Protein AF-0000000083438720 (afdb_homodimer)

InterPro domains:
  IPR000719 Protein kinase domain [PF00069] (380-546)
  IPR000719 Protein kinase domain [PS50011] (191-554)
  IPR000719 Protein kinase domain [SM00220] (200-554)
  IPR008271 Serine/threonine-protein kinase, active site [PS00108] (380-392)
  IPR011009 Protein kinase-like domain superfamily [SSF56112] (234-548)
  IPR050660 NEK Serine/Threonine Protein Kinase [PTHR43671] (234-547)

Nearest PDB structures (foldseek):
  7qq6-assembly2_C  TM=7.579E-01  e=1.452E-07  Homo sapiens
  5z33-assembly1_A  TM=6.499E-01  e=3.711E-08  Pyricularia oryzae P131
  4igg-assembly1_A  TM=1.454E-01  e=4.168E+00  Homo sapiens
  4bjr-assembly1_A  TM=1.140E-01  e=2.261E+00  Corynebacterium glutamicum
  7qq6-assembly2_C  TM=7.537E-01  e=9.873E-08  Homo sapiens

Sequence (1584 aa):
MANNPDPRVVNIGGIETYESIDDDDANLYDGLLDNQTKNAFLAMMRHLIRKRGREFPRGSRGRKVVNQWRVKQNYWRKKVYTGQPAATAVRRLSIPPSIAPPMALQAPVASVDHAEVAQQQSQESGATGDATEGDGVDTPTAISEASTGERSPPFYIRNNPKRKRFLAPTVGQRREFYNHQNGNWKFAMTLYQTRLDGSGADKRRFEKGTMPRKSVFLYVRTSDAGVIEDQITVKCLEALDAKEFNDAKHEIRMNQRISELNCSHMIPQRGSTRRSCTRKIHDRSDEEPAPTVFNICSSFAELGTLARVYNGHKHTTPKKPVPEHFIWYLLSQVSKALMALQQGVCSTPNLEGQDQNHKSPIASGEDLDLDATSVAWRPIIHSDIKDANIFLRSDNTQYPAYPRVVLSDFDIAFEQDDEREMDKRKVQGTPGLMPPERDGAGLYEHDGWTPDDWPVSEKSDIWSLAMTAWALMMAHKEESFYENIQKRSEDPEHVQDLRDGTVGSRDSIFPHTLEELPKEYSVRLCQVISRCLRYKPERRMSLEKLRRATDDNLSRLDRMYGDEIRKDKDAIADEFKLEYTTEDSDEWARYAIGQDFVPPRKRRKTDSAGKFEEGLSRLVTNWAPEAVHPRPSTEVQDDVLNLVDDLISSSKEEAIETFRQREAYLTAWRYLCSSIRKYTSSQRDVYVADDITIEVLRRSLERNTKREVLMLLHETVLELALEAASEDRKNGLQTLQHAVMWGLVLWDINAEPVTPRLSDKTEMHRGVASFILDQPSGVPMHEDADSDVSIIMANNPDPRVVNIGGIETYESIDDDDANLYDGLLDNQTKNAFLAMMRHLIRKRGREFPRGSRGRKVVNQWRVKQNYWRKKVYTGQPAATAVRRLSIPPSIAPPMALQAPVASVDHAEVAQQQSQESGATGDATEGDGVDTPTAISEASTGERSPPFYIRNNPKRKRFLAPTVGQRREFYNHQNGNWKFAMTLYQTRLDGSGADKRRFEKGTMPRKSVFLYVRTSDAGVIEDQITVKCLEALDAKEFNDAKHEIRMNQRISELNCSHMIPQRGSTRRSCTRKIHDRSDEEPAPTVFNICSSFAELGTLARVYNGHKHTTPKKPVPEHFIWYLLSQVSKALMALQQGVCSTPNLEGQDQNHKSPIASGEDLDLDATSVAWRPIIHSDIKDANIFLRSDNTQYPAYPRVVLSDFDIAFEQDDEREMDKRKVQGTPGLMPPERDGAGLYEHDGWTPDDWPVSEKSDIWSLAMTAWALMMAHKEESFYENIQKRSEDPEHVQDLRDGTVGSRDSIFPHTLEELPKEYSVRLCQVISRCLRYKPERRMSLEKLRRATDDNLSRLDRMYGDEIRKDKDAIADEFKLEYTTEDSDEWARYAIGQDFVPPRKRRKTDSAGKFEEGLSRLVTNWAPEAVHPRPSTEVQDDVLNLVDDLISSSKEEAIETFRQREAYLTAWRYLCSSIRKYTSSQRDVYVADDITIEVLRRSLERNTKREVLMLLHETVLELALEAASEDRKNGLQTLQHAVMWGLVLWDINAEPVTPRLSDKTEMHRGVASFILDQPSGVPMHEDADSDVSII

Secondary structure (DSSP, 8-state):
----PPPEEEEETTEEEEE-SSHHHHHHHHH--SHHHHHHHHHHHHHHHHT-STTS-TT--HHHHHHHHHHHHHHHHHHHHSSS--------------------------------------------------------------SS-PPSSP-----BGGGTB-PPPPHHHHHHHHT-TT-EEEEEEEEEE----SSGGGHHHHHTTPPPSEEEEEEEEE-TTSBEEEEEEEEEEEE-SHHHHHHHHHHHHHHHHHHTT-BTTBPPEEEEEEEE-----TT--TTSPPPEEEEEEEE--TT-BHHHHHHHHHH-SS--PPPHHHHHHHHHHHHHHHHHHHHS--SSB-SGGGSGGG---B--SS-------------EE----SGGGEEEES--SSSTTSPEEEE---TT-EETT-HHHHHHHTT-S-TTTS-GGGSS------TT--GGGSPPSHHHHHHHHHHHHHHHHHTTSSS-HHHHHHHHHH-HHHHHHHHHT--SSSSBSS--BGGGS-TTSBHHHHHHHHHHTBSSGGGSPPHHHHHHHHHHHHHHHHHHHGGGGGS-TTTS-GGGPPP--STTHHHHGGG-TTSBP-------EEEE-GGGHHHHHHHHHHHS-TTTSPPPPHHHHHHHHHHHHHHHHH---HHHHHHHH-HHHHHHHHHHHHHHHHHH-SSSPPP---S--HHHHHHHTSHHHHHHHHHHIIIIIHHHHHHH--HHHHHHHHHHHHHHHHHHHHHHHTSEEEES---S--HHHHHHHHHHH---TT--------------/----PPPEEEEETTEEEEE-SSHHHHHHHHH--SHHHHHHHHHHHHHHHHH--TTS-TT--HHHHHHHHHHHHHHHHHHHHTSS--------------------------------------------------------------SS-PPSSP--PPPBGGGTB-PPPPHHHHHHHHT-TT-EEEEEEEEEE----SSGGGHHHHHTTPPPSEEEEEEEEE-TTSBEEEEEEEEEEEE-SHHHHHHHHHHHHHHHHHHTT-BTTBPPEEEEEEEE-----TT--TTSPPPEEEEEEEE--TT-BHHHHHHHHHH-SS--PPPHHHHHHHHHHHHHHHHHHHHS--SSB-SGGGSGGG---B--SS-------------EE----SGGGEEEES--SSSTTSPEEEE---TT-EETT-HHHHHHHTT-S-TTTS-GGGSS-----GGG--GGGSPPSHHHHHHHHHHHHHHHHHTTSSS-HHHHHHHHHH-HHHHHHHHHT--SSSSBSS--BGGGS-TTSBHHHHHHHHHHTBSSGGGSPPHHHHHHHHHHHHHHHHHHHGGGGGS-TTTS-GGGPPP--S-THHHHGGG-TTSBP-------EEEE-GGGHHHHHHHHHHHS-TTTS----HHHHHHHHHHHHHHHHH---HHHHHHHH-HHHHHHHHHHHHHHHHHH-SSS------S--HHHHHHHTSHHHHHHHHHHIIIIIHHHHHHH--HHHHHHHHHHHHHHHHHHHHHHHTSEEEES---S--HHHHHHHHHHH---TT--------------

Structure (mmCIF, N/CA/C/O backbone):
data_AF-0000000083438720-model_v1
#
loop_
_entity.id
_entity.type
_entity.pdbx_description
1 polymer 'non-specific serine/threonine protein kinase'
#
loop_
_atom_site.group_PDB
_atom_site.id
_atom_site.type_symbol
_atom_site.label_atom_id
_atom_site.label_alt_id
_atom_site.label_comp_id
_atom_site.label_asym_id
_atom_site.label_entity_id
_atom_site.label_seq_id
_atom_site.pdbx_PDB_ins_code
_atom_site.Cartn_x
_atom_site.Cartn_y
_atom_site.Cartn_z
_atom_site.occupancy
_atom_site.B_iso_or_equiv
_atom_site.auth_seq_id
_atom_site.auth_comp_id
_atom_site.auth_asym_id
_atom_site.auth_atom_id
_atom_site.pdbx_PDB_model_num
ATOM 1 N N . MET A 1 1 ? 23.188 85 4.531 1 26.23 1 MET A N 1
ATOM 2 C CA . MET A 1 1 ? 22.062 84.125 4.934 1 26.23 1 MET A CA 1
ATOM 3 C C . MET A 1 1 ? 21.125 83.875 3.756 1 26.23 1 MET A C 1
ATOM 5 O O . MET A 1 1 ? 20.5 84.812 3.248 1 26.23 1 MET A O 1
ATOM 9 N N . ALA A 1 2 ? 21.5 83.125 2.826 1 35.62 2 ALA A N 1
ATOM 10 C CA . ALA A 1 2 ? 20.812 82.812 1.563 1 35.62 2 ALA A CA 1
ATOM 11 C C . ALA A 1 2 ? 19.328 82.562 1.795 1 35.62 2 ALA A C 1
ATOM 13 O O . ALA A 1 2 ? 18.984 81.75 2.646 1 35.62 2 ALA A O 1
ATOM 14 N N . ASN A 1 3 ? 18.422 83.5 1.734 1 40.28 3 ASN A N 1
ATOM 15 C CA . ASN A 1 3 ? 16.969 83.438 1.933 1 40.28 3 ASN A CA 1
ATOM 16 C C . ASN A 1 3 ? 16.359 82.188 1.231 1 40.28 3 ASN A C 1
ATOM 18 O O . ASN A 1 3 ? 16.516 82.062 0.02 1 40.28 3 ASN A O 1
ATOM 22 N N . ASN A 1 4 ? 16.234 81.062 1.859 1 50.78 4 ASN A N 1
ATOM 23 C CA . ASN A 1 4 ? 15.609 79.938 1.234 1 50.78 4 ASN A CA 1
ATOM 24 C C . ASN A 1 4 ? 14.266 80.25 0.605 1 50.78 4 ASN A C 1
ATOM 26 O O . ASN A 1 4 ? 13.445 80.938 1.222 1 50.78 4 ASN A O 1
ATOM 30 N N . PRO A 1 5 ? 14.117 80.188 -0.67 1 60.97 5 PRO A N 1
ATOM 31 C CA . PRO A 1 5 ? 12.883 80.562 -1.368 1 60.97 5 PRO A CA 1
ATOM 32 C C . PRO A 1 5 ? 11.641 79.938 -0.776 1 60.97 5 PRO A C 1
ATOM 34 O O . PRO A 1 5 ? 11.742 78.875 -0.19 1 60.97 5 PRO A O 1
ATOM 37 N N . ASP A 1 6 ? 10.57 80.625 -0.563 1 70.88 6 ASP A N 1
ATOM 38 C CA . ASP A 1 6 ? 9.289 80.125 -0.134 1 70.88 6 ASP A CA 1
ATOM 39 C C . ASP A 1 6 ? 8.805 79 -1.091 1 70.88 6 ASP A C 1
ATOM 41 O O . ASP A 1 6 ? 8.977 79.125 -2.307 1 70.88 6 ASP A O 1
ATOM 45 N N . PRO A 1 7 ? 8.297 77.812 -0.556 1 77.69 7 PRO A N 1
ATOM 46 C CA . PRO A 1 7 ? 7.805 76.812 -1.46 1 77.69 7 PRO A CA 1
ATOM 47 C C . PRO A 1 7 ? 6.602 77.25 -2.283 1 77.69 7 PRO A C 1
ATOM 49 O O . PRO A 1 7 ? 5.812 78.062 -1.828 1 77.69 7 PRO A O 1
ATOM 52 N N . ARG A 1 8 ? 6.609 76.938 -3.496 1 80.88 8 ARG A N 1
ATOM 53 C CA . ARG A 1 8 ? 5.523 77.312 -4.395 1 80.88 8 ARG A CA 1
ATOM 54 C C . ARG A 1 8 ? 5.008 76.125 -5.176 1 80.88 8 ARG A C 1
ATOM 56 O O . ARG A 1 8 ? 5.758 75.188 -5.457 1 80.88 8 ARG A O 1
ATOM 63 N N . VAL A 1 9 ? 3.699 76 -5.348 1 80.56 9 VAL A N 1
ATOM 64 C CA . VAL A 1 9 ? 3.104 75.125 -6.344 1 80.56 9 VAL A CA 1
ATOM 65 C C . VAL A 1 9 ? 2.799 75.938 -7.617 1 80.56 9 VAL A C 1
ATOM 67 O O . VAL A 1 9 ? 2.035 76.875 -7.586 1 80.56 9 VAL A O 1
ATOM 70 N N . VAL A 1 10 ? 3.525 75.625 -8.656 1 78.94 10 VAL A N 1
ATOM 71 C CA . VAL A 1 10 ? 3.436 76.438 -9.867 1 78.94 10 VAL A CA 1
ATOM 72 C C . VAL A 1 10 ? 2.916 75.562 -11.016 1 78.94 10 VAL A C 1
ATOM 74 O O . VAL A 1 10 ? 3.145 74.375 -11.055 1 78.94 10 VAL A O 1
ATOM 77 N N . ASN A 1 11 ? 2.064 76.062 -11.797 1 71.06 11 ASN A N 1
ATOM 78 C CA . ASN A 1 11 ? 1.609 75.375 -13.023 1 71.06 11 ASN A CA 1
ATOM 79 C C . ASN A 1 11 ? 2.549 75.688 -14.188 1 71.06 11 ASN A C 1
ATOM 81 O O . ASN A 1 11 ? 2.674 76.812 -14.625 1 71.06 11 ASN A O 1
ATOM 85 N N . ILE A 1 12 ? 3.328 74.75 -14.547 1 65.69 12 ILE A N 1
ATOM 86 C CA . ILE A 1 12 ? 4.227 74.875 -15.688 1 65.69 12 ILE A CA 1
ATOM 87 C C . ILE A 1 12 ? 3.729 74.062 -16.844 1 65.69 12 ILE A C 1
ATOM 89 O O . ILE A 1 12 ? 3.75 72.812 -16.766 1 65.69 12 ILE A O 1
ATOM 93 N N . GLY A 1 13 ? 3.236 74.5 -17.953 1 63.25 13 GLY A N 1
ATOM 94 C CA . GLY A 1 13 ? 2.77 73.75 -19.125 1 63.25 13 GLY A CA 1
ATOM 95 C C . GLY A 1 13 ? 1.549 72.938 -18.859 1 63.25 13 GLY A C 1
ATOM 96 O O . GLY A 1 13 ? 1.416 71.812 -19.406 1 63.25 13 GLY A O 1
ATOM 97 N N . GLY A 1 14 ? 0.666 73.25 -17.75 1 67.38 14 GLY A N 1
ATOM 98 C CA . GLY A 1 14 ? -0.541 72.5 -17.422 1 67.38 14 GLY A CA 1
ATOM 99 C C . GLY A 1 14 ? -0.329 71.5 -16.328 1 67.38 14 GLY A C 1
ATOM 100 O O . GLY A 1 14 ? -1.267 70.812 -15.93 1 67.38 14 GLY A O 1
ATOM 101 N N . ILE A 1 15 ? 0.918 71.438 -15.938 1 69.31 15 ILE A N 1
ATOM 102 C CA . ILE A 1 15 ? 1.241 70.5 -14.906 1 69.31 15 ILE A CA 1
ATOM 103 C C . ILE A 1 15 ? 1.642 71.188 -13.625 1 69.31 15 ILE A C 1
ATOM 105 O O . ILE A 1 15 ? 2.551 72.062 -13.625 1 69.31 15 ILE A O 1
ATOM 109 N N . GLU A 1 16 ? 0.932 70.938 -12.586 1 76.12 16 GLU A N 1
ATOM 110 C CA . GLU A 1 16 ? 1.284 71.5 -11.297 1 76.12 16 GLU A CA 1
ATOM 111 C C . GLU A 1 16 ? 2.553 70.875 -10.734 1 76.12 16 GLU A C 1
ATOM 113 O O . GLU A 1 16 ? 2.701 69.688 -10.742 1 76.12 16 GLU A O 1
ATOM 118 N N . THR A 1 17 ? 3.482 71.75 -10.508 1 78.31 17 THR A N 1
ATOM 119 C CA . THR A 1 17 ? 4.785 71.312 -10.016 1 78.31 17 THR A CA 1
ATOM 120 C C . THR A 1 17 ? 5.137 72.062 -8.711 1 78.31 17 THR A C 1
ATOM 122 O O . THR A 1 17 ? 4.734 73.188 -8.484 1 78.31 17 THR A O 1
ATOM 125 N N . TYR A 1 18 ? 5.797 71.375 -7.812 1 81.69 18 TYR A N 1
ATOM 126 C CA . TYR A 1 18 ? 6.234 71.875 -6.516 1 81.69 18 TYR A CA 1
ATOM 127 C C . TYR A 1 18 ? 7.652 72.438 -6.598 1 81.69 18 TYR A C 1
ATOM 129 O O . TYR A 1 18 ? 8.57 71.75 -7.059 1 81.69 18 TYR A O 1
ATOM 137 N N . GLU A 1 19 ? 7.75 73.688 -6.27 1 78.88 19 GLU A N 1
ATOM 138 C CA . GLU A 1 19 ? 9.062 74.312 -6.109 1 78.88 19 GLU A CA 1
ATOM 139 C C . GLU A 1 19 ? 9.531 74.25 -4.66 1 78.88 19 GLU A C 1
ATOM 141 O O . GLU A 1 19 ? 8.977 74.938 -3.793 1 78.88 19 GLU A O 1
ATOM 146 N N . SER A 1 20 ? 10.477 73.438 -4.473 1 78.62 20 SER A N 1
ATOM 147 C CA . SER A 1 20 ? 10.906 73 -3.141 1 78.62 20 SER A CA 1
ATOM 148 C C . SER A 1 20 ? 11.703 74.125 -2.457 1 78.62 20 SER A C 1
ATOM 150 O O . SER A 1 20 ? 12.234 75 -3.121 1 78.62 20 SER A O 1
ATOM 152 N N . ILE A 1 21 ? 11.703 74.062 -1.12 1 78.44 21 ILE A N 1
ATOM 153 C CA . ILE A 1 21 ? 12.445 75 -0.278 1 78.44 21 ILE A CA 1
ATOM 154 C C . ILE A 1 21 ? 13.938 74.688 -0.357 1 78.44 21 ILE A C 1
ATOM 156 O O . ILE A 1 21 ? 14.766 75.562 -0.562 1 78.44 21 ILE A O 1
ATOM 160 N N . ASP A 1 22 ? 14.289 73.438 -0.134 1 78.19 22 ASP A N 1
ATOM 161 C CA . ASP A 1 22 ? 15.656 72.938 -0.168 1 78.19 22 ASP A CA 1
ATOM 162 C C . ASP A 1 22 ? 15.688 71.438 -0.628 1 78.19 22 ASP A C 1
ATOM 164 O O . ASP A 1 22 ? 14.688 70.938 -1.129 1 78.19 22 ASP A O 1
ATOM 168 N N . ASP A 1 23 ? 16.688 70.75 -0.44 1 76.81 23 ASP A N 1
ATOM 169 C CA . ASP A 1 23 ? 16.875 69.375 -0.953 1 76.81 23 ASP A CA 1
ATOM 170 C C . ASP A 1 23 ? 15.969 68.375 -0.233 1 76.81 23 ASP A C 1
ATOM 172 O O . ASP A 1 23 ? 15.586 67.375 -0.803 1 76.81 23 ASP A O 1
ATOM 176 N N . ASP A 1 24 ? 15.562 68.75 0.892 1 78.94 24 ASP A N 1
ATOM 177 C CA . ASP A 1 24 ? 14.773 67.812 1.687 1 78.94 24 ASP A CA 1
ATOM 178 C C . ASP A 1 24 ? 13.383 67.625 1.096 1 78.94 24 ASP A C 1
ATOM 180 O O . ASP A 1 24 ? 12.93 66.5 0.886 1 78.94 24 ASP A O 1
ATOM 184 N N . ASP A 1 25 ? 12.742 68.688 0.867 1 80.62 25 ASP A N 1
ATOM 185 C CA . ASP A 1 25 ? 11.398 68.625 0.311 1 80.62 25 ASP A CA 1
ATOM 186 C C . ASP A 1 25 ? 11.445 68.375 -1.197 1 80.62 25 ASP A C 1
ATOM 188 O O . ASP A 1 25 ? 10.516 67.812 -1.771 1 80.62 25 ASP A O 1
ATOM 192 N N . ALA A 1 26 ? 12.602 68.688 -1.737 1 80.81 26 ALA A N 1
ATOM 193 C CA . ALA A 1 26 ? 12.781 68.312 -3.145 1 80.81 26 ALA A CA 1
ATOM 194 C C . ALA A 1 26 ? 12.898 66.812 -3.33 1 80.81 26 ALA A C 1
ATOM 196 O O . ALA A 1 26 ? 12.266 66.25 -4.227 1 80.81 26 ALA A O 1
ATOM 197 N N . ASN A 1 27 ? 13.633 66.25 -2.496 1 78.81 27 ASN A N 1
ATOM 198 C CA . ASN A 1 27 ? 13.812 64.812 -2.555 1 78.81 27 ASN A CA 1
ATOM 199 C C . ASN A 1 27 ? 12.508 64.062 -2.266 1 78.81 27 ASN A C 1
ATOM 201 O O . ASN A 1 27 ? 12.219 63.062 -2.881 1 78.81 27 ASN A O 1
ATOM 205 N N . LEU A 1 28 ? 11.727 64.625 -1.329 1 79.69 28 LEU A N 1
ATOM 206 C CA . LEU A 1 28 ? 10.406 64.062 -1.041 1 79.69 28 LEU A CA 1
ATOM 207 C C . LEU A 1 28 ? 9.5 64.125 -2.266 1 79.69 28 LEU A C 1
ATOM 209 O O . LEU A 1 28 ? 8.93 63.125 -2.689 1 79.69 28 LEU A O 1
ATOM 213 N N . TYR A 1 29 ? 9.445 65.25 -2.84 1 80.38 29 TYR A N 1
ATOM 214 C CA . TYR A 1 29 ? 8.539 65.438 -3.967 1 80.38 29 TYR A CA 1
ATOM 215 C C . TYR A 1 29 ? 9 64.688 -5.188 1 80.38 29 TYR A C 1
ATOM 217 O O . TYR A 1 29 ? 8.188 64 -5.867 1 80.38 29 TYR A O 1
ATOM 225 N N . ASP A 1 30 ? 10.258 64.625 -5.363 1 78 30 ASP A N 1
ATOM 226 C CA . ASP A 1 30 ? 10.805 63.906 -6.516 1 78 30 ASP A CA 1
ATOM 227 C C . ASP A 1 30 ? 10.688 62.406 -6.332 1 78 30 ASP A C 1
ATOM 229 O O . ASP A 1 30 ? 10.648 61.656 -7.312 1 78 30 ASP A O 1
ATOM 233 N N . GLY A 1 31 ? 10.547 62.031 -5.082 1 74.12 31 GLY A N 1
ATOM 234 C CA . GLY A 1 31 ? 10.43 60.625 -4.754 1 74.12 31 GLY A CA 1
ATOM 235 C C . GLY A 1 31 ? 9.008 60.125 -4.824 1 74.12 31 GLY A C 1
ATOM 236 O O . GLY A 1 31 ? 8.773 58.906 -4.754 1 74.12 31 GLY A O 1
ATOM 237 N N . LEU A 1 32 ? 8.047 61 -4.973 1 75.06 32 LEU A N 1
ATOM 238 C CA . LEU A 1 32 ? 6.652 60.625 -5.121 1 75.06 32 LEU A CA 1
ATOM 239 C C . LEU A 1 32 ? 6.375 60.125 -6.535 1 75.06 32 LEU A C 1
ATOM 241 O O . LEU A 1 32 ? 6.441 60.906 -7.492 1 75.06 32 LEU A O 1
ATOM 245 N N . LEU A 1 33 ? 6.145 58.844 -6.691 1 69 33 LEU A N 1
ATOM 246 C CA . LEU A 1 33 ? 6.168 58.219 -8.008 1 69 33 LEU A CA 1
ATOM 247 C C . LEU A 1 33 ? 4.773 58.188 -8.625 1 69 33 LEU A C 1
ATOM 249 O O . LEU A 1 33 ? 4.637 58.188 -9.852 1 69 33 LEU A O 1
ATOM 253 N N . ASP A 1 34 ? 3.73 58.219 -7.816 1 69.25 34 ASP A N 1
ATOM 254 C CA . ASP A 1 34 ? 2.396 58.156 -8.414 1 69.25 34 ASP A CA 1
ATOM 255 C C . ASP A 1 34 ? 1.727 59.531 -8.359 1 69.25 34 ASP A C 1
ATOM 257 O O . ASP A 1 34 ? 1.927 60.281 -7.402 1 69.25 34 ASP A O 1
ATOM 261 N N . ASN A 1 35 ? 0.99 59.781 -9.445 1 68.06 35 ASN A N 1
ATOM 262 C CA . ASN A 1 35 ? 0.354 61.094 -9.641 1 68.06 35 ASN A CA 1
ATOM 263 C C . ASN A 1 35 ? -0.624 61.406 -8.516 1 68.06 35 ASN A C 1
ATOM 265 O O . ASN A 1 35 ? -0.765 62.562 -8.125 1 68.06 35 ASN A O 1
ATOM 269 N N . GLN A 1 36 ? -1.118 60.438 -8.039 1 69.69 36 GLN A N 1
ATOM 270 C CA . GLN A 1 36 ? -2.104 60.656 -6.984 1 69.69 36 GLN A CA 1
ATOM 271 C C . GLN A 1 36 ? -1.443 61.188 -5.711 1 69.69 36 GLN A C 1
ATOM 273 O O . GLN A 1 36 ? -1.939 62.125 -5.094 1 69.69 36 GLN A O 1
ATOM 278 N N . THR A 1 37 ? -0.382 60.625 -5.441 1 76.19 37 THR A N 1
ATOM 279 C CA . THR A 1 37 ? 0.372 61.062 -4.27 1 76.19 37 THR A CA 1
ATOM 280 C C . THR A 1 37 ? 0.992 62.438 -4.496 1 76.19 37 THR A C 1
ATOM 282 O O . THR A 1 37 ? 1.012 63.281 -3.588 1 76.19 37 THR A O 1
ATOM 285 N N . LYS A 1 38 ? 1.392 62.594 -5.645 1 78.19 38 LYS A N 1
ATOM 286 C CA . LYS A 1 38 ? 1.948 63.906 -5.98 1 78.19 38 LYS A CA 1
ATOM 287 C C . LYS A 1 38 ? 0.886 65 -5.879 1 78.19 38 LYS A C 1
ATOM 289 O O . LYS A 1 38 ? 1.145 66.062 -5.34 1 78.19 38 LYS A O 1
ATOM 294 N N . ASN A 1 39 ? -0.27 64.562 -6.32 1 77.81 39 ASN A N 1
ATOM 295 C CA . ASN A 1 39 ? -1.387 65.5 -6.238 1 77.81 39 ASN A CA 1
ATOM 296 C C . ASN A 1 39 ? -1.783 65.812 -4.789 1 77.81 39 ASN A C 1
ATOM 298 O O . ASN A 1 39 ? -2.098 66.938 -4.434 1 77.81 39 ASN A O 1
ATOM 302 N N . ALA A 1 40 ? -1.743 64.75 -4.023 1 79.19 40 ALA A N 1
ATOM 303 C CA . ALA A 1 40 ? -2.037 64.938 -2.6 1 79.19 40 ALA A CA 1
ATOM 304 C C . ALA A 1 40 ? -1.004 65.812 -1.915 1 79.19 40 ALA A C 1
ATOM 306 O O . ALA A 1 40 ? -1.355 66.688 -1.098 1 79.19 40 ALA A O 1
ATOM 307 N N . PHE A 1 41 ? 0.129 65.625 -2.273 1 83.44 41 PHE A N 1
ATOM 308 C CA . PHE A 1 41 ? 1.208 66.438 -1.746 1 83.44 41 PHE A CA 1
ATOM 309 C C . PHE A 1 41 ? 1.03 67.938 -2.17 1 83.44 41 PHE A C 1
ATOM 311 O O . PHE A 1 41 ? 1.143 68.812 -1.345 1 83.44 41 PHE A O 1
ATOM 318 N N . LEU A 1 42 ? 0.761 68.062 -3.465 1 83.44 42 LEU A N 1
ATOM 319 C CA . LEU A 1 42 ? 0.563 69.438 -3.99 1 83.44 42 LEU A CA 1
ATOM 320 C C . LEU A 1 42 ? -0.618 70.062 -3.307 1 83.44 42 LEU A C 1
ATOM 322 O O . LEU A 1 42 ? -0.557 71.312 -2.996 1 83.44 42 LEU A O 1
ATOM 326 N N . ALA A 1 43 ? -1.634 69.312 -3.014 1 80.38 43 ALA A N 1
ATOM 327 C CA . ALA A 1 43 ? -2.791 69.812 -2.291 1 80.38 43 ALA A CA 1
ATOM 328 C C . ALA A 1 43 ? -2.406 70.25 -0.877 1 80.38 43 ALA A C 1
ATOM 330 O O . ALA A 1 43 ? -2.826 71.312 -0.406 1 80.38 43 ALA A O 1
ATOM 331 N N . MET A 1 44 ? -1.62 69.562 -0.334 1 82.19 44 MET A N 1
ATOM 332 C CA . MET A 1 44 ? -1.114 69.875 0.99 1 82.19 44 MET A CA 1
ATOM 333 C C . MET A 1 44 ? -0.304 71.188 0.939 1 82.19 44 MET A C 1
ATOM 335 O O . MET A 1 44 ? -0.518 72.062 1.749 1 82.19 44 MET A O 1
ATOM 339 N N . MET A 1 45 ? 0.496 71.188 0.031 1 80.75 45 MET A N 1
ATOM 340 C CA . MET A 1 45 ? 1.402 72.375 -0.037 1 80.75 45 MET A CA 1
ATOM 341 C C . MET A 1 45 ? 0.646 73.625 -0.4 1 80.75 45 MET A C 1
ATOM 343 O O . MET A 1 45 ? 0.926 74.688 0.145 1 80.75 45 MET A O 1
ATOM 347 N N . ARG A 1 46 ? -0.345 73.5 -1.238 1 78.69 46 ARG A N 1
ATOM 348 C CA . ARG A 1 46 ? -1.223 74.625 -1.51 1 78.69 46 ARG A CA 1
ATOM 349 C C . ARG A 1 46 ? -1.871 75.188 -0.227 1 78.69 46 ARG A C 1
ATOM 351 O O . ARG A 1 46 ? -1.943 76.375 0 1 78.69 46 ARG A O 1
ATOM 358 N N . HIS A 1 47 ? -2.332 74.188 0.463 1 77.81 47 HIS A N 1
ATOM 359 C CA . HIS A 1 47 ? -2.979 74.5 1.733 1 77.81 47 HIS A CA 1
ATOM 360 C C . HIS A 1 47 ? -2 75.188 2.701 1 77.81 47 HIS A C 1
ATOM 362 O O . HIS A 1 47 ? -2.312 76.188 3.299 1 77.81 47 HIS A O 1
ATOM 368 N N . LEU A 1 48 ? -0.846 74.625 2.801 1 76.12 48 LEU A N 1
ATOM 369 C CA . LEU A 1 48 ? 0.17 75.125 3.717 1 76.12 48 LEU A CA 1
ATOM 370 C C . LEU A 1 48 ? 0.645 76.5 3.295 1 76.12 48 LEU A C 1
ATOM 372 O O . LEU A 1 48 ? 0.855 77.375 4.141 1 76.12 48 LEU A O 1
ATOM 376 N N . ILE A 1 49 ? 0.817 76.625 2.049 1 74.81 49 ILE A N 1
ATOM 377 C CA . ILE A 1 49 ? 1.302 77.938 1.505 1 74.81 49 ILE A CA 1
ATOM 378 C C . ILE A 1 49 ? 0.246 79 1.702 1 74.81 49 ILE A C 1
ATOM 380 O O . ILE A 1 49 ? 0.573 80.125 2.045 1 74.81 49 ILE A O 1
ATOM 384 N N . ARG A 1 50 ? -1.008 78.562 1.473 1 71.56 50 ARG A N 1
ATOM 385 C CA . ARG A 1 50 ? -2.104 79.5 1.651 1 71.56 50 ARG A CA 1
ATOM 386 C C . ARG A 1 50 ? -2.268 79.875 3.119 1 71.56 50 ARG A C 1
ATOM 388 O O . ARG A 1 50 ? -2.58 81 3.439 1 71.56 50 ARG A O 1
ATOM 395 N N . LYS A 1 51 ? -2.223 78.812 3.947 1 63.41 51 LYS A N 1
ATOM 396 C CA . LYS A 1 51 ? -2.479 79.062 5.367 1 63.41 51 LYS A CA 1
ATOM 397 C C . LYS A 1 51 ? -1.207 79.438 6.094 1 63.41 51 LYS A C 1
ATOM 399 O O . LYS A 1 51 ? -1.191 79.562 7.324 1 63.41 51 LYS A O 1
ATOM 404 N N . ARG A 1 52 ? -0.303 80.125 5.703 1 57.03 52 ARG A N 1
ATOM 405 C CA . ARG A 1 52 ? 0.998 80.625 6.133 1 57.03 52 ARG A CA 1
ATOM 406 C C . ARG A 1 52 ? 1.069 80.75 7.656 1 57.03 52 ARG A C 1
ATOM 408 O O . ARG A 1 52 ? 1.963 81.375 8.203 1 57.03 52 ARG A O 1
ATOM 415 N N . GLY A 1 53 ? 0.171 80.062 8.359 1 52.12 53 GLY A N 1
ATOM 416 C CA . GLY A 1 53 ? 0.069 80.312 9.781 1 52.12 53 GLY A CA 1
ATOM 417 C C . GLY A 1 53 ? 1.162 79.688 10.602 1 52.12 53 GLY A C 1
ATOM 418 O O . GLY A 1 53 ? 2.189 79.25 10.062 1 52.12 53 GLY A O 1
ATOM 419 N N . ARG A 1 54 ? 1.005 79.375 11.875 1 56.41 54 ARG A N 1
ATOM 420 C CA . ARG A 1 54 ? 1.852 78.875 12.969 1 56.41 54 ARG A CA 1
ATOM 421 C C . ARG A 1 54 ? 2.479 77.562 12.641 1 56.41 54 ARG A C 1
ATOM 423 O O . ARG A 1 54 ? 3.629 77.25 12.992 1 56.41 54 ARG A O 1
ATOM 430 N N . GLU A 1 55 ? 1.918 76.688 11.836 1 60.09 55 GLU A N 1
ATOM 431 C CA . GLU A 1 55 ? 2.389 75.375 11.609 1 60.09 55 GLU A CA 1
ATOM 432 C C . GLU A 1 55 ? 3.443 75.312 10.508 1 60.09 55 GLU A C 1
ATOM 434 O O . GLU A 1 55 ? 4.27 74.375 10.469 1 60.09 55 GLU A O 1
ATOM 439 N N . PHE A 1 56 ? 3.438 76.188 9.555 1 64 56 PHE A N 1
ATOM 440 C CA . PHE A 1 56 ? 4.438 76.312 8.492 1 64 56 PHE A CA 1
ATOM 441 C C . PHE A 1 56 ? 4.855 77.75 8.25 1 64 56 PHE A C 1
ATOM 443 O O . PHE A 1 56 ? 4.383 78.375 7.305 1 64 56 PHE A O 1
ATOM 450 N N . PRO A 1 57 ? 5.496 78.188 9.211 1 64.69 57 PRO A N 1
ATOM 451 C CA . PRO A 1 57 ? 5.891 79.625 9.125 1 64.69 57 PRO A CA 1
ATOM 452 C C . PRO A 1 57 ? 6.773 79.938 7.914 1 64.69 57 PRO A C 1
ATOM 454 O O . PRO A 1 57 ? 7.418 79 7.383 1 64.69 57 PRO A O 1
ATOM 457 N N . ARG A 1 58 ? 6.816 81.125 7.59 1 65.81 58 ARG A N 1
ATOM 458 C CA . ARG A 1 58 ? 7.711 81.625 6.535 1 65.81 58 ARG A CA 1
ATOM 459 C C . ARG A 1 58 ? 9.172 81.375 6.902 1 65.81 58 ARG A C 1
ATOM 461 O O . ARG A 1 58 ? 9.562 81.562 8.062 1 65.81 58 ARG A O 1
ATOM 468 N N . GLY A 1 59 ? 9.961 80.75 5.992 1 67.31 59 GLY A N 1
ATOM 469 C CA . GLY A 1 59 ? 11.359 80.438 6.234 1 67.31 59 GLY A CA 1
ATOM 470 C C . GLY A 1 59 ? 11.547 79 6.676 1 67.31 59 GLY A C 1
ATOM 471 O O . GLY A 1 59 ? 12.648 78.562 7.07 1 67.31 59 GLY A O 1
ATOM 472 N N . SER A 1 60 ? 10.531 78.25 6.711 1 69.19 60 SER A N 1
ATOM 473 C CA . SER A 1 60 ? 10.625 76.875 7.07 1 69.19 60 SER A CA 1
ATOM 474 C C . SER A 1 60 ? 11.539 76.125 6.105 1 69.19 60 SER A C 1
ATOM 476 O O . SER A 1 60 ? 11.68 76.5 4.945 1 69.19 60 SER A O 1
ATOM 478 N N . ARG A 1 61 ? 12.242 75.125 6.633 1 76.94 61 ARG A N 1
ATOM 479 C CA . ARG A 1 61 ? 13.125 74.312 5.812 1 76.94 61 ARG A CA 1
ATOM 480 C C . ARG A 1 61 ? 12.375 73.062 5.25 1 76.94 61 ARG A C 1
ATOM 482 O O . ARG A 1 61 ? 11.297 72.75 5.734 1 76.94 61 ARG A O 1
ATOM 489 N N . GLY A 1 62 ? 12.898 72.5 4.18 1 77.56 62 GLY A N 1
ATOM 490 C CA . GLY A 1 62 ? 12.305 71.375 3.525 1 77.56 62 GLY A CA 1
ATOM 491 C C . GLY A 1 62 ? 12.031 70.188 4.477 1 77.56 62 GLY A C 1
ATOM 492 O O . GLY A 1 62 ? 11.07 69.438 4.293 1 77.56 62 GLY A O 1
ATOM 493 N N . ARG A 1 63 ? 12.664 70.188 5.477 1 78.94 63 ARG A N 1
ATOM 494 C CA . ARG A 1 63 ? 12.492 69.125 6.469 1 78.94 63 ARG A CA 1
ATOM 495 C C . ARG A 1 63 ? 11.133 69.25 7.152 1 78.94 63 ARG A C 1
ATOM 497 O O . ARG A 1 63 ? 10.531 68.188 7.508 1 78.94 63 ARG A O 1
ATOM 504 N N . LYS A 1 64 ? 10.703 70.375 7.375 1 76.38 64 LYS A N 1
ATOM 505 C CA . LYS A 1 64 ? 9.383 70.562 7.965 1 76.38 64 LYS A CA 1
ATOM 506 C C . LYS A 1 64 ? 8.281 70.062 7.023 1 76.38 64 LYS A C 1
ATOM 508 O O . LYS A 1 64 ? 7.277 69.5 7.473 1 76.38 64 LYS A O 1
ATOM 513 N N . VAL A 1 65 ? 8.469 70.375 5.766 1 78.12 65 VAL A N 1
ATOM 514 C CA . VAL A 1 65 ? 7.543 69.812 4.762 1 78.12 65 VAL A CA 1
ATOM 515 C C . VAL A 1 65 ? 7.531 68.312 4.801 1 78.12 65 VAL A C 1
ATOM 517 O O . VAL A 1 65 ? 6.465 67.688 4.793 1 78.12 65 VAL A O 1
ATOM 520 N N . VAL A 1 66 ? 8.68 67.812 4.895 1 78.94 66 VAL A N 1
ATOM 521 C CA . VAL A 1 66 ? 8.828 66.375 4.949 1 78.94 66 VAL A CA 1
ATOM 522 C C . VAL A 1 66 ? 8.117 65.812 6.184 1 78.94 66 VAL A C 1
ATOM 524 O O . VAL A 1 66 ? 7.375 64.812 6.094 1 78.94 66 VAL A O 1
ATOM 527 N N . ASN A 1 67 ? 8.273 66.5 7.246 1 75.12 67 ASN A N 1
ATOM 528 C CA . ASN A 1 67 ? 7.637 66.125 8.5 1 75.12 67 ASN A CA 1
ATOM 529 C C . ASN A 1 67 ? 6.117 66.25 8.43 1 75.12 67 ASN A C 1
ATOM 531 O O . ASN A 1 67 ? 5.387 65.375 8.883 1 75.12 67 ASN A O 1
ATOM 535 N N . GLN A 1 68 ? 5.707 67.312 7.855 1 76.44 68 GLN A N 1
ATOM 536 C CA . GLN A 1 68 ? 4.273 67.5 7.703 1 76.44 68 GLN A CA 1
ATOM 537 C C . GLN A 1 68 ? 3.65 66.5 6.77 1 76.44 68 GLN A C 1
ATOM 539 O O . GLN A 1 68 ? 2.553 66 7.027 1 76.44 68 GLN A O 1
ATOM 544 N N . TRP A 1 69 ? 4.348 66.125 5.746 1 78.06 69 TRP A N 1
ATOM 545 C CA . TRP A 1 69 ? 3.881 65.125 4.824 1 78.06 69 TRP A CA 1
ATOM 546 C C . TRP A 1 69 ? 3.846 63.75 5.504 1 78.06 69 TRP A C 1
ATOM 548 O O . TRP A 1 69 ? 2.881 63 5.344 1 78.06 69 TRP A O 1
ATOM 558 N N . ARG A 1 70 ? 4.742 63.531 6.309 1 74.75 70 ARG A N 1
ATOM 559 C CA . ARG A 1 70 ? 4.832 62.25 7.02 1 74.75 70 ARG A CA 1
ATOM 560 C C . ARG A 1 70 ? 3.617 62.031 7.914 1 74.75 70 ARG A C 1
ATOM 562 O O . ARG A 1 70 ? 3.086 60.938 7.996 1 74.75 70 ARG A O 1
ATOM 569 N N . VAL A 1 71 ? 3.17 63.219 8.406 1 68.69 71 VAL A N 1
ATOM 570 C CA . VAL A 1 71 ? 2.084 63.156 9.375 1 68.69 71 VAL A CA 1
ATOM 571 C C . VAL A 1 71 ? 0.741 63.25 8.656 1 68.69 71 VAL A C 1
ATOM 573 O O . VAL A 1 71 ? -0.226 62.594 9.047 1 68.69 71 VAL A O 1
ATOM 576 N N . LYS A 1 72 ? 0.673 63.969 7.512 1 70.12 72 LYS A N 1
ATOM 577 C CA . LYS A 1 72 ? -0.626 64.375 6.969 1 70.12 72 LYS A CA 1
ATOM 578 C C . LYS A 1 72 ? -0.865 63.719 5.602 1 70.12 72 LYS A C 1
ATOM 580 O O . LYS A 1 72 ? -1.881 63.969 4.957 1 70.12 72 LYS A O 1
ATOM 585 N N . GLN A 1 73 ? -0.034 62.906 5.23 1 76.06 73 GLN A N 1
ATOM 586 C CA . GLN A 1 73 ? -0.131 62.438 3.852 1 76.06 73 GLN A CA 1
ATOM 587 C C . GLN A 1 73 ? -1.405 61.625 3.633 1 76.06 73 GLN A C 1
ATOM 589 O O . GLN A 1 73 ? -2.078 61.781 2.609 1 76.06 73 GLN A O 1
ATOM 594 N N . ASN A 1 74 ? -1.832 60.938 4.609 1 68.44 74 ASN A N 1
ATOM 595 C CA . ASN A 1 74 ? -3.037 60.125 4.461 1 68.44 74 ASN A CA 1
ATOM 596 C C . ASN A 1 74 ? -4.285 61 4.363 1 68.44 74 ASN A C 1
ATOM 598 O O . ASN A 1 74 ? -5.18 60.719 3.561 1 68.44 74 ASN A O 1
ATOM 602 N N . TYR A 1 75 ? -4.312 61.969 5.141 1 68.31 75 TYR A N 1
ATOM 603 C CA . TYR A 1 75 ? -5.395 62.969 5.082 1 68.31 75 TYR A CA 1
ATOM 604 C C . TYR A 1 75 ? -5.492 63.562 3.695 1 68.31 75 TYR A C 1
ATOM 606 O O . TYR A 1 75 ? -6.57 63.625 3.102 1 68.31 75 TYR A O 1
ATOM 614 N N . TRP A 1 76 ? -4.457 63.906 3.078 1 75.31 76 TRP A N 1
ATOM 615 C CA . TRP A 1 76 ? -4.469 64.625 1.815 1 75.31 76 TRP A CA 1
ATOM 616 C C . TRP A 1 76 ? -4.668 63.688 0.638 1 75.31 76 TRP A C 1
ATOM 618 O O . TRP A 1 76 ? -5.309 64.062 -0.354 1 75.31 76 TRP A O 1
ATOM 628 N N . ARG A 1 77 ? -4.246 62.5 0.894 1 70.94 77 ARG A N 1
ATOM 629 C CA . ARG A 1 77 ? -4.508 61.5 -0.133 1 70.94 77 ARG A CA 1
ATOM 630 C C . ARG A 1 77 ? -5.996 61.188 -0.216 1 70.94 77 ARG A C 1
ATOM 632 O O . ARG A 1 77 ? -6.559 61.094 -1.309 1 70.94 77 ARG A O 1
ATOM 639 N N . LYS A 1 78 ? -6.645 61 0.878 1 65.81 78 LYS A N 1
ATOM 640 C CA . LYS A 1 78 ? -8.086 60.781 0.916 1 65.81 78 LYS A CA 1
ATOM 641 C C . LYS A 1 78 ? -8.844 62 0.371 1 65.81 78 LYS A C 1
ATOM 643 O O . LYS A 1 78 ? -9.82 61.844 -0.365 1 65.81 78 LYS A O 1
ATOM 648 N N . LYS A 1 79 ? -8.414 63.125 0.767 1 65.5 79 LYS A N 1
ATOM 649 C CA . LYS A 1 79 ? -9.07 64.375 0.387 1 65.5 79 LYS A CA 1
ATOM 650 C C . LYS A 1 79 ? -9.016 64.562 -1.123 1 65.5 79 LYS A C 1
ATOM 652 O O . LYS A 1 79 ? -9.992 65.062 -1.728 1 65.5 79 LYS A O 1
ATOM 657 N N . VAL A 1 80 ? -7.883 64.188 -1.705 1 64.5 80 VAL A N 1
ATOM 658 C CA . VAL A 1 80 ? -7.703 64.375 -3.141 1 64.5 80 VAL A CA 1
ATOM 659 C C . VAL A 1 80 ? -8.375 63.25 -3.9 1 64.5 80 VAL A C 1
ATOM 661 O O . VAL A 1 80 ? -8.898 63.438 -5 1 64.5 80 VAL A O 1
ATOM 664 N N . TYR A 1 81 ? -8.359 62.125 -3.354 1 54.53 81 TYR A N 1
ATOM 665 C CA . TYR A 1 81 ? -8.984 61 -4.031 1 54.53 81 TYR A CA 1
ATOM 666 C C . TYR A 1 81 ? -10.484 61.188 -4.16 1 54.53 81 TYR A C 1
ATOM 668 O O . TYR A 1 81 ? -11.094 60.781 -5.152 1 54.53 81 TYR A O 1
ATOM 676 N N . THR A 1 82 ? -11.102 61.625 -3.129 1 49.09 82 THR A N 1
ATOM 677 C CA . THR A 1 82 ? -12.555 61.75 -3.188 1 49.09 82 THR A CA 1
ATOM 678 C C . THR A 1 82 ? -12.961 62.906 -4.109 1 49.09 82 THR A C 1
ATOM 680 O O . THR A 1 82 ? -14.125 63.031 -4.477 1 49.09 82 THR A O 1
ATOM 683 N N . GLY A 1 83 ? -12.031 63.938 -4.332 1 39.28 83 GLY A N 1
ATOM 684 C CA . GLY A 1 83 ? -12.508 65.062 -5.086 1 39.28 83 GLY A CA 1
ATOM 685 C C . GLY A 1 83 ? -12.211 65 -6.57 1 39.28 83 GLY A C 1
ATOM 686 O O . GLY A 1 83 ? -12.984 64.375 -7.328 1 39.28 83 GLY A O 1
ATOM 687 N N . GLN A 1 84 ? -11.172 66 -7.012 1 34.44 84 GLN A N 1
ATOM 688 C CA . GLN A 1 84 ? -11.109 66.5 -8.391 1 34.44 84 GLN A CA 1
ATOM 689 C C . GLN A 1 84 ? -10.367 65.5 -9.281 1 34.44 84 GLN A C 1
ATOM 691 O O . GLN A 1 84 ? -9.477 64.812 -8.82 1 34.44 84 GLN A O 1
ATOM 696 N N . PRO A 1 85 ? -10.906 65.312 -10.547 1 33.41 85 PRO A N 1
ATOM 697 C CA . PRO A 1 85 ? -10.297 64.5 -11.562 1 33.41 85 PRO A CA 1
ATOM 698 C C . PRO A 1 85 ? -8.781 64.625 -11.656 1 33.41 85 PRO A C 1
ATOM 700 O O . PRO A 1 85 ? -8.258 65.75 -11.328 1 33.41 85 PRO A O 1
ATOM 703 N N . ALA A 1 86 ? -8.023 63.562 -11.555 1 32.84 86 ALA A N 1
ATOM 704 C CA . ALA A 1 86 ? -6.574 63.5 -11.719 1 32.84 86 ALA A CA 1
ATOM 705 C C . ALA A 1 86 ? -6.09 64.5 -12.75 1 32.84 86 ALA A C 1
ATOM 707 O O . ALA A 1 86 ? -6.586 64.562 -13.883 1 32.84 86 ALA A O 1
ATOM 708 N N . ALA A 1 87 ? -5.641 65.688 -12.375 1 29.39 87 ALA A N 1
ATOM 709 C CA . ALA A 1 87 ? -4.965 66.562 -13.328 1 29.39 87 ALA A CA 1
ATOM 710 C C . ALA A 1 87 ? -3.881 65.75 -14.094 1 29.39 87 ALA A C 1
ATOM 712 O O . ALA A 1 87 ? -3.266 64.875 -13.555 1 29.39 87 ALA A O 1
ATOM 713 N N . THR A 1 88 ? -3.965 65.812 -15.453 1 27.12 88 THR A N 1
ATOM 714 C CA . THR A 1 88 ? -3.125 65.188 -16.484 1 27.12 88 THR A CA 1
ATOM 715 C C . THR A 1 88 ? -1.663 65.562 -16.281 1 27.12 88 THR A C 1
ATOM 717 O O . THR A 1 88 ? -1.33 66.75 -16.25 1 27.12 88 THR A O 1
ATOM 720 N N . ALA A 1 89 ? -0.982 64.812 -15.492 1 25.97 89 ALA A N 1
ATOM 721 C CA . ALA A 1 89 ? 0.452 65 -15.336 1 25.97 89 ALA A CA 1
ATOM 722 C C . ALA A 1 89 ? 1.128 65.188 -16.703 1 25.97 89 ALA A C 1
ATOM 724 O O . ALA A 1 89 ? 0.906 64.375 -17.609 1 25.97 89 ALA A O 1
ATOM 725 N N . VAL A 1 90 ? 1.438 66.375 -17.031 1 23.97 90 VAL A N 1
ATOM 726 C CA . VAL A 1 90 ? 2.127 66.812 -18.234 1 23.97 90 VAL A CA 1
ATOM 727 C C . VAL A 1 90 ? 3.49 66.125 -18.328 1 23.97 90 VAL A C 1
ATOM 729 O O . VAL A 1 90 ? 4.133 65.875 -17.312 1 23.97 90 VAL A O 1
ATOM 732 N N . ARG A 1 91 ? 3.789 65.625 -19.531 1 23.3 91 ARG A N 1
ATOM 733 C CA . ARG A 1 91 ? 4.922 64.875 -20.078 1 23.3 91 ARG A CA 1
ATOM 734 C C . ARG A 1 91 ? 6.238 65.562 -19.766 1 23.3 91 ARG A C 1
ATOM 736 O O . ARG A 1 91 ? 6.348 66.812 -19.891 1 23.3 91 ARG A O 1
ATOM 743 N N . ARG A 1 92 ? 6.938 64.938 -18.875 1 23.86 92 ARG A N 1
ATOM 744 C CA . ARG A 1 92 ? 8.328 65.375 -18.672 1 23.86 92 ARG A CA 1
ATOM 745 C C . ARG A 1 92 ? 9.016 65.625 -20 1 23.86 92 ARG A C 1
ATOM 747 O O . ARG A 1 92 ? 8.891 64.812 -20.938 1 23.86 92 ARG A O 1
ATOM 754 N N . LEU A 1 93 ? 9.359 66.75 -20.312 1 22.16 93 LEU A N 1
ATOM 755 C CA . LEU A 1 93 ? 10.172 67.062 -21.469 1 22.16 93 LEU A CA 1
ATOM 756 C C . LEU A 1 93 ? 11.445 66.25 -21.531 1 22.16 93 LEU A C 1
ATOM 758 O O . LEU A 1 93 ? 11.969 65.875 -20.484 1 22.16 93 LEU A O 1
ATOM 762 N N . SER A 1 94 ? 11.859 65.625 -22.719 1 20.86 94 SER A N 1
ATOM 763 C CA . SER A 1 94 ? 12.859 64.75 -23.312 1 20.86 94 SER A CA 1
ATOM 764 C C . SER A 1 94 ? 14.273 65.188 -22.938 1 20.86 94 SER A C 1
ATOM 766 O O . SER A 1 94 ? 14.695 66.312 -23.297 1 20.86 94 SER A O 1
ATOM 768 N N . ILE A 1 95 ? 14.656 65 -21.594 1 23.16 95 ILE A N 1
ATOM 769 C CA . ILE A 1 95 ? 16.062 65.438 -21.5 1 23.16 95 ILE A CA 1
ATOM 770 C C . ILE A 1 95 ? 16.875 64.688 -22.562 1 23.16 95 ILE A C 1
ATOM 772 O O . ILE A 1 95 ? 16.672 63.469 -22.797 1 23.16 95 ILE A O 1
ATOM 776 N N . PRO A 1 96 ? 17.75 65.312 -23.328 1 20.81 96 PRO A N 1
ATOM 777 C CA . PRO A 1 96 ? 18.484 64.938 -24.547 1 20.81 96 PRO A CA 1
ATOM 778 C C . PRO A 1 96 ? 19.391 63.719 -24.375 1 20.81 96 PRO A C 1
ATOM 780 O O . PRO A 1 96 ? 19.75 63.375 -23.234 1 20.81 96 PRO A O 1
ATOM 783 N N . PRO A 1 97 ? 19.688 62.969 -25.5 1 20.09 97 PRO A N 1
ATOM 784 C CA . PRO A 1 97 ? 20.203 61.656 -25.922 1 20.09 97 PRO A CA 1
ATOM 785 C C . PRO A 1 97 ? 21.578 61.312 -25.344 1 20.09 97 PRO A C 1
ATOM 787 O O . PRO A 1 97 ? 22.547 62.031 -25.609 1 20.09 97 PRO A O 1
ATOM 790 N N . SER A 1 98 ? 21.703 61.031 -23.969 1 19.78 98 SER A N 1
ATOM 791 C CA . SER A 1 98 ? 23.094 60.75 -23.625 1 19.78 98 SER A CA 1
ATOM 792 C C . SER A 1 98 ? 23.672 59.688 -24.531 1 19.78 98 SER A C 1
ATOM 794 O O . SER A 1 98 ? 22.969 58.75 -24.938 1 19.78 98 SER A O 1
ATOM 796 N N . ILE A 1 99 ? 24.781 59.812 -25.062 1 18.89 99 ILE A N 1
ATOM 797 C CA . ILE A 1 99 ? 25.656 59.281 -26.109 1 18.89 99 ILE A CA 1
ATOM 798 C C . ILE A 1 99 ? 26 57.812 -25.812 1 18.89 99 ILE A C 1
ATOM 800 O O . ILE A 1 99 ? 26.25 57.469 -24.656 1 18.89 99 ILE A O 1
ATOM 804 N N . ALA A 1 100 ? 25.938 57 -26.844 1 20.12 100 ALA A N 1
ATOM 805 C CA . ALA A 1 100 ? 25.844 55.594 -27.297 1 20.12 100 ALA A CA 1
ATOM 806 C C . ALA A 1 100 ? 27.031 54.781 -26.828 1 20.12 100 ALA A C 1
ATOM 808 O O . ALA A 1 100 ? 28.172 55.031 -27.266 1 20.12 100 ALA A O 1
ATOM 809 N N . PRO A 1 101 ? 27.312 54.594 -25.469 1 18.95 101 PRO A N 1
ATOM 810 C CA . PRO A 1 101 ? 28.625 53.938 -25.547 1 18.95 101 PRO A CA 1
ATOM 811 C C . PRO A 1 101 ? 28.594 52.625 -26.328 1 18.95 101 PRO A C 1
ATOM 813 O O . PRO A 1 101 ? 27.516 52.062 -26.5 1 18.95 101 PRO A O 1
ATOM 816 N N . PRO A 1 102 ? 29.641 52 -26.609 1 17.28 102 PRO A N 1
ATOM 817 C CA . PRO A 1 102 ? 30.172 51.219 -27.734 1 17.28 102 PRO A CA 1
ATOM 818 C C . PRO A 1 102 ? 29.625 49.781 -27.766 1 17.28 102 PRO A C 1
ATOM 820 O O . PRO A 1 102 ? 28.984 49.344 -26.797 1 17.28 102 PRO A O 1
ATOM 823 N N . MET A 1 103 ? 30.375 48.812 -28.062 1 17.84 103 MET A N 1
ATOM 824 C CA . MET A 1 103 ? 30.5 47.875 -29.156 1 17.84 103 MET A CA 1
ATOM 825 C C . MET A 1 103 ? 30.047 46.469 -28.703 1 17.84 103 MET A C 1
ATOM 827 O O . MET A 1 103 ? 30.734 45.812 -27.938 1 17.84 103 MET A O 1
ATOM 831 N N . ALA A 1 104 ? 28.797 46.281 -28.516 1 16.92 104 ALA A N 1
ATOM 832 C CA . ALA A 1 104 ? 28.141 45.125 -27.891 1 16.92 104 ALA A CA 1
ATOM 833 C C . ALA A 1 104 ? 28.391 43.844 -28.688 1 16.92 104 ALA A C 1
ATOM 835 O O . ALA A 1 104 ? 28.469 43.906 -29.922 1 16.92 104 ALA A O 1
ATOM 836 N N . LEU A 1 105 ? 28.578 42.812 -27.953 1 17.17 105 LEU A N 1
ATOM 837 C CA . LEU A 1 105 ? 29.109 41.469 -28.25 1 17.17 105 LEU A CA 1
ATOM 838 C C . LEU A 1 105 ? 28.062 40.625 -28.953 1 17.17 105 LEU A C 1
ATOM 840 O O . LEU A 1 105 ? 27.016 40.312 -28.391 1 17.17 105 LEU A O 1
ATOM 844 N N . GLN A 1 106 ? 27.766 40.719 -30.219 1 15.96 106 GLN A N 1
ATOM 845 C CA . GLN A 1 106 ? 26.688 40.25 -31.078 1 15.96 106 GLN A CA 1
ATOM 846 C C . GLN A 1 106 ? 26.734 38.719 -31.234 1 15.96 106 GLN A C 1
ATOM 848 O O . GLN A 1 106 ? 27.547 38.219 -31.984 1 15.96 106 GLN A O 1
ATOM 853 N N . ALA A 1 107 ? 26.703 37.969 -30.094 1 17.27 107 ALA A N 1
ATOM 854 C CA . ALA A 1 107 ? 27.047 36.594 -30.5 1 17.27 107 ALA A CA 1
ATOM 855 C C . ALA A 1 107 ? 25.953 36 -31.375 1 17.27 107 ALA A C 1
ATOM 857 O O . ALA A 1 107 ? 24.781 36.375 -31.266 1 17.27 107 ALA A O 1
ATOM 858 N N . PRO A 1 108 ? 26.156 34.969 -32.219 1 16.53 108 PRO A N 1
ATOM 859 C CA . PRO A 1 108 ? 25.609 34.5 -33.469 1 16.53 108 PRO A CA 1
ATOM 860 C C . PRO A 1 108 ? 24.375 33.625 -33.281 1 16.53 108 PRO A C 1
ATOM 862 O O . PRO A 1 108 ? 24.219 33 -32.219 1 16.53 108 PRO A O 1
ATOM 865 N N . VAL A 1 109 ? 23.344 33.625 -34.125 1 16.08 109 VAL A N 1
ATOM 866 C CA . VAL A 1 109 ? 21.922 33.469 -34.406 1 16.08 109 VAL A CA 1
ATOM 867 C C . VAL A 1 109 ? 21.609 32.031 -34.781 1 16.08 109 VAL A C 1
ATOM 869 O O . VAL A 1 109 ? 20.453 31.672 -35 1 16.08 109 VAL A O 1
ATOM 872 N N . ALA A 1 110 ? 22.406 30.984 -34.688 1 15.77 110 ALA A N 1
ATOM 873 C CA . ALA A 1 110 ? 22.062 30.219 -35.875 1 15.77 110 ALA A CA 1
ATOM 874 C C . ALA A 1 110 ? 20.672 29.594 -35.75 1 15.77 110 ALA A C 1
ATOM 876 O O . ALA A 1 110 ? 20.109 29.562 -34.656 1 15.77 110 ALA A O 1
ATOM 877 N N . SER A 1 111 ? 20.312 28.359 -36.344 1 15.82 111 SER A N 1
ATOM 878 C CA . SER A 1 111 ? 19.484 27.859 -37.438 1 15.82 111 SER A CA 1
ATOM 879 C C . SER A 1 111 ? 18.375 26.953 -36.938 1 15.82 111 SER A C 1
ATOM 881 O O . SER A 1 111 ? 17.641 26.375 -37.719 1 15.82 111 SER A O 1
ATOM 883 N N . VAL A 1 112 ? 17.859 27.156 -35.656 1 14.65 112 VAL A N 1
ATOM 884 C CA . VAL A 1 112 ? 17.328 25.859 -35.281 1 14.65 112 VAL A CA 1
ATOM 885 C C . VAL A 1 112 ? 15.984 25.609 -35.969 1 14.65 112 VAL A C 1
ATOM 887 O O . VAL A 1 112 ? 15.141 26.5 -36.031 1 14.65 112 VAL A O 1
ATOM 890 N N . ASP A 1 113 ? 15.641 24.438 -36.562 1 15.21 113 ASP A N 1
ATOM 891 C CA . ASP A 1 113 ? 14.758 23.844 -37.562 1 15.21 113 ASP A CA 1
ATOM 892 C C . ASP A 1 113 ? 13.406 23.469 -36.969 1 15.21 113 ASP A C 1
ATOM 894 O O . ASP A 1 113 ? 12.367 23.641 -37.594 1 15.21 113 ASP A O 1
ATOM 898 N N . HIS A 1 114 ? 13.242 22.984 -35.688 1 14.34 114 HIS A N 1
ATOM 899 C CA . HIS A 1 114 ? 12.484 21.734 -35.719 1 14.34 114 HIS A CA 1
ATOM 900 C C . HIS A 1 114 ? 10.984 22 -35.812 1 14.34 114 HIS A C 1
ATOM 902 O O . HIS A 1 114 ? 10.523 23.109 -35.562 1 14.34 114 HIS A O 1
ATOM 908 N N . ALA A 1 115 ? 10.062 20.984 -35.344 1 15.08 115 ALA A N 1
ATOM 909 C CA . ALA A 1 115 ? 9.039 20.094 -35.875 1 15.08 115 ALA A CA 1
ATOM 910 C C . ALA A 1 115 ? 7.641 20.547 -35.469 1 15.08 115 ALA A C 1
ATOM 912 O O . ALA A 1 115 ? 7.48 21.219 -34.438 1 15.08 115 ALA A O 1
ATOM 913 N N . GLU A 1 116 ? 6.574 20.188 -36.094 1 15.12 116 GLU A N 1
ATOM 914 C CA . GLU A 1 116 ? 5.254 20.531 -36.625 1 15.12 116 GLU A CA 1
ATOM 915 C C . GLU A 1 116 ? 4.152 20.109 -35.625 1 15.12 116 GLU A C 1
ATOM 917 O O . GLU A 1 116 ? 2.975 20.391 -35.875 1 15.12 116 GLU A O 1
ATOM 922 N N . VAL A 1 117 ? 4.43 19.766 -34.312 1 14.34 117 VAL A N 1
ATOM 923 C CA . VAL A 1 117 ? 3.449 18.719 -34.062 1 14.34 117 VAL A CA 1
ATOM 924 C C . VAL A 1 117 ? 2.061 19.328 -33.906 1 14.34 117 VAL A C 1
ATOM 926 O O . VAL A 1 117 ? 1.113 18.922 -34.594 1 14.34 117 VAL A O 1
ATOM 929 N N . ALA A 1 118 ? 1.38 19.344 -32.562 1 14.26 118 ALA A N 1
ATOM 930 C CA . ALA A 1 118 ? 0.229 18.531 -32.156 1 14.26 118 ALA A CA 1
ATOM 931 C C . ALA A 1 118 ? -1.052 19.359 -32.188 1 14.26 118 ALA A C 1
ATOM 933 O O . ALA A 1 118 ? -1.091 20.469 -31.625 1 14.26 118 ALA A O 1
ATOM 934 N N . GLN A 1 119 ? -2.119 18.969 -32.781 1 14.2 119 GLN A N 1
ATOM 935 C CA . GLN A 1 119 ? -3.367 19.531 -33.281 1 14.2 119 GLN A CA 1
ATOM 936 C C . GLN A 1 119 ? -4.453 19.531 -32.219 1 14.2 119 GLN A C 1
ATOM 938 O O . GLN A 1 119 ? -5.484 20.188 -32.375 1 14.2 119 GLN A O 1
ATOM 943 N N . GLN A 1 120 ? -4.422 18.891 -31.047 1 14.31 120 GLN A N 1
ATOM 944 C CA . GLN A 1 120 ? -5.695 18.203 -30.844 1 14.31 120 GLN A CA 1
ATOM 945 C C . GLN A 1 120 ? -6.773 19.172 -30.375 1 14.31 120 GLN A C 1
ATOM 947 O O . GLN A 1 120 ? -6.469 20.188 -29.734 1 14.31 120 GLN A O 1
ATOM 952 N N . GLN A 1 121 ? -8.141 18.688 -30.219 1 14.24 121 GLN A N 1
ATOM 953 C CA . GLN A 1 121 ? -9.516 19.031 -30.562 1 14.24 121 GLN A CA 1
ATOM 954 C C . GLN A 1 121 ? -10.273 19.594 -29.359 1 14.24 121 GLN A C 1
ATOM 956 O O . GLN A 1 121 ? -9.906 19.328 -28.219 1 14.24 121 GLN A O 1
ATOM 961 N N . SER A 1 122 ? -11.664 20.109 -29.469 1 14.78 122 SER A N 1
ATOM 962 C CA . SER A 1 122 ? -12.516 21.266 -29.156 1 14.78 122 SER A CA 1
ATOM 963 C C . SER A 1 122 ? -13.539 20.922 -28.078 1 14.78 122 SER A C 1
ATOM 965 O O . SER A 1 122 ? -14.07 21.812 -27.406 1 14.78 122 SER A O 1
ATOM 967 N N . GLN A 1 123 ? -13.906 19.703 -27.484 1 14.41 123 GLN A N 1
ATOM 968 C CA . GLN A 1 123 ? -15.367 19.641 -27.516 1 14.41 123 GLN A CA 1
ATOM 969 C C . GLN A 1 123 ? -15.977 20.375 -26.328 1 14.41 123 GLN A C 1
ATOM 971 O O . GLN A 1 123 ? -15.312 20.578 -25.312 1 14.41 123 GLN A O 1
ATOM 976 N N . GLU A 1 124 ? -17.5 20.188 -25.969 1 14.74 124 GLU A N 1
ATOM 977 C CA . GLU A 1 124 ? -18.688 21.016 -25.844 1 14.74 124 GLU A CA 1
ATOM 978 C C . GLU A 1 124 ? -19.094 21.156 -24.375 1 14.74 124 GLU A C 1
ATOM 980 O O . GLU A 1 124 ? -19.219 22.281 -23.875 1 14.74 124 GLU A O 1
ATOM 985 N N . SER A 1 125 ? -20.188 20.438 -23.656 1 15.05 125 SER A N 1
ATOM 986 C CA . SER A 1 125 ? -21.5 21.031 -23.438 1 15.05 125 SER A CA 1
ATOM 987 C C . SER A 1 125 ? -21.719 21.344 -21.953 1 15.05 125 SER A C 1
ATOM 989 O O . SER A 1 125 ? -22 22.484 -21.594 1 15.05 125 SER A O 1
ATOM 991 N N . GLY A 1 126 ? -22.734 20.609 -21.047 1 14.84 126 GLY A N 1
ATOM 992 C CA . GLY A 1 126 ? -24.047 21.016 -20.609 1 14.84 126 GLY A CA 1
ATOM 993 C C . GLY A 1 126 ? -24.094 21.422 -19.141 1 14.84 126 GLY A C 1
ATOM 994 O O . GLY A 1 126 ? -23.078 21.312 -18.438 1 14.84 126 GLY A O 1
ATOM 995 N N . ALA A 1 127 ? -25.25 20.906 -18.141 1 15.59 127 ALA A N 1
ATOM 996 C CA . ALA A 1 127 ? -26.453 21.453 -17.531 1 15.59 127 ALA A CA 1
ATOM 997 C C . ALA A 1 127 ? -26.25 21.719 -16.047 1 15.59 127 ALA A C 1
ATOM 999 O O . ALA A 1 127 ? -25.281 21.25 -15.445 1 15.59 127 ALA A O 1
ATOM 1000 N N . THR A 1 128 ? -27.375 21.547 -15.156 1 16.67 128 THR A N 1
ATOM 1001 C CA . THR A 1 128 ? -28.25 22.391 -14.367 1 16.67 128 THR A CA 1
ATOM 1002 C C . THR A 1 128 ? -28.125 22.094 -12.883 1 16.67 128 THR A C 1
ATOM 1004 O O . THR A 1 128 ? -28.781 22.703 -12.055 1 16.67 128 THR A O 1
ATOM 1007 N N . GLY A 1 129 ? -27.188 21.375 -12.344 1 15.25 129 GLY A N 1
ATOM 1008 C CA . GLY A 1 129 ? -27.625 20.703 -11.133 1 15.25 129 GLY A CA 1
ATOM 1009 C C . GLY A 1 129 ? -27.922 21.641 -9.984 1 15.25 129 GLY A C 1
ATOM 1010 O O . GLY A 1 129 ? -27.234 22.656 -9.828 1 15.25 129 GLY A O 1
ATOM 1011 N N . ASP A 1 130 ? -29.156 21.516 -9.375 1 16.17 130 ASP A N 1
ATOM 1012 C CA . ASP A 1 130 ? -30 22.219 -8.406 1 16.17 130 ASP A CA 1
ATOM 1013 C C . ASP A 1 130 ? -29.438 22.078 -6.992 1 16.17 130 ASP A C 1
ATOM 1015 O O . ASP A 1 130 ? -29.094 20.969 -6.562 1 16.17 130 ASP A O 1
ATOM 1019 N N . ALA A 1 131 ? -29.047 23.172 -6.363 1 15.54 131 ALA A N 1
ATOM 1020 C CA . ALA A 1 131 ? -28.281 23.453 -5.152 1 15.54 131 ALA A CA 1
ATOM 1021 C C . ALA A 1 131 ? -29.125 23.203 -3.904 1 15.54 131 ALA A C 1
ATOM 1023 O O . ALA A 1 131 ? -30.172 23.812 -3.717 1 15.54 131 ALA A O 1
ATOM 1024 N N . THR A 1 132 ? -29.156 21.875 -3.492 1 16.48 132 THR A N 1
ATOM 1025 C CA . THR A 1 132 ? -29.953 21.5 -2.32 1 16.48 132 THR A CA 1
ATOM 1026 C C . THR A 1 132 ? -29.578 22.375 -1.123 1 16.48 132 THR A C 1
ATOM 1028 O O . THR A 1 132 ? -28.469 22.891 -1.043 1 16.48 132 THR A O 1
ATOM 1031 N N . GLU A 1 133 ? -30.562 22.75 -0.225 1 17.89 133 GLU A N 1
ATOM 1032 C CA . GLU A 1 133 ? -30.875 23.703 0.836 1 17.89 133 GLU A CA 1
ATOM 1033 C C . GLU A 1 133 ? -30.141 23.344 2.131 1 17.89 133 GLU A C 1
ATOM 1035 O O . GLU A 1 133 ? -30.359 22.266 2.691 1 17.89 133 GLU A O 1
ATOM 1040 N N . GLY A 1 134 ? -28.844 23.516 2.238 1 17.22 134 GLY A N 1
ATOM 1041 C CA . GLY A 1 134 ? -28.016 23.156 3.369 1 17.22 134 GLY A CA 1
ATOM 1042 C C . GLY A 1 134 ? -28.406 23.859 4.652 1 17.22 134 GLY A C 1
ATOM 1043 O O . GLY A 1 134 ? -28.75 25.047 4.637 1 17.22 134 GLY A O 1
ATOM 1044 N N . ASP A 1 135 ? -29.047 23.109 5.57 1 19.44 135 ASP A N 1
ATOM 1045 C CA . ASP A 1 135 ? -29.516 23.438 6.914 1 19.44 135 ASP A CA 1
ATOM 1046 C C . ASP A 1 135 ? -28.406 24.047 7.754 1 19.44 135 ASP A C 1
ATOM 1048 O O . ASP A 1 135 ? -27.312 23.484 7.859 1 19.44 135 ASP A O 1
ATOM 1052 N N . GLY A 1 136 ? -28.297 25.328 7.852 1 20.12 136 GLY A N 1
ATOM 1053 C CA . GLY A 1 136 ? -27.344 26.328 8.312 1 20.12 136 GLY A CA 1
ATOM 1054 C C . GLY A 1 136 ? -27.094 26.266 9.805 1 20.12 136 GLY A C 1
ATOM 1055 O O . GLY A 1 136 ? -27.969 26.609 10.609 1 20.12 136 GLY A O 1
ATOM 1056 N N . VAL A 1 137 ? -26.453 25.188 10.32 1 20.55 137 VAL A N 1
ATOM 1057 C CA . VAL A 1 137 ? -26.109 25.172 11.742 1 20.55 137 VAL A CA 1
ATOM 1058 C C . VAL A 1 137 ? -25.297 26.406 12.102 1 20.55 137 VAL A C 1
ATOM 1060 O O . VAL A 1 137 ? -24.344 26.75 11.406 1 20.55 137 VAL A O 1
ATOM 1063 N N . ASP A 1 138 ? -25.906 27.109 13.023 1 21.72 138 ASP A N 1
ATOM 1064 C CA . ASP A 1 138 ? -25.578 28.469 13.484 1 21.72 138 ASP A CA 1
ATOM 1065 C C . ASP A 1 138 ? -24.281 28.469 14.289 1 21.72 138 ASP A C 1
ATOM 1067 O O . ASP A 1 138 ? -24.25 28.016 15.445 1 21.72 138 ASP A O 1
ATOM 1071 N N . THR A 1 139 ? -23.266 27.859 13.883 1 25.45 139 THR A N 1
ATOM 1072 C CA . THR A 1 139 ? -22.078 27.969 14.727 1 25.45 139 THR A CA 1
ATOM 1073 C C . THR A 1 139 ? -21.719 29.422 14.969 1 25.45 139 THR A C 1
ATOM 1075 O O . THR A 1 139 ? -21.656 30.219 14.031 1 25.45 139 THR A O 1
ATOM 1078 N N . PRO A 1 140 ? -21.641 29.891 16.281 1 24.55 140 PRO A N 1
ATOM 1079 C CA . PRO A 1 140 ? -21.391 31.297 16.578 1 24.55 140 PRO A CA 1
ATOM 1080 C C . PRO A 1 140 ? -20.078 31.797 15.992 1 24.55 140 PRO A C 1
ATOM 1082 O O . PRO A 1 140 ? -19.047 31.125 16.109 1 24.55 140 PRO A O 1
ATOM 1085 N N . THR A 1 141 ? -20.094 32.438 14.938 1 28.53 141 THR A N 1
ATOM 1086 C CA . THR A 1 141 ? -19.031 33.094 14.156 1 28.53 141 THR A CA 1
ATOM 1087 C C . THR A 1 141 ? -18.25 34.062 15.016 1 28.53 141 THR A C 1
ATOM 1089 O O . THR A 1 141 ? -18.844 34.875 15.75 1 28.53 141 THR A O 1
ATOM 1092 N N . ALA A 1 142 ? -17.047 33.844 15.312 1 32.38 142 ALA A N 1
ATOM 1093 C CA . ALA A 1 142 ? -16.125 34.844 15.883 1 32.38 142 ALA A CA 1
ATOM 1094 C C . ALA A 1 142 ? -16.344 36.219 15.289 1 32.38 142 ALA A C 1
ATOM 1096 O O . ALA A 1 142 ? -16.281 36.406 14.078 1 32.38 142 ALA A O 1
ATOM 1097 N N . ILE A 1 143 ? -17.359 36.938 15.797 1 31.27 143 ILE A N 1
ATOM 1098 C CA . ILE A 1 143 ? -17.734 38.25 15.305 1 31.27 143 ILE A CA 1
ATOM 1099 C C . ILE A 1 143 ? -16.578 39.219 15.508 1 31.27 143 ILE A C 1
ATOM 1101 O O . ILE A 1 143 ? -16.172 39.5 16.641 1 31.27 143 ILE A O 1
ATOM 1105 N N . SER A 1 144 ? -15.688 39.281 14.648 1 33.34 144 SER A N 1
ATOM 1106 C CA . SER A 1 144 ? -14.727 40.375 14.617 1 33.34 144 SER A CA 1
ATOM 1107 C C . SER A 1 144 ? -15.422 41.719 14.711 1 33.34 144 SER A C 1
ATOM 1109 O O . SER A 1 144 ? -16.484 41.906 14.125 1 33.34 144 SER A O 1
ATOM 1111 N N . GLU A 1 145 ? -15.211 42.469 15.719 1 38.03 145 GLU A N 1
ATOM 1112 C CA . GLU A 1 145 ? -15.758 43.781 16.031 1 38.03 145 GLU A CA 1
ATOM 1113 C C . GLU A 1 145 ? -15.672 44.719 14.812 1 38.03 145 GLU A C 1
ATOM 1115 O O . GLU A 1 145 ? -14.695 44.688 14.07 1 38.03 145 GLU A O 1
ATOM 1120 N N . ALA A 1 146 ? -16.703 45.156 14.312 1 36.81 146 ALA A N 1
ATOM 1121 C CA . ALA A 1 146 ? -16.875 46.219 13.336 1 36.81 146 ALA A CA 1
ATOM 1122 C C . ALA A 1 146 ? -16.078 47.469 13.719 1 36.81 146 ALA A C 1
ATOM 1124 O O . ALA A 1 146 ? -16.281 48.562 13.156 1 36.81 146 ALA A O 1
ATOM 1125 N N . SER A 1 147 ? -15.453 47.656 14.844 1 47.31 147 SER A N 1
ATOM 1126 C CA . SER A 1 147 ? -15.031 49 15.242 1 47.31 147 SER A CA 1
ATOM 1127 C C . SER A 1 147 ? -13.703 49.375 14.594 1 47.31 147 SER A C 1
ATOM 1129 O O . SER A 1 147 ? -12.93 48.5 14.211 1 47.31 147 SER A O 1
ATOM 1131 N N . THR A 1 148 ? -13.477 50.656 14.125 1 52.47 148 THR A N 1
ATOM 1132 C CA . THR A 1 148 ? -12.281 51.344 13.641 1 52.47 148 THR A CA 1
ATOM 1133 C C . THR A 1 148 ? -11.102 51.062 14.57 1 52.47 148 THR A C 1
ATOM 1135 O O . THR A 1 148 ? -9.992 51.562 14.344 1 52.47 148 THR A O 1
ATOM 1138 N N . GLY A 1 149 ? -11.25 50.219 15.391 1 63.19 149 GLY A N 1
ATOM 1139 C CA . GLY A 1 149 ? -10.203 49.844 16.344 1 63.19 149 GLY A CA 1
ATOM 1140 C C . GLY A 1 149 ? -10.164 50.781 17.547 1 63.19 149 GLY A C 1
ATOM 1141 O O . GLY A 1 149 ? -10.539 51.938 17.469 1 63.19 149 GLY A O 1
ATOM 1142 N N . GLU A 1 150 ? -9.805 50.281 18.656 1 72.56 150 GLU A N 1
ATOM 1143 C CA . GLU A 1 150 ? -9.68 51.062 19.875 1 72.56 150 GLU A CA 1
ATOM 1144 C C . GLU A 1 150 ? -8.328 51.781 19.953 1 72.56 150 GLU A C 1
ATOM 1146 O O . GLU A 1 150 ? -7.324 51.25 19.469 1 72.56 150 GLU A O 1
ATOM 1151 N N . ARG A 1 151 ? -8.438 52.969 20.406 1 73.56 151 ARG A N 1
ATOM 1152 C CA . ARG A 1 151 ? -7.172 53.625 20.703 1 73.56 151 ARG A CA 1
ATOM 1153 C C . ARG A 1 151 ? -6.391 52.875 21.766 1 73.56 151 ARG A C 1
ATOM 1155 O O . ARG A 1 151 ? -6.98 52.312 22.688 1 73.56 151 ARG A O 1
ATOM 1162 N N . SER A 1 152 ? -5.137 52.844 21.578 1 71.62 152 SER A N 1
ATOM 1163 C CA . SER A 1 152 ? -4.277 52.125 22.516 1 71.62 152 SER A CA 1
ATOM 1164 C C . SER A 1 152 ? -4.18 52.875 23.844 1 71.62 152 SER A C 1
ATOM 1166 O O . SER A 1 152 ? -4.113 54.125 23.859 1 71.62 152 SER A O 1
ATOM 1168 N N . PRO A 1 153 ? -4.273 52.125 24.938 1 71.38 153 PRO A N 1
ATOM 1169 C CA . PRO A 1 153 ? -4.453 50.688 25.109 1 71.38 153 PRO A CA 1
ATOM 1170 C C . PRO A 1 153 ? -5.918 50.25 25.031 1 71.38 153 PRO A C 1
ATOM 1172 O O . PRO A 1 153 ? -6.805 51 25.438 1 71.38 153 PRO A O 1
ATOM 1175 N N . PRO A 1 154 ? -6.102 49.125 24.469 1 72.12 154 PRO A N 1
ATOM 1176 C CA . PRO A 1 154 ? -7.496 48.688 24.406 1 72.12 154 PRO A CA 1
ATOM 1177 C C . PRO A 1 154 ? -8.07 48.344 25.797 1 72.12 154 PRO A C 1
ATOM 1179 O O . PRO A 1 154 ? -7.332 47.938 26.688 1 72.12 154 PRO A O 1
ATOM 1182 N N . PHE A 1 155 ? -9.359 48.812 25.859 1 66.31 155 PHE A N 1
ATOM 1183 C CA . PHE A 1 155 ? -10.078 48.469 27.078 1 66.31 155 PHE A CA 1
ATOM 1184 C C . PHE A 1 155 ? -10.648 47.062 26.953 1 66.31 155 PHE A C 1
ATOM 1186 O O . PHE A 1 155 ? -11.656 46.844 26.281 1 66.31 155 PHE A O 1
ATOM 1193 N N . TYR A 1 156 ? -9.836 46.125 26.969 1 62.94 156 TYR A N 1
ATOM 1194 C CA . TYR A 1 156 ? -10.281 44.75 26.719 1 62.94 156 TYR A CA 1
ATOM 1195 C C . TYR A 1 156 ? -9.945 43.844 27.891 1 62.94 156 TYR A C 1
ATOM 1197 O O . TYR A 1 156 ? -9.281 44.281 28.844 1 62.94 156 TYR A O 1
ATOM 1205 N N . ILE A 1 157 ? -10.766 42.625 27.766 1 63.5 157 ILE A N 1
ATOM 1206 C CA . ILE A 1 157 ? -10.562 41.531 28.703 1 63.5 157 ILE A CA 1
ATOM 1207 C C . ILE A 1 157 ? -9.461 40.594 28.203 1 63.5 157 ILE A C 1
ATOM 1209 O O . ILE A 1 157 ? -8.984 40.75 27.078 1 63.5 157 ILE A O 1
ATOM 1213 N N . ARG A 1 158 ? -9.258 39.688 29.094 1 67.69 158 ARG A N 1
ATOM 1214 C CA . ARG A 1 158 ? -8.398 38.531 28.828 1 67.69 158 ARG A CA 1
ATOM 1215 C C . ARG A 1 158 ? -8.898 37.719 27.625 1 67.69 158 ARG A C 1
ATOM 1217 O O . ARG A 1 158 ? -10.086 37.438 27.516 1 67.69 158 ARG A O 1
ATOM 1224 N N . ASN A 1 159 ? -7.988 37.781 26.562 1 77.75 159 ASN A N 1
ATOM 1225 C CA . ASN A 1 159 ? -8.375 36.906 25.438 1 77.75 159 ASN A CA 1
ATOM 1226 C C . ASN A 1 159 ? -8.367 35.438 25.828 1 77.75 159 ASN A C 1
ATOM 1228 O O . ASN A 1 159 ? -7.844 35.062 26.891 1 77.75 159 ASN A O 1
ATOM 1232 N N . ASN A 1 160 ? -9.109 34.625 25.141 1 78.81 160 ASN A N 1
ATOM 1233 C CA . ASN A 1 160 ? -9.148 33.188 25.328 1 78.81 160 ASN A CA 1
ATOM 1234 C C . ASN A 1 160 ? -8.984 32.438 24 1 78.81 160 ASN A C 1
ATOM 1236 O O . ASN A 1 160 ? -9.969 32.125 23.328 1 78.81 160 ASN A O 1
ATOM 1240 N N . PRO A 1 161 ? -7.762 32.156 23.766 1 81.81 161 PRO A N 1
ATOM 1241 C CA . PRO A 1 161 ? -7.508 31.484 22.484 1 81.81 161 PRO A CA 1
ATOM 1242 C C . PRO A 1 161 ? -8.227 30.141 22.359 1 81.81 161 PRO A C 1
ATOM 1244 O O . PRO A 1 161 ? -8.617 29.75 21.25 1 81.81 161 PRO A O 1
ATOM 1247 N N . LYS A 1 162 ? -8.484 29.469 23.406 1 77.12 162 LYS A N 1
ATOM 1248 C CA . LYS A 1 162 ? -9.172 28.188 23.359 1 77.12 162 LYS A CA 1
ATOM 1249 C C . LYS A 1 162 ? -10.617 28.344 22.891 1 77.12 162 LYS A C 1
ATOM 1251 O O . LYS A 1 162 ? -11.148 27.484 22.203 1 77.12 162 LYS A O 1
ATOM 1256 N N . ARG A 1 163 ? -11.109 29.453 23.234 1 76.06 163 ARG A N 1
ATOM 1257 C CA . ARG A 1 163 ? -12.492 29.734 22.844 1 76.06 163 ARG A CA 1
ATOM 1258 C C . ARG A 1 163 ? -12.555 30.672 21.656 1 76.06 163 ARG A C 1
ATOM 1260 O O . ARG A 1 163 ? -13.617 31.219 21.344 1 76.06 163 ARG A O 1
ATOM 1267 N N . LYS A 1 164 ? -11.453 31.016 21.125 1 79.19 164 LYS A N 1
ATOM 1268 C CA . LYS A 1 164 ? -11.328 31.859 19.938 1 79.19 164 LYS A CA 1
ATOM 1269 C C . LYS A 1 164 ? -11.852 33.281 20.219 1 79.19 164 LYS A C 1
ATOM 1271 O O . LYS A 1 164 ? -12.531 33.875 19.391 1 79.19 164 LYS A O 1
ATOM 1276 N N . ARG A 1 165 ? -11.719 33.656 21.391 1 81.12 165 ARG A N 1
ATOM 1277 C CA . ARG A 1 165 ? -11.945 35.031 21.766 1 81.12 165 ARG A CA 1
ATOM 1278 C C . ARG A 1 165 ? -10.664 35.844 21.641 1 81.12 165 ARG A C 1
ATOM 1280 O O . ARG A 1 165 ? -9.836 35.844 22.562 1 81.12 165 ARG A O 1
ATOM 1287 N N . PHE A 1 166 ? -10.641 36.625 20.531 1 86.75 166 PHE A N 1
ATOM 1288 C CA . PHE A 1 166 ? -9.406 37.344 20.219 1 86.75 166 PHE A CA 1
ATOM 1289 C C . PHE A 1 166 ? -9.625 38.844 20.234 1 86.75 166 PHE A C 1
ATOM 1291 O O . PHE A 1 166 ? -10.758 39.312 20.109 1 86.75 166 PHE A O 1
ATOM 1298 N N . LEU A 1 167 ? -8.586 39.531 20.422 1 83.62 167 LEU A N 1
ATOM 1299 C CA . LEU A 1 167 ? -8.586 41 20.375 1 83.62 167 LEU A CA 1
ATOM 1300 C C . LEU A 1 167 ? -8.266 41.5 18.969 1 83.62 167 LEU A C 1
ATOM 1302 O O . LEU A 1 167 ? -7.488 40.844 18.234 1 83.62 167 LEU A O 1
ATOM 1306 N N . ALA A 1 168 ? -8.898 42.594 18.672 1 85.88 168 ALA A N 1
ATOM 1307 C CA . ALA A 1 168 ? -8.586 43.25 17.406 1 85.88 168 ALA A CA 1
ATOM 1308 C C . ALA A 1 168 ? -7.402 44.188 17.562 1 85.88 168 ALA A C 1
ATOM 1310 O O . ALA A 1 168 ? -7.07 44.594 18.672 1 85.88 168 ALA A O 1
ATOM 1311 N N . PRO A 1 169 ? -6.785 44.469 16.453 1 87.56 169 PRO A N 1
ATOM 1312 C CA . PRO A 1 169 ? -5.711 45.438 16.547 1 87.56 169 PRO A CA 1
ATOM 1313 C C . PRO A 1 169 ? -6.223 46.844 16.922 1 87.56 169 PRO A C 1
ATOM 1315 O O . PRO A 1 169 ? -7.379 47.188 16.641 1 87.56 169 PRO A O 1
ATOM 1318 N N . THR A 1 170 ? -5.359 47.625 17.469 1 81.31 170 THR A N 1
ATOM 1319 C CA . THR A 1 170 ? -5.695 48.969 17.828 1 81.31 170 THR A CA 1
ATOM 1320 C C . THR A 1 170 ? -5.797 49.875 16.594 1 81.31 170 THR A C 1
ATOM 1322 O O . THR A 1 170 ? -5.398 49.469 15.492 1 81.31 170 THR A O 1
ATOM 1325 N N . VAL A 1 171 ? -6.301 51.062 16.828 1 77.88 171 VAL A N 1
ATOM 1326 C CA . VAL A 1 171 ? -6.438 52.031 15.734 1 77.88 171 VAL A CA 1
ATOM 1327 C C . VAL A 1 171 ? -5.066 52.344 15.141 1 77.88 171 VAL A C 1
ATOM 1329 O O . VAL A 1 171 ? -4.914 52.438 13.922 1 77.88 171 VAL A O 1
ATOM 1332 N N . GLY A 1 172 ? -4.098 52.5 16.047 1 77.38 172 GLY A N 1
ATOM 1333 C CA . GLY A 1 172 ? -2.748 52.781 15.57 1 77.38 172 GLY A CA 1
ATOM 1334 C C . GLY A 1 172 ? -2.17 51.625 14.742 1 77.38 172 GLY A C 1
ATOM 1335 O O . GLY A 1 172 ? -1.5 51.875 13.734 1 77.38 172 GLY A O 1
ATOM 1336 N N . GLN A 1 173 ? -2.418 50.469 15.117 1 81.94 173 GLN A N 1
ATOM 1337 C CA . GLN A 1 173 ? -1.93 49.281 14.391 1 81.94 173 GLN A CA 1
ATOM 1338 C C . GLN A 1 173 ? -2.6 49.188 13.023 1 81.94 173 GLN A C 1
ATOM 1340 O O . GLN A 1 173 ? -1.947 48.844 12.031 1 81.94 173 GLN A O 1
ATOM 1345 N N . ARG A 1 174 ? -3.846 49.438 13.016 1 83.12 174 ARG A N 1
ATOM 1346 C CA . ARG A 1 174 ? -4.582 49.375 11.758 1 83.12 174 ARG A CA 1
ATOM 1347 C C . ARG A 1 174 ? -4.094 50.438 10.773 1 83.12 174 ARG A C 1
ATOM 1349 O O . ARG A 1 174 ? -3.986 50.188 9.578 1 83.12 174 ARG A O 1
ATOM 1356 N N . ARG A 1 175 ? -3.889 51.562 11.312 1 76.75 175 ARG A N 1
ATOM 1357 C CA . ARG A 1 175 ? -3.482 52.688 10.484 1 76.75 175 ARG A CA 1
ATOM 1358 C C . ARG A 1 175 ? -2.164 52.406 9.773 1 76.75 175 ARG A C 1
ATOM 1360 O O . ARG A 1 175 ? -1.936 52.875 8.664 1 76.75 175 ARG A O 1
ATOM 1367 N N . GLU A 1 176 ? -1.4 51.656 10.398 1 77.06 176 GLU A N 1
ATOM 1368 C CA . GLU A 1 176 ? -0.122 51.312 9.797 1 77.06 176 GLU A CA 1
ATOM 1369 C C . GLU A 1 176 ? -0.323 50.562 8.477 1 77.06 176 GLU A C 1
ATOM 1371 O O . GLU A 1 176 ? 0.485 50.688 7.555 1 77.06 176 GLU A O 1
ATOM 1376 N N . PHE A 1 177 ? -1.319 49.812 8.352 1 79.62 177 PHE A N 1
ATOM 1377 C CA . PHE A 1 177 ? -1.552 49 7.152 1 79.62 177 PHE A CA 1
ATOM 1378 C C . PHE A 1 177 ? -2.471 49.75 6.184 1 79.62 177 PHE A C 1
ATOM 1380 O O . PHE A 1 177 ? -2.402 49.531 4.973 1 79.62 177 PHE A O 1
ATOM 1387 N N . TYR A 1 178 ? -3.344 50.5 6.77 1 65.81 178 TYR A N 1
ATOM 1388 C CA . TYR A 1 178 ? -4.266 51.25 5.918 1 65.81 178 TYR A CA 1
ATOM 1389 C C . TYR A 1 178 ? -3.506 52.188 4.988 1 65.81 178 TYR A C 1
ATOM 1391 O O . TYR A 1 178 ? -3.953 52.469 3.869 1 65.81 178 TYR A O 1
ATOM 1399 N N . ASN A 1 179 ? -2.416 52.5 5.504 1 57.19 179 ASN A N 1
ATOM 1400 C CA . ASN A 1 179 ? -1.674 53.531 4.824 1 57.19 179 ASN A CA 1
ATOM 1401 C C . ASN A 1 179 ? -0.563 52.969 3.947 1 57.19 179 ASN A C 1
ATOM 1403 O O . ASN A 1 179 ? 0.337 53.719 3.527 1 57.19 179 ASN A O 1
ATOM 1407 N N . HIS A 1 180 ? -0.79 51.75 3.631 1 61.38 180 HIS A N 1
ATOM 1408 C CA . HIS A 1 180 ? 0.312 51.156 2.883 1 61.38 180 HIS A CA 1
ATOM 1409 C C . HIS A 1 180 ? 0.2 51.469 1.396 1 61.38 180 HIS A C 1
ATOM 1411 O O . HIS A 1 180 ? -0.905 51.531 0.853 1 61.38 180 HIS A O 1
ATOM 1417 N N . GLN A 1 181 ? 1.369 51.781 0.837 1 51.12 181 GLN A N 1
ATOM 1418 C CA . GLN A 1 181 ? 1.476 52.25 -0.54 1 51.12 181 GLN A CA 1
ATOM 1419 C C . GLN A 1 181 ? 0.899 51.219 -1.516 1 51.12 181 GLN A C 1
ATOM 1421 O O . GLN A 1 181 ? 0.412 51.594 -2.588 1 51.12 181 GLN A O 1
ATOM 1426 N N . ASN A 1 182 ? 0.835 50.094 -1.158 1 64.19 182 ASN A N 1
ATOM 1427 C CA . ASN A 1 182 ? 0.47 49.062 -2.111 1 64.19 182 ASN A CA 1
ATOM 1428 C C . ASN A 1 182 ? -1.021 48.75 -2.055 1 64.19 182 ASN A C 1
ATOM 1430 O O . ASN A 1 182 ? -1.443 47.656 -2.422 1 64.19 182 ASN A O 1
ATOM 1434 N N . GLY A 1 183 ? -1.819 49.75 -1.513 1 71.88 183 GLY A N 1
ATOM 1435 C CA . GLY A 1 183 ? -3.25 49.5 -1.654 1 71.88 183 GLY A CA 1
ATOM 1436 C C . GLY A 1 183 ? -4.02 49.75 -0.366 1 71.88 183 GLY A C 1
ATOM 1437 O O . GLY A 1 183 ? -3.439 50.125 0.65 1 71.88 183 GLY A O 1
ATOM 1438 N N . ASN A 1 184 ? -5.297 49.562 -0.522 1 79.31 184 ASN A N 1
ATOM 1439 C CA . ASN A 1 184 ? -6.246 49.781 0.567 1 79.31 184 ASN A CA 1
ATOM 1440 C C . ASN A 1 184 ? -6.406 48.531 1.426 1 79.31 184 ASN A C 1
ATOM 1442 O O . ASN A 1 184 ? -7.355 47.781 1.242 1 79.31 184 ASN A O 1
ATOM 1446 N N . TRP A 1 185 ? -5.484 48.438 2.41 1 89.5 185 TRP A N 1
ATOM 1447 C CA . TRP A 1 185 ? -5.535 47.281 3.281 1 89.5 185 TRP A CA 1
ATOM 1448 C C . TRP A 1 185 ? -6.48 47.5 4.453 1 89.5 185 TRP A C 1
ATOM 1450 O O . TRP A 1 185 ? -6.5 48.594 5.035 1 89.5 185 TRP A O 1
ATOM 1460 N N . LYS A 1 186 ? -7.293 46.562 4.695 1 88.12 186 LYS A N 1
ATOM 1461 C CA . LYS A 1 186 ? -8.266 46.594 5.777 1 88.12 186 LYS A CA 1
ATOM 1462 C C . LYS A 1 186 ? -8.133 45.406 6.691 1 88.12 186 LYS A C 1
ATOM 1464 O O . LYS A 1 186 ? -7.895 44.281 6.227 1 88.12 186 LYS A O 1
ATOM 1469 N N . PHE A 1 187 ? -8.289 45.688 7.961 1 91.12 187 PHE A N 1
ATOM 1470 C CA . PHE A 1 187 ? -8.32 44.594 8.914 1 91.12 187 PHE A CA 1
ATOM 1471 C C . PHE A 1 187 ? -9.57 43.719 8.719 1 91.12 187 PHE A C 1
ATOM 1473 O O . PHE A 1 187 ? -10.688 44.25 8.68 1 91.12 187 PHE A O 1
ATOM 1480 N N . ALA A 1 188 ? -9.367 42.469 8.633 1 90.38 188 ALA A N 1
ATOM 1481 C CA . ALA A 1 188 ? -10.477 41.531 8.43 1 90.38 188 ALA A CA 1
ATOM 1482 C C . ALA A 1 188 ? -10.836 40.812 9.727 1 90.38 188 ALA A C 1
ATOM 1484 O O . ALA A 1 188 ? -11.953 40.938 10.234 1 90.38 188 ALA A O 1
ATOM 1485 N N . MET A 1 189 ? -9.836 40.156 10.305 1 89.44 189 MET A N 1
ATOM 1486 C CA . MET A 1 189 ? -10.078 39.406 11.547 1 89.44 189 MET A CA 1
ATOM 1487 C C . MET A 1 189 ? -8.773 39 12.195 1 89.44 189 MET A C 1
ATOM 1489 O O . MET A 1 189 ? -7.711 39.031 11.562 1 89.44 189 MET A O 1
ATOM 1493 N N . THR A 1 190 ? -8.883 38.594 13.438 1 91.12 190 THR A N 1
ATOM 1494 C CA . THR A 1 190 ? -7.758 38 14.141 1 91.12 190 THR A CA 1
ATOM 1495 C C . THR A 1 190 ? -7.777 36.469 13.992 1 91.12 190 THR A C 1
ATOM 1497 O O . THR A 1 190 ? -8.781 35.812 14.289 1 91.12 190 THR A O 1
ATOM 1500 N N . LEU A 1 191 ? -6.703 35.938 13.555 1 90.44 191 LEU A N 1
ATOM 1501 C CA . LEU A 1 191 ? -6.625 34.531 13.281 1 90.44 191 LEU A CA 1
ATOM 1502 C C . LEU A 1 191 ? -6.137 33.75 14.508 1 90.44 191 LEU A C 1
ATOM 1504 O O . LEU A 1 191 ? -6.516 32.594 14.711 1 90.44 191 LEU A O 1
ATOM 1508 N N . TYR A 1 192 ? -5.242 34.375 15.195 1 90.94 192 TYR A N 1
ATOM 1509 C CA . TYR A 1 192 ? -4.633 33.719 16.344 1 90.94 192 TYR A CA 1
ATOM 1510 C C . TYR A 1 192 ? -4.059 34.75 17.312 1 90.94 192 TYR A C 1
ATOM 1512 O O . TYR A 1 192 ? -3.627 35.812 16.906 1 90.94 192 TYR A O 1
ATOM 1520 N N . GLN A 1 193 ? -4.047 34.312 18.609 1 90.38 193 GLN A N 1
ATOM 1521 C CA . GLN A 1 193 ? -3.404 35.125 19.641 1 90.38 193 GLN A CA 1
ATOM 1522 C C . GLN A 1 193 ? -2.906 34.25 20.797 1 90.38 193 GLN A C 1
ATOM 1524 O O . GLN A 1 193 ? -3.529 33.25 21.125 1 90.38 193 GLN A O 1
ATOM 1529 N N . THR A 1 194 ? -1.771 34.688 21.312 1 89 194 THR A N 1
ATOM 1530 C CA . THR A 1 194 ? -1.354 34.062 22.578 1 89 194 THR A CA 1
ATOM 1531 C C . THR A 1 194 ? -2.227 34.531 23.719 1 89 194 THR A C 1
ATOM 1533 O O . THR A 1 194 ? -2.869 35.594 23.625 1 89 194 THR A O 1
ATOM 1536 N N . ARG A 1 195 ? -2.215 33.812 24.766 1 83 195 ARG A N 1
ATOM 1537 C CA . ARG A 1 195 ? -3.07 34.125 25.906 1 83 195 ARG A CA 1
ATOM 1538 C C . ARG A 1 195 ? -2.498 35.281 26.719 1 83 195 ARG A C 1
ATOM 1540 O O . ARG A 1 195 ? -1.286 35.375 26.922 1 83 195 ARG A O 1
ATOM 1547 N N . LEU A 1 196 ? -3.404 36.125 27 1 77.62 196 LEU A N 1
ATOM 1548 C CA . LEU A 1 196 ? -3.102 37.25 27.906 1 77.62 196 LEU A CA 1
ATOM 1549 C C . LEU A 1 196 ? -3.805 37.062 29.234 1 77.62 196 LEU A C 1
ATOM 1551 O O . LEU A 1 196 ? -4.98 37.406 29.375 1 77.62 196 LEU A O 1
ATOM 1555 N N . ASP A 1 197 ? -3.32 36.156 30.141 1 63.19 197 ASP A N 1
ATOM 1556 C CA . ASP A 1 197 ? -4.105 35.906 31.344 1 63.19 197 ASP A CA 1
ATOM 1557 C C . ASP A 1 197 ? -3.393 36.406 32.594 1 63.19 197 ASP A C 1
ATOM 1559 O O . ASP A 1 197 ? -3.844 36.188 33.719 1 63.19 197 ASP A O 1
ATOM 1563 N N . GLY A 1 198 ? -2.559 37.281 32.5 1 60.38 198 GLY A N 1
ATOM 1564 C CA . GLY A 1 198 ? -1.923 37.844 33.656 1 60.38 198 GLY A CA 1
ATOM 1565 C C . GLY A 1 198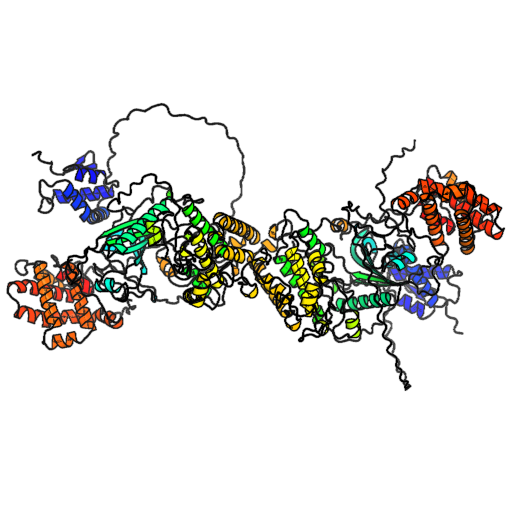 ? -1.053 36.844 34.406 1 60.38 198 GLY A C 1
ATOM 1566 O O . GLY A 1 198 ? -0.465 37.188 35.438 1 60.38 198 GLY A O 1
ATOM 1567 N N . SER A 1 199 ? -1.08 35.531 33.875 1 61.22 199 SER A N 1
ATOM 1568 C CA . SER A 1 199 ? -0.255 34.531 34.562 1 61.22 199 SER A CA 1
ATOM 1569 C C . SER A 1 199 ? 1.022 34.25 33.781 1 61.22 199 SER A C 1
ATOM 1571 O O . SER A 1 199 ? 1.104 34.531 32.594 1 61.22 199 SER A O 1
ATOM 1573 N N . GLY A 1 200 ? 1.981 33.812 34.5 1 60.31 200 GLY A N 1
ATOM 1574 C CA . GLY A 1 200 ? 3.246 33.375 33.938 1 60.31 200 GLY A CA 1
ATOM 1575 C C . GLY A 1 200 ? 3.994 34.5 33.219 1 60.31 200 GLY A C 1
ATOM 1576 O O . GLY A 1 200 ? 4.141 35.594 33.781 1 60.31 200 GLY A O 1
ATOM 1577 N N . ALA A 1 201 ? 4.457 34.219 32.062 1 60.34 201 ALA A N 1
ATOM 1578 C CA . ALA A 1 201 ? 5.305 35.125 31.281 1 60.34 201 ALA A CA 1
ATOM 1579 C C . ALA A 1 201 ? 4.512 36.344 30.781 1 60.34 201 ALA A C 1
ATOM 1581 O O . ALA A 1 201 ? 5.086 37.375 30.5 1 60.34 201 ALA A O 1
ATOM 1582 N N . ASP A 1 202 ? 3.154 36.188 30.953 1 68.75 202 ASP A N 1
ATOM 1583 C CA . ASP A 1 202 ? 2.34 37.25 30.359 1 68.75 202 ASP A CA 1
ATOM 1584 C C . ASP A 1 202 ? 1.864 38.25 31.422 1 68.75 202 ASP A C 1
ATOM 1586 O O . ASP A 1 202 ? 1.176 39.219 31.109 1 68.75 202 ASP A O 1
ATOM 1590 N N . LYS A 1 203 ? 2.244 37.938 32.688 1 68.56 203 LYS A N 1
ATOM 1591 C CA . LYS A 1 203 ? 1.823 38.844 33.75 1 68.56 203 LYS A CA 1
ATOM 1592 C C . LYS A 1 203 ? 2.279 40.281 33.5 1 68.56 203 LYS A C 1
ATOM 1594 O O . LYS A 1 203 ? 1.51 41.219 33.688 1 68.56 203 LYS A O 1
ATOM 1599 N N . ARG A 1 204 ? 3.502 40.281 33.062 1 69.75 204 ARG A N 1
ATOM 1600 C CA . ARG A 1 204 ? 4.055 41.594 32.812 1 69.75 204 ARG A CA 1
ATOM 1601 C C . ARG A 1 204 ? 3.281 42.312 31.719 1 69.75 204 ARG A C 1
ATOM 1603 O O . ARG A 1 204 ? 3.045 43.531 31.797 1 69.75 204 ARG A O 1
ATOM 1610 N N . ARG A 1 205 ? 2.865 41.594 30.734 1 76.44 205 ARG A N 1
ATOM 1611 C CA . ARG A 1 205 ? 2.125 42.156 29.625 1 76.44 205 ARG A CA 1
ATOM 1612 C C . ARG A 1 205 ? 0.742 42.625 30.062 1 76.44 205 ARG A C 1
ATOM 1614 O O . ARG A 1 205 ? 0.277 43.688 29.641 1 76.44 205 ARG A O 1
ATOM 1621 N N . PHE A 1 206 ? 0.267 41.812 30.859 1 67.38 206 PHE A N 1
ATOM 1622 C CA . PHE A 1 206 ? -1.065 42.125 31.359 1 67.38 206 PHE A CA 1
ATOM 1623 C C . PHE A 1 206 ? -1.035 43.375 32.219 1 67.38 206 PHE A C 1
ATOM 1625 O O . PHE A 1 206 ? -1.89 44.25 32.094 1 67.38 206 PHE A O 1
ATOM 1632 N N . GLU A 1 207 ? -0.064 43.375 33 1 64.38 207 GLU A N 1
ATOM 1633 C CA . GLU A 1 207 ? 0.062 44.5 33.938 1 64.38 207 GLU A CA 1
ATOM 1634 C C . GLU A 1 207 ? 0.337 45.812 33.188 1 64.38 207 GLU A C 1
ATOM 1636 O O . GLU A 1 207 ? -0.073 46.875 33.656 1 64.38 207 GLU A O 1
ATOM 1641 N N . LYS A 1 208 ? 0.889 45.594 32.031 1 64.5 208 LYS A N 1
ATOM 1642 C CA . LYS A 1 208 ? 1.258 46.781 31.281 1 64.5 208 LYS A CA 1
ATOM 1643 C C . LYS A 1 208 ? 0.184 47.156 30.266 1 64.5 208 LYS A C 1
ATOM 1645 O O . LYS A 1 208 ? 0.324 48.125 29.531 1 64.5 208 LYS A O 1
ATOM 1650 N N . GLY A 1 209 ? -0.925 46.406 30.312 1 65.44 209 GLY A N 1
ATOM 1651 C CA . GLY A 1 209 ? -2.025 46.688 29.406 1 65.44 209 GLY A CA 1
ATOM 1652 C C . GLY A 1 209 ? -1.647 46.562 27.938 1 65.44 209 GLY A C 1
ATOM 1653 O O . GLY A 1 209 ? -2.088 47.344 27.109 1 65.44 209 GLY A O 1
ATOM 1654 N N . THR A 1 210 ? -0.746 45.719 27.688 1 71.69 210 THR A N 1
ATOM 1655 C CA . THR A 1 210 ? -0.3 45.531 26.312 1 71.69 210 THR A CA 1
ATOM 1656 C C . THR A 1 210 ? -1.054 44.375 25.656 1 71.69 210 THR A C 1
ATOM 1658 O O . THR A 1 210 ? -1.778 43.625 26.328 1 71.69 210 THR A O 1
ATOM 1661 N N . MET A 1 211 ? -0.942 44.375 24.391 1 78.88 211 MET A N 1
ATOM 1662 C CA . MET A 1 211 ? -1.516 43.281 23.594 1 78.88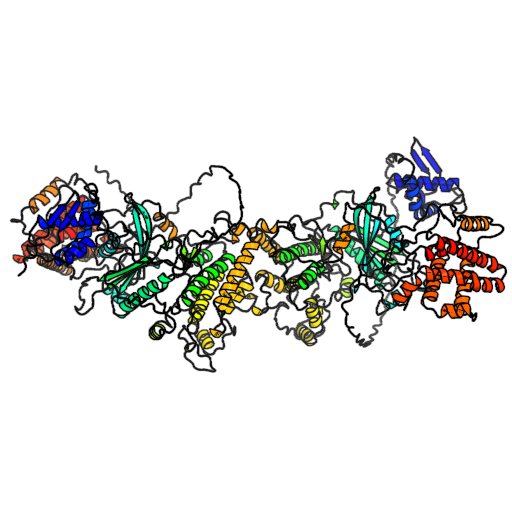 211 MET A CA 1
ATOM 1663 C C . MET A 1 211 ? -0.796 41.969 23.875 1 78.88 211 MET A C 1
ATOM 1665 O O . MET A 1 211 ? 0.292 41.969 24.453 1 78.88 211 MET A O 1
ATOM 1669 N N . PRO A 1 212 ? -1.492 40.906 23.5 1 83.94 212 PRO A N 1
ATOM 1670 C CA . PRO A 1 212 ? -0.783 39.625 23.609 1 83.94 212 PRO A CA 1
ATOM 1671 C C . PRO A 1 212 ? 0.556 39.625 22.875 1 83.94 212 PRO A C 1
ATOM 1673 O O . PRO A 1 212 ? 0.734 40.375 21.906 1 83.94 212 PRO A O 1
ATOM 1676 N N . ARG A 1 213 ? 1.459 38.844 23.375 1 87.25 213 ARG A N 1
ATOM 1677 C CA . ARG A 1 213 ? 2.807 38.812 22.812 1 87.25 213 ARG A CA 1
ATOM 1678 C C . ARG A 1 213 ? 2.764 38.594 21.297 1 87.25 213 ARG A C 1
ATOM 1680 O O . ARG A 1 213 ? 3.545 39.188 20.562 1 87.25 213 ARG A O 1
ATOM 1687 N N . LYS A 1 214 ? 1.96 37.656 20.938 1 91.94 214 LYS A N 1
ATOM 1688 C CA . LYS A 1 214 ? 1.816 37.344 19.531 1 91.94 214 LYS A CA 1
ATOM 1689 C C . LYS A 1 214 ? 0.358 37.438 19.094 1 91.94 214 LYS A C 1
ATOM 1691 O O . LYS A 1 214 ? -0.522 36.844 19.719 1 91.94 214 LYS A O 1
ATOM 1696 N N . SER A 1 215 ? 0.103 38.156 18.062 1 92.81 215 SER A N 1
ATOM 1697 C CA . SER A 1 215 ? -1.192 38.219 17.391 1 92.81 215 SER A CA 1
ATOM 1698 C C . SER A 1 215 ? -1.049 38.031 15.883 1 92.81 215 SER A C 1
ATOM 1700 O O . SER A 1 215 ? -0.123 38.562 15.273 1 92.81 215 SER A O 1
ATOM 1702 N N . VAL A 1 216 ? -1.908 37.25 15.375 1 95.19 216 VAL A N 1
ATOM 1703 C CA . VAL A 1 216 ? -1.92 37.062 13.93 1 95.19 216 VAL A CA 1
ATOM 1704 C C . VAL A 1 216 ? -3.229 37.594 13.344 1 95.19 216 VAL A C 1
ATOM 1706 O O . VAL A 1 216 ? -4.312 37.125 13.719 1 95.19 216 VAL A O 1
ATOM 1709 N N . PHE A 1 217 ? -3.086 38.5 12.375 1 94.12 217 PHE A N 1
ATOM 1710 C CA . PHE A 1 217 ? -4.246 39.156 11.797 1 94.12 217 PHE A CA 1
ATOM 1711 C C . PHE A 1 217 ? -4.359 38.875 10.305 1 94.12 217 PHE A C 1
ATOM 1713 O O . PHE A 1 217 ? -3.346 38.688 9.625 1 94.12 217 PHE A O 1
ATOM 1720 N N . LEU A 1 218 ? -5.586 38.844 9.867 1 94.25 218 LEU A N 1
ATOM 1721 C CA . LEU A 1 218 ? -5.859 38.812 8.43 1 94.25 218 LEU A CA 1
ATOM 1722 C C . LEU A 1 218 ? -6.211 40.219 7.934 1 94.25 218 LEU A C 1
ATOM 1724 O O . LEU A 1 218 ? -7.105 40.875 8.477 1 94.25 218 LEU A O 1
ATOM 1728 N N . TYR A 1 219 ? -5.418 40.656 7.02 1 93.5 219 TYR A N 1
ATOM 1729 C CA . TYR A 1 219 ? -5.73 41.875 6.312 1 93.5 219 TYR A CA 1
ATOM 1730 C C . TYR A 1 219 ? -6.086 41.625 4.855 1 93.5 219 TYR A C 1
ATOM 1732 O O . TYR A 1 219 ? -5.566 40.656 4.254 1 93.5 219 TYR A O 1
ATOM 1740 N N . VAL A 1 220 ? -6.992 42.438 4.305 1 93.44 220 VAL A N 1
ATOM 1741 C CA . VAL A 1 220 ? -7.395 42.281 2.91 1 93.44 220 VAL A CA 1
ATOM 1742 C C . VAL A 1 220 ? -7.238 43.625 2.189 1 93.44 220 VAL A C 1
ATOM 1744 O O . VAL A 1 220 ? -7.438 44.688 2.785 1 93.44 220 VAL A O 1
ATOM 1747 N N . ARG A 1 221 ? -6.793 43.5 0.975 1 92.38 221 ARG A N 1
ATOM 1748 C CA . ARG A 1 221 ? -6.758 44.688 0.105 1 92.38 221 ARG A CA 1
ATOM 1749 C C . ARG A 1 221 ? -8 44.75 -0.78 1 92.38 221 ARG A C 1
ATOM 1751 O O . ARG A 1 221 ? -8.367 43.75 -1.407 1 92.38 221 ARG A O 1
ATOM 1758 N N . THR A 1 222 ? -8.656 45.844 -0.744 1 88.62 222 THR A N 1
ATOM 1759 C CA . THR A 1 222 ? -9.898 45.969 -1.497 1 88.62 222 THR A CA 1
ATOM 1760 C C . THR A 1 222 ? -9.734 46.938 -2.664 1 88.62 222 THR A C 1
ATOM 1762 O O . THR A 1 222 ? -8.922 47.875 -2.594 1 88.62 222 THR A O 1
ATOM 1765 N N . SER A 1 223 ? -10.469 46.625 -3.734 1 85.56 223 SER A N 1
ATOM 1766 C CA . SER A 1 223 ? -10.602 47.625 -4.809 1 85.56 223 SER A CA 1
ATOM 1767 C C . SER A 1 223 ? -11.391 48.844 -4.352 1 85.56 223 SER A C 1
ATOM 1769 O O . SER A 1 223 ? -11.898 48.875 -3.229 1 85.56 223 SER A O 1
ATOM 1771 N N . ASP A 1 224 ? -11.438 49.75 -5.281 1 80.31 224 ASP A N 1
ATOM 1772 C CA . ASP A 1 224 ? -12.227 50.938 -4.98 1 80.31 224 ASP A CA 1
ATOM 1773 C C . ASP A 1 224 ? -13.695 50.594 -4.793 1 80.31 224 ASP A C 1
ATOM 1775 O O . ASP A 1 224 ? -14.414 51.25 -4.047 1 80.31 224 ASP A O 1
ATOM 1779 N N . ALA A 1 225 ? -14.031 49.5 -5.469 1 84.25 225 ALA A N 1
ATOM 1780 C CA . ALA A 1 225 ? -15.422 49.062 -5.395 1 84.25 225 ALA A CA 1
ATOM 1781 C C . ALA A 1 225 ? -15.648 48.188 -4.16 1 84.25 225 ALA A C 1
ATOM 1783 O O . ALA A 1 225 ? -16.781 47.75 -3.893 1 84.25 225 ALA A O 1
ATOM 1784 N N . GLY A 1 226 ? -14.578 47.938 -3.381 1 86.56 226 GLY A N 1
ATOM 1785 C CA . GLY A 1 226 ? -14.727 47.156 -2.154 1 86.56 226 GLY A CA 1
ATOM 1786 C C . GLY A 1 226 ? -14.539 45.656 -2.355 1 86.56 226 GLY A C 1
ATOM 1787 O O . GLY A 1 226 ? -14.82 44.875 -1.458 1 86.56 226 GLY A O 1
ATOM 1788 N N . VAL A 1 227 ? -14.125 45.344 -3.484 1 92.12 227 VAL A N 1
ATOM 1789 C CA . VAL A 1 227 ? -13.906 43.938 -3.783 1 92.12 227 VAL A CA 1
ATOM 1790 C C . VAL A 1 227 ? -12.516 43.5 -3.303 1 92.12 227 VAL A C 1
ATOM 1792 O O . VAL A 1 227 ? -11.531 44.188 -3.562 1 92.12 227 VAL A O 1
ATOM 1795 N N . ILE A 1 228 ? -12.438 42.438 -2.582 1 94.19 228 ILE A N 1
ATOM 1796 C CA . ILE A 1 228 ? -11.156 41.938 -2.057 1 94.19 228 ILE A CA 1
ATOM 1797 C C . ILE A 1 228 ? -10.273 41.469 -3.207 1 94.19 228 ILE A C 1
ATOM 1799 O O . ILE A 1 228 ? -10.672 40.594 -3.986 1 94.19 228 ILE A O 1
ATOM 1803 N N . GLU A 1 229 ? -9.07 41.938 -3.26 1 93.25 229 GLU A N 1
ATOM 1804 C CA . GLU A 1 229 ? -8.164 41.625 -4.359 1 93.25 229 GLU A CA 1
ATOM 1805 C C . GLU A 1 229 ? -6.934 40.875 -3.859 1 93.25 229 GLU A C 1
ATOM 1807 O O . GLU A 1 229 ? -6.227 40.25 -4.645 1 93.25 229 GLU A O 1
ATOM 1812 N N . ASP A 1 230 ? -6.691 41.031 -2.645 1 93 230 ASP A N 1
ATOM 1813 C CA . ASP A 1 230 ? -5.512 40.375 -2.066 1 93 230 ASP A CA 1
ATOM 1814 C C . ASP A 1 230 ? -5.699 40.156 -0.57 1 93 230 ASP A C 1
ATOM 1816 O O . ASP A 1 230 ? -6.617 40.688 0.044 1 93 230 ASP A O 1
ATOM 1820 N N . GLN A 1 231 ? -4.93 39.25 -0.041 1 94 231 GLN A N 1
ATOM 1821 C CA . GLN A 1 231 ? -4.969 38.875 1.371 1 94 231 GLN A CA 1
ATOM 1822 C C . GLN A 1 231 ? -3.557 38.719 1.937 1 94 231 GLN A C 1
ATOM 1824 O O . GLN A 1 231 ? -2.662 38.219 1.261 1 94 231 GLN A O 1
ATOM 1829 N N . ILE A 1 232 ? -3.334 39.188 3.168 1 93.44 232 ILE A N 1
ATOM 1830 C CA . ILE A 1 232 ? -2.07 38.938 3.852 1 93.44 232 ILE A CA 1
ATOM 1831 C C . ILE A 1 232 ? -2.336 38.594 5.312 1 93.44 232 ILE A C 1
ATOM 1833 O O . ILE A 1 232 ? -3.338 39 5.891 1 93.44 232 ILE A O 1
ATOM 1837 N N . THR A 1 233 ? -1.485 37.812 5.82 1 95.88 233 THR A N 1
ATOM 1838 C CA . THR A 1 233 ? -1.436 37.531 7.254 1 95.88 233 THR A CA 1
ATOM 1839 C C . THR A 1 233 ? -0.358 38.375 7.926 1 95.88 233 THR A C 1
ATOM 1841 O O . THR A 1 233 ? 0.779 38.438 7.453 1 95.88 233 THR A O 1
ATOM 1844 N N . VAL A 1 234 ? -0.714 38.969 9.008 1 95.31 234 VAL A N 1
ATOM 1845 C CA . VAL A 1 234 ? 0.215 39.812 9.742 1 95.31 234 VAL A CA 1
ATOM 1846 C C . VAL A 1 234 ? 0.468 39.219 11.133 1 95.31 234 VAL A C 1
ATOM 1848 O O . VAL A 1 234 ? -0.404 39.281 12 1 95.31 234 VAL A O 1
ATOM 1851 N N . LYS A 1 235 ? 1.618 38.719 11.289 1 96.19 235 LYS A N 1
ATOM 1852 C CA . LYS A 1 235 ? 2.068 38.312 12.617 1 96.19 235 LYS A CA 1
ATOM 1853 C C . LYS A 1 235 ? 2.629 39.5 13.391 1 96.19 235 LYS A C 1
ATOM 1855 O O . LYS A 1 235 ? 3.699 40.031 13.062 1 96.19 235 LYS A O 1
ATOM 1860 N N . CYS A 1 236 ? 1.919 39.875 14.383 1 94.06 236 CYS A N 1
ATOM 1861 C CA . CYS A 1 236 ? 2.303 41.031 15.211 1 94.06 236 CYS A CA 1
ATOM 1862 C C . CYS A 1 236 ? 2.988 40.562 16.484 1 94.06 236 CYS A C 1
ATOM 1864 O O . CYS A 1 236 ? 2.404 39.812 17.281 1 94.06 236 CYS A O 1
ATOM 1866 N N . LEU A 1 237 ? 4.215 41.031 16.656 1 93.44 237 LEU A N 1
ATOM 1867 C CA . LEU A 1 237 ? 4.988 40.719 17.859 1 93.44 237 LEU A CA 1
ATOM 1868 C C . LEU A 1 237 ? 5.242 41.969 18.672 1 93.44 237 LEU A C 1
ATOM 1870 O O . LEU A 1 237 ? 5.902 42.906 18.203 1 93.44 237 LEU A O 1
ATOM 1874 N N . GLU A 1 238 ? 4.785 41.969 19.812 1 87.31 238 GLU A N 1
ATOM 1875 C CA . GLU A 1 238 ? 5.039 43.094 20.719 1 87.31 238 GLU A CA 1
ATOM 1876 C C . GLU A 1 238 ? 6.23 42.812 21.625 1 87.31 238 GLU A C 1
ATOM 1878 O O . GLU A 1 238 ? 6.164 41.906 22.484 1 87.31 238 GLU A O 1
ATOM 1883 N N . ALA A 1 239 ? 7.234 43.562 21.469 1 87.94 239 ALA A N 1
ATOM 1884 C CA . ALA A 1 239 ? 8.445 43.406 22.266 1 87.94 239 ALA A CA 1
ATOM 1885 C C . ALA A 1 239 ? 8.469 44.375 23.453 1 87.94 239 ALA A C 1
ATOM 1887 O O . ALA A 1 239 ? 8.461 45.594 23.266 1 87.94 239 ALA A O 1
ATOM 1888 N N . LEU A 1 240 ? 8.594 43.812 24.641 1 81.12 240 LEU A N 1
ATOM 1889 C CA . LEU A 1 240 ? 8.594 44.656 25.844 1 81.12 240 LEU A CA 1
ATOM 1890 C C . LEU A 1 240 ? 10.016 44.812 26.391 1 81.12 240 LEU A C 1
ATOM 1892 O O . LEU A 1 240 ? 10.273 45.719 27.188 1 81.12 240 LEU A O 1
ATOM 1896 N N . ASP A 1 241 ? 10.883 43.844 26.031 1 83.38 241 ASP A N 1
ATOM 1897 C CA . ASP A 1 241 ? 12.258 43.875 26.531 1 83.38 241 ASP A CA 1
ATOM 1898 C C . ASP A 1 241 ? 13.258 43.625 25.406 1 83.38 241 ASP A C 1
ATOM 1900 O O . ASP A 1 241 ? 12.867 43.469 24.25 1 83.38 241 ASP A O 1
ATOM 1904 N N . ALA A 1 242 ? 14.453 43.656 25.812 1 86.62 242 ALA A N 1
ATOM 1905 C CA . ALA A 1 242 ? 15.531 43.531 24.844 1 86.62 242 ALA A CA 1
ATOM 1906 C C . ALA A 1 242 ? 15.555 42.125 24.219 1 86.62 242 ALA A C 1
ATOM 1908 O O . ALA A 1 242 ? 15.883 41.969 23.031 1 86.62 242 ALA A O 1
ATOM 1909 N N . LYS A 1 243 ? 15.25 41.188 25.031 1 88.19 243 LYS A N 1
ATOM 1910 C CA . LYS A 1 243 ? 15.242 39.812 24.516 1 88.19 243 LYS A CA 1
ATOM 1911 C C . LYS A 1 243 ? 14.172 39.656 23.438 1 88.19 243 LYS A C 1
ATOM 1913 O O . LYS A 1 243 ? 14.453 39.125 22.359 1 88.19 243 LYS A O 1
ATOM 1918 N N . GLU A 1 244 ? 12.969 40.062 23.766 1 90 244 GLU A N 1
ATOM 1919 C CA . GLU A 1 244 ? 11.867 39.969 22.812 1 90 244 GLU A CA 1
ATOM 1920 C C . GLU A 1 244 ? 12.148 40.812 21.562 1 90 244 GLU A C 1
ATOM 1922 O O . GLU A 1 244 ? 11.773 40.406 20.453 1 90 244 GLU A O 1
ATOM 1927 N N . PHE A 1 245 ? 12.758 41.875 21.797 1 91.25 245 PHE A N 1
ATOM 1928 C CA . PHE A 1 245 ? 13.141 42.75 20.703 1 91.25 245 PHE A CA 1
ATOM 1929 C C . PHE A 1 245 ? 14.109 42.031 19.766 1 91.25 245 PHE A C 1
ATOM 1931 O O . PHE A 1 245 ? 13.898 42.031 18.547 1 91.25 245 PHE A O 1
ATOM 1938 N N . ASN A 1 246 ? 15.109 41.5 20.297 1 91.75 246 ASN A N 1
ATOM 1939 C CA . ASN A 1 246 ? 16.125 40.812 19.5 1 91.75 246 ASN A CA 1
ATOM 1940 C C . ASN A 1 246 ? 15.562 39.594 18.812 1 91.75 246 ASN A C 1
ATOM 1942 O O . ASN A 1 246 ? 15.961 39.25 17.688 1 91.75 246 ASN A O 1
ATOM 1946 N N . ASP A 1 247 ? 14.727 38.906 19.484 1 92.94 247 ASP A N 1
ATOM 1947 C CA . ASP A 1 247 ? 14.094 37.719 18.891 1 92.94 247 ASP A CA 1
ATOM 1948 C C . ASP A 1 247 ? 13.258 38.125 17.672 1 92.94 247 ASP A C 1
ATOM 1950 O O . ASP A 1 247 ? 13.289 37.438 16.656 1 92.94 247 ASP A O 1
ATOM 1954 N N . ALA A 1 248 ? 12.469 39.156 17.812 1 94.19 248 ALA A N 1
ATOM 1955 C CA . ALA A 1 248 ? 11.656 39.625 16.688 1 94.19 248 ALA A CA 1
ATOM 1956 C C . ALA A 1 248 ? 12.531 40.031 15.516 1 94.19 248 ALA A C 1
ATOM 1958 O O . ALA A 1 248 ? 12.227 39.719 14.359 1 94.19 248 ALA A O 1
ATOM 1959 N N . LYS A 1 249 ? 13.586 40.719 15.828 1 93.62 249 LYS A N 1
ATOM 1960 C CA . LYS A 1 249 ? 14.516 41.125 14.789 1 93.62 249 LYS A CA 1
ATOM 1961 C C . LYS A 1 249 ? 15.133 39.938 14.078 1 93.62 249 LYS A C 1
ATOM 1963 O O . LYS A 1 249 ? 15.32 39.969 12.859 1 93.62 249 LYS A O 1
ATOM 1968 N N . HIS A 1 250 ? 15.492 39 14.883 1 94.19 250 HIS A N 1
ATOM 1969 C CA . HIS A 1 250 ? 16.062 37.812 14.312 1 94.19 250 HIS A CA 1
ATOM 1970 C C . HIS A 1 250 ? 15.078 37.094 13.383 1 94.19 250 HIS A C 1
ATOM 1972 O O . HIS A 1 250 ? 15.453 36.656 12.297 1 94.19 250 HIS A O 1
ATOM 1978 N N . GLU A 1 251 ? 13.867 37 13.82 1 94.69 251 GLU A N 1
ATOM 1979 C CA . GLU A 1 251 ? 12.844 36.375 13 1 94.69 251 GLU A CA 1
ATOM 1980 C C . GLU A 1 251 ? 12.672 37.094 11.672 1 94.69 251 GLU A C 1
ATOM 1982 O O . GLU A 1 251 ? 12.539 36.469 10.617 1 94.69 251 GLU A O 1
ATOM 1987 N N . ILE A 1 252 ? 12.656 38.375 11.719 1 94.62 252 ILE A N 1
ATOM 1988 C CA . ILE A 1 252 ? 12.516 39.188 10.516 1 94.62 252 ILE A CA 1
ATOM 1989 C C . ILE A 1 252 ? 13.703 38.938 9.586 1 94.62 252 ILE A C 1
ATOM 1991 O O . ILE A 1 252 ? 13.531 38.781 8.375 1 94.62 252 ILE A O 1
ATOM 1995 N N . ARG A 1 253 ? 14.867 38.906 10.148 1 92.69 253 ARG A N 1
ATOM 1996 C CA . ARG A 1 253 ? 16.078 38.656 9.359 1 92.69 253 ARG A CA 1
ATOM 1997 C C . ARG A 1 253 ? 16 37.312 8.672 1 92.69 253 ARG A C 1
ATOM 1999 O O . ARG A 1 253 ? 16.344 37.188 7.488 1 92.69 253 ARG A O 1
ATOM 2006 N N . MET A 1 254 ? 15.656 36.281 9.414 1 94.31 254 MET A N 1
ATOM 2007 C CA . MET A 1 254 ? 15.547 34.969 8.844 1 94.31 254 MET A CA 1
ATOM 2008 C C . MET A 1 254 ? 14.508 34.938 7.727 1 94.31 254 MET A C 1
ATOM 2010 O O . MET A 1 254 ? 14.734 34.312 6.684 1 94.31 254 MET A O 1
ATOM 2014 N N . ASN A 1 255 ? 13.359 35.562 7.965 1 94.75 255 ASN A N 1
ATOM 2015 C CA . ASN A 1 255 ? 12.32 35.625 6.938 1 94.75 255 ASN A CA 1
ATOM 2016 C C . ASN A 1 255 ? 12.828 36.312 5.672 1 94.75 255 ASN A C 1
ATOM 2018 O O . ASN A 1 255 ? 12.5 35.875 4.562 1 94.75 255 ASN A O 1
ATOM 2022 N N . GLN A 1 256 ? 13.57 37.312 5.848 1 91.44 256 GLN A N 1
ATOM 2023 C CA . GLN A 1 256 ? 14.125 38.031 4.707 1 91.44 256 GLN A CA 1
ATOM 2024 C C . GLN A 1 256 ? 15.117 37.156 3.936 1 91.44 256 GLN A C 1
ATOM 2026 O O . GLN A 1 256 ? 15.062 37.094 2.705 1 91.44 256 GLN A O 1
ATOM 2031 N N . ARG A 1 257 ? 15.953 36.531 4.656 1 91.94 257 ARG A N 1
ATOM 2032 C CA . ARG A 1 257 ? 16.922 35.625 4.035 1 91.94 257 ARG A CA 1
ATOM 2033 C C . ARG A 1 257 ? 16.234 34.531 3.266 1 91.94 257 ARG A C 1
ATOM 2035 O O . ARG A 1 257 ? 16.609 34.219 2.135 1 91.94 257 ARG A O 1
ATOM 2042 N N . ILE A 1 258 ? 15.281 33.938 3.832 1 94.56 258 ILE A N 1
ATOM 2043 C CA . ILE A 1 258 ? 14.57 32.812 3.254 1 94.56 258 ILE A CA 1
ATOM 2044 C C . ILE A 1 258 ? 13.758 33.281 2.047 1 94.56 258 ILE A C 1
ATOM 2046 O O . ILE A 1 258 ? 13.633 32.531 1.06 1 94.56 258 ILE A O 1
ATOM 2050 N N . SER A 1 259 ? 13.203 34.469 2.133 1 92 259 SER A N 1
ATOM 2051 C CA . SER A 1 259 ? 12.398 35 1.035 1 92 259 SER A CA 1
ATOM 2052 C C . SER A 1 259 ? 13.211 35.094 -0.252 1 92 259 SER A C 1
ATOM 2054 O O . SER A 1 259 ? 12.648 35.062 -1.35 1 92 259 SER A O 1
ATOM 2056 N N . GLU A 1 260 ? 14.516 35.125 -0.159 1 90.25 260 GLU A N 1
ATOM 2057 C CA . GLU A 1 260 ? 15.398 35.188 -1.321 1 90.25 260 GLU A CA 1
ATOM 2058 C C . GLU A 1 260 ? 15.32 33.906 -2.143 1 90.25 260 GLU A C 1
ATOM 2060 O O . GLU A 1 260 ? 15.609 33.906 -3.34 1 90.25 260 GLU A O 1
ATOM 2065 N N . LEU A 1 261 ? 14.961 32.906 -1.49 1 93.62 261 LEU A N 1
ATOM 2066 C CA . LEU A 1 261 ? 14.867 31.609 -2.168 1 93.62 261 LEU A CA 1
ATOM 2067 C C . LEU A 1 261 ? 13.672 31.578 -3.119 1 93.62 261 LEU A C 1
ATOM 2069 O O . LEU A 1 261 ? 13.656 30.797 -4.074 1 93.62 261 LEU A O 1
ATOM 2073 N N . ASN A 1 262 ? 12.648 32.406 -2.844 1 93.31 262 ASN A N 1
ATOM 2074 C CA . ASN A 1 262 ? 11.422 32.406 -3.631 1 93.31 262 ASN A CA 1
ATOM 2075 C C . ASN A 1 262 ? 10.898 31 -3.873 1 93.31 262 ASN A C 1
ATOM 2077 O O . ASN A 1 262 ? 10.609 30.625 -5.012 1 93.31 262 ASN A O 1
ATOM 2081 N N . CYS A 1 263 ? 10.891 30.25 -2.852 1 95.5 263 CYS A N 1
ATOM 2082 C CA . CYS A 1 263 ? 10.578 28.828 -2.965 1 95.5 263 CYS A CA 1
ATOM 2083 C C . CYS A 1 263 ? 9.07 28.609 -2.928 1 95.5 263 CYS A C 1
ATOM 2085 O O . CYS A 1 263 ? 8.391 29.078 -2.012 1 95.5 263 CYS A O 1
ATOM 2087 N N . SER A 1 264 ? 8.461 27.828 -3.865 1 95.31 264 SER A N 1
ATOM 2088 C CA . SER A 1 264 ? 7.023 27.562 -3.951 1 95.31 264 SER A CA 1
ATOM 2089 C C . SER A 1 264 ? 6.559 26.672 -2.811 1 95.31 264 SER A C 1
ATOM 2091 O O . SER A 1 264 ? 5.355 26.531 -2.566 1 95.31 264 SER A O 1
ATOM 2093 N N . HIS A 1 265 ? 7.492 26.109 -2.062 1 96.88 265 HIS A N 1
ATOM 2094 C CA . HIS A 1 265 ? 7.168 25.188 -0.976 1 96.88 265 HIS A CA 1
ATOM 2095 C C . HIS A 1 265 ? 7.227 25.891 0.375 1 96.88 265 HIS A C 1
ATOM 2097 O O . HIS A 1 265 ? 7.199 25.25 1.422 1 96.88 265 HIS A O 1
ATOM 2103 N N . MET A 1 266 ? 7.34 27.203 0.353 1 97.5 266 MET A N 1
ATOM 2104 C CA . MET A 1 266 ? 7.336 28.047 1.548 1 97.5 266 MET A CA 1
ATOM 2105 C C . MET A 1 266 ? 6.352 29.203 1.4 1 97.5 266 MET A C 1
ATOM 2107 O O . MET A 1 266 ? 6.074 29.641 0.287 1 97.5 266 MET A O 1
ATOM 2111 N N . ILE A 1 267 ? 5.84 29.594 2.547 1 96.25 267 ILE A N 1
ATOM 2112 C CA . ILE A 1 267 ? 4.891 30.703 2.498 1 96.25 267 ILE A CA 1
ATOM 2113 C C . ILE A 1 267 ? 5.602 31.969 2.033 1 96.25 267 ILE A C 1
ATOM 2115 O O . ILE A 1 267 ? 6.691 32.281 2.518 1 96.25 267 ILE A O 1
ATOM 2119 N N . PRO A 1 268 ? 5.156 32.625 1.09 1 93.31 268 PRO A N 1
ATOM 2120 C CA . PRO A 1 268 ? 5.812 33.844 0.629 1 93.31 268 PRO A CA 1
ATOM 2121 C C . PRO A 1 268 ? 5.789 34.969 1.675 1 93.31 268 PRO A C 1
ATOM 2123 O O . PRO A 1 268 ? 4.738 35.219 2.266 1 93.31 268 PRO A O 1
ATOM 2126 N N . GLN A 1 269 ? 6.926 35.531 1.881 1 92.25 269 GLN A N 1
ATOM 2127 C CA . GLN A 1 269 ? 7.023 36.688 2.744 1 92.25 269 GLN A CA 1
ATOM 2128 C C . GLN A 1 269 ? 6.664 37.969 1.986 1 92.25 269 GLN A C 1
ATOM 2130 O O . GLN A 1 269 ? 7.105 38.156 0.853 1 92.25 269 GLN A O 1
ATOM 2135 N N . ARG A 1 270 ? 5.855 38.719 2.613 1 89.88 270 ARG A N 1
ATOM 2136 C CA . ARG A 1 270 ? 5.324 39.875 1.917 1 89.88 270 ARG A CA 1
ATOM 2137 C C . ARG A 1 270 ? 5.891 41.156 2.502 1 89.88 270 ARG A C 1
ATOM 2139 O O . ARG A 1 270 ? 5.609 42.25 2.002 1 89.88 270 ARG A O 1
ATOM 2146 N N . GLY A 1 271 ? 6.648 41.031 3.629 1 88.12 271 GLY A N 1
ATOM 2147 C CA . GLY A 1 271 ? 7.258 42.219 4.203 1 88.12 271 GLY A CA 1
ATOM 2148 C C . GLY A 1 271 ? 7.211 42.25 5.719 1 88.12 271 GLY A C 1
ATOM 2149 O O . GLY A 1 271 ? 6.77 41.281 6.348 1 88.12 271 GLY A O 1
ATOM 2150 N N . SER A 1 272 ? 7.844 43.312 6.312 1 91.44 272 SER A N 1
ATOM 2151 C CA . SER A 1 272 ? 7.828 43.531 7.754 1 91.44 272 SER A CA 1
ATOM 2152 C C . SER A 1 272 ? 7.848 45.031 8.102 1 91.44 272 SER A C 1
ATOM 2154 O O . SER A 1 272 ? 8.289 45.844 7.297 1 91.44 272 SER A O 1
ATOM 2156 N N . THR A 1 273 ? 7.227 45.344 9.203 1 86.75 273 THR A N 1
ATOM 2157 C CA . THR A 1 273 ? 7.258 46.719 9.703 1 86.75 273 THR A CA 1
ATOM 2158 C C . THR A 1 273 ? 7.559 46.75 11.203 1 86.75 273 THR A C 1
ATOM 2160 O O . THR A 1 273 ? 7.473 45.719 11.875 1 86.75 273 THR A O 1
ATOM 2163 N N . ARG A 1 274 ? 8.023 47.875 11.625 1 87.69 274 ARG A N 1
ATOM 2164 C CA . ARG A 1 274 ? 8.289 48.125 13.031 1 87.69 274 ARG A CA 1
ATOM 2165 C C . ARG A 1 274 ? 7.676 49.469 13.469 1 87.69 274 ARG A C 1
ATOM 2167 O O . ARG A 1 274 ? 7.727 50.438 12.734 1 87.69 274 ARG A O 1
ATOM 2174 N N . ARG A 1 275 ? 7.027 49.375 14.641 1 80.69 275 ARG A N 1
ATOM 2175 C CA . ARG A 1 275 ? 6.398 50.594 15.18 1 80.69 275 ARG A CA 1
ATOM 2176 C C . ARG A 1 275 ? 6.645 50.688 16.672 1 80.69 275 ARG A C 1
ATOM 2178 O O . ARG A 1 275 ? 6.566 49.719 17.406 1 80.69 275 ARG A O 1
ATOM 2185 N N . SER A 1 276 ? 7.039 51.844 17.031 1 75.69 276 SER A N 1
ATOM 2186 C CA . SER A 1 276 ? 7.152 52.094 18.469 1 75.69 276 SER A CA 1
ATOM 2187 C C . SER A 1 276 ? 5.805 52.5 19.062 1 75.69 276 SER A C 1
ATOM 2189 O O . SER A 1 276 ? 5.039 53.25 18.438 1 75.69 276 SER A O 1
ATOM 2191 N N . CYS A 1 277 ? 5.465 51.844 20.156 1 67.5 277 CYS A N 1
ATOM 2192 C CA . CYS A 1 277 ? 4.211 52.188 20.828 1 67.5 277 CYS A CA 1
ATOM 2193 C C . CYS A 1 277 ? 4.457 53.094 22.031 1 67.5 277 CYS A C 1
ATOM 2195 O O . CYS A 1 277 ? 5.391 52.844 22.797 1 67.5 277 CYS A O 1
ATOM 2197 N N . THR A 1 278 ? 4.039 54.281 22 1 57.34 278 THR A N 1
ATOM 2198 C CA . THR A 1 278 ? 4.145 55.125 23.172 1 57.34 278 THR A CA 1
ATOM 2199 C C . THR A 1 278 ? 2.977 54.906 24.125 1 57.34 278 THR A C 1
ATOM 2201 O O . THR A 1 278 ? 1.813 54.969 23.719 1 57.34 278 THR A O 1
ATOM 2204 N N . ARG A 1 279 ? 3.18 53.719 24.922 1 53.88 279 ARG A N 1
ATOM 2205 C CA . ARG A 1 279 ? 2.092 53.469 25.859 1 53.88 279 ARG A CA 1
ATOM 2206 C C . ARG A 1 279 ? 2.451 54.031 27.25 1 53.88 279 ARG A C 1
ATOM 2208 O O . ARG A 1 279 ? 3.568 53.812 27.719 1 53.88 279 ARG A O 1
ATOM 2215 N N . LYS A 1 280 ? 1.968 55 27.688 1 47.12 280 LYS A N 1
ATOM 2216 C CA . LYS A 1 280 ? 2.229 55.281 29.094 1 47.12 280 LYS A CA 1
ATOM 2217 C C . LYS A 1 280 ? 1.215 54.594 30 1 47.12 280 LYS A C 1
ATOM 2219 O O . LYS A 1 280 ? 0.006 54.719 29.797 1 47.12 280 LYS A O 1
ATOM 2224 N N . ILE A 1 281 ? 1.423 53.344 30.438 1 45.88 281 ILE A N 1
ATOM 2225 C CA . ILE A 1 281 ? 0.603 52.719 31.469 1 45.88 281 ILE A CA 1
ATOM 2226 C C . ILE A 1 281 ? 0.909 53.344 32.844 1 45.88 281 ILE A C 1
ATOM 2228 O O . ILE A 1 281 ? 2.055 53.688 33.125 1 45.88 281 ILE A O 1
ATOM 2232 N N . HIS A 1 282 ? -0.093 53.531 33.562 1 42.78 282 HIS A N 1
ATOM 2233 C CA . HIS A 1 282 ? 0.046 54 34.938 1 42.78 282 HIS A CA 1
ATOM 2234 C C . HIS A 1 282 ? 1.013 53.156 35.719 1 42.78 282 HIS A C 1
ATOM 2236 O O . HIS A 1 282 ? 0.951 51.906 35.656 1 42.78 282 HIS A O 1
ATOM 2242 N N . ASP A 1 283 ? 2.084 53.812 36.406 1 42.28 283 ASP A N 1
ATOM 2243 C CA . ASP A 1 283 ? 3.061 53.344 37.375 1 42.28 283 ASP A CA 1
ATOM 2244 C C . ASP A 1 283 ? 4.309 52.781 36.688 1 42.28 283 ASP A C 1
ATOM 2246 O O . ASP A 1 283 ? 5 51.938 37.25 1 42.28 283 ASP A O 1
ATOM 2250 N N . ARG A 1 284 ? 4.336 53.094 35.375 1 45.06 284 ARG A N 1
ATOM 2251 C CA . ARG A 1 284 ? 5.57 52.625 34.75 1 45.06 284 ARG A CA 1
ATOM 2252 C C . ARG A 1 284 ? 6.738 53.531 35.094 1 45.06 284 ARG A C 1
ATOM 2254 O O . ARG A 1 284 ? 6.582 54.781 35.156 1 45.06 284 ARG A O 1
ATOM 2261 N N . SER A 1 285 ? 7.605 53 35.688 1 44.88 285 SER A N 1
ATOM 2262 C CA . SER A 1 285 ? 8.852 53.719 35.906 1 44.88 285 SER A CA 1
ATOM 2263 C C . SER A 1 285 ? 9.422 54.219 34.562 1 44.88 285 SER A C 1
ATOM 2265 O O . SER A 1 285 ? 9.297 53.531 33.562 1 44.88 285 SER A O 1
ATOM 2267 N N . ASP A 1 286 ? 9.609 55.469 34.312 1 47.09 286 ASP A N 1
ATOM 2268 C CA . ASP A 1 286 ? 10.148 56.219 33.188 1 47.09 286 ASP A CA 1
ATOM 2269 C C . ASP A 1 286 ? 11.297 55.438 32.531 1 47.09 286 ASP A C 1
ATOM 2271 O O . ASP A 1 286 ? 11.703 55.75 31.406 1 47.09 286 ASP A O 1
ATOM 2275 N N . GLU A 1 287 ? 11.883 54.562 33.188 1 51.06 287 GLU A N 1
ATOM 2276 C CA . GLU A 1 287 ? 13.156 54.062 32.688 1 51.06 287 GLU A CA 1
ATOM 2277 C C . GLU A 1 287 ? 12.945 52.906 31.703 1 51.06 287 GLU A C 1
ATOM 2279 O O . GLU A 1 287 ? 13.898 52.438 31.078 1 51.06 287 GLU A O 1
ATOM 2284 N N . GLU A 1 288 ? 11.672 52.594 31.5 1 56.41 288 GLU A N 1
ATOM 2285 C CA . GLU A 1 288 ? 11.594 51.406 30.656 1 56.41 288 GLU A CA 1
ATOM 2286 C C . GLU A 1 288 ? 11.352 51.75 29.203 1 56.41 288 GLU A C 1
ATOM 2288 O O . GLU A 1 288 ? 10.609 52.688 28.906 1 56.41 288 GLU A O 1
ATOM 2293 N N . PRO A 1 289 ? 12.18 51.25 28.312 1 60.19 289 PRO A N 1
ATOM 2294 C CA . PRO A 1 289 ? 12.023 51.562 26.875 1 60.19 289 PRO A CA 1
ATOM 2295 C C . PRO A 1 289 ? 10.602 51.281 26.375 1 60.19 289 PRO A C 1
ATOM 2297 O O . PRO A 1 289 ? 9.914 50.406 26.891 1 60.19 289 PRO A O 1
ATOM 2300 N N . ALA A 1 290 ? 10.062 52.156 25.547 1 65.62 290 ALA A N 1
ATOM 2301 C CA . ALA A 1 290 ? 8.75 52.031 24.922 1 65.62 290 ALA A CA 1
ATOM 2302 C C . ALA A 1 290 ? 8.617 50.688 24.203 1 65.62 290 ALA A C 1
ATOM 2304 O O . ALA A 1 290 ? 9.578 50.219 23.578 1 65.62 290 ALA A O 1
ATOM 2305 N N . PRO A 1 291 ? 7.5 50 24.391 1 77.19 291 PRO A N 1
ATOM 2306 C CA . PRO A 1 291 ? 7.293 48.75 23.672 1 77.19 291 PRO A CA 1
ATOM 2307 C C . PRO A 1 291 ? 7.312 48.938 22.156 1 77.19 291 PRO A C 1
ATOM 2309 O O . PRO A 1 291 ? 6.906 49.969 21.656 1 77.19 291 PRO A O 1
ATOM 2312 N N . THR A 1 292 ? 7.941 48 21.484 1 83.81 292 THR A N 1
ATOM 2313 C CA . THR A 1 292 ? 8.016 48 20.031 1 83.81 292 THR A CA 1
ATOM 2314 C C . THR A 1 292 ? 7.172 46.875 19.438 1 83.81 292 THR A C 1
ATOM 2316 O O . THR A 1 292 ? 7.199 45.75 19.938 1 83.81 292 THR A O 1
ATOM 2319 N N . VAL A 1 293 ? 6.391 47.281 18.469 1 88.69 293 VAL A N 1
ATOM 2320 C CA . VAL A 1 293 ? 5.574 46.281 17.781 1 88.69 293 VAL A CA 1
ATOM 2321 C C . VAL A 1 293 ? 6.195 45.938 16.422 1 88.69 293 VAL A C 1
ATOM 2323 O O . VAL A 1 293 ? 6.469 46.844 15.633 1 88.69 293 VAL A O 1
ATOM 2326 N N . PHE A 1 294 ? 6.465 44.688 16.219 1 92.81 294 PHE A N 1
ATOM 2327 C CA . PHE A 1 294 ? 6.953 44.188 14.93 1 92.81 294 PHE A CA 1
ATOM 2328 C C . PHE A 1 294 ? 5.848 43.469 14.164 1 92.81 294 PHE A C 1
ATOM 2330 O O . PHE A 1 294 ? 5.074 42.719 14.75 1 92.81 294 PHE A O 1
ATOM 2337 N N . ASN A 1 295 ? 5.707 43.812 12.898 1 93.19 295 ASN A N 1
ATOM 2338 C CA . ASN A 1 295 ? 4.773 43.094 12.023 1 93.19 295 ASN A CA 1
ATOM 2339 C C . ASN A 1 295 ? 5.504 42.312 10.945 1 93.19 295 ASN A C 1
ATOM 2341 O O . ASN A 1 295 ? 6.324 42.875 10.211 1 93.19 295 ASN A O 1
ATOM 2345 N N . ILE A 1 296 ? 5.254 41.062 10.922 1 94.94 296 ILE A N 1
ATOM 2346 C CA . ILE A 1 296 ? 5.77 40.188 9.875 1 94.94 296 ILE A CA 1
ATOM 2347 C C . ILE A 1 296 ? 4.625 39.75 8.961 1 94.94 296 ILE A C 1
ATOM 2349 O O . ILE A 1 296 ? 3.697 39.062 9.391 1 94.94 296 ILE A O 1
ATOM 2353 N N . CYS A 1 297 ? 4.711 40.125 7.656 1 94 297 CYS A N 1
ATOM 2354 C CA . CYS A 1 297 ? 3.615 39.875 6.719 1 94 297 CYS A CA 1
ATOM 2355 C C . CYS A 1 297 ? 3.934 38.719 5.781 1 94 297 CYS A C 1
ATOM 2357 O O . CYS A 1 297 ? 5.039 38.625 5.246 1 94 297 CYS A O 1
ATOM 2359 N N . SER A 1 298 ? 3.012 37.875 5.621 1 95.19 298 SER A N 1
ATOM 2360 C CA . SER A 1 298 ? 3.113 36.75 4.684 1 95.19 298 SER A CA 1
ATOM 2361 C C . SER A 1 298 ? 1.817 36.562 3.9 1 95.19 298 SER A C 1
ATOM 2363 O O . SER A 1 298 ? 0.798 37.188 4.223 1 95.19 298 SER A O 1
ATOM 2365 N N . SER A 1 299 ? 1.923 35.781 2.836 1 93.94 299 SER A N 1
ATOM 2366 C CA . SER A 1 299 ? 0.702 35.406 2.135 1 93.94 299 SER A CA 1
ATOM 2367 C C . SER A 1 299 ? -0.24 34.625 3.049 1 93.94 299 SER A C 1
ATOM 2369 O O . SER A 1 299 ? 0.196 34.031 4.039 1 93.94 299 SER A O 1
ATOM 2371 N N . PHE A 1 300 ? -1.487 34.688 2.658 1 94.56 300 PHE A N 1
ATOM 2372 C CA . PHE A 1 300 ? -2.523 34.062 3.473 1 94.56 300 PHE A CA 1
ATOM 2373 C C . PHE A 1 300 ? -2.709 32.594 3.084 1 94.56 300 PHE A C 1
ATOM 2375 O O . PHE A 1 300 ? -2.793 32.281 1.898 1 94.56 300 PHE A O 1
ATOM 2382 N N . ALA A 1 301 ? -2.666 31.734 4.125 1 94.06 301 ALA A N 1
ATOM 2383 C CA . ALA A 1 301 ? -2.998 30.328 3.938 1 94.06 301 ALA A CA 1
ATOM 2384 C C . ALA A 1 301 ? -4.48 30.078 4.188 1 94.06 301 ALA A C 1
ATOM 2386 O O . ALA A 1 301 ? -4.891 29.797 5.316 1 94.06 301 ALA A O 1
ATOM 2387 N N . GLU A 1 302 ? -5.254 29.953 3.193 1 90.75 302 GLU A N 1
ATOM 2388 C CA . GLU A 1 302 ? -6.711 29.984 3.246 1 90.75 302 GLU A CA 1
ATOM 2389 C C . GLU A 1 302 ? -7.266 28.719 3.896 1 90.75 302 GLU A C 1
ATOM 2391 O O . GLU A 1 302 ? -8.383 28.719 4.426 1 90.75 302 GLU A O 1
ATOM 2396 N N . LEU A 1 303 ? -6.496 27.719 3.877 1 91.81 303 LEU A N 1
ATOM 2397 C CA . LEU A 1 303 ? -7.02 26.453 4.383 1 91.81 303 LEU A CA 1
ATOM 2398 C C . LEU A 1 303 ? -6.461 26.141 5.766 1 91.81 303 LEU A C 1
ATOM 2400 O O . LEU A 1 303 ? -6.66 25.047 6.293 1 91.81 303 LEU A O 1
ATOM 2404 N N . GLY A 1 304 ? -5.719 27.078 6.332 1 92 304 GLY A N 1
ATOM 2405 C CA . GLY A 1 304 ? -5.184 26.906 7.672 1 92 304 GLY A CA 1
ATOM 2406 C C . GLY A 1 304 ? -3.867 26.156 7.695 1 92 304 GLY A C 1
ATOM 2407 O O . GLY A 1 304 ? -2.975 26.438 6.891 1 92 304 GLY A O 1
ATOM 2408 N N . THR A 1 305 ? -3.736 25.328 8.695 1 94.88 305 THR A N 1
ATOM 2409 C CA . THR A 1 305 ? -2.496 24.578 8.859 1 94.88 305 THR A CA 1
ATOM 2410 C C . THR A 1 305 ? -2.762 23.078 8.812 1 94.88 305 THR A C 1
ATOM 2412 O O . THR A 1 305 ? -3.916 22.641 8.773 1 94.88 305 THR A O 1
ATOM 2415 N N . LEU A 1 306 ? -1.705 22.344 8.828 1 97.31 306 LEU A N 1
ATOM 2416 C CA . LEU A 1 306 ? -1.78 20.891 8.805 1 97.31 306 LEU A CA 1
ATOM 2417 C C . LEU A 1 306 ? -2.438 20.359 10.078 1 97.31 306 LEU A C 1
ATOM 2419 O O . LEU A 1 306 ? -2.947 19.234 10.094 1 97.31 306 LEU A O 1
ATOM 2423 N N . ALA A 1 307 ? -2.455 21.156 11.117 1 95.25 307 ALA A N 1
ATOM 2424 C CA . ALA A 1 307 ? -3.129 20.766 12.352 1 95.25 307 ALA A CA 1
ATOM 2425 C C . ALA A 1 307 ? -4.617 20.516 12.117 1 95.25 307 ALA A C 1
ATOM 2427 O O . ALA A 1 307 ? -5.223 19.656 12.758 1 95.25 307 ALA A O 1
ATOM 2428 N N . ARG A 1 308 ? -5.152 21.219 11.18 1 93.88 308 ARG A N 1
ATOM 2429 C CA . ARG A 1 308 ? -6.559 21.016 10.844 1 93.88 308 ARG A CA 1
ATOM 2430 C C . ARG A 1 308 ? -6.805 19.625 10.281 1 93.88 308 ARG A C 1
ATOM 2432 O O . ARG A 1 308 ? -7.863 19.031 10.516 1 93.88 308 ARG A O 1
ATOM 2439 N N . VAL A 1 309 ? -5.883 19.172 9.57 1 96.5 309 VAL A N 1
ATOM 2440 C CA . VAL A 1 309 ? -6 17.844 8.977 1 96.5 309 VAL A CA 1
ATOM 2441 C C . VAL A 1 309 ? -5.848 16.781 10.07 1 96.5 309 VAL A C 1
ATOM 2443 O O . VAL A 1 309 ? -6.641 15.844 10.141 1 96.5 309 VAL A O 1
ATOM 2446 N N . TYR A 1 310 ? -4.793 16.906 10.898 1 97.44 310 TYR A N 1
ATOM 2447 C CA . TYR A 1 310 ? -4.609 15.961 12 1 97.44 310 TYR A CA 1
ATOM 2448 C C . TYR A 1 310 ? -5.871 15.875 12.852 1 97.44 310 TYR A C 1
ATOM 2450 O O . TYR A 1 310 ? -6.387 14.781 13.094 1 97.44 310 TYR A O 1
ATOM 2458 N N . ASN A 1 311 ? -6.363 17.031 13.242 1 94.75 311 ASN A N 1
ATOM 2459 C CA . ASN A 1 311 ? -7.531 17.062 14.117 1 94.75 311 ASN A CA 1
ATOM 2460 C C . ASN A 1 311 ? -8.797 16.625 13.398 1 94.75 311 ASN A C 1
ATOM 2462 O O . ASN A 1 311 ? -9.68 16.016 14 1 94.75 311 ASN A O 1
ATOM 2466 N N . GLY A 1 312 ? -8.875 17 12.164 1 95.06 312 GLY A N 1
ATOM 2467 C CA . GLY A 1 312 ? -10 16.531 11.383 1 95.06 312 GLY A CA 1
ATOM 2468 C C . GLY A 1 312 ? -10.125 15.016 11.359 1 95.06 312 GLY A C 1
ATOM 2469 O O . GLY A 1 312 ? -11.203 14.477 11.617 1 95.06 312 GLY A O 1
ATOM 2470 N N . HIS A 1 313 ? -9.055 14.344 11.086 1 97.06 313 HIS A N 1
ATOM 2471 C CA . HIS A 1 313 ? -9.055 12.883 11.047 1 97.06 313 HIS A CA 1
ATOM 2472 C C . HIS A 1 313 ? -9.188 12.297 12.445 1 97.06 313 HIS A C 1
ATOM 2474 O O . HIS A 1 313 ? -9.727 11.203 12.617 1 97.06 313 HIS A O 1
ATOM 2480 N N . LYS A 1 314 ? -8.719 13.008 13.422 1 95.94 314 LYS A N 1
ATOM 2481 C CA . LYS A 1 314 ? -8.82 12.57 14.812 1 95.94 314 LYS A CA 1
ATOM 2482 C C . LYS A 1 314 ? -10.273 12.555 15.281 1 95.94 314 LYS A C 1
ATOM 2484 O O . LYS A 1 314 ? -10.688 11.633 15.992 1 95.94 314 LYS A O 1
ATOM 2489 N N . HIS A 1 315 ? -11.102 13.469 14.797 1 93.31 315 HIS A N 1
ATOM 2490 C CA . HIS A 1 315 ? -12.422 13.664 15.398 1 93.31 315 HIS A CA 1
ATOM 2491 C C . HIS A 1 315 ? -13.523 13.148 14.484 1 93.31 315 HIS A C 1
ATOM 2493 O O . HIS A 1 315 ? -14.672 13.008 14.906 1 93.31 315 HIS A O 1
ATOM 2499 N N . THR A 1 316 ? -13.156 12.859 13.297 1 92.62 316 THR A N 1
ATOM 2500 C CA . THR A 1 316 ? -14.164 12.367 12.359 1 92.62 316 THR A CA 1
ATOM 2501 C C . THR A 1 316 ? -14.648 10.984 12.773 1 92.62 316 THR A C 1
ATOM 2503 O O . THR A 1 316 ? -13.859 10.148 13.219 1 92.62 316 THR A O 1
ATOM 2506 N N . THR A 1 317 ? -16.016 10.711 12.641 1 91.56 317 THR A N 1
ATOM 2507 C CA . THR A 1 317 ? -16.641 9.414 12.859 1 91.56 317 THR A CA 1
ATOM 2508 C C . THR A 1 317 ? -17.453 8.992 11.641 1 91.56 317 THR A C 1
ATOM 2510 O O . THR A 1 317 ? -18.312 9.742 11.172 1 91.56 317 THR A O 1
ATOM 2513 N N . PRO A 1 318 ? -17.297 7.754 11.07 1 92.75 318 PRO A N 1
ATOM 2514 C CA . PRO A 1 318 ? -16.328 6.762 11.523 1 92.75 318 PRO A CA 1
ATOM 2515 C C . PRO A 1 318 ? -14.883 7.172 11.219 1 92.75 318 PRO A C 1
ATOM 2517 O O . PRO A 1 318 ? -14.641 7.984 10.32 1 92.75 318 PRO A O 1
ATOM 2520 N N . LYS A 1 319 ? -13.906 6.598 11.977 1 94.06 319 LYS A N 1
ATOM 2521 C CA . LYS A 1 319 ? -12.492 6.938 11.852 1 94.06 319 LYS A CA 1
ATOM 2522 C C . LYS A 1 319 ? -11.977 6.641 10.445 1 94.06 319 LYS A C 1
ATOM 2524 O O . LYS A 1 319 ? -12.352 5.633 9.844 1 94.06 319 LYS A O 1
ATOM 2529 N N . LYS A 1 320 ? -11.188 7.578 10.023 1 95.69 320 LYS A N 1
ATOM 2530 C CA . LYS A 1 320 ? -10.602 7.477 8.695 1 95.69 320 LYS A CA 1
ATOM 2531 C C . LYS A 1 320 ? -9.109 7.801 8.727 1 95.69 320 LYS A C 1
ATOM 2533 O O . LYS A 1 320 ? -8.711 8.875 9.18 1 95.69 320 LYS A O 1
ATOM 2538 N N . PRO A 1 321 ? -8.305 6.891 8.25 1 97.31 321 PRO A N 1
ATOM 2539 C CA . PRO A 1 321 ? -6.867 7.188 8.203 1 97.31 321 PRO A CA 1
ATOM 2540 C C . PRO A 1 321 ? -6.52 8.266 7.176 1 97.31 321 PRO A C 1
ATOM 2542 O O . PRO A 1 321 ? -7.199 8.391 6.156 1 97.31 321 PRO A O 1
ATOM 2545 N N . VAL A 1 322 ? -5.473 9.062 7.469 1 98.62 322 VAL A N 1
ATOM 2546 C CA . VAL A 1 322 ? -4.941 9.977 6.465 1 98.62 322 VAL A CA 1
ATOM 2547 C C . VAL A 1 322 ? -4.402 9.18 5.277 1 98.62 322 VAL A C 1
ATOM 2549 O O . VAL A 1 322 ? -3.674 8.203 5.457 1 98.62 322 VAL A O 1
ATOM 2552 N N . PRO A 1 323 ? -4.797 9.578 4.066 1 98.38 323 PRO A N 1
ATOM 2553 C CA . PRO A 1 323 ? -4.328 8.82 2.904 1 98.38 323 PRO A CA 1
ATOM 2554 C C . PRO A 1 323 ? -2.807 8.773 2.807 1 98.38 323 PRO A C 1
ATOM 2556 O O . PRO A 1 323 ? -2.139 9.797 2.967 1 98.38 323 PRO A O 1
ATOM 2559 N N . GLU A 1 324 ? -2.275 7.59 2.539 1 98.44 324 GLU A N 1
ATOM 2560 C CA . GLU A 1 324 ? -0.83 7.441 2.393 1 98.44 324 GLU A CA 1
ATOM 2561 C C . GLU A 1 324 ? -0.29 8.352 1.294 1 98.44 324 GLU A C 1
ATOM 2563 O O . GLU A 1 324 ? 0.802 8.914 1.423 1 98.44 324 GLU A O 1
ATOM 2568 N N . HIS A 1 325 ? -1.053 8.461 0.193 1 98.69 325 HIS A N 1
ATOM 2569 C CA . HIS A 1 325 ? -0.628 9.297 -0.923 1 98.69 325 HIS A CA 1
ATOM 2570 C C . HIS A 1 325 ? -0.366 10.727 -0.469 1 98.69 325 HIS A C 1
ATOM 2572 O O . HIS A 1 325 ? 0.629 11.336 -0.866 1 98.69 325 HIS A O 1
ATOM 2578 N N . PHE A 1 326 ? -1.205 11.234 0.368 1 98.69 326 PHE A N 1
ATOM 2579 C CA . PHE A 1 326 ? -1.035 12.586 0.877 1 98.69 326 PHE A CA 1
ATOM 2580 C C . PHE A 1 326 ? 0.22 12.688 1.736 1 98.69 326 PHE A C 1
ATOM 2582 O O . PHE A 1 326 ? 0.914 13.703 1.713 1 98.69 326 PHE A O 1
ATOM 2589 N N . ILE A 1 327 ? 0.494 11.727 2.578 1 98.75 327 ILE A N 1
ATOM 2590 C CA . ILE A 1 327 ? 1.676 11.742 3.434 1 98.75 327 ILE A CA 1
ATOM 2591 C C . ILE A 1 327 ? 2.936 11.805 2.572 1 98.75 327 ILE A C 1
ATOM 2593 O O . ILE A 1 327 ? 3.857 12.57 2.865 1 98.75 327 ILE A O 1
ATOM 2597 N N . TRP A 1 328 ? 2.969 10.992 1.501 1 98.75 328 TRP A N 1
ATOM 2598 C CA . TRP A 1 328 ? 4.086 11.055 0.566 1 98.75 328 TRP A CA 1
ATOM 2599 C C . TRP A 1 328 ? 4.184 12.438 -0.07 1 98.75 328 TRP A C 1
ATOM 2601 O O . TRP A 1 328 ? 5.281 12.977 -0.24 1 98.75 328 TRP A O 1
ATOM 2611 N N . TYR A 1 329 ? 3.043 12.977 -0.45 1 98.56 329 TYR A N 1
ATOM 2612 C CA . TYR A 1 329 ? 2.986 14.305 -1.038 1 98.56 329 TYR A CA 1
ATOM 2613 C C . TYR A 1 329 ? 3.531 15.352 -0.072 1 98.56 329 TYR A C 1
ATOM 2615 O O . TYR A 1 329 ? 4.336 16.203 -0.458 1 98.56 329 TYR A O 1
ATOM 2623 N N . LEU A 1 330 ? 3.1 15.281 1.189 1 98.56 330 LEU A N 1
ATOM 2624 C CA . LEU A 1 330 ? 3.588 16.172 2.24 1 98.56 330 LEU A CA 1
ATOM 2625 C C . LEU A 1 330 ? 5.105 16.078 2.365 1 98.56 330 LEU A C 1
ATOM 2627 O O . LEU A 1 330 ? 5.793 17.094 2.377 1 98.56 330 LEU A O 1
ATOM 2631 N N . LEU A 1 331 ? 5.625 14.82 2.475 1 98.69 331 LEU A N 1
ATOM 2632 C CA . LEU A 1 331 ? 7.062 14.602 2.605 1 98.69 331 LEU A CA 1
ATOM 2633 C C . LEU A 1 331 ? 7.812 15.18 1.409 1 98.69 331 LEU A C 1
ATOM 2635 O O . LEU A 1 331 ? 8.898 15.734 1.564 1 98.69 331 LEU A O 1
ATOM 2639 N N . SER A 1 332 ? 7.191 15.039 0.278 1 98.12 332 SER A N 1
ATOM 2640 C CA . SER A 1 332 ? 7.809 15.562 -0.938 1 98.12 332 SER A CA 1
ATOM 2641 C C . SER A 1 332 ? 7.895 17.078 -0.902 1 98.12 332 SER A C 1
ATOM 2643 O O . SER A 1 332 ? 8.961 17.656 -1.139 1 98.12 332 SER A O 1
ATOM 2645 N N . GLN A 1 333 ? 6.809 17.719 -0.562 1 97.5 333 GLN A N 1
ATOM 2646 C CA . GLN A 1 333 ? 6.75 19.188 -0.566 1 97.5 333 GLN A CA 1
ATOM 2647 C C . GLN A 1 333 ? 7.691 19.781 0.478 1 97.5 333 GLN A C 1
ATOM 2649 O O . GLN A 1 333 ? 8.453 20.703 0.184 1 97.5 333 GLN A O 1
ATOM 2654 N N . VAL A 1 334 ? 7.73 19.234 1.645 1 98.38 334 VAL A N 1
ATOM 2655 C CA . VAL A 1 334 ? 8.508 19.812 2.732 1 98.38 334 VAL A CA 1
ATOM 2656 C C . VAL A 1 334 ? 9.992 19.484 2.539 1 98.38 334 VAL A C 1
ATOM 2658 O O . VAL A 1 334 ? 10.859 20.297 2.865 1 98.38 334 VAL A O 1
ATOM 2661 N N . SER A 1 335 ? 10.305 18.281 2.01 1 97.81 335 SER A N 1
ATOM 2662 C CA . SER A 1 335 ? 11.695 17.969 1.737 1 97.81 335 SER A CA 1
ATOM 2663 C C . SER A 1 335 ? 12.289 18.906 0.693 1 97.81 335 SER A C 1
ATOM 2665 O O . SER A 1 335 ? 13.469 19.25 0.755 1 97.81 335 SER A O 1
ATOM 2667 N N . LYS A 1 336 ? 11.492 19.344 -0.247 1 97.38 336 LYS A N 1
ATOM 2668 C CA . LYS A 1 336 ? 11.945 20.312 -1.234 1 97.38 336 LYS A CA 1
ATOM 2669 C C . LYS A 1 336 ? 12.219 21.672 -0.585 1 97.38 336 LYS A C 1
ATOM 2671 O O . LYS A 1 336 ? 13.172 22.359 -0.946 1 97.38 336 LYS A O 1
ATOM 2676 N N . ALA A 1 337 ? 11.383 22.016 0.346 1 98.06 337 ALA A N 1
ATOM 2677 C CA . ALA A 1 337 ? 11.617 23.25 1.111 1 98.06 337 ALA A CA 1
ATOM 2678 C C . ALA A 1 337 ? 12.922 23.156 1.901 1 98.06 337 ALA A C 1
ATOM 2680 O O . ALA A 1 337 ? 13.719 24.094 1.903 1 98.06 337 ALA A O 1
ATOM 2681 N N . LEU A 1 338 ? 13.125 22.016 2.531 1 98.25 338 LEU A N 1
ATOM 2682 C CA . LEU A 1 338 ? 14.32 21.828 3.346 1 98.25 338 LEU A CA 1
ATOM 2683 C C . LEU A 1 338 ? 15.578 21.812 2.477 1 98.25 338 LEU A C 1
ATOM 2685 O O . LEU A 1 338 ? 16.625 22.297 2.895 1 98.25 338 LEU A O 1
ATOM 2689 N N . MET A 1 339 ? 15.422 21.266 1.306 1 97.44 339 MET A N 1
ATOM 2690 C CA . MET A 1 339 ? 16.547 21.281 0.379 1 97.44 339 MET A CA 1
ATOM 2691 C C . MET A 1 339 ? 16.906 22.703 -0.027 1 97.44 339 MET A C 1
ATOM 2693 O O . MET A 1 339 ? 18.094 23.047 -0.167 1 97.44 339 MET A O 1
ATOM 2697 N N . ALA A 1 340 ? 15.938 23.484 -0.257 1 97.31 340 ALA A N 1
ATOM 2698 C CA . ALA A 1 340 ? 16.172 24.891 -0.574 1 97.31 340 ALA A CA 1
ATOM 2699 C C . ALA A 1 340 ? 16.891 25.594 0.573 1 97.31 340 ALA A C 1
ATOM 2701 O O . ALA A 1 340 ? 17.812 26.391 0.346 1 97.31 340 ALA A O 1
ATOM 2702 N N . LEU A 1 341 ? 16.516 25.328 1.798 1 97.62 341 LEU A N 1
ATOM 2703 C CA . LEU A 1 341 ? 17.141 25.922 2.971 1 97.62 341 LEU A CA 1
ATOM 2704 C C . LEU A 1 341 ? 18.594 25.453 3.1 1 97.62 341 LEU A C 1
ATOM 2706 O O . LEU A 1 341 ? 19.453 26.219 3.549 1 97.62 341 LEU A O 1
ATOM 2710 N N . GLN A 1 342 ? 18.812 24.25 2.734 1 96.19 342 GLN A N 1
ATOM 2711 C CA . GLN A 1 342 ? 20.156 23.688 2.848 1 96.19 342 GLN A CA 1
ATOM 2712 C C . GLN A 1 342 ? 21.078 24.219 1.76 1 96.19 342 GLN A C 1
ATOM 2714 O O . GLN A 1 342 ? 22.25 24.531 2.023 1 96.19 342 GLN A O 1
ATOM 2719 N N . GLN A 1 343 ? 20.516 24.406 0.534 1 95.25 343 GLN A N 1
ATOM 2720 C CA . GLN A 1 343 ? 21.375 24.641 -0.625 1 95.25 343 GLN A CA 1
ATOM 2721 C C . GLN A 1 343 ? 21.344 26.109 -1.047 1 95.25 343 GLN A C 1
ATOM 2723 O O . GLN A 1 343 ? 22.219 26.562 -1.791 1 95.25 343 GLN A O 1
ATOM 2728 N N . GLY A 1 344 ? 20.281 26.766 -0.751 1 94.81 344 GLY A N 1
ATOM 2729 C CA . GLY A 1 344 ? 20.188 28.172 -1.118 1 94.81 344 GLY A CA 1
ATOM 2730 C C . GLY A 1 344 ? 19.531 28.391 -2.471 1 94.81 344 GLY A C 1
ATOM 2731 O O . GLY A 1 344 ? 19.609 29.484 -3.035 1 94.81 344 GLY A O 1
ATOM 2732 N N . VAL A 1 345 ? 19 27.219 -2.986 1 93.69 345 VAL A N 1
ATOM 2733 C CA . VAL A 1 345 ? 18.312 27.297 -4.27 1 93.69 345 VAL A CA 1
ATOM 2734 C C . VAL A 1 345 ? 17.047 26.438 -4.242 1 93.69 345 VAL A C 1
ATOM 2736 O O . VAL A 1 345 ? 17.078 25.312 -3.721 1 93.69 345 VAL A O 1
ATOM 2739 N N . CYS A 1 346 ? 16 27 -4.754 1 94.69 346 CYS A N 1
ATOM 2740 C CA . CYS A 1 346 ? 14.758 26.25 -4.836 1 94.69 346 CYS A CA 1
ATOM 2741 C C . CYS A 1 346 ? 14.586 25.625 -6.215 1 94.69 346 CYS A C 1
ATOM 2743 O O . CYS A 1 346 ? 14.734 26.312 -7.23 1 94.69 346 CYS A O 1
ATOM 2745 N N . SER A 1 347 ? 14.211 24.406 -6.27 1 89.88 347 SER A N 1
ATOM 2746 C CA . SER A 1 347 ? 14.031 23.703 -7.535 1 89.88 347 SER A CA 1
ATOM 2747 C C . SER A 1 347 ? 12.781 24.172 -8.258 1 89.88 347 SER A C 1
ATOM 2749 O O . SER A 1 347 ? 12.688 24.078 -9.484 1 89.88 347 SER A O 1
ATOM 2751 N N . THR A 1 348 ? 11.82 24.688 -7.531 1 91.19 348 THR A N 1
ATOM 2752 C CA . THR A 1 348 ? 10.57 25.172 -8.109 1 91.19 348 THR A CA 1
ATOM 2753 C C . THR A 1 348 ? 10.25 26.578 -7.578 1 91.19 348 THR A C 1
ATOM 2755 O O . THR A 1 348 ? 9.359 26.734 -6.742 1 91.19 348 THR A O 1
ATOM 2758 N N . PRO A 1 349 ? 10.797 27.531 -8.062 1 89.31 349 PRO A N 1
ATOM 2759 C CA . PRO A 1 349 ? 10.562 28.891 -7.586 1 89.31 349 PRO A CA 1
ATOM 2760 C C . PRO A 1 349 ? 9.18 29.422 -7.965 1 89.31 349 PRO A C 1
ATOM 2762 O O . PRO A 1 349 ? 8.578 28.953 -8.93 1 89.31 349 PRO A O 1
ATOM 2765 N N . ASN A 1 350 ? 8.641 30.281 -7.109 1 84.38 350 ASN A N 1
ATOM 2766 C CA . ASN A 1 350 ? 7.367 30.922 -7.402 1 84.38 350 ASN A CA 1
ATOM 2767 C C . ASN A 1 350 ? 7.434 31.75 -8.68 1 84.38 350 ASN A C 1
ATOM 2769 O O . ASN A 1 350 ? 8.445 32.406 -8.953 1 84.38 350 ASN A O 1
ATOM 2773 N N . LEU A 1 351 ? 6.559 31.469 -9.695 1 61.59 351 LEU A N 1
ATOM 2774 C CA . LEU A 1 351 ? 6.527 32.25 -10.938 1 61.59 351 LEU A CA 1
ATOM 2775 C C . LEU A 1 351 ? 5.984 33.625 -10.688 1 61.59 351 LEU A C 1
ATOM 2777 O O . LEU A 1 351 ? 6.18 34.531 -11.516 1 61.59 351 LEU A O 1
ATOM 2781 N N . GLU A 1 352 ? 5.062 33.844 -9.875 1 51.62 352 GLU A N 1
ATOM 2782 C CA . GLU A 1 352 ? 4.383 35.125 -9.727 1 51.62 352 GLU A CA 1
ATOM 2783 C C . GLU A 1 352 ? 5.375 36.25 -9.414 1 51.62 352 GLU A C 1
ATOM 2785 O O . GLU A 1 352 ? 5.043 37.438 -9.531 1 51.62 352 GLU A O 1
ATOM 2790 N N . GLY A 1 353 ? 6.457 36 -8.781 1 43.34 353 GLY A N 1
ATOM 2791 C CA . GLY A 1 353 ? 7.238 37.156 -8.383 1 43.34 353 GLY A CA 1
ATOM 2792 C C . GLY A 1 353 ? 7.781 37.938 -9.562 1 43.34 353 GLY A C 1
ATOM 2793 O O . GLY A 1 353 ? 8.438 38.969 -9.375 1 43.34 353 GLY A O 1
ATOM 2794 N N . GLN A 1 354 ? 8.016 37.219 -10.688 1 37.28 354 GLN A N 1
ATOM 2795 C CA . GLN A 1 354 ? 8.695 38.062 -11.664 1 37.28 354 GLN A CA 1
ATOM 2796 C C . GLN A 1 354 ? 7.785 39.188 -12.164 1 37.28 354 GLN A C 1
ATOM 2798 O O . GLN A 1 354 ? 8.188 40 -12.992 1 37.28 354 GLN A O 1
ATOM 2803 N N . ASP A 1 355 ? 6.551 39 -12.078 1 33.47 355 ASP A N 1
ATOM 2804 C CA . ASP A 1 355 ? 5.836 40.219 -12.461 1 33.47 355 ASP A CA 1
ATOM 2805 C C . ASP A 1 355 ? 6.027 41.312 -11.43 1 33.47 355 ASP A C 1
ATOM 2807 O O . ASP A 1 355 ? 5.855 41.094 -10.227 1 33.47 355 ASP A O 1
ATOM 2811 N N . GLN A 1 356 ? 6.797 42.375 -11.648 1 33.94 356 GLN A N 1
ATOM 2812 C CA . GLN A 1 356 ? 7.191 43.625 -11.031 1 33.94 356 GLN A CA 1
ATOM 2813 C C . GLN A 1 356 ? 6.043 44.219 -10.227 1 33.94 356 GLN A C 1
ATOM 2815 O O . GLN A 1 356 ? 6.242 45.188 -9.477 1 33.94 356 GLN A O 1
ATOM 2820 N N . ASN A 1 357 ? 4.754 43.969 -10.555 1 33.22 357 ASN A N 1
ATOM 2821 C CA . ASN A 1 357 ? 3.699 44.812 -10.008 1 33.22 357 ASN A CA 1
ATOM 2822 C C . ASN A 1 357 ? 3.367 44.438 -8.562 1 33.22 357 ASN A C 1
ATOM 2824 O O . ASN A 1 357 ? 2.57 45.125 -7.91 1 33.22 357 ASN A O 1
ATOM 2828 N N . HIS A 1 358 ? 3.387 43.25 -8.18 1 34.62 358 HIS A N 1
ATOM 2829 C CA . HIS A 1 358 ? 2.973 43 -6.801 1 34.62 358 HIS A CA 1
ATOM 2830 C C . HIS A 1 358 ? 4.121 43.219 -5.824 1 34.62 358 HIS A C 1
ATOM 2832 O O . HIS A 1 358 ? 4.328 42.438 -4.898 1 34.62 358 HIS A O 1
ATOM 2838 N N . LYS A 1 359 ? 5.117 43.938 -6.227 1 38.19 359 LYS A N 1
ATOM 2839 C CA . LYS A 1 359 ? 6.203 44.344 -5.344 1 38.19 359 LYS A CA 1
ATOM 2840 C C . LYS A 1 359 ? 5.668 45.125 -4.145 1 38.19 359 LYS A C 1
ATOM 2842 O O . LYS A 1 359 ? 6.414 45.844 -3.486 1 38.19 359 LYS A O 1
ATOM 2847 N N . SER A 1 360 ? 4.344 45.062 -3.795 1 34.12 360 SER A N 1
ATOM 2848 C CA . SER A 1 360 ? 4.109 46.125 -2.82 1 34.12 360 SER A CA 1
ATOM 2849 C C . SER A 1 360 ? 4.832 45.844 -1.509 1 34.12 360 SER A C 1
ATOM 2851 O O . SER A 1 360 ? 4.359 45.031 -0.692 1 34.12 360 SER A O 1
ATOM 2853 N N . PRO A 1 361 ? 6.113 45.781 -1.429 1 36.28 361 PRO A N 1
ATOM 2854 C CA . PRO A 1 361 ? 6.605 45.656 -0.054 1 36.28 361 PRO A CA 1
ATOM 2855 C C . PRO A 1 361 ? 5.988 46.688 0.888 1 36.28 361 PRO A C 1
ATOM 2857 O O . PRO A 1 361 ? 5.754 47.844 0.488 1 36.28 361 PRO A O 1
ATOM 2860 N N . ILE A 1 362 ? 5.066 46.438 1.712 1 39.09 362 ILE A N 1
ATOM 2861 C CA . ILE A 1 362 ? 4.891 47.312 2.857 1 39.09 362 ILE A CA 1
ATOM 2862 C C . ILE A 1 362 ? 6.25 47.844 3.314 1 39.09 362 ILE A C 1
ATOM 2864 O O . ILE A 1 362 ? 7.145 47.062 3.639 1 39.09 362 ILE A O 1
ATOM 2868 N N . ALA A 1 363 ? 6.809 48.969 2.762 1 35.88 363 ALA A N 1
ATOM 2869 C CA . ALA A 1 363 ? 8.055 49.719 2.98 1 35.88 363 ALA A CA 1
ATOM 2870 C C . ALA A 1 363 ? 8.469 49.656 4.449 1 35.88 363 ALA A C 1
ATOM 2872 O O . ALA A 1 363 ? 7.633 49.844 5.34 1 35.88 363 ALA A O 1
ATOM 2873 N N . SER A 1 364 ? 9.57 48.938 4.766 1 37 364 SER A N 1
ATOM 2874 C CA . SER A 1 364 ? 10.32 48.906 6.02 1 37 364 SER A CA 1
ATOM 2875 C C . SER A 1 364 ? 10.555 50.344 6.539 1 37 364 SER A C 1
ATOM 2877 O O . SER A 1 364 ? 10.82 51.25 5.762 1 37 364 SER A O 1
ATOM 2879 N N . GLY A 1 365 ? 9.875 50.906 7.488 1 32.25 365 GLY A N 1
ATOM 2880 C CA . GLY A 1 365 ? 10.5 52.062 8.102 1 32.25 365 GLY A CA 1
ATOM 2881 C C . GLY A 1 365 ? 12.008 52.094 7.953 1 32.25 365 GLY A C 1
ATOM 2882 O O . GLY A 1 365 ? 12.555 51.469 7.043 1 32.25 365 GLY A O 1
ATOM 2883 N N . GLU A 1 366 ? 12.781 52.406 9.188 1 33.16 366 GLU A N 1
ATOM 2884 C CA . GLU A 1 366 ? 14.234 52.531 9.242 1 33.16 366 GLU A CA 1
ATOM 2885 C C . GLU A 1 366 ? 14.922 51.344 8.586 1 33.16 366 GLU A C 1
ATOM 2887 O O . GLU A 1 366 ? 14.508 50.188 8.773 1 33.16 366 GLU A O 1
ATOM 2892 N N . ASP A 1 367 ? 15.539 51.594 7.398 1 35.03 367 ASP A N 1
ATOM 2893 C CA . ASP A 1 367 ? 16.469 50.75 6.656 1 35.03 367 ASP A CA 1
ATOM 2894 C C . ASP A 1 367 ? 17.281 49.875 7.598 1 35.03 367 ASP A C 1
ATOM 2896 O O . ASP A 1 367 ? 18.109 50.375 8.359 1 35.03 367 ASP A O 1
ATOM 2900 N N . LEU A 1 368 ? 16.75 48.969 8.32 1 36.66 368 LEU A N 1
ATOM 2901 C CA . LEU A 1 368 ? 17.812 48.094 8.789 1 36.66 368 LEU A CA 1
ATOM 2902 C C . LEU A 1 368 ? 18.891 47.938 7.719 1 36.66 368 LEU A C 1
ATOM 2904 O O . LEU A 1 368 ? 18.578 47.531 6.59 1 36.66 368 LEU A O 1
ATOM 2908 N N . ASP A 1 369 ? 19.781 48.938 7.539 1 34.53 369 ASP A N 1
ATOM 2909 C CA . ASP A 1 369 ? 21.016 48.875 6.758 1 34.53 369 ASP A CA 1
ATOM 2910 C C . ASP A 1 369 ? 21.516 47.438 6.617 1 34.53 369 ASP A C 1
ATOM 2912 O O . ASP A 1 369 ? 22.359 47 7.395 1 34.53 369 ASP A O 1
ATOM 2916 N N . LEU A 1 370 ? 20.625 46.531 6.531 1 38.06 370 LEU A N 1
ATOM 2917 C CA . LEU A 1 370 ? 21.312 45.25 6.297 1 38.06 370 LEU A CA 1
ATOM 2918 C C . LEU A 1 370 ? 22.188 45.344 5.059 1 38.06 370 LEU A C 1
ATOM 2920 O O . LEU A 1 370 ? 21.734 45.75 3.99 1 38.06 370 LEU A O 1
ATOM 2924 N N . ASP A 1 371 ? 23.422 45.719 5.125 1 34.28 371 ASP A N 1
ATOM 2925 C CA . ASP A 1 371 ? 24.453 45.469 4.121 1 34.28 371 ASP A CA 1
ATOM 2926 C C . ASP A 1 371 ? 24.141 44.25 3.289 1 34.28 371 ASP A C 1
ATOM 2928 O O . ASP A 1 371 ? 24.156 43.125 3.801 1 34.28 371 ASP A O 1
ATOM 2932 N N . ALA A 1 372 ? 23.312 44.219 2.34 1 39.59 372 ALA A N 1
ATOM 2933 C CA . ALA A 1 372 ? 23.188 43.188 1.329 1 39.59 372 ALA A CA 1
ATOM 2934 C C . ALA A 1 372 ? 24.562 42.688 0.894 1 39.59 372 ALA A C 1
ATOM 2936 O O . ALA A 1 372 ? 25.047 43.031 -0.184 1 39.59 372 ALA A O 1
ATOM 2937 N N . THR A 1 373 ? 25.578 42.781 1.562 1 37.94 373 THR A N 1
ATOM 2938 C CA . THR A 1 373 ? 26.781 42.156 1.052 1 37.94 373 THR A CA 1
ATOM 2939 C C . THR A 1 373 ? 26.5 40.688 0.65 1 37.94 373 THR A C 1
ATOM 2941 O O . THR A 1 373 ? 25.688 40.031 1.289 1 37.94 373 THR A O 1
ATOM 2944 N N . SER A 1 374 ? 26.688 40.281 -0.641 1 47.56 374 SER A N 1
ATOM 2945 C CA . SER A 1 374 ? 26.734 39 -1.325 1 47.56 374 SER A CA 1
ATOM 2946 C C . SER A 1 374 ? 27.172 37.906 -0.386 1 47.56 374 SER A C 1
ATOM 2948 O O . SER A 1 374 ? 28.359 37.562 -0.329 1 47.56 374 SER A O 1
ATOM 2950 N N . VAL A 1 375 ? 26.641 37.844 0.868 1 62.56 375 VAL A N 1
ATOM 2951 C CA . VAL A 1 375 ? 27.156 36.844 1.78 1 62.56 375 VAL A CA 1
ATOM 2952 C C . VAL A 1 375 ? 26.766 35.438 1.266 1 62.56 375 VAL A C 1
ATOM 2954 O O . VAL A 1 375 ? 25.672 35.25 0.762 1 62.56 375 VAL A O 1
ATOM 2957 N N . ALA A 1 376 ? 27.719 34.719 1.095 1 82.88 376 ALA A N 1
ATOM 2958 C CA . ALA A 1 376 ? 27.609 33.312 0.705 1 82.88 376 ALA A CA 1
ATOM 2959 C C . ALA A 1 376 ? 26.516 32.594 1.507 1 82.88 376 ALA A C 1
ATOM 2961 O O . ALA A 1 376 ? 26.328 32.875 2.693 1 82.88 376 ALA A O 1
ATOM 2962 N N . TRP A 1 377 ? 25.484 31.938 0.919 1 91.44 377 TRP A N 1
ATOM 2963 C CA . TRP A 1 377 ? 24.391 31.219 1.565 1 91.44 377 TRP A CA 1
ATOM 2964 C C . TRP A 1 377 ? 24.922 30.234 2.607 1 91.44 377 TRP A C 1
ATOM 2966 O O . TRP A 1 377 ? 25.875 29.5 2.344 1 91.44 377 TRP A O 1
ATOM 2976 N N . ARG A 1 378 ? 24.375 30.344 3.725 1 93 378 ARG A N 1
ATOM 2977 C CA . ARG A 1 378 ? 24.578 29.328 4.758 1 93 378 ARG A CA 1
ATOM 2978 C C . ARG A 1 378 ? 23.297 28.531 4.984 1 93 378 ARG A C 1
ATOM 2980 O O . ARG A 1 378 ? 22.203 29.078 4.988 1 93 378 ARG A O 1
ATOM 2987 N N . PRO A 1 379 ? 23.516 27.25 5.137 1 95.44 379 PRO A N 1
ATOM 2988 C CA . PRO A 1 379 ? 22.328 26.438 5.387 1 95.44 379 PRO A CA 1
ATOM 2989 C C . PRO A 1 379 ? 21.5 26.922 6.578 1 95.44 379 PRO A C 1
ATOM 2991 O O . PRO A 1 379 ? 22.078 27.344 7.59 1 95.44 379 PRO A O 1
ATOM 2994 N N . ILE A 1 380 ? 20.219 26.844 6.441 1 96.94 380 ILE A N 1
ATOM 2995 C CA . ILE A 1 380 ? 19.312 27.297 7.492 1 96.94 380 ILE A CA 1
ATOM 2996 C C . ILE A 1 380 ? 18.562 26.109 8.086 1 96.94 380 ILE A C 1
ATOM 2998 O O . ILE A 1 380 ? 18.062 25.25 7.352 1 96.94 380 ILE A O 1
ATOM 3002 N N . ILE A 1 381 ? 18.547 26 9.398 1 96.69 381 ILE A N 1
ATOM 3003 C CA . ILE A 1 381 ? 17.75 25.016 10.133 1 96.69 381 ILE A CA 1
ATOM 3004 C C . ILE A 1 381 ? 16.438 25.641 10.586 1 96.69 381 ILE A C 1
ATOM 3006 O O . ILE A 1 381 ? 16.438 26.703 11.219 1 96.69 381 ILE A O 1
ATOM 3010 N N . HIS A 1 382 ? 15.297 25.047 10.266 1 97.19 382 HIS A N 1
ATOM 3011 C CA . HIS A 1 382 ? 13.992 25.562 10.641 1 97.19 382 HIS A CA 1
ATOM 3012 C C . HIS A 1 382 ? 13.781 25.484 12.148 1 97.19 382 HIS A C 1
ATOM 3014 O O . HIS A 1 382 ? 13.312 26.438 12.766 1 97.19 382 HIS A O 1
ATOM 3020 N N . SER A 1 383 ? 14.008 24.25 12.703 1 95.75 383 SER A N 1
ATOM 3021 C CA . SER A 1 383 ? 14.148 24.016 14.141 1 95.75 383 SER A CA 1
ATOM 3022 C C . SER A 1 383 ? 12.789 23.828 14.805 1 95.75 383 SER A C 1
ATOM 3024 O O . SER A 1 383 ? 12.711 23.609 16.016 1 95.75 383 SER A O 1
ATOM 3026 N N . ASP A 1 384 ? 11.68 23.859 14.086 1 96.5 384 ASP A N 1
ATOM 3027 C CA . ASP A 1 384 ? 10.398 23.641 14.742 1 96.5 384 ASP A CA 1
ATOM 3028 C C . ASP A 1 384 ? 9.336 23.172 13.75 1 96.5 384 ASP A C 1
ATOM 3030 O O . ASP A 1 384 ? 8.227 23.703 13.719 1 96.5 384 ASP A O 1
ATOM 3034 N N . ILE A 1 385 ? 9.617 22.266 12.961 1 97.69 385 ILE A N 1
ATOM 3035 C CA . ILE A 1 385 ? 8.656 21.688 12.023 1 97.69 385 ILE A CA 1
ATOM 3036 C C . ILE A 1 385 ? 7.617 20.875 12.789 1 97.69 385 ILE A C 1
ATOM 3038 O O . ILE A 1 385 ? 7.965 20 13.578 1 97.69 385 ILE A O 1
ATOM 3042 N N . LYS A 1 386 ? 6.391 21.188 12.602 1 97.19 386 LYS A N 1
ATOM 3043 C CA . LYS A 1 386 ? 5.215 20.516 13.156 1 97.19 386 LYS A CA 1
ATOM 3044 C C . LYS A 1 386 ? 3.963 20.844 12.352 1 97.19 386 LYS A C 1
ATOM 3046 O O . LYS A 1 386 ? 4.02 21.625 11.391 1 97.19 386 LYS A O 1
ATOM 3051 N N . ASP A 1 387 ? 2.857 20.219 12.648 1 97.19 387 ASP A N 1
ATOM 3052 C CA . ASP A 1 387 ? 1.623 20.375 11.883 1 97.19 387 ASP A CA 1
ATOM 3053 C C . ASP A 1 387 ? 1.135 21.812 11.93 1 97.19 387 ASP A C 1
ATOM 3055 O O . ASP A 1 387 ? 0.586 22.328 10.945 1 97.19 387 ASP A O 1
ATOM 3059 N N . ALA A 1 388 ? 1.448 22.625 13 1 95.12 388 ALA A N 1
ATOM 3060 C CA . ALA A 1 388 ? 1 24 13.156 1 95.12 388 ALA A CA 1
ATOM 3061 C C . ALA A 1 388 ? 1.854 24.953 12.328 1 95.12 388 ALA A C 1
ATOM 3063 O O . ALA A 1 388 ? 1.467 26.094 12.094 1 95.12 388 ALA A O 1
ATOM 3064 N N . ASN A 1 389 ? 3.045 24.484 11.844 1 97.75 389 ASN A N 1
ATOM 3065 C CA . ASN A 1 389 ? 3.953 25.344 11.094 1 97.75 389 ASN A CA 1
ATOM 3066 C C . ASN A 1 389 ? 4.02 24.953 9.625 1 97.75 389 ASN A C 1
ATOM 3068 O O . ASN A 1 389 ? 4.898 25.406 8.891 1 97.75 389 ASN A O 1
ATOM 3072 N N . ILE A 1 390 ? 3.166 24.047 9.273 1 98.38 390 ILE A N 1
ATOM 3073 C CA . ILE A 1 390 ? 2.943 23.719 7.871 1 98.38 390 ILE A CA 1
ATOM 3074 C C . ILE A 1 390 ? 1.569 24.219 7.434 1 98.38 390 ILE A C 1
ATOM 3076 O O . ILE A 1 390 ? 0.542 23.75 7.918 1 98.38 390 ILE A O 1
ATOM 3080 N N . PHE A 1 391 ? 1.599 25.188 6.523 1 97 391 PHE A N 1
ATOM 3081 C CA . PHE A 1 391 ? 0.376 25.859 6.121 1 97 391 PHE A CA 1
ATOM 3082 C C . PHE A 1 391 ? -0.209 25.234 4.863 1 97 391 PHE A C 1
ATOM 3084 O O . PHE A 1 391 ? 0.496 24.547 4.125 1 97 391 PHE A O 1
ATOM 3091 N N . LEU A 1 392 ? -1.495 25.422 4.723 1 96.19 392 LEU A N 1
ATOM 3092 C CA . LEU A 1 392 ? -2.24 24.828 3.617 1 96.19 392 LEU A CA 1
ATOM 3093 C C . LEU A 1 392 ? -2.877 25.906 2.752 1 96.19 392 LEU A C 1
ATOM 3095 O O . LEU A 1 392 ? -3.629 26.75 3.252 1 96.19 392 LEU A O 1
ATOM 3099 N N . ARG A 1 393 ? -2.539 25.859 1.521 1 94.06 393 ARG A N 1
ATOM 3100 C CA . ARG A 1 393 ? -3.104 26.812 0.57 1 94.06 393 ARG A CA 1
ATOM 3101 C C . ARG A 1 393 ? -4.008 26.109 -0.438 1 94.06 393 ARG A C 1
ATOM 3103 O O . ARG A 1 393 ? -3.951 24.891 -0.586 1 94.06 393 ARG A O 1
ATOM 3110 N N . SER A 1 394 ? -4.652 27 -1.052 1 89.44 394 SER A N 1
ATOM 3111 C CA . SER A 1 394 ? -5.531 26.469 -2.086 1 89.44 394 SER A CA 1
ATOM 3112 C C . SER A 1 394 ? -4.809 26.359 -3.424 1 89.44 394 SER A C 1
ATOM 3114 O O . SER A 1 394 ? -3.602 26.594 -3.504 1 89.44 394 SER A O 1
ATOM 3116 N N . ASP A 1 395 ? -5.285 25.672 -4.391 1 86.88 395 ASP A N 1
ATOM 3117 C CA . ASP A 1 395 ? -4.887 25.672 -5.797 1 86.88 395 ASP A CA 1
ATOM 3118 C C . ASP A 1 395 ? -3.816 24.625 -6.066 1 86.88 395 ASP A C 1
ATOM 3120 O O . ASP A 1 395 ? -2.818 24.891 -6.734 1 86.88 395 ASP A O 1
ATOM 3124 N N . ASN A 1 396 ? -3.861 23.594 -5.52 1 94.81 396 ASN A N 1
ATOM 3125 C CA . ASN A 1 396 ? -3.02 22.469 -5.914 1 94.81 396 ASN A CA 1
ATOM 3126 C C . ASN A 1 396 ? -3.428 21.922 -7.273 1 94.81 396 ASN A C 1
ATOM 3128 O O . ASN A 1 396 ? -4.457 21.25 -7.398 1 94.81 396 ASN A O 1
ATOM 3132 N N . THR A 1 397 ? -2.623 22.219 -8.281 1 91.56 397 THR A N 1
ATOM 3133 C CA . THR A 1 397 ? -2.971 21.812 -9.633 1 91.56 397 THR A CA 1
ATOM 3134 C C . THR A 1 397 ? -2.59 20.344 -9.883 1 91.56 397 THR A C 1
ATOM 3136 O O . THR A 1 397 ? -3.188 19.688 -10.727 1 91.56 397 THR A O 1
ATOM 3139 N N . GLN A 1 398 ? -1.63 19.891 -9.203 1 93.69 398 GLN A N 1
ATOM 3140 C CA . GLN A 1 398 ? -1.171 18.516 -9.398 1 93.69 398 GLN A CA 1
ATOM 3141 C C . GLN A 1 398 ? -2.152 17.516 -8.789 1 93.69 398 GLN A C 1
ATOM 3143 O O . GLN A 1 398 ? -2.447 16.484 -9.398 1 93.69 398 GLN A O 1
ATOM 3148 N N . TYR A 1 399 ? -2.605 17.781 -7.562 1 97.56 399 TYR A N 1
ATOM 3149 C CA . TYR A 1 399 ? -3.615 16.984 -6.867 1 97.56 399 TYR A CA 1
ATOM 3150 C C . TYR A 1 399 ? -4.758 17.875 -6.379 1 97.56 399 TYR A C 1
ATOM 3152 O O . TYR A 1 399 ? -4.766 18.297 -5.223 1 97.56 399 TYR A O 1
ATOM 3160 N N . PRO A 1 400 ? -5.781 18 -7.133 1 96.62 400 PRO A N 1
ATOM 3161 C CA . PRO A 1 400 ? -6.82 19 -6.859 1 96.62 400 PRO A CA 1
ATOM 3162 C C . PRO A 1 400 ? -7.562 18.734 -5.551 1 96.62 400 PRO A C 1
ATOM 3164 O O . PRO A 1 400 ? -8.125 19.656 -4.957 1 96.62 400 PRO A O 1
ATOM 3167 N N . ALA A 1 401 ? -7.547 17.547 -5.086 1 96.75 401 ALA A N 1
ATOM 3168 C CA . ALA A 1 401 ? -8.266 17.203 -3.859 1 96.75 401 ALA A CA 1
ATOM 3169 C C . ALA A 1 401 ? -7.418 17.516 -2.627 1 96.75 401 ALA A C 1
ATOM 3171 O O . ALA A 1 401 ? -7.93 17.531 -1.504 1 96.75 401 ALA A O 1
ATOM 3172 N N . TYR A 1 402 ? -6.102 17.75 -2.777 1 98 402 TYR A N 1
ATOM 3173 C CA . TYR A 1 402 ? -5.18 18.047 -1.692 1 98 402 TYR A CA 1
ATOM 3174 C C . TYR A 1 402 ? -4.867 19.547 -1.649 1 98 402 TYR A C 1
ATOM 3176 O O . TYR A 1 402 ? -4.828 20.203 -2.688 1 98 402 TYR A O 1
ATOM 3184 N N . PRO A 1 403 ? -4.633 20.078 -0.429 1 97 403 PRO A N 1
ATOM 3185 C CA . PRO A 1 403 ? -4.105 21.438 -0.374 1 97 403 PRO A CA 1
ATOM 3186 C C . PRO A 1 403 ? -2.65 21.531 -0.829 1 97 403 PRO A C 1
ATOM 3188 O O . PRO A 1 403 ? -1.934 20.531 -0.816 1 97 403 PRO A O 1
ATOM 3191 N N . ARG A 1 404 ? -2.324 22.688 -1.292 1 97 404 ARG A N 1
ATOM 3192 C CA . ARG A 1 404 ? -0.897 22.953 -1.465 1 97 404 ARG A CA 1
ATOM 3193 C C . ARG A 1 404 ? -0.205 23.125 -0.117 1 97 404 ARG A C 1
ATOM 3195 O O . ARG A 1 404 ? -0.646 23.906 0.717 1 97 404 ARG A O 1
ATOM 3202 N N . VAL A 1 405 ? 0.859 22.406 0.113 1 97.81 405 VAL A N 1
ATOM 3203 C CA . VAL A 1 405 ? 1.574 22.375 1.385 1 97.81 405 VAL A CA 1
ATOM 3204 C C . VAL A 1 405 ? 2.771 23.312 1.334 1 97.81 405 VAL A C 1
ATOM 3206 O O . VAL A 1 405 ? 3.611 23.219 0.436 1 97.81 405 VAL A O 1
ATOM 3209 N N . VAL A 1 406 ? 2.861 24.234 2.275 1 97.69 406 VAL A N 1
ATOM 3210 C CA . VAL A 1 406 ? 3.986 25.156 2.305 1 97.69 406 VAL A CA 1
ATOM 3211 C C . VAL A 1 406 ? 4.523 25.281 3.729 1 97.69 406 VAL A C 1
ATOM 3213 O O . VAL A 1 406 ? 3.754 25.281 4.691 1 97.69 406 VAL A O 1
ATOM 3216 N N . LEU A 1 407 ? 5.781 25.266 3.861 1 98.19 407 LEU A N 1
ATOM 3217 C CA . LEU A 1 407 ? 6.449 25.438 5.148 1 98.19 407 LEU A CA 1
ATOM 3218 C C . LEU A 1 407 ? 6.398 26.891 5.59 1 98.19 407 LEU A C 1
ATOM 3220 O O . LEU A 1 407 ? 6.539 27.797 4.766 1 98.19 407 LEU A O 1
ATOM 3224 N N . SER A 1 408 ? 6.129 27.094 6.875 1 96.19 408 SER A N 1
ATOM 3225 C CA . SER A 1 408 ? 6.012 28.453 7.398 1 96.19 408 SER A CA 1
ATOM 3226 C C . SER A 1 408 ? 6.555 28.547 8.82 1 96.19 408 SER A C 1
ATOM 3228 O O . SER A 1 408 ? 7.137 27.594 9.328 1 96.19 408 SER A O 1
ATOM 3230 N N . ASP A 1 409 ? 6.543 29.781 9.391 1 94.38 409 ASP A N 1
ATOM 3231 C CA . ASP A 1 409 ? 6.91 30.125 10.758 1 94.38 409 ASP A CA 1
ATOM 3232 C C . ASP A 1 409 ? 8.375 29.797 11.039 1 94.38 409 ASP A C 1
ATOM 3234 O O . ASP A 1 409 ? 8.68 28.766 11.625 1 94.38 409 ASP A O 1
ATOM 3238 N N . PHE A 1 410 ? 9.219 30.703 10.805 1 95.81 410 PHE A N 1
ATOM 3239 C CA . PHE A 1 410 ? 10.664 30.547 10.93 1 95.81 410 PHE A CA 1
ATOM 3240 C C . PHE A 1 410 ? 11.18 31.312 12.148 1 95.81 410 PHE A C 1
ATOM 3242 O O . PHE A 1 410 ? 12.266 31.891 12.109 1 95.81 410 PHE A O 1
ATOM 3249 N N . ASP A 1 411 ? 10.43 31.406 13.211 1 92.5 411 ASP A N 1
ATOM 3250 C CA . ASP A 1 411 ? 10.688 32.25 14.367 1 92.5 411 ASP A CA 1
ATOM 3251 C C . ASP A 1 411 ? 11.977 31.812 15.078 1 92.5 411 ASP A C 1
ATOM 3253 O O . ASP A 1 411 ? 12.672 32.656 15.664 1 92.5 411 ASP A O 1
ATOM 3257 N N . ILE A 1 412 ? 12.352 30.469 15.039 1 94.44 412 ILE A N 1
ATOM 3258 C CA . ILE A 1 412 ? 13.562 30.047 15.75 1 94.44 412 ILE A CA 1
ATOM 3259 C C . ILE A 1 412 ? 14.539 29.422 14.758 1 94.44 412 ILE A C 1
ATOM 3261 O O . ILE A 1 412 ? 15.375 28.594 15.148 1 94.44 412 ILE A O 1
ATOM 3265 N N . ALA A 1 413 ? 14.344 29.719 13.492 1 96.31 413 ALA A N 1
ATOM 3266 C CA . ALA A 1 413 ? 15.289 29.266 12.477 1 96.31 413 ALA A CA 1
ATOM 3267 C C . ALA A 1 413 ? 16.641 29.953 12.641 1 96.31 413 ALA A C 1
ATOM 3269 O O . ALA A 1 413 ? 16.719 31.078 13.141 1 96.31 413 ALA A O 1
ATOM 3270 N N . PHE A 1 414 ? 17.703 29.328 12.242 1 95.31 414 PHE A N 1
ATOM 3271 C CA . PHE A 1 414 ? 19.016 29.938 12.305 1 95.31 414 PHE A CA 1
ATOM 3272 C C . PHE A 1 414 ? 19.953 29.312 11.266 1 95.31 414 PHE A C 1
ATOM 3274 O O . PHE A 1 414 ? 19.688 28.219 10.766 1 95.31 414 PHE A O 1
ATOM 3281 N N . GLU A 1 415 ? 20.922 30.031 10.867 1 93.75 415 GLU A N 1
ATOM 3282 C CA . GLU A 1 415 ? 21.938 29.531 9.938 1 93.75 415 GLU A CA 1
ATOM 3283 C C . GLU A 1 415 ? 22.891 28.562 10.617 1 93.75 415 GLU A C 1
ATOM 3285 O O . GLU A 1 415 ? 23.297 28.781 11.758 1 93.75 415 GLU A O 1
ATOM 3290 N N . GLN A 1 416 ? 23.125 27.656 9.719 1 88.44 416 GLN A N 1
ATOM 3291 C CA . GLN A 1 416 ? 24.062 26.656 10.227 1 88.44 416 GLN A CA 1
ATOM 3292 C C . GLN A 1 416 ? 25.438 27.266 10.477 1 88.44 416 GLN A C 1
ATOM 3294 O O . GLN A 1 416 ? 25.875 28.156 9.742 1 88.44 416 GLN A O 1
ATOM 3299 N N . ASP A 1 417 ? 26.156 27.109 11.539 1 81.81 417 ASP A N 1
ATOM 3300 C CA . ASP A 1 417 ? 27.5 27.531 11.906 1 81.81 417 ASP A CA 1
ATOM 3301 C C . ASP A 1 417 ? 27.469 28.859 12.664 1 81.81 417 ASP A C 1
ATOM 3303 O O . ASP A 1 417 ? 28.516 29.406 13 1 81.81 417 ASP A O 1
ATOM 3307 N N . ASP A 1 418 ? 26.219 29.453 12.617 1 87.88 418 ASP A N 1
ATOM 3308 C CA . ASP A 1 418 ? 26.078 30.578 13.539 1 87.88 418 ASP A CA 1
ATOM 3309 C C . ASP A 1 418 ? 26.062 30.109 14.992 1 87.88 418 ASP A C 1
ATOM 3311 O O . ASP A 1 418 ? 24.984 29.875 15.555 1 87.88 418 ASP A O 1
ATOM 3315 N N . GLU A 1 419 ? 27.109 30.047 15.562 1 86.19 419 GLU A N 1
ATOM 3316 C CA . GLU A 1 419 ? 27.281 29.438 16.891 1 86.19 419 GLU A CA 1
ATOM 3317 C C . GLU A 1 419 ? 26.469 30.188 17.938 1 86.19 419 GLU A C 1
ATOM 3319 O O . GLU A 1 419 ? 25.922 29.578 18.859 1 86.19 419 GLU A O 1
ATOM 3324 N N . ARG A 1 420 ? 26.453 31.422 17.812 1 87.69 420 ARG A N 1
ATOM 3325 C CA . ARG A 1 420 ? 25.734 32.25 18.797 1 87.69 420 ARG A CA 1
ATOM 3326 C C . ARG A 1 420 ? 24.25 31.922 18.781 1 87.69 420 ARG A C 1
ATOM 3328 O O . ARG A 1 420 ? 23.641 31.688 19.828 1 87.69 420 ARG A O 1
ATOM 3335 N N . GLU A 1 421 ? 23.703 31.953 17.609 1 88.31 421 GLU A N 1
ATOM 3336 C CA . GLU A 1 421 ? 22.266 31.688 17.5 1 88.31 421 GLU A CA 1
ATOM 3337 C C . GLU A 1 421 ? 21.953 30.219 17.797 1 88.31 421 GLU A C 1
ATOM 3339 O O . GLU A 1 421 ? 20.906 29.906 18.359 1 88.31 421 GLU A O 1
ATOM 3344 N N . MET A 1 422 ? 22.844 29.391 17.406 1 86.88 422 MET A N 1
ATOM 3345 C CA . MET A 1 422 ? 22.656 27.969 17.703 1 86.88 422 MET A CA 1
ATOM 3346 C C . MET A 1 422 ? 22.594 27.734 19.219 1 86.88 422 MET A C 1
ATOM 3348 O O . MET A 1 422 ? 21.734 27.016 19.703 1 86.88 422 MET A O 1
ATOM 3352 N N . ASP A 1 423 ? 23.453 28.328 19.906 1 84.88 423 ASP A N 1
ATOM 3353 C CA . ASP A 1 423 ? 23.5 28.156 21.359 1 84.88 423 ASP A CA 1
ATOM 3354 C C . ASP A 1 423 ? 22.219 28.688 22.016 1 84.88 423 ASP A C 1
ATOM 3356 O O . ASP A 1 423 ? 21.75 28.125 23 1 84.88 423 ASP A O 1
ATOM 3360 N N . LYS A 1 424 ? 21.719 29.672 21.422 1 84.31 424 LYS A N 1
ATOM 3361 C CA . LYS A 1 424 ? 20.531 30.312 21.969 1 84.31 424 LYS A CA 1
ATOM 3362 C C . LYS A 1 424 ? 19.281 29.5 21.656 1 84.31 424 LYS A C 1
ATOM 3364 O O . LYS A 1 424 ? 18.344 29.469 22.453 1 84.31 424 LYS A O 1
ATOM 3369 N N . ARG A 1 425 ? 19.297 28.828 20.516 1 86 425 ARG A N 1
ATOM 3370 C CA . ARG A 1 425 ? 18.031 28.344 19.984 1 86 425 ARG A CA 1
ATOM 3371 C C . ARG A 1 425 ? 18.031 26.812 19.875 1 86 425 ARG A C 1
ATOM 3373 O O . ARG A 1 425 ? 17 26.203 19.625 1 86 425 ARG A O 1
ATOM 3380 N N . LYS A 1 426 ? 19.109 26.172 20.203 1 84.94 426 LYS A N 1
ATOM 3381 C CA . LYS A 1 426 ? 19.266 24.734 20.047 1 84.94 426 LYS A CA 1
ATOM 3382 C C . LYS A 1 426 ? 18.219 23.969 20.844 1 84.94 426 LYS A C 1
ATOM 3384 O O . LYS A 1 426 ? 17.703 22.953 20.375 1 84.94 426 LYS A O 1
ATOM 3389 N N . VAL A 1 427 ? 17.844 24.516 21.953 1 85.56 427 VAL A N 1
ATOM 3390 C CA . VAL A 1 427 ? 16.938 23.75 22.828 1 85.56 427 VAL A CA 1
ATOM 3391 C C . VAL A 1 427 ? 15.547 24.359 22.766 1 85.56 427 VAL A C 1
ATOM 3393 O O . VAL A 1 427 ? 14.688 24.031 23.578 1 85.56 427 VAL A O 1
ATOM 3396 N N . GLN A 1 428 ? 15.398 25.266 21.844 1 89.62 428 GLN A N 1
ATOM 3397 C CA . GLN A 1 428 ? 14.062 25.812 21.641 1 89.62 428 GLN A CA 1
ATOM 3398 C C . GLN A 1 428 ? 13.273 24.984 20.625 1 89.62 428 GLN A C 1
ATOM 3400 O O . GLN A 1 428 ? 13.844 24.469 19.672 1 89.62 428 GLN A O 1
ATOM 3405 N N . GLY A 1 429 ? 12.109 24.703 20.906 1 89.94 429 GLY A N 1
ATOM 3406 C CA . GLY A 1 429 ? 11.234 23.938 20.031 1 89.94 429 GLY A CA 1
ATOM 3407 C C . GLY A 1 429 ? 10.023 23.375 20.75 1 89.94 429 GLY A C 1
ATOM 3408 O O . GLY A 1 429 ? 9.641 23.859 21.812 1 89.94 429 GLY A O 1
ATOM 3409 N N . THR A 1 430 ? 9.398 22.5 20.078 1 90.25 430 THR A N 1
ATOM 3410 C CA . THR A 1 430 ? 8.227 21.875 20.672 1 90.25 430 THR A CA 1
ATOM 3411 C C . THR A 1 430 ? 8.602 20.578 21.375 1 90.25 430 THR A C 1
ATOM 3413 O O . THR A 1 430 ? 9.031 19.609 20.719 1 90.25 430 THR A O 1
ATOM 3416 N N . PRO A 1 431 ? 8.438 20.531 22.656 1 84.25 431 PRO A N 1
ATOM 3417 C CA . PRO A 1 431 ? 8.789 19.312 23.391 1 84.25 431 PRO A CA 1
ATOM 3418 C C . PRO A 1 431 ? 8.117 18.062 22.828 1 84.25 431 PRO A C 1
ATOM 3420 O O . PRO A 1 431 ? 6.93 18.109 22.484 1 84.25 431 PRO A O 1
ATOM 3423 N N . GLY A 1 432 ? 8.859 16.984 22.75 1 84.69 432 GLY A N 1
ATOM 3424 C CA . GLY A 1 432 ? 8.344 15.727 22.234 1 84.69 432 GLY A CA 1
ATOM 3425 C C . GLY A 1 432 ? 8.602 15.539 20.75 1 84.69 432 GLY A C 1
ATOM 3426 O O . GLY A 1 432 ? 8.656 14.406 20.266 1 84.69 432 GLY A O 1
ATOM 3427 N N . LEU A 1 433 ? 8.766 16.641 20.062 1 92.5 433 LEU A N 1
ATOM 3428 C CA . LEU A 1 433 ? 8.953 16.547 18.625 1 92.5 433 LEU A CA 1
ATOM 3429 C C . LEU A 1 433 ? 10.414 16.797 18.234 1 92.5 433 LEU A C 1
ATOM 3431 O O . LEU A 1 433 ? 10.812 16.562 17.094 1 92.5 433 LEU A O 1
ATOM 3435 N N . MET A 1 434 ? 11.195 17.188 19.234 1 91.62 434 MET A N 1
ATOM 3436 C CA . MET A 1 434 ? 12.594 17.531 19 1 91.62 434 MET A CA 1
ATOM 3437 C C . MET A 1 434 ? 13.453 16.266 18.969 1 91.62 434 MET A C 1
ATOM 3439 O O . MET A 1 434 ? 13.203 15.32 19.703 1 91.62 434 MET A O 1
ATOM 3443 N N . PRO A 1 435 ? 14.461 16.344 18.156 1 92.06 435 PRO A N 1
ATOM 3444 C CA . PRO A 1 435 ? 15.398 15.219 18.156 1 92.06 435 PRO A CA 1
ATOM 3445 C C . PRO A 1 435 ? 16.312 15.211 19.375 1 92.06 435 PRO A C 1
ATOM 3447 O O . PRO A 1 435 ? 16.422 16.219 20.078 1 92.06 435 PRO A O 1
ATOM 3450 N N . PRO A 1 436 ? 17.016 14.156 19.625 1 88.06 436 PRO A N 1
ATOM 3451 C CA . PRO A 1 436 ? 17.875 14.039 20.812 1 88.06 436 PRO A CA 1
ATOM 3452 C C . PRO A 1 436 ? 18.953 15.117 20.859 1 88.06 436 PRO A C 1
ATOM 3454 O O . PRO A 1 436 ? 19.312 15.586 21.938 1 88.06 436 PRO A O 1
ATOM 3457 N N . GLU A 1 437 ? 19.5 15.547 19.766 1 89.5 437 GLU A N 1
ATOM 3458 C CA . GLU A 1 437 ? 20.609 16.5 19.75 1 89.5 437 GLU A CA 1
ATOM 3459 C C . GLU A 1 437 ? 20.125 17.906 20.109 1 89.5 437 GLU A C 1
ATOM 3461 O O . GLU A 1 437 ? 20.922 18.797 20.406 1 89.5 437 GLU A O 1
ATOM 3466 N N . ARG A 1 438 ? 18.766 18.078 20.172 1 89.69 438 ARG A N 1
ATOM 3467 C CA . ARG A 1 438 ? 18.219 19.391 20.484 1 89.69 438 ARG A CA 1
ATOM 3468 C C . ARG A 1 438 ? 17.391 19.344 21.766 1 89.69 438 ARG A C 1
ATOM 3470 O O . ARG A 1 438 ? 16.828 20.359 22.172 1 89.69 438 ARG A O 1
ATOM 3477 N N . ASP A 1 439 ? 17.141 18.219 22.312 1 76.81 439 ASP A N 1
ATOM 3478 C CA . ASP A 1 439 ? 16.219 18.062 23.438 1 76.81 439 ASP A CA 1
ATOM 3479 C C . ASP A 1 439 ? 16.891 18.438 24.75 1 76.81 439 ASP A C 1
ATOM 3481 O O . ASP A 1 439 ? 16.203 18.672 25.75 1 76.81 439 ASP A O 1
ATOM 3485 N N . GLY A 1 440 ? 18.188 18.797 24.719 1 64 440 GLY A N 1
ATOM 3486 C CA . GLY A 1 440 ? 18.891 19.234 25.906 1 64 440 GLY A CA 1
ATOM 3487 C C . GLY A 1 440 ? 18.984 18.172 26.984 1 64 440 GLY A C 1
ATOM 3488 O O . GLY A 1 440 ? 19.359 18.469 28.125 1 64 440 GLY A O 1
ATOM 3489 N N . ALA A 1 441 ? 18.438 16.984 26.609 1 56.38 441 ALA A N 1
ATOM 3490 C CA . ALA A 1 441 ? 18.406 15.977 27.672 1 56.38 441 ALA A CA 1
ATOM 3491 C C . ALA A 1 441 ? 19.812 15.438 27.953 1 56.38 441 ALA A C 1
ATOM 3493 O O . ALA A 1 441 ? 20 14.672 28.906 1 56.38 441 ALA A O 1
ATOM 3494 N N . GLY A 1 442 ? 20.859 15.852 27.234 1 48.34 442 GLY A N 1
ATOM 3495 C CA . GLY A 1 442 ? 22.203 15.289 27.156 1 48.34 442 GLY A CA 1
ATOM 3496 C C . GLY A 1 442 ? 22.922 15.266 28.484 1 48.34 442 GLY A C 1
ATOM 3497 O O . GLY A 1 442 ? 24.156 15.188 28.531 1 48.34 442 GLY A O 1
ATOM 3498 N N . LEU A 1 443 ? 22.391 15.055 29.484 1 46.19 443 LEU A N 1
ATOM 3499 C CA . LEU A 1 443 ? 23.5 15.234 30.422 1 46.19 443 LEU A CA 1
ATOM 3500 C C . LEU A 1 443 ? 24.531 14.109 30.266 1 46.19 443 LEU A C 1
ATOM 3502 O O . LEU A 1 443 ? 25.734 14.367 30.266 1 46.19 443 LEU A O 1
ATOM 3506 N N . TYR A 1 444 ? 24.141 12.875 30.688 1 46.94 444 TYR A N 1
ATOM 3507 C CA . TYR A 1 444 ? 25.203 12.117 31.344 1 46.94 444 TYR A CA 1
ATOM 3508 C C . TYR A 1 444 ? 26.031 11.344 30.328 1 46.94 444 TYR A C 1
ATOM 3510 O O . TYR A 1 444 ? 25.516 10.938 29.281 1 46.94 444 TYR A O 1
ATOM 3518 N N . GLU A 1 445 ? 27.359 11.531 30.25 1 49.25 445 GLU A N 1
ATOM 3519 C CA . GLU A 1 445 ? 28.547 11.055 29.547 1 49.25 445 GLU A CA 1
ATOM 3520 C C . GLU A 1 445 ? 28.656 9.539 29.625 1 49.25 445 GLU A C 1
ATOM 3522 O O . GLU A 1 445 ? 29.719 9.008 29.953 1 49.25 445 GLU A O 1
ATOM 3527 N N . HIS A 1 446 ? 27.594 8.703 29.828 1 51.22 446 HIS A N 1
ATOM 3528 C CA . HIS A 1 446 ? 28.078 7.328 29.891 1 51.22 446 HIS A CA 1
ATOM 3529 C C . HIS A 1 446 ? 28.188 6.723 28.5 1 51.22 446 HIS A C 1
ATOM 3531 O O . HIS A 1 446 ? 27.328 6.945 27.656 1 51.22 446 HIS A O 1
ATOM 3537 N N . ASP A 1 447 ? 29.188 5.828 28.188 1 56.06 447 ASP A N 1
ATOM 3538 C CA . ASP A 1 447 ? 29.578 4.883 27.141 1 56.06 447 ASP A CA 1
ATOM 3539 C C . ASP A 1 447 ? 29.453 5.516 25.766 1 56.06 447 ASP A C 1
ATOM 3541 O O . ASP A 1 447 ? 29.016 4.863 24.812 1 56.06 447 ASP A O 1
ATOM 3545 N N . GLY A 1 448 ? 29.594 6.789 25.609 1 64.88 448 GLY A N 1
ATOM 3546 C CA . GLY A 1 448 ? 29.719 7.438 24.312 1 64.88 448 GLY A CA 1
ATOM 3547 C C . GLY A 1 448 ? 28.406 8.023 23.812 1 64.88 448 GLY A C 1
ATOM 3548 O O . GLY A 1 448 ? 28.359 8.609 22.734 1 64.88 448 GLY A O 1
ATOM 3549 N N . TRP A 1 449 ? 27.312 7.82 24.516 1 76.31 449 TRP A N 1
ATOM 3550 C CA . TRP A 1 449 ? 26.016 8.422 24.203 1 76.31 449 TRP A CA 1
ATOM 3551 C C . TRP A 1 449 ? 25.953 9.859 24.719 1 76.31 449 TRP A C 1
ATOM 3553 O O . TRP A 1 449 ? 25.656 10.102 25.891 1 76.31 449 TRP A O 1
ATOM 3563 N N . THR A 1 450 ? 26.25 10.844 23.703 1 81.19 450 THR A N 1
ATOM 3564 C CA . THR A 1 450 ? 26.297 12.258 24.047 1 81.19 450 THR A CA 1
ATOM 3565 C C . THR A 1 450 ? 25.469 13.078 23.062 1 81.19 450 THR A C 1
ATOM 3567 O O . THR A 1 450 ? 26.016 13.883 22.312 1 81.19 450 THR A O 1
ATOM 3570 N N . PRO A 1 451 ? 24.109 12.953 23.141 1 83.38 451 PRO A N 1
ATOM 3571 C CA . PRO A 1 451 ? 23.281 13.641 22.156 1 83.38 451 PRO A CA 1
ATOM 3572 C C . PRO A 1 451 ? 23.5 15.156 22.141 1 83.38 451 PRO A C 1
ATOM 3574 O O . PRO A 1 451 ? 23.422 15.781 21.094 1 83.38 451 PRO A O 1
ATOM 3577 N N . ASP A 1 452 ? 23.828 15.742 23.234 1 80.81 452 ASP A N 1
ATOM 3578 C CA . ASP A 1 452 ? 24.016 17.188 23.312 1 80.81 452 ASP A CA 1
ATOM 3579 C C . ASP A 1 452 ? 25.234 17.625 22.484 1 80.81 452 ASP A C 1
ATOM 3581 O O . ASP A 1 452 ? 25.328 18.781 22.094 1 80.81 452 ASP A O 1
ATOM 3585 N N . ASP A 1 453 ? 26.094 16.656 22.25 1 83.62 453 ASP A N 1
ATOM 3586 C CA . ASP A 1 453 ? 27.312 16.969 21.484 1 83.62 453 ASP A CA 1
ATOM 3587 C C . ASP A 1 453 ? 27.125 16.656 20 1 83.62 453 ASP A C 1
ATOM 3589 O O . ASP A 1 453 ? 28 16.969 19.188 1 83.62 453 ASP A O 1
ATOM 3593 N N . TRP A 1 454 ? 26.031 16.062 19.688 1 88.25 454 TRP A N 1
ATOM 3594 C CA . TRP A 1 454 ? 25.797 15.727 18.281 1 88.25 454 TRP A CA 1
ATOM 3595 C C . TRP A 1 454 ? 25.5 16.984 17.469 1 88.25 454 TRP A C 1
ATOM 3597 O O . TRP A 1 454 ? 24.922 17.938 17.984 1 88.25 454 TRP A O 1
ATOM 3607 N N . PRO A 1 455 ? 25.906 16.969 16.25 1 89.81 455 PRO A N 1
ATOM 3608 C CA . PRO A 1 455 ? 25.719 18.156 15.43 1 89.81 455 PRO A CA 1
ATOM 3609 C C . PRO A 1 455 ? 24.25 18.422 15.086 1 89.81 455 PRO A C 1
ATOM 3611 O O . PRO A 1 455 ? 23.5 17.484 14.812 1 89.81 455 PRO A O 1
ATOM 3614 N N . VAL A 1 456 ? 23.875 19.688 15.156 1 93.06 456 VAL A N 1
ATOM 3615 C CA . VAL A 1 456 ? 22.562 20.125 14.68 1 93.06 456 VAL A CA 1
ATOM 3616 C C . VAL A 1 456 ? 22.656 20.516 13.203 1 93.06 456 VAL A C 1
ATOM 3618 O O . VAL A 1 456 ? 23.484 21.328 12.82 1 93.06 456 VAL A O 1
ATOM 3621 N N . SER A 1 457 ? 21.906 19.844 12.406 1 94.31 457 SER A N 1
ATOM 3622 C CA . SER A 1 457 ? 21.891 20.047 10.961 1 94.31 457 SER A CA 1
ATOM 3623 C C . SER A 1 457 ? 20.484 19.828 10.383 1 94.31 457 SER A C 1
ATOM 3625 O O . SER A 1 457 ? 19.516 19.766 11.133 1 94.31 457 SER A O 1
ATOM 3627 N N . GLU A 1 458 ? 20.406 19.766 9.055 1 95.88 458 GLU A N 1
ATOM 3628 C CA . GLU A 1 458 ? 19.141 19.5 8.398 1 95.88 458 GLU A CA 1
ATOM 3629 C C . GLU A 1 458 ? 18.516 18.188 8.898 1 95.88 458 GLU A C 1
ATOM 3631 O O . GLU A 1 458 ? 17.312 18 8.805 1 95.88 458 GLU A O 1
ATOM 3636 N N . LYS A 1 459 ? 19.375 17.344 9.523 1 96.88 459 LYS A N 1
ATOM 3637 C CA . LYS A 1 459 ? 18.922 16.078 10.062 1 96.88 459 LYS A CA 1
ATOM 3638 C C . LYS A 1 459 ? 17.938 16.281 11.211 1 96.88 459 LYS A C 1
ATOM 3640 O O . LYS A 1 459 ? 17.062 15.453 11.445 1 96.88 459 LYS A O 1
ATOM 3645 N N . SER A 1 460 ? 18.125 17.391 11.891 1 96.38 460 SER A N 1
ATOM 3646 C CA . SER A 1 460 ? 17.188 17.734 12.961 1 96.38 460 SER A CA 1
ATOM 3647 C C . SER A 1 460 ? 15.805 18.047 12.406 1 96.38 460 SER A C 1
ATOM 3649 O O . SER A 1 460 ? 14.797 17.625 12.992 1 96.38 460 SER A O 1
ATOM 3651 N N . ASP A 1 461 ? 15.797 18.719 11.289 1 97.75 461 ASP A N 1
ATOM 3652 C CA . ASP A 1 461 ? 14.523 19.047 10.641 1 97.75 461 ASP A CA 1
ATOM 3653 C C . ASP A 1 461 ? 13.883 17.797 10.039 1 97.75 461 ASP A C 1
ATOM 3655 O O . ASP A 1 461 ? 12.656 17.672 10.016 1 97.75 461 ASP A O 1
ATOM 3659 N N . ILE A 1 462 ? 14.703 16.906 9.594 1 98.38 462 ILE A N 1
ATOM 3660 C CA . ILE A 1 462 ? 14.203 15.641 9.055 1 98.38 462 ILE A CA 1
ATOM 3661 C C . ILE A 1 462 ? 13.469 14.867 10.148 1 98.38 462 ILE A C 1
ATOM 3663 O O . ILE A 1 462 ? 12.398 14.312 9.906 1 98.38 462 ILE A O 1
ATOM 3667 N N . TRP A 1 463 ? 14.055 14.883 11.297 1 97.44 463 TRP A N 1
ATOM 3668 C CA . TRP A 1 463 ? 13.406 14.242 12.445 1 97.44 463 TRP A CA 1
ATOM 3669 C C . TRP A 1 463 ? 12.031 14.844 12.695 1 97.44 463 TRP A C 1
ATOM 3671 O O . TRP A 1 463 ? 11.039 14.109 12.805 1 97.44 463 TRP A O 1
ATOM 3681 N N . SER A 1 464 ? 11.93 16.109 12.734 1 97.31 464 SER A N 1
ATOM 3682 C CA . SER A 1 464 ? 10.68 16.781 13.055 1 97.31 464 SER A CA 1
ATOM 3683 C C . SER A 1 464 ? 9.641 16.562 11.961 1 97.31 464 SER A C 1
ATOM 3685 O O . SER A 1 464 ? 8.445 16.438 12.242 1 97.31 464 SER A O 1
ATOM 3687 N N . LEU A 1 465 ? 10.102 16.562 10.742 1 98.5 465 LEU A N 1
ATOM 3688 C CA . LEU A 1 465 ? 9.203 16.266 9.625 1 98.5 465 LEU A CA 1
ATOM 3689 C C . LEU A 1 465 ? 8.633 14.859 9.75 1 98.5 465 LEU A C 1
ATOM 3691 O O . LEU A 1 465 ? 7.43 14.656 9.547 1 98.5 465 LEU A O 1
ATOM 3695 N N . ALA A 1 466 ? 9.492 13.93 10.078 1 98.56 466 ALA A N 1
ATOM 3696 C CA . ALA A 1 466 ? 9.055 12.547 10.227 1 98.56 466 ALA A CA 1
ATOM 3697 C C . ALA A 1 466 ? 8.102 12.391 11.406 1 98.56 466 ALA A C 1
ATOM 3699 O O . ALA A 1 466 ? 7.152 11.602 11.344 1 98.56 466 ALA A O 1
ATOM 3700 N N . MET A 1 467 ? 8.398 13.094 12.477 1 97.62 467 MET A N 1
ATOM 3701 C CA . MET A 1 467 ? 7.477 13.094 13.609 1 97.62 467 MET A CA 1
ATOM 3702 C C . MET A 1 467 ? 6.098 13.594 13.195 1 97.62 467 MET A C 1
ATOM 3704 O O . MET A 1 467 ? 5.082 13.039 13.617 1 97.62 467 MET A O 1
ATOM 3708 N N . THR A 1 468 ? 6.086 14.609 12.383 1 98.38 468 THR A N 1
ATOM 3709 C CA . THR A 1 468 ? 4.836 15.18 11.898 1 98.38 468 THR A CA 1
ATOM 3710 C C . THR A 1 468 ? 4.094 14.18 11.008 1 98.38 468 THR A C 1
ATOM 3712 O O . THR A 1 468 ? 2.877 14.023 11.125 1 98.38 468 THR A O 1
ATOM 3715 N N . ALA A 1 469 ? 4.812 13.539 10.164 1 98.69 469 ALA A N 1
ATOM 3716 C CA . ALA A 1 469 ? 4.219 12.508 9.32 1 98.69 469 ALA A CA 1
ATOM 3717 C C . ALA A 1 469 ? 3.66 11.367 10.164 1 98.69 469 ALA A C 1
ATOM 3719 O O . ALA A 1 469 ? 2.568 10.859 9.891 1 98.69 469 ALA A O 1
ATOM 3720 N N . TRP A 1 470 ? 4.457 10.938 11.109 1 98.38 470 TRP A N 1
ATOM 3721 C CA . TRP A 1 470 ? 4.02 9.875 12.016 1 98.38 470 TRP A CA 1
ATOM 3722 C C . TRP A 1 470 ? 2.744 10.273 12.75 1 98.38 470 TRP A C 1
ATOM 3724 O O . TRP A 1 470 ? 1.835 9.461 12.922 1 98.38 470 TRP A O 1
ATOM 3734 N N . ALA A 1 471 ? 2.645 11.5 13.164 1 98.19 471 ALA A N 1
ATOM 3735 C CA . ALA A 1 471 ? 1.432 12.008 13.797 1 98.19 471 ALA A CA 1
ATOM 3736 C C . ALA A 1 471 ? 0.223 11.844 12.883 1 98.19 471 ALA A C 1
ATOM 3738 O O . ALA A 1 471 ? -0.841 11.398 13.32 1 98.19 471 ALA A O 1
ATOM 3739 N N . LEU A 1 472 ? 0.407 12.203 11.664 1 98.56 472 LEU A N 1
ATOM 3740 C CA . LEU A 1 472 ? -0.688 12.078 10.711 1 98.56 472 LEU A CA 1
ATOM 3741 C C . LEU A 1 472 ? -1.093 10.617 10.539 1 98.56 472 LEU A C 1
ATOM 3743 O O . LEU A 1 472 ? -2.281 10.305 10.422 1 98.56 472 LEU A O 1
ATOM 3747 N N . MET A 1 473 ? -0.127 9.719 10.508 1 98.38 473 MET A N 1
ATOM 3748 C CA . MET A 1 473 ? -0.398 8.297 10.367 1 98.38 473 MET A CA 1
ATOM 3749 C C . MET A 1 473 ? -1.251 7.785 11.523 1 98.38 473 MET A C 1
ATOM 3751 O O . MET A 1 473 ? -2.018 6.832 11.359 1 98.38 473 MET A O 1
ATOM 3755 N N . MET A 1 474 ? -1.165 8.438 12.617 1 97.62 474 MET A N 1
ATOM 3756 C CA . MET A 1 474 ? -1.826 7.961 13.828 1 97.62 474 MET A CA 1
ATOM 3757 C C . MET A 1 474 ? -3.059 8.805 14.148 1 97.62 474 MET A C 1
ATOM 3759 O O . MET A 1 474 ? -3.746 8.555 15.141 1 97.62 474 MET A O 1
ATOM 3763 N N . ALA A 1 475 ? -3.385 9.758 13.344 1 97.75 475 ALA A N 1
ATOM 3764 C CA . ALA A 1 475 ? -4.406 10.766 13.641 1 97.75 475 ALA A CA 1
ATOM 3765 C C . ALA A 1 475 ? -5.75 10.102 13.945 1 97.75 475 ALA A C 1
ATOM 3767 O O . ALA A 1 475 ? -6.465 10.531 14.859 1 97.75 475 ALA A O 1
ATOM 3768 N N . HIS A 1 476 ? -6.082 9.039 13.211 1 96.5 476 HIS A N 1
ATOM 3769 C CA . HIS A 1 476 ? -7.398 8.414 13.312 1 96.5 476 HIS A CA 1
ATOM 3770 C C . HIS A 1 476 ? -7.504 7.543 14.562 1 96.5 476 HIS A C 1
ATOM 3772 O O . HIS A 1 476 ? -8.602 7.105 14.922 1 96.5 476 HIS A O 1
ATOM 3778 N N . LYS A 1 477 ? -6.402 7.285 15.242 1 95.06 477 LYS A N 1
ATOM 3779 C CA . LYS A 1 477 ? -6.422 6.453 16.438 1 95.06 477 LYS A CA 1
ATOM 3780 C C . LYS A 1 477 ? -7.086 7.18 17.609 1 95.06 477 LYS A C 1
ATOM 3782 O O . LYS A 1 477 ? -7.117 8.414 17.641 1 95.06 477 LYS A O 1
ATOM 3787 N N . GLU A 1 478 ? -7.555 6.473 18.547 1 90.75 478 GLU A N 1
ATOM 3788 C CA . GLU A 1 478 ? -8.25 7.039 19.703 1 90.75 478 GLU A CA 1
ATOM 3789 C C . GLU A 1 478 ? -7.293 7.836 20.578 1 90.75 478 GLU A C 1
ATOM 3791 O O . GLU A 1 478 ? -7.617 8.945 21.016 1 90.75 478 GLU A O 1
ATOM 3796 N N . GLU A 1 479 ? -6.137 7.234 20.734 1 90.62 479 GLU A N 1
ATOM 3797 C CA . GLU A 1 479 ? -5.148 7.926 21.562 1 90.62 479 GLU A CA 1
ATOM 3798 C C . GLU A 1 479 ? -4.516 9.086 20.812 1 90.62 479 GLU A C 1
ATOM 3800 O O . GLU A 1 479 ? -4.277 9 19.609 1 90.62 479 GLU A O 1
ATOM 3805 N N . SER A 1 480 ? -4.234 10.172 21.5 1 90.94 480 SER A N 1
ATOM 3806 C CA . SER A 1 480 ? -3.582 11.328 20.891 1 90.94 480 SER A CA 1
ATOM 3807 C C . SER A 1 480 ? -2.086 11.086 20.719 1 90.94 480 SER A C 1
ATOM 3809 O O . SER A 1 480 ? -1.386 10.781 21.688 1 90.94 480 SER A O 1
ATOM 3811 N N . PHE A 1 481 ? -1.651 11.266 19.531 1 94.81 481 PHE A N 1
ATOM 3812 C CA . PHE A 1 481 ? -0.227 11.133 19.25 1 94.81 481 PHE A CA 1
ATOM 3813 C C . PHE A 1 481 ? 0.578 12.156 20.047 1 94.81 481 PHE A C 1
ATOM 3815 O O . PHE A 1 481 ? 1.58 11.812 20.672 1 94.81 481 PHE A O 1
ATOM 3822 N N . TYR A 1 482 ? 0.169 13.375 20.031 1 91.38 482 TYR A N 1
ATOM 3823 C CA . TYR A 1 482 ? 0.92 14.477 20.625 1 91.38 482 TYR A CA 1
ATOM 3824 C C . TYR A 1 482 ? 0.932 14.375 22.156 1 91.38 482 TYR A C 1
ATOM 3826 O O . TYR A 1 482 ? 1.942 14.672 22.797 1 91.38 482 TYR A O 1
ATOM 3834 N N . GLU A 1 483 ? -0.146 13.945 22.688 1 89.06 483 GLU A N 1
ATOM 3835 C CA . GLU A 1 483 ? -0.163 13.727 24.125 1 89.06 483 GLU A CA 1
ATOM 3836 C C . GLU A 1 483 ? 0.789 12.602 24.516 1 89.06 483 GLU A C 1
ATOM 3838 O O . GLU A 1 483 ? 1.499 12.703 25.516 1 89.06 483 GLU A O 1
ATOM 3843 N N . ASN A 1 484 ? 0.804 11.594 23.703 1 89.44 484 ASN A N 1
ATOM 3844 C CA . ASN A 1 484 ? 1.663 10.445 24 1 89.44 484 ASN A CA 1
ATOM 3845 C C . ASN A 1 484 ? 3.141 10.812 23.891 1 89.44 484 ASN A C 1
ATOM 3847 O O . ASN A 1 484 ? 3.951 10.383 24.719 1 89.44 484 ASN A O 1
ATOM 3851 N N . ILE A 1 485 ? 3.416 11.531 22.922 1 87 485 ILE A N 1
ATOM 3852 C CA . ILE A 1 485 ? 4.812 11.898 22.719 1 87 485 ILE A CA 1
ATOM 3853 C C . ILE A 1 485 ? 5.258 12.867 23.812 1 87 485 ILE A C 1
ATOM 3855 O O . ILE A 1 485 ? 6.398 12.805 24.281 1 87 485 ILE A O 1
ATOM 3859 N N . GLN A 1 486 ? 4.414 13.766 24.172 1 82.5 486 GLN A N 1
ATOM 3860 C CA . GLN A 1 486 ? 4.723 14.68 25.266 1 82.5 486 GLN A CA 1
ATOM 3861 C C . GLN A 1 486 ? 4.926 13.922 26.578 1 82.5 486 GLN A C 1
ATOM 3863 O O . GLN A 1 486 ? 5.875 14.195 27.328 1 82.5 486 GLN A O 1
ATOM 3868 N N . LYS A 1 487 ? 4.098 12.977 26.859 1 82.31 487 LYS A N 1
ATOM 3869 C CA . LYS A 1 487 ? 4.227 12.156 28.047 1 82.31 487 LYS A CA 1
ATOM 3870 C C . LYS A 1 487 ? 5.523 11.352 28.031 1 82.31 487 LYS A C 1
ATOM 3872 O O . LYS A 1 487 ? 6.184 11.211 29.062 1 82.31 487 LYS A O 1
ATOM 3877 N N . ARG A 1 488 ? 5.805 10.891 26.922 1 80.06 488 ARG A N 1
ATOM 3878 C CA . ARG A 1 488 ? 7.035 10.117 26.781 1 80.06 488 ARG A CA 1
ATOM 3879 C C . ARG A 1 488 ? 8.258 10.977 27.062 1 80.06 488 ARG A C 1
ATOM 3881 O O . ARG A 1 488 ? 9.219 10.516 27.688 1 80.06 488 ARG A O 1
ATOM 3888 N N . SER A 1 489 ? 8.211 12.172 26.641 1 76.69 489 SER A N 1
ATOM 3889 C CA . SER A 1 489 ? 9.336 13.086 26.812 1 76.69 489 SER A CA 1
ATOM 3890 C C . SER A 1 489 ? 9.508 13.484 28.281 1 76.69 489 SER A C 1
ATOM 3892 O O . SER A 1 489 ? 10.594 13.891 28.688 1 76.69 489 SER A O 1
ATOM 3894 N N . GLU A 1 490 ? 8.422 13.25 29 1 76.5 490 GLU A N 1
ATOM 3895 C CA . GLU A 1 490 ? 8.453 13.602 30.406 1 76.5 490 GLU A CA 1
ATOM 3896 C C . GLU A 1 490 ? 8.695 12.367 31.281 1 76.5 490 GLU A C 1
ATOM 3898 O O . GLU A 1 490 ? 8.945 12.484 32.469 1 76.5 490 GLU A O 1
ATOM 3903 N N . ASP A 1 491 ? 8.617 11.258 30.641 1 76.88 491 ASP A N 1
ATOM 3904 C CA . ASP A 1 491 ? 8.812 10 31.359 1 76.88 491 ASP A CA 1
ATOM 3905 C C . ASP A 1 491 ? 10.273 9.82 31.766 1 76.88 491 ASP A C 1
ATOM 3907 O O . ASP A 1 491 ? 11.148 9.68 30.906 1 76.88 491 ASP A O 1
ATOM 3911 N N . PRO A 1 492 ? 10.484 9.789 33.062 1 75.06 492 PRO A N 1
ATOM 3912 C CA . PRO A 1 492 ? 11.867 9.695 33.531 1 75.06 492 PRO A CA 1
ATOM 3913 C C . PRO A 1 492 ? 12.586 8.453 33.031 1 75.06 492 PRO A C 1
ATOM 3915 O O . PRO A 1 492 ? 13.789 8.492 32.75 1 75.06 492 PRO A O 1
ATOM 3918 N N . GLU A 1 493 ? 11.852 7.391 32.875 1 75.62 493 GLU A N 1
ATOM 3919 C CA . GLU A 1 493 ? 12.461 6.156 32.406 1 75.62 493 GLU A CA 1
ATOM 3920 C C . GLU A 1 493 ? 12.914 6.297 30.953 1 75.62 493 GLU A C 1
ATOM 3922 O O . GLU A 1 493 ? 14.016 5.859 30.594 1 75.62 493 GLU A O 1
ATOM 3927 N N . HIS A 1 494 ? 12.078 6.891 30.172 1 75.06 494 HIS A N 1
ATOM 3928 C CA . HIS A 1 494 ? 12.438 7.105 28.781 1 75.06 494 HIS A CA 1
ATOM 3929 C C . HIS A 1 494 ? 13.633 8.039 28.641 1 75.06 494 HIS A C 1
ATOM 3931 O O . HIS A 1 494 ? 14.539 7.797 27.844 1 75.06 494 HIS A O 1
ATOM 3937 N N . VAL A 1 495 ? 13.523 9.008 29.406 1 71.56 495 VAL A N 1
ATOM 3938 C CA . VAL A 1 495 ? 14.602 9.984 29.406 1 71.56 495 VAL A CA 1
ATOM 3939 C C . VAL A 1 495 ? 15.914 9.312 29.812 1 71.56 495 VAL A C 1
ATOM 3941 O O . VAL A 1 495 ? 16.953 9.539 29.188 1 71.56 495 VAL A O 1
ATOM 3944 N N . GLN A 1 496 ? 15.789 8.43 30.797 1 72.81 496 GLN A N 1
ATOM 3945 C CA . GLN A 1 496 ? 16.969 7.715 31.266 1 72.81 496 GLN A CA 1
ATOM 3946 C C . GLN A 1 496 ? 17.484 6.742 30.203 1 72.81 496 GLN A C 1
ATOM 3948 O O . GLN A 1 496 ? 18.688 6.637 29.984 1 72.81 496 GLN A O 1
ATOM 3953 N N . ASP A 1 497 ? 16.547 6.16 29.531 1 73.5 497 ASP A N 1
ATOM 3954 C CA . ASP A 1 497 ? 16.922 5.23 28.484 1 73.5 497 ASP A CA 1
ATOM 3955 C C . ASP A 1 497 ? 17.625 5.957 27.344 1 73.5 497 ASP A C 1
ATOM 3957 O O . ASP A 1 497 ? 18.578 5.43 26.75 1 73.5 497 ASP A O 1
ATOM 3961 N N . LEU A 1 498 ? 17.109 7.023 27.031 1 73.38 498 LEU A N 1
ATOM 3962 C CA . LEU A 1 498 ? 17.703 7.832 25.969 1 73.38 498 LEU A CA 1
ATOM 3963 C C . LEU A 1 498 ? 19.109 8.305 26.375 1 73.38 498 LEU A C 1
ATOM 3965 O O . LEU A 1 498 ? 20.031 8.305 25.562 1 73.38 498 LEU A O 1
ATOM 3969 N N . ARG A 1 499 ? 19.141 8.516 27.625 1 67.94 499 ARG A N 1
ATOM 3970 C CA . ARG A 1 499 ? 20.422 9.008 28.156 1 67.94 499 ARG A CA 1
ATOM 3971 C C . ARG A 1 499 ? 21.453 7.891 28.203 1 67.94 499 ARG A C 1
ATOM 3973 O O . ARG A 1 499 ? 22.641 8.133 27.953 1 67.94 499 ARG A O 1
ATOM 3980 N N . ASP A 1 500 ? 20.906 6.73 28.484 1 70.62 500 ASP A N 1
ATOM 3981 C CA . ASP A 1 500 ? 21.797 5.59 28.641 1 70.62 500 ASP A CA 1
ATOM 3982 C C . ASP A 1 500 ? 22.047 4.898 27.297 1 70.62 500 ASP A C 1
ATOM 3984 O O . ASP A 1 500 ? 22.922 4.035 27.188 1 70.62 500 ASP A O 1
ATOM 3988 N N . GLY A 1 501 ? 21.328 5.379 26.406 1 65.81 501 GLY A N 1
ATOM 3989 C CA . GLY A 1 501 ? 21.438 4.73 25.109 1 65.81 501 GLY A CA 1
ATOM 3990 C C . GLY A 1 501 ? 20.781 3.365 25.078 1 65.81 501 GLY A C 1
ATOM 3991 O O . GLY A 1 501 ? 21.141 2.523 24.25 1 65.81 501 GLY A O 1
ATOM 3992 N N . THR A 1 502 ? 20.031 3.01 26.062 1 65.62 502 THR A N 1
ATOM 3993 C CA . THR A 1 502 ? 19.391 1.708 26.141 1 65.62 502 THR A CA 1
ATOM 3994 C C . THR A 1 502 ? 17.953 1.786 25.609 1 65.62 502 THR A C 1
ATOM 3996 O O . THR A 1 502 ? 17.062 1.111 26.109 1 65.62 502 THR A O 1
ATOM 3999 N N . VAL A 1 503 ? 17.812 2.566 24.625 1 61.81 503 VAL A N 1
ATOM 4000 C CA . VAL A 1 503 ? 16.469 2.721 24.062 1 61.81 503 VAL A CA 1
ATOM 4001 C C . VAL A 1 503 ? 16.062 1.445 23.328 1 61.81 503 VAL A C 1
ATOM 4003 O O . VAL A 1 503 ? 16.922 0.716 22.828 1 61.81 503 VAL A O 1
ATOM 4006 N N . GLY A 1 504 ? 14.891 0.79 23.719 1 55.38 504 GLY A N 1
ATOM 4007 C CA . GLY A 1 504 ? 14.375 -0.466 23.188 1 55.38 504 GLY A CA 1
ATOM 4008 C C . GLY A 1 504 ? 14.633 -0.652 21.719 1 55.38 504 GLY A C 1
ATOM 4009 O O . GLY A 1 504 ? 15.188 -1.674 21.297 1 55.38 504 GLY A O 1
ATOM 4010 N N . SER A 1 505 ? 13.938 0.23 20.922 1 61.12 505 SER A N 1
ATOM 4011 C CA . SER A 1 505 ? 14.133 0.011 19.484 1 61.12 505 SER A CA 1
ATOM 4012 C C . SER A 1 505 ? 15.461 0.579 19.016 1 61.12 505 SER A C 1
ATOM 4014 O O . SER A 1 505 ? 15.625 1.797 18.906 1 61.12 505 SER A O 1
ATOM 4016 N N . ARG A 1 506 ? 16.5 -0.122 19.312 1 58.69 506 ARG A N 1
ATOM 4017 C CA . ARG A 1 506 ? 17.906 0.24 19.391 1 58.69 506 ARG A CA 1
ATOM 4018 C C . ARG A 1 506 ? 18.25 1.304 18.344 1 58.69 506 ARG A C 1
ATOM 4020 O O . ARG A 1 506 ? 19.172 2.104 18.562 1 58.69 506 ARG A O 1
ATOM 4027 N N . ASP A 1 507 ? 17.344 1.54 17.391 1 80.5 507 ASP A N 1
ATOM 4028 C CA . ASP A 1 507 ? 17.969 2.465 16.453 1 80.5 507 ASP A CA 1
ATOM 4029 C C . ASP A 1 507 ? 17.031 3.615 16.109 1 80.5 507 ASP A C 1
ATOM 4031 O O . ASP A 1 507 ? 17.484 4.719 15.789 1 80.5 507 ASP A O 1
ATOM 4035 N N . SER A 1 508 ? 15.711 3.371 16.406 1 87.56 508 SER A N 1
ATOM 4036 C CA . SER A 1 508 ? 14.711 4.359 16 1 87.56 508 SER A CA 1
ATOM 4037 C C . SER A 1 508 ? 13.562 4.426 17 1 87.56 508 SER A C 1
ATOM 4039 O O . SER A 1 508 ? 13.219 3.42 17.625 1 87.56 508 SER A O 1
ATOM 4041 N N . ILE A 1 509 ? 13.016 5.535 17.172 1 90.31 509 ILE A N 1
ATOM 4042 C CA . ILE A 1 509 ? 11.898 5.691 18.094 1 90.31 509 ILE A CA 1
ATOM 4043 C C . ILE A 1 509 ? 10.633 5.105 17.469 1 90.31 509 ILE A C 1
ATOM 4045 O O . ILE A 1 509 ? 9.641 4.867 18.172 1 90.31 509 ILE A O 1
ATOM 4049 N N . PHE A 1 510 ? 10.586 4.949 16.141 1 93.38 510 PHE A N 1
ATOM 4050 C CA . PHE A 1 510 ? 9.445 4.387 15.43 1 93.38 510 PHE A CA 1
ATOM 4051 C C . PHE A 1 510 ? 9.258 2.916 15.781 1 93.38 510 PHE A C 1
ATOM 4053 O O . PHE A 1 510 ? 10.234 2.191 15.984 1 93.38 510 PHE A O 1
ATOM 4060 N N . PRO A 1 511 ? 8.023 2.441 15.805 1 90.94 511 PRO A N 1
ATOM 4061 C CA . PRO A 1 511 ? 7.793 1.029 16.109 1 90.94 511 PRO A CA 1
ATOM 4062 C C . PRO A 1 511 ? 8.523 0.086 15.164 1 90.94 511 PRO A C 1
ATOM 4064 O O . PRO A 1 511 ? 8.594 0.354 13.961 1 90.94 511 PRO A O 1
ATOM 4067 N N . HIS A 1 512 ? 8.938 -1.056 15.703 1 89.06 512 HIS A N 1
ATOM 4068 C CA . HIS A 1 512 ? 9.734 -1.968 14.891 1 89.06 512 HIS A CA 1
ATOM 4069 C C . HIS A 1 512 ? 9.023 -3.303 14.703 1 89.06 512 HIS A C 1
ATOM 4071 O O . HIS A 1 512 ? 9.375 -4.082 13.812 1 89.06 512 HIS A O 1
ATOM 4077 N N . THR A 1 513 ? 8.039 -3.643 15.461 1 90.88 513 THR A N 1
ATOM 4078 C CA . THR A 1 513 ? 7.367 -4.934 15.375 1 90.88 513 THR A CA 1
ATOM 4079 C C . THR A 1 513 ? 6.121 -4.836 14.5 1 90.88 513 THR A C 1
ATOM 4081 O O . THR A 1 513 ? 5.395 -3.84 14.555 1 90.88 513 THR A O 1
ATOM 4084 N N . LEU A 1 514 ? 5.855 -5.84 13.766 1 92.19 514 LEU A N 1
ATOM 4085 C CA . LEU A 1 514 ? 4.781 -5.875 12.781 1 92.19 514 LEU A CA 1
ATOM 4086 C C . LEU A 1 514 ? 3.441 -5.543 13.43 1 92.19 514 LEU A C 1
ATOM 4088 O O . LEU A 1 514 ? 2.641 -4.801 12.859 1 92.19 514 LEU A O 1
ATOM 4092 N N . GLU A 1 515 ? 3.158 -5.98 14.617 1 89.88 515 GLU A N 1
ATOM 4093 C CA . GLU A 1 515 ? 1.866 -5.809 15.273 1 89.88 515 GLU A CA 1
ATOM 4094 C C . GLU A 1 515 ? 1.646 -4.359 15.695 1 89.88 515 GLU A C 1
ATOM 4096 O O . GLU A 1 515 ? 0.506 -3.914 15.836 1 89.88 515 GLU A O 1
ATOM 4101 N N . GLU A 1 516 ? 2.738 -3.592 15.805 1 91.81 516 GLU A N 1
ATOM 4102 C CA . GLU A 1 516 ? 2.652 -2.213 16.281 1 91.81 516 GLU A CA 1
ATOM 4103 C C . GLU A 1 516 ? 2.576 -1.234 15.109 1 91.81 516 GLU A C 1
ATOM 4105 O O . GLU A 1 516 ? 2.264 -0.057 15.297 1 91.81 516 GLU A O 1
ATOM 4110 N N . LEU A 1 517 ? 2.828 -1.746 13.961 1 94.38 517 LEU A N 1
ATOM 4111 C CA . LEU A 1 517 ? 2.83 -0.876 12.789 1 94.38 517 LEU A CA 1
ATOM 4112 C C . LEU A 1 517 ? 1.406 -0.501 12.391 1 94.38 517 LEU A C 1
ATOM 4114 O O . LEU A 1 517 ? 0.487 -1.313 12.516 1 94.38 517 LEU A O 1
ATOM 4118 N N . PRO A 1 518 ? 1.219 0.749 11.969 1 94.56 518 PRO A N 1
ATOM 4119 C CA . PRO A 1 518 ? -0.108 1.105 11.461 1 94.56 518 PRO A CA 1
ATOM 4120 C C . PRO A 1 518 ? -0.479 0.344 10.195 1 94.56 518 PRO A C 1
ATOM 4122 O O . PRO A 1 518 ? 0.1 0.587 9.133 1 94.56 518 PRO A O 1
ATOM 4125 N N . LYS A 1 519 ? -1.504 -0.391 10.234 1 93.94 519 LYS A N 1
ATOM 4126 C CA . LYS A 1 519 ? -1.85 -1.372 9.203 1 93.94 519 LYS A CA 1
ATOM 4127 C C . LYS A 1 519 ? -2.354 -0.688 7.938 1 93.94 519 LYS A C 1
ATOM 4129 O O . LYS A 1 519 ? -2.479 -1.326 6.891 1 93.94 519 LYS A O 1
ATOM 4134 N N . GLU A 1 520 ? -2.646 0.595 8.031 1 94.88 520 GLU A N 1
ATOM 4135 C CA . GLU A 1 520 ? -3.229 1.328 6.91 1 94.88 520 GLU A CA 1
ATOM 4136 C C . GLU A 1 520 ? -2.154 1.744 5.91 1 94.88 520 GLU A C 1
ATOM 4138 O O . GLU A 1 520 ? -2.469 2.148 4.789 1 94.88 520 GLU A O 1
ATOM 4143 N N . TYR A 1 521 ? -0.943 1.51 6.301 1 97.94 521 TYR A N 1
ATOM 4144 C CA . TYR A 1 521 ? 0.115 2.102 5.488 1 97.94 521 TYR A CA 1
ATOM 4145 C C . TYR A 1 521 ? 1.057 1.028 4.953 1 97.94 521 TYR A C 1
ATOM 4147 O O . TYR A 1 521 ? 0.979 -0.133 5.359 1 97.94 521 TYR A O 1
ATOM 4155 N N . SER A 1 522 ? 1.89 1.376 4.008 1 97.94 522 SER A N 1
ATOM 4156 C CA . SER A 1 522 ? 2.844 0.459 3.395 1 97.94 522 SER A CA 1
ATOM 4157 C C . SER A 1 522 ? 4.07 0.261 4.281 1 97.94 522 SER A C 1
ATOM 4159 O O . SER A 1 522 ? 4.41 1.133 5.082 1 97.94 522 SER A O 1
ATOM 4161 N N . VAL A 1 523 ? 4.684 -0.779 4.105 1 98 523 VAL A N 1
ATOM 4162 C CA . VAL A 1 523 ? 5.93 -1.07 4.805 1 98 523 VAL A CA 1
ATOM 4163 C C . VAL A 1 523 ? 7 -0.055 4.406 1 98 523 VAL A C 1
ATOM 4165 O O . VAL A 1 523 ? 7.789 0.387 5.242 1 98 523 VAL A O 1
ATOM 4168 N N . ARG A 1 524 ? 6.98 0.328 3.18 1 97.5 524 ARG A N 1
ATOM 4169 C CA . ARG A 1 524 ? 7.961 1.289 2.68 1 97.5 524 ARG A CA 1
ATOM 4170 C C . ARG A 1 524 ? 7.848 2.619 3.418 1 97.5 524 ARG A C 1
ATOM 4172 O O . ARG A 1 524 ? 8.859 3.209 3.801 1 97.5 524 ARG A O 1
ATOM 4179 N N . LEU A 1 525 ? 6.648 3.111 3.549 1 98.38 525 LEU A N 1
ATOM 4180 C CA . LEU A 1 525 ? 6.461 4.363 4.273 1 98.38 525 LEU A CA 1
ATOM 4181 C C . LEU A 1 525 ? 6.961 4.238 5.707 1 98.38 525 LEU A C 1
ATOM 4183 O O . LEU A 1 525 ? 7.652 5.129 6.207 1 98.38 525 LEU A O 1
ATOM 4187 N N . CYS A 1 526 ? 6.602 3.119 6.332 1 98.19 526 CYS A N 1
ATOM 4188 C CA . CYS A 1 526 ? 7.039 2.887 7.703 1 98.19 526 CYS A CA 1
ATOM 4189 C C . CYS A 1 526 ? 8.562 2.854 7.793 1 98.19 526 CYS A C 1
ATOM 4191 O O . CYS A 1 526 ? 9.148 3.404 8.727 1 98.19 526 CYS A O 1
ATOM 4193 N N . GLN A 1 527 ? 9.172 2.248 6.832 1 97.31 527 GLN A N 1
ATOM 4194 C CA . GLN A 1 527 ? 10.625 2.148 6.836 1 97.31 527 GLN A CA 1
ATOM 4195 C C . GLN A 1 527 ? 11.273 3.52 6.652 1 97.31 527 GLN A C 1
ATOM 4197 O O . GLN A 1 527 ? 12.273 3.832 7.301 1 97.31 527 GLN A O 1
ATOM 4202 N N . VAL A 1 528 ? 10.727 4.289 5.758 1 98.06 528 VAL A N 1
ATOM 4203 C CA . VAL A 1 528 ? 11.266 5.621 5.512 1 98.06 528 VAL A CA 1
ATOM 4204 C C . VAL A 1 528 ? 11.133 6.477 6.77 1 98.06 528 VAL A C 1
ATOM 4206 O O . VAL A 1 528 ? 12.086 7.137 7.184 1 98.06 528 VAL A O 1
ATOM 4209 N N . ILE A 1 529 ? 9.961 6.465 7.406 1 98.19 529 ILE A N 1
ATOM 4210 C CA . ILE A 1 529 ? 9.742 7.23 8.633 1 98.19 529 ILE A CA 1
ATOM 4211 C C . ILE A 1 529 ? 10.695 6.75 9.719 1 98.19 529 ILE A C 1
ATOM 4213 O O . ILE A 1 529 ? 11.297 7.559 10.43 1 98.19 529 ILE A O 1
ATOM 4217 N N . SER A 1 530 ? 10.852 5.449 9.836 1 96.88 530 SER A N 1
ATOM 4218 C CA . SER A 1 530 ? 11.75 4.867 10.836 1 96.88 530 SER A CA 1
ATOM 4219 C C . SER A 1 530 ? 13.188 5.336 10.625 1 96.88 530 SER A C 1
ATOM 4221 O O . SER A 1 530 ? 13.883 5.66 11.586 1 96.88 530 SER A O 1
ATOM 4223 N N . ARG A 1 531 ? 13.633 5.391 9.414 1 96.69 531 ARG A N 1
ATOM 4224 C CA . ARG A 1 531 ? 15 5.805 9.102 1 96.69 531 ARG A CA 1
ATOM 4225 C C . ARG A 1 531 ? 15.203 7.285 9.406 1 96.69 531 ARG A C 1
ATOM 4227 O O . ARG A 1 531 ? 16.297 7.695 9.805 1 96.69 531 ARG A O 1
ATOM 4234 N N . CYS A 1 532 ? 14.188 8.055 9.227 1 98.19 532 CYS A N 1
ATOM 4235 C CA . CYS A 1 532 ? 14.258 9.484 9.523 1 98.19 532 CYS A CA 1
ATOM 4236 C C . CYS A 1 532 ? 14.258 9.734 11.023 1 98.19 532 CYS A C 1
ATOM 4238 O O . CYS A 1 532 ? 14.68 10.797 11.484 1 98.19 532 CYS A O 1
ATOM 4240 N N . LEU A 1 533 ? 13.828 8.75 11.789 1 96.5 533 LEU A N 1
ATOM 4241 C CA . LEU A 1 533 ? 13.648 8.938 13.227 1 96.5 533 LEU A CA 1
ATOM 4242 C C . LEU A 1 533 ? 14.703 8.172 14.016 1 96.5 533 LEU A C 1
ATOM 4244 O O . LEU A 1 533 ? 14.492 7.836 15.18 1 96.5 533 LEU A O 1
ATOM 4248 N N . ARG A 1 534 ? 15.695 7.824 13.336 1 93.81 534 ARG A N 1
ATOM 4249 C CA . ARG A 1 534 ? 16.828 7.242 14.055 1 93.81 534 ARG A CA 1
ATOM 4250 C C . ARG A 1 534 ? 17.406 8.242 15.047 1 93.81 534 ARG A C 1
ATOM 4252 O O . ARG A 1 534 ? 17.484 9.438 14.766 1 93.81 534 ARG A O 1
ATOM 4259 N N . TYR A 1 535 ? 17.891 7.805 16.156 1 89.88 535 TYR A N 1
ATOM 4260 C CA . TYR A 1 535 ? 18.328 8.672 17.25 1 89.88 535 TYR A CA 1
ATOM 4261 C C . TYR A 1 535 ? 19.594 9.438 16.859 1 89.88 535 TYR A C 1
ATOM 4263 O O . TYR A 1 535 ? 19.672 10.648 17.047 1 89.88 535 TYR A O 1
ATOM 4271 N N . LYS A 1 536 ? 20.578 8.758 16.297 1 88.88 536 LYS A N 1
ATOM 4272 C CA . LYS A 1 536 ? 21.828 9.406 15.898 1 88.88 536 LYS A CA 1
ATOM 4273 C C . LYS A 1 536 ? 21.688 10.109 14.555 1 88.88 536 LYS A C 1
ATOM 4275 O O . LYS A 1 536 ? 21.359 9.477 13.547 1 88.88 536 LYS A O 1
ATOM 4280 N N . PRO A 1 537 ? 21.938 11.375 14.531 1 93.69 537 PRO A N 1
ATOM 4281 C CA . PRO A 1 537 ? 21.75 12.117 13.281 1 93.69 537 PRO A CA 1
ATOM 4282 C C . PRO A 1 537 ? 22.562 11.547 12.125 1 93.69 537 PRO A C 1
ATOM 4284 O O . PRO A 1 537 ? 22.125 11.594 10.969 1 93.69 537 PRO A O 1
ATOM 4287 N N . GLU A 1 538 ? 23.703 10.984 12.398 1 93.06 538 GLU A N 1
ATOM 4288 C CA . GLU A 1 538 ? 24.578 10.453 11.344 1 93.06 538 GLU A CA 1
ATOM 4289 C C . GLU A 1 538 ? 23.922 9.258 10.656 1 93.06 538 GLU A C 1
ATOM 4291 O O . GLU A 1 538 ? 24.219 8.969 9.492 1 93.06 538 GLU A O 1
ATOM 4296 N N . ARG A 1 539 ? 23.078 8.617 11.344 1 93.56 539 ARG A N 1
ATOM 4297 C CA . ARG A 1 539 ? 22.453 7.41 10.82 1 93.56 539 ARG A CA 1
ATOM 4298 C C . ARG A 1 539 ? 21.094 7.719 10.203 1 93.56 539 ARG A C 1
ATOM 4300 O O . ARG A 1 539 ? 20.469 6.852 9.586 1 93.56 539 ARG A O 1
ATOM 4307 N N . ARG A 1 540 ? 20.656 8.93 10.305 1 96.19 540 ARG A N 1
ATOM 4308 C CA . ARG A 1 540 ? 19.359 9.312 9.742 1 96.19 540 ARG A CA 1
ATOM 4309 C C . ARG A 1 540 ? 19.438 9.445 8.227 1 96.19 540 ARG A C 1
ATOM 4311 O O . ARG A 1 540 ? 20.5 9.734 7.676 1 96.19 540 ARG A O 1
ATOM 4318 N N . MET A 1 541 ? 18.359 9.164 7.703 1 95.56 541 MET A N 1
ATOM 4319 C CA . MET A 1 541 ? 18.234 9.328 6.258 1 95.56 541 MET A CA 1
ATOM 4320 C C . MET A 1 541 ? 18.609 10.75 5.836 1 95.56 541 MET A C 1
ATOM 4322 O O . MET A 1 541 ? 18.234 11.711 6.5 1 95.56 541 MET A O 1
ATOM 4326 N N . SER A 1 542 ? 19.297 10.867 4.699 1 96.88 542 SER A N 1
ATOM 4327 C CA . SER A 1 542 ? 19.656 12.188 4.188 1 96.88 542 SER A CA 1
ATOM 4328 C C . SER A 1 542 ? 18.5 12.836 3.443 1 96.88 542 SER A C 1
ATOM 4330 O O . SER A 1 542 ? 17.547 12.148 3.047 1 96.88 542 SER A O 1
ATOM 4332 N N . LEU A 1 543 ? 18.625 14.109 3.283 1 96.62 543 LEU A N 1
ATOM 4333 C CA . LEU A 1 543 ? 17.594 14.844 2.57 1 96.62 543 LEU A CA 1
ATOM 4334 C C . LEU A 1 543 ? 17.484 14.383 1.121 1 96.62 543 LEU A C 1
ATOM 4336 O O . LEU A 1 543 ? 16.391 14.281 0.567 1 96.62 543 LEU A O 1
ATOM 4340 N N . GLU A 1 544 ? 18.594 14.117 0.512 1 96.12 544 GLU A N 1
ATOM 4341 C CA . GLU A 1 544 ? 18.609 13.648 -0.869 1 96.12 544 GLU A CA 1
ATOM 4342 C C . GLU A 1 544 ? 17.906 12.297 -1.003 1 96.12 544 GLU A C 1
ATOM 4344 O O . GLU A 1 544 ? 17.125 12.094 -1.933 1 96.12 544 GLU A O 1
ATOM 4349 N N . LYS A 1 545 ? 18.25 11.461 -0.095 1 97.44 545 LYS A N 1
ATOM 4350 C CA . LYS A 1 545 ? 17.625 10.141 -0.123 1 97.44 545 LYS A CA 1
ATOM 4351 C C . LYS A 1 545 ? 16.125 10.234 0.157 1 97.44 545 LYS A C 1
ATOM 4353 O O . LYS A 1 545 ? 15.336 9.516 -0.453 1 97.44 545 LYS A O 1
ATOM 4358 N N . LEU A 1 546 ? 15.781 11.062 1.102 1 98.06 546 LEU A N 1
ATOM 4359 C CA . LEU A 1 546 ? 14.367 11.258 1.41 1 98.06 546 LEU A CA 1
ATOM 4360 C C . LEU A 1 546 ? 13.617 11.805 0.201 1 98.06 546 LEU A C 1
ATOM 4362 O O . LEU A 1 546 ? 12.539 11.312 -0.142 1 98.06 546 LEU A O 1
ATOM 4366 N N . ARG A 1 547 ? 14.188 12.773 -0.454 1 95.94 547 ARG A N 1
ATOM 4367 C CA . ARG A 1 547 ? 13.57 13.367 -1.633 1 95.94 547 ARG A CA 1
ATOM 4368 C C . ARG A 1 547 ? 13.391 12.336 -2.74 1 95.94 547 ARG A C 1
ATOM 4370 O O . ARG A 1 547 ? 12.328 12.25 -3.352 1 95.94 547 ARG A O 1
ATOM 4377 N N . ARG A 1 548 ? 14.375 11.586 -2.936 1 96.19 548 ARG A N 1
ATOM 4378 C CA . ARG A 1 548 ? 14.312 10.562 -3.977 1 96.19 548 ARG A CA 1
ATOM 4379 C C . ARG A 1 548 ? 13.242 9.523 -3.658 1 96.19 548 ARG A C 1
ATOM 4381 O O . ARG A 1 548 ? 12.461 9.141 -4.531 1 96.19 548 ARG A O 1
ATOM 4388 N N . ALA A 1 549 ? 13.281 9.039 -2.441 1 96.81 549 ALA A N 1
ATOM 4389 C CA . ALA A 1 549 ? 12.305 8.031 -2.023 1 96.81 549 ALA A CA 1
ATOM 4390 C C . ALA A 1 549 ? 10.875 8.555 -2.172 1 96.81 549 ALA A C 1
ATOM 4392 O O . ALA A 1 549 ? 9.992 7.824 -2.615 1 96.81 549 ALA A O 1
ATOM 4393 N N . THR A 1 550 ? 10.648 9.797 -1.813 1 97.25 550 THR A N 1
ATOM 4394 C CA . THR A 1 550 ? 9.312 10.375 -1.848 1 97.25 550 THR A CA 1
ATOM 4395 C C . THR A 1 550 ? 8.852 10.602 -3.287 1 97.25 550 THR A C 1
ATOM 4397 O O . THR A 1 550 ? 7.719 10.266 -3.643 1 97.25 550 THR A O 1
ATOM 4400 N N . ASP A 1 551 ? 9.734 11.102 -4.086 1 94.88 551 ASP A N 1
ATOM 4401 C CA . ASP A 1 551 ? 9.375 11.367 -5.473 1 94.88 551 ASP A CA 1
ATOM 4402 C C . ASP A 1 551 ? 9.141 10.062 -6.238 1 94.88 551 ASP A C 1
ATOM 4404 O O . ASP A 1 551 ? 8.203 9.969 -7.039 1 94.88 551 ASP A O 1
ATOM 4408 N N . ASP A 1 552 ? 9.977 9.094 -5.973 1 96.12 552 ASP A N 1
ATOM 4409 C CA . ASP A 1 552 ? 9.836 7.793 -6.625 1 96.12 552 ASP A CA 1
ATOM 4410 C C . ASP A 1 552 ? 8.508 7.129 -6.242 1 96.12 552 ASP A C 1
ATOM 4412 O O . ASP A 1 552 ? 7.809 6.594 -7.102 1 96.12 552 ASP A O 1
ATOM 4416 N N . ASN A 1 553 ? 8.203 7.137 -4.988 1 96.81 553 ASN A N 1
ATOM 4417 C CA . ASN A 1 553 ? 6.996 6.465 -4.531 1 96.81 553 ASN A CA 1
ATOM 4418 C C . ASN A 1 553 ? 5.738 7.215 -4.965 1 96.81 553 ASN A C 1
ATOM 4420 O O . ASN A 1 553 ? 4.707 6.598 -5.242 1 96.81 553 ASN A O 1
ATOM 4424 N N . LEU A 1 554 ? 5.844 8.578 -5 1 96.81 554 LEU A N 1
ATOM 4425 C CA . LEU A 1 554 ? 4.711 9.344 -5.508 1 96.81 554 LEU A CA 1
ATOM 4426 C C . LEU A 1 554 ? 4.465 9.047 -6.984 1 96.81 554 LEU A C 1
ATOM 4428 O O . LEU A 1 554 ? 3.32 8.875 -7.406 1 96.81 554 LEU A O 1
ATOM 4432 N N . SER A 1 555 ? 5.527 8.977 -7.703 1 96.88 555 SER A N 1
ATOM 4433 C CA . SER A 1 555 ? 5.41 8.672 -9.125 1 96.88 555 SER A CA 1
ATOM 4434 C C . SER A 1 555 ? 4.809 7.285 -9.344 1 96.88 555 SER A C 1
ATOM 4436 O O . SER A 1 555 ? 3.955 7.102 -10.211 1 96.88 555 SER A O 1
ATOM 4438 N N . ARG A 1 556 ? 5.23 6.352 -8.609 1 96.62 556 ARG A N 1
ATOM 4439 C CA . ARG A 1 556 ? 4.707 4.992 -8.688 1 96.62 556 ARG A CA 1
ATOM 4440 C C . ARG A 1 556 ? 3.217 4.957 -8.367 1 96.62 556 ARG A C 1
ATOM 4442 O O . ARG A 1 556 ? 2.43 4.363 -9.102 1 96.62 556 ARG A O 1
ATOM 4449 N N . LEU A 1 557 ? 2.824 5.547 -7.266 1 97.69 557 LEU A N 1
ATOM 4450 C CA . LEU A 1 557 ? 1.429 5.566 -6.844 1 97.69 557 LEU A CA 1
ATOM 4451 C C . LEU A 1 557 ? 0.561 6.289 -7.871 1 97.69 557 LEU A C 1
ATOM 4453 O O . LEU A 1 557 ? -0.577 5.883 -8.117 1 97.69 557 LEU A O 1
ATOM 4457 N N . ASP A 1 558 ? 1.163 7.375 -8.445 1 97.44 558 ASP A N 1
ATOM 4458 C CA . ASP A 1 558 ? 0.424 8.109 -9.469 1 97.44 558 ASP A CA 1
ATOM 4459 C C . ASP A 1 558 ? 0.095 7.211 -10.656 1 97.44 558 ASP A C 1
ATOM 4461 O O . ASP A 1 558 ? -1.006 7.277 -11.211 1 97.44 558 ASP A O 1
ATOM 4465 N N . ARG A 1 559 ? 1.025 6.383 -11.055 1 96.19 559 ARG A N 1
ATOM 4466 C CA . ARG A 1 559 ? 0.784 5.461 -12.164 1 96.19 559 ARG A CA 1
ATOM 4467 C C . ARG A 1 559 ? -0.265 4.422 -11.789 1 96.19 559 ARG A C 1
ATOM 4469 O O . ARG A 1 559 ? -1.12 4.074 -12.609 1 96.19 559 ARG A O 1
ATOM 4476 N N . MET A 1 560 ? -0.255 3.984 -10.602 1 97.19 560 MET A N 1
ATOM 4477 C CA . MET A 1 560 ? -1.166 2.936 -10.156 1 97.19 560 MET A CA 1
ATOM 4478 C C . MET A 1 560 ? -2.582 3.477 -9.992 1 97.19 560 MET A C 1
ATOM 4480 O O . MET A 1 560 ? -3.553 2.809 -10.344 1 97.19 560 MET A O 1
ATOM 4484 N N . TYR A 1 561 ? -2.689 4.668 -9.398 1 97.56 561 TYR A N 1
ATOM 4485 C CA . TYR A 1 561 ? -4.004 5.25 -9.141 1 97.56 561 TYR A CA 1
ATOM 4486 C C . TYR A 1 561 ? -4.602 5.832 -10.414 1 97.56 561 TYR A C 1
ATOM 4488 O O . TYR A 1 561 ? -5.816 6.016 -10.508 1 97.56 561 TYR A O 1
ATOM 4496 N N . GLY A 1 562 ? -3.764 6.176 -11.375 1 94.19 562 GLY A N 1
ATOM 4497 C CA . GLY A 1 562 ? -4.238 6.707 -12.648 1 94.19 562 GLY A CA 1
ATOM 4498 C C . GLY A 1 562 ? -4.98 8.016 -12.5 1 94.19 562 GLY A C 1
ATOM 4499 O O . GLY A 1 562 ? -4.512 8.938 -11.82 1 94.19 562 GLY A O 1
ATOM 4500 N N . ASP A 1 563 ? -6.152 8.102 -13.117 1 94.38 563 ASP A N 1
ATOM 4501 C CA . ASP A 1 563 ? -6.93 9.336 -13.148 1 94.38 563 ASP A CA 1
ATOM 4502 C C . ASP A 1 563 ? -7.633 9.578 -11.812 1 94.38 563 ASP A C 1
ATOM 4504 O O . ASP A 1 563 ? -8.055 10.703 -11.531 1 94.38 563 ASP A O 1
ATOM 4508 N N . GLU A 1 564 ? -7.695 8.602 -11.094 1 96.12 564 GLU A N 1
ATOM 4509 C CA . GLU A 1 564 ? -8.438 8.719 -9.844 1 96.12 564 GLU A CA 1
ATOM 4510 C C . GLU A 1 564 ? -7.812 9.773 -8.93 1 96.12 564 GLU A C 1
ATOM 4512 O O . GLU A 1 564 ? -8.523 10.586 -8.328 1 96.12 564 GLU A O 1
ATOM 4517 N N . ILE A 1 565 ? -6.445 9.891 -8.883 1 97 565 ILE A N 1
ATOM 4518 C CA . ILE A 1 565 ? -5.746 10.75 -7.934 1 97 565 ILE A CA 1
ATOM 4519 C C . ILE A 1 565 ? -5.742 12.188 -8.445 1 97 565 ILE A C 1
ATOM 4521 O O . ILE A 1 565 ? -5.379 13.109 -7.719 1 97 565 ILE A O 1
ATOM 4525 N N . ARG A 1 566 ? -6.242 12.391 -9.664 1 96.12 566 ARG A N 1
ATOM 4526 C CA . ARG A 1 566 ? -6.266 13.711 -10.273 1 96.12 566 ARG A CA 1
ATOM 4527 C C . ARG A 1 566 ? -7.664 14.312 -10.227 1 96.12 566 ARG A C 1
ATOM 4529 O O . ARG A 1 566 ? -7.902 15.391 -10.773 1 96.12 566 ARG A O 1
ATOM 4536 N N . LYS A 1 567 ? -8.586 13.609 -9.57 1 95.94 567 LYS A N 1
ATOM 4537 C CA . LYS A 1 567 ? -9.953 14.102 -9.438 1 95.94 567 LYS A CA 1
ATOM 4538 C C . LYS A 1 567 ? -10.062 15.141 -8.32 1 95.94 567 LYS A C 1
ATOM 4540 O O . LYS A 1 567 ? -9.172 15.234 -7.473 1 95.94 567 LYS A O 1
ATOM 4545 N N . ASP A 1 568 ? -11.156 15.891 -8.344 1 94.81 568 ASP A N 1
ATOM 4546 C CA . ASP A 1 568 ? -11.398 16.906 -7.324 1 94.81 568 ASP A CA 1
ATOM 4547 C C . ASP A 1 568 ? -11.984 16.281 -6.062 1 94.81 568 ASP A C 1
ATOM 4549 O O . ASP A 1 568 ? -12.305 15.094 -6.039 1 94.81 568 ASP A O 1
ATOM 4553 N N . LYS A 1 569 ? -12.117 17.062 -5.055 1 92.25 569 LYS A N 1
ATOM 4554 C CA . LYS A 1 569 ? -12.484 16.609 -3.719 1 92.25 569 LYS A CA 1
ATOM 4555 C C . LYS A 1 569 ? -13.859 15.938 -3.73 1 92.25 569 LYS A C 1
ATOM 4557 O O . LYS A 1 569 ? -14.109 15.023 -2.947 1 92.25 569 LYS A O 1
ATOM 4562 N N . ASP A 1 570 ? -14.703 16.266 -4.617 1 93.12 570 ASP A N 1
ATOM 4563 C CA . ASP A 1 570 ? -16.062 15.734 -4.629 1 93.12 570 ASP A CA 1
ATOM 4564 C C . ASP A 1 570 ? -16.125 14.422 -5.41 1 93.12 570 ASP A C 1
ATOM 4566 O O . ASP A 1 570 ? -17 13.586 -5.145 1 93.12 570 ASP A O 1
ATOM 4570 N N . ALA A 1 571 ? -15.18 14.289 -6.273 1 95.12 571 ALA A N 1
ATOM 4571 C CA . ALA A 1 571 ? -15.266 13.156 -7.195 1 95.12 571 ALA A CA 1
ATOM 4572 C C . ALA A 1 571 ? -14.281 12.055 -6.801 1 95.12 571 ALA A C 1
ATOM 4574 O O . ALA A 1 571 ? -14.445 10.898 -7.199 1 95.12 571 ALA A O 1
ATOM 4575 N N . ILE A 1 572 ? -13.273 12.352 -6.109 1 96.69 572 ILE A N 1
ATOM 4576 C CA . ILE A 1 572 ? -12.195 11.422 -5.793 1 96.69 572 ILE A CA 1
ATOM 4577 C C . ILE A 1 572 ? -12.703 10.344 -4.84 1 96.69 572 ILE A C 1
ATOM 4579 O O . ILE A 1 572 ? -13.703 10.547 -4.141 1 96.69 572 ILE A O 1
ATOM 4583 N N . ALA A 1 573 ? -12.117 9.211 -4.824 1 96.75 573 ALA A N 1
ATOM 4584 C CA . ALA A 1 573 ? -12.477 8.125 -3.912 1 96.75 573 ALA A CA 1
ATOM 4585 C C . ALA A 1 573 ? -12.383 8.578 -2.459 1 96.75 573 ALA A C 1
ATOM 4587 O O . ALA A 1 573 ? -11.484 9.336 -2.092 1 96.75 573 ALA A O 1
ATOM 4588 N N . ASP A 1 574 ? -13.234 8.062 -1.622 1 96.06 574 ASP A N 1
ATOM 4589 C CA . ASP A 1 574 ? -13.32 8.453 -0.217 1 96.06 574 ASP A CA 1
ATOM 4590 C C . ASP A 1 574 ? -12 8.188 0.506 1 96.06 574 ASP A C 1
ATOM 4592 O O . ASP A 1 574 ? -11.641 8.906 1.441 1 96.06 574 ASP A O 1
ATOM 4596 N N . GLU A 1 575 ? -11.258 7.227 0.04 1 96.44 575 GLU A N 1
ATOM 4597 C CA . GLU A 1 575 ? -10.008 6.812 0.67 1 96.44 575 GLU A CA 1
ATOM 4598 C C . GLU A 1 575 ? -8.938 7.891 0.528 1 96.44 575 GLU A C 1
ATOM 4600 O O . GLU A 1 575 ? -7.953 7.898 1.275 1 96.44 575 GLU A O 1
ATOM 4605 N N . PHE A 1 576 ? -9.156 8.797 -0.437 1 98 576 PHE A N 1
ATOM 4606 C CA . PHE A 1 576 ? -8.156 9.828 -0.694 1 98 576 PHE A CA 1
ATOM 4607 C C . PHE A 1 576 ? -8.562 11.156 -0.063 1 98 576 PHE A C 1
ATOM 4609 O O . PHE A 1 576 ? -7.773 12.102 -0.024 1 98 576 PHE A O 1
ATOM 4616 N N . LYS A 1 577 ? -9.68 11.266 0.444 1 97 577 LYS A N 1
ATOM 4617 C CA . LYS A 1 577 ? -10.203 12.523 0.967 1 97 577 LYS A CA 1
ATOM 4618 C C . LYS A 1 577 ? -9.57 12.867 2.311 1 97 577 LYS A C 1
ATOM 4620 O O . LYS A 1 577 ? -9.344 11.984 3.141 1 97 577 LYS A O 1
ATOM 4625 N N . LEU A 1 578 ? -9.297 14.117 2.479 1 97.12 578 LEU A N 1
ATOM 4626 C CA . LEU A 1 578 ? -8.805 14.633 3.752 1 97.12 578 LEU A CA 1
ATOM 4627 C C . LEU A 1 578 ? -9.945 15.164 4.602 1 97.12 578 LEU A C 1
ATOM 4629 O O . LEU A 1 578 ? -10.883 15.781 4.078 1 97.12 578 LEU A O 1
ATOM 4633 N N . GLU A 1 579 ? -9.852 14.875 5.883 1 95.81 579 GLU A N 1
ATOM 4634 C CA . GLU A 1 579 ? -10.789 15.453 6.844 1 95.81 579 GLU A CA 1
ATOM 4635 C C . GLU A 1 579 ? -10.203 16.688 7.508 1 95.81 579 GLU A C 1
ATOM 4637 O O . GLU A 1 579 ? -9.031 16.703 7.895 1 95.81 579 GLU A O 1
ATOM 4642 N N . TYR A 1 580 ? -11.016 17.703 7.539 1 92.62 580 TYR A N 1
ATOM 4643 C CA . TYR A 1 580 ? -10.617 18.953 8.164 1 92.62 580 TYR A CA 1
ATOM 4644 C C . TYR A 1 580 ? -11.516 19.281 9.352 1 92.62 580 TYR A C 1
ATOM 4646 O O . TYR A 1 580 ? -12.688 18.875 9.383 1 92.62 580 TYR A O 1
ATOM 4654 N N . THR A 1 581 ? -11.055 19.922 10.305 1 89 581 THR A N 1
ATOM 4655 C CA . THR A 1 581 ? -11.945 20.469 11.328 1 89 581 THR A CA 1
ATOM 4656 C C . THR A 1 581 ? -12.836 21.547 10.742 1 89 581 THR A C 1
ATOM 4658 O O . THR A 1 581 ? -12.461 22.219 9.781 1 89 581 THR A O 1
ATOM 4661 N N . THR A 1 582 ? -14.227 21.531 11.031 1 72.88 582 THR A N 1
ATOM 4662 C CA . THR A 1 582 ? -15.219 22.469 10.5 1 72.88 582 THR A CA 1
ATOM 4663 C C . THR A 1 582 ? -14.836 23.906 10.828 1 72.88 582 THR A C 1
ATOM 4665 O O . THR A 1 582 ? -15.258 24.844 10.141 1 72.88 582 THR A O 1
ATOM 4668 N N . GLU A 1 583 ? -14.125 24.172 11.578 1 58.38 583 GLU A N 1
ATOM 4669 C CA . GLU A 1 583 ? -14.109 25.453 12.273 1 58.38 583 GLU A CA 1
ATOM 4670 C C . GLU A 1 583 ? -13.898 26.609 11.297 1 58.38 583 GLU A C 1
ATOM 4672 O O . GLU A 1 583 ? -14.656 26.766 10.336 1 58.38 583 GLU A O 1
ATOM 4677 N N . ASP A 1 584 ? -12.625 27.281 11.211 1 62 584 ASP A N 1
ATOM 4678 C CA . ASP A 1 584 ? -12.211 28.672 11.047 1 62 584 ASP A CA 1
ATOM 4679 C C . ASP A 1 584 ? -12.211 29.062 9.57 1 62 584 ASP A C 1
ATOM 4681 O O . ASP A 1 584 ? -12.523 30.219 9.234 1 62 584 ASP A O 1
ATOM 4685 N N . SER A 1 585 ? -12.133 27.984 8.672 1 58.62 585 SER A N 1
ATOM 4686 C CA . SER A 1 585 ? -11.938 28.312 7.262 1 58.62 585 SER A CA 1
ATOM 4687 C C . SER A 1 585 ? -13.242 28.781 6.625 1 58.62 585 SER A C 1
ATOM 4689 O O . SER A 1 585 ? -13.227 29.609 5.703 1 58.62 585 SER A O 1
ATOM 4691 N N . ASP A 1 586 ? -14.328 28.281 7.16 1 62.56 586 ASP A N 1
ATOM 4692 C CA . ASP A 1 586 ? -15.594 28.766 6.613 1 62.56 586 ASP A CA 1
ATOM 4693 C C . ASP A 1 586 ? -15.797 30.25 6.906 1 62.56 586 ASP A C 1
ATOM 4695 O O . ASP A 1 586 ? -16.312 30.984 6.07 1 62.56 586 ASP A O 1
ATOM 4699 N N . GLU A 1 587 ? -15.203 30.594 7.984 1 75.38 587 GLU A N 1
ATOM 4700 C CA . GLU A 1 587 ? -15.305 32 8.336 1 75.38 587 GLU A CA 1
ATOM 4701 C C . GLU A 1 587 ? -14.359 32.844 7.5 1 75.38 587 GLU A C 1
ATOM 4703 O O . GLU A 1 587 ? -14.672 34 7.152 1 75.38 587 GLU A O 1
ATOM 4708 N N . TRP A 1 588 ? -13.312 32.156 7.098 1 86.06 588 TRP A N 1
ATOM 4709 C CA . TRP A 1 588 ? -12.312 32.906 6.332 1 86.06 588 TRP A CA 1
ATOM 4710 C C . TRP A 1 588 ? -12.766 33.094 4.891 1 86.06 588 TRP A C 1
ATOM 4712 O O . TRP A 1 588 ? -12.305 34 4.203 1 86.06 588 TRP A O 1
ATOM 4722 N N . ALA A 1 589 ? -13.719 32.219 4.523 1 82.69 589 ALA A N 1
ATOM 4723 C CA . ALA A 1 589 ? -14.164 32.25 3.133 1 82.69 589 ALA A CA 1
ATOM 4724 C C . ALA A 1 589 ? -14.859 33.562 2.787 1 82.69 589 ALA A C 1
ATOM 4726 O O . ALA A 1 589 ? -14.883 33.969 1.624 1 82.69 589 ALA A O 1
ATOM 4727 N N . ARG A 1 590 ? -15.359 34.219 3.775 1 85.12 590 ARG A N 1
ATOM 4728 C CA . ARG A 1 590 ? -16.016 35.5 3.551 1 85.12 590 ARG A CA 1
ATOM 4729 C C . ARG A 1 590 ? -15.016 36.562 3.086 1 85.12 590 ARG A C 1
ATOM 4731 O O . ARG A 1 590 ? -15.406 37.562 2.492 1 85.12 590 ARG A O 1
ATOM 4738 N N . TYR A 1 591 ? -13.734 36.281 3.32 1 91.12 591 TYR A N 1
ATOM 4739 C CA . TYR A 1 591 ? -12.703 37.219 2.934 1 91.12 591 TYR A CA 1
ATOM 4740 C C . TYR A 1 591 ? -11.875 36.688 1.775 1 91.12 591 TYR A C 1
ATOM 4742 O O . TYR A 1 591 ? -10.695 37.031 1.636 1 91.12 591 TYR A O 1
ATOM 4750 N N . ALA A 1 592 ? -12.516 35.812 1.033 1 91.25 592 ALA A N 1
ATOM 4751 C CA . ALA A 1 592 ? -11.836 35.281 -0.144 1 91.25 592 ALA A CA 1
ATOM 4752 C C . ALA A 1 592 ? -11.695 36.344 -1.226 1 91.25 592 ALA A C 1
ATOM 4754 O O . ALA A 1 592 ? -12.477 37.281 -1.276 1 91.25 592 ALA A O 1
ATOM 4755 N N . ILE A 1 593 ? -10.664 36.188 -2.025 1 92.62 593 ILE A N 1
ATOM 4756 C CA . ILE A 1 593 ? -10.453 37.094 -3.158 1 92.62 593 ILE A CA 1
ATOM 4757 C C . ILE A 1 593 ? -11.695 37.062 -4.055 1 92.62 593 ILE A C 1
ATOM 4759 O O . ILE A 1 593 ? -12.234 36 -4.367 1 92.62 593 ILE A O 1
ATOM 4763 N N . GLY A 1 594 ? -12.164 38.219 -4.391 1 92.19 594 GLY A N 1
ATOM 4764 C CA . GLY A 1 594 ? -13.344 38.344 -5.227 1 92.19 594 GLY A CA 1
ATOM 4765 C C . GLY A 1 594 ? -14.602 38.688 -4.441 1 92.19 594 GLY A C 1
ATOM 4766 O O . GLY A 1 594 ? -15.578 39.188 -5.004 1 92.19 594 GLY A O 1
ATOM 4767 N N . GLN A 1 595 ? -14.609 38.5 -3.18 1 91.75 595 GLN A N 1
ATOM 4768 C CA . GLN A 1 595 ? -15.75 38.812 -2.328 1 91.75 595 GLN A CA 1
ATOM 4769 C C . GLN A 1 595 ? -15.797 40.281 -1.992 1 91.75 595 GLN A C 1
ATOM 4771 O O . GLN A 1 595 ? -14.773 40.969 -2.064 1 91.75 595 GLN A O 1
ATOM 4776 N N . ASP A 1 596 ? -16.922 40.688 -1.645 1 91.44 596 ASP A N 1
ATOM 4777 C CA . ASP A 1 596 ? -17.078 42.062 -1.174 1 91.44 596 ASP A CA 1
ATOM 4778 C C . ASP A 1 596 ? -16.688 42.188 0.296 1 91.44 596 ASP A C 1
ATOM 4780 O O . ASP A 1 596 ? -17.047 41.344 1.117 1 91.44 596 ASP A O 1
ATOM 4784 N N . PHE A 1 597 ? -15.891 43.188 0.505 1 89.81 597 PHE A N 1
ATOM 4785 C CA . PHE A 1 597 ? -15.523 43.469 1.891 1 89.81 597 PHE A CA 1
ATOM 4786 C C . PHE A 1 597 ? -16.578 44.344 2.57 1 89.81 597 PHE A C 1
ATOM 4788 O O . PHE A 1 597 ? -16.891 45.438 2.09 1 89.81 597 PHE A O 1
ATOM 4795 N N . VAL A 1 598 ? -17.125 43.844 3.584 1 77.19 598 VAL A N 1
ATOM 4796 C CA . VAL A 1 598 ? -18.094 44.594 4.367 1 77.19 598 VAL A CA 1
ATOM 4797 C C . VAL A 1 598 ? -17.453 45.062 5.676 1 77.19 598 VAL A C 1
ATOM 4799 O O . VAL A 1 598 ? -17.156 44.25 6.543 1 77.19 598 VAL A O 1
ATOM 4802 N N . PRO A 1 599 ? -17.109 46.344 5.699 1 68.69 599 PRO A N 1
ATOM 4803 C CA . PRO A 1 599 ? -16.484 46.844 6.93 1 68.69 599 PRO A CA 1
ATOM 4804 C C . PRO A 1 599 ? -17.375 46.656 8.156 1 68.69 599 PRO A C 1
ATOM 4806 O O . PRO A 1 599 ? -18.594 46.625 8.039 1 68.69 599 PRO A O 1
ATOM 4809 N N . PRO A 1 600 ? -16.703 46.344 9.234 1 59.91 600 PRO A N 1
ATOM 4810 C CA . PRO A 1 600 ? -17.547 46.281 10.438 1 59.91 600 PRO A CA 1
ATOM 4811 C C . PRO A 1 600 ? -18.344 47.562 10.656 1 59.91 600 PRO A C 1
ATOM 4813 O O . PRO A 1 600 ? -18 48.594 10.094 1 59.91 600 PRO A O 1
ATOM 4816 N N . ARG A 1 601 ? -19.422 47.5 11.492 1 52.5 601 ARG A N 1
ATOM 4817 C CA . ARG A 1 601 ? -20.359 48.594 11.711 1 52.5 601 ARG A CA 1
ATOM 4818 C C . ARG A 1 601 ? -19.625 49.875 12.086 1 52.5 601 ARG A C 1
ATOM 4820 O O . ARG A 1 601 ? -18.844 49.906 13.031 1 52.5 601 ARG A O 1
ATOM 4827 N N . LYS A 1 602 ? -19.359 50.719 11.094 1 51.75 602 LYS A N 1
ATOM 4828 C CA . LYS A 1 602 ? -18.875 52.062 11.328 1 51.75 602 LYS A CA 1
ATOM 4829 C C . LYS A 1 602 ? -19.703 52.781 12.406 1 51.75 602 LYS A C 1
ATOM 4831 O O . LYS A 1 602 ? -20.875 52.438 12.625 1 51.75 602 LYS A O 1
ATOM 4836 N N . ARG A 1 603 ? -18.953 53.562 13.289 1 54.75 603 ARG A N 1
ATOM 4837 C CA . ARG A 1 603 ? -19.672 54.5 14.125 1 54.75 603 ARG A CA 1
ATOM 4838 C C . ARG A 1 603 ? -20.859 55.094 13.375 1 54.75 603 ARG A C 1
ATOM 4840 O O . ARG A 1 603 ? -20.719 55.594 12.25 1 54.75 603 ARG A O 1
ATOM 4847 N N . ARG A 1 604 ? -22.016 54.656 13.766 1 54.66 604 ARG A N 1
ATOM 4848 C CA . ARG A 1 604 ? -23.25 55.062 13.109 1 54.66 604 ARG A CA 1
ATOM 4849 C C . ARG A 1 604 ? -23.375 56.562 13.094 1 54.66 604 ARG A C 1
ATOM 4851 O O . ARG A 1 604 ? -23.344 57.219 14.148 1 54.66 604 ARG A O 1
ATOM 4858 N N . LYS A 1 605 ? -22.922 57.188 12.055 1 61.03 605 LYS A N 1
ATOM 4859 C CA . LYS A 1 605 ? -23.344 58.594 11.867 1 61.03 605 LYS A CA 1
ATOM 4860 C C . LYS A 1 605 ? -24.734 58.656 11.25 1 61.03 605 LYS A C 1
ATOM 4862 O O . LYS A 1 605 ? -25.141 57.781 10.508 1 61.03 605 LYS A O 1
ATOM 4867 N N . THR A 1 606 ? -25.516 59.406 12 1 69.56 606 THR A N 1
ATOM 4868 C CA . THR A 1 606 ? -26.859 59.594 11.469 1 69.56 606 THR A CA 1
ATOM 4869 C C . THR A 1 606 ? -27.016 61 10.875 1 69.56 606 THR A C 1
ATOM 4871 O O . THR A 1 606 ? -26.328 61.938 11.281 1 69.56 606 THR A O 1
ATOM 4874 N N . ASP A 1 607 ? -27.719 61.031 9.844 1 69.56 607 ASP A N 1
ATOM 4875 C CA . ASP A 1 607 ? -27.922 62.281 9.141 1 69.56 607 ASP A CA 1
ATOM 4876 C C . ASP A 1 607 ? -28.641 63.312 10.031 1 69.56 607 ASP A C 1
ATOM 4878 O O . ASP A 1 607 ? -28.422 64.5 9.914 1 69.56 607 ASP A O 1
ATOM 4882 N N . SER A 1 608 ? -29.594 62.75 10.883 1 74.62 608 SER A N 1
ATOM 4883 C CA . SER A 1 608 ? -30.391 63.688 11.672 1 74.62 608 SER A CA 1
ATOM 4884 C C . SER A 1 608 ? -30.562 63.188 13.102 1 74.62 608 SER A C 1
ATOM 4886 O O . SER A 1 608 ? -30.5 61.969 13.359 1 74.62 608 SER A O 1
ATOM 4888 N N . ALA A 1 609 ? -30.688 64.188 14.047 1 78.31 609 ALA A N 1
ATOM 4889 C CA . ALA A 1 609 ? -30.922 63.875 15.461 1 78.31 609 ALA A CA 1
ATOM 4890 C C . ALA A 1 609 ? -32.375 63.531 15.711 1 78.31 609 ALA A C 1
ATOM 4892 O O . ALA A 1 609 ? -32.75 63.156 16.828 1 78.31 609 ALA A O 1
ATOM 4893 N N . GLY A 1 610 ? -33.188 63.625 14.688 1 77.56 610 GLY A N 1
ATOM 4894 C CA . GLY A 1 610 ? -34.594 63.281 14.797 1 77.56 610 GLY A CA 1
ATOM 4895 C C . GLY A 1 610 ? -35.312 64.125 15.852 1 77.56 610 GLY A C 1
ATOM 4896 O O . GLY A 1 610 ? -35.281 65.312 15.828 1 77.56 610 GLY A O 1
ATOM 4897 N N . LYS A 1 611 ? -35.938 63.406 16.828 1 81.06 611 LYS A N 1
ATOM 4898 C CA . LYS A 1 611 ? -36.75 64.062 17.844 1 81.06 611 LYS A CA 1
ATOM 4899 C C . LYS A 1 611 ? -35.875 64.75 18.891 1 81.06 611 LYS A C 1
ATOM 4901 O O . LYS A 1 611 ? -36.375 65.625 19.656 1 81.06 611 LYS A O 1
ATOM 4906 N N . PHE A 1 612 ? -34.625 64.562 18.781 1 85.62 612 PHE A N 1
ATOM 4907 C CA . PHE A 1 612 ? -33.719 65.125 19.797 1 85.62 612 PHE A CA 1
ATOM 4908 C C . PHE A 1 612 ? -33 66.375 19.25 1 85.62 612 PHE A C 1
ATOM 4910 O O . PHE A 1 612 ? -32.031 66.812 19.875 1 85.62 612 PHE A O 1
ATOM 4917 N N . GLU A 1 613 ? -33.406 66.812 18.141 1 87.06 613 GLU A N 1
ATOM 4918 C CA . GLU A 1 613 ? -32.75 67.938 17.453 1 87.06 613 GLU A CA 1
ATOM 4919 C C . GLU A 1 613 ? -32.719 69.188 18.312 1 87.06 613 GLU A C 1
ATOM 4921 O O . GLU A 1 613 ? -31.719 69.938 18.359 1 87.06 613 GLU A O 1
ATOM 4926 N N . GLU A 1 614 ? -33.844 69.438 18.938 1 84.69 614 GLU A N 1
ATOM 4927 C CA . GLU A 1 614 ? -33.938 70.688 19.766 1 84.69 614 GLU A CA 1
ATOM 4928 C C . GLU A 1 614 ? -32.938 70.625 20.938 1 84.69 614 GLU A C 1
ATOM 4930 O O . GLU A 1 614 ? -32.25 71.562 21.219 1 84.69 614 GLU A O 1
ATOM 4935 N N . GLY A 1 615 ? -32.969 69.5 21.625 1 84.94 615 GLY A N 1
ATOM 4936 C CA . GLY A 1 615 ? -32.062 69.312 22.75 1 84.94 615 GLY A CA 1
ATOM 4937 C C . GLY A 1 615 ? -30.609 69.375 22.359 1 84.94 615 GLY A C 1
ATOM 4938 O O . GLY A 1 615 ? -29.812 70 23.047 1 84.94 615 GLY A O 1
ATOM 4939 N N . LEU A 1 616 ? -30.328 68.875 21.25 1 90.31 616 LEU A N 1
ATOM 4940 C CA . LEU A 1 616 ? -28.953 68.875 20.766 1 90.31 616 LEU A CA 1
ATOM 4941 C C . LEU A 1 616 ? -28.547 70.25 20.328 1 90.31 616 LEU A C 1
ATOM 4943 O O . LEU A 1 616 ? -27.422 70.688 20.609 1 90.31 616 LEU A O 1
ATOM 4947 N N . SER A 1 617 ? -29.453 70.938 19.656 1 88.31 617 SER A N 1
ATOM 4948 C CA . SER A 1 617 ? -29.172 72.25 19.172 1 88.31 617 SER A CA 1
ATOM 4949 C C . SER A 1 617 ? -28.891 73.188 20.344 1 88.31 617 SER A C 1
ATOM 4951 O O . SER A 1 617 ? -28.031 74.062 20.234 1 88.31 617 SER A O 1
ATOM 4953 N N . ARG A 1 618 ? -29.625 73.062 21.391 1 89.81 618 ARG A N 1
ATOM 4954 C CA . ARG A 1 618 ? -29.406 73.875 22.578 1 89.81 618 ARG A CA 1
ATOM 4955 C C . ARG A 1 618 ? -28 73.688 23.141 1 89.81 618 ARG A C 1
ATOM 4957 O O . ARG A 1 618 ? -27.328 74.625 23.516 1 89.81 618 ARG A O 1
ATOM 4964 N N . LEU A 1 619 ? -27.641 72.438 23.141 1 90.5 619 LEU A N 1
ATOM 4965 C CA . LEU A 1 619 ? -26.312 72.125 23.688 1 90.5 619 LEU A CA 1
ATOM 4966 C C . LEU A 1 619 ? -25.219 72.625 22.766 1 90.5 619 LEU A C 1
ATOM 4968 O O . LEU A 1 619 ? -24.188 73.125 23.25 1 90.5 619 LEU A O 1
ATOM 4972 N N . VAL A 1 620 ? -25.422 72.562 21.516 1 90.56 620 VAL A N 1
ATOM 4973 C CA . VAL A 1 620 ? -24.438 73 20.531 1 90.56 620 VAL A CA 1
ATOM 4974 C C . VAL A 1 620 ? -24.312 74.5 20.594 1 90.56 620 VAL A C 1
ATOM 4976 O O . VAL A 1 620 ? -23.188 75.062 20.562 1 90.56 620 VAL A O 1
ATOM 4979 N N . THR A 1 621 ? -25.453 75.125 20.719 1 88 621 THR A N 1
ATOM 4980 C CA . THR A 1 621 ? -25.469 76.562 20.781 1 88 621 THR A CA 1
ATOM 4981 C C . THR A 1 621 ? -24.844 77.062 22.078 1 88 621 THR A C 1
ATOM 4983 O O . THR A 1 621 ? -24.141 78.062 22.078 1 88 621 THR A O 1
ATOM 4986 N N . ASN A 1 622 ? -25.219 76.438 23.125 1 88.19 622 ASN A N 1
ATOM 4987 C CA . ASN A 1 622 ? -24.688 76.812 24.422 1 88.19 622 ASN A CA 1
ATOM 4988 C C . ASN A 1 622 ? -23.172 76.688 24.484 1 88.19 622 ASN A C 1
ATOM 4990 O O . ASN A 1 622 ? -22.5 77.438 25.188 1 88.19 622 ASN A O 1
ATOM 4994 N N . TRP A 1 623 ? -22.609 75.75 23.734 1 90 623 TRP A N 1
ATOM 4995 C CA . TRP A 1 623 ? -21.188 75.438 23.781 1 90 623 TRP A CA 1
ATOM 4996 C C . TRP A 1 623 ? -20.406 76.375 22.844 1 90 623 TRP A C 1
ATOM 4998 O O . TRP A 1 623 ? -19.219 76.625 23.047 1 90 623 TRP A O 1
ATOM 5008 N N . ALA A 1 624 ? -21.016 77 21.969 1 83.31 624 ALA A N 1
ATOM 5009 C CA . ALA A 1 624 ? -20.391 77.688 20.859 1 83.31 624 ALA A CA 1
ATOM 5010 C C . ALA A 1 624 ? -19.594 78.938 21.359 1 83.31 624 ALA A C 1
ATOM 5012 O O . ALA A 1 624 ? -18.453 79.125 20.938 1 83.31 624 ALA A O 1
ATOM 5013 N N . PRO A 1 625 ? -20.172 79.562 22.328 1 80 625 PRO A N 1
ATOM 5014 C CA . PRO A 1 625 ? -19.438 80.75 22.719 1 80 625 PRO A CA 1
ATOM 5015 C C . PRO A 1 625 ? -18.234 80.438 23.609 1 80 625 PRO A C 1
ATOM 5017 O O . PRO A 1 625 ? -18.391 80.062 24.75 1 80 625 PRO A O 1
ATOM 5020 N N . GLU A 1 626 ? -17.047 80.812 23.188 1 84.56 626 GLU A N 1
ATOM 5021 C CA . GLU A 1 626 ? -15.805 80.5 23.891 1 84.56 626 GLU A CA 1
ATOM 5022 C C . GLU A 1 626 ? -15.633 81.375 25.125 1 84.56 626 GLU A C 1
ATOM 5024 O O . GLU A 1 626 ? -14.961 81 26.078 1 84.56 626 GLU A O 1
ATOM 5029 N N . ALA A 1 627 ? -16.281 82.5 24.984 1 79.75 627 ALA A N 1
ATOM 5030 C CA . ALA A 1 627 ? -16.172 83.438 26.109 1 79.75 627 ALA A CA 1
ATOM 5031 C C . ALA A 1 627 ? -16.906 82.875 27.328 1 79.75 627 ALA A C 1
ATOM 5033 O O . ALA A 1 627 ? -16.469 83.062 28.469 1 79.75 627 ALA A O 1
ATOM 5034 N N . VAL A 1 628 ? -17.938 82.125 27.141 1 79.75 628 VAL A N 1
ATOM 5035 C CA . VAL A 1 628 ? -18.766 81.625 28.219 1 79.75 628 VAL A CA 1
ATOM 5036 C C . VAL A 1 628 ? -18.203 80.25 28.656 1 79.75 628 VAL A C 1
ATOM 5038 O O . VAL A 1 628 ? -18.188 79.938 29.844 1 79.75 628 VAL A O 1
ATOM 5041 N N . HIS A 1 629 ? -17.734 79.562 27.656 1 86.12 629 HIS A N 1
ATOM 5042 C CA . HIS A 1 629 ? -17.172 78.25 27.938 1 86.12 629 HIS A CA 1
ATOM 5043 C C . HIS A 1 629 ? -15.75 78.125 27.391 1 86.12 629 HIS A C 1
ATOM 5045 O O . HIS A 1 629 ? -15.523 77.5 26.359 1 86.12 629 HIS A O 1
ATOM 5051 N N . PRO A 1 630 ? -14.82 78.688 28.094 1 87.69 630 PRO A N 1
ATOM 5052 C CA . PRO A 1 630 ? -13.438 78.562 27.625 1 87.69 630 PRO A CA 1
ATOM 5053 C C . PRO A 1 630 ? -13.008 77.062 27.547 1 87.69 630 PRO A C 1
ATOM 5055 O O . PRO A 1 630 ? -13.375 76.25 28.406 1 87.69 630 PRO A O 1
ATOM 5058 N N . ARG A 1 631 ? -12.344 76.812 26.516 1 88.88 631 ARG A N 1
ATOM 5059 C CA . ARG A 1 631 ? -11.891 75.438 26.328 1 88.88 631 ARG A CA 1
ATOM 5060 C C . ARG A 1 631 ? -10.688 75.188 27.203 1 88.88 631 ARG A C 1
ATOM 5062 O O . ARG A 1 631 ? -9.617 75.75 27.031 1 88.88 631 ARG A O 1
ATOM 5069 N N . PRO A 1 632 ? -10.922 74.25 28.109 1 90.25 632 PRO A N 1
ATOM 5070 C CA . PRO A 1 632 ? -9.797 73.938 29 1 90.25 632 PRO A CA 1
ATOM 5071 C C . PRO A 1 632 ? -8.672 73.188 28.297 1 90.25 632 PRO A C 1
ATOM 5073 O O . PRO A 1 632 ? -8.922 72.438 27.344 1 90.25 632 PRO A O 1
ATOM 5076 N N . SER A 1 633 ? -7.457 73.438 28.75 1 87.38 633 SER A N 1
ATOM 5077 C CA . SER A 1 633 ? -6.312 72.688 28.234 1 87.38 633 SER A CA 1
ATOM 5078 C C . SER A 1 633 ? -6.434 71.188 28.562 1 87.38 633 SER A C 1
ATOM 5080 O O . SER A 1 633 ? -7.219 70.812 29.422 1 87.38 633 SER A O 1
ATOM 5082 N N . THR A 1 634 ? -5.727 70.438 27.906 1 87.38 634 THR A N 1
ATOM 5083 C CA . THR A 1 634 ? -5.742 69 28.109 1 87.38 634 THR A CA 1
ATOM 5084 C C . THR A 1 634 ? -5.305 68.625 29.547 1 87.38 634 THR A C 1
ATOM 5086 O O . THR A 1 634 ? -5.797 67.688 30.141 1 87.38 634 THR A O 1
ATOM 5089 N N . GLU A 1 635 ? -4.418 69.438 30.031 1 84.94 635 GLU A N 1
ATOM 5090 C CA . GLU A 1 635 ? -3.93 69.25 31.391 1 84.94 635 GLU A CA 1
ATOM 5091 C C . GLU A 1 635 ? -5.035 69.438 32.438 1 84.94 635 GLU A C 1
ATOM 5093 O O . GLU A 1 635 ? -5.156 68.688 33.375 1 84.94 635 GLU A O 1
ATOM 5098 N N . VAL A 1 636 ? -5.781 70.5 32.188 1 89 636 VAL A N 1
ATOM 5099 C CA . VAL A 1 636 ? -6.887 70.812 33.062 1 89 636 VAL A CA 1
ATOM 5100 C C . VAL A 1 636 ? -7.953 69.688 32.969 1 89 636 VAL A C 1
ATOM 5102 O O . VAL A 1 636 ? -8.555 69.312 33.969 1 89 636 VAL A O 1
ATOM 5105 N N . GLN A 1 637 ? -8.164 69.25 31.797 1 90.75 637 GLN A N 1
ATOM 5106 C CA . GLN A 1 637 ? -9.133 68.125 31.594 1 90.75 637 GLN A CA 1
ATOM 5107 C C . GLN A 1 637 ? -8.727 66.875 32.344 1 90.75 637 GLN A C 1
ATOM 5109 O O . GLN A 1 637 ? -9.562 66.25 33 1 90.75 637 GLN A O 1
ATOM 5114 N N . ASP A 1 638 ? -7.508 66.688 32.281 1 88.75 638 ASP A N 1
ATOM 5115 C CA . ASP A 1 638 ? -6.98 65.5 33 1 88.75 638 ASP A CA 1
ATOM 5116 C C . ASP A 1 638 ? -7.098 65.625 34.5 1 88.75 638 ASP A C 1
ATOM 5118 O O . ASP A 1 638 ? -7.414 64.688 35.219 1 88.75 638 ASP A O 1
ATOM 5122 N N . ASP A 1 639 ? -6.773 66.812 34.844 1 88.81 639 ASP A N 1
ATOM 5123 C CA . ASP A 1 639 ? -6.832 67.125 36.281 1 88.81 639 ASP A CA 1
ATOM 5124 C C . ASP A 1 639 ? -8.258 67 36.812 1 88.81 639 ASP A C 1
ATOM 5126 O O . ASP A 1 639 ? -8.461 66.438 37.906 1 88.81 639 ASP A O 1
ATOM 5130 N N . VAL A 1 640 ? -9.164 67.5 36.094 1 92.19 640 VAL A N 1
ATOM 5131 C CA . VAL A 1 640 ? -10.562 67.438 36.531 1 92.19 640 VAL A CA 1
ATOM 5132 C C . VAL A 1 640 ? -11.039 65.938 36.5 1 92.19 640 VAL A C 1
ATOM 5134 O O . VAL A 1 640 ? -11.828 65.562 37.375 1 92.19 640 VAL A O 1
ATOM 5137 N N . LEU A 1 641 ? -10.586 65.25 35.531 1 91.56 641 LEU A N 1
ATOM 5138 C CA . LEU A 1 641 ? -10.953 63.844 35.469 1 91.56 641 LEU A CA 1
ATOM 5139 C C . LEU A 1 641 ? -10.414 63.094 36.688 1 91.56 641 LEU A C 1
ATOM 5141 O O . LEU A 1 641 ? -11.086 62.219 37.219 1 91.56 641 LEU A O 1
ATOM 5145 N N . ASN A 1 642 ? -9.219 63.406 37.125 1 89.62 642 ASN A N 1
ATOM 5146 C CA . ASN A 1 642 ? -8.648 62.812 38.312 1 89.62 642 ASN A CA 1
ATOM 5147 C C . ASN A 1 642 ? -9.492 63.125 39.562 1 89.62 642 ASN A C 1
ATOM 5149 O O . ASN A 1 642 ? -9.688 62.281 40.406 1 89.62 642 ASN A O 1
ATOM 5153 N N . LEU A 1 643 ? -9.883 64.312 39.562 1 91.56 643 LEU A N 1
ATOM 5154 C CA . LEU A 1 643 ? -10.711 64.75 40.688 1 91.56 643 LEU A CA 1
ATOM 5155 C C . LEU A 1 643 ? -12.008 63.969 40.75 1 91.56 643 LEU A C 1
ATOM 5157 O O . LEU A 1 643 ? -12.414 63.5 41.812 1 91.56 643 LEU A O 1
ATOM 5161 N N . VAL A 1 644 ? -12.609 63.844 39.656 1 93.62 644 VAL A N 1
ATOM 5162 C CA . VAL A 1 644 ? -13.883 63.125 39.562 1 93.62 644 VAL A CA 1
ATOM 5163 C C . VAL A 1 644 ? -13.664 61.656 39.906 1 93.62 644 VAL A C 1
ATOM 5165 O O . VAL A 1 644 ? -14.469 61.062 40.594 1 93.62 644 VAL A O 1
ATOM 5168 N N . ASP A 1 645 ? -12.648 61.094 39.344 1 91.69 645 ASP A N 1
ATOM 5169 C CA . ASP A 1 645 ? -12.312 59.688 39.625 1 91.69 645 ASP A CA 1
ATOM 5170 C C . ASP A 1 645 ? -12.07 59.438 41.125 1 91.69 645 ASP A C 1
ATOM 5172 O O . ASP A 1 645 ? -12.461 58.406 41.656 1 91.69 645 ASP A O 1
ATOM 5176 N N . ASP A 1 646 ? -11.398 60.375 41.719 1 90.56 646 ASP A N 1
ATOM 5177 C CA . ASP A 1 646 ? -11.141 60.312 43.156 1 90.56 646 ASP A CA 1
ATOM 5178 C C . ASP A 1 646 ? -12.445 60.375 43.938 1 90.56 646 ASP A C 1
ATOM 5180 O O . ASP A 1 646 ? -12.609 59.688 44.938 1 90.56 646 ASP A O 1
ATOM 5184 N N . LEU A 1 647 ? -13.305 61.219 43.531 1 91.88 647 LEU A N 1
ATOM 5185 C CA . LEU A 1 647 ? -14.594 61.375 44.188 1 91.88 647 LEU A CA 1
ATOM 5186 C C . LEU A 1 647 ? -15.391 60.062 44.094 1 91.88 647 LEU A C 1
ATOM 5188 O O . LEU A 1 647 ? -15.977 59.625 45.094 1 91.88 647 LEU A O 1
ATOM 5192 N N . ILE A 1 648 ? -15.367 59.5 42.938 1 92.81 648 ILE A N 1
ATOM 5193 C CA . ILE A 1 648 ? -16.125 58.281 42.75 1 92.81 648 ILE A CA 1
ATOM 5194 C C . ILE A 1 648 ? -15.492 57.125 43.531 1 92.81 648 ILE A C 1
ATOM 5196 O O . ILE A 1 648 ? -16.188 56.281 44.094 1 92.81 648 ILE A O 1
ATOM 5200 N N . SER A 1 649 ? -14.219 57.156 43.719 1 89 649 SER A N 1
ATOM 5201 C CA . SER A 1 649 ? -13.492 56.062 44.375 1 89 649 SER A CA 1
ATOM 5202 C C . SER A 1 649 ? -13.594 56.188 45.906 1 89 649 SER A C 1
ATOM 5204 O O . SER A 1 649 ? -13.484 55.188 46.625 1 89 649 SER A O 1
ATOM 5206 N N . SER A 1 650 ? -13.844 57.438 46.375 1 89.75 650 SER A N 1
ATOM 5207 C CA . SER A 1 650 ? -13.625 57.562 47.812 1 89.75 650 SER A CA 1
ATOM 5208 C C . SER A 1 650 ? -14.758 58.312 48.469 1 89.75 650 SER A C 1
ATOM 5210 O O . SER A 1 650 ? -14.883 58.312 49.719 1 89.75 650 SER A O 1
ATOM 5212 N N . SER A 1 651 ? -15.609 58.969 47.75 1 90.25 651 SER A N 1
ATOM 5213 C CA . SER A 1 651 ? -16.641 59.812 48.344 1 90.25 651 SER A CA 1
ATOM 5214 C C . SER A 1 651 ? -17.578 59 49.219 1 90.25 651 SER A C 1
ATOM 5216 O O . SER A 1 651 ? -17.906 57.844 48.906 1 90.25 651 SER A O 1
ATOM 5218 N N . LYS A 1 652 ? -18 59.594 50.312 1 89.44 652 LYS A N 1
ATOM 5219 C CA . LYS A 1 652 ? -18.906 58.906 51.25 1 89.44 652 LYS A CA 1
ATOM 5220 C C . LYS A 1 652 ? -20.359 59.312 50.938 1 89.44 652 LYS A C 1
ATOM 5222 O O . LYS A 1 652 ? -21.266 58.906 51.688 1 89.44 652 LYS A O 1
ATOM 5227 N N . GLU A 1 653 ? -20.547 60.094 49.906 1 88.81 653 GLU A N 1
ATOM 5228 C CA . GLU A 1 653 ? -21.906 60.406 49.469 1 88.81 653 GLU A CA 1
ATOM 5229 C C . GLU A 1 653 ? -22.688 59.125 49.156 1 88.81 653 GLU A C 1
ATOM 5231 O O . GLU A 1 653 ? -22.203 58.25 48.438 1 88.81 653 GLU A O 1
ATOM 5236 N N . GLU A 1 654 ? -23.859 58.969 49.656 1 88 654 GLU A N 1
ATOM 5237 C CA . GLU A 1 654 ? -24.641 57.719 49.625 1 88 654 GLU A CA 1
ATOM 5238 C C . GLU A 1 654 ? -24.844 57.25 48.188 1 88 654 GLU A C 1
ATOM 5240 O O . GLU A 1 654 ? -24.703 56.062 47.875 1 88 654 GLU A O 1
ATOM 5245 N N . ALA A 1 655 ? -25.188 58.188 47.312 1 88.06 655 ALA A N 1
ATOM 5246 C CA . ALA A 1 655 ? -25.438 57.844 45.938 1 88.06 655 ALA A CA 1
ATOM 5247 C C . ALA A 1 655 ? -24.172 57.281 45.25 1 88.06 655 ALA A C 1
ATOM 5249 O O . ALA A 1 655 ? -24.25 56.375 44.469 1 88.06 655 ALA A O 1
ATOM 5250 N N . ILE A 1 656 ? -23.016 57.812 45.594 1 92.69 656 ILE A N 1
ATOM 5251 C CA . ILE A 1 656 ? -21.75 57.406 45 1 92.69 656 ILE A CA 1
ATOM 5252 C C . ILE A 1 656 ? -21.312 56.062 45.625 1 92.69 656 ILE A C 1
ATOM 5254 O O . ILE A 1 656 ? -20.797 55.188 44.906 1 92.69 656 ILE A O 1
ATOM 5258 N N . GLU A 1 657 ? -21.578 55.906 46.844 1 91.44 657 GLU A N 1
ATOM 5259 C CA . GLU A 1 657 ? -21.25 54.656 47.531 1 91.44 657 GLU A CA 1
ATOM 5260 C C . GLU A 1 657 ? -22.078 53.5 46.969 1 91.44 657 GLU A C 1
ATOM 5262 O O . GLU A 1 657 ? -21.562 52.406 46.75 1 91.44 657 GLU A O 1
ATOM 5267 N N . THR A 1 658 ? -23.359 53.812 46.812 1 89.75 658 THR A N 1
ATOM 5268 C CA . THR A 1 658 ? -24.234 52.781 46.25 1 89.75 658 THR A CA 1
ATOM 5269 C C . THR A 1 658 ? -23.797 52.438 44.812 1 89.75 658 THR A C 1
ATOM 5271 O O . THR A 1 658 ? -23.812 51.25 44.438 1 89.75 658 THR A O 1
ATOM 5274 N N . PHE A 1 659 ? -23.359 53.375 44.125 1 89.94 659 PHE A N 1
ATOM 5275 C CA . PHE A 1 659 ? -22.875 53.219 42.75 1 89.94 659 PHE A CA 1
ATOM 5276 C C . PHE A 1 659 ? -21.609 52.344 42.719 1 89.94 659 PHE A C 1
ATOM 5278 O O . PHE A 1 659 ? -21.484 51.438 41.906 1 89.94 659 PHE A O 1
ATOM 5285 N N . ARG A 1 660 ? -20.766 52.531 43.562 1 89.19 660 ARG A N 1
ATOM 5286 C CA . ARG A 1 660 ? -19.469 51.875 43.625 1 89.19 660 ARG A CA 1
ATOM 5287 C C . ARG A 1 660 ? -19.641 50.406 44 1 89.19 660 ARG A C 1
ATOM 5289 O O . ARG A 1 660 ? -18.766 49.594 43.688 1 89.19 660 ARG A O 1
ATOM 5296 N N . GLN A 1 661 ? -20.719 50.125 44.656 1 89.25 661 GLN A N 1
ATOM 5297 C CA . GLN A 1 661 ? -20.953 48.75 45.094 1 89.25 661 GLN A CA 1
ATOM 5298 C C . GLN A 1 661 ? -21.453 47.875 43.938 1 89.25 661 GLN A C 1
ATOM 5300 O O . GLN A 1 661 ? -21.391 46.656 44 1 89.25 661 GLN A O 1
ATOM 5305 N N . ARG A 1 662 ? -21.859 48.5 42.938 1 90.94 662 ARG A N 1
ATOM 5306 C CA . ARG A 1 662 ? -22.281 47.781 41.75 1 90.94 662 ARG A CA 1
ATOM 5307 C C . ARG A 1 662 ? -21.125 47.625 40.781 1 90.94 662 ARG A C 1
ATOM 5309 O O . ARG A 1 662 ? -20.797 48.531 40.031 1 90.94 662 ARG A O 1
ATOM 5316 N N . GLU A 1 663 ? -20.734 46.469 40.625 1 89 663 GLU A N 1
ATOM 5317 C CA . GLU A 1 663 ? -19.5 46.188 39.906 1 89 663 GLU A CA 1
ATOM 5318 C C . GLU A 1 663 ? -19.609 46.594 38.438 1 89 663 GLU A C 1
ATOM 5320 O O . GLU A 1 663 ? -18.656 47.125 37.844 1 89 663 GLU A O 1
ATOM 5325 N N . ALA A 1 664 ? -20.75 46.344 37.875 1 90.31 664 ALA A N 1
ATOM 5326 C CA . ALA A 1 664 ? -20.953 46.688 36.469 1 90.31 664 ALA A CA 1
ATOM 5327 C C . ALA A 1 664 ? -20.875 48.188 36.25 1 90.31 664 ALA A C 1
ATOM 5329 O O . ALA A 1 664 ? -20.344 48.656 35.25 1 90.31 664 ALA A O 1
ATOM 5330 N N . TYR A 1 665 ? -21.391 48.969 37.188 1 91.88 665 TYR A N 1
ATOM 5331 C CA . TYR A 1 665 ? -21.391 50.438 37.094 1 91.88 665 TYR A CA 1
ATOM 5332 C C . TYR A 1 665 ? -19.984 51 37.25 1 91.88 665 TYR A C 1
ATOM 5334 O O . TYR A 1 665 ? -19.562 51.875 36.5 1 91.88 665 TYR A O 1
ATOM 5342 N N . LEU A 1 666 ? -19.359 50.375 38.219 1 91.12 666 LEU A N 1
ATOM 5343 C CA . LEU A 1 666 ? -17.984 50.812 38.438 1 91.12 666 LEU A CA 1
ATOM 5344 C C . LEU A 1 666 ? -17.125 50.531 37.219 1 91.12 666 LEU A C 1
ATOM 5346 O O . LEU A 1 666 ? -16.281 51.344 36.844 1 91.12 666 LEU A O 1
ATOM 5350 N N . THR A 1 667 ? -17.297 49.375 36.656 1 89.62 667 THR A N 1
ATOM 5351 C CA . THR A 1 667 ? -16.547 49 35.438 1 89.62 667 THR A CA 1
ATOM 5352 C C . THR A 1 667 ? -16.891 49.938 34.281 1 89.62 667 THR A C 1
ATOM 5354 O O . THR A 1 667 ? -16 50.312 33.531 1 89.62 667 THR A O 1
ATOM 5357 N N . ALA A 1 668 ? -18.062 50.25 34.188 1 91.62 668 ALA A N 1
ATOM 5358 C CA . ALA A 1 668 ? -18.484 51.188 33.156 1 91.62 668 ALA A CA 1
ATOM 5359 C C . ALA A 1 668 ? -17.859 52.531 33.344 1 91.62 668 ALA A C 1
ATOM 5361 O O . ALA A 1 668 ? -17.469 53.188 32.375 1 91.62 668 ALA A O 1
ATOM 5362 N N . TRP A 1 669 ? -17.797 52.938 34.531 1 93.69 669 TRP A N 1
ATOM 5363 C CA . TRP A 1 669 ? -17.125 54.219 34.812 1 93.69 669 TRP A CA 1
ATOM 5364 C C . TRP A 1 669 ? -15.648 54.156 34.406 1 93.69 669 TRP A C 1
ATOM 5366 O O . TRP A 1 669 ? -15.125 55.062 33.812 1 93.69 669 TRP A O 1
ATOM 5376 N N . ARG A 1 670 ? -15.062 53.094 34.812 1 88.94 670 ARG A N 1
ATOM 5377 C CA . ARG A 1 670 ? -13.648 52.938 34.469 1 88.94 670 ARG A CA 1
ATOM 5378 C C . ARG A 1 670 ? -13.438 52.938 32.969 1 88.94 670 ARG A C 1
ATOM 5380 O O . ARG A 1 670 ? -12.422 53.438 32.469 1 88.94 670 ARG A O 1
ATOM 5387 N N . TYR A 1 671 ? -14.328 52.344 32.312 1 89.06 671 TYR A N 1
ATOM 5388 C CA . TYR A 1 671 ? -14.266 52.375 30.844 1 89.06 671 TYR A CA 1
ATOM 5389 C C . TYR A 1 671 ? -14.398 53.812 30.328 1 89.06 671 TYR A C 1
ATOM 5391 O O . TYR A 1 671 ? -13.656 54.219 29.422 1 89.06 671 TYR A O 1
ATOM 5399 N N . LEU A 1 672 ? -15.336 54.5 30.844 1 92.19 672 LEU A N 1
ATOM 5400 C CA . LEU A 1 672 ? -15.508 55.906 30.438 1 92.19 672 LEU A CA 1
ATOM 5401 C C . LEU A 1 672 ? -14.258 56.719 30.75 1 92.19 672 LEU A C 1
ATOM 5403 O O . LEU A 1 672 ? -13.781 57.469 29.922 1 92.19 672 LEU A O 1
ATOM 5407 N N . CYS A 1 673 ? -13.82 56.562 31.969 1 89.62 673 CYS A N 1
ATOM 5408 C CA . CYS A 1 673 ? -12.617 57.25 32.375 1 89.62 673 CYS A CA 1
ATOM 5409 C C . CYS A 1 673 ? -11.461 56.969 31.438 1 89.62 673 CYS A C 1
ATOM 5411 O O . CYS A 1 673 ? -10.766 57.875 30.984 1 89.62 673 CYS A O 1
ATOM 5413 N N . SER A 1 674 ? -11.32 55.719 31.125 1 85.06 674 SER A N 1
ATOM 5414 C CA . SER A 1 674 ? -10.25 55.312 30.219 1 85.06 674 SER A CA 1
ATOM 5415 C C . SER A 1 674 ? -10.469 55.906 28.828 1 85.06 674 SER A C 1
ATOM 5417 O O . SER A 1 674 ? -9.508 56.281 28.141 1 85.06 674 SER A O 1
ATOM 5419 N N . SER A 1 675 ? -11.664 55.844 28.391 1 87.69 675 SER A N 1
ATOM 5420 C CA . SER A 1 675 ? -11.984 56.375 27.078 1 87.69 675 SER A CA 1
ATOM 5421 C C . SER A 1 675 ? -11.602 57.844 26.969 1 87.69 675 SER A C 1
ATOM 5423 O O . SER A 1 675 ? -11.117 58.312 25.922 1 87.69 675 SER A O 1
ATOM 5425 N N . ILE A 1 676 ? -11.828 58.594 28 1 89.62 676 ILE A N 1
ATOM 5426 C CA . ILE A 1 676 ? -11.484 60.031 28 1 89.62 676 ILE A CA 1
ATOM 5427 C C . ILE A 1 676 ? -9.969 60.188 28.094 1 89.62 676 ILE A C 1
ATOM 5429 O O . ILE A 1 676 ? -9.375 60.969 27.359 1 89.62 676 ILE A O 1
ATOM 5433 N N . ARG A 1 677 ? -9.414 59.438 28.922 1 85.06 677 ARG A N 1
ATOM 5434 C CA . ARG A 1 677 ? -7.977 59.562 29.172 1 85.06 677 ARG A CA 1
ATOM 5435 C C . ARG A 1 677 ? -7.18 59.25 27.906 1 85.06 677 ARG A C 1
ATOM 5437 O O . ARG A 1 677 ? -6.113 59.844 27.688 1 85.06 677 ARG A O 1
ATOM 5444 N N . LYS A 1 678 ? -7.648 58.469 27.109 1 80.94 678 LYS A N 1
ATOM 5445 C CA . LYS A 1 678 ? -6.953 58.094 25.891 1 80.94 678 LYS A CA 1
ATOM 5446 C C . LYS A 1 678 ? -6.805 59.312 24.969 1 80.94 678 LYS A C 1
ATOM 5448 O O . LYS A 1 678 ? -5.926 59.344 24.109 1 80.94 678 LYS A O 1
ATOM 5453 N N . TYR A 1 679 ? -7.688 60.25 25.203 1 81.5 679 TYR A N 1
ATOM 5454 C CA . TYR A 1 679 ? -7.621 61.469 24.391 1 81.5 679 TYR A CA 1
ATOM 5455 C C . TYR A 1 679 ? -6.828 62.562 25.094 1 81.5 679 TYR A C 1
ATOM 5457 O O . TYR A 1 679 ? -6.246 63.438 24.438 1 81.5 679 TYR A O 1
ATOM 5465 N N . THR A 1 680 ? -6.789 62.625 26.375 1 77.94 680 THR A N 1
ATOM 5466 C CA . THR A 1 680 ? -6.18 63.719 27.109 1 77.94 680 THR A CA 1
ATOM 5467 C C . THR A 1 680 ? -4.672 63.531 27.219 1 77.94 680 THR A C 1
ATOM 5469 O O . THR A 1 680 ? -3.918 64.5 27.234 1 77.94 680 THR A O 1
ATOM 5472 N N . SER A 1 681 ? -4.238 62.406 27.453 1 64.75 681 SER A N 1
ATOM 5473 C CA . SER A 1 681 ? -2.803 62.188 27.594 1 64.75 681 SER A CA 1
ATOM 5474 C C . SER A 1 681 ? -2.391 60.781 27.141 1 64.75 681 SER A C 1
ATOM 5476 O O . SER A 1 681 ? -3.068 59.812 27.438 1 64.75 681 SER A O 1
ATOM 5478 N N . SER A 1 682 ? -1.325 60.875 26.375 1 60.66 682 SER A N 1
ATOM 5479 C CA . SER A 1 682 ? -0.774 59.594 25.984 1 60.66 682 SER A CA 1
ATOM 5480 C C . SER A 1 682 ? 0.003 58.938 27.125 1 60.66 682 SER A C 1
ATOM 5482 O O . SER A 1 682 ? 0.316 57.75 27.062 1 60.66 682 SER A O 1
ATOM 5484 N N . GLN A 1 683 ? 0.213 59.781 28.234 1 58.56 683 GLN A N 1
ATOM 5485 C CA . GLN A 1 683 ? 1.1 59.312 29.297 1 58.56 683 GLN A CA 1
ATOM 5486 C C . GLN A 1 683 ? 0.305 58.844 30.516 1 58.56 683 GLN A C 1
ATOM 5488 O O . GLN A 1 683 ? 0.876 58.344 31.469 1 58.56 683 GLN A O 1
ATOM 5493 N N . ARG A 1 684 ? -0.955 59 30.422 1 61.34 684 ARG A N 1
ATOM 5494 C CA . ARG A 1 684 ? -1.706 58.719 31.641 1 61.34 684 ARG A CA 1
ATOM 5495 C C . ARG A 1 684 ? -2.152 57.25 31.672 1 61.34 684 ARG A C 1
ATOM 5497 O O . ARG A 1 684 ? -2.324 56.625 30.625 1 61.34 684 ARG A O 1
ATOM 5504 N N . ASP A 1 685 ? -2.332 56.781 32.906 1 66.81 685 ASP A N 1
ATOM 5505 C CA . ASP A 1 685 ? -2.771 55.406 33.188 1 66.81 685 ASP A CA 1
ATOM 5506 C C . ASP A 1 685 ? -4.254 55.219 32.875 1 66.81 685 ASP A C 1
ATOM 5508 O O . ASP A 1 685 ? -5.062 56.125 33.156 1 66.81 685 ASP A O 1
ATOM 5512 N N . VAL A 1 686 ? -4.512 54.312 32.094 1 74.5 686 VAL A N 1
ATOM 5513 C CA . VAL A 1 686 ? -5.898 53.938 31.812 1 74.5 686 VAL A CA 1
ATOM 5514 C C . VAL A 1 686 ? -6.285 52.688 32.594 1 74.5 686 VAL A C 1
ATOM 5516 O O . VAL A 1 686 ? -5.418 51.938 33.062 1 74.5 686 VAL A O 1
ATOM 5519 N N . TYR A 1 687 ? -7.582 52.531 32.875 1 74.69 687 TYR A N 1
ATOM 5520 C CA . TYR A 1 687 ? -8.094 51.312 33.469 1 74.69 687 TYR A CA 1
ATOM 5521 C C . TYR A 1 687 ? -8.141 50.188 32.438 1 74.69 687 TYR A C 1
ATOM 5523 O O . TYR A 1 687 ? -8.461 50.406 31.281 1 74.69 687 TYR A O 1
ATOM 5531 N N . VAL A 1 688 ? -7.695 49.031 32.844 1 68.25 688 VAL A N 1
ATOM 5532 C CA . VAL A 1 688 ? -7.875 47.812 32.062 1 68.25 688 VAL A CA 1
ATOM 5533 C C . VAL A 1 688 ? -8.781 46.844 32.812 1 68.25 688 VAL A C 1
ATOM 5535 O O . VAL A 1 688 ? -8.789 46.812 34.031 1 68.25 688 VAL A O 1
ATOM 5538 N N . ALA A 1 689 ? -9.773 46.281 32.094 1 69.06 689 ALA A N 1
ATOM 5539 C CA . ALA A 1 689 ? -10.711 45.375 32.719 1 69.06 689 ALA A CA 1
ATOM 5540 C C . ALA A 1 689 ? -10 44.125 33.25 1 69.06 689 ALA A C 1
ATOM 5542 O O . ALA A 1 689 ? -9.805 43.156 32.5 1 69.06 689 ALA A O 1
ATOM 5543 N N . ASP A 1 690 ? -9.336 44.25 34.375 1 62.38 690 ASP A N 1
ATOM 5544 C CA . ASP A 1 690 ? -8.648 43.125 35 1 62.38 690 ASP A CA 1
ATOM 5545 C C . ASP A 1 690 ? -9.539 42.438 36.031 1 62.38 690 ASP A C 1
ATOM 5547 O O . ASP A 1 690 ? -10.281 43.125 36.781 1 62.38 690 ASP A O 1
ATOM 5551 N N . ASP A 1 691 ? -9.633 41.156 36 1 61.97 691 ASP A N 1
ATOM 5552 C CA . ASP A 1 691 ? -10.266 40.375 37.031 1 61.97 691 ASP A CA 1
ATOM 5553 C C . ASP A 1 691 ? -11.789 40.531 37 1 61.97 691 ASP A C 1
ATOM 5555 O O . ASP A 1 691 ? -12.422 40.656 38.062 1 61.97 691 ASP A O 1
ATOM 5559 N N . ILE A 1 692 ? -12.227 40.875 35.812 1 71.94 692 ILE A N 1
ATOM 5560 C CA . ILE A 1 692 ? -13.68 41 35.719 1 71.94 692 ILE A CA 1
ATOM 5561 C C . ILE A 1 692 ? -14.234 39.844 34.906 1 71.94 692 ILE A C 1
ATOM 5563 O O . ILE A 1 692 ? -13.555 39.312 34.031 1 71.94 692 ILE A O 1
ATOM 5567 N N . THR A 1 693 ? -15.391 39.312 35.312 1 74.19 693 THR A N 1
ATOM 5568 C CA . THR A 1 693 ? -16.047 38.25 34.562 1 74.19 693 THR A CA 1
ATOM 5569 C C . THR A 1 693 ? -16.625 38.781 33.25 1 74.19 693 THR A C 1
ATOM 5571 O O . THR A 1 693 ? -16.859 40 33.125 1 74.19 693 THR A O 1
ATOM 5574 N N . ILE A 1 694 ? -16.781 37.906 32.406 1 74.75 694 ILE A N 1
ATOM 5575 C CA . ILE A 1 694 ? -17.344 38.281 31.094 1 74.75 694 ILE A CA 1
ATOM 5576 C C . ILE A 1 694 ? -18.75 38.844 31.281 1 74.75 694 ILE A C 1
ATOM 5578 O O . ILE A 1 694 ? -19.172 39.719 30.547 1 74.75 694 ILE A O 1
ATOM 5582 N N . GLU A 1 695 ? -19.438 38.344 32.312 1 79.25 695 GLU A N 1
ATOM 5583 C CA . GLU A 1 695 ? -20.797 38.812 32.562 1 79.25 695 GLU A CA 1
ATOM 5584 C C . GLU A 1 695 ? -20.797 40.25 33.031 1 79.25 695 GLU A C 1
ATOM 5586 O O . GLU A 1 695 ? -21.625 41.062 32.594 1 79.25 695 GLU A O 1
ATOM 5591 N N . VAL A 1 696 ? -19.906 40.5 33.906 1 82.69 696 VAL A N 1
ATOM 5592 C CA . VAL A 1 696 ? -19.812 41.875 34.406 1 82.69 696 VAL A CA 1
ATOM 5593 C C . VAL A 1 696 ? -19.406 42.844 33.281 1 82.69 696 VAL A C 1
ATOM 5595 O O . VAL A 1 696 ? -19.906 43.938 33.188 1 82.69 696 VAL A O 1
ATOM 5598 N N . LEU A 1 697 ? -18.531 42.375 32.5 1 81.62 697 LEU A N 1
ATOM 5599 C CA . LEU A 1 697 ? -18.078 43.219 31.391 1 81.62 697 LEU A CA 1
ATOM 5600 C C . LEU A 1 697 ? -19.234 43.469 30.422 1 81.62 697 LEU A C 1
ATOM 5602 O O . LEU A 1 697 ? -19.406 44.594 29.969 1 81.62 697 LEU A O 1
ATOM 5606 N N . ARG A 1 698 ? -19.938 42.469 30.188 1 83.19 698 ARG A N 1
ATOM 5607 C CA . ARG A 1 698 ? -21.078 42.594 29.297 1 83.19 698 ARG A CA 1
ATOM 5608 C C . ARG A 1 698 ? -22.094 43.594 29.875 1 83.19 698 ARG A C 1
ATOM 5610 O O . ARG A 1 698 ? -22.594 44.469 29.156 1 83.19 698 ARG A O 1
ATOM 5617 N N . ARG A 1 699 ? -22.359 43.469 31.062 1 86.88 699 ARG A N 1
ATOM 5618 C CA . ARG A 1 699 ? -23.312 44.344 31.719 1 86.88 699 ARG A CA 1
ATOM 5619 C C . ARG A 1 699 ? -22.812 45.781 31.734 1 86.88 699 ARG A C 1
ATOM 5621 O O . ARG A 1 699 ? -23.594 46.75 31.641 1 86.88 699 ARG A O 1
ATOM 5628 N N . SER A 1 700 ? -21.547 45.938 31.906 1 89 700 SER A N 1
ATOM 5629 C CA . SER A 1 700 ? -20.953 47.281 31.984 1 89 700 SER A CA 1
ATOM 5630 C C . SER A 1 700 ? -21.047 48 30.656 1 89 700 SER A C 1
ATOM 5632 O O . SER A 1 700 ? -21.031 49.219 30.625 1 89 700 SER A O 1
ATOM 5634 N N . LEU A 1 701 ? -21.172 47.25 29.609 1 87.5 701 LEU A N 1
ATOM 5635 C CA . LEU A 1 701 ? -21.156 47.844 28.281 1 87.5 701 LEU A CA 1
ATOM 5636 C C . LEU A 1 701 ? -22.578 48 27.75 1 87.5 701 LEU A C 1
ATOM 5638 O O . LEU A 1 701 ? -22.781 48.531 26.656 1 87.5 701 LEU A O 1
ATOM 5642 N N . GLU A 1 702 ? -23.5 47.594 28.562 1 89.19 702 GLU A N 1
ATOM 5643 C CA . GLU A 1 702 ? -24.891 47.781 28.172 1 89.19 702 GLU A CA 1
ATOM 5644 C C . GLU A 1 702 ? -25.266 49.25 28.125 1 89.19 702 GLU A C 1
ATOM 5646 O O . GLU A 1 702 ? -24.75 50.062 28.922 1 89.19 702 GLU A O 1
ATOM 5651 N N . ARG A 1 703 ? -26.203 49.594 27.297 1 90.25 703 ARG A N 1
ATOM 5652 C CA . ARG A 1 703 ? -26.641 50.969 27.094 1 90.25 703 ARG A CA 1
ATOM 5653 C C . ARG A 1 703 ? -27.203 51.562 28.391 1 90.25 703 ARG A C 1
ATOM 5655 O O . ARG A 1 703 ? -26.891 52.688 28.75 1 90.25 703 ARG A O 1
ATOM 5662 N N . ASN A 1 704 ? -27.969 50.781 29.016 1 91.75 704 ASN A N 1
ATOM 5663 C CA . ASN A 1 704 ? -28.578 51.281 30.25 1 91.75 704 ASN A CA 1
ATOM 5664 C C . ASN A 1 704 ? -27.531 51.531 31.328 1 91.75 704 ASN A C 1
ATOM 5666 O O . ASN A 1 704 ? -27.656 52.5 32.094 1 91.75 704 ASN A O 1
ATOM 5670 N N . THR A 1 705 ? -26.578 50.719 31.391 1 93.69 705 THR A N 1
ATOM 5671 C CA . THR A 1 705 ? -25.516 50.938 32.375 1 93.69 705 THR A CA 1
ATOM 5672 C C . THR A 1 705 ? -24.719 52.188 32.062 1 93.69 705 THR A C 1
ATOM 5674 O O . THR A 1 705 ? -24.375 52.938 32.969 1 93.69 705 THR A O 1
ATOM 5677 N N . LYS A 1 706 ? -24.453 52.406 30.828 1 94.31 706 LYS A N 1
ATOM 5678 C CA . LYS A 1 706 ? -23.719 53.594 30.406 1 94.31 706 LYS A CA 1
ATOM 5679 C C . LYS A 1 706 ? -24.5 54.844 30.75 1 94.31 706 LYS A C 1
ATOM 5681 O O . LYS A 1 706 ? -23.922 55.875 31.156 1 94.31 706 LYS A O 1
ATOM 5686 N N . ARG A 1 707 ? -25.812 54.781 30.531 1 94.44 707 ARG A N 1
ATOM 5687 C CA . ARG A 1 707 ? -26.656 55.906 30.859 1 94.44 707 ARG A CA 1
ATOM 5688 C C . ARG A 1 707 ? -26.609 56.219 32.344 1 94.44 707 ARG A C 1
ATOM 5690 O O . ARG A 1 707 ? -26.578 57.375 32.75 1 94.44 707 ARG A O 1
ATOM 5697 N N . GLU A 1 708 ? -26.672 55.219 33.156 1 93.56 708 GLU A N 1
ATOM 5698 C CA . GLU A 1 708 ? -26.656 55.406 34.594 1 93.56 708 GLU A CA 1
ATOM 5699 C C . GLU A 1 708 ? -25.359 56.062 35.062 1 93.56 708 GLU A C 1
ATOM 5701 O O . GLU A 1 708 ? -25.359 56.844 36 1 93.56 708 GLU A O 1
ATOM 5706 N N . VAL A 1 709 ? -24.297 55.719 34.438 1 95.69 709 VAL A N 1
ATOM 5707 C CA . VAL A 1 709 ? -23.016 56.344 34.781 1 95.69 709 VAL A CA 1
ATOM 5708 C C . VAL A 1 709 ? -23.062 57.844 34.469 1 95.69 709 VAL A C 1
ATOM 5710 O O . VAL A 1 709 ? -22.656 58.656 35.281 1 95.69 709 VAL A O 1
ATOM 5713 N N . LEU A 1 710 ? -23.578 58.156 33.312 1 95.75 710 LEU A N 1
ATOM 5714 C CA . LEU A 1 710 ? -23.656 59.531 32.906 1 95.75 710 LEU A CA 1
ATOM 5715 C C . LEU A 1 710 ? -24.609 60.312 33.781 1 95.75 710 LEU A C 1
ATOM 5717 O O . LEU A 1 710 ? -24.359 61.469 34.125 1 95.75 710 LEU A O 1
ATOM 5721 N N . MET A 1 711 ? -25.641 59.688 34.219 1 93.5 711 MET A N 1
ATOM 5722 C CA . MET A 1 711 ? -26.609 60.344 35.094 1 93.5 711 MET A CA 1
ATOM 5723 C C . MET A 1 711 ? -26.016 60.594 36.469 1 93.5 711 MET A C 1
ATOM 5725 O O . MET A 1 711 ? -26.234 61.656 37.062 1 93.5 711 MET A O 1
ATOM 5729 N N . LEU A 1 712 ? -25.375 59.656 36.938 1 92.56 712 LEU A N 1
ATOM 5730 C CA . LEU A 1 712 ? -24.719 59.844 38.219 1 92.56 712 LEU A CA 1
ATOM 5731 C C . LEU A 1 712 ? -23.734 61.031 38.156 1 92.56 712 LEU A C 1
ATOM 5733 O O . LEU A 1 712 ? -23.672 61.812 39.125 1 92.56 712 LEU A O 1
ATOM 5737 N N . LEU A 1 713 ? -22.969 61.031 37.125 1 94.44 713 LEU A N 1
ATOM 5738 C CA . LEU A 1 713 ? -22 62.125 36.938 1 94.44 713 LEU A CA 1
ATOM 5739 C C . LEU A 1 713 ? -22.703 63.469 36.906 1 94.44 713 LEU A C 1
ATOM 5741 O O . LEU A 1 713 ? -22.312 64.375 37.625 1 94.44 713 LEU A O 1
ATOM 5745 N N . HIS A 1 714 ? -23.719 63.562 36.156 1 92.5 714 HIS A N 1
ATOM 5746 C CA . HIS A 1 714 ? -24.422 64.812 35.938 1 92.5 714 HIS A CA 1
ATOM 5747 C C . HIS A 1 714 ? -25.156 65.25 37.188 1 92.5 714 HIS A C 1
ATOM 5749 O O . HIS A 1 714 ? -25.094 66.438 37.562 1 92.5 714 HIS A O 1
ATOM 5755 N N . GLU A 1 715 ? -25.766 64.312 37.875 1 90.06 715 GLU A N 1
ATOM 5756 C CA . GLU A 1 715 ? -26.703 64.688 38.938 1 90.06 715 GLU A CA 1
ATOM 5757 C C . GLU A 1 715 ? -26 64.812 40.281 1 90.06 715 GLU A C 1
ATOM 5759 O O . GLU A 1 715 ? -26.453 65.5 41.188 1 90.06 715 GLU A O 1
ATOM 5764 N N . THR A 1 716 ? -24.938 64.125 40.438 1 91.5 716 THR A N 1
ATOM 5765 C CA . THR A 1 716 ? -24.391 64 41.781 1 91.5 716 THR A CA 1
ATOM 5766 C C . THR A 1 716 ? -22.906 64.375 41.781 1 91.5 716 THR A C 1
ATOM 5768 O O . THR A 1 716 ? -22.516 65.375 42.438 1 91.5 716 THR A O 1
ATOM 5771 N N . VAL A 1 717 ? -22.156 63.719 41.031 1 93.56 717 VAL A N 1
ATOM 5772 C CA . VAL A 1 717 ? -20.703 63.781 41.156 1 93.56 717 VAL A CA 1
ATOM 5773 C C . VAL A 1 717 ? -20.203 65.188 40.75 1 93.56 717 VAL A C 1
ATOM 5775 O O . VAL A 1 717 ? -19.422 65.812 41.469 1 93.56 717 VAL A O 1
ATOM 5778 N N . LEU A 1 718 ? -20.625 65.625 39.594 1 93.5 718 LEU A N 1
ATOM 5779 C CA . LEU A 1 718 ? -20.125 66.875 39.094 1 93.5 718 LEU A CA 1
ATOM 5780 C C . LEU A 1 718 ? -20.656 68.062 39.875 1 93.5 718 LEU A C 1
ATOM 5782 O O . LEU A 1 718 ? -19.984 69.062 40.031 1 93.5 718 LEU A O 1
ATOM 5786 N N . GLU A 1 719 ? -21.844 67.938 40.438 1 89.81 719 GLU A N 1
ATOM 5787 C CA . GLU A 1 719 ? -22.359 68.938 41.344 1 89.81 719 GLU A CA 1
ATOM 5788 C C . GLU A 1 719 ? -21.5 69.062 42.594 1 89.81 719 GLU A C 1
ATOM 5790 O O . GLU A 1 719 ? -21.156 70.188 43 1 89.81 719 GLU A O 1
ATOM 5795 N N . LEU A 1 720 ? -21.219 67.938 43.125 1 90.38 720 LEU A N 1
ATOM 5796 C CA . LEU A 1 720 ? -20.375 67.938 44.312 1 90.38 720 LEU A CA 1
ATOM 5797 C C . LEU A 1 720 ? -18.984 68.438 44 1 90.38 720 LEU A C 1
ATOM 5799 O O . LEU A 1 720 ? -18.422 69.188 44.812 1 90.38 720 LEU A O 1
ATOM 5803 N N . ALA A 1 721 ? -18.453 68.125 42.844 1 92.69 721 ALA A N 1
ATOM 5804 C CA . ALA A 1 721 ? -17.109 68.562 42.469 1 92.69 721 ALA A CA 1
ATOM 5805 C C . ALA A 1 721 ? -17.062 70.062 42.219 1 92.69 721 ALA A C 1
ATOM 5807 O O . ALA A 1 721 ? -16.094 70.75 42.594 1 92.69 721 ALA A O 1
ATOM 5808 N N . LEU A 1 722 ? -18.047 70.625 41.594 1 90.88 722 LEU A N 1
ATOM 5809 C CA . LEU A 1 722 ? -18.109 72 41.281 1 90.88 722 LEU A CA 1
ATOM 5810 C C . LEU A 1 722 ? -18.203 72.875 42.562 1 90.88 722 LEU A C 1
ATOM 5812 O O . LEU A 1 722 ? -17.656 73.938 42.656 1 90.88 722 LEU A O 1
ATOM 5816 N N . GLU A 1 723 ? -18.859 72.375 43.531 1 85.94 723 GLU A N 1
ATOM 5817 C CA . GLU A 1 723 ? -19.016 73.062 44.812 1 85.94 723 GLU A CA 1
ATOM 5818 C C . GLU A 1 723 ? -17.688 73.125 45.562 1 85.94 723 GLU A C 1
ATOM 5820 O O . GLU A 1 723 ? -17.406 74.125 46.219 1 85.94 723 GLU A O 1
ATOM 5825 N N . ALA A 1 724 ? -16.922 72.125 45.375 1 82.5 724 ALA A N 1
ATOM 5826 C CA . ALA A 1 724 ? -15.688 72.062 46.156 1 82.5 724 ALA A CA 1
ATOM 5827 C C . ALA A 1 724 ? -14.5 72.562 45.344 1 82.5 724 ALA A C 1
ATOM 5829 O O . ALA A 1 724 ? -13.414 72.75 45.875 1 82.5 724 ALA A O 1
ATOM 5830 N N . ALA A 1 725 ? -14.695 72.875 44.062 1 84 725 ALA A N 1
ATOM 5831 C CA . ALA A 1 725 ? -13.57 73.062 43.156 1 84 725 ALA A CA 1
ATOM 5832 C C . ALA A 1 725 ? -13.047 74.5 43.219 1 84 725 ALA A C 1
ATOM 5834 O O . ALA A 1 725 ? -13.82 75.438 43.438 1 84 725 ALA A O 1
ATOM 5835 N N . SER A 1 726 ? -11.758 74.625 43.031 1 82.62 726 SER A N 1
ATOM 5836 C CA . SER A 1 726 ? -11.109 75.938 42.875 1 82.62 726 SER A CA 1
ATOM 5837 C C . SER A 1 726 ? -11.484 76.562 41.562 1 82.62 726 SER A C 1
ATOM 5839 O O . SER A 1 726 ? -11.992 75.938 40.656 1 82.62 726 SER A O 1
ATOM 5841 N N . GLU A 1 727 ? -11.281 77.812 41.469 1 76.5 727 GLU A N 1
ATOM 5842 C CA . GLU A 1 727 ? -11.664 78.625 40.312 1 76.5 727 GLU A CA 1
ATOM 5843 C C . GLU A 1 727 ? -11.008 78.062 39.031 1 76.5 727 GLU A C 1
ATOM 5845 O O . GLU A 1 727 ? -11.609 78.125 37.969 1 76.5 727 GLU A O 1
ATOM 5850 N N . ASP A 1 728 ? -9.828 77.5 39.219 1 78.62 728 ASP A N 1
ATOM 5851 C CA . ASP A 1 728 ? -9.102 77.062 38.062 1 78.62 728 ASP A CA 1
ATOM 5852 C C . ASP A 1 728 ? -9.719 75.75 37.5 1 78.62 728 ASP A C 1
ATOM 5854 O O . ASP A 1 728 ? -9.672 75.5 36.312 1 78.62 728 ASP A O 1
ATOM 5858 N N . ARG A 1 729 ? -10.367 75 38.344 1 89.81 729 ARG A N 1
ATOM 5859 C CA . ARG A 1 729 ? -10.906 73.75 37.969 1 89.81 729 ARG A CA 1
ATOM 5860 C C . ARG A 1 729 ? -12.359 73.875 37.5 1 89.81 729 ARG A C 1
ATOM 5862 O O . ARG A 1 729 ? -12.891 72.938 36.875 1 89.81 729 ARG A O 1
ATOM 5869 N N . LYS A 1 730 ? -12.945 74.938 37.812 1 90.56 730 LYS A N 1
ATOM 5870 C CA . LYS A 1 730 ? -14.375 75.062 37.531 1 90.56 730 LYS A CA 1
ATOM 5871 C C . LYS A 1 730 ? -14.664 75 36.031 1 90.56 730 LYS A C 1
ATOM 5873 O O . LYS A 1 730 ? -15.648 74.375 35.594 1 90.56 730 LYS A O 1
ATOM 5878 N N . ASN A 1 731 ? -13.734 75.625 35.281 1 90.56 731 ASN A N 1
ATOM 5879 C CA . ASN A 1 731 ? -13.914 75.562 33.844 1 90.56 731 ASN A CA 1
ATOM 5880 C C . ASN A 1 731 ? -13.844 74.125 33.312 1 90.56 731 ASN A C 1
ATOM 5882 O O . ASN A 1 731 ? -14.625 73.75 32.438 1 90.56 731 ASN A O 1
ATOM 5886 N N . GLY A 1 732 ? -12.898 73.438 33.812 1 93.56 732 GLY A N 1
ATOM 5887 C CA . GLY A 1 732 ? -12.773 72.062 33.406 1 93.56 732 GLY A CA 1
ATOM 5888 C C . GLY A 1 732 ? -13.969 71.188 33.812 1 93.56 732 GLY A C 1
ATOM 5889 O O . GLY A 1 732 ? -14.43 70.375 33.031 1 93.56 732 GLY A O 1
ATOM 5890 N N . LEU A 1 733 ? -14.469 71.375 34.969 1 94.69 733 LEU A N 1
ATOM 5891 C CA . LEU A 1 733 ? -15.617 70.625 35.469 1 94.69 733 LEU A CA 1
ATOM 5892 C C . LEU A 1 733 ? -16.875 71 34.688 1 94.69 733 LEU A C 1
ATOM 5894 O O . LEU A 1 733 ? -17.703 70.125 34.406 1 94.69 733 LEU A O 1
ATOM 5898 N N . GLN A 1 734 ? -16.984 72.25 34.344 1 92.69 734 GLN A N 1
ATOM 5899 C CA . GLN A 1 734 ? -18.125 72.625 33.531 1 92.69 734 GLN A CA 1
ATOM 5900 C C . GLN A 1 734 ? -18.062 72.062 32.125 1 92.69 734 GLN A C 1
ATOM 5902 O O . GLN A 1 734 ? -19.094 71.688 31.547 1 92.69 734 GLN A O 1
ATOM 5907 N N . THR A 1 735 ? -16.891 72 31.656 1 94.06 735 THR A N 1
ATOM 5908 C CA . THR A 1 735 ? -16.703 71.312 30.359 1 94.06 735 THR A CA 1
ATOM 5909 C C . THR A 1 735 ? -17.125 69.875 30.422 1 94.06 735 THR A C 1
ATOM 5911 O O . THR A 1 735 ? -17.797 69.375 29.516 1 94.06 735 THR A O 1
ATOM 5914 N N . LEU A 1 736 ? -16.672 69.188 31.453 1 95.56 736 LEU A N 1
ATOM 5915 C CA . LEU A 1 736 ? -17.062 67.75 31.609 1 95.56 736 LEU A CA 1
ATOM 5916 C C . LEU A 1 736 ? -18.578 67.625 31.75 1 95.56 736 LEU A C 1
ATOM 5918 O O . LEU A 1 736 ? -19.172 66.688 31.234 1 95.56 736 LEU A O 1
ATOM 5922 N N . GLN A 1 737 ? -19.125 68.5 32.469 1 94.06 737 GLN A N 1
ATOM 5923 C CA . GLN A 1 737 ? -20.578 68.562 32.594 1 94.06 737 GLN A CA 1
ATOM 5924 C C . GLN A 1 737 ? -21.266 68.688 31.234 1 94.06 737 GLN A C 1
ATOM 5926 O O . GLN A 1 737 ? -22.234 67.938 30.953 1 94.06 737 GLN A O 1
ATOM 5931 N N . HIS A 1 738 ? -20.75 69.562 30.484 1 94.12 738 HIS A N 1
ATOM 5932 C CA . HIS A 1 738 ? -21.312 69.75 29.156 1 94.12 738 HIS A CA 1
ATOM 5933 C C . HIS A 1 738 ? -21.141 68.5 28.328 1 94.12 738 HIS A C 1
ATOM 5935 O O . HIS A 1 738 ? -22.062 68.062 27.594 1 94.12 738 HIS A O 1
ATOM 5941 N N . ALA A 1 739 ? -19.953 67.938 28.359 1 95.81 739 ALA A N 1
ATOM 5942 C CA . ALA A 1 739 ? -19.672 66.688 27.609 1 95.81 739 ALA A CA 1
ATOM 5943 C C . ALA A 1 739 ? -20.625 65.562 28.016 1 95.81 739 ALA A C 1
ATOM 5945 O O . ALA A 1 739 ? -21.078 64.812 27.172 1 95.81 739 ALA A O 1
ATOM 5946 N N . VAL A 1 740 ? -20.906 65.438 29.312 1 96.25 740 VAL A N 1
ATOM 5947 C CA . VAL A 1 740 ? -21.797 64.438 29.844 1 96.25 740 VAL A CA 1
ATOM 5948 C C . VAL A 1 740 ? -23.219 64.688 29.344 1 96.25 740 VAL A C 1
ATOM 5950 O O . VAL A 1 740 ? -23.906 63.719 28.922 1 96.25 740 VAL A O 1
ATOM 5953 N N . MET A 1 741 ? -23.625 65.875 29.391 1 94.12 741 MET A N 1
ATOM 5954 C CA . MET A 1 741 ? -24.953 66.25 28.906 1 94.12 741 MET A CA 1
ATOM 5955 C C . MET A 1 741 ? -25.078 65.938 27.406 1 94.12 741 MET A C 1
ATOM 5957 O O . MET A 1 741 ? -26.094 65.438 26.953 1 94.12 741 MET A O 1
ATOM 5961 N N . TRP A 1 742 ? -24.062 66.375 26.734 1 94.31 742 TRP A N 1
ATOM 5962 C CA . TRP A 1 742 ? -24 66.062 25.312 1 94.31 742 TRP A CA 1
ATOM 5963 C C . TRP A 1 742 ? -24.031 64.562 25.078 1 94.31 742 TRP A C 1
ATOM 5965 O O . TRP A 1 742 ? -24.719 64.062 24.172 1 94.31 742 TRP A O 1
ATOM 5975 N N . GLY A 1 743 ? -23.312 63.812 25.859 1 94.06 743 GLY A N 1
ATOM 5976 C CA . GLY A 1 743 ? -23.281 62.375 25.781 1 94.06 743 GLY A CA 1
ATOM 5977 C C . GLY A 1 743 ? -24.641 61.75 26.016 1 94.06 743 GLY A C 1
ATOM 5978 O O . GLY A 1 743 ? -24.984 60.75 25.359 1 94.06 743 GLY A O 1
ATOM 5979 N N . LEU A 1 744 ? -25.391 62.281 26.938 1 93.31 744 LEU A N 1
ATOM 5980 C CA . LEU A 1 744 ? -26.719 61.75 27.203 1 93.31 744 LEU A CA 1
ATOM 5981 C C . LEU A 1 744 ? -27.625 61.906 26 1 93.31 744 LEU A C 1
ATOM 5983 O O . LEU A 1 744 ? -28.469 61.062 25.734 1 93.31 744 LEU A O 1
ATOM 5987 N N . VAL A 1 745 ? -27.375 62.906 25.297 1 90.88 745 VAL A N 1
ATOM 5988 C CA . VAL A 1 745 ? -28.156 63.094 24.078 1 90.88 745 VAL A CA 1
ATOM 5989 C C . VAL A 1 745 ? -27.703 62.125 23 1 90.88 745 VAL A C 1
ATOM 5991 O O . VAL A 1 745 ? -28.531 61.531 22.281 1 90.88 745 VAL A O 1
ATOM 5994 N N . LEU A 1 746 ? -26.422 62.031 22.875 1 90.06 746 LEU A N 1
ATOM 5995 C CA . LEU A 1 746 ? -25.906 61.031 21.953 1 90.06 746 LEU A CA 1
ATOM 5996 C C . LEU A 1 746 ? -26.438 59.625 22.281 1 90.06 746 LEU A C 1
ATOM 5998 O O . LEU A 1 746 ? -26.703 58.844 21.391 1 90.06 746 LEU A O 1
ATOM 6002 N N . TRP A 1 747 ? -26.5 59.375 23.547 1 90.06 747 TRP A N 1
ATOM 6003 C CA . TRP A 1 747 ? -27.031 58.094 24 1 90.06 747 TRP A CA 1
ATOM 6004 C C . TRP A 1 747 ? -28.484 57.938 23.531 1 90.06 747 TRP A C 1
ATOM 6006 O O . TRP A 1 747 ? -28.859 56.844 23.094 1 90.06 747 TRP A O 1
ATOM 6016 N N . ASP A 1 748 ? -29.203 58.906 23.594 1 88.06 748 ASP A N 1
ATOM 6017 C CA . ASP A 1 748 ? -30.594 58.875 23.156 1 88.06 748 ASP A CA 1
ATOM 6018 C C . ASP A 1 748 ? -30.688 58.625 21.656 1 88.06 748 ASP A C 1
ATOM 6020 O O . ASP A 1 748 ? -31.547 57.875 21.188 1 88.06 748 ASP A O 1
ATOM 6024 N N . ILE A 1 749 ? -29.812 59.219 20.922 1 85.19 749 ILE A N 1
ATOM 6025 C CA . ILE A 1 749 ? -29.812 59.125 19.469 1 85.19 749 ILE A CA 1
ATOM 6026 C C . ILE A 1 749 ? -29.188 57.781 19.047 1 85.19 749 ILE A C 1
ATOM 6028 O O . ILE A 1 749 ? -29.516 57.25 17.984 1 85.19 749 ILE A O 1
ATOM 6032 N N . ASN A 1 750 ? -28.266 57.312 19.781 1 82 750 ASN A N 1
ATOM 6033 C CA . ASN A 1 750 ? -27.469 56.125 19.531 1 82 750 ASN A CA 1
ATOM 6034 C C . ASN A 1 750 ? -26.578 56.312 18.297 1 82 750 ASN A C 1
ATOM 6036 O O . ASN A 1 750 ? -26.359 55.375 17.531 1 82 750 ASN A O 1
ATOM 6040 N N . ALA A 1 751 ? -26.281 57.5 18 1 83.12 751 ALA A N 1
ATOM 6041 C CA . ALA A 1 751 ? -25.375 57.906 16.922 1 83.12 751 ALA A CA 1
ATOM 6042 C C . ALA A 1 751 ? -24.922 59.344 17.078 1 83.12 751 ALA A C 1
ATOM 6044 O O . ALA A 1 751 ? -25.438 60.062 17.938 1 83.12 751 ALA A O 1
ATOM 6045 N N . GLU A 1 752 ? -23.891 59.625 16.359 1 80.81 752 GLU A N 1
ATOM 6046 C CA . GLU A 1 752 ? -23.5 61.031 16.312 1 80.81 752 GLU A CA 1
ATOM 6047 C C . GLU A 1 752 ? -24.062 61.719 15.078 1 80.81 752 GLU A C 1
ATOM 6049 O O . GLU A 1 752 ? -23.719 61.375 13.945 1 80.81 752 GLU A O 1
ATOM 6054 N N . PRO A 1 753 ? -24.906 62.594 15.305 1 78.5 753 PRO A N 1
ATOM 6055 C CA . PRO A 1 753 ? -25.516 63.25 14.141 1 78.5 753 PRO A CA 1
ATOM 6056 C C . PRO A 1 753 ? -24.531 64.188 13.422 1 78.5 753 PRO A C 1
ATOM 6058 O O . PRO A 1 753 ? -23.719 64.875 14.07 1 78.5 753 PRO A O 1
ATOM 6061 N N . VAL A 1 754 ? -24.734 64.375 12.141 1 78.38 754 VAL A N 1
ATOM 6062 C CA . VAL A 1 754 ? -23.922 65.25 11.305 1 78.38 754 VAL A CA 1
ATOM 6063 C C . VAL A 1 754 ? -24.391 66.688 11.477 1 78.38 754 VAL A C 1
ATOM 6065 O O . VAL A 1 754 ? -23.578 67.625 11.469 1 78.38 754 VAL A O 1
ATOM 6068 N N . THR A 1 755 ? -25.703 66.75 11.617 1 78.44 755 THR A N 1
ATOM 6069 C CA . THR A 1 755 ? -26.266 68.125 11.836 1 78.44 755 THR A CA 1
ATOM 6070 C C . THR A 1 755 ? -27.344 68.062 12.93 1 78.44 755 THR A C 1
ATOM 6072 O O . THR A 1 755 ? -28.266 67.25 12.867 1 78.44 755 THR A O 1
ATOM 6075 N N . PRO A 1 756 ? -27.188 69 13.906 1 81.44 756 PRO A N 1
ATOM 6076 C CA . PRO A 1 756 ? -26.062 69.875 14.203 1 81.44 756 PRO A CA 1
ATOM 6077 C C . PRO A 1 756 ? -24.844 69.188 14.742 1 81.44 756 PRO A C 1
ATOM 6079 O O . PRO A 1 756 ? -24.969 68.125 15.422 1 81.44 756 PRO A O 1
ATOM 6082 N N . ARG A 1 757 ? -23.812 69.688 14.445 1 84.38 757 ARG A N 1
ATOM 6083 C CA . ARG A 1 757 ? -22.547 69.062 14.875 1 84.38 757 ARG A CA 1
ATOM 6084 C C . ARG A 1 757 ? -21.891 69.938 15.953 1 84.38 757 ARG A C 1
ATOM 6086 O O . ARG A 1 757 ? -21.875 71.188 15.852 1 84.38 757 ARG A O 1
ATOM 6093 N N . LEU A 1 758 ? -21.594 69.312 16.984 1 87 758 LEU A N 1
ATOM 6094 C CA . LEU A 1 758 ? -20.812 70 18.016 1 87 758 LEU A CA 1
ATOM 6095 C C . LEU A 1 758 ? -19.422 70.312 17.5 1 87 758 LEU A C 1
ATOM 6097 O O . LEU A 1 758 ? -18.641 69.438 17.172 1 87 758 LEU A O 1
ATOM 6101 N N . SER A 1 759 ? -19.234 71.562 17.344 1 84.81 759 SER A N 1
ATOM 6102 C CA . SER A 1 759 ? -17.906 72 16.922 1 84.81 759 SER A CA 1
ATOM 6103 C C . SER A 1 759 ? -16.984 72.188 18.125 1 84.81 759 SER A C 1
ATOM 6105 O O . SER A 1 759 ? -17.453 72.312 19.266 1 84.81 759 SER A O 1
ATOM 6107 N N . ASP A 1 760 ? -15.695 72.125 17.969 1 85.94 760 ASP A N 1
ATOM 6108 C CA . ASP A 1 760 ? -14.664 72.438 18.969 1 85.94 760 ASP A CA 1
ATOM 6109 C C . ASP A 1 760 ? -14.789 71.5 20.156 1 85.94 760 ASP A C 1
ATOM 6111 O O . ASP A 1 760 ? -14.828 71.938 21.297 1 85.94 760 ASP A O 1
ATOM 6115 N N . LYS A 1 761 ? -14.906 70.25 19.875 1 91.06 761 LYS A N 1
ATOM 6116 C CA . LYS A 1 761 ? -14.953 69.188 20.906 1 91.06 761 LYS A CA 1
ATOM 6117 C C . LYS A 1 761 ? -13.633 69.125 21.672 1 91.06 761 LYS A C 1
ATOM 6119 O O . LYS A 1 761 ? -12.562 69.188 21.078 1 91.06 761 LYS A O 1
ATOM 6124 N N . THR A 1 762 ? -13.781 69.062 22.938 1 91.44 762 THR A N 1
ATOM 6125 C CA . THR A 1 762 ? -12.602 68.812 23.734 1 91.44 762 THR A CA 1
ATOM 6126 C C . THR A 1 762 ? -12.336 67.25 23.812 1 91.44 762 THR A C 1
ATOM 6128 O O . THR A 1 762 ? -13.094 66.5 23.25 1 91.44 762 THR A O 1
ATOM 6131 N N . GLU A 1 763 ? -11.289 66.875 24.484 1 90.38 763 GLU A N 1
ATOM 6132 C CA . GLU A 1 763 ? -10.953 65.5 24.656 1 90.38 763 GLU A CA 1
ATOM 6133 C C . GLU A 1 763 ? -12.023 64.75 25.484 1 90.38 763 GLU A C 1
ATOM 6135 O O . GLU A 1 763 ? -12.297 63.562 25.266 1 90.38 763 GLU A O 1
ATOM 6140 N N . MET A 1 764 ? -12.656 65.438 26.344 1 94.06 764 MET A N 1
ATOM 6141 C CA . MET A 1 764 ? -13.711 64.875 27.172 1 94.06 764 MET A CA 1
ATOM 6142 C C . MET A 1 764 ? -14.938 64.562 26.328 1 94.06 764 MET A C 1
ATOM 6144 O O . MET A 1 764 ? -15.562 63.5 26.5 1 94.06 764 MET A O 1
ATOM 6148 N N . HIS A 1 765 ? -15.203 65.438 25.375 1 93.94 765 HIS A N 1
ATOM 6149 C CA . HIS A 1 765 ? -16.312 65.188 24.469 1 93.94 765 HIS A CA 1
ATOM 6150 C C . HIS A 1 765 ? -16.047 63.969 23.609 1 93.94 765 HIS A C 1
ATOM 6152 O O . HIS A 1 765 ? -16.922 63.094 23.469 1 93.94 765 HIS A O 1
ATOM 6158 N N . ARG A 1 766 ? -14.852 63.875 23.188 1 90 766 ARG A N 1
ATOM 6159 C CA . ARG A 1 766 ? -14.469 62.75 22.344 1 90 766 ARG A CA 1
ATOM 6160 C C . ARG A 1 766 ? -14.5 61.438 23.125 1 90 766 ARG A C 1
ATOM 6162 O O . ARG A 1 766 ? -14.938 60.406 22.609 1 90 766 ARG A O 1
ATOM 6169 N N . GLY A 1 767 ? -13.969 61.438 24.25 1 90.38 767 GLY A N 1
ATOM 6170 C CA . GLY A 1 767 ? -13.984 60.281 25.094 1 90.38 767 GLY A CA 1
ATOM 6171 C C . GLY A 1 767 ? -15.383 59.781 25.438 1 90.38 767 GLY A C 1
ATOM 6172 O O . GLY A 1 767 ? -15.648 58.594 25.453 1 90.38 767 GLY A O 1
ATOM 6173 N N . VAL A 1 768 ? -16.25 60.719 25.688 1 93.19 768 VAL A N 1
ATOM 6174 C CA . VAL A 1 768 ? -17.625 60.375 26.016 1 93.19 768 VAL A CA 1
ATOM 6175 C C . VAL A 1 768 ? -18.312 59.781 24.781 1 93.19 768 VAL A C 1
ATOM 6177 O O . VAL A 1 768 ? -19.094 58.812 24.906 1 93.19 768 VAL A O 1
ATOM 6180 N N . ALA A 1 769 ? -17.984 60.344 23.688 1 89.5 769 ALA A N 1
ATOM 6181 C CA . ALA A 1 769 ? -18.547 59.781 22.453 1 89.5 769 ALA A CA 1
ATOM 6182 C C . ALA A 1 769 ? -18.062 58.344 22.25 1 89.5 769 ALA A C 1
ATOM 6184 O O . ALA A 1 769 ? -18.859 57.469 21.859 1 89.5 769 ALA A O 1
ATOM 6185 N N . SER A 1 770 ? -16.828 58.094 22.469 1 86.88 770 SER A N 1
ATOM 6186 C CA . SER A 1 770 ? -16.266 56.75 22.328 1 86.88 770 SER A CA 1
ATOM 6187 C C . SER A 1 770 ? -16.906 55.781 23.312 1 86.88 770 SER A C 1
ATOM 6189 O O . SER A 1 770 ? -17.141 54.625 22.984 1 86.88 770 SER A O 1
ATOM 6191 N N . PHE A 1 771 ? -17.094 56.25 24.5 1 89.44 771 PHE A N 1
ATOM 6192 C CA . PHE A 1 771 ? -17.734 55.469 25.531 1 89.44 771 PHE A CA 1
ATOM 6193 C C . PHE A 1 771 ? -19.125 55 25.094 1 89.44 771 PHE A C 1
ATOM 6195 O O . PHE A 1 771 ? -19.516 53.875 25.328 1 89.44 771 PHE A O 1
ATOM 6202 N N . ILE A 1 772 ? -19.734 55.844 24.406 1 88.69 772 ILE A N 1
ATOM 6203 C CA . ILE A 1 772 ? -21.125 55.594 24.062 1 88.69 772 ILE A CA 1
ATOM 6204 C C . ILE A 1 772 ? -21.203 54.781 22.766 1 88.69 772 ILE A C 1
ATOM 6206 O O . ILE A 1 772 ? -22.016 53.844 22.641 1 88.69 772 ILE A O 1
ATOM 6210 N N . LEU A 1 773 ? -20.359 55.062 21.875 1 81.75 773 LEU A N 1
ATOM 6211 C CA . LEU A 1 773 ? -20.578 54.562 20.516 1 81.75 773 LEU A CA 1
ATOM 6212 C C . LEU A 1 773 ? -19.625 53.438 20.188 1 81.75 773 LEU A C 1
ATOM 6214 O O . LEU A 1 773 ? -19.891 52.656 19.266 1 81.75 773 LEU A O 1
ATOM 6218 N N . ASP A 1 774 ? -18.594 53.312 20.859 1 78.81 774 ASP A N 1
ATOM 6219 C CA . ASP A 1 774 ? -17.609 52.281 20.531 1 78.81 774 ASP A CA 1
ATOM 6220 C C . ASP A 1 774 ? -17.781 51.031 21.406 1 78.81 774 ASP A C 1
ATOM 6222 O O . ASP A 1 774 ? -18.344 51.125 22.5 1 78.81 774 ASP A O 1
ATOM 6226 N N . GLN A 1 775 ? -17.359 49.875 20.797 1 75.69 775 GLN A N 1
ATOM 6227 C CA . GLN A 1 775 ? -17.281 48.625 21.547 1 75.69 775 GLN A CA 1
ATOM 6228 C C . GLN A 1 775 ? -15.844 48.156 21.672 1 75.69 775 GLN A C 1
ATOM 6230 O O . GLN A 1 775 ? -15.094 48.156 20.703 1 75.69 775 GLN A O 1
ATOM 6235 N N . PRO A 1 776 ? -15.586 47.812 22.875 1 75.88 776 PRO A N 1
ATOM 6236 C CA . PRO A 1 776 ? -14.219 47.312 23.047 1 75.88 776 PRO A CA 1
ATOM 6237 C C . PRO A 1 776 ? -13.977 46 22.312 1 75.88 776 PRO A C 1
ATOM 6239 O O . PRO A 1 776 ? -14.93 45.25 22.031 1 75.88 776 PRO A O 1
ATOM 6242 N N . SER A 1 777 ? -12.742 45.688 22.062 1 72.31 777 SER A N 1
ATOM 6243 C CA . SER A 1 777 ? -12.359 44.5 21.359 1 72.31 777 SER A CA 1
ATOM 6244 C C . SER A 1 777 ? -12.516 43.25 22.234 1 72.31 777 SER A C 1
ATOM 6246 O O . SER A 1 777 ? -12.281 43.312 23.438 1 72.31 777 SER A O 1
ATOM 6248 N N . GLY A 1 778 ? -12.922 42.125 21.641 1 69.69 778 GLY A N 1
ATOM 6249 C CA . GLY A 1 778 ? -12.914 40.844 22.312 1 69.69 778 GLY A CA 1
ATOM 6250 C C . GLY A 1 778 ? -14.219 40.531 23.016 1 69.69 778 GLY A C 1
ATOM 6251 O O . GLY A 1 778 ? -14.359 39.469 23.641 1 69.69 778 GLY A O 1
ATOM 6252 N N . VAL A 1 779 ? -15.133 41.438 23.031 1 69.5 779 VAL A N 1
ATOM 6253 C CA . VAL A 1 779 ? -16.375 41.188 23.75 1 69.5 779 VAL A CA 1
ATOM 6254 C C . VAL A 1 779 ? -17.422 40.594 22.797 1 69.5 779 VAL A C 1
ATOM 6256 O O . VAL A 1 779 ? -17.688 41.156 21.734 1 69.5 779 VAL A O 1
ATOM 6259 N N . PRO A 1 780 ? -17.781 39.281 23.062 1 60.38 780 PRO A N 1
ATOM 6260 C CA . PRO A 1 780 ? -18.812 38.688 22.203 1 60.38 780 PRO A CA 1
ATOM 6261 C C . PRO A 1 780 ? -20.125 39.469 22.25 1 60.38 780 PRO A C 1
ATOM 6263 O O . PRO A 1 780 ? -20.562 39.906 23.328 1 60.38 780 PRO A O 1
ATOM 6266 N N . MET A 1 781 ? -20.5 40.125 21.125 1 51.06 781 MET A N 1
ATOM 6267 C CA . MET A 1 781 ? -21.781 40.844 21.109 1 51.06 781 MET A CA 1
ATOM 6268 C C . MET A 1 781 ? -22.938 39.875 21.047 1 51.06 781 MET A C 1
ATOM 6270 O O . MET A 1 781 ? -22.891 38.875 20.328 1 51.06 781 MET A O 1
ATOM 6274 N N . HIS A 1 782 ? -23.562 39.594 22.047 1 45.19 782 HIS A N 1
ATOM 6275 C CA . HIS A 1 782 ? -24.828 38.875 21.891 1 45.19 782 HIS A CA 1
ATOM 6276 C C . HIS A 1 782 ? -25.672 39.5 20.797 1 45.19 782 HIS A C 1
ATOM 6278 O O . HIS A 1 782 ? -25.594 40.719 20.531 1 45.19 782 HIS A O 1
ATOM 6284 N N . GLU A 1 783 ? -26.172 38.75 19.812 1 39.41 783 GLU A N 1
ATOM 6285 C CA . GLU A 1 783 ? -27.266 39.188 18.938 1 39.41 783 GLU A CA 1
ATOM 6286 C C . GLU A 1 783 ? -28.297 40 19.719 1 39.41 783 GLU A C 1
ATOM 6288 O O . GLU A 1 783 ? -29 39.469 20.578 1 39.41 783 GLU A O 1
ATOM 6293 N N . ASP A 1 784 ? -28.078 41 20.234 1 34.72 784 ASP A N 1
ATOM 6294 C CA . ASP A 1 784 ? -29.266 41.75 20.656 1 34.72 784 ASP A CA 1
ATOM 6295 C C . ASP A 1 784 ? -30.344 41.719 19.578 1 34.72 784 ASP A C 1
ATOM 6297 O O . ASP A 1 784 ? -30.031 41.844 18.391 1 34.72 784 ASP A O 1
ATOM 6301 N N . ALA A 1 785 ? -31.562 41.219 19.953 1 34.03 785 ALA A N 1
ATOM 6302 C CA . ALA A 1 785 ? -32.906 41.375 19.391 1 34.03 785 ALA A CA 1
ATOM 6303 C C . ALA A 1 785 ? -33.156 42.812 18.969 1 34.03 785 ALA A C 1
ATOM 6305 O O . ALA A 1 785 ? -32.969 43.75 19.75 1 34.03 785 ALA A O 1
ATOM 6306 N N . ASP A 1 786 ? -32.938 43.125 17.766 1 30.77 786 ASP A N 1
ATOM 6307 C CA . ASP A 1 786 ? -33.688 44.25 17.203 1 30.77 786 ASP A CA 1
ATOM 6308 C C . ASP A 1 786 ? -35.031 44.438 17.906 1 30.77 786 ASP A C 1
ATOM 6310 O O . ASP A 1 786 ? -35.969 43.688 17.609 1 30.77 786 ASP A O 1
ATOM 6314 N N . SER A 1 787 ? -35.062 44.469 19.203 1 27.62 787 SER A N 1
ATOM 6315 C CA . SER A 1 787 ? -36.375 44.938 19.641 1 27.62 787 SER A CA 1
ATOM 6316 C C . SER A 1 787 ? -36.812 46.188 18.875 1 27.62 787 SER A C 1
ATOM 6318 O O . SER A 1 787 ? -36.031 47.125 18.75 1 27.62 787 SER A O 1
ATOM 6320 N N . ASP A 1 788 ? -37.75 46.031 17.922 1 26.84 788 ASP A N 1
ATOM 6321 C CA . ASP A 1 788 ? -38.625 47 17.281 1 26.84 788 ASP A CA 1
ATOM 6322 C C . ASP A 1 788 ? -39.062 48.062 18.266 1 26.84 788 ASP A C 1
ATOM 6324 O O . ASP A 1 788 ? -39.875 47.812 19.156 1 26.84 788 ASP A O 1
ATOM 6328 N N . VAL A 1 789 ? -38.281 48.75 18.953 1 24.94 789 VAL A N 1
ATOM 6329 C CA . VAL A 1 789 ? -38.906 49.906 19.562 1 24.94 789 VAL A CA 1
ATOM 6330 C C . VAL A 1 789 ? -39.688 50.688 18.5 1 24.94 789 VAL A C 1
ATOM 6332 O O . VAL A 1 789 ? -39.094 51.219 17.562 1 24.94 789 VAL A O 1
ATOM 6335 N N . SER A 1 790 ? -40.938 50.188 18.188 1 22.67 790 SER A N 1
ATOM 6336 C CA . SER A 1 790 ? -42.031 51 17.656 1 22.67 790 SER A CA 1
ATOM 6337 C C . SER A 1 790 ? -42.125 52.344 18.391 1 22.67 790 SER A C 1
ATOM 6339 O O . SER A 1 790 ? -42.25 52.375 19.625 1 22.67 790 SER A O 1
ATOM 6341 N N . ILE A 1 791 ? -41.344 53.25 17.984 1 21 791 ILE A N 1
ATOM 6342 C CA . ILE A 1 791 ? -41.75 54.625 18.297 1 21 791 ILE A CA 1
ATOM 6343 C C . ILE A 1 791 ? -43.281 54.75 18.219 1 21 791 ILE A C 1
ATOM 6345 O O . ILE A 1 791 ? -43.844 54.562 17.141 1 21 791 ILE A O 1
ATOM 6349 N N . ILE A 1 792 ? -44.094 54.188 19.25 1 19.2 792 ILE A N 1
ATOM 6350 C CA . ILE A 1 792 ? -45.281 54.969 19.484 1 19.2 792 ILE A CA 1
ATOM 6351 C C . ILE A 1 792 ? -44.906 56.312 20.047 1 19.2 792 ILE A C 1
ATOM 6353 O O . ILE A 1 792 ? -44.094 56.438 20.969 1 19.2 792 ILE A O 1
ATOM 6357 N N . MET B 1 1 ? -35.969 -76.062 -23.984 1 21.95 1 MET B N 1
ATOM 6358 C CA . MET B 1 1 ? -34.812 -75.25 -24.391 1 21.95 1 MET B CA 1
ATOM 6359 C C . MET B 1 1 ? -35.281 -74.125 -25.312 1 21.95 1 MET B C 1
ATOM 6361 O O . MET B 1 1 ? -35.688 -74.375 -26.438 1 21.95 1 MET B O 1
ATOM 6365 N N . ALA B 1 2 ? -35.844 -73.125 -24.766 1 34.84 2 ALA B N 1
ATOM 6366 C CA . ALA B 1 2 ? -36.5 -72 -25.516 1 34.84 2 ALA B CA 1
ATOM 6367 C C . ALA B 1 2 ? -35.562 -71.5 -26.594 1 34.84 2 ALA B C 1
ATOM 6369 O O . ALA B 1 2 ? -34.406 -71.188 -26.312 1 34.84 2 ALA B O 1
ATOM 6370 N N . ASN B 1 3 ? -35.594 -71.938 -27.766 1 35.72 3 ASN B N 1
ATOM 6371 C CA . ASN B 1 3 ? -34.781 -71.562 -28.906 1 35.72 3 ASN B CA 1
ATOM 6372 C C . ASN B 1 3 ? -34.625 -70.062 -29 1 35.72 3 ASN B C 1
ATOM 6374 O O . ASN B 1 3 ? -35.594 -69.312 -29.078 1 35.72 3 ASN B O 1
ATOM 6378 N N . ASN B 1 4 ? -33.625 -69.5 -28.469 1 50.34 4 ASN B N 1
ATOM 6379 C CA . ASN B 1 4 ? -33.438 -68 -28.531 1 50.34 4 ASN B CA 1
ATOM 6380 C C . ASN B 1 4 ? -33.469 -67.5 -29.969 1 50.34 4 ASN B C 1
ATOM 6382 O O . ASN B 1 4 ? -32.812 -68.062 -30.844 1 50.34 4 ASN B O 1
ATOM 6386 N N . PRO B 1 5 ? -34.469 -66.812 -30.359 1 60.56 5 PRO B N 1
ATOM 6387 C CA . PRO B 1 5 ? -34.625 -66.312 -31.734 1 60.56 5 PRO B CA 1
ATOM 6388 C C . PRO B 1 5 ? -33.375 -65.625 -32.281 1 60.56 5 PRO B C 1
ATOM 6390 O O . PRO B 1 5 ? -32.562 -65.125 -31.5 1 60.56 5 PRO B O 1
ATOM 6393 N N . ASP B 1 6 ? -32.906 -65.875 -33.5 1 70.62 6 ASP B N 1
ATOM 6394 C CA . ASP B 1 6 ? -31.828 -65.188 -34.219 1 70.62 6 ASP B CA 1
ATOM 6395 C C . ASP B 1 6 ? -32.062 -63.688 -34.25 1 70.62 6 ASP B C 1
ATOM 6397 O O . ASP B 1 6 ? -33.188 -63.219 -34.438 1 70.62 6 ASP B O 1
ATOM 6401 N N . PRO B 1 7 ? -30.984 -62.844 -33.969 1 78.12 7 PRO B N 1
ATOM 6402 C CA . PRO B 1 7 ? -31.172 -61.406 -34.031 1 78.12 7 PRO B CA 1
ATOM 6403 C C . PRO B 1 7 ? -31.5 -60.906 -35.438 1 78.12 7 PRO B C 1
ATOM 6405 O O . PRO B 1 7 ? -31.062 -61.5 -36.438 1 78.12 7 PRO B O 1
ATOM 6408 N N . ARG B 1 8 ? -32.406 -60 -35.562 1 81.62 8 ARG B N 1
ATOM 6409 C CA . ARG B 1 8 ? -32.812 -59.469 -36.844 1 81.62 8 ARG B CA 1
ATOM 6410 C C . ARG B 1 8 ? -32.812 -57.938 -36.812 1 81.62 8 ARG B C 1
ATOM 6412 O O . ARG B 1 8 ? -33.062 -57.344 -35.781 1 81.62 8 ARG B O 1
ATOM 6419 N N . VAL B 1 9 ? -32.375 -57.312 -37.906 1 80.88 9 VAL B N 1
ATOM 6420 C CA . VAL B 1 9 ? -32.656 -55.906 -38.156 1 80.88 9 VAL B CA 1
ATOM 6421 C C . VAL B 1 9 ? -33.844 -55.781 -39.094 1 80.88 9 VAL B C 1
ATOM 6423 O O . VAL B 1 9 ? -33.812 -56.25 -40.219 1 80.88 9 VAL B O 1
ATOM 6426 N N . VAL B 1 10 ? -34.938 -55.25 -38.562 1 79 10 VAL B N 1
ATOM 6427 C CA . VAL B 1 10 ? -36.188 -55.219 -39.344 1 79 10 VAL B CA 1
ATOM 6428 C C . VAL B 1 10 ? -36.625 -53.781 -39.562 1 79 10 VAL B C 1
ATOM 6430 O O . VAL B 1 10 ? -36.344 -52.906 -38.75 1 79 10 VAL B O 1
ATOM 6433 N N . ASN B 1 11 ? -37.094 -53.438 -40.688 1 71 11 ASN B N 1
ATOM 6434 C CA . ASN B 1 11 ? -37.688 -52.156 -41 1 71 11 ASN B CA 1
ATOM 6435 C C . ASN B 1 11 ? -39.156 -52.125 -40.594 1 71 11 ASN B C 1
ATOM 6437 O O . ASN B 1 11 ? -39.969 -52.844 -41.188 1 71 11 ASN B O 1
ATOM 6441 N N . ILE B 1 12 ? -39.469 -51.531 -39.562 1 66.25 12 ILE B N 1
ATOM 6442 C CA . ILE B 1 12 ? -40.875 -51.375 -39.156 1 66.25 12 ILE B CA 1
ATOM 6443 C C . ILE B 1 12 ? -41.312 -49.938 -39.344 1 66.25 12 ILE B C 1
ATOM 6445 O O . ILE B 1 12 ? -40.844 -49.031 -38.656 1 66.25 12 ILE B O 1
ATOM 6449 N N . GLY B 1 13 ? -42.219 -49.531 -40.219 1 63.25 13 GLY B N 1
ATOM 6450 C CA . GLY B 1 13 ? -42.75 -48.219 -40.5 1 63.25 13 GLY B CA 1
ATOM 6451 C C . GLY B 1 13 ? -41.688 -47.25 -41 1 63.25 13 GLY B C 1
ATOM 6452 O O . GLY B 1 13 ? -41.719 -46.062 -40.656 1 63.25 13 GLY B O 1
ATOM 6453 N N . GLY B 1 14 ? -40.5 -47.75 -41.719 1 67.38 14 GLY B N 1
ATOM 6454 C CA . GLY B 1 14 ? -39.438 -46.906 -42.25 1 67.38 14 GLY B CA 1
ATOM 6455 C C . GLY B 1 14 ? -38.25 -46.719 -41.312 1 67.38 14 GLY B C 1
ATOM 6456 O O . GLY B 1 14 ? -37.312 -46.031 -41.656 1 67.38 14 GLY B O 1
ATOM 6457 N N . ILE B 1 15 ? -38.469 -47.375 -40.156 1 69.12 15 ILE B N 1
ATOM 6458 C CA . ILE B 1 15 ? -37.406 -47.25 -39.156 1 69.12 15 ILE B CA 1
ATOM 6459 C C . ILE B 1 15 ? -36.75 -48.594 -38.938 1 69.12 15 ILE B C 1
ATOM 6461 O O . ILE B 1 15 ? -37.438 -49.594 -38.625 1 69.12 15 ILE B O 1
ATOM 6465 N N . GLU B 1 16 ? -35.469 -48.688 -39.156 1 76.38 16 GLU B N 1
ATOM 6466 C CA . GLU B 1 16 ? -34.75 -49.906 -38.875 1 76.38 16 GLU B CA 1
ATOM 6467 C C . GLU B 1 16 ? -34.594 -50.156 -37.375 1 76.38 16 GLU B C 1
ATOM 6469 O O . GLU B 1 16 ? -34.25 -49.25 -36.625 1 76.38 16 GLU B O 1
ATOM 6474 N N . THR B 1 17 ? -35.125 -51.281 -37 1 78.38 17 THR B N 1
ATOM 6475 C CA . THR B 1 17 ? -35.156 -51.656 -35.594 1 78.38 17 THR B CA 1
ATOM 6476 C C . THR B 1 17 ? -34.438 -53 -35.375 1 78.38 17 THR B C 1
ATOM 6478 O O . THR B 1 17 ? -34.5 -53.875 -36.25 1 78.38 17 THR B O 1
ATOM 6481 N N . TYR B 1 18 ? -33.719 -53.125 -34.25 1 82.12 18 TYR B N 1
ATOM 6482 C CA . TYR B 1 18 ? -33 -54.344 -33.875 1 82.12 18 TYR B CA 1
ATOM 6483 C C . TYR B 1 18 ? -33.875 -55.25 -33 1 82.12 18 TYR B C 1
ATOM 6485 O O . TYR B 1 18 ? -34.406 -54.781 -31.984 1 82.12 18 TYR B O 1
ATOM 6493 N N . GLU B 1 19 ? -34.094 -56.438 -33.5 1 78.88 19 GLU B N 1
ATOM 6494 C CA . GLU B 1 19 ? -34.75 -57.469 -32.688 1 78.88 19 GLU B CA 1
ATOM 6495 C C . GLU B 1 19 ? -33.719 -58.344 -31.969 1 78.88 19 GLU B C 1
ATOM 6497 O O . GLU B 1 19 ? -32.969 -59.094 -32.594 1 78.88 19 GLU B O 1
ATOM 6502 N N . SER B 1 20 ? -33.688 -58.125 -30.703 1 78.88 20 SER B N 1
ATOM 6503 C CA . SER B 1 20 ? -32.625 -58.656 -29.844 1 78.88 20 SER B CA 1
ATOM 6504 C C . SER B 1 20 ? -32.781 -60.156 -29.609 1 78.88 20 SER B C 1
ATOM 6506 O O . SER B 1 20 ? -33.875 -60.688 -29.766 1 78.88 20 SER B O 1
ATOM 6508 N N . ILE B 1 21 ? -31.625 -60.781 -29.281 1 78.81 21 ILE B N 1
ATOM 6509 C CA . ILE B 1 21 ? -31.578 -62.188 -28.953 1 78.81 21 ILE B CA 1
ATOM 6510 C C . ILE B 1 21 ? -32.188 -62.438 -27.578 1 78.81 21 ILE B C 1
ATOM 6512 O O . ILE B 1 21 ? -33 -63.344 -27.406 1 78.81 21 ILE B O 1
ATOM 6516 N N . ASP B 1 22 ? -31.688 -61.688 -26.578 1 77.94 22 ASP B N 1
ATOM 6517 C CA . ASP B 1 22 ? -32.125 -61.75 -25.188 1 77.94 22 ASP B CA 1
ATOM 6518 C C . ASP B 1 22 ? -32.031 -60.375 -24.5 1 77.94 22 ASP B C 1
ATOM 6520 O O . ASP B 1 22 ? -31.844 -59.375 -25.172 1 77.94 22 ASP B O 1
ATOM 6524 N N . ASP B 1 23 ? -32.062 -60.281 -23.25 1 76.62 23 ASP B N 1
ATOM 6525 C CA . ASP B 1 23 ? -32.125 -59.031 -22.5 1 76.62 23 ASP B CA 1
ATOM 6526 C C . ASP B 1 23 ? -30.781 -58.281 -22.594 1 76.62 23 ASP B C 1
ATOM 6528 O O . ASP B 1 23 ? -30.734 -57.062 -22.5 1 76.62 23 ASP B O 1
ATOM 6532 N N . ASP B 1 24 ? -29.781 -59 -22.859 1 79 24 ASP B N 1
ATOM 6533 C CA . ASP B 1 24 ? -28.453 -58.375 -22.859 1 79 24 ASP B CA 1
ATOM 6534 C C . ASP B 1 24 ? -28.281 -57.438 -24.062 1 79 24 ASP B C 1
ATOM 6536 O O . ASP B 1 24 ? -27.875 -56.281 -23.891 1 79 24 ASP B O 1
ATOM 6540 N N . ASP B 1 25 ? -28.562 -57.938 -25.203 1 81 25 ASP B N 1
ATOM 6541 C CA . ASP B 1 25 ? -28.422 -57.094 -26.391 1 81 25 ASP B CA 1
ATOM 6542 C C . ASP B 1 25 ? -29.609 -56.156 -26.547 1 81 25 ASP B C 1
ATOM 6544 O O . ASP B 1 25 ? -29.484 -55.094 -27.156 1 81 25 ASP B O 1
ATOM 6548 N N . ALA B 1 26 ? -30.688 -56.531 -25.859 1 80.69 26 ALA B N 1
ATOM 6549 C CA . ALA B 1 26 ? -31.828 -55.625 -25.844 1 80.69 26 ALA B CA 1
ATOM 6550 C C . ALA B 1 26 ? -31.5 -54.375 -25 1 80.69 26 ALA B C 1
ATOM 6552 O O . ALA B 1 26 ? -31.781 -53.25 -25.422 1 80.69 26 ALA B O 1
ATOM 6553 N N . ASN B 1 27 ? -30.922 -54.656 -23.938 1 78.81 27 ASN B N 1
ATOM 6554 C CA . ASN B 1 27 ? -30.547 -53.531 -23.047 1 78.81 27 ASN B CA 1
ATOM 6555 C C . ASN B 1 27 ? -29.5 -52.656 -23.688 1 78.81 27 ASN B C 1
ATOM 6557 O O . ASN B 1 27 ? -29.531 -51.438 -23.531 1 78.81 27 ASN B O 1
ATOM 6561 N N . LEU B 1 28 ? -28.547 -53.281 -24.438 1 79.81 28 LEU B N 1
ATOM 6562 C CA . LEU B 1 28 ? -27.547 -52.5 -25.172 1 79.81 28 LEU B CA 1
ATOM 6563 C C . LEU B 1 28 ? -28.203 -51.625 -26.234 1 79.81 28 LEU B C 1
ATOM 6565 O O . LEU B 1 28 ? -27.953 -50.406 -26.266 1 79.81 28 LEU B O 1
ATOM 6569 N N . TYR B 1 29 ? -29.031 -52.156 -26.969 1 80.56 29 TYR B N 1
ATOM 6570 C CA . TYR B 1 29 ? -29.656 -51.438 -28.062 1 80.56 29 TYR B CA 1
ATOM 6571 C C . TYR B 1 29 ? -30.594 -50.375 -27.547 1 80.56 29 TYR B C 1
ATOM 6573 O O . TYR B 1 29 ? -30.594 -49.25 -28.047 1 80.56 29 TYR B O 1
ATOM 6581 N N . ASP B 1 30 ? -31.281 -50.688 -26.5 1 77.75 30 ASP B N 1
ATOM 6582 C CA . ASP B 1 30 ? -32.219 -49.75 -25.938 1 77.75 30 ASP B CA 1
ATOM 6583 C C . ASP B 1 30 ? -31.484 -48.594 -25.219 1 77.75 30 ASP B C 1
ATOM 6585 O O . ASP B 1 30 ? -32.031 -47.5 -25.078 1 77.75 30 ASP B O 1
ATOM 6589 N N . GLY B 1 31 ? -30.266 -48.906 -24.875 1 74.19 31 GLY B N 1
ATOM 6590 C CA . GLY B 1 31 ? -29.453 -47.906 -24.172 1 74.19 31 GLY B CA 1
ATOM 6591 C C . GLY B 1 31 ? -28.719 -46.969 -25.109 1 74.19 31 GLY B C 1
ATOM 6592 O O . GLY B 1 31 ? -28.141 -45.969 -24.672 1 74.19 31 GLY B O 1
ATOM 6593 N N . LEU B 1 32 ? -28.719 -47.281 -26.406 1 74.94 32 LEU B N 1
ATOM 6594 C CA . LEU B 1 32 ? -28.109 -46.406 -27.391 1 74.94 32 LEU B CA 1
ATOM 6595 C C . LEU B 1 32 ? -29 -45.188 -27.672 1 74.94 32 LEU B C 1
ATOM 6597 O O . LEU B 1 32 ? -30.094 -45.344 -28.234 1 74.94 32 LEU B O 1
ATOM 6601 N N . LEU B 1 33 ? -28.594 -44 -27.234 1 69.31 33 LEU B N 1
ATOM 6602 C CA . LEU B 1 33 ? -29.484 -42.844 -27.188 1 69.31 33 LEU B CA 1
ATOM 6603 C C . LEU B 1 33 ? -29.391 -42.031 -28.469 1 69.31 33 LEU B C 1
ATOM 6605 O O . LEU B 1 33 ? -30.344 -41.375 -28.844 1 69.31 33 LEU B O 1
ATOM 6609 N N . ASP B 1 34 ? -28.266 -42.094 -29.172 1 69.31 34 ASP B N 1
ATOM 6610 C CA . ASP B 1 34 ? -28.156 -41.281 -30.375 1 69.31 34 ASP B CA 1
ATOM 6611 C C . ASP B 1 34 ? -28.297 -42.125 -31.625 1 69.31 34 ASP B C 1
ATOM 6613 O O . ASP B 1 34 ? -27.859 -43.281 -31.641 1 69.31 34 ASP B O 1
ATOM 6617 N N . ASN B 1 35 ? -28.953 -41.5 -32.625 1 67.88 35 ASN B N 1
ATOM 6618 C CA . ASN B 1 35 ? -29.297 -42.188 -33.844 1 67.88 35 ASN B CA 1
ATOM 6619 C C . ASN B 1 35 ? -28.047 -42.688 -34.594 1 67.88 35 ASN B C 1
ATOM 6621 O O . ASN B 1 35 ? -28.062 -43.719 -35.219 1 67.88 35 ASN B O 1
ATOM 6625 N N . GLN B 1 36 ? -27.094 -42 -34.406 1 69.31 36 GLN B N 1
ATOM 6626 C CA . GLN B 1 36 ? -25.859 -42.344 -35.094 1 69.31 36 GLN B CA 1
ATOM 6627 C C . GLN B 1 36 ? -25.281 -43.656 -34.562 1 69.31 36 GLN B C 1
ATOM 6629 O O . GLN B 1 36 ? -24.875 -44.531 -35.312 1 69.31 36 GLN B O 1
ATOM 6634 N N . THR B 1 37 ? -25.328 -43.719 -33.312 1 75.81 37 THR B N 1
ATOM 6635 C CA . THR B 1 37 ? -24.828 -44.938 -32.656 1 75.81 37 THR B CA 1
ATOM 6636 C C . THR B 1 37 ? -25.75 -46.094 -32.906 1 75.81 37 THR B C 1
ATOM 6638 O O . THR B 1 37 ? -25.297 -47.219 -33.125 1 75.81 37 THR B O 1
ATOM 6641 N N . LYS B 1 38 ? -26.938 -45.812 -32.906 1 78.12 38 LYS B N 1
ATOM 6642 C CA . LYS B 1 38 ? -27.906 -46.844 -33.188 1 78.12 38 LYS B CA 1
ATOM 6643 C C . LYS B 1 38 ? -27.734 -47.375 -34.625 1 78.12 38 LYS B C 1
ATOM 6645 O O . LYS B 1 38 ? -27.766 -48.594 -34.844 1 78.12 38 LYS B O 1
ATOM 6650 N N . ASN B 1 39 ? -27.453 -46.406 -35.469 1 77.81 39 ASN B N 1
ATOM 6651 C CA . ASN B 1 39 ? -27.234 -46.781 -36.875 1 77.81 39 ASN B CA 1
ATOM 6652 C C . ASN B 1 39 ? -25.953 -47.625 -37.031 1 77.81 39 ASN B C 1
ATOM 6654 O O . ASN B 1 39 ? -25.922 -48.562 -37.781 1 77.81 39 ASN B O 1
ATOM 6658 N N . ALA B 1 40 ? -24.984 -47.219 -36.312 1 79.12 40 ALA B N 1
ATOM 6659 C CA . ALA B 1 40 ? -23.719 -47.969 -36.312 1 79.12 40 ALA B CA 1
ATOM 6660 C C . ALA B 1 40 ? -23.906 -49.375 -35.781 1 79.12 40 ALA B C 1
ATOM 6662 O O . ALA B 1 40 ? -23.375 -50.344 -36.344 1 79.12 40 ALA B O 1
ATOM 6663 N N . PHE B 1 41 ? -24.641 -49.469 -34.812 1 83.81 41 PHE B N 1
ATOM 6664 C CA . PHE B 1 41 ? -24.969 -50.75 -34.219 1 83.81 41 PHE B CA 1
ATOM 6665 C C . PHE B 1 41 ? -25.75 -51.625 -35.219 1 83.81 41 PHE B C 1
ATOM 6667 O O . PHE B 1 41 ? -25.422 -52.781 -35.406 1 83.81 41 PHE B O 1
ATOM 6674 N N . LEU B 1 42 ? -26.766 -50.969 -35.812 1 83.62 42 LEU B N 1
ATOM 6675 C CA . LEU B 1 42 ? -27.578 -51.688 -36.812 1 83.62 42 LEU B CA 1
ATOM 6676 C C . LEU B 1 42 ? -26.734 -52.156 -37.969 1 83.62 42 LEU B C 1
ATOM 6678 O O . LEU B 1 42 ? -26.906 -53.281 -38.469 1 83.62 42 LEU B O 1
ATOM 6682 N N . ALA B 1 43 ? -25.766 -51.344 -38.344 1 80.44 43 ALA B N 1
ATOM 6683 C CA . ALA B 1 43 ? -24.844 -51.719 -39.438 1 80.44 43 ALA B CA 1
ATOM 6684 C C . ALA B 1 43 ? -23.984 -52.906 -39.031 1 80.44 43 ALA B C 1
ATOM 6686 O O . ALA B 1 43 ? -23.781 -53.812 -39.812 1 80.44 43 ALA B O 1
ATOM 6687 N N . MET B 1 44 ? -23.609 -52.875 -37.875 1 82.56 44 MET B N 1
ATOM 6688 C CA . MET B 1 44 ? -22.844 -54 -37.344 1 82.56 44 MET B CA 1
ATOM 6689 C C . MET B 1 44 ? -23.672 -55.281 -37.375 1 82.56 44 MET B C 1
ATOM 6691 O O . MET B 1 44 ? -23.219 -56.344 -37.844 1 82.56 44 MET B O 1
ATOM 6695 N N . MET B 1 45 ? -24.812 -55.156 -36.906 1 81.06 45 MET B N 1
ATOM 6696 C CA . MET B 1 45 ? -25.656 -56.344 -36.75 1 81.06 45 MET B CA 1
ATOM 6697 C C . MET B 1 45 ? -26.078 -56.875 -38.125 1 81.06 45 MET B C 1
ATOM 6699 O O . MET B 1 45 ? -26.109 -58.094 -38.344 1 81.06 45 MET B O 1
ATOM 6703 N N . ARG B 1 46 ? -26.312 -56 -39.062 1 79.06 46 ARG B N 1
ATOM 6704 C CA . ARG B 1 46 ? -26.547 -56.438 -40.438 1 79.06 46 ARG B CA 1
ATOM 6705 C C . ARG B 1 46 ? -25.391 -57.281 -40.969 1 79.06 46 ARG B C 1
ATOM 6707 O O . ARG B 1 46 ? -25.594 -58.312 -41.625 1 79.06 46 ARG B O 1
ATOM 6714 N N . HIS B 1 47 ? -24.266 -56.719 -40.75 1 78.19 47 HIS B N 1
ATOM 6715 C CA . HIS B 1 47 ? -23.047 -57.375 -41.188 1 78.19 47 HIS B CA 1
ATOM 6716 C C . HIS B 1 47 ? -22.891 -58.719 -40.5 1 78.19 47 HIS B C 1
ATOM 6718 O O . HIS B 1 47 ? -22.609 -59.719 -41.156 1 78.19 47 HIS B O 1
ATOM 6724 N N . LEU B 1 48 ? -23.109 -58.75 -39.219 1 77 48 LEU B N 1
ATOM 6725 C CA . LEU B 1 48 ? -22.953 -60 -38.438 1 77 48 LEU B CA 1
ATOM 6726 C C . LEU B 1 48 ? -24 -61.031 -38.844 1 77 48 LEU B C 1
ATOM 6728 O O . LEU B 1 48 ? -23.688 -62.219 -38.938 1 77 48 LEU B O 1
ATOM 6732 N N . ILE B 1 49 ? -25.156 -60.531 -39.031 1 75.69 49 ILE B N 1
ATOM 6733 C CA . ILE B 1 49 ? -26.266 -61.438 -39.406 1 75.69 49 ILE B CA 1
ATOM 6734 C C . ILE B 1 49 ? -26.031 -62 -40.812 1 75.69 49 ILE B C 1
ATOM 6736 O O . ILE B 1 49 ? -26.281 -63.156 -41.062 1 75.69 49 ILE B O 1
ATOM 6740 N N . ARG B 1 50 ? -25.562 -61.062 -41.719 1 72.62 50 ARG B N 1
ATOM 6741 C CA . ARG B 1 50 ? -25.297 -61.469 -43.062 1 72.62 50 ARG B CA 1
ATOM 6742 C C . ARG B 1 50 ? -24.141 -62.469 -43.125 1 72.62 50 ARG B C 1
ATOM 6744 O O . ARG B 1 50 ? -24.172 -63.438 -43.906 1 72.62 50 ARG B O 1
ATOM 6751 N N . LYS B 1 51 ? -23.094 -62.062 -42.438 1 64.88 51 LYS B N 1
ATOM 6752 C CA . LYS B 1 51 ? -21.875 -62.844 -42.562 1 64.88 51 LYS B CA 1
ATOM 6753 C C . LYS B 1 51 ? -21.844 -63.969 -41.531 1 64.88 51 LYS B C 1
ATOM 6755 O O . LYS B 1 51 ? -20.922 -64.75 -41.5 1 64.88 51 LYS B O 1
ATOM 6760 N N . ARG B 1 52 ? -22.75 -64.562 -41.062 1 57.72 52 ARG B N 1
ATOM 6761 C CA . ARG B 1 52 ? -22.984 -65.625 -40.094 1 57.72 52 ARG B CA 1
ATOM 6762 C C . ARG B 1 52 ? -21.703 -66.438 -39.812 1 57.72 52 ARG B C 1
ATOM 6764 O O . ARG B 1 52 ? -21.438 -67.438 -40.438 1 57.72 52 ARG B O 1
ATOM 6771 N N . GLY B 1 53 ? -20.578 -65.75 -39.625 1 53.44 53 GLY B N 1
ATOM 6772 C CA . GLY B 1 53 ? -19.266 -66.438 -39.594 1 53.44 53 GLY B CA 1
ATOM 6773 C C . GLY B 1 53 ? -18.922 -66.938 -38.219 1 53.44 53 GLY B C 1
ATOM 6774 O O . GLY B 1 53 ? -19.75 -66.938 -37.312 1 53.44 53 GLY B O 1
ATOM 6775 N N . ARG B 1 54 ? -17.734 -67.375 -37.969 1 57.84 54 ARG B N 1
ATOM 6776 C CA . ARG B 1 54 ? -17.156 -68 -36.75 1 57.84 54 ARG B CA 1
ATOM 6777 C C . ARG B 1 54 ? -17.281 -67.062 -35.562 1 57.84 54 ARG B C 1
ATOM 6779 O O . ARG B 1 54 ? -17.484 -67.5 -34.438 1 57.84 54 ARG B O 1
ATOM 6786 N N . GLU B 1 55 ? -17.406 -65.75 -35.781 1 63 55 GLU B N 1
ATOM 6787 C CA . GLU B 1 55 ? -17.406 -64.812 -34.688 1 63 55 GLU B CA 1
ATOM 6788 C C . GLU B 1 55 ? -18.812 -64.625 -34.125 1 63 55 GLU B C 1
ATOM 6790 O O . GLU B 1 55 ? -18.969 -64.188 -32.969 1 63 55 GLU B O 1
ATOM 6795 N N . PHE B 1 56 ? -19.844 -64.812 -34.906 1 65.81 56 PHE B N 1
ATOM 6796 C CA . PHE B 1 56 ? -21.203 -64.688 -34.406 1 65.81 56 PHE B CA 1
ATOM 6797 C C . PHE B 1 56 ? -22.078 -65.812 -34.938 1 65.81 56 PHE B C 1
ATOM 6799 O O . PHE B 1 56 ? -22.859 -65.625 -35.875 1 65.81 56 PHE B O 1
ATOM 6806 N N . PRO B 1 57 ? -21.719 -66.938 -34.5 1 67 57 PRO B N 1
ATOM 6807 C CA . PRO B 1 57 ? -22.453 -68.125 -34.969 1 67 57 PRO B CA 1
ATOM 6808 C C . PRO B 1 57 ? -23.938 -68.062 -34.656 1 67 57 PRO B C 1
ATOM 6810 O O . PRO B 1 57 ? -24.344 -67.312 -33.719 1 67 57 PRO B O 1
ATOM 6813 N N . ARG B 1 58 ? -24.656 -68.875 -35.344 1 67.12 58 ARG B N 1
ATOM 6814 C CA . ARG B 1 58 ? -26.078 -69 -35.062 1 67.12 58 ARG B CA 1
ATOM 6815 C C . ARG B 1 58 ? -26.312 -69.562 -33.656 1 67.12 58 ARG B C 1
ATOM 6817 O O . ARG B 1 58 ? -25.578 -70.438 -33.188 1 67.12 58 ARG B O 1
ATOM 6824 N N . GLY B 1 59 ? -27.188 -68.875 -32.844 1 68.81 59 GLY B N 1
ATOM 6825 C CA . GLY B 1 59 ? -27.469 -69.25 -31.484 1 68.81 59 GLY B CA 1
ATOM 6826 C C . GLY B 1 59 ? -26.703 -68.438 -30.453 1 68.81 59 GLY B C 1
ATOM 6827 O O . GLY B 1 59 ? -26.719 -68.75 -29.266 1 68.81 59 GLY B O 1
ATOM 6828 N N . SER B 1 60 ? -25.984 -67.562 -30.922 1 70.62 60 SER B N 1
ATOM 6829 C CA . SER B 1 60 ? -25.25 -66.688 -30 1 70.62 60 SER B CA 1
ATOM 6830 C C . SER B 1 60 ? -26.203 -65.938 -29.062 1 70.62 60 SER B C 1
ATOM 6832 O O . SER B 1 60 ? -27.359 -65.688 -29.391 1 70.62 60 SER B O 1
ATOM 6834 N N . ARG B 1 61 ? -25.734 -65.688 -27.812 1 77.69 61 ARG B N 1
ATOM 6835 C CA . ARG B 1 61 ? -26.516 -65 -26.812 1 77.69 61 ARG B CA 1
ATOM 6836 C C . ARG B 1 61 ? -26.266 -63.5 -26.906 1 77.69 61 ARG B C 1
ATOM 6838 O O . ARG B 1 61 ? -25.281 -63.062 -27.5 1 77.69 61 ARG B O 1
ATOM 6845 N N . GLY B 1 62 ? -27.172 -62.688 -26.359 1 77.75 62 GLY B N 1
ATOM 6846 C CA . GLY B 1 62 ? -27.078 -61.219 -26.375 1 77.75 62 GLY B CA 1
ATOM 6847 C C . GLY B 1 62 ? -25.766 -60.719 -25.797 1 77.75 62 GLY B C 1
ATOM 6848 O O . GLY B 1 62 ? -25.25 -59.688 -26.234 1 77.75 62 GLY B O 1
ATOM 6849 N N . ARG B 1 63 ? -25.188 -61.438 -25.031 1 79.19 63 ARG B N 1
ATOM 6850 C CA . ARG B 1 63 ? -23.922 -61.031 -24.406 1 79.19 63 ARG B CA 1
ATOM 6851 C C . ARG B 1 63 ? -22.812 -61 -25.438 1 79.19 63 ARG B C 1
ATOM 6853 O O . ARG B 1 63 ? -21.906 -60.156 -25.344 1 79.19 63 ARG B O 1
ATOM 6860 N N . LYS B 1 64 ? -22.812 -61.844 -26.375 1 76.25 64 LYS B N 1
ATOM 6861 C CA . LYS B 1 64 ? -21.828 -61.844 -27.453 1 76.25 64 LYS B CA 1
ATOM 6862 C C . LYS B 1 64 ? -21.969 -60.594 -28.312 1 76.25 64 LYS B C 1
ATOM 6864 O O . LYS B 1 64 ? -20.969 -60 -28.75 1 76.25 64 LYS B O 1
ATOM 6869 N N . VAL B 1 65 ? -23.188 -60.219 -28.562 1 78.38 65 VAL B N 1
ATOM 6870 C CA . VAL B 1 65 ? -23.453 -59 -29.281 1 78.38 65 VAL B CA 1
ATOM 6871 C C . VAL B 1 65 ? -22.891 -57.812 -28.484 1 78.38 65 VAL B C 1
ATOM 6873 O O . VAL B 1 65 ? -22.219 -56.938 -29.047 1 78.38 65 VAL B O 1
ATOM 6876 N N . VAL B 1 66 ? -23.156 -57.844 -27.25 1 78.81 66 VAL B N 1
ATOM 6877 C CA . VAL B 1 66 ? -22.672 -56.781 -26.359 1 78.81 66 VAL B CA 1
ATOM 6878 C C . VAL B 1 66 ? -21.141 -56.719 -26.406 1 78.81 66 VAL B C 1
ATOM 6880 O O . VAL B 1 66 ? -20.562 -55.656 -26.531 1 78.81 66 VAL B O 1
ATOM 6883 N N . ASN B 1 67 ? -20.547 -57.906 -26.438 1 75.38 67 ASN B N 1
ATOM 6884 C CA . ASN B 1 67 ? -19.094 -58 -26.5 1 75.38 67 ASN B CA 1
ATOM 6885 C C . ASN B 1 67 ? -18.547 -57.531 -27.844 1 75.38 67 ASN B C 1
ATOM 6887 O O . ASN B 1 67 ? -17.562 -56.812 -27.906 1 75.38 67 ASN B O 1
ATOM 6891 N N . GLN B 1 68 ? -19.203 -57.906 -28.844 1 76.69 68 GLN B N 1
ATOM 6892 C CA . GLN B 1 68 ? -18.797 -57.5 -30.188 1 76.69 68 GLN B CA 1
ATOM 6893 C C . GLN B 1 68 ? -18.953 -56 -30.375 1 76.69 68 GLN B C 1
ATOM 6895 O O . GLN B 1 68 ? -18.094 -55.344 -30.969 1 76.69 68 GLN B O 1
ATOM 6900 N N . TRP B 1 69 ? -19.984 -55.469 -29.828 1 78.31 69 TRP B N 1
ATOM 6901 C CA . TRP B 1 69 ? -20.188 -54.031 -29.875 1 78.31 69 TRP B CA 1
ATOM 6902 C C . TRP B 1 69 ? -19.141 -53.281 -29.062 1 78.31 69 TRP B C 1
ATOM 6904 O O . TRP B 1 69 ? -18.594 -52.281 -29.516 1 78.31 69 TRP B O 1
ATOM 6914 N N . ARG B 1 70 ? -18.781 -53.844 -28.016 1 74.81 70 ARG B N 1
ATOM 6915 C CA . ARG B 1 70 ? -17.797 -53.219 -27.141 1 74.81 70 ARG B CA 1
ATOM 6916 C C . ARG B 1 70 ? -16.453 -53.094 -27.844 1 74.81 70 ARG B C 1
ATOM 6918 O O . ARG B 1 70 ? -15.766 -52.062 -27.703 1 74.81 70 ARG B O 1
ATOM 6925 N N . VAL B 1 71 ? -16.234 -54.094 -28.75 1 68.31 71 VAL B N 1
ATOM 6926 C CA . VAL B 1 71 ? -14.938 -54.156 -29.422 1 68.31 71 VAL B CA 1
ATOM 6927 C C . VAL B 1 71 ? -15 -53.406 -30.734 1 68.31 71 VAL B C 1
ATOM 6929 O O . VAL B 1 71 ? -14.031 -52.719 -31.125 1 68.31 71 VAL B O 1
ATOM 6932 N N . LYS B 1 72 ? -16.172 -53.375 -31.422 1 70.81 72 LYS B N 1
ATOM 6933 C CA . LYS B 1 72 ? -16.203 -52.938 -32.812 1 70.81 72 LYS B CA 1
ATOM 6934 C C . LYS B 1 72 ? -17 -51.656 -32.969 1 70.81 72 LYS B C 1
ATOM 6936 O O . LYS B 1 72 ? -17.188 -51.156 -34.094 1 70.81 72 LYS B O 1
ATOM 6941 N N . GLN B 1 73 ? -17.375 -51.094 -31.922 1 76.31 73 GLN B N 1
ATOM 6942 C CA . GLN B 1 73 ? -18.312 -50 -32.062 1 76.31 73 GLN B CA 1
ATOM 6943 C C . GLN B 1 73 ? -17.656 -48.781 -32.75 1 76.31 73 GLN B C 1
ATOM 6945 O O . GLN B 1 73 ? -18.266 -48.156 -33.594 1 76.31 73 GLN B O 1
ATOM 6950 N N . ASN B 1 74 ? -16.422 -48.594 -32.531 1 68.25 74 ASN B N 1
ATOM 6951 C CA . ASN B 1 74 ? -15.734 -47.469 -33.156 1 68.25 74 ASN B CA 1
ATOM 6952 C C . ASN B 1 74 ? -15.586 -47.656 -34.656 1 68.25 74 ASN B C 1
ATOM 6954 O O . ASN B 1 74 ? -15.758 -46.688 -35.406 1 68.25 74 ASN B O 1
ATOM 6958 N N . TYR B 1 75 ? -15.25 -48.812 -35.031 1 69.19 75 TYR B N 1
ATOM 6959 C CA . TYR B 1 75 ? -15.172 -49.156 -36.438 1 69.19 75 TYR B CA 1
ATOM 6960 C C . TYR B 1 75 ? -16.5 -48.906 -37.156 1 69.19 75 TYR B C 1
ATOM 6962 O O . TYR B 1 75 ? -16.531 -48.25 -38.188 1 69.19 75 TYR B O 1
ATOM 6970 N N . TRP B 1 76 ? -17.578 -49.188 -36.625 1 75.38 76 TRP B N 1
ATOM 6971 C CA . TRP B 1 76 ? -18.875 -49.125 -37.281 1 75.38 76 TRP B CA 1
ATOM 6972 C C . TRP B 1 76 ? -19.438 -47.688 -37.188 1 75.38 76 TRP B C 1
ATOM 6974 O O . TRP B 1 76 ? -20.094 -47.25 -38.125 1 75.38 76 TRP B O 1
ATOM 6984 N N . ARG B 1 77 ? -19 -47.031 -36.156 1 70.88 77 ARG B N 1
ATOM 6985 C CA . ARG B 1 77 ? -19.391 -45.625 -36.094 1 70.88 77 ARG B CA 1
ATOM 6986 C C . ARG B 1 77 ? -18.703 -44.812 -37.156 1 70.88 77 ARG B C 1
ATOM 6988 O O . ARG B 1 77 ? -19.328 -44 -37.844 1 70.88 77 ARG B O 1
ATOM 6995 N N . LYS B 1 78 ? -17.438 -45 -37.375 1 66.06 78 LYS B N 1
ATOM 6996 C CA . LYS B 1 78 ? -16.703 -44.344 -38.438 1 66.06 78 LYS B CA 1
ATOM 6997 C C . LYS B 1 78 ? -17.25 -44.719 -39.812 1 66.06 78 LYS B C 1
ATOM 6999 O O . LYS B 1 78 ? -17.391 -43.875 -40.688 1 66.06 78 LYS B O 1
ATOM 7004 N N . LYS B 1 79 ? -17.5 -45.938 -39.969 1 65.94 79 LYS B N 1
ATOM 7005 C CA . LYS B 1 79 ? -17.969 -46.469 -41.25 1 65.94 79 LYS B CA 1
ATOM 7006 C C . LYS B 1 79 ? -19.328 -45.875 -41.625 1 65.94 79 LYS B C 1
ATOM 7008 O O . LYS B 1 79 ? -19.578 -45.562 -42.781 1 65.94 79 LYS B O 1
ATOM 7013 N N . VAL B 1 80 ? -20.172 -45.656 -40.594 1 64.75 80 VAL B N 1
ATOM 7014 C CA . VAL B 1 80 ? -21.516 -45.125 -40.844 1 64.75 80 VAL B CA 1
ATOM 7015 C C . VAL B 1 80 ? -21.469 -43.594 -40.938 1 64.75 80 VAL B C 1
ATOM 7017 O O . VAL B 1 80 ? -22.234 -43 -41.719 1 64.75 80 VAL B O 1
ATOM 7020 N N . TYR B 1 81 ? -20.625 -42.969 -40.219 1 54.94 81 TYR B N 1
ATOM 7021 C CA . TYR B 1 81 ? -20.547 -41.531 -40.25 1 54.94 81 TYR B CA 1
ATOM 7022 C C . TYR B 1 81 ? -20.094 -41.031 -41.625 1 54.94 81 TYR B C 1
ATOM 7024 O O . TYR B 1 81 ? -20.516 -39.969 -42.094 1 54.94 81 TYR B O 1
ATOM 7032 N N . THR B 1 82 ? -19.125 -41.625 -42.188 1 49.5 82 THR B N 1
ATOM 7033 C CA . THR B 1 82 ? -18.641 -41.156 -43.469 1 49.5 82 THR B CA 1
ATOM 7034 C C . THR B 1 82 ? -19.703 -41.375 -44.562 1 49.5 82 THR B C 1
ATOM 7036 O O . THR B 1 82 ? -19.594 -40.844 -45.656 1 49.5 82 THR B O 1
ATOM 7039 N N . GLY B 1 83 ? -20.656 -42.375 -44.375 1 39.25 83 GLY B N 1
ATOM 7040 C CA . GLY B 1 83 ? -21.562 -42.656 -45.469 1 39.25 83 GLY B CA 1
ATOM 7041 C C . GLY B 1 83 ? -22.891 -41.938 -45.375 1 39.25 83 GLY B C 1
ATOM 7042 O O . GLY B 1 83 ? -23.047 -40.812 -45.844 1 39.25 83 GLY B O 1
ATOM 7043 N N . GLN B 1 84 ? -24.031 -42.875 -45.062 1 34.66 84 GLN B N 1
ATOM 7044 C CA . GLN B 1 84 ? -25.406 -42.562 -45.438 1 34.66 84 GLN B CA 1
ATOM 7045 C C . GLN B 1 84 ? -26.078 -41.656 -44.438 1 34.66 84 GLN B C 1
ATOM 7047 O O . GLN B 1 84 ? -25.719 -41.656 -43.25 1 34.66 84 GLN B O 1
ATOM 7052 N N . PRO B 1 85 ? -26.906 -40.688 -44.969 1 34.44 85 PRO B N 1
ATOM 7053 C CA . PRO B 1 85 ? -27.688 -39.719 -44.188 1 34.44 85 PRO B CA 1
ATOM 7054 C C . PRO B 1 85 ? -28.328 -40.344 -42.938 1 34.44 85 PRO B C 1
ATOM 7056 O O . PRO B 1 85 ? -28.609 -41.562 -42.938 1 34.44 85 PRO B O 1
ATOM 7059 N N . ALA B 1 86 ? -28.141 -39.75 -41.812 1 33.31 86 ALA B N 1
ATOM 7060 C CA . ALA B 1 86 ? -28.688 -40.062 -40.5 1 33.31 86 ALA B CA 1
ATOM 7061 C C . ALA B 1 86 ? -30.109 -40.594 -40.594 1 33.31 86 ALA B C 1
ATOM 7063 O O . ALA B 1 86 ? -30.984 -39.938 -41.156 1 33.31 86 ALA B O 1
ATOM 7064 N N . ALA B 1 87 ? -30.312 -41.875 -40.719 1 30.02 87 ALA B N 1
ATOM 7065 C CA . ALA B 1 87 ? -31.672 -42.375 -40.562 1 30.02 87 ALA B CA 1
ATOM 7066 C C . ALA B 1 87 ? -32.344 -41.812 -39.312 1 30.02 87 ALA B C 1
ATOM 7068 O O . ALA B 1 87 ? -31.672 -41.594 -38.312 1 30.02 87 ALA B O 1
ATOM 7069 N N . THR B 1 88 ? -33.406 -41 -39.531 1 28.94 88 THR B N 1
ATOM 7070 C CA . THR B 1 88 ? -34.281 -40.344 -38.562 1 28.94 88 THR B CA 1
ATOM 7071 C C . THR B 1 88 ? -34.719 -41.312 -37.469 1 28.94 88 THR B C 1
ATOM 7073 O O . THR B 1 88 ? -35.375 -42.312 -37.781 1 28.94 88 THR B O 1
ATOM 7076 N N . ALA B 1 89 ? -33.875 -41.469 -36.469 1 28.42 89 ALA B N 1
ATOM 7077 C CA . ALA B 1 89 ? -34.219 -42.344 -35.375 1 28.42 89 ALA B CA 1
ATOM 7078 C C . ALA B 1 89 ? -35.594 -42 -34.812 1 28.42 89 ALA B C 1
ATOM 7080 O O . ALA B 1 89 ? -35.875 -40.812 -34.531 1 28.42 89 ALA B O 1
ATOM 7081 N N . VAL B 1 90 ? -36.625 -42.688 -35.281 1 26.42 90 VAL B N 1
ATOM 7082 C CA . VAL B 1 90 ? -38 -42.531 -34.844 1 26.42 90 VAL B CA 1
ATOM 7083 C C . VAL B 1 90 ? -38.094 -42.812 -33.344 1 26.42 90 VAL B C 1
ATOM 7085 O O . VAL B 1 90 ? -37.344 -43.625 -32.781 1 26.42 90 VAL B O 1
ATOM 7088 N N . ARG B 1 91 ? -38.719 -41.875 -32.656 1 26.12 91 ARG B N 1
ATOM 7089 C CA . ARG B 1 91 ? -39.031 -41.688 -31.25 1 26.12 91 ARG B CA 1
ATOM 7090 C C . ARG B 1 91 ? -39.625 -42.938 -30.656 1 26.12 91 ARG B C 1
ATOM 7092 O O . ARG B 1 91 ? -40.5 -43.594 -31.266 1 26.12 91 ARG B O 1
ATOM 7099 N N . ARG B 1 92 ? -38.875 -43.5 -29.797 1 26.56 92 ARG B N 1
ATOM 7100 C CA . ARG B 1 92 ? -39.25 -44.688 -29.016 1 26.56 92 ARG B CA 1
ATOM 7101 C C . ARG B 1 92 ? -40.625 -44.469 -28.391 1 26.56 92 ARG B C 1
ATOM 7103 O O . ARG B 1 92 ? -40.938 -43.406 -27.828 1 26.56 92 ARG B O 1
ATOM 7110 N N . LEU B 1 93 ? -41.562 -45.219 -28.797 1 22.97 93 LEU B N 1
ATOM 7111 C CA . LEU B 1 93 ? -42.875 -45.281 -28.188 1 22.97 93 LEU B CA 1
ATOM 7112 C C . LEU B 1 93 ? -42.75 -45.562 -26.688 1 22.97 93 LEU B C 1
ATOM 7114 O O . LEU B 1 93 ? -41.781 -46.156 -26.234 1 22.97 93 LEU B O 1
ATOM 7118 N N . SER B 1 94 ? -43.5 -45 -25.766 1 21.2 94 SER B N 1
ATOM 7119 C CA . SER B 1 94 ? -43.719 -44.844 -24.328 1 21.2 94 SER B CA 1
ATOM 7120 C C . SER B 1 94 ? -43.875 -46.219 -23.656 1 21.2 94 SER B C 1
ATOM 7122 O O . SER B 1 94 ? -44.844 -46.938 -23.922 1 21.2 94 SER B O 1
ATOM 7124 N N . ILE B 1 95 ? -42.719 -47.062 -23.578 1 22.36 95 ILE B N 1
ATOM 7125 C CA . ILE B 1 95 ? -43.031 -48.344 -22.984 1 22.36 95 ILE B CA 1
ATOM 7126 C C . ILE B 1 95 ? -43.562 -48.156 -21.578 1 22.36 95 ILE B C 1
ATOM 7128 O O . ILE B 1 95 ? -43 -47.375 -20.781 1 22.36 95 ILE B O 1
ATOM 7132 N N . PRO B 1 96 ? -44.688 -48.562 -21.172 1 22.27 96 PRO B N 1
ATOM 7133 C CA . PRO B 1 96 ? -45.469 -48.406 -19.953 1 22.27 96 PRO B CA 1
ATOM 7134 C C . PRO B 1 96 ? -44.812 -49.031 -18.734 1 22.27 96 PRO B C 1
ATOM 7136 O O . PRO B 1 96 ? -44.219 -50.125 -18.844 1 22.27 96 PRO B O 1
ATOM 7139 N N . PRO B 1 97 ? -44.188 -48.156 -17.812 1 19.55 97 PRO B N 1
ATOM 7140 C CA . PRO B 1 97 ? -43.312 -48.531 -16.703 1 19.55 97 PRO B CA 1
ATOM 7141 C C . PRO B 1 97 ? -43.875 -49.719 -15.898 1 19.55 97 PRO B C 1
ATOM 7143 O O . PRO B 1 97 ? -45.062 -49.75 -15.617 1 19.55 97 PRO B O 1
ATOM 7146 N N . SER B 1 98 ? -43.188 -50.875 -15.914 1 18.22 98 SER B N 1
ATOM 7147 C CA . SER B 1 98 ? -43.531 -52.156 -15.344 1 18.22 98 SER B CA 1
ATOM 7148 C C . SER B 1 98 ? -43.594 -52.094 -13.82 1 18.22 98 SER B C 1
ATOM 7150 O O . SER B 1 98 ? -42.875 -51.312 -13.203 1 18.22 98 SER B O 1
ATOM 7152 N N . ILE B 1 99 ? -44.438 -52.781 -13.156 1 19.44 99 ILE B N 1
ATOM 7153 C CA . ILE B 1 99 ? -45.031 -53.031 -11.852 1 19.44 99 ILE B CA 1
ATOM 7154 C C . ILE B 1 99 ? -44 -53.75 -10.945 1 19.44 99 ILE B C 1
ATOM 7156 O O . ILE B 1 99 ? -43.531 -54.812 -11.273 1 19.44 99 ILE B O 1
ATOM 7160 N N . ALA B 1 100 ? -43.219 -52.875 -10.211 1 18.23 100 ALA B N 1
ATOM 7161 C CA . ALA B 1 100 ? -42.125 -53.281 -9.367 1 18.23 100 ALA B CA 1
ATOM 7162 C C . ALA B 1 100 ? -42.531 -54.438 -8.445 1 18.23 100 ALA B C 1
ATOM 7164 O O . ALA B 1 100 ? -43.562 -54.375 -7.777 1 18.23 100 ALA B O 1
ATOM 7165 N N . PRO B 1 101 ? -41.75 -55.531 -8.531 1 16.48 101 PRO B N 1
ATOM 7166 C CA . PRO B 1 101 ? -42.188 -56.75 -7.84 1 16.48 101 PRO B CA 1
ATOM 7167 C C . PRO B 1 101 ? -41.938 -56.719 -6.34 1 16.48 101 PRO B C 1
ATOM 7169 O O . PRO B 1 101 ? -41.062 -55.969 -5.887 1 16.48 101 PRO B O 1
ATOM 7172 N N . PRO B 1 102 ? -42.5 -57.5 -5.387 1 17.12 102 PRO B N 1
ATOM 7173 C CA . PRO B 1 102 ? -42.781 -57.531 -3.953 1 17.12 102 PRO B CA 1
ATOM 7174 C C . PRO B 1 102 ? -41.594 -58.094 -3.133 1 17.12 102 PRO B C 1
ATOM 7176 O O . PRO B 1 102 ? -41.531 -57.844 -1.928 1 17.12 102 PRO B O 1
ATOM 7179 N N . MET B 1 103 ? -40.406 -58.688 -3.633 1 15.15 103 MET B N 1
ATOM 7180 C CA . MET B 1 103 ? -40.281 -59.969 -2.941 1 15.15 103 MET B CA 1
ATOM 7181 C C . MET B 1 103 ? -39.656 -59.812 -1.563 1 15.15 103 MET B C 1
ATOM 7183 O O . MET B 1 103 ? -39.031 -58.781 -1.29 1 15.15 103 MET B O 1
ATOM 7187 N N . ALA B 1 104 ? -38.5 -60.781 -1.074 1 15.9 104 ALA B N 1
ATOM 7188 C CA . ALA B 1 104 ? -38.469 -61.812 -0.019 1 15.9 104 ALA B CA 1
ATOM 7189 C C . ALA B 1 104 ? -37.594 -61.375 1.133 1 15.9 104 ALA B C 1
ATOM 7191 O O . ALA B 1 104 ? -36.719 -60.5 0.958 1 15.9 104 ALA B O 1
ATOM 7192 N N . LEU B 1 105 ? -37.344 -62.281 2.182 1 15.88 105 LEU B N 1
ATOM 7193 C CA . LEU B 1 105 ? -37.344 -62.344 3.637 1 15.88 105 LEU B CA 1
ATOM 7194 C C . LEU B 1 105 ? -35.938 -62.281 4.191 1 15.88 105 LEU B C 1
ATOM 7196 O O . LEU B 1 105 ? -35.656 -61.5 5.113 1 15.88 105 LEU B O 1
ATOM 7200 N N . GLN B 1 106 ? -34.75 -63.219 3.936 1 14.78 106 GLN B N 1
ATOM 7201 C CA . GLN B 1 106 ? -34.469 -64.062 5.07 1 14.78 106 GLN B CA 1
ATOM 7202 C C . GLN B 1 106 ? -33.312 -63.562 5.922 1 14.78 106 GLN B C 1
ATOM 7204 O O . GLN B 1 106 ? -32.594 -62.688 5.492 1 14.78 106 GLN B O 1
ATOM 7209 N N . ALA B 1 107 ? -32.094 -64.438 6.219 1 15.38 107 ALA B N 1
ATOM 7210 C CA . ALA B 1 107 ? -31.734 -65 7.496 1 15.38 107 ALA B CA 1
ATOM 7211 C C . ALA B 1 107 ? -30.531 -64.312 8.125 1 15.38 107 ALA B C 1
ATOM 7213 O O . ALA B 1 107 ? -29.781 -63.625 7.434 1 15.38 107 ALA B O 1
ATOM 7214 N N . PRO B 1 108 ? -29.828 -64.875 9.266 1 15.65 108 PRO B N 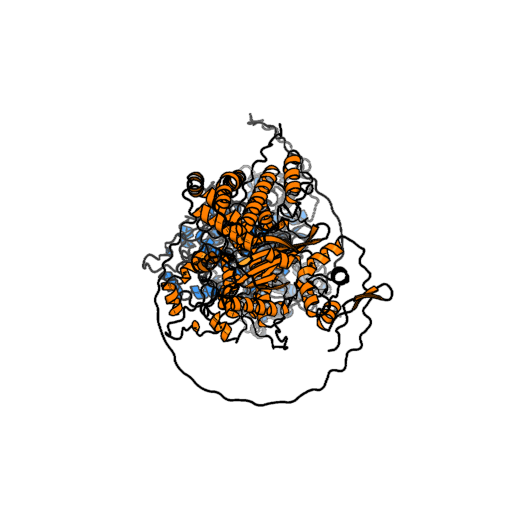1
ATOM 7215 C CA . PRO B 1 108 ? -29.422 -64.438 10.609 1 15.65 108 PRO B CA 1
ATOM 7216 C C . PRO B 1 108 ? -27.906 -64.25 10.734 1 15.65 108 PRO B C 1
ATOM 7218 O O . PRO B 1 108 ? -27.453 -63.406 11.508 1 15.65 108 PRO B O 1
ATOM 7221 N N . VAL B 1 109 ? -26.891 -64.812 9.914 1 14.68 109 VAL B N 1
ATOM 7222 C CA . VAL B 1 109 ? -26.047 -65.688 10.758 1 14.68 109 VAL B CA 1
ATOM 7223 C C . VAL B 1 109 ? -24.953 -64.812 11.414 1 14.68 109 VAL B C 1
ATOM 7225 O O . VAL B 1 109 ? -24.656 -63.719 10.953 1 14.68 109 VAL B O 1
ATOM 7228 N N . ALA B 1 110 ? -23.562 -65.438 11.672 1 15.61 110 ALA B N 1
ATOM 7229 C CA . ALA B 1 110 ? -22.875 -65.812 12.891 1 15.61 110 ALA B CA 1
ATOM 7230 C C . ALA B 1 110 ? -21.719 -64.875 13.195 1 15.61 110 ALA B C 1
ATOM 7232 O O . ALA B 1 110 ? -21.266 -64.125 12.312 1 15.61 110 ALA B O 1
ATOM 7233 N N . SER B 1 111 ? -20.688 -65.25 14.094 1 15.03 111 SER B N 1
ATOM 7234 C CA . SER B 1 111 ? -20.141 -64.875 15.398 1 15.03 111 SER B CA 1
ATOM 7235 C C . SER B 1 111 ? -18.703 -64.375 15.273 1 15.03 111 SER B C 1
ATOM 7237 O O . SER B 1 111 ? -18.281 -63.531 16.031 1 15.03 111 SER B O 1
ATOM 7239 N N . VAL B 1 112 ? -17.703 -64.75 14.367 1 14.55 112 VAL B N 1
ATOM 7240 C CA . VAL B 1 112 ? -16.578 -65.312 15.117 1 14.55 112 VAL B CA 1
ATOM 7241 C C . VAL B 1 112 ? -15.586 -64.188 15.438 1 14.55 112 VAL B C 1
ATOM 7243 O O . VAL B 1 112 ? -15.531 -63.188 14.75 1 14.55 112 VAL B O 1
ATOM 7246 N N . ASP B 1 113 ? -14.406 -64.5 16.172 1 14.73 113 ASP B N 1
ATOM 7247 C CA . ASP B 1 113 ? -13.703 -64.062 17.391 1 14.73 113 ASP B CA 1
ATOM 7248 C C . ASP B 1 113 ? -12.484 -63.219 17.047 1 14.73 113 ASP B C 1
ATOM 7250 O O . ASP B 1 113 ? -12.094 -63.125 15.883 1 14.73 113 ASP B O 1
ATOM 7254 N N . HIS B 1 114 ? -11.07 -63.531 17.438 1 14.83 114 HIS B N 1
ATOM 7255 C CA . HIS B 1 114 ? -10.25 -63 18.531 1 14.83 114 HIS B CA 1
ATOM 7256 C C . HIS B 1 114 ? -9.039 -62.25 17.984 1 14.83 114 HIS B C 1
ATOM 7258 O O . HIS B 1 114 ? -8.75 -61.125 18.422 1 14.83 114 HIS B O 1
ATOM 7264 N N . ALA B 1 115 ? -7.918 -62.719 17.219 1 14.95 115 ALA B N 1
ATOM 7265 C CA . ALA B 1 115 ? -6.613 -62.844 17.859 1 14.95 115 ALA B CA 1
ATOM 7266 C C . ALA B 1 115 ? -5.734 -61.625 17.609 1 14.95 115 ALA B C 1
ATOM 7268 O O . ALA B 1 115 ? -5.957 -60.875 16.656 1 14.95 115 ALA B O 1
ATOM 7269 N N . GLU B 1 116 ? -4.336 -61.625 18.016 1 14.98 116 GLU B N 1
ATOM 7270 C CA . GLU B 1 116 ? -3.4 -60.969 18.906 1 14.98 116 GLU B CA 1
ATOM 7271 C C . GLU B 1 116 ? -2.412 -60.094 18.141 1 14.98 116 GLU B C 1
ATOM 7273 O O . GLU B 1 116 ? -2.219 -58.938 18.484 1 14.98 116 GLU B O 1
ATOM 7278 N N . VAL B 1 117 ? -1.229 -60.5 17.484 1 15.62 117 VAL B N 1
ATOM 7279 C CA . VAL B 1 117 ? 0.108 -60.219 18 1 15.62 117 VAL B CA 1
ATOM 7280 C C . VAL B 1 117 ? 0.753 -59.094 17.219 1 15.62 117 VAL B C 1
ATOM 7282 O O . VAL B 1 117 ? 0.668 -59.031 15.992 1 15.62 117 VAL B O 1
ATOM 7285 N N . ALA B 1 118 ? 1.601 -58.062 17.812 1 15.7 118 ALA B N 1
ATOM 7286 C CA . ALA B 1 118 ? 2.053 -56.688 17.812 1 15.7 118 ALA B CA 1
ATOM 7287 C C . ALA B 1 118 ? 3.418 -56.531 17.141 1 15.7 118 ALA B C 1
ATOM 7289 O O . ALA B 1 118 ? 4.031 -55.469 17.172 1 15.7 118 ALA B O 1
ATOM 7290 N N . GLN B 1 119 ? 3.887 -57.219 16.219 1 14.54 119 GLN B N 1
ATOM 7291 C CA . GLN B 1 119 ? 5.344 -57.219 16.219 1 14.54 119 GLN B CA 1
ATOM 7292 C C . GLN B 1 119 ? 5.91 -55.938 15.656 1 14.54 119 GLN B C 1
ATOM 7294 O O . GLN B 1 119 ? 5.379 -55.375 14.695 1 14.54 119 GLN B O 1
ATOM 7299 N N . GLN B 1 120 ? 7.117 -55.312 16.156 1 15.25 120 GLN B N 1
ATOM 7300 C CA . GLN B 1 120 ? 7.836 -54.094 16.531 1 15.25 120 GLN B CA 1
ATOM 7301 C C . GLN B 1 120 ? 8.758 -53.625 15.414 1 15.25 120 GLN B C 1
ATOM 7303 O O . GLN B 1 120 ? 9.016 -52.406 15.273 1 15.25 120 GLN B O 1
ATOM 7308 N N . GLN B 1 121 ? 9.375 -54.219 14.422 1 15.12 121 GLN B N 1
ATOM 7309 C CA . GLN B 1 121 ? 10.812 -54.031 14.289 1 15.12 121 GLN B CA 1
ATOM 7310 C C . GLN B 1 121 ? 11.133 -52.719 13.539 1 15.12 121 GLN B C 1
ATOM 7312 O O . GLN B 1 121 ? 10.375 -52.312 12.664 1 15.12 121 GLN B O 1
ATOM 7317 N N . SER B 1 122 ? 12.375 -51.938 13.773 1 15.92 122 SER B N 1
ATOM 7318 C CA . SER B 1 122 ? 13.047 -50.625 13.93 1 15.92 122 SER B CA 1
ATOM 7319 C C . SER B 1 122 ? 13.766 -50.219 12.648 1 15.92 122 SER B C 1
ATOM 7321 O O . SER B 1 122 ? 14.273 -49.125 12.539 1 15.92 122 SER B O 1
ATOM 7323 N N . GLN B 1 123 ? 13.82 -50.75 11.461 1 14.91 123 GLN B N 1
ATOM 7324 C CA . GLN B 1 123 ? 15.109 -50.688 10.773 1 14.91 123 GLN B CA 1
ATOM 7325 C C . GLN B 1 123 ? 15.359 -49.312 10.203 1 14.91 123 GLN B C 1
ATOM 7327 O O . GLN B 1 123 ? 14.422 -48.594 9.82 1 14.91 123 GLN B O 1
ATOM 7332 N N . GLU B 1 124 ? 16.734 -48.719 10.039 1 15.84 124 GLU B N 1
ATOM 7333 C CA . GLU B 1 124 ? 17.688 -47.594 10.117 1 15.84 124 GLU B CA 1
ATOM 7334 C C . GLU B 1 124 ? 17.891 -46.969 8.75 1 15.84 124 GLU B C 1
ATOM 7336 O O . GLU B 1 124 ? 18.375 -45.812 8.656 1 15.84 124 GLU B O 1
ATOM 7341 N N . SER B 1 125 ? 17.516 -47.344 7.527 1 15.71 125 SER B N 1
ATOM 7342 C CA . SER B 1 125 ? 18.547 -47.219 6.492 1 15.71 125 SER B CA 1
ATOM 7343 C C . SER B 1 125 ? 18.625 -45.812 5.953 1 15.71 125 SER B C 1
ATOM 7345 O O . SER B 1 125 ? 17.609 -45.125 5.758 1 15.71 125 SER B O 1
ATOM 7347 N N . GLY B 1 126 ? 19.781 -45 5.977 1 16.19 126 GLY B N 1
ATOM 7348 C CA . GLY B 1 126 ? 20.328 -43.656 5.875 1 16.19 126 GLY B CA 1
ATOM 7349 C C . GLY B 1 126 ? 20.516 -43.219 4.441 1 16.19 126 GLY B C 1
ATOM 7350 O O . GLY B 1 126 ? 21.141 -42.188 4.191 1 16.19 126 GLY B O 1
ATOM 7351 N N . ALA B 1 127 ? 19.844 -43.406 3.301 1 16.84 127 ALA B N 1
ATOM 7352 C CA . ALA B 1 127 ? 20.469 -43.281 1.987 1 16.84 127 ALA B CA 1
ATOM 7353 C C . ALA B 1 127 ? 20.641 -41.812 1.598 1 16.84 127 ALA B C 1
ATOM 7355 O O . ALA B 1 127 ? 19.703 -41 1.693 1 16.84 127 ALA B O 1
ATOM 7356 N N . THR B 1 128 ? 21.844 -41.281 1.587 1 17.39 128 THR B N 1
ATOM 7357 C CA . THR B 1 128 ? 22.516 -40 1.474 1 17.39 128 THR B CA 1
ATOM 7358 C C . THR B 1 128 ? 22.438 -39.469 0.047 1 17.39 128 THR B C 1
ATOM 7360 O O . THR B 1 128 ? 23 -38.438 -0.268 1 17.39 128 THR B O 1
ATOM 7363 N N . GLY B 1 129 ? 21.406 -39.531 -0.757 1 16.25 129 GLY B N 1
ATOM 7364 C CA . GLY B 1 129 ? 21.656 -39.375 -2.182 1 16.25 129 GLY B CA 1
ATOM 7365 C C . GLY B 1 129 ? 22.078 -37.969 -2.572 1 16.25 129 GLY B C 1
ATOM 7366 O O . GLY B 1 129 ? 21.703 -37 -1.909 1 16.25 129 GLY B O 1
ATOM 7367 N N . ASP B 1 130 ? 23.203 -37.781 -3.305 1 17.39 130 ASP B N 1
ATOM 7368 C CA . ASP B 1 130 ? 24.156 -36.812 -3.818 1 17.39 130 ASP B CA 1
ATOM 7369 C C . ASP B 1 130 ? 23.516 -35.906 -4.848 1 17.39 130 ASP B C 1
ATOM 7371 O O . ASP B 1 130 ? 22.859 -36.375 -5.777 1 17.39 130 ASP B O 1
ATOM 7375 N N . ALA B 1 131 ? 23.281 -34.531 -4.621 1 17.91 131 ALA B N 1
ATOM 7376 C CA . ALA B 1 131 ? 22.547 -33.469 -5.324 1 17.91 131 ALA B CA 1
ATOM 7377 C C . ALA B 1 131 ? 23.344 -32.969 -6.523 1 17.91 131 ALA B C 1
ATOM 7379 O O . ALA B 1 131 ? 24.422 -32.375 -6.363 1 17.91 131 ALA B O 1
ATOM 7380 N N . THR B 1 132 ? 23.391 -33.719 -7.59 1 17.52 132 THR B N 1
ATOM 7381 C CA . THR B 1 132 ? 24.172 -33.469 -8.789 1 17.52 132 THR B CA 1
ATOM 7382 C C . THR B 1 132 ? 23.828 -32.094 -9.375 1 17.52 132 THR B C 1
ATOM 7384 O O . THR B 1 132 ? 22.734 -31.578 -9.148 1 17.52 132 THR B O 1
ATOM 7387 N N . GLU B 1 133 ? 24.844 -31.328 -9.953 1 19.3 133 GLU B N 1
ATOM 7388 C CA . GLU B 1 133 ? 25.188 -30 -10.477 1 19.3 133 GLU B CA 1
ATOM 7389 C C . GLU B 1 133 ? 24.469 -29.719 -11.781 1 19.3 133 GLU B C 1
ATOM 7391 O O . GLU B 1 133 ? 24.578 -30.469 -12.75 1 19.3 133 GLU B O 1
ATOM 7396 N N . GLY B 1 134 ? 23.25 -29.141 -11.781 1 17.77 134 GLY B N 1
ATOM 7397 C CA . GLY B 1 134 ? 22.312 -29.016 -12.891 1 17.77 134 GLY B CA 1
ATOM 7398 C C . GLY B 1 134 ? 22.75 -28.016 -13.938 1 17.77 134 GLY B C 1
ATOM 7399 O O . GLY B 1 134 ? 22.938 -26.828 -13.641 1 17.77 134 GLY B O 1
ATOM 7400 N N . ASP B 1 135 ? 23.672 -28.484 -14.852 1 20.48 135 ASP B N 1
ATOM 7401 C CA . ASP B 1 135 ? 24.172 -27.719 -15.992 1 20.48 135 ASP B CA 1
ATOM 7402 C C . ASP B 1 135 ? 23.031 -27.156 -16.828 1 20.48 135 ASP B C 1
ATOM 7404 O O . ASP B 1 135 ? 21.938 -27.734 -16.875 1 20.48 135 ASP B O 1
ATOM 7408 N N . GLY B 1 136 ? 23.031 -25.922 -17.219 1 19.81 136 GLY B N 1
ATOM 7409 C CA . GLY B 1 136 ? 22.156 -24.938 -17.859 1 19.81 136 GLY B CA 1
ATOM 7410 C C . GLY B 1 136 ? 21.734 -25.344 -19.25 1 19.81 136 GLY B C 1
ATOM 7411 O O . GLY B 1 136 ? 21.547 -24.5 -20.125 1 19.81 136 GLY B O 1
ATOM 7412 N N . VAL B 1 137 ? 21.422 -26.797 -19.531 1 22.34 137 VAL B N 1
ATOM 7413 C CA . VAL B 1 137 ? 21.281 -27.188 -20.922 1 22.34 137 VAL B CA 1
ATOM 7414 C C . VAL B 1 137 ? 20.031 -26.531 -21.516 1 22.34 137 VAL B C 1
ATOM 7416 O O . VAL B 1 137 ? 19.031 -26.328 -20.828 1 22.34 137 VAL B O 1
ATOM 7419 N N . ASP B 1 138 ? 20.219 -26 -22.703 1 23.66 138 ASP B N 1
ATOM 7420 C CA . ASP B 1 138 ? 19.344 -25.406 -23.703 1 23.66 138 ASP B CA 1
ATOM 7421 C C . ASP B 1 138 ? 18.109 -26.266 -23.938 1 23.66 138 ASP B C 1
ATOM 7423 O O . ASP B 1 138 ? 18.219 -27.453 -24.266 1 23.66 138 ASP B O 1
ATOM 7427 N N . THR B 1 139 ? 17.078 -26.031 -23.234 1 26.81 139 THR B N 1
ATOM 7428 C CA . THR B 1 139 ? 15.945 -26.938 -23.109 1 26.81 139 THR B CA 1
ATOM 7429 C C . THR B 1 139 ? 15.211 -27.078 -24.438 1 26.81 139 THR B C 1
ATOM 7431 O O . THR B 1 139 ? 14.664 -26.109 -24.953 1 26.81 139 THR B O 1
ATOM 7434 N N . PRO B 1 140 ? 15.562 -28.078 -25.312 1 25.52 140 PRO B N 1
ATOM 7435 C CA . PRO B 1 140 ? 14.883 -28.281 -26.594 1 25.52 140 PRO B CA 1
ATOM 7436 C C . PRO B 1 140 ? 13.367 -28.438 -26.438 1 25.52 140 PRO B C 1
ATOM 7438 O O . PRO B 1 140 ? 12.891 -28.875 -25.391 1 25.52 140 PRO B O 1
ATOM 7441 N N . THR B 1 141 ? 12.578 -27.734 -27.234 1 28.97 141 THR B N 1
ATOM 7442 C CA . THR B 1 141 ? 11.125 -27.734 -27.359 1 28.97 141 THR B CA 1
ATOM 7443 C C . THR B 1 141 ? 10.602 -29.156 -27.594 1 28.97 141 THR B C 1
ATOM 7445 O O . THR B 1 141 ? 11.094 -29.859 -28.469 1 28.97 141 THR B O 1
ATOM 7448 N N . ALA B 1 142 ? 10 -29.75 -26.688 1 33.59 142 ALA B N 1
ATOM 7449 C CA . ALA B 1 142 ? 9.422 -31.094 -26.734 1 33.59 142 ALA B CA 1
ATOM 7450 C C . ALA B 1 142 ? 8.508 -31.266 -27.953 1 33.59 142 ALA B C 1
ATOM 7452 O O . ALA B 1 142 ? 7.574 -30.484 -28.141 1 33.59 142 ALA B O 1
ATOM 7453 N N . ILE B 1 143 ? 9.008 -31.578 -29.172 1 31.92 143 ILE B N 1
ATOM 7454 C CA . ILE B 1 143 ? 8.227 -31.875 -30.359 1 31.92 143 ILE B CA 1
ATOM 7455 C C . ILE B 1 143 ? 7.371 -33.125 -30.125 1 31.92 143 ILE B C 1
ATOM 7457 O O . ILE B 1 143 ? 7.898 -34.188 -29.828 1 31.92 143 ILE B O 1
ATOM 7461 N N . SER B 1 144 ? 6.176 -33 -29.797 1 35 144 SER B N 1
ATOM 7462 C CA . SER B 1 144 ? 5.191 -34.062 -29.75 1 35 144 SER B CA 1
ATOM 7463 C C . SER B 1 144 ? 5.16 -34.875 -31.047 1 35 144 SER B C 1
ATOM 7465 O O . SER B 1 144 ? 5.32 -34.281 -32.125 1 35 144 SER B O 1
ATOM 7467 N N . GLU B 1 145 ? 5.348 -36.156 -31.047 1 40.06 145 GLU B N 1
ATOM 7468 C CA . GLU B 1 145 ? 5.391 -37.156 -32.125 1 40.06 145 GLU B CA 1
ATOM 7469 C C . GLU B 1 145 ? 4.129 -37.062 -33 1 40.06 145 GLU B C 1
ATOM 7471 O O . GLU B 1 145 ? 3.027 -36.906 -32.469 1 40.06 145 GLU B O 1
ATOM 7476 N N . ALA B 1 146 ? 4.195 -36.812 -34.188 1 37.34 146 ALA B N 1
ATOM 7477 C CA . ALA B 1 146 ? 3.195 -36.938 -35.25 1 37.34 146 ALA B CA 1
ATOM 7478 C C . ALA B 1 146 ? 2.518 -38.312 -35.219 1 37.34 146 ALA B C 1
ATOM 7480 O O . ALA B 1 146 ? 1.698 -38.625 -36.094 1 37.34 146 ALA B O 1
ATOM 7481 N N . SER B 1 147 ? 2.922 -39.406 -34.594 1 47.47 147 SER B N 1
ATOM 7482 C CA . SER B 1 147 ? 2.412 -40.75 -34.875 1 47.47 147 SER B CA 1
ATOM 7483 C C . SER B 1 147 ? 1.167 -41.062 -34.062 1 47.47 147 SER B C 1
ATOM 7485 O O . SER B 1 147 ? 0.913 -40.406 -33.031 1 47.47 147 SER B O 1
ATOM 7487 N N . THR B 1 148 ? 0.153 -41.938 -34.594 1 54 148 THR B N 1
ATOM 7488 C CA . THR B 1 148 ? -1.032 -42.531 -33.969 1 54 148 THR B CA 1
ATOM 7489 C C . THR B 1 148 ? -0.687 -43.188 -32.625 1 54 148 THR B C 1
ATOM 7491 O O . THR B 1 148 ? -1.549 -43.781 -31.984 1 54 148 THR B O 1
ATOM 7494 N N . GLY B 1 149 ? 0.364 -42.906 -32.188 1 64.06 149 GLY B N 1
ATOM 7495 C CA . GLY B 1 149 ? 0.83 -43.469 -30.938 1 64.06 149 GLY B CA 1
ATOM 7496 C C . GLY B 1 149 ? 1.46 -44.844 -31.078 1 64.06 149 GLY B C 1
ATOM 7497 O O . GLY B 1 149 ? 1.15 -45.562 -32.031 1 64.06 149 GLY B O 1
ATOM 7498 N N . GLU B 1 150 ? 2.342 -45.219 -30.234 1 72.38 150 GLU B N 1
ATOM 7499 C CA . GLU B 1 150 ? 2.996 -46.5 -30.234 1 72.38 150 GLU B CA 1
ATOM 7500 C C . GLU B 1 150 ? 2.162 -47.531 -29.5 1 72.38 150 GLU B C 1
ATOM 7502 O O . GLU B 1 150 ? 1.478 -47.219 -28.531 1 72.38 150 GLU B O 1
ATOM 7507 N N . ARG B 1 151 ? 2.145 -48.688 -30.094 1 73.38 151 ARG B N 1
ATOM 7508 C CA . ARG B 1 151 ? 1.549 -49.812 -29.344 1 73.38 151 ARG B CA 1
ATOM 7509 C C . ARG B 1 151 ? 2.305 -50.062 -28.031 1 73.38 151 ARG B C 1
ATOM 7511 O O . ARG B 1 151 ? 3.525 -49.875 -27.984 1 73.38 151 ARG B O 1
ATOM 7518 N N . SER B 1 152 ? 1.546 -50.375 -27.062 1 71.88 152 SER B N 1
ATOM 7519 C CA . SER B 1 152 ? 2.148 -50.656 -25.75 1 71.88 152 SER B CA 1
ATOM 7520 C C . SER B 1 152 ? 2.898 -51.969 -25.75 1 71.88 152 SER B C 1
ATOM 7522 O O . SER B 1 152 ? 2.436 -52.969 -26.328 1 71.88 152 SER B O 1
ATOM 7524 N N . PRO B 1 153 ? 4.086 -51.938 -25.156 1 71.44 153 PRO B N 1
ATOM 7525 C CA . PRO B 1 153 ? 4.828 -50.875 -24.5 1 71.44 153 PRO B CA 1
ATOM 7526 C C . PRO B 1 153 ? 5.617 -50 -25.5 1 71.44 153 PRO B C 1
ATOM 7528 O O . PRO B 1 153 ? 6.117 -50.531 -26.5 1 71.44 153 PRO B O 1
ATOM 7531 N N . PRO B 1 154 ? 5.629 -48.781 -25.188 1 71.44 154 PRO B N 1
ATOM 7532 C CA . PRO B 1 154 ? 6.41 -47.938 -26.109 1 71.44 154 PRO B CA 1
ATOM 7533 C C . PRO B 1 154 ? 7.906 -48.25 -26.047 1 71.44 154 PRO B C 1
ATOM 7535 O O . PRO B 1 154 ? 8.414 -48.656 -25 1 71.44 154 PRO B O 1
ATOM 7538 N N . PHE B 1 155 ? 8.414 -48.25 -27.266 1 65.12 155 PHE B N 1
ATOM 7539 C CA . PHE B 1 155 ? 9.859 -48.344 -27.359 1 65.12 155 PHE B CA 1
ATOM 7540 C C . PHE B 1 155 ? 10.516 -47 -27.125 1 65.12 155 PHE B C 1
ATOM 7542 O O . PHE B 1 155 ? 10.57 -46.156 -28.031 1 65.12 155 PHE B O 1
ATOM 7549 N N . TYR B 1 156 ? 10.484 -46.656 -25.859 1 61.84 156 TYR B N 1
ATOM 7550 C CA . TYR B 1 156 ? 10.844 -45.25 -25.562 1 61.84 156 TYR B CA 1
ATOM 7551 C C . TYR B 1 156 ? 12.102 -45.188 -24.703 1 61.84 156 TYR B C 1
ATOM 7553 O O . TYR B 1 156 ? 12.578 -46.219 -24.203 1 61.84 156 TYR B O 1
ATOM 7561 N N . ILE B 1 157 ? 12.688 -43.844 -24.781 1 62.84 157 ILE B N 1
ATOM 7562 C CA . ILE B 1 157 ? 13.75 -43.469 -23.859 1 62.84 157 ILE B CA 1
ATOM 7563 C C . ILE B 1 157 ? 13.141 -42.938 -22.562 1 62.84 157 ILE B C 1
ATOM 7565 O O . ILE B 1 157 ? 11.953 -42.625 -22.516 1 62.84 157 ILE B O 1
ATOM 7569 N N . ARG B 1 158 ? 14.055 -42.875 -21.609 1 68.62 158 ARG B N 1
ATOM 7570 C CA . ARG B 1 158 ? 13.789 -42.219 -20.344 1 68.62 158 ARG B CA 1
ATOM 7571 C C . ARG B 1 158 ? 13.406 -40.75 -20.562 1 68.62 158 ARG B C 1
ATOM 7573 O O . ARG B 1 158 ? 14.055 -40.062 -21.328 1 68.62 158 ARG B O 1
ATOM 7580 N N . ASN B 1 159 ? 12.148 -40.5 -20.078 1 78 159 ASN B N 1
ATOM 7581 C CA . ASN B 1 159 ? 11.75 -39.094 -20.188 1 78 159 ASN B CA 1
ATOM 7582 C C . ASN B 1 159 ? 12.609 -38.188 -19.297 1 78 159 ASN B C 1
ATOM 7584 O O . ASN B 1 159 ? 13.359 -38.688 -18.453 1 78 159 ASN B O 1
ATOM 7588 N N . ASN B 1 160 ? 12.688 -36.938 -19.625 1 78.75 160 ASN B N 1
ATOM 7589 C CA . ASN B 1 160 ? 13.375 -35.906 -18.828 1 78.75 160 ASN B CA 1
ATOM 7590 C C . ASN B 1 160 ? 12.508 -34.688 -18.625 1 78.75 160 ASN B C 1
ATOM 7592 O O . ASN B 1 160 ? 12.555 -33.719 -19.422 1 78.75 160 ASN B O 1
ATOM 7596 N N . PRO B 1 161 ? 11.844 -34.75 -17.547 1 81.81 161 PRO B N 1
ATOM 7597 C CA . PRO B 1 161 ? 10.93 -33.625 -17.281 1 81.81 161 PRO B CA 1
ATOM 7598 C C . PRO B 1 161 ? 11.656 -32.281 -17.188 1 81.81 161 PRO B C 1
ATOM 7600 O O . PRO B 1 161 ? 11.102 -31.25 -17.562 1 81.81 161 PRO B O 1
ATOM 7603 N N . LYS B 1 162 ? 12.859 -32.25 -16.766 1 76.94 162 LYS B N 1
ATOM 7604 C CA . LYS B 1 162 ? 13.617 -31.016 -16.656 1 76.94 162 LYS B CA 1
ATOM 7605 C C . LYS B 1 162 ? 13.875 -30.406 -18.016 1 76.94 162 LYS B C 1
ATOM 7607 O O . LYS B 1 162 ? 13.891 -29.172 -18.156 1 76.94 162 LYS B O 1
ATOM 7612 N N . ARG B 1 163 ? 13.961 -31.266 -18.938 1 75.81 163 ARG B N 1
ATOM 7613 C CA . ARG B 1 163 ? 14.227 -30.781 -20.297 1 75.81 163 ARG B CA 1
ATOM 7614 C C . ARG B 1 163 ? 12.961 -30.828 -21.141 1 75.81 163 ARG B C 1
ATOM 7616 O O . ARG B 1 163 ? 13.023 -30.719 -22.375 1 75.81 163 ARG B O 1
ATOM 7623 N N . LYS B 1 164 ? 11.883 -31.188 -20.562 1 79.25 164 LYS B N 1
ATOM 7624 C CA . LYS B 1 164 ? 10.578 -31.234 -21.219 1 79.25 164 LYS B CA 1
ATOM 7625 C C . LYS B 1 164 ? 10.547 -32.281 -22.312 1 79.25 164 LYS B C 1
ATOM 7627 O O . LYS B 1 164 ? 10 -32.062 -23.391 1 79.25 164 LYS B O 1
ATOM 7632 N N . ARG B 1 165 ? 11.305 -33.281 -22.125 1 80.81 165 ARG B N 1
ATOM 7633 C CA . ARG B 1 165 ? 11.203 -34.438 -22.984 1 80.81 165 ARG B CA 1
ATOM 7634 C C . ARG B 1 165 ? 10.211 -35.469 -22.406 1 80.81 165 ARG B C 1
ATOM 7636 O O . ARG B 1 165 ? 10.547 -36.219 -21.5 1 80.81 165 ARG B O 1
ATOM 7643 N N . PHE B 1 166 ? 9.031 -35.438 -23.078 1 86.56 166 PHE B N 1
ATOM 7644 C CA . PHE B 1 166 ? 7.934 -36.25 -22.531 1 86.56 166 PHE B CA 1
ATOM 7645 C C . PHE B 1 166 ? 7.527 -37.344 -23.516 1 86.56 166 PHE B C 1
ATOM 7647 O O . PHE B 1 166 ? 7.797 -37.25 -24.719 1 86.56 166 PHE B O 1
ATOM 7654 N N . LEU B 1 167 ? 6.953 -38.312 -22.984 1 83.75 167 LEU B N 1
ATOM 7655 C CA . LEU B 1 167 ? 6.414 -39.406 -23.766 1 83.75 167 LEU B CA 1
ATOM 7656 C C . LEU B 1 167 ? 4.953 -39.156 -24.125 1 83.75 167 LEU B C 1
ATOM 7658 O O . LEU B 1 167 ? 4.207 -38.562 -23.328 1 83.75 167 LEU B O 1
ATOM 7662 N N . ALA B 1 168 ? 4.637 -39.594 -25.312 1 85.88 168 ALA B N 1
ATOM 7663 C CA . ALA B 1 168 ? 3.236 -39.531 -25.734 1 85.88 168 ALA B CA 1
ATOM 7664 C C . ALA B 1 168 ? 2.469 -40.781 -25.234 1 85.88 168 ALA B C 1
ATOM 7666 O O . ALA B 1 168 ? 3.068 -41.781 -24.922 1 85.88 168 ALA B O 1
ATOM 7667 N N . PRO B 1 169 ? 1.187 -40.594 -25.156 1 87.38 169 PRO B N 1
ATOM 7668 C CA . PRO B 1 169 ? 0.405 -41.781 -24.797 1 87.38 169 PRO B CA 1
ATOM 7669 C C . PRO B 1 169 ? 0.46 -42.875 -25.859 1 87.38 169 PRO B C 1
ATOM 7671 O O . PRO B 1 169 ? 0.658 -42.562 -27.047 1 87.38 169 PRO B O 1
ATOM 7674 N N . THR B 1 170 ? 0.233 -44.031 -25.453 1 81.06 170 THR B N 1
ATOM 7675 C CA . THR B 1 170 ? 0.208 -45.188 -26.375 1 81.06 170 THR B CA 1
ATOM 7676 C C . THR B 1 170 ? -1.056 -45.156 -27.234 1 81.06 170 THR B C 1
ATOM 7678 O O . THR B 1 170 ? -1.978 -44.375 -26.953 1 81.06 170 THR B O 1
ATOM 7681 N N . VAL B 1 171 ? -1.042 -46.031 -28.234 1 77.81 171 VAL B N 1
ATOM 7682 C CA . VAL B 1 171 ? -2.193 -46.125 -29.125 1 77.81 171 VAL B CA 1
ATOM 7683 C C . VAL B 1 171 ? -3.434 -46.531 -28.328 1 77.81 171 VAL B C 1
ATOM 7685 O O . VAL B 1 171 ? -4.523 -45.969 -28.547 1 77.81 171 VAL B O 1
ATOM 7688 N N . GLY B 1 172 ? -3.236 -47.469 -27.406 1 77.19 172 GLY B N 1
ATOM 7689 C CA . GLY B 1 172 ? -4.352 -47.875 -26.578 1 77.19 172 GLY B CA 1
ATOM 7690 C C . GLY B 1 172 ? -4.898 -46.781 -25.703 1 77.19 172 GLY B C 1
ATOM 7691 O O . GLY B 1 172 ? -6.113 -46.656 -25.547 1 77.19 172 GLY B O 1
ATOM 7692 N N . GLN B 1 173 ? -4.055 -45.969 -25.188 1 81.81 173 GLN B N 1
ATOM 7693 C CA . GLN B 1 173 ? -4.461 -44.875 -24.344 1 81.81 173 GLN B CA 1
ATOM 7694 C C . GLN B 1 173 ? -5.203 -43.812 -25.156 1 81.81 173 GLN B C 1
ATOM 7696 O O . GLN B 1 173 ? -6.199 -43.25 -24.688 1 81.81 173 GLN B O 1
ATOM 7701 N N . ARG B 1 174 ? -4.711 -43.594 -26.297 1 83.25 174 ARG B N 1
ATOM 7702 C CA . ARG B 1 174 ? -5.352 -42.594 -27.172 1 83.25 174 ARG B CA 1
ATOM 7703 C C . ARG B 1 174 ? -6.75 -43.062 -27.578 1 83.25 174 ARG B C 1
ATOM 7705 O O . ARG B 1 174 ? -7.68 -42.25 -27.625 1 83.25 174 ARG B O 1
ATOM 7712 N N . ARG B 1 175 ? -6.797 -44.281 -27.891 1 76.62 175 ARG B N 1
ATOM 7713 C CA . ARG B 1 175 ? -8.055 -44.844 -28.375 1 76.62 175 ARG B CA 1
ATOM 7714 C C . ARG B 1 175 ? -9.156 -44.719 -27.328 1 76.62 175 ARG B C 1
ATOM 7716 O O . ARG B 1 175 ? -10.328 -44.562 -27.672 1 76.62 175 ARG B O 1
ATOM 7723 N N . GLU B 1 176 ? -8.766 -44.75 -26.172 1 76.81 176 GLU B N 1
ATOM 7724 C CA . GLU B 1 176 ? -9.727 -44.594 -25.078 1 76.81 176 GLU B CA 1
ATOM 7725 C C . GLU B 1 176 ? -10.445 -43.25 -25.172 1 76.81 176 GLU B C 1
ATOM 7727 O O . GLU B 1 176 ? -11.617 -43.125 -24.828 1 76.81 176 GLU B O 1
ATOM 7732 N N . PHE B 1 177 ? -9.805 -42.25 -25.609 1 79.56 177 PHE B N 1
ATOM 7733 C CA . PHE B 1 177 ? -10.383 -40.906 -25.656 1 79.56 177 PHE B CA 1
ATOM 7734 C C . PHE B 1 177 ? -10.984 -40.625 -27.031 1 79.56 177 PHE B C 1
ATOM 7736 O O . PHE B 1 177 ? -11.93 -39.844 -27.156 1 79.56 177 PHE B O 1
ATOM 7743 N N . TYR B 1 178 ? -10.352 -41.219 -27.984 1 66.06 178 TYR B N 1
ATOM 7744 C CA . TYR B 1 178 ? -10.859 -41.031 -29.328 1 66.06 178 TYR B CA 1
ATOM 7745 C C . TYR B 1 178 ? -12.289 -41.531 -29.453 1 66.06 178 TYR B C 1
ATOM 7747 O O . TYR B 1 178 ? -13.07 -41 -30.25 1 66.06 178 TYR B O 1
ATOM 7755 N N . ASN B 1 179 ? -12.484 -42.406 -28.609 1 57.84 179 ASN B N 1
ATOM 7756 C CA . ASN B 1 179 ? -13.75 -43.125 -28.734 1 57.84 179 ASN B CA 1
ATOM 7757 C C . ASN B 1 179 ? -14.797 -42.594 -27.766 1 57.84 179 ASN B C 1
ATOM 7759 O O . ASN B 1 179 ? -15.828 -43.219 -27.547 1 57.84 179 ASN B O 1
ATOM 7763 N N . HIS B 1 180 ? -14.516 -41.406 -27.359 1 61.12 180 HIS B N 1
ATOM 7764 C CA . HIS B 1 180 ? -15.445 -40.875 -26.359 1 61.12 180 HIS B CA 1
ATOM 7765 C C . HIS B 1 180 ? -16.688 -40.312 -27.016 1 61.12 180 HIS B C 1
ATOM 7767 O O . HIS B 1 180 ? -16.609 -39.688 -28.078 1 61.12 180 HIS B O 1
ATOM 7773 N N . GLN B 1 181 ? -17.812 -40.656 -26.375 1 50.81 181 GLN B N 1
ATOM 7774 C CA . GLN B 1 181 ? -19.125 -40.344 -26.922 1 50.81 181 GLN B CA 1
ATOM 7775 C C . GLN B 1 181 ? -19.297 -38.812 -27.078 1 50.81 181 GLN B C 1
ATOM 7777 O O . GLN B 1 181 ? -20.047 -38.375 -27.938 1 50.81 181 GLN B O 1
ATOM 7782 N N . ASN B 1 182 ? -18.609 -38.125 -26.422 1 64.06 182 ASN B N 1
ATOM 7783 C CA . ASN B 1 182 ? -18.859 -36.688 -26.391 1 64.06 182 ASN B CA 1
ATOM 7784 C C . ASN B 1 182 ? -18 -35.969 -27.406 1 64.06 182 ASN B C 1
ATOM 7786 O O . ASN B 1 182 ? -17.75 -34.75 -27.266 1 64.06 182 ASN B O 1
ATOM 7790 N N . GLY B 1 183 ? -17.5 -36.75 -28.453 1 72.19 183 GLY B N 1
ATOM 7791 C CA . GLY B 1 183 ? -16.859 -36 -29.516 1 72.19 183 GLY B CA 1
ATOM 7792 C C . GLY B 1 183 ? -15.531 -36.594 -29.953 1 72.19 183 GLY B C 1
ATOM 7793 O O . GLY B 1 183 ? -15.125 -37.656 -29.469 1 72.19 183 GLY B O 1
ATOM 7794 N N . ASN B 1 184 ? -14.992 -35.938 -30.938 1 79.94 184 ASN B N 1
ATOM 7795 C CA . ASN B 1 184 ? -13.734 -36.344 -31.562 1 79.94 184 ASN B CA 1
ATOM 7796 C C . ASN B 1 184 ? -12.531 -35.812 -30.812 1 79.94 184 ASN B C 1
ATOM 7798 O O . ASN B 1 184 ? -11.953 -34.781 -31.203 1 79.94 184 ASN B O 1
ATOM 7802 N N . TRP B 1 185 ? -12.164 -36.594 -29.766 1 89.62 185 TRP B N 1
ATOM 7803 C CA . TRP B 1 185 ? -11.031 -36.125 -28.953 1 89.62 185 TRP B CA 1
ATOM 7804 C C . TRP B 1 185 ? -9.719 -36.625 -29.562 1 89.62 185 TRP B C 1
ATOM 7806 O O . TRP B 1 185 ? -9.617 -37.75 -30.031 1 89.62 185 TRP B O 1
ATOM 7816 N N . LYS B 1 186 ? -8.797 -35.719 -29.641 1 88.19 186 LYS B N 1
ATOM 7817 C CA . LYS B 1 186 ? -7.469 -36 -30.188 1 88.19 186 LYS B CA 1
ATOM 7818 C C . LYS B 1 186 ? -6.375 -35.625 -29.203 1 88.19 186 LYS B C 1
ATOM 7820 O O . LYS B 1 186 ? -6.484 -34.594 -28.516 1 88.19 186 LYS B O 1
ATOM 7825 N N . PHE B 1 187 ? -5.383 -36.469 -29.156 1 91.06 187 PHE B N 1
ATOM 7826 C CA . PHE B 1 187 ? -4.219 -36.125 -28.344 1 91.06 187 PHE B CA 1
ATOM 7827 C C . PHE B 1 187 ? -3.484 -34.938 -28.938 1 91.06 187 PHE B C 1
ATOM 7829 O O . PHE B 1 187 ? -3.162 -34.906 -30.125 1 91.06 187 PHE B O 1
ATOM 7836 N N . ALA B 1 188 ? -3.201 -33.969 -28.125 1 90.44 188 ALA B N 1
ATOM 7837 C CA . ALA B 1 188 ? -2.51 -32.781 -28.578 1 90.44 188 ALA B CA 1
ATOM 7838 C C . ALA B 1 188 ? -1.043 -32.781 -28.156 1 90.44 188 ALA B C 1
ATOM 7840 O O . ALA B 1 188 ? -0.147 -32.781 -29 1 90.44 188 ALA B O 1
ATOM 7841 N N . MET B 1 189 ? -0.813 -32.938 -26.828 1 89.44 189 MET B N 1
ATOM 7842 C CA . MET B 1 189 ? 0.559 -32.969 -26.328 1 89.44 189 MET B CA 1
ATOM 7843 C C . MET B 1 189 ? 0.605 -33.438 -24.891 1 89.44 189 MET B C 1
ATOM 7845 O O . MET B 1 189 ? -0.428 -33.5 -24.219 1 89.44 189 MET B O 1
ATOM 7849 N N . THR B 1 190 ? 1.793 -33.75 -24.453 1 91.06 190 THR B N 1
ATOM 7850 C CA . THR B 1 190 ? 2.039 -34.062 -23.047 1 91.06 190 THR B CA 1
ATOM 7851 C C . THR B 1 190 ? 2.455 -32.812 -22.281 1 91.06 190 THR B C 1
ATOM 7853 O O . THR B 1 190 ? 3.402 -32.125 -22.672 1 91.06 190 THR B O 1
ATOM 7856 N N . LEU B 1 191 ? 1.77 -32.531 -21.25 1 90.69 191 LEU B N 1
ATOM 7857 C CA . LEU B 1 191 ? 2.004 -31.312 -20.484 1 90.69 191 LEU B CA 1
ATOM 7858 C C . LEU B 1 191 ? 3.025 -31.547 -19.375 1 90.69 191 LEU B C 1
ATOM 7860 O O . LEU B 1 191 ? 3.773 -30.641 -19.016 1 90.69 191 LEU B O 1
ATOM 7864 N N . TYR B 1 192 ? 2.938 -32.719 -18.828 1 90.94 192 TYR B N 1
ATOM 7865 C CA . TYR B 1 192 ? 3.799 -33.031 -17.688 1 90.94 192 TYR B CA 1
ATOM 7866 C C . TYR B 1 192 ? 3.957 -34.531 -17.531 1 90.94 192 TYR B C 1
ATOM 7868 O O . TYR B 1 192 ? 3.049 -35.312 -17.859 1 90.94 192 TYR B O 1
ATOM 7876 N N . GLN B 1 193 ? 5.141 -34.906 -16.969 1 90.31 193 GLN B N 1
ATOM 7877 C CA . GLN B 1 193 ? 5.383 -36.312 -16.609 1 90.31 193 GLN B CA 1
ATOM 7878 C C . GLN B 1 193 ? 6.375 -36.406 -15.461 1 90.31 193 GLN B C 1
ATOM 7880 O O . GLN B 1 193 ? 7.297 -35.594 -15.344 1 90.31 193 GLN B O 1
ATOM 7885 N N . THR B 1 194 ? 6.102 -37.406 -14.648 1 88.94 194 THR B N 1
ATOM 7886 C CA . THR B 1 194 ? 7.129 -37.75 -13.672 1 88.94 194 THR B CA 1
ATOM 7887 C C . THR B 1 194 ? 8.312 -38.438 -14.352 1 88.94 194 THR B C 1
ATOM 7889 O O . THR B 1 194 ? 8.188 -38.969 -15.461 1 88.94 194 THR B O 1
ATOM 7892 N N . ARG B 1 195 ? 9.414 -38.406 -13.68 1 82.75 195 ARG B N 1
ATOM 7893 C CA . ARG B 1 195 ? 10.633 -38.969 -14.258 1 82.75 195 ARG B CA 1
ATOM 7894 C C . ARG B 1 195 ? 10.602 -40.5 -14.227 1 82.75 195 ARG B C 1
ATOM 7896 O O . ARG B 1 195 ? 10.172 -41.094 -13.234 1 82.75 195 ARG B O 1
ATOM 7903 N N . LEU B 1 196 ? 10.953 -41 -15.352 1 77.62 196 LEU B N 1
ATOM 7904 C CA . LEU B 1 196 ? 11.148 -42.438 -15.484 1 77.62 196 LEU B CA 1
ATOM 7905 C C . LEU B 1 196 ? 12.625 -42.781 -15.617 1 77.62 196 LEU B C 1
ATOM 7907 O O . LEU B 1 196 ? 13.188 -42.719 -16.703 1 77.62 196 LEU B O 1
ATOM 7911 N N . ASP B 1 197 ? 13.484 -42.656 -14.547 1 62.56 197 ASP B N 1
ATOM 7912 C CA . ASP B 1 197 ? 14.922 -42.844 -14.758 1 62.56 197 ASP B CA 1
ATOM 7913 C C . ASP B 1 197 ? 15.414 -44.125 -14.117 1 62.56 197 ASP B C 1
ATOM 7915 O O . ASP B 1 197 ? 16.625 -44.406 -14.094 1 62.56 197 ASP B O 1
ATOM 7919 N N . GLY B 1 198 ? 14.633 -45.062 -13.953 1 59.47 198 GLY B N 1
ATOM 7920 C CA . GLY B 1 198 ? 15.094 -46.344 -13.438 1 59.47 198 GLY B CA 1
ATOM 7921 C C . GLY B 1 198 ? 15.617 -46.25 -12.016 1 59.47 198 GLY B C 1
ATOM 7922 O O . GLY B 1 198 ? 16.062 -47.25 -11.453 1 59.47 198 GLY B O 1
ATOM 7923 N N . SER B 1 199 ? 15.656 -44.938 -11.445 1 60.31 199 SER B N 1
ATOM 7924 C CA . SER B 1 199 ? 16.156 -44.844 -10.078 1 60.31 199 SER B CA 1
ATOM 7925 C C . SER B 1 199 ? 15.023 -44.656 -9.078 1 60.31 199 SER B C 1
ATOM 7927 O O . SER B 1 199 ? 13.914 -44.25 -9.461 1 60.31 199 SER B O 1
ATOM 7929 N N . GLY B 1 200 ? 15.281 -45.062 -7.918 1 58.94 200 GLY B N 1
ATOM 7930 C CA . GLY B 1 200 ? 14.375 -44.875 -6.801 1 58.94 200 GLY B CA 1
ATOM 7931 C C . GLY B 1 200 ? 13.062 -45.625 -6.965 1 58.94 200 GLY B C 1
ATOM 7932 O O . GLY B 1 200 ? 13.062 -46.812 -7.293 1 58.94 200 GLY B O 1
ATOM 7933 N N . ALA B 1 201 ? 11.961 -44.938 -6.75 1 59.66 201 ALA B N 1
ATOM 7934 C CA . ALA B 1 201 ? 10.625 -45.531 -6.734 1 59.66 201 ALA B CA 1
ATOM 7935 C C . ALA B 1 201 ? 10.188 -45.938 -8.141 1 59.66 201 ALA B C 1
ATOM 7937 O O . ALA B 1 201 ? 9.336 -46.812 -8.312 1 59.66 201 ALA B O 1
ATOM 7938 N N . ASP B 1 202 ? 11.008 -45.406 -9.148 1 68.12 202 ASP B N 1
ATOM 7939 C CA . ASP B 1 202 ? 10.531 -45.656 -10.508 1 68.12 202 ASP B CA 1
ATOM 7940 C C . ASP B 1 202 ? 11.297 -46.781 -11.18 1 68.12 202 ASP B C 1
ATOM 7942 O O . ASP B 1 202 ? 11.039 -47.094 -12.336 1 68.12 202 ASP B O 1
ATOM 7946 N N . LYS B 1 203 ? 12.25 -47.375 -10.422 1 67.88 203 LYS B N 1
ATOM 7947 C CA . LYS B 1 203 ? 13.023 -48.469 -10.984 1 67.88 203 LYS B CA 1
ATOM 7948 C C . LYS B 1 203 ? 12.109 -49.594 -11.445 1 67.88 203 LYS B C 1
ATOM 7950 O O . LYS B 1 203 ? 12.297 -50.156 -12.531 1 67.88 203 LYS B O 1
ATOM 7955 N N . ARG B 1 204 ? 11.164 -49.812 -10.586 1 69.25 204 ARG B N 1
ATOM 7956 C CA . ARG B 1 204 ? 10.242 -50.906 -10.906 1 69.25 204 ARG B CA 1
ATOM 7957 C C . ARG B 1 204 ? 9.461 -50.594 -12.18 1 69.25 204 ARG B C 1
ATOM 7959 O O . ARG B 1 204 ? 9.227 -51.5 -12.992 1 69.25 204 ARG B O 1
ATOM 7966 N N . ARG B 1 205 ? 9.125 -49.375 -12.344 1 76.12 205 ARG B N 1
ATOM 7967 C CA . ARG B 1 205 ? 8.352 -48.938 -13.516 1 76.12 205 ARG B CA 1
ATOM 7968 C C . ARG B 1 205 ? 9.188 -49.062 -14.789 1 76.12 205 ARG B C 1
ATOM 7970 O O . ARG B 1 205 ? 8.68 -49.5 -15.828 1 76.12 205 ARG B O 1
ATOM 7977 N N . PHE B 1 206 ? 10.344 -48.688 -14.562 1 67.06 206 PHE B N 1
ATOM 7978 C CA . PHE B 1 206 ? 11.25 -48.75 -15.711 1 67.06 206 PHE B CA 1
ATOM 7979 C C . PHE B 1 206 ? 11.508 -50.188 -16.125 1 67.06 206 PHE B C 1
ATOM 7981 O O . PHE B 1 206 ? 11.477 -50.5 -17.312 1 67.06 206 PHE B O 1
ATOM 7988 N N . GLU B 1 207 ? 11.703 -50.969 -15.148 1 64.19 207 GLU B N 1
ATOM 7989 C CA . GLU B 1 207 ? 12.008 -52.375 -15.414 1 64.19 207 GLU B CA 1
ATOM 7990 C C . GLU B 1 207 ? 10.82 -53.062 -16.047 1 64.19 207 GLU B C 1
ATOM 7992 O O . GLU B 1 207 ? 11 -54 -16.844 1 64.19 207 GLU B O 1
ATOM 7997 N N . LYS B 1 208 ? 9.68 -52.469 -15.766 1 64.38 208 LYS B N 1
ATOM 7998 C CA . LYS B 1 208 ? 8.477 -53.125 -16.281 1 64.38 208 LYS B CA 1
ATOM 7999 C C . LYS B 1 208 ? 8.016 -52.469 -17.578 1 64.38 208 LYS B C 1
ATOM 8001 O O . LYS B 1 208 ? 6.988 -52.844 -18.141 1 64.38 208 LYS B O 1
ATOM 8006 N N . GLY B 1 209 ? 8.867 -51.531 -18.078 1 65.94 209 GLY B N 1
ATOM 8007 C CA . GLY B 1 209 ? 8.547 -50.906 -19.359 1 65.94 209 GLY B CA 1
ATOM 8008 C C . GLY B 1 209 ? 7.242 -50.125 -19.328 1 65.94 209 GLY B C 1
ATOM 8009 O O . GLY B 1 209 ? 6.52 -50.094 -20.328 1 65.94 209 GLY B O 1
ATOM 8010 N N . THR B 1 210 ? 6.902 -49.688 -18.188 1 71.81 210 THR B N 1
ATOM 8011 C CA . THR B 1 210 ? 5.648 -48.969 -18.062 1 71.81 210 THR B CA 1
ATOM 8012 C C . THR B 1 210 ? 5.875 -47.469 -18.219 1 71.81 210 THR B C 1
ATOM 8014 O O . THR B 1 210 ? 7.02 -47 -18.234 1 71.81 210 THR B O 1
ATOM 8017 N N . MET B 1 211 ? 4.805 -46.812 -18.453 1 79 211 MET B N 1
ATOM 8018 C CA . MET B 1 211 ? 4.812 -45.344 -18.531 1 79 211 MET B CA 1
ATOM 8019 C C . MET B 1 211 ? 5.145 -44.719 -17.172 1 79 211 MET B C 1
ATOM 8021 O O . MET B 1 211 ? 5.094 -45.406 -16.141 1 79 211 MET B O 1
ATOM 8025 N N . PRO B 1 212 ? 5.566 -43.469 -17.234 1 84.19 212 PRO B N 1
ATOM 8026 C CA . PRO B 1 212 ? 5.762 -42.781 -15.945 1 84.19 212 PRO B CA 1
ATOM 8027 C C . PRO B 1 212 ? 4.535 -42.875 -15.039 1 84.19 212 PRO B C 1
ATOM 8029 O O . PRO B 1 212 ? 3.41 -43 -15.531 1 84.19 212 PRO B O 1
ATOM 8032 N N . ARG B 1 213 ? 4.789 -42.812 -13.773 1 87.25 213 ARG B N 1
ATOM 8033 C CA . ARG B 1 213 ? 3.713 -42.938 -12.789 1 87.25 213 ARG B CA 1
ATOM 8034 C C . ARG B 1 213 ? 2.594 -41.969 -13.078 1 87.25 213 ARG B C 1
ATOM 8036 O O . ARG B 1 213 ? 1.413 -42.281 -12.953 1 87.25 213 ARG B O 1
ATOM 8043 N N . LYS B 1 214 ? 2.992 -40.812 -13.352 1 91.88 214 LYS B N 1
ATOM 8044 C CA . LYS B 1 214 ? 2.035 -39.75 -13.641 1 91.88 214 LYS B CA 1
ATOM 8045 C C . LYS B 1 214 ? 2.35 -39.062 -14.969 1 91.88 214 LYS B C 1
ATOM 8047 O O . LYS B 1 214 ? 3.484 -38.656 -15.211 1 91.88 214 LYS B O 1
ATOM 8052 N N . SER B 1 215 ? 1.385 -39 -15.82 1 92.75 215 SER B N 1
ATOM 8053 C CA . SER B 1 215 ? 1.439 -38.25 -17.078 1 92.75 215 SER B CA 1
ATOM 8054 C C . SER B 1 215 ? 0.224 -37.344 -17.219 1 92.75 215 SER B C 1
ATOM 8056 O O . SER B 1 215 ? -0.898 -37.719 -16.906 1 92.75 215 SER B O 1
ATOM 8058 N N . VAL B 1 216 ? 0.495 -36.156 -17.625 1 95.19 216 VAL B N 1
ATOM 8059 C CA . VAL B 1 216 ? -0.597 -35.25 -17.891 1 95.19 216 VAL B CA 1
ATOM 8060 C C . VAL B 1 216 ? -0.628 -34.875 -19.375 1 95.19 216 VAL B C 1
ATOM 8062 O O . VAL B 1 216 ? 0.346 -34.344 -19.906 1 95.19 216 VAL B O 1
ATOM 8065 N N . PHE B 1 217 ? -1.789 -35.094 -19.984 1 94.19 217 PHE B N 1
ATOM 8066 C CA . PHE B 1 217 ? -1.93 -34.906 -21.422 1 94.19 217 PHE B CA 1
ATOM 8067 C C . PHE B 1 217 ? -2.977 -33.844 -21.719 1 94.19 217 PHE B C 1
ATOM 8069 O O . PHE B 1 217 ? -3.943 -33.688 -20.984 1 94.19 217 PHE B O 1
ATOM 8076 N N . LEU B 1 218 ? -2.75 -33.156 -22.812 1 94.38 218 LEU B N 1
ATOM 8077 C CA . LEU B 1 218 ? -3.77 -32.281 -23.375 1 94.38 218 LEU B CA 1
ATOM 8078 C C . LEU B 1 218 ? -4.488 -32.969 -24.531 1 94.38 218 LEU B C 1
ATOM 8080 O O . LEU B 1 218 ? -3.844 -33.469 -25.469 1 94.38 218 LEU B O 1
ATOM 8084 N N . TYR B 1 219 ? -5.75 -33.094 -24.359 1 93.62 219 TYR B N 1
ATOM 8085 C CA . TYR B 1 219 ? -6.598 -33.562 -25.453 1 93.62 219 TYR B CA 1
ATOM 8086 C C . TYR B 1 219 ? -7.508 -32.438 -25.953 1 93.62 219 TYR B C 1
ATOM 8088 O O . TYR B 1 219 ? -7.926 -31.578 -25.172 1 93.62 219 TYR B O 1
ATOM 8096 N N . VAL B 1 220 ? -7.805 -32.469 -27.266 1 93.56 220 VAL B N 1
ATOM 8097 C CA . VAL B 1 220 ? -8.695 -31.469 -27.844 1 93.56 220 VAL B CA 1
ATOM 8098 C C . VAL B 1 220 ? -9.812 -32.156 -28.625 1 93.56 220 VAL B C 1
ATOM 8100 O O . VAL B 1 220 ? -9.602 -33.219 -29.203 1 93.56 220 VAL B O 1
ATOM 8103 N N . ARG B 1 221 ? -10.969 -31.578 -28.5 1 92.56 221 ARG B N 1
ATOM 8104 C CA . ARG B 1 221 ? -12.094 -32.031 -29.328 1 92.56 221 ARG B CA 1
ATOM 8105 C C . ARG B 1 221 ? -12.242 -31.172 -30.562 1 92.56 221 ARG B C 1
ATOM 8107 O O . ARG B 1 221 ? -12.234 -29.938 -30.484 1 92.56 221 ARG B O 1
ATOM 8114 N N . THR B 1 222 ? -12.281 -31.812 -31.688 1 89.12 222 THR B N 1
ATOM 8115 C CA . THR B 1 222 ? -12.336 -31.078 -32.938 1 89.12 222 THR B CA 1
ATOM 8116 C C . THR B 1 222 ? -13.695 -31.25 -33.625 1 89.12 222 THR B C 1
ATOM 8118 O O . THR B 1 222 ? -14.352 -32.281 -33.438 1 89.12 222 THR B O 1
ATOM 8121 N N . SER B 1 223 ? -14.102 -30.172 -34.281 1 86.31 223 SER B N 1
ATOM 8122 C CA . SER B 1 223 ? -15.25 -30.297 -35.188 1 86.31 223 SER B CA 1
ATOM 8123 C C . SER B 1 223 ? -14.922 -31.203 -36.375 1 86.31 223 SER B C 1
ATOM 8125 O O . SER B 1 223 ? -13.789 -31.656 -36.531 1 86.31 223 SER B O 1
ATOM 8127 N N . ASP B 1 224 ? -15.969 -31.391 -37.125 1 81.38 224 ASP B N 1
ATOM 8128 C CA . ASP B 1 224 ? -15.758 -32.188 -38.344 1 81.38 224 ASP B CA 1
ATOM 8129 C C . ASP B 1 224 ? -14.781 -31.5 -39.281 1 81.38 224 ASP B C 1
ATOM 8131 O O . ASP B 1 224 ? -14.078 -32.156 -40.062 1 81.38 224 ASP B O 1
ATOM 8135 N N . ALA B 1 225 ? -14.797 -30.203 -39.156 1 85 225 ALA B N 1
ATOM 8136 C CA . ALA B 1 225 ? -13.922 -29.406 -40 1 85 225 ALA B CA 1
ATOM 8137 C C . ALA B 1 225 ? -12.516 -29.312 -39.438 1 85 225 ALA B C 1
ATOM 8139 O O . ALA B 1 225 ? -11.617 -28.734 -40.031 1 85 225 ALA B O 1
ATOM 8140 N N . GLY B 1 226 ? -12.305 -29.906 -38.219 1 87 226 GLY B N 1
ATOM 8141 C CA . GLY B 1 226 ? -10.977 -29.922 -37.625 1 87 226 GLY B CA 1
ATOM 8142 C C . GLY B 1 226 ? -10.711 -28.734 -36.719 1 87 226 GLY B C 1
ATOM 8143 O O . GLY B 1 226 ? -9.57 -28.5 -36.312 1 87 226 GLY B O 1
ATOM 8144 N N . VAL B 1 227 ? -11.711 -28.031 -36.5 1 92.44 227 VAL B N 1
ATOM 8145 C CA . VAL B 1 227 ? -11.562 -26.859 -35.625 1 92.44 227 VAL B CA 1
ATOM 8146 C C . VAL B 1 227 ? -11.695 -27.281 -34.156 1 92.44 227 VAL B C 1
ATOM 8148 O O . VAL B 1 227 ? -12.617 -28.016 -33.812 1 92.44 227 VAL B O 1
ATOM 8151 N N . ILE B 1 228 ? -10.781 -26.859 -33.312 1 94.31 228 ILE B N 1
ATOM 8152 C CA . ILE B 1 228 ? -10.797 -27.219 -31.906 1 94.31 228 ILE B CA 1
ATOM 8153 C C . ILE B 1 228 ? -11.984 -26.547 -31.219 1 94.31 228 ILE B C 1
ATOM 8155 O O . ILE B 1 228 ? -12.133 -25.312 -31.266 1 94.31 228 ILE B O 1
ATOM 8159 N N . GLU B 1 229 ? -12.773 -27.297 -30.531 1 93.5 229 GLU B N 1
ATOM 8160 C CA . GLU B 1 229 ? -13.984 -26.781 -29.906 1 93.5 229 GLU B CA 1
ATOM 8161 C C . GLU B 1 229 ? -13.906 -26.906 -28.391 1 93.5 229 GLU B C 1
ATOM 8163 O O . GLU B 1 229 ? -14.664 -26.234 -27.672 1 93.5 229 GLU B O 1
ATOM 8168 N N . ASP B 1 230 ? -13.086 -27.75 -27.969 1 93.12 230 ASP B N 1
ATOM 8169 C CA . ASP B 1 230 ? -12.961 -27.984 -26.531 1 93.12 230 ASP B CA 1
ATOM 8170 C C . ASP B 1 230 ? -11.578 -28.531 -26.188 1 93.12 230 ASP B C 1
ATOM 8172 O O . ASP B 1 230 ? -10.828 -28.953 -27.078 1 93.12 230 ASP B O 1
ATOM 8176 N N . GLN B 1 231 ? -11.203 -28.391 -24.953 1 94.06 231 GLN B N 1
ATOM 8177 C CA . GLN B 1 231 ? -9.914 -28.844 -24.438 1 94.06 231 GLN B CA 1
ATOM 8178 C C . GLN B 1 231 ? -10.078 -29.531 -23.078 1 94.06 231 GLN B C 1
ATOM 8180 O O . GLN B 1 231 ? -10.875 -29.078 -22.25 1 94.06 231 GLN B O 1
ATOM 8185 N N . ILE B 1 232 ? -9.352 -30.625 -22.844 1 93.5 232 ILE B N 1
ATOM 8186 C CA . ILE B 1 232 ? -9.312 -31.234 -21.531 1 93.5 232 ILE B CA 1
ATOM 8187 C C . ILE B 1 232 ? -7.883 -31.656 -21.188 1 93.5 232 ILE B C 1
ATOM 8189 O O . ILE B 1 232 ? -7.086 -31.938 -22.078 1 93.5 232 ILE B O 1
ATOM 8193 N N . THR B 1 233 ? -7.613 -31.625 -19.953 1 95.94 233 THR B N 1
ATOM 8194 C CA . THR B 1 233 ? -6.387 -32.188 -19.422 1 95.94 233 THR B CA 1
ATOM 8195 C C . THR B 1 233 ? -6.656 -33.594 -18.844 1 95.94 233 THR B C 1
ATOM 8197 O O . THR B 1 233 ? -7.602 -33.781 -18.078 1 95.94 233 THR B O 1
ATOM 8200 N N . VAL B 1 234 ? -5.809 -34.5 -19.172 1 95.38 234 VAL B N 1
ATOM 8201 C CA . VAL B 1 234 ? -5.949 -35.875 -18.688 1 95.38 234 VAL B CA 1
ATOM 8202 C C . VAL B 1 234 ? -4.746 -36.25 -17.828 1 95.38 234 VAL B C 1
ATOM 8204 O O . VAL B 1 234 ? -3.646 -36.438 -18.344 1 95.38 234 VAL B O 1
ATOM 8207 N N . LYS B 1 235 ? -5 -36.344 -16.578 1 96.19 235 LYS B N 1
ATOM 8208 C CA . LYS B 1 235 ? -4.004 -36.875 -15.672 1 96.19 235 LYS B CA 1
ATOM 8209 C C . LYS B 1 235 ? -4.055 -38.406 -15.656 1 96.19 235 LYS B C 1
ATOM 8211 O O . LYS B 1 235 ? -5.012 -39 -15.148 1 96.19 235 LYS B O 1
ATOM 8216 N N . CYS B 1 236 ? -3.045 -39 -16.188 1 94.12 236 CYS B N 1
ATOM 8217 C CA . CYS B 1 236 ? -2.955 -40.438 -16.281 1 94.12 236 CYS B CA 1
ATOM 8218 C C . CYS B 1 236 ? -2.09 -41 -15.156 1 94.12 236 CYS B C 1
ATOM 8220 O O . CYS B 1 236 ? -0.917 -40.656 -15.031 1 94.12 236 CYS B O 1
ATOM 8222 N N . LEU B 1 237 ? -2.705 -41.875 -14.383 1 93.31 237 LEU B N 1
ATOM 8223 C CA . LEU B 1 237 ? -2 -42.562 -13.297 1 93.31 237 LEU B CA 1
ATOM 8224 C C . LEU B 1 237 ? -1.891 -44.062 -13.562 1 93.31 237 LEU B C 1
ATOM 8226 O O . LEU B 1 237 ? -2.904 -44.75 -13.641 1 93.31 237 LEU B O 1
ATOM 8230 N N . GLU B 1 238 ? -0.739 -44.469 -13.648 1 87 238 GLU B N 1
ATOM 8231 C CA . GLU B 1 238 ? -0.517 -45.906 -13.828 1 87 238 GLU B CA 1
ATOM 8232 C C . GLU B 1 238 ? -0.244 -46.594 -12.492 1 87 238 GLU B C 1
ATOM 8234 O O . GLU B 1 238 ? 0.797 -46.375 -11.867 1 87 238 GLU B O 1
ATOM 8239 N N . ALA B 1 239 ? -1.13 -47.438 -12.109 1 87.75 239 ALA B N 1
ATOM 8240 C CA . ALA B 1 239 ? -1.006 -48.156 -10.836 1 87.75 239 ALA B CA 1
ATOM 8241 C C . ALA B 1 239 ? -0.397 -49.531 -11.047 1 87.75 239 ALA B C 1
ATOM 8243 O O . ALA B 1 239 ? -0.965 -50.375 -11.75 1 87.75 239 ALA B O 1
ATOM 8244 N N . LEU B 1 240 ? 0.7 -49.812 -10.375 1 80.75 240 LEU B N 1
ATOM 8245 C CA . LEU B 1 240 ? 1.387 -51.094 -10.508 1 80.75 240 LEU B CA 1
ATOM 8246 C C . LEU B 1 240 ? 1.096 -52 -9.312 1 80.75 240 LEU B C 1
ATOM 8248 O O . LEU B 1 240 ? 1.311 -53.219 -9.383 1 80.75 240 LEU B O 1
ATOM 8252 N N . ASP B 1 241 ? 0.735 -51.344 -8.172 1 83.06 241 ASP B N 1
ATOM 8253 C CA . ASP B 1 241 ? 0.464 -52.125 -6.969 1 83.06 241 ASP B CA 1
ATOM 8254 C C . ASP B 1 241 ? -0.825 -51.656 -6.293 1 83.06 241 ASP B C 1
ATOM 8256 O O . ASP B 1 241 ? -1.518 -50.781 -6.809 1 83.06 241 ASP B O 1
ATOM 8260 N N . ALA B 1 242 ? -1.083 -52.312 -5.23 1 86.31 242 ALA B N 1
ATOM 8261 C CA . ALA B 1 242 ? -2.344 -52.062 -4.535 1 86.31 242 ALA B CA 1
ATOM 8262 C C . ALA B 1 242 ? -2.377 -50.656 -3.936 1 86.31 242 ALA B C 1
ATOM 8264 O O . ALA B 1 242 ? -3.432 -50.031 -3.887 1 86.31 242 ALA B O 1
ATOM 8265 N N . LYS B 1 243 ? -1.244 -50.25 -3.463 1 87.94 243 LYS B N 1
ATOM 8266 C CA . LYS B 1 243 ? -1.188 -48.938 -2.869 1 87.94 243 LYS B CA 1
ATOM 8267 C C . LYS B 1 243 ? -1.487 -47.844 -3.908 1 87.94 243 LYS B C 1
ATOM 8269 O O . LYS B 1 243 ? -2.318 -46.969 -3.674 1 87.94 243 LYS B O 1
ATOM 8274 N N . GLU B 1 244 ? -0.803 -47.938 -5.039 1 89.88 244 GLU B N 1
ATOM 8275 C CA . GLU B 1 244 ? -1.016 -46.969 -6.109 1 89.88 244 GLU B CA 1
ATOM 8276 C C . GLU B 1 244 ? -2.443 -47.062 -6.641 1 89.88 244 GLU B C 1
ATOM 8278 O O . GLU B 1 244 ? -3.029 -46.031 -7.008 1 89.88 244 GLU B O 1
ATOM 8283 N N . PHE B 1 245 ? -2.895 -48.219 -6.652 1 91.06 245 PHE B N 1
ATOM 8284 C CA . PHE B 1 245 ? -4.27 -48.438 -7.082 1 91.06 245 PHE B CA 1
ATOM 8285 C C . PHE B 1 245 ? -5.25 -47.719 -6.156 1 91.06 245 PHE B C 1
ATOM 8287 O O . PHE B 1 245 ? -6.125 -47 -6.621 1 91.06 245 PHE B O 1
ATOM 8294 N N . ASN B 1 246 ? -5.113 -47.938 -4.926 1 91.62 246 ASN B N 1
ATOM 8295 C CA . ASN B 1 246 ? -6.004 -47.344 -3.939 1 91.62 246 ASN B CA 1
ATOM 8296 C C . ASN B 1 246 ? -5.859 -45.812 -3.906 1 91.62 246 ASN B C 1
ATOM 8298 O O . ASN B 1 246 ? -6.84 -45.094 -3.684 1 91.62 246 ASN B O 1
ATOM 8302 N N . ASP B 1 247 ? -4.676 -45.344 -4.055 1 92.88 247 ASP B N 1
ATOM 8303 C CA . ASP B 1 247 ? -4.445 -43.906 -4.09 1 92.88 247 ASP B CA 1
ATOM 8304 C C . ASP B 1 247 ? -5.172 -43.281 -5.27 1 92.88 247 ASP B C 1
ATOM 8306 O O . ASP B 1 247 ? -5.773 -42.219 -5.129 1 92.88 247 ASP B O 1
ATOM 8310 N N . ALA B 1 248 ? -5.051 -43.875 -6.422 1 94.12 248 ALA B N 1
ATOM 8311 C CA . ALA B 1 248 ? -5.73 -43.375 -7.609 1 94.12 248 ALA B CA 1
ATOM 8312 C C . ALA B 1 248 ? -7.242 -43.375 -7.418 1 94.12 248 ALA B C 1
ATOM 8314 O O . ALA B 1 248 ? -7.918 -42.406 -7.777 1 94.12 248 ALA B O 1
ATOM 8315 N N . LYS B 1 249 ? -7.723 -44.438 -6.852 1 93.56 249 LYS B N 1
ATOM 8316 C CA . LYS B 1 249 ? -9.156 -44.531 -6.586 1 93.56 249 LYS B CA 1
ATOM 8317 C C . LYS B 1 249 ? -9.602 -43.406 -5.625 1 93.56 249 LYS B C 1
ATOM 8319 O O . LYS B 1 249 ? -10.68 -42.844 -5.797 1 93.56 249 LYS B O 1
ATOM 8324 N N . HIS B 1 250 ? -8.812 -43.25 -4.637 1 94.06 250 HIS B N 1
ATOM 8325 C CA . HIS B 1 250 ? -9.125 -42.219 -3.668 1 94.06 250 HIS B CA 1
ATOM 8326 C C . HIS B 1 250 ? -9.164 -40.844 -4.328 1 94.06 250 HIS B C 1
ATOM 8328 O O . HIS B 1 250 ? -10.07 -40.031 -4.062 1 94.06 250 HIS B O 1
ATOM 8334 N N . GLU B 1 251 ? -8.195 -40.562 -5.141 1 94.69 251 GLU B N 1
ATOM 8335 C CA . GLU B 1 251 ? -8.156 -39.281 -5.84 1 94.69 251 GLU B CA 1
ATOM 8336 C C . GLU B 1 251 ? -9.398 -39.094 -6.703 1 94.69 251 GLU B C 1
ATOM 8338 O O . GLU B 1 251 ? -9.977 -38 -6.734 1 94.69 251 GLU B O 1
ATOM 8343 N N . ILE B 1 252 ? -9.789 -40.094 -7.375 1 94.62 252 ILE B N 1
ATOM 8344 C CA . ILE B 1 252 ? -10.977 -40.031 -8.219 1 94.62 252 ILE B CA 1
ATOM 8345 C C . ILE B 1 252 ? -12.203 -39.75 -7.359 1 94.62 252 ILE B C 1
ATOM 8347 O O . ILE B 1 252 ? -13.039 -38.906 -7.711 1 94.62 252 ILE B O 1
ATOM 8351 N N . ARG B 1 253 ? -12.305 -40.438 -6.258 1 92.56 253 ARG B N 1
ATOM 8352 C CA . ARG B 1 253 ? -13.43 -40.219 -5.348 1 92.56 253 ARG B CA 1
ATOM 8353 C C . ARG B 1 253 ? -13.484 -38.781 -4.855 1 92.56 253 ARG B C 1
ATOM 8355 O O . ARG B 1 253 ? -14.555 -38.188 -4.816 1 92.56 253 ARG B O 1
ATOM 8362 N N . MET B 1 254 ? -12.367 -38.281 -4.41 1 94.31 254 MET B N 1
ATOM 8363 C CA . MET B 1 254 ? -12.312 -36.906 -3.926 1 94.31 254 MET B CA 1
ATOM 8364 C C . MET B 1 254 ? -12.711 -35.938 -5.023 1 94.31 254 MET B C 1
ATOM 8366 O O . MET B 1 254 ? -13.453 -34.969 -4.773 1 94.31 254 MET B O 1
ATOM 8370 N N . ASN B 1 255 ? -12.195 -36.156 -6.234 1 94.69 255 ASN B N 1
ATOM 8371 C CA . ASN B 1 255 ? -12.539 -35.312 -7.359 1 94.69 255 ASN B CA 1
ATOM 8372 C C . ASN B 1 255 ? -14.039 -35.312 -7.637 1 94.69 255 ASN B C 1
ATOM 8374 O O . ASN B 1 255 ? -14.641 -34.281 -7.945 1 94.69 255 ASN B O 1
ATOM 8378 N N . GLN B 1 256 ? -14.586 -36.438 -7.535 1 91.31 256 GLN B N 1
ATOM 8379 C CA . GLN B 1 256 ? -16.016 -36.594 -7.762 1 91.31 256 GLN B CA 1
ATOM 8380 C C . GLN B 1 256 ? -16.812 -35.844 -6.691 1 91.31 256 GLN B C 1
ATOM 8382 O O . GLN B 1 256 ? -17.766 -35.125 -7.008 1 91.31 256 GLN B O 1
ATOM 8387 N N . ARG B 1 257 ? -16.422 -36.031 -5.504 1 91.94 257 ARG B N 1
ATOM 8388 C CA . ARG B 1 257 ? -17.094 -35.344 -4.398 1 91.94 257 ARG B CA 1
ATOM 8389 C C . ARG B 1 257 ? -17 -33.844 -4.551 1 91.94 257 ARG B C 1
ATOM 8391 O O . ARG B 1 257 ? -17.984 -33.125 -4.359 1 91.94 257 ARG B O 1
ATOM 8398 N N . ILE B 1 258 ? -15.867 -33.375 -4.867 1 94.5 258 ILE B N 1
ATOM 8399 C CA . ILE B 1 258 ? -15.602 -31.953 -4.977 1 94.5 258 ILE B CA 1
ATOM 8400 C C . ILE B 1 258 ? -16.344 -31.375 -6.18 1 94.5 258 ILE B C 1
ATOM 8402 O O . ILE B 1 258 ? -16.828 -30.234 -6.137 1 94.5 258 ILE B O 1
ATOM 8406 N N . SER B 1 259 ? -16.453 -32.156 -7.246 1 92.06 259 SER B N 1
ATOM 8407 C CA . SER B 1 259 ? -17.125 -31.703 -8.453 1 92.06 259 SER B CA 1
ATOM 8408 C C . SER B 1 259 ? -18.594 -31.359 -8.164 1 92.06 259 SER B C 1
ATOM 8410 O O . SER B 1 259 ? -19.203 -30.562 -8.883 1 92.06 259 SER B O 1
ATOM 8412 N N . GLU B 1 260 ? -19.141 -31.891 -7.121 1 90.19 260 GLU B N 1
ATOM 8413 C CA . GLU B 1 260 ? -20.531 -31.625 -6.734 1 90.19 260 GLU B CA 1
ATOM 8414 C C . GLU B 1 260 ? -20.703 -30.172 -6.316 1 90.19 260 GLU B C 1
ATOM 8416 O O . GLU B 1 260 ? -21.812 -29.625 -6.383 1 90.19 260 GLU B O 1
ATOM 8421 N N . LEU B 1 261 ? -19.656 -29.609 -5.883 1 93.62 261 LEU B N 1
ATOM 8422 C CA . LEU B 1 261 ? -19.719 -28.219 -5.445 1 93.62 261 LEU B CA 1
ATOM 8423 C C . LEU B 1 261 ? -19.906 -27.266 -6.629 1 93.62 261 LEU B C 1
ATOM 8425 O O . LEU B 1 261 ? -20.391 -26.156 -6.469 1 93.62 261 LEU B O 1
ATOM 8429 N N . ASN B 1 262 ? -19.469 -27.703 -7.828 1 93.25 262 ASN B N 1
ATOM 8430 C CA . ASN B 1 262 ? -19.516 -26.875 -9.023 1 93.25 262 ASN B CA 1
ATOM 8431 C C . ASN B 1 262 ? -18.969 -25.469 -8.75 1 93.25 262 ASN B C 1
ATOM 8433 O O . ASN B 1 262 ? -19.625 -24.469 -9.07 1 93.25 262 ASN B O 1
ATOM 8437 N N . CYS B 1 263 ? -17.906 -25.422 -8.094 1 95.5 263 CYS B N 1
ATOM 8438 C CA . CYS B 1 263 ? -17.359 -24.156 -7.617 1 95.5 263 CYS B CA 1
ATOM 8439 C C . CYS B 1 263 ? -16.516 -23.484 -8.703 1 95.5 263 CYS B C 1
ATOM 8441 O O . CYS B 1 263 ? -15.617 -24.094 -9.266 1 95.5 263 CYS B O 1
ATOM 8443 N N . SER B 1 264 ? -16.719 -22.172 -9.016 1 95.31 264 SER B N 1
ATOM 8444 C CA . SER B 1 264 ? -16.016 -21.438 -10.055 1 95.31 264 SER B CA 1
ATOM 8445 C C . SER B 1 264 ? -14.555 -21.188 -9.664 1 95.31 264 SER B C 1
ATOM 8447 O O . SER B 1 264 ? -13.742 -20.797 -10.5 1 95.31 264 SER B O 1
ATOM 8449 N N . HIS B 1 265 ? -14.211 -21.484 -8.43 1 96.88 265 HIS B N 1
ATOM 8450 C CA . HIS B 1 265 ? -12.859 -21.234 -7.93 1 96.88 265 HIS B CA 1
ATOM 8451 C C . HIS B 1 265 ? -12.039 -22.531 -7.918 1 96.88 265 HIS B C 1
ATOM 8453 O O . HIS B 1 265 ? -10.961 -22.578 -7.324 1 96.88 265 HIS B O 1
ATOM 8459 N N . MET B 1 266 ? -12.555 -23.562 -8.531 1 97.44 266 MET B N 1
ATOM 8460 C CA . MET B 1 266 ? -11.875 -24.844 -8.68 1 97.44 266 MET B CA 1
ATOM 8461 C C . MET B 1 266 ? -11.922 -25.328 -10.133 1 97.44 266 MET B C 1
ATOM 8463 O O . MET B 1 266 ? -12.844 -24.984 -10.875 1 97.44 266 MET B O 1
ATOM 8467 N N . ILE B 1 267 ? -10.891 -26.062 -10.469 1 96.19 267 ILE B N 1
ATOM 8468 C CA . ILE B 1 267 ? -10.852 -26.562 -11.836 1 96.19 267 ILE B CA 1
ATOM 8469 C C . ILE B 1 267 ? -12.008 -27.547 -12.055 1 96.19 267 ILE B C 1
ATOM 8471 O O . ILE B 1 267 ? -12.234 -28.438 -11.234 1 96.19 267 ILE B O 1
ATOM 8475 N N . PRO B 1 268 ? -12.781 -27.375 -12.992 1 93.12 268 PRO B N 1
ATOM 8476 C CA . PRO B 1 268 ? -13.898 -28.297 -13.234 1 93.12 268 PRO B CA 1
ATOM 8477 C C . PRO B 1 268 ? -13.422 -29.703 -13.586 1 93.12 268 PRO B C 1
ATOM 8479 O O . PRO B 1 268 ? -12.539 -29.875 -14.438 1 93.12 268 PRO B O 1
ATOM 8482 N N . GLN B 1 269 ? -14 -30.656 -12.914 1 92.19 269 GLN B N 1
ATOM 8483 C CA . GLN B 1 269 ? -13.758 -32.062 -13.25 1 92.19 269 GLN B CA 1
ATOM 8484 C C . GLN B 1 269 ? -14.633 -32.5 -14.414 1 92.19 269 GLN B C 1
ATOM 8486 O O . GLN B 1 269 ? -15.828 -32.188 -14.453 1 92.19 269 GLN B O 1
ATOM 8491 N N . ARG B 1 270 ? -14 -33.125 -15.312 1 90 270 ARG B N 1
ATOM 8492 C CA . ARG B 1 270 ? -14.711 -33.469 -16.547 1 90 270 ARG B CA 1
ATOM 8493 C C . ARG B 1 270 ? -14.953 -34.969 -16.641 1 90 270 ARG B C 1
ATOM 8495 O O . ARG B 1 270 ? -15.578 -35.469 -17.594 1 90 270 ARG B O 1
ATOM 8502 N N . GLY B 1 271 ? -14.383 -35.75 -15.664 1 88.12 271 GLY B N 1
ATOM 8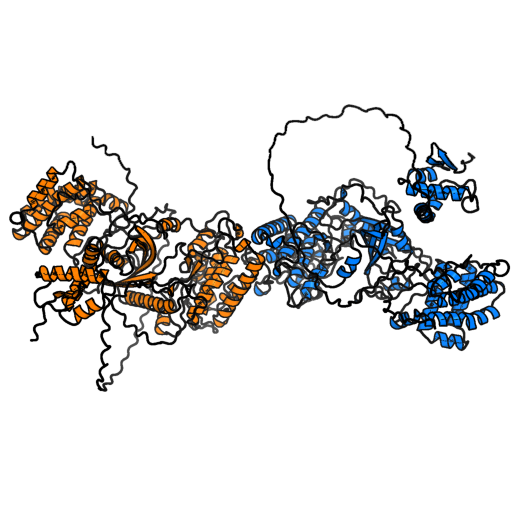503 C CA . GLY B 1 271 ? -14.617 -37.188 -15.672 1 88.12 271 GLY B CA 1
ATOM 8504 C C . GLY B 1 271 ? -13.383 -38 -15.336 1 88.12 271 GLY B C 1
ATOM 8505 O O . GLY B 1 271 ? -12.328 -37.438 -15.023 1 88.12 271 GLY B O 1
ATOM 8506 N N . SER B 1 272 ? -13.586 -39.344 -15.25 1 91.38 272 SER B N 1
ATOM 8507 C CA . SER B 1 272 ? -12.484 -40.281 -15.016 1 91.38 272 SER B CA 1
ATOM 8508 C C . SER B 1 272 ? -12.727 -41.625 -15.703 1 91.38 272 SER B C 1
ATOM 8510 O O . SER B 1 272 ? -13.875 -41.969 -15.992 1 91.38 272 SER B O 1
ATOM 8512 N N . THR B 1 273 ? -11.656 -42.281 -16.109 1 86.69 273 THR B N 1
ATOM 8513 C CA . THR B 1 273 ? -11.742 -43.594 -16.688 1 86.69 273 THR B CA 1
ATOM 8514 C C . THR B 1 273 ? -10.688 -44.531 -16.094 1 86.69 273 THR B C 1
ATOM 8516 O O . THR B 1 273 ? -9.742 -44.062 -15.445 1 86.69 273 THR B O 1
ATOM 8519 N N . ARG B 1 274 ? -10.953 -45.781 -16.219 1 87.5 274 ARG B N 1
ATOM 8520 C CA . ARG B 1 274 ? -10.031 -46.844 -15.789 1 87.5 274 ARG B CA 1
ATOM 8521 C C . ARG B 1 274 ? -9.844 -47.875 -16.891 1 87.5 274 ARG B C 1
ATOM 8523 O O . ARG B 1 274 ? -10.805 -48.25 -17.547 1 87.5 274 ARG B O 1
ATOM 8530 N N . ARG B 1 275 ? -8.562 -48.219 -17.094 1 80.25 275 ARG B N 1
ATOM 8531 C CA . ARG B 1 275 ? -8.242 -49.219 -18.109 1 80.25 275 ARG B CA 1
ATOM 8532 C C . ARG B 1 275 ? -7.191 -50.188 -17.609 1 80.25 275 ARG B C 1
ATOM 8534 O O . ARG B 1 275 ? -6.219 -49.781 -16.953 1 80.25 275 ARG B O 1
ATOM 8541 N N . SER B 1 276 ? -7.492 -51.406 -17.797 1 74.94 276 SER B N 1
ATOM 8542 C CA . SER B 1 276 ? -6.484 -52.406 -17.5 1 74.94 276 SER B CA 1
ATOM 8543 C C . SER B 1 276 ? -5.512 -52.562 -18.656 1 74.94 276 SER B C 1
ATOM 8545 O O . SER B 1 276 ? -5.914 -52.562 -19.828 1 74.94 276 SER B O 1
ATOM 8547 N N . CYS B 1 277 ? -4.234 -52.531 -18.328 1 67.19 277 CYS B N 1
ATOM 8548 C CA . CYS B 1 277 ? -3.217 -52.719 -19.359 1 67.19 277 CYS B CA 1
ATOM 8549 C C . CYS B 1 277 ? -2.66 -54.125 -19.312 1 67.19 277 CYS B C 1
ATOM 8551 O O . CYS B 1 277 ? -2.369 -54.656 -18.234 1 67.19 277 CYS B O 1
ATOM 8553 N N . THR B 1 278 ? -2.873 -54.906 -20.328 1 57.81 278 THR B N 1
ATOM 8554 C CA . THR B 1 278 ? -2.246 -56.219 -20.406 1 57.81 278 THR B CA 1
ATOM 8555 C C . THR B 1 278 ? -0.867 -56.125 -21.062 1 57.81 278 THR B C 1
ATOM 8557 O O . THR B 1 278 ? -0.728 -55.562 -22.156 1 57.81 278 THR B O 1
ATOM 8560 N N . ARG B 1 279 ? 0.147 -55.781 -20.094 1 55.81 279 ARG B N 1
ATOM 8561 C CA . ARG B 1 279 ? 1.488 -55.719 -20.672 1 55.81 279 ARG B CA 1
ATOM 8562 C C . ARG B 1 279 ? 2.305 -56.969 -20.297 1 55.81 279 ARG B C 1
ATOM 8564 O O . ARG B 1 279 ? 2.287 -57.406 -19.141 1 55.81 279 ARG B O 1
ATOM 8571 N N . LYS B 1 280 ? 2.58 -57.781 -21.156 1 49.62 280 LYS B N 1
ATOM 8572 C CA . LYS B 1 280 ? 3.566 -58.781 -20.766 1 49.62 280 LYS B CA 1
ATOM 8573 C C . LYS B 1 280 ? 4.98 -58.312 -21.109 1 49.62 280 LYS B C 1
ATOM 8575 O O . LYS B 1 280 ? 5.246 -57.875 -22.219 1 49.62 280 LYS B O 1
ATOM 8580 N N . ILE B 1 281 ? 5.746 -57.719 -20.156 1 49.12 281 ILE B N 1
ATOM 8581 C CA . ILE B 1 281 ? 7.16 -57.438 -20.344 1 49.12 281 ILE B CA 1
ATOM 8582 C C . ILE B 1 281 ? 7.984 -58.688 -20.141 1 49.12 281 ILE B C 1
ATOM 8584 O O . ILE B 1 281 ? 7.668 -59.5 -19.266 1 49.12 281 ILE B O 1
ATOM 8588 N N . HIS B 1 282 ? 8.883 -58.906 -21 1 45.41 282 HIS B N 1
ATOM 8589 C CA . HIS B 1 282 ? 9.805 -60 -20.859 1 45.41 282 HIS B CA 1
ATOM 8590 C C . HIS B 1 282 ? 10.438 -60.031 -19.469 1 45.41 282 HIS B C 1
ATOM 8592 O O . HIS B 1 282 ? 10.828 -59 -18.938 1 45.41 282 HIS B O 1
ATOM 8598 N N . ASP B 1 283 ? 10.375 -61.281 -18.734 1 44.06 283 ASP B N 1
ATOM 8599 C CA . ASP B 1 283 ? 11 -61.719 -17.5 1 44.06 283 ASP B CA 1
ATOM 8600 C C . ASP B 1 283 ? 10.125 -61.375 -16.297 1 44.06 283 ASP B C 1
ATOM 8602 O O . ASP B 1 283 ? 10.633 -61.219 -15.18 1 44.06 283 ASP B O 1
ATOM 8606 N N . ARG B 1 284 ? 8.898 -60.938 -16.656 1 46.12 284 ARG B N 1
ATOM 8607 C CA . ARG B 1 284 ? 8.062 -60.656 -15.492 1 46.12 284 ARG B CA 1
ATOM 8608 C C . ARG B 1 284 ? 7.422 -61.938 -14.961 1 46.12 284 ARG B C 1
ATOM 8610 O O . ARG B 1 284 ? 7.094 -62.844 -15.734 1 46.12 284 ARG B O 1
ATOM 8617 N N . SER B 1 285 ? 7.633 -62.156 -13.812 1 45.53 285 SER B N 1
ATOM 8618 C CA . SER B 1 285 ? 6.957 -63.25 -13.148 1 45.53 285 SER B CA 1
ATOM 8619 C C . SER B 1 285 ? 5.441 -63.125 -13.234 1 45.53 285 SER B C 1
ATOM 8621 O O . SER B 1 285 ? 4.91 -62 -13.203 1 45.53 285 SER B O 1
ATOM 8623 N N . ASP B 1 286 ? 4.676 -64.062 -13.742 1 47.03 286 ASP B N 1
ATOM 8624 C CA . ASP B 1 286 ? 3.246 -64.188 -13.984 1 47.03 286 ASP B CA 1
ATOM 8625 C C . ASP B 1 286 ? 2.43 -63.719 -12.797 1 47.03 286 ASP B C 1
ATOM 8627 O O . ASP B 1 286 ? 1.21 -63.562 -12.891 1 47.03 286 ASP B O 1
ATOM 8631 N N . GLU B 1 287 ? 2.93 -63.625 -11.672 1 51.12 287 GLU B N 1
ATOM 8632 C CA . GLU B 1 287 ? 2.092 -63.5 -10.484 1 51.12 287 GLU B CA 1
ATOM 8633 C C . GLU B 1 287 ? 1.693 -62.031 -10.258 1 51.12 287 GLU B C 1
ATOM 8635 O O . GLU B 1 287 ? 0.888 -61.75 -9.367 1 51.12 287 GLU B O 1
ATOM 8640 N N . GLU B 1 288 ? 2.131 -61.188 -11.148 1 56.12 288 GLU B N 1
ATOM 8641 C CA . GLU B 1 288 ? 1.842 -59.812 -10.734 1 56.12 288 GLU B CA 1
ATOM 8642 C C . GLU B 1 288 ? 0.606 -59.25 -11.445 1 56.12 288 GLU B C 1
ATOM 8644 O O . GLU B 1 288 ? 0.371 -59.562 -12.609 1 56.12 288 GLU B O 1
ATOM 8649 N N . PRO B 1 289 ? -0.353 -58.75 -10.68 1 59.94 289 PRO B N 1
ATOM 8650 C CA . PRO B 1 289 ? -1.566 -58.188 -11.289 1 59.94 289 PRO B CA 1
ATOM 8651 C C . PRO B 1 289 ? -1.267 -57.219 -12.414 1 59.94 289 PRO B C 1
ATOM 8653 O O . PRO B 1 289 ? -0.223 -56.531 -12.406 1 59.94 289 PRO B O 1
ATOM 8656 N N . ALA B 1 290 ? -2.055 -57.219 -13.477 1 65.19 290 ALA B N 1
ATOM 8657 C CA . ALA B 1 290 ? -1.936 -56.344 -14.625 1 65.19 290 ALA B CA 1
ATOM 8658 C C . ALA B 1 290 ? -2.01 -54.875 -14.188 1 65.19 290 ALA B C 1
ATOM 8660 O O . ALA B 1 290 ? -2.812 -54.531 -13.32 1 65.19 290 ALA B O 1
ATOM 8661 N N . PRO B 1 291 ? -1.071 -54.031 -14.641 1 76.69 291 PRO B N 1
ATOM 8662 C CA . PRO B 1 291 ? -1.139 -52.625 -14.305 1 76.69 291 PRO B CA 1
ATOM 8663 C C . PRO B 1 291 ? -2.441 -51.969 -14.766 1 76.69 291 PRO B C 1
ATOM 8665 O O . PRO B 1 291 ? -3.02 -52.375 -15.773 1 76.69 291 PRO B O 1
ATOM 8668 N N . THR B 1 292 ? -2.984 -51.125 -13.922 1 83.56 292 THR B N 1
ATOM 8669 C CA . THR B 1 292 ? -4.199 -50.375 -14.219 1 83.56 292 THR B CA 1
ATOM 8670 C C . THR B 1 292 ? -3.887 -48.906 -14.453 1 83.56 292 THR B C 1
ATOM 8672 O O . THR B 1 292 ? -3.105 -48.312 -13.711 1 83.56 292 THR B O 1
ATOM 8675 N N . VAL B 1 293 ? -4.441 -48.406 -15.523 1 88.56 293 VAL B N 1
ATOM 8676 C CA . VAL B 1 293 ? -4.266 -47 -15.82 1 88.56 293 VAL B CA 1
ATOM 8677 C C . VAL B 1 293 ? -5.543 -46.25 -15.484 1 88.56 293 VAL B C 1
ATOM 8679 O O . VAL B 1 293 ? -6.633 -46.594 -15.93 1 88.56 293 VAL B O 1
ATOM 8682 N N . PHE B 1 294 ? -5.395 -45.25 -14.633 1 92.75 294 PHE B N 1
ATOM 8683 C CA . PHE B 1 294 ? -6.496 -44.344 -14.289 1 92.75 294 PHE B CA 1
ATOM 8684 C C . PHE B 1 294 ? -6.34 -43 -14.992 1 92.75 294 PHE B C 1
ATOM 8686 O O . PHE B 1 294 ? -5.234 -42.469 -15.062 1 92.75 294 PHE B O 1
ATOM 8693 N N . ASN B 1 295 ? -7.41 -42.531 -15.602 1 93.25 295 ASN B N 1
ATOM 8694 C CA . ASN B 1 295 ? -7.426 -41.188 -16.203 1 93.25 295 ASN B CA 1
ATOM 8695 C C . ASN B 1 295 ? -8.367 -40.25 -15.453 1 93.25 295 ASN B C 1
ATOM 8697 O O . ASN B 1 295 ? -9.547 -40.562 -15.273 1 93.25 295 ASN B O 1
ATOM 8701 N N . ILE B 1 296 ? -7.836 -39.188 -14.992 1 94.88 296 ILE B N 1
ATOM 8702 C CA . ILE B 1 296 ? -8.625 -38.125 -14.367 1 94.88 296 ILE B CA 1
ATOM 8703 C C . ILE B 1 296 ? -8.664 -36.906 -15.289 1 94.88 296 ILE B C 1
ATOM 8705 O O . ILE B 1 296 ? -7.637 -36.281 -15.562 1 94.88 296 ILE B O 1
ATOM 8709 N N . CYS B 1 297 ? -9.875 -36.531 -15.727 1 94.06 297 CYS B N 1
ATOM 8710 C CA . CYS B 1 297 ? -10.031 -35.469 -16.719 1 94.06 297 CYS B CA 1
ATOM 8711 C C . CYS B 1 297 ? -10.531 -34.188 -16.078 1 94.06 297 CYS B C 1
ATOM 8713 O O . CYS B 1 297 ? -11.469 -34.219 -15.273 1 94.06 297 CYS B O 1
ATOM 8715 N N . SER B 1 298 ? -9.93 -33.125 -16.406 1 95.19 298 SER B N 1
ATOM 8716 C CA . SER B 1 298 ? -10.352 -31.797 -15.961 1 95.19 298 SER B CA 1
ATOM 8717 C C . SER B 1 298 ? -10.305 -30.781 -17.109 1 95.19 298 SER B C 1
ATOM 8719 O O . SER B 1 298 ? -9.773 -31.078 -18.172 1 95.19 298 SER B O 1
ATOM 8721 N N . SER B 1 299 ? -10.945 -29.641 -16.875 1 93.94 299 SER B N 1
ATOM 8722 C CA . SER B 1 299 ? -10.789 -28.547 -17.828 1 93.94 299 SER B CA 1
ATOM 8723 C C . SER B 1 299 ? -9.336 -28.109 -17.938 1 93.94 299 SER B C 1
ATOM 8725 O O . SER B 1 299 ? -8.539 -28.344 -17.031 1 93.94 299 SER B O 1
ATOM 8727 N N . PHE B 1 300 ? -9.07 -27.531 -19.062 1 94.69 300 PHE B N 1
ATOM 8728 C CA . PHE B 1 300 ? -7.703 -27.125 -19.359 1 94.69 300 PHE B CA 1
ATOM 8729 C C . PHE B 1 300 ? -7.422 -25.719 -18.828 1 94.69 300 PHE B C 1
ATOM 8731 O O . PHE B 1 300 ? -8.227 -24.812 -19.016 1 94.69 300 PHE B O 1
ATOM 8738 N N . ALA B 1 301 ? -6.297 -25.625 -18.078 1 94.38 301 ALA B N 1
ATOM 8739 C CA . ALA B 1 301 ? -5.797 -24.328 -17.641 1 94.38 301 ALA B CA 1
ATOM 8740 C C . ALA B 1 301 ? -4.801 -23.766 -18.641 1 94.38 301 ALA B C 1
ATOM 8742 O O . ALA B 1 301 ? -3.598 -24.031 -18.562 1 94.38 301 ALA B O 1
ATOM 8743 N N . GLU B 1 302 ? -5.191 -22.859 -19.453 1 91.19 302 GLU B N 1
ATOM 8744 C CA . GLU B 1 302 ? -4.461 -22.422 -20.625 1 91.19 302 GLU B CA 1
ATOM 8745 C C . GLU B 1 302 ? -3.234 -21.594 -20.25 1 91.19 302 GLU B C 1
ATOM 8747 O O . GLU B 1 302 ? -2.283 -21.484 -21.016 1 91.19 302 GLU B O 1
ATOM 8752 N N . LEU B 1 303 ? -3.266 -21.062 -19.078 1 92.12 303 LEU B N 1
ATOM 8753 C CA . LEU B 1 303 ? -2.17 -20.188 -18.703 1 92.12 303 LEU B CA 1
ATOM 8754 C C . LEU B 1 303 ? -1.212 -20.875 -17.75 1 92.12 303 LEU B C 1
ATOM 8756 O O . LEU B 1 303 ? -0.318 -20.234 -17.188 1 92.12 303 LEU B O 1
ATOM 8760 N N . GLY B 1 304 ? -1.432 -22.172 -17.516 1 92.19 304 GLY B N 1
ATOM 8761 C CA . GLY B 1 304 ? -0.544 -22.922 -16.656 1 92.19 304 GLY B CA 1
ATOM 8762 C C . GLY B 1 304 ? -0.902 -22.812 -15.18 1 92.19 304 GLY B C 1
ATOM 8763 O O . GLY B 1 304 ? -2.074 -22.922 -14.812 1 92.19 304 GLY B O 1
ATOM 8764 N N . THR B 1 305 ? 0.134 -22.75 -14.367 1 95 305 THR B N 1
ATOM 8765 C CA . THR B 1 305 ? -0.066 -22.688 -12.922 1 95 305 THR B CA 1
ATOM 8766 C C . THR B 1 305 ? 0.54 -21.406 -12.344 1 95 305 THR B C 1
ATOM 8768 O O . THR B 1 305 ? 1.219 -20.656 -13.055 1 95 305 THR B O 1
ATOM 8771 N N . LEU B 1 306 ? 0.288 -21.219 -11.102 1 97.38 306 LEU B N 1
ATOM 8772 C CA . LEU B 1 306 ? 0.806 -20.047 -10.383 1 97.38 306 LEU B CA 1
ATOM 8773 C C . LEU B 1 306 ? 2.328 -20.094 -10.312 1 97.38 306 LEU B C 1
ATOM 8775 O O . LEU B 1 306 ? 2.975 -19.062 -10.117 1 97.38 306 LEU B O 1
ATOM 8779 N N . ALA B 1 307 ? 2.91 -21.25 -10.492 1 95.19 307 ALA B N 1
ATOM 8780 C CA . ALA B 1 307 ? 4.363 -21.375 -10.516 1 95.19 307 ALA B CA 1
ATOM 8781 C C . ALA B 1 307 ? 4.969 -20.547 -11.648 1 95.19 307 ALA B C 1
ATOM 8783 O O . ALA B 1 307 ? 6.078 -20.031 -11.516 1 95.19 307 ALA B O 1
ATOM 8784 N N . ARG B 1 308 ? 4.238 -20.391 -12.68 1 94.12 308 ARG B N 1
ATOM 8785 C CA . ARG B 1 308 ? 4.703 -19.578 -13.797 1 94.12 308 ARG B CA 1
ATOM 8786 C C . ARG B 1 308 ? 4.852 -18.125 -13.391 1 94.12 308 ARG B C 1
ATOM 8788 O O . ARG B 1 308 ? 5.75 -17.422 -13.867 1 94.12 308 ARG B O 1
ATOM 8795 N N . VAL B 1 309 ? 3.979 -17.703 -12.578 1 96.62 309 VAL B N 1
ATOM 8796 C CA . VAL B 1 309 ? 4.016 -16.328 -12.109 1 96.62 309 VAL B CA 1
ATOM 8797 C C . VAL B 1 309 ? 5.184 -16.141 -11.141 1 96.62 309 VAL B C 1
ATOM 8799 O O . VAL B 1 309 ? 5.949 -15.18 -11.266 1 96.62 309 VAL B O 1
ATOM 8802 N N . TYR B 1 310 ? 5.316 -17.047 -10.156 1 97.44 310 TYR B N 1
ATOM 8803 C CA . TYR B 1 310 ? 6.438 -16.969 -9.234 1 97.44 310 TYR B CA 1
ATOM 8804 C C . TYR B 1 310 ? 7.766 -16.922 -9.984 1 97.44 310 TYR B C 1
ATOM 8806 O O . TYR B 1 310 ? 8.578 -16.016 -9.758 1 97.44 310 TYR B O 1
ATOM 8814 N N . ASN B 1 311 ? 7.91 -17.844 -10.898 1 94.88 311 ASN B N 1
ATOM 8815 C CA . ASN B 1 311 ? 9.164 -17.953 -11.641 1 94.88 311 ASN B CA 1
ATOM 8816 C C . ASN B 1 311 ? 9.344 -16.781 -12.602 1 94.88 311 ASN B C 1
ATOM 8818 O O . ASN B 1 311 ? 10.469 -16.328 -12.836 1 94.88 311 ASN B O 1
ATOM 8822 N N . GLY B 1 312 ? 8.258 -16.375 -13.172 1 95.12 312 GLY B N 1
ATOM 8823 C CA . GLY B 1 312 ? 8.328 -15.211 -14.023 1 95.12 312 GLY B CA 1
ATOM 8824 C C . GLY B 1 312 ? 8.891 -13.992 -13.32 1 95.12 312 GLY B C 1
ATOM 8825 O O . GLY B 1 312 ? 9.805 -13.328 -13.836 1 95.12 312 GLY B O 1
ATOM 8826 N N . HIS B 1 313 ? 8.398 -13.703 -12.164 1 97.12 313 HIS B N 1
ATOM 8827 C CA . HIS B 1 313 ? 8.867 -12.555 -11.391 1 97.12 313 HIS B CA 1
ATOM 8828 C C . HIS B 1 313 ? 10.258 -12.805 -10.828 1 97.12 313 HIS B C 1
ATOM 8830 O O . HIS B 1 313 ? 11.031 -11.859 -10.633 1 97.12 313 HIS B O 1
ATOM 8836 N N . LYS B 1 314 ? 10.586 -14.031 -10.602 1 95.88 314 LYS B N 1
ATOM 8837 C CA . LYS B 1 314 ? 11.906 -14.406 -10.102 1 95.88 314 LYS B CA 1
ATOM 8838 C C . LYS B 1 314 ? 12.984 -14.133 -11.148 1 95.88 314 LYS B C 1
ATOM 8840 O O . LYS B 1 314 ? 14.07 -13.664 -10.812 1 95.88 314 LYS B O 1
ATOM 8845 N N . HIS B 1 315 ? 12.664 -14.305 -12.422 1 93.38 315 HIS B N 1
ATOM 8846 C CA . HIS B 1 315 ? 13.711 -14.32 -13.438 1 93.38 315 HIS B CA 1
ATOM 8847 C C . HIS B 1 315 ? 13.688 -13.055 -14.289 1 93.38 315 HIS B C 1
ATOM 8849 O O . HIS B 1 315 ? 14.625 -12.781 -15.031 1 93.38 315 HIS B O 1
ATOM 8855 N N . THR B 1 316 ? 12.656 -12.328 -14.125 1 92.81 316 THR B N 1
ATOM 8856 C CA . THR B 1 316 ? 12.555 -11.102 -14.914 1 92.81 316 THR B CA 1
ATOM 8857 C C . THR B 1 316 ? 13.594 -10.086 -14.453 1 92.81 316 THR B C 1
ATOM 8859 O O . THR B 1 316 ? 13.852 -9.945 -13.258 1 92.81 316 THR B O 1
ATOM 8862 N N . THR B 1 317 ? 14.25 -9.336 -15.438 1 91.69 317 THR B N 1
ATOM 8863 C CA . THR B 1 317 ? 15.172 -8.234 -15.195 1 91.69 317 THR B CA 1
ATOM 8864 C C . THR B 1 317 ? 14.727 -6.98 -15.938 1 91.69 317 THR B C 1
ATOM 8866 O O . THR B 1 317 ? 14.508 -7.016 -17.156 1 91.69 317 THR B O 1
ATOM 8869 N N . PRO B 1 318 ? 14.617 -5.77 -15.305 1 92.81 318 PRO B N 1
ATOM 8870 C CA . PRO B 1 318 ? 14.852 -5.586 -13.867 1 92.81 318 PRO B CA 1
ATOM 8871 C C . PRO B 1 318 ? 13.773 -6.238 -13.008 1 92.81 318 PRO B C 1
ATOM 8873 O O . PRO B 1 318 ? 12.656 -6.469 -13.477 1 92.81 318 PRO B O 1
ATOM 8876 N N . LYS B 1 319 ? 14.109 -6.547 -11.727 1 94.06 319 LYS B N 1
ATOM 8877 C CA . LYS B 1 319 ? 13.211 -7.227 -10.797 1 94.06 319 LYS B CA 1
ATOM 8878 C C . LYS B 1 319 ? 11.93 -6.426 -10.578 1 94.06 319 LYS B C 1
ATOM 8880 O O . LYS B 1 319 ? 11.969 -5.199 -10.492 1 94.06 319 LYS B O 1
ATOM 8885 N N . LYS B 1 320 ? 10.891 -7.188 -10.547 1 95.69 320 LYS B N 1
ATOM 8886 C CA . LYS B 1 320 ? 9.562 -6.598 -10.359 1 95.69 320 LYS B CA 1
ATOM 8887 C C . LYS B 1 320 ? 8.766 -7.379 -9.32 1 95.69 320 LYS B C 1
ATOM 8889 O O . LYS B 1 320 ? 8.562 -8.586 -9.461 1 95.69 320 LYS B O 1
ATOM 8894 N N . PRO B 1 321 ? 8.312 -6.695 -8.297 1 97.31 321 PRO B N 1
ATOM 8895 C CA . PRO B 1 321 ? 7.484 -7.395 -7.309 1 97.31 321 PRO B CA 1
ATOM 8896 C C . PRO B 1 321 ? 6.117 -7.797 -7.863 1 97.31 321 PRO B C 1
ATOM 8898 O O . PRO B 1 321 ? 5.578 -7.117 -8.742 1 97.31 321 PRO B O 1
ATOM 8901 N N . VAL B 1 322 ? 5.574 -8.93 -7.359 1 98.56 322 VAL B N 1
ATOM 8902 C CA . VAL B 1 322 ? 4.191 -9.281 -7.672 1 98.56 322 VAL B CA 1
ATOM 8903 C C . VAL B 1 322 ? 3.248 -8.219 -7.109 1 98.56 322 VAL B C 1
ATOM 8905 O O . VAL B 1 322 ? 3.381 -7.809 -5.957 1 98.56 322 VAL B O 1
ATOM 8908 N N . PRO B 1 323 ? 2.316 -7.754 -7.953 1 98.38 323 PRO B N 1
ATOM 8909 C CA . PRO B 1 323 ? 1.411 -6.711 -7.461 1 98.38 323 PRO B CA 1
ATOM 8910 C C . PRO B 1 323 ? 0.621 -7.145 -6.23 1 98.38 323 PRO B C 1
ATOM 8912 O O . PRO B 1 323 ? 0.079 -8.25 -6.199 1 98.38 323 PRO B O 1
ATOM 8915 N N . GLU B 1 324 ? 0.569 -6.273 -5.238 1 98.44 324 GLU B N 1
ATOM 8916 C CA . GLU B 1 324 ? -0.19 -6.582 -4.027 1 98.44 324 GLU B CA 1
ATOM 8917 C C . GLU B 1 324 ? -1.649 -6.883 -4.355 1 98.44 324 GLU B C 1
ATOM 8919 O O . GLU B 1 324 ? -2.262 -7.758 -3.74 1 98.44 324 GLU B O 1
ATOM 8924 N N . HIS B 1 325 ? -2.205 -6.109 -5.301 1 98.69 325 HIS B N 1
ATOM 8925 C CA . HIS B 1 325 ? -3.598 -6.305 -5.688 1 98.69 325 HIS B CA 1
ATOM 8926 C C . HIS B 1 325 ? -3.848 -7.746 -6.129 1 98.69 325 HIS B C 1
ATOM 8928 O O . HIS B 1 325 ? -4.855 -8.352 -5.75 1 98.69 325 HIS B O 1
ATOM 8934 N N . PHE B 1 326 ? -2.951 -8.289 -6.871 1 98.69 326 PHE B N 1
ATOM 8935 C CA . PHE B 1 326 ? -3.09 -9.664 -7.328 1 98.69 326 PHE B CA 1
ATOM 8936 C C . PHE B 1 326 ? -3.033 -10.633 -6.152 1 98.69 326 PHE B C 1
ATOM 8938 O O . PHE B 1 326 ? -3.734 -11.648 -6.145 1 98.69 326 PHE B O 1
ATOM 8945 N N . ILE B 1 327 ? -2.154 -10.438 -5.207 1 98.81 327 ILE B N 1
ATOM 8946 C CA . ILE B 1 327 ? -2.037 -11.32 -4.051 1 98.81 327 ILE B CA 1
ATOM 8947 C C . ILE B 1 327 ? -3.359 -11.344 -3.285 1 98.81 327 ILE B C 1
ATOM 8949 O O . ILE B 1 327 ? -3.832 -12.414 -2.885 1 98.81 327 ILE B O 1
ATOM 8953 N N . TRP B 1 328 ? -3.955 -10.148 -3.08 1 98.75 328 TRP B N 1
ATOM 8954 C CA . TRP B 1 328 ? -5.27 -10.086 -2.449 1 98.75 328 TRP B CA 1
ATOM 8955 C C . TRP B 1 328 ? -6.301 -10.852 -3.271 1 98.75 328 TRP B C 1
ATOM 8957 O O . TRP B 1 328 ? -7.148 -11.555 -2.719 1 98.75 328 TRP B O 1
ATOM 8967 N N . TYR B 1 329 ? -6.238 -10.664 -4.574 1 98.56 329 TYR B N 1
ATOM 8968 C CA . TYR B 1 329 ? -7.148 -11.359 -5.48 1 98.56 329 TYR B CA 1
ATOM 8969 C C . TYR B 1 329 ? -6.988 -12.875 -5.359 1 98.56 329 TYR B C 1
ATOM 8971 O O . TYR B 1 329 ? -7.977 -13.602 -5.27 1 98.56 329 TYR B O 1
ATOM 8979 N N . LEU B 1 330 ? -5.742 -13.328 -5.355 1 98.56 330 LEU B N 1
ATOM 8980 C CA . LEU B 1 330 ? -5.434 -14.75 -5.176 1 98.56 330 LEU B CA 1
ATOM 8981 C C . LEU B 1 330 ? -6.031 -15.266 -3.873 1 98.56 330 LEU B C 1
ATOM 8983 O O . LEU B 1 330 ? -6.703 -16.297 -3.863 1 98.56 330 LEU B O 1
ATOM 8987 N N . LEU B 1 331 ? -5.758 -14.539 -2.754 1 98.69 331 LEU B N 1
ATOM 8988 C CA . LEU B 1 331 ? -6.262 -14.938 -1.446 1 98.69 331 LEU B CA 1
ATOM 8989 C C . LEU B 1 331 ? -7.785 -15.008 -1.451 1 98.69 331 LEU B C 1
ATOM 8991 O O . LEU B 1 331 ? -8.375 -15.898 -0.838 1 98.69 331 LEU B O 1
ATOM 8995 N N . SER B 1 332 ? -8.359 -14.078 -2.15 1 98.19 332 SER B N 1
ATOM 8996 C CA . SER B 1 332 ? -9.812 -14.047 -2.238 1 98.19 332 SER B CA 1
ATOM 8997 C C . SER B 1 332 ? -10.352 -15.273 -2.975 1 98.19 332 SER B C 1
ATOM 8999 O O . SER B 1 332 ? -11.242 -15.961 -2.48 1 98.19 332 SER B O 1
ATOM 9001 N N . GLN B 1 333 ? -9.773 -15.578 -4.117 1 97.5 333 GLN B N 1
ATOM 9002 C CA . GLN B 1 333 ? -10.25 -16.672 -4.945 1 97.5 333 GLN B CA 1
ATOM 9003 C C . GLN B 1 333 ? -10.062 -18.016 -4.238 1 97.5 333 GLN B C 1
ATOM 9005 O O . GLN B 1 333 ? -10.984 -18.844 -4.195 1 97.5 333 GLN B O 1
ATOM 9010 N N . VAL B 1 334 ? -8.953 -18.25 -3.637 1 98.38 334 VAL B N 1
ATOM 9011 C CA . VAL B 1 334 ? -8.648 -19.547 -3.043 1 98.38 334 VAL B CA 1
ATOM 9012 C C . VAL B 1 334 ? -9.406 -19.703 -1.724 1 98.38 334 VAL B C 1
ATOM 9014 O O . VAL B 1 334 ? -9.844 -20.797 -1.376 1 98.38 334 VAL B O 1
ATOM 9017 N N . SER B 1 335 ? -9.562 -18.578 -0.953 1 97.81 335 SER B N 1
ATOM 9018 C CA . SER B 1 335 ? -10.344 -18.688 0.276 1 97.81 335 SER B CA 1
ATOM 9019 C C . SER B 1 335 ? -11.789 -19.062 -0.018 1 97.81 335 SER B C 1
ATOM 9021 O O . SER B 1 335 ? -12.43 -19.766 0.766 1 97.81 335 SER B O 1
ATOM 9023 N N . LYS B 1 336 ? -12.328 -18.609 -1.126 1 97.44 336 LYS B N 1
ATOM 9024 C CA . LYS B 1 336 ? -13.68 -19 -1.53 1 97.44 336 LYS B CA 1
ATOM 9025 C C . LYS B 1 336 ? -13.742 -20.484 -1.876 1 97.44 336 LYS B C 1
ATOM 9027 O O . LYS B 1 336 ? -14.727 -21.156 -1.561 1 97.44 336 LYS B O 1
ATOM 9032 N N . ALA B 1 337 ? -12.719 -20.969 -2.506 1 98.06 337 ALA B N 1
ATOM 9033 C CA . ALA B 1 337 ? -12.633 -22.391 -2.775 1 98.06 337 ALA B CA 1
ATOM 9034 C C . ALA B 1 337 ? -12.586 -23.203 -1.476 1 98.06 337 ALA B C 1
ATOM 9036 O O . ALA B 1 337 ? -13.289 -24.203 -1.33 1 98.06 337 ALA B O 1
ATOM 9037 N N . LEU B 1 338 ? -11.773 -22.719 -0.544 1 98.25 338 LEU B N 1
ATOM 9038 C CA . LEU B 1 338 ? -11.625 -23.422 0.73 1 98.25 338 LEU B CA 1
ATOM 9039 C C . LEU B 1 338 ? -12.922 -23.391 1.525 1 98.25 338 LEU B C 1
ATOM 9041 O O . LEU B 1 338 ? -13.258 -24.344 2.219 1 98.25 338 LEU B O 1
ATOM 9045 N N . MET B 1 339 ? -13.609 -22.281 1.399 1 97.44 339 MET B N 1
ATOM 9046 C CA . MET B 1 339 ? -14.906 -22.188 2.07 1 97.44 339 MET B CA 1
ATOM 9047 C C . MET B 1 339 ? -15.891 -23.203 1.496 1 97.44 339 MET B C 1
ATOM 9049 O O . MET B 1 339 ? -16.672 -23.797 2.236 1 97.44 339 MET B O 1
ATOM 9053 N N . ALA B 1 340 ? -15.891 -23.344 0.235 1 97.25 340 ALA B N 1
ATOM 9054 C CA . ALA B 1 340 ? -16.75 -24.344 -0.403 1 97.25 340 ALA B CA 1
ATOM 9055 C C . ALA B 1 340 ? -16.406 -25.75 0.084 1 97.25 340 ALA B C 1
ATOM 9057 O O . ALA B 1 340 ? -17.297 -26.562 0.353 1 97.25 340 ALA B O 1
ATOM 9058 N N . LEU B 1 341 ? -15.133 -26.062 0.232 1 97.62 341 LEU B N 1
ATOM 9059 C CA . LEU B 1 341 ? -14.695 -27.359 0.719 1 97.62 341 LEU B CA 1
ATOM 9060 C C . LEU B 1 341 ? -15.125 -27.578 2.166 1 97.62 341 LEU B C 1
ATOM 9062 O O . LEU B 1 341 ? -15.438 -28.703 2.564 1 97.62 341 LEU B O 1
ATOM 9066 N N . GLN B 1 342 ? -15.117 -26.531 2.9 1 96.12 342 GLN B N 1
ATOM 9067 C CA . GLN B 1 342 ? -15.469 -26.609 4.316 1 96.12 342 GLN B CA 1
ATOM 9068 C C . GLN B 1 342 ? -16.969 -26.766 4.5 1 96.12 342 GLN B C 1
ATOM 9070 O O . GLN B 1 342 ? -17.422 -27.547 5.34 1 96.12 342 GLN B O 1
ATOM 9075 N N . GLN B 1 343 ? -17.75 -26.047 3.639 1 95.25 343 GLN B N 1
ATOM 9076 C CA . GLN B 1 343 ? -19.188 -25.906 3.914 1 95.25 343 GLN B CA 1
ATOM 9077 C C . GLN B 1 343 ? -20.016 -26.812 3.004 1 95.25 343 GLN B C 1
ATOM 9079 O O . GLN B 1 343 ? -21.188 -27.062 3.273 1 95.25 343 GLN B O 1
ATOM 9084 N N . GLY B 1 344 ? -19.5 -27.125 1.862 1 94.75 344 GLY B N 1
ATOM 9085 C CA . GLY B 1 344 ? -20.234 -27.984 0.94 1 94.75 344 GLY B CA 1
ATOM 9086 C C . GLY B 1 344 ? -21.078 -27.203 -0.042 1 94.75 344 GLY B C 1
ATOM 9087 O O . GLY B 1 344 ? -21.953 -27.781 -0.698 1 94.75 344 GLY B O 1
ATOM 9088 N N . VAL B 1 345 ? -20.844 -25.828 0.021 1 93.69 345 VAL B N 1
ATOM 9089 C CA . VAL B 1 345 ? -21.578 -24.984 -0.904 1 93.69 345 VAL B CA 1
ATOM 9090 C C . VAL B 1 345 ? -20.656 -23.891 -1.442 1 93.69 345 VAL B C 1
ATOM 9092 O O . VAL B 1 345 ? -19.859 -23.312 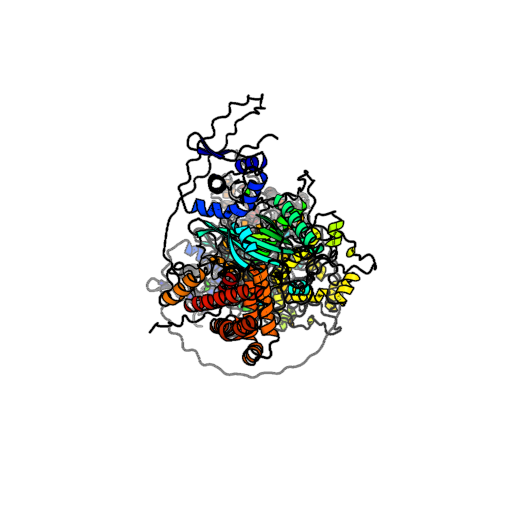-0.698 1 93.69 345 VAL B O 1
ATOM 9095 N N . CYS B 1 346 ? -20.766 -23.688 -2.719 1 94.69 346 CYS B N 1
ATOM 9096 C CA . CYS B 1 346 ? -19.969 -22.641 -3.34 1 94.69 346 CYS B CA 1
ATOM 9097 C C . CYS B 1 346 ? -20.797 -21.359 -3.498 1 94.69 346 CYS B C 1
ATOM 9099 O O . CYS B 1 346 ? -21.922 -21.406 -4.004 1 94.69 346 CYS B O 1
ATOM 9101 N N . SER B 1 347 ? -20.25 -20.25 -3.154 1 89.81 347 SER B N 1
ATOM 9102 C CA . SER B 1 347 ? -20.938 -18.969 -3.238 1 89.81 347 SER B CA 1
ATOM 9103 C C . SER B 1 347 ? -21.078 -18.516 -4.684 1 89.81 347 SER B C 1
ATOM 9105 O O . SER B 1 347 ? -22 -17.766 -5.012 1 89.81 347 SER B O 1
ATOM 9107 N N . THR B 1 348 ? -20.203 -18.969 -5.547 1 91.25 348 THR B N 1
ATOM 9108 C CA . THR B 1 348 ? -20.234 -18.609 -6.961 1 91.25 348 THR B CA 1
ATOM 9109 C C . THR B 1 348 ? -20.125 -19.859 -7.836 1 91.25 348 THR B C 1
ATOM 9111 O O . THR B 1 348 ? -19.078 -20.109 -8.422 1 91.25 348 THR B O 1
ATOM 9114 N N . PRO B 1 349 ? -21.109 -20.516 -8.039 1 89.25 349 PRO B N 1
ATOM 9115 C CA . PRO B 1 349 ? -21.062 -21.734 -8.836 1 89.25 349 PRO B CA 1
ATOM 9116 C C . PRO B 1 349 ? -20.891 -21.469 -10.328 1 89.25 349 PRO B C 1
ATOM 9118 O O . PRO B 1 349 ? -21.203 -20.375 -10.797 1 89.25 349 PRO B O 1
ATOM 9121 N N . ASN B 1 350 ? -20.25 -22.406 -11.016 1 84.19 350 ASN B N 1
ATOM 9122 C CA . ASN B 1 350 ? -20.094 -22.297 -12.461 1 84.19 350 ASN B CA 1
ATOM 9123 C C . ASN B 1 350 ? -21.438 -22.266 -13.172 1 84.19 350 ASN B C 1
ATOM 9125 O O . ASN B 1 350 ? -22.375 -22.953 -12.781 1 84.19 350 ASN B O 1
ATOM 9129 N N . LEU B 1 351 ? -21.719 -21.172 -13.961 1 62.12 351 LEU B N 1
ATOM 9130 C CA . LEU B 1 351 ? -22.969 -21.078 -14.719 1 62.12 351 LEU B CA 1
ATOM 9131 C C . LEU B 1 351 ? -22.984 -22.109 -15.852 1 62.12 351 LEU B C 1
ATOM 9133 O O . LEU B 1 351 ? -24.047 -22.453 -16.359 1 62.12 351 LEU B O 1
ATOM 9137 N N . GLU B 1 352 ? -21.953 -22.375 -16.516 1 51.81 352 GLU B N 1
ATOM 9138 C CA . GLU B 1 352 ? -21.938 -23.203 -17.703 1 51.81 352 GLU B CA 1
ATOM 9139 C C . GLU B 1 352 ? -22.547 -24.578 -17.438 1 51.81 352 GLU B C 1
ATOM 9141 O O . GLU B 1 352 ? -22.859 -25.328 -18.375 1 51.81 352 GLU B O 1
ATOM 9146 N N . GLY B 1 353 ? -22.484 -25.094 -16.281 1 43.28 353 GLY B N 1
ATOM 9147 C CA . GLY B 1 353 ? -22.938 -26.469 -16.172 1 43.28 353 GLY B CA 1
ATOM 9148 C C . GLY B 1 353 ? -24.422 -26.641 -16.453 1 43.28 353 GLY B C 1
ATOM 9149 O O . GLY B 1 353 ? -24.938 -27.75 -16.438 1 43.28 353 GLY B O 1
ATOM 9150 N N . GLN B 1 354 ? -25.172 -25.547 -16.156 1 37.31 354 GLN B N 1
ATOM 9151 C CA . GLN B 1 354 ? -26.578 -25.891 -16.328 1 37.31 354 GLN B CA 1
ATOM 9152 C C . GLN B 1 354 ? -26.922 -26.156 -17.781 1 37.31 354 GLN B C 1
ATOM 9154 O O . GLN B 1 354 ? -28.062 -26.469 -18.125 1 37.31 354 GLN B O 1
ATOM 9159 N N . ASP B 1 355 ? -26.203 -25.609 -18.641 1 33.69 355 ASP B N 1
ATOM 9160 C CA . ASP B 1 355 ? -26.562 -26.062 -19.984 1 33.69 355 ASP B CA 1
ATOM 9161 C C . ASP B 1 355 ? -26.203 -27.531 -20.172 1 33.69 355 ASP B C 1
ATOM 9163 O O . ASP B 1 355 ? -25.078 -27.953 -19.891 1 33.69 355 ASP B O 1
ATOM 9167 N N . GLN B 1 356 ? -27.109 -28.484 -20.172 1 34.12 356 GLN B N 1
ATOM 9168 C CA . GLN B 1 356 ? -27.234 -29.922 -20.391 1 34.12 356 GLN B CA 1
ATOM 9169 C C . GLN B 1 356 ? -26.234 -30.422 -21.438 1 34.12 356 GLN B C 1
ATOM 9171 O O . GLN B 1 356 ? -26.062 -31.625 -21.609 1 34.12 356 GLN B O 1
ATOM 9176 N N . ASN B 1 357 ? -25.781 -29.578 -22.406 1 33.06 357 ASN B N 1
ATOM 9177 C CA . ASN B 1 357 ? -25.125 -30.156 -23.562 1 33.06 357 ASN B CA 1
ATOM 9178 C C . ASN B 1 357 ? -23.672 -30.516 -23.266 1 33.06 357 ASN B C 1
ATOM 9180 O O . ASN B 1 357 ? -22.984 -31.094 -24.109 1 33.06 357 ASN B O 1
ATOM 9184 N N . HIS B 1 358 ? -22.969 -29.797 -22.5 1 34.72 358 HIS B N 1
ATOM 9185 C CA . HIS B 1 358 ? -21.578 -30.203 -22.328 1 34.72 358 HIS B CA 1
ATOM 9186 C C . HIS B 1 358 ? -21.469 -31.344 -21.312 1 34.72 358 HIS B C 1
ATOM 9188 O O . HIS B 1 358 ? -20.609 -31.297 -20.422 1 34.72 358 HIS B O 1
ATOM 9194 N N . LYS B 1 359 ? -22.516 -32 -21.031 1 38.09 359 LYS B N 1
ATOM 9195 C CA . LYS B 1 359 ? -22.531 -33.188 -20.172 1 38.09 359 LYS B CA 1
ATOM 9196 C C . LYS B 1 359 ? -21.547 -34.25 -20.688 1 38.09 359 LYS B C 1
ATOM 9198 O O . LYS B 1 359 ? -21.641 -35.438 -20.328 1 38.09 359 LYS B O 1
ATOM 9203 N N . SER B 1 360 ? -20.609 -33.938 -21.641 1 34.16 360 SER B N 1
ATOM 9204 C CA . SER B 1 360 ? -20.094 -35.219 -22.141 1 34.16 360 SER B CA 1
ATOM 9205 C C . SER B 1 360 ? -19.297 -35.938 -21.062 1 34.16 360 SER B C 1
ATOM 9207 O O . SER B 1 360 ? -18.141 -35.625 -20.812 1 34.16 360 SER B O 1
ATOM 9209 N N . PRO B 1 361 ? -19.828 -36.344 -19.969 1 36.34 361 PRO B N 1
ATOM 9210 C CA . PRO B 1 361 ? -18.922 -37.156 -19.156 1 36.34 361 PRO B CA 1
ATOM 9211 C C . PRO B 1 361 ? -18.234 -38.25 -19.953 1 36.34 361 PRO B C 1
ATOM 9213 O O . PRO B 1 361 ? -18.844 -38.844 -20.859 1 36.34 361 PRO B O 1
ATOM 9216 N N . ILE B 1 362 ? -17.031 -38.188 -20.359 1 39.53 362 ILE B N 1
ATOM 9217 C CA . ILE B 1 362 ? -16.344 -39.438 -20.688 1 39.53 362 ILE B CA 1
ATOM 9218 C C . ILE B 1 362 ? -16.812 -40.562 -19.766 1 39.53 362 ILE B C 1
ATOM 9220 O O . ILE B 1 362 ? -16.719 -40.438 -18.531 1 39.53 362 ILE B O 1
ATOM 9224 N N . ALA B 1 363 ? -17.953 -41.312 -20.062 1 36.19 363 ALA B N 1
ATOM 9225 C CA . ALA B 1 363 ? -18.641 -42.438 -19.406 1 36.19 363 ALA B CA 1
ATOM 9226 C C . ALA B 1 363 ? -17.656 -43.344 -18.688 1 36.19 363 ALA B C 1
ATOM 9228 O O . ALA B 1 363 ? -16.594 -43.688 -19.219 1 36.19 363 ALA B O 1
ATOM 9229 N N . SER B 1 364 ? -17.672 -43.312 -17.328 1 37.19 364 SER B N 1
ATOM 9230 C CA . SER B 1 364 ? -17.016 -44.25 -16.391 1 37.19 364 SER B CA 1
ATOM 9231 C C . SER B 1 364 ? -17.203 -45.688 -16.828 1 37.19 364 SER B C 1
ATOM 9233 O O . SER B 1 364 ? -18.281 -46.062 -17.312 1 37.19 364 SER B O 1
ATOM 9235 N N . GLY B 1 365 ? -16.297 -46.406 -17.469 1 32.09 365 GLY B N 1
ATOM 9236 C CA . GLY B 1 365 ? -16.516 -47.844 -17.438 1 32.09 365 GLY B CA 1
ATOM 9237 C C . GLY B 1 365 ? -17.359 -48.281 -16.266 1 32.09 365 GLY B C 1
ATOM 9238 O O . GLY B 1 365 ? -18.156 -47.5 -15.734 1 32.09 365 GLY B O 1
ATOM 9239 N N . GLU B 1 366 ? -16.844 -49.438 -15.492 1 33.16 366 GLU B N 1
ATOM 9240 C CA . GLU B 1 366 ? -17.531 -50.062 -14.375 1 33.16 366 GLU B CA 1
ATOM 9241 C C . GLU B 1 366 ? -17.984 -49.062 -13.344 1 33.16 366 GLU B C 1
ATOM 9243 O O . GLU B 1 366 ? -17.234 -48.125 -13.008 1 33.16 366 GLU B O 1
ATOM 9248 N N . ASP B 1 367 ? -19.312 -48.812 -13.281 1 34.91 367 ASP B N 1
ATOM 9249 C CA . ASP B 1 367 ? -20.062 -48.094 -12.266 1 34.91 367 ASP B CA 1
ATOM 9250 C C . ASP B 1 367 ? -19.406 -48.219 -10.898 1 34.91 367 ASP B C 1
ATOM 9252 O O . ASP B 1 367 ? -19.391 -49.312 -10.312 1 34.91 367 ASP B O 1
ATOM 9256 N N . LEU B 1 368 ? -18.25 -47.719 -10.648 1 36.84 368 LEU B N 1
ATOM 9257 C CA . LEU B 1 368 ? -18.062 -47.719 -9.203 1 36.84 368 LEU B CA 1
ATOM 9258 C C . LEU B 1 368 ? -19.359 -47.406 -8.484 1 36.84 368 LEU B C 1
ATOM 9260 O O . LEU B 1 368 ? -20.016 -46.406 -8.789 1 36.84 368 LEU B O 1
ATOM 9264 N N . ASP B 1 369 ? -20.266 -48.406 -8.336 1 34.59 369 ASP B N 1
ATOM 9265 C CA . ASP B 1 369 ? -21.469 -48.375 -7.496 1 34.59 369 ASP B CA 1
ATOM 9266 C C . ASP B 1 369 ? -21.328 -47.375 -6.355 1 34.59 369 ASP B C 1
ATOM 9268 O O . ASP B 1 369 ? -20.984 -47.75 -5.23 1 34.59 369 ASP B O 1
ATOM 9272 N N . LEU B 1 370 ? -20.625 -46.312 -6.602 1 37.94 370 LEU B N 1
ATOM 9273 C CA . LEU B 1 370 ? -20.719 -45.469 -5.422 1 37.94 370 LEU B CA 1
ATOM 9274 C C . LEU B 1 370 ? -22.172 -45.156 -5.078 1 37.94 370 LEU B C 1
ATOM 9276 O O . LEU B 1 370 ? -22.953 -44.75 -5.941 1 37.94 370 LEU B O 1
ATOM 9280 N N . ASP B 1 371 ? -22.828 -45.906 -4.266 1 34.38 371 ASP B N 1
ATOM 9281 C CA . ASP B 1 371 ? -24.062 -45.531 -3.574 1 34.38 371 ASP B CA 1
ATOM 9282 C C . ASP B 1 371 ? -24.172 -44.031 -3.396 1 34.38 371 ASP B C 1
ATOM 9284 O O . ASP B 1 371 ? -23.375 -43.406 -2.684 1 34.38 371 ASP B O 1
ATOM 9288 N N . ALA B 1 372 ? -24.562 -43.25 -4.309 1 39.59 372 ALA B N 1
ATOM 9289 C CA . ALA B 1 372 ? -24.969 -41.844 -4.113 1 39.59 372 ALA B CA 1
ATOM 9290 C C . ALA B 1 372 ? -25.766 -41.688 -2.816 1 39.59 372 ALA B C 1
ATOM 9292 O O . ALA B 1 372 ? -26.984 -41.562 -2.838 1 39.59 372 ALA B O 1
ATOM 9293 N N . THR B 1 373 ? -25.734 -42.5 -1.865 1 37.97 373 THR B N 1
ATOM 9294 C CA . THR B 1 373 ? -26.469 -42.156 -0.654 1 37.97 373 THR B CA 1
ATOM 9295 C C . THR B 1 373 ? -26.141 -40.719 -0.22 1 37.97 373 THR B C 1
ATOM 9297 O O . THR B 1 373 ? -25.016 -40.281 -0.365 1 37.97 373 THR B O 1
ATOM 9300 N N . SER B 1 374 ? -27.125 -39.781 -0.165 1 48.06 374 SER B N 1
ATOM 9301 C CA . SER B 1 374 ? -27.25 -38.438 0.394 1 48.06 374 SER B CA 1
ATOM 9302 C C . SER B 1 374 ? -26.328 -38.25 1.584 1 48.06 374 SER B C 1
ATOM 9304 O O . SER B 1 374 ? -26.719 -38.438 2.732 1 48.06 374 SER B O 1
ATOM 9306 N N . VAL B 1 375 ? -25.047 -38.75 1.492 1 62.28 375 VAL B N 1
ATOM 9307 C CA . VAL B 1 375 ? -24.203 -38.625 2.672 1 62.28 375 VAL B CA 1
ATOM 9308 C C . VAL B 1 375 ? -23.969 -37.125 2.982 1 62.28 375 VAL B C 1
ATOM 9310 O O . VAL B 1 375 ? -23.781 -36.312 2.07 1 62.28 375 VAL B O 1
ATOM 9313 N N . ALA B 1 376 ? -24.297 -36.812 4.109 1 82.69 376 ALA B N 1
ATOM 9314 C CA . ALA B 1 376 ? -24.062 -35.469 4.668 1 82.69 376 ALA B CA 1
ATOM 9315 C C . ALA B 1 376 ? -22.656 -35 4.355 1 82.69 376 ALA B C 1
ATOM 9317 O O . ALA B 1 376 ? -21.703 -35.781 4.352 1 82.69 376 ALA B O 1
ATOM 9318 N N . TRP B 1 377 ? -22.406 -33.781 3.736 1 91.44 377 TRP B N 1
ATOM 9319 C CA . TRP B 1 377 ? -21.125 -33.219 3.4 1 91.44 377 TRP B CA 1
ATOM 9320 C C . TRP B 1 377 ? -20.203 -33.188 4.613 1 91.44 377 TRP B C 1
ATOM 9322 O O . TRP B 1 377 ? -20.609 -32.781 5.707 1 91.44 377 TRP B O 1
ATOM 9332 N N . ARG B 1 378 ? -19.078 -33.688 4.398 1 92.94 378 ARG B N 1
ATOM 9333 C CA . ARG B 1 378 ? -17.984 -33.531 5.355 1 92.94 378 ARG B CA 1
ATOM 9334 C C . ARG B 1 378 ? -16.906 -32.562 4.809 1 92.94 378 ARG B C 1
ATOM 9336 O O . ARG B 1 378 ? -16.578 -32.625 3.623 1 92.94 378 ARG B O 1
ATOM 9343 N N . PRO B 1 379 ? -16.453 -31.75 5.703 1 95.44 379 PRO B N 1
ATOM 9344 C CA . PRO B 1 379 ? -15.406 -30.844 5.242 1 95.44 379 PRO B CA 1
ATOM 9345 C C . PRO B 1 379 ? -14.219 -31.562 4.621 1 95.44 379 PRO B C 1
ATOM 9347 O O . PRO B 1 379 ? -13.82 -32.625 5.102 1 95.44 379 PRO B O 1
ATOM 9350 N N . ILE B 1 380 ? -13.68 -31 3.586 1 96.88 380 ILE B N 1
ATOM 9351 C CA . ILE B 1 380 ? -12.562 -31.609 2.877 1 96.88 380 ILE B CA 1
ATOM 9352 C C . ILE B 1 380 ? -11.312 -30.734 3.059 1 96.88 380 ILE B C 1
ATOM 9354 O O . ILE B 1 380 ? -11.367 -29.516 2.924 1 96.88 380 ILE B O 1
ATOM 9358 N N . ILE B 1 381 ? -10.203 -31.344 3.422 1 96.69 381 ILE B N 1
ATOM 9359 C CA . ILE B 1 381 ? -8.898 -30.703 3.502 1 96.69 381 ILE B CA 1
ATOM 9360 C C . ILE B 1 381 ? -8.109 -30.969 2.223 1 96.69 381 ILE B C 1
ATOM 9362 O O . ILE B 1 381 ? -7.965 -32.125 1.807 1 96.69 381 ILE B O 1
ATOM 9366 N N . HIS B 1 382 ? -7.629 -29.953 1.531 1 97.19 382 HIS B N 1
ATOM 9367 C CA . HIS B 1 382 ? -6.875 -30.094 0.293 1 97.19 382 HIS B CA 1
ATOM 9368 C C . HIS B 1 382 ? -5.527 -30.766 0.545 1 97.19 382 HIS B C 1
ATOM 9370 O O . HIS B 1 382 ? -5.145 -31.688 -0.183 1 97.19 382 HIS B O 1
ATOM 9376 N N . SER B 1 383 ? -4.766 -30.172 1.532 1 95.81 383 SER B N 1
ATOM 9377 C CA . SER B 1 383 ? -3.594 -30.812 2.131 1 95.81 383 SER B CA 1
ATOM 9378 C C . SER B 1 383 ? -2.342 -30.547 1.3 1 95.81 383 SER B C 1
ATOM 9380 O O . SER B 1 383 ? -1.246 -30.984 1.668 1 95.81 383 SER B O 1
ATOM 9382 N N . ASP B 1 384 ? -2.398 -29.812 0.205 1 96.5 384 ASP B N 1
ATOM 9383 C CA . ASP B 1 384 ? -1.179 -29.562 -0.553 1 96.5 384 ASP B CA 1
ATOM 9384 C C . ASP B 1 384 ? -1.32 -28.297 -1.409 1 96.5 384 ASP B C 1
ATOM 9386 O O . ASP B 1 384 ? -0.999 -28.312 -2.6 1 96.5 384 ASP B O 1
ATOM 9390 N N . ILE B 1 385 ? -1.771 -27.266 -0.889 1 97.75 385 ILE B N 1
ATOM 9391 C CA . ILE B 1 385 ? -1.873 -26 -1.594 1 97.75 385 ILE B CA 1
ATOM 9392 C C . ILE B 1 385 ? -0.478 -25.406 -1.809 1 97.75 385 ILE B C 1
ATOM 9394 O O . ILE B 1 385 ? 0.3 -25.281 -0.86 1 97.75 385 ILE B O 1
ATOM 9398 N N . LYS B 1 386 ? -0.143 -25.125 -3.008 1 97.25 386 LYS B N 1
ATOM 9399 C CA . LYS B 1 386 ? 1.098 -24.5 -3.461 1 97.25 386 LYS B CA 1
ATOM 9400 C C . LYS B 1 386 ? 0.931 -23.891 -4.848 1 97.25 386 LYS B C 1
ATOM 9402 O O . LYS B 1 386 ? -0.137 -24 -5.453 1 97.25 386 LYS B O 1
ATOM 9407 N N . ASP B 1 387 ? 1.916 -23.188 -5.316 1 97.12 387 ASP B N 1
ATOM 9408 C CA . ASP B 1 387 ? 1.831 -22.469 -6.59 1 97.12 387 ASP B CA 1
ATOM 9409 C C . ASP B 1 387 ? 1.604 -23.453 -7.746 1 97.12 387 ASP B C 1
ATOM 9411 O O . ASP B 1 387 ? 0.896 -23.125 -8.703 1 97.12 387 ASP B O 1
ATOM 9415 N N . ALA B 1 388 ? 2.053 -24.75 -7.656 1 95.12 388 ALA B N 1
ATOM 9416 C CA . ALA B 1 388 ? 1.92 -25.734 -8.719 1 95.12 388 ALA B CA 1
ATOM 9417 C C . ALA B 1 388 ? 0.511 -26.328 -8.742 1 95.12 388 ALA B C 1
ATOM 9419 O O . ALA B 1 388 ? 0.114 -26.953 -9.727 1 95.12 388 ALA B O 1
ATOM 9420 N N . ASN B 1 389 ? -0.282 -26.109 -7.656 1 97.69 389 ASN B N 1
ATOM 9421 C CA . ASN B 1 389 ? -1.616 -26.703 -7.574 1 97.69 389 ASN B CA 1
ATOM 9422 C C . ASN B 1 389 ? -2.703 -25.625 -7.684 1 97.69 389 ASN B C 1
ATOM 9424 O O . ASN B 1 389 ? -3.871 -25.891 -7.398 1 97.69 389 ASN B O 1
ATOM 9428 N N . ILE B 1 390 ? -2.277 -24.453 -7.969 1 98.38 390 ILE B N 1
ATOM 9429 C CA . ILE B 1 390 ? -3.191 -23.375 -8.328 1 98.38 390 ILE B CA 1
ATOM 9430 C C . ILE B 1 390 ? -3.057 -23.062 -9.812 1 98.38 390 ILE B C 1
ATOM 9432 O O . ILE B 1 390 ? -2.01 -22.578 -10.266 1 98.38 390 ILE B O 1
ATOM 9436 N N . PHE B 1 391 ? -4.125 -23.312 -10.531 1 97.19 391 PHE B N 1
ATOM 9437 C CA . PHE B 1 391 ? -4.102 -23.203 -11.984 1 97.19 391 PHE B CA 1
ATOM 9438 C C . PHE B 1 391 ? -4.613 -21.844 -12.43 1 97.19 391 PHE B C 1
ATOM 9440 O O . PHE B 1 391 ? -5.312 -21.156 -11.68 1 97.19 391 PHE B O 1
ATOM 9447 N N . LEU B 1 392 ? -4.184 -21.469 -13.609 1 96.31 392 LEU B N 1
ATOM 9448 C CA . LEU B 1 392 ? -4.516 -20.172 -14.172 1 96.31 392 LEU B CA 1
ATOM 9449 C C . LEU B 1 392 ? -5.285 -20.328 -15.477 1 96.31 392 LEU B C 1
ATOM 9451 O O . LEU B 1 392 ? -4.809 -20.984 -16.406 1 96.31 392 LEU B O 1
ATOM 9455 N N . ARG B 1 393 ? -6.41 -19.75 -15.492 1 94.56 393 ARG B N 1
ATOM 9456 C CA . ARG B 1 393 ? -7.242 -19.781 -16.688 1 94.56 393 ARG B CA 1
ATOM 9457 C C . ARG B 1 393 ? -7.383 -18.391 -17.297 1 94.56 393 ARG B C 1
ATOM 9459 O O . ARG B 1 393 ? -7.098 -17.391 -16.641 1 94.56 393 ARG B O 1
ATOM 9466 N N . SER B 1 394 ? -7.883 -18.547 -18.453 1 89.5 394 SER B N 1
ATOM 9467 C CA . SER B 1 394 ? -8.117 -17.281 -19.141 1 89.5 394 SER B CA 1
ATOM 9468 C C . SER B 1 394 ? -9.5 -16.734 -18.844 1 89.5 394 SER B C 1
ATOM 9470 O O . SER B 1 394 ? -10.234 -17.297 -18.016 1 89.5 394 SER B O 1
ATOM 9472 N N . ASP B 1 395 ? -9.82 -15.516 -19.062 1 87.06 395 ASP B N 1
ATOM 9473 C CA . ASP B 1 395 ? -11.141 -14.898 -19.094 1 87.06 395 ASP B CA 1
ATOM 9474 C C . ASP B 1 395 ? -11.5 -14.305 -17.734 1 87.06 395 ASP B C 1
ATOM 9476 O O . ASP B 1 395 ? -12.602 -14.523 -17.219 1 87.06 395 ASP B O 1
ATOM 9480 N N . ASN B 1 396 ? -10.695 -13.773 -17.109 1 94.81 396 ASN B N 1
ATOM 9481 C CA . ASN B 1 396 ? -11.023 -12.984 -15.93 1 94.81 396 ASN B CA 1
ATOM 9482 C C . ASN B 1 396 ? -11.734 -11.688 -16.312 1 94.81 396 ASN B C 1
ATOM 9484 O O . ASN B 1 396 ? -11.109 -10.758 -16.812 1 94.81 396 ASN B O 1
ATOM 9488 N N . THR B 1 397 ? -13.023 -11.648 -16.062 1 91.62 397 THR B N 1
ATOM 9489 C CA . THR B 1 397 ? -13.812 -10.492 -16.469 1 91.62 397 THR B CA 1
ATOM 9490 C C . THR B 1 397 ? -13.688 -9.367 -15.445 1 91.62 397 THR B C 1
ATOM 9492 O O . THR B 1 397 ? -13.859 -8.195 -15.781 1 91.62 397 THR B O 1
ATOM 9495 N N . GLN B 1 398 ? -13.445 -9.719 -14.266 1 93.75 398 GLN B N 1
ATOM 9496 C CA . GLN B 1 398 ? -13.352 -8.711 -13.203 1 93.75 398 GLN B CA 1
ATOM 9497 C C . GLN B 1 398 ? -12.055 -7.922 -13.312 1 93.75 398 GLN B C 1
ATOM 9499 O O . GLN B 1 398 ? -12.047 -6.699 -13.148 1 93.75 398 GLN B O 1
ATOM 9504 N N . TYR B 1 399 ? -10.938 -8.625 -13.5 1 97.56 399 TYR B N 1
ATOM 9505 C CA . TYR B 1 399 ? -9.625 -8.039 -13.719 1 97.56 399 TYR B CA 1
ATOM 9506 C C . TYR B 1 399 ? -8.977 -8.586 -14.984 1 97.56 399 TYR B C 1
ATOM 9508 O O . TYR B 1 399 ? -8.188 -9.523 -14.93 1 97.56 399 TYR B O 1
ATOM 9516 N N . PRO B 1 400 ? -9.148 -7.938 -16.078 1 96.69 400 PRO B N 1
ATOM 9517 C CA . PRO B 1 400 ? -8.773 -8.5 -17.375 1 96.69 400 PRO B CA 1
ATOM 9518 C C . PRO B 1 400 ? -7.273 -8.734 -17.5 1 96.69 400 PRO B C 1
ATOM 9520 O O . PRO B 1 400 ? -6.84 -9.57 -18.297 1 96.69 400 PRO B O 1
ATOM 9523 N N . ALA B 1 401 ? -6.492 -8.07 -16.75 1 96.75 401 ALA B N 1
ATOM 9524 C CA . ALA B 1 401 ? -5.043 -8.219 -16.844 1 96.75 401 ALA B CA 1
ATOM 9525 C C . ALA B 1 401 ? -4.559 -9.406 -16.016 1 96.75 401 ALA B C 1
ATOM 9527 O O . ALA B 1 401 ? -3.412 -9.836 -16.156 1 96.75 401 ALA B O 1
ATOM 9528 N N . TYR B 1 402 ? -5.391 -9.945 -15.102 1 98 402 TYR B N 1
ATOM 9529 C CA . TYR B 1 402 ? -5.062 -11.086 -14.25 1 98 402 TYR B CA 1
ATOM 9530 C C . TYR B 1 402 ? -5.691 -12.367 -14.781 1 98 402 TYR B C 1
ATOM 9532 O O . TYR B 1 402 ? -6.773 -12.336 -15.367 1 98 402 TYR B O 1
ATOM 9540 N N . PRO B 1 403 ? -4.996 -13.508 -14.578 1 97.19 403 PRO B N 1
ATOM 9541 C CA . PRO B 1 403 ? -5.672 -14.773 -14.875 1 97.19 403 PRO B CA 1
ATOM 9542 C C . PRO B 1 403 ? -6.77 -15.102 -13.859 1 97.19 403 PRO B C 1
ATOM 9544 O O . PRO B 1 403 ? -6.758 -14.578 -12.742 1 97.19 403 PRO B O 1
ATOM 9547 N N . ARG B 1 404 ? -7.703 -15.859 -14.336 1 97 404 ARG B N 1
ATOM 9548 C CA . ARG B 1 404 ? -8.617 -16.453 -13.367 1 97 404 ARG B CA 1
ATOM 9549 C C . ARG B 1 404 ? -7.922 -17.547 -12.562 1 97 404 ARG B C 1
ATOM 9551 O O . ARG B 1 404 ? -7.32 -18.469 -13.133 1 97 404 ARG B O 1
ATOM 9558 N N . VAL B 1 405 ? -7.992 -17.5 -11.266 1 97.81 405 VAL B N 1
ATOM 9559 C CA . VAL B 1 405 ? -7.297 -18.391 -10.344 1 97.81 405 VAL B CA 1
ATOM 9560 C C . VAL B 1 405 ? -8.242 -19.5 -9.906 1 97.81 405 VAL B C 1
ATOM 9562 O O . VAL B 1 405 ? -9.336 -19.25 -9.398 1 97.81 405 VAL B O 1
ATOM 9565 N N . VAL B 1 406 ? -7.836 -20.75 -10.078 1 97.69 406 VAL B N 1
ATOM 9566 C CA . VAL B 1 406 ? -8.672 -21.875 -9.664 1 97.69 406 VAL B CA 1
ATOM 9567 C C . VAL B 1 406 ? -7.82 -22.906 -8.938 1 97.69 406 VAL B C 1
ATOM 9569 O O . VAL B 1 406 ? -6.676 -23.172 -9.32 1 97.69 406 VAL B O 1
ATOM 9572 N N . LEU B 1 407 ? -8.312 -23.391 -7.875 1 98.19 407 LEU B N 1
ATOM 9573 C CA . LEU B 1 407 ? -7.652 -24.438 -7.109 1 98.19 407 LEU B CA 1
ATOM 9574 C C . LEU B 1 407 ? -7.77 -25.797 -7.82 1 98.19 407 LEU B C 1
ATOM 9576 O O . LEU B 1 407 ? -8.812 -26.094 -8.406 1 98.19 407 LEU B O 1
ATOM 9580 N N . SER B 1 408 ? -6.68 -26.547 -7.824 1 96.25 408 SER B N 1
ATOM 9581 C CA . SER B 1 408 ? -6.664 -27.828 -8.508 1 96.25 408 SER B CA 1
ATOM 9582 C C . SER B 1 408 ? -5.805 -28.844 -7.762 1 96.25 408 SER B C 1
ATOM 9584 O O . SER B 1 408 ? -5.328 -28.578 -6.66 1 96.25 408 SER B O 1
ATOM 9586 N N . ASP B 1 409 ? -5.781 -30.109 -8.281 1 94.31 409 ASP B N 1
ATOM 9587 C CA . ASP B 1 409 ? -4.973 -31.234 -7.824 1 94.31 409 ASP B CA 1
ATOM 9588 C C . ASP B 1 409 ? -5.344 -31.625 -6.398 1 94.31 409 ASP B C 1
ATOM 9590 O O . ASP B 1 409 ? -4.676 -31.234 -5.445 1 94.31 409 ASP B O 1
ATOM 9594 N N . PHE B 1 410 ? -6.234 -32.5 -6.262 1 95.88 410 PHE B N 1
ATOM 9595 C CA . PHE B 1 410 ? -6.777 -32.969 -4.984 1 95.88 410 PHE B CA 1
ATOM 9596 C C . PHE B 1 410 ? -6.305 -34.375 -4.676 1 95.88 410 PHE B C 1
ATOM 9598 O O . PHE B 1 410 ? -7.059 -35.156 -4.117 1 95.88 410 PHE B O 1
ATOM 9605 N N . ASP B 1 411 ? -5.117 -34.75 -5.07 1 92.62 411 ASP B N 1
ATOM 9606 C CA . ASP B 1 411 ? -4.602 -36.125 -5.016 1 92.62 411 ASP B CA 1
ATOM 9607 C C . ASP B 1 411 ? -4.492 -36.594 -3.574 1 92.62 411 ASP B C 1
ATOM 9609 O O . ASP B 1 411 ? -4.637 -37.781 -3.307 1 92.62 411 ASP B O 1
ATOM 9613 N N . ILE B 1 412 ? -4.23 -35.656 -2.561 1 94.44 412 ILE B N 1
ATOM 9614 C CA . ILE B 1 412 ? -4.09 -36.125 -1.185 1 94.44 412 ILE B CA 1
ATOM 9615 C C . ILE B 1 412 ? -5.141 -35.438 -0.303 1 94.44 412 ILE B C 1
ATOM 9617 O O . ILE B 1 412 ? -4.949 -35.312 0.907 1 94.44 412 ILE B O 1
ATOM 9621 N N . ALA B 1 413 ? -6.176 -34.938 -0.941 1 96.25 413 ALA B N 1
ATOM 9622 C CA . ALA B 1 413 ? -7.293 -34.375 -0.188 1 96.25 413 ALA B CA 1
ATOM 9623 C C . ALA B 1 413 ? -8.039 -35.469 0.576 1 96.25 413 ALA B C 1
ATOM 9625 O O . ALA B 1 413 ? -8.062 -36.625 0.157 1 96.25 413 ALA B O 1
ATOM 9626 N N . PHE B 1 414 ? -8.641 -35.125 1.67 1 95.19 414 PHE B N 1
ATOM 9627 C CA . PHE B 1 414 ? -9.438 -36.094 2.43 1 95.19 414 PHE B CA 1
ATOM 9628 C C . PHE B 1 414 ? -10.508 -35.375 3.246 1 95.19 414 PHE B C 1
ATOM 9630 O O . PHE B 1 414 ? -10.414 -34.188 3.492 1 95.19 414 PHE B O 1
ATOM 9637 N N . GLU B 1 415 ? -11.547 -36.062 3.551 1 93.69 415 GLU B N 1
ATOM 9638 C CA . GLU B 1 415 ? -12.617 -35.562 4.391 1 93.69 415 GLU B CA 1
ATOM 9639 C C . GLU B 1 415 ? -12.188 -35.469 5.855 1 93.69 415 GLU B C 1
ATOM 9641 O O . GLU B 1 415 ? -11.547 -36.406 6.359 1 93.69 415 GLU B O 1
ATOM 9646 N N . GLN B 1 416 ? -12.688 -34.406 6.316 1 88.5 416 GLN B N 1
ATOM 9647 C CA . GLN B 1 416 ? -12.383 -34.219 7.734 1 88.5 416 GLN B CA 1
ATOM 9648 C C . GLN B 1 416 ? -13.047 -35.312 8.578 1 88.5 416 GLN B C 1
ATOM 9650 O O . GLN B 1 416 ? -14.156 -35.75 8.266 1 88.5 416 GLN B O 1
ATOM 9655 N N . ASP B 1 417 ? -12.484 -35.938 9.523 1 81.5 417 ASP B N 1
ATOM 9656 C CA . ASP B 1 417 ? -12.984 -36.938 10.477 1 81.5 417 ASP B CA 1
ATOM 9657 C C . ASP B 1 417 ? -12.82 -38.344 9.93 1 81.5 417 ASP B C 1
ATOM 9659 O O . ASP B 1 417 ? -13.25 -39.312 10.562 1 81.5 417 ASP B O 1
ATOM 9663 N N . ASP B 1 418 ? -12.469 -38.375 8.578 1 87.69 418 ASP B N 1
ATOM 9664 C CA . ASP B 1 418 ? -12.047 -39.688 8.102 1 87.69 418 ASP B CA 1
ATOM 9665 C C . ASP B 1 418 ? -10.695 -40.094 8.703 1 87.69 418 ASP B C 1
ATOM 9667 O O . ASP B 1 418 ? -9.648 -39.812 8.125 1 87.69 418 ASP B O 1
ATOM 9671 N N . GLU B 1 419 ? -10.727 -40.719 9.719 1 85.94 419 GLU B N 1
ATOM 9672 C CA . GLU B 1 419 ? -9.539 -41.031 10.508 1 85.94 419 GLU B CA 1
ATOM 9673 C C . GLU B 1 419 ? -8.547 -41.875 9.719 1 85.94 419 GLU B C 1
ATOM 9675 O O . GLU B 1 419 ? -7.332 -41.719 9.844 1 85.94 419 GLU B O 1
ATOM 9680 N N . ARG B 1 420 ? -9.062 -42.781 9.008 1 86.88 420 ARG B N 1
ATOM 9681 C CA . ARG B 1 420 ? -8.211 -43.688 8.242 1 86.88 420 ARG B CA 1
ATOM 9682 C C . ARG B 1 420 ? -7.402 -42.906 7.199 1 86.88 420 ARG B C 1
ATOM 9684 O O . ARG B 1 420 ? -6.184 -43.062 7.109 1 86.88 420 ARG B O 1
ATOM 9691 N N . GLU B 1 421 ? -8.086 -42.094 6.465 1 88.12 421 GLU B N 1
ATOM 9692 C CA . GLU B 1 421 ? -7.41 -41.344 5.422 1 88.12 421 GLU B CA 1
ATOM 9693 C C . GLU B 1 421 ? -6.52 -40.25 6.02 1 88.12 421 GLU B C 1
ATOM 9695 O O . GLU B 1 421 ? -5.453 -39.938 5.48 1 88.12 421 GLU B O 1
ATOM 9700 N N . MET B 1 422 ? -6.973 -39.719 7.098 1 86.62 422 MET B N 1
ATOM 9701 C CA . MET B 1 422 ? -6.156 -38.719 7.785 1 86.62 422 MET B CA 1
ATOM 9702 C C . MET B 1 422 ? -4.828 -39.312 8.234 1 86.62 422 MET B C 1
ATOM 9704 O O . MET B 1 422 ? -3.771 -38.719 8.047 1 86.62 422 MET B O 1
ATOM 9708 N N . ASP B 1 423 ? -4.875 -40.438 8.781 1 84.56 423 ASP B N 1
ATOM 9709 C CA . ASP B 1 423 ? -3.67 -41.094 9.266 1 84.56 423 ASP B CA 1
ATOM 9710 C C . ASP B 1 423 ? -2.711 -41.406 8.117 1 84.56 423 ASP B C 1
ATOM 9712 O O . ASP B 1 423 ? -1.491 -41.344 8.289 1 84.56 423 ASP B O 1
ATOM 9716 N N . LYS B 1 424 ? -3.289 -41.688 7.039 1 84.12 424 LYS B N 1
ATOM 9717 C CA . LYS B 1 424 ? -2.492 -42.062 5.875 1 84.12 424 LYS B CA 1
ATOM 9718 C C . LYS B 1 424 ? -1.867 -40.844 5.219 1 84.12 424 LYS B C 1
ATOM 9720 O O . LYS B 1 424 ? -0.758 -40.906 4.688 1 84.12 424 LYS B O 1
ATOM 9725 N N . ARG B 1 425 ? -2.574 -39.719 5.309 1 86.12 425 ARG B N 1
ATOM 9726 C CA . ARG B 1 425 ? -2.225 -38.625 4.414 1 86.12 425 ARG B CA 1
ATOM 9727 C C . ARG B 1 425 ? -1.784 -37.406 5.207 1 86.12 425 ARG B C 1
ATOM 9729 O O . ARG B 1 425 ? -1.289 -36.438 4.633 1 86.12 425 ARG B O 1
ATOM 9736 N N . LYS B 1 426 ? -1.816 -37.438 6.492 1 84.94 426 LYS B N 1
ATOM 9737 C CA . LYS B 1 426 ? -1.528 -36.281 7.355 1 84.94 426 LYS B CA 1
ATOM 9738 C C . LYS B 1 426 ? -0.116 -35.781 7.113 1 84.94 426 LYS B C 1
ATOM 9740 O O . LYS B 1 426 ? 0.111 -34.562 7.129 1 84.94 426 LYS B O 1
ATOM 9745 N N . VAL B 1 427 ? 0.778 -36.656 6.801 1 85.44 427 VAL B N 1
ATOM 9746 C CA . VAL B 1 427 ? 2.166 -36.219 6.695 1 85.44 427 VAL B CA 1
ATOM 9747 C C . VAL B 1 427 ? 2.58 -36.156 5.227 1 85.44 427 VAL B C 1
ATOM 9749 O O . VAL B 1 427 ? 3.768 -36.062 4.914 1 85.44 427 VAL B O 1
ATOM 9752 N N . GLN B 1 428 ? 1.598 -36.344 4.395 1 89.62 428 GLN B N 1
ATOM 9753 C CA . GLN B 1 428 ? 1.883 -36.188 2.971 1 89.62 428 GLN B CA 1
ATOM 9754 C C . GLN B 1 428 ? 1.729 -34.719 2.533 1 89.62 428 GLN B C 1
ATOM 9756 O O . GLN B 1 428 ? 0.853 -34 3.029 1 89.62 428 GLN B O 1
ATOM 9761 N N . GLY B 1 429 ? 2.594 -34.25 1.781 1 90.06 429 GLY B N 1
ATOM 9762 C CA . GLY B 1 429 ? 2.57 -32.906 1.274 1 90.06 429 GLY B CA 1
ATOM 9763 C C . GLY B 1 429 ? 3.922 -32.438 0.772 1 90.06 429 GLY B C 1
ATOM 9764 O O . GLY B 1 429 ? 4.797 -33.25 0.469 1 90.06 429 GLY B O 1
ATOM 9765 N N . THR B 1 430 ? 3.988 -31.172 0.586 1 90.25 430 THR B N 1
ATOM 9766 C CA . THR B 1 430 ? 5.246 -30.594 0.127 1 90.25 430 THR B CA 1
ATOM 9767 C C . THR B 1 430 ? 6.078 -30.109 1.307 1 90.25 430 THR B C 1
ATOM 9769 O O . THR B 1 430 ? 5.676 -29.172 2.004 1 90.25 430 THR B O 1
ATOM 9772 N N . PRO B 1 431 ? 7.215 -30.688 1.514 1 84.31 431 PRO B N 1
ATOM 9773 C CA . PRO B 1 431 ? 8.062 -30.266 2.635 1 84.31 431 PRO B CA 1
ATOM 9774 C C . PRO B 1 431 ? 8.359 -28.766 2.621 1 84.31 431 PRO B C 1
ATOM 9776 O O . PRO B 1 431 ? 8.625 -28.203 1.56 1 84.31 431 PRO B O 1
ATOM 9779 N N . GLY B 1 432 ? 8.32 -28.156 3.781 1 84.81 432 GLY B N 1
ATOM 9780 C CA . GLY B 1 432 ? 8.586 -26.734 3.914 1 84.81 432 GLY B CA 1
ATOM 9781 C C . GLY B 1 432 ? 7.328 -25.891 3.852 1 84.81 432 GLY B C 1
ATOM 9782 O O . GLY B 1 432 ? 7.293 -24.781 4.379 1 84.81 432 GLY B O 1
ATOM 9783 N N . LEU B 1 433 ? 6.305 -26.422 3.225 1 92.56 433 LEU B N 1
ATOM 9784 C CA . LEU B 1 433 ? 5.082 -25.656 3.061 1 92.56 433 LEU B CA 1
ATOM 9785 C C . LEU B 1 433 ? 3.994 -26.141 4.008 1 92.56 433 LEU B C 1
ATOM 9787 O O . LEU B 1 433 ? 2.955 -25.5 4.156 1 92.56 433 LEU B O 1
ATOM 9791 N N . MET B 1 434 ? 4.289 -27.25 4.672 1 91.56 434 MET B N 1
ATOM 9792 C CA . MET B 1 434 ? 3.307 -27.859 5.562 1 91.56 434 MET B CA 1
ATOM 9793 C C . MET B 1 434 ? 3.303 -27.172 6.922 1 91.56 434 MET B C 1
ATOM 9795 O O . MET B 1 434 ? 4.352 -26.75 7.41 1 91.56 434 MET B O 1
ATOM 9799 N N . PRO B 1 435 ? 2.137 -27.141 7.484 1 92.06 435 PRO B N 1
ATOM 9800 C CA . PRO B 1 435 ? 2.076 -26.594 8.844 1 92.06 435 PRO B CA 1
ATOM 9801 C C . PRO B 1 435 ? 2.627 -27.562 9.891 1 92.06 435 PRO B C 1
ATOM 9803 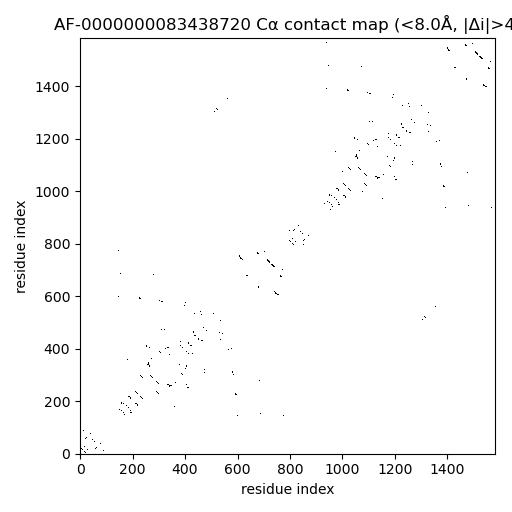O O . PRO B 1 435 ? 2.793 -28.75 9.617 1 92.06 435 PRO B O 1
ATOM 9806 N N . PRO B 1 436 ? 2.859 -27.125 11.086 1 87.94 436 PRO B N 1
ATOM 9807 C CA . PRO B 1 436 ? 3.447 -27.969 12.125 1 87.94 436 PRO B CA 1
ATOM 9808 C C . PRO B 1 436 ? 2.598 -29.203 12.445 1 87.94 436 PRO B C 1
ATOM 9810 O O . PRO B 1 436 ? 3.137 -30.266 12.75 1 87.94 436 PRO B O 1
ATOM 9813 N N . GLU B 1 437 ? 1.302 -29.141 12.391 1 89.5 437 GLU B N 1
ATOM 9814 C CA . GLU B 1 437 ? 0.446 -30.25 12.766 1 89.5 437 GLU B CA 1
ATOM 9815 C C . GLU B 1 437 ? 0.485 -31.359 11.711 1 89.5 437 GLU B C 1
ATOM 9817 O O . GLU B 1 437 ? 0.028 -32.469 11.953 1 89.5 437 GLU B O 1
ATOM 9822 N N . ARG B 1 438 ? 1.106 -31.047 10.531 1 89.56 438 ARG B N 1
ATOM 9823 C CA . ARG B 1 438 ? 1.167 -32.031 9.461 1 89.56 438 ARG B CA 1
ATOM 9824 C C . ARG B 1 438 ? 2.609 -32.406 9.141 1 89.56 438 ARG B C 1
ATOM 9826 O O . ARG B 1 438 ? 2.863 -33.219 8.25 1 89.56 438 ARG B O 1
ATOM 9833 N N . ASP B 1 439 ? 3.568 -31.719 9.672 1 76.5 439 ASP B N 1
ATOM 9834 C CA . ASP B 1 439 ? 4.965 -31.891 9.281 1 76.5 439 ASP B CA 1
ATOM 9835 C C . ASP B 1 439 ? 5.59 -33.094 9.961 1 76.5 439 ASP B C 1
ATOM 9837 O O . ASP B 1 439 ? 6.648 -33.562 9.539 1 76.5 439 ASP B O 1
ATOM 9841 N N . GLY B 1 440 ? 4.824 -33.812 10.82 1 63.78 440 GLY B N 1
ATOM 9842 C CA . GLY B 1 440 ? 5.293 -35.031 11.445 1 63.78 440 GLY B CA 1
ATOM 9843 C C . GLY B 1 440 ? 6.477 -34.812 12.367 1 63.78 440 GLY B C 1
ATOM 9844 O O . GLY B 1 440 ? 7.094 -35.781 12.836 1 63.78 440 GLY B O 1
ATOM 9845 N N . ALA B 1 441 ? 6.887 -33.5 12.523 1 56.06 441 ALA B N 1
ATOM 9846 C CA . ALA B 1 441 ? 8.117 -33.312 13.289 1 56.06 441 ALA B CA 1
ATOM 9847 C C . ALA B 1 441 ? 7.863 -33.5 14.781 1 56.06 441 ALA B C 1
ATOM 9849 O O . ALA B 1 441 ? 8.797 -33.438 15.586 1 56.06 441 ALA B O 1
ATOM 9850 N N . GLY B 1 442 ? 6.641 -33.688 15.289 1 48.94 442 GLY B N 1
ATOM 9851 C CA . GLY B 1 442 ? 6.203 -33.531 16.672 1 48.94 442 GLY B CA 1
ATOM 9852 C C . GLY B 1 442 ? 6.812 -34.562 17.594 1 48.94 442 GLY B C 1
ATOM 9853 O O . GLY B 1 442 ? 6.355 -34.75 18.719 1 48.94 442 GLY B O 1
ATOM 9854 N N . LEU B 1 443 ? 7.855 -35.031 17.531 1 46.81 443 LEU B N 1
ATOM 9855 C CA . LEU B 1 443 ? 7.793 -36.062 18.562 1 46.81 443 LEU B CA 1
ATOM 9856 C C . LEU B 1 443 ? 7.723 -35.438 19.938 1 46.81 443 LEU B C 1
ATOM 9858 O O . LEU B 1 443 ? 7.418 -36.125 20.922 1 46.81 443 LEU B O 1
ATOM 9862 N N . TYR B 1 444 ? 8.695 -34.5 20.281 1 46.25 444 TYR B N 1
ATOM 9863 C CA . TYR B 1 444 ? 9.039 -34.625 21.688 1 46.25 444 TYR B CA 1
ATOM 9864 C C . TYR B 1 444 ? 8.094 -33.812 22.562 1 46.25 444 TYR B C 1
ATOM 9866 O O . TYR B 1 444 ? 7.617 -32.75 22.141 1 46.25 444 TYR B O 1
ATOM 9874 N N . GLU B 1 445 ? 7.367 -34.406 23.469 1 48.88 445 GLU B N 1
ATOM 9875 C CA . GLU B 1 445 ? 6.395 -34.125 24.516 1 48.88 445 GLU B CA 1
ATOM 9876 C C . GLU B 1 445 ? 6.91 -33.031 25.453 1 48.88 445 GLU B C 1
ATOM 9878 O O . GLU B 1 445 ? 6.43 -32.906 26.578 1 48.88 445 GLU B O 1
ATOM 9883 N N . HIS B 1 446 ? 7.922 -32.156 25.156 1 50.47 446 HIS B N 1
ATOM 9884 C CA . HIS B 1 446 ? 8.203 -31.297 26.297 1 50.47 446 HIS B CA 1
ATOM 9885 C C . HIS B 1 446 ? 7.258 -30.109 26.344 1 50.47 446 HIS B C 1
ATOM 9887 O O . HIS B 1 446 ? 6.945 -29.516 25.297 1 50.47 446 HIS B O 1
ATOM 9893 N N . ASP B 1 447 ? 6.809 -29.609 27.562 1 56.03 447 ASP B N 1
ATOM 9894 C CA . ASP B 1 447 ? 6.117 -28.453 28.109 1 56.03 447 ASP B CA 1
ATOM 9895 C C . ASP B 1 447 ? 4.848 -28.141 27.328 1 56.03 447 ASP B C 1
ATOM 9897 O O . ASP B 1 447 ? 4.508 -26.969 27.125 1 56.03 447 ASP B O 1
ATOM 9901 N N . GLY B 1 448 ? 4.215 -29.062 26.672 1 64.56 448 GLY B N 1
ATOM 9902 C CA . GLY B 1 448 ? 2.889 -28.891 26.109 1 64.56 448 GLY B CA 1
ATOM 9903 C C . GLY B 1 448 ? 2.912 -28.609 24.609 1 64.56 448 GLY B C 1
ATOM 9904 O O . GLY B 1 448 ? 1.861 -28.438 24 1 64.56 448 GLY B O 1
ATOM 9905 N N . TRP B 1 449 ? 4.074 -28.453 24 1 75.75 449 TRP B N 1
ATOM 9906 C CA . TRP B 1 449 ? 4.234 -28.297 22.562 1 75.75 449 TRP B CA 1
ATOM 9907 C C . TRP B 1 449 ? 4.176 -29.656 21.859 1 75.75 449 TRP B C 1
ATOM 9909 O O . TRP B 1 449 ? 5.176 -30.359 21.797 1 75.75 449 TRP B O 1
ATOM 9919 N N . THR B 1 450 ? 2.883 -29.969 21.344 1 80.94 450 THR B N 1
ATOM 9920 C CA . THR B 1 450 ? 2.652 -31.25 20.688 1 80.94 450 THR B CA 1
ATOM 9921 C C . THR B 1 450 ? 1.957 -31.078 19.344 1 80.94 450 THR B C 1
ATOM 9923 O O . THR B 1 450 ? 0.801 -31.469 19.188 1 80.94 450 THR B O 1
ATOM 9926 N N . PRO B 1 451 ? 2.715 -30.562 18.328 1 83.19 451 PRO B N 1
ATOM 9927 C CA . PRO B 1 451 ? 2.07 -30.266 17.047 1 83.19 451 PRO B CA 1
ATOM 9928 C C . PRO B 1 451 ? 1.43 -31.5 16.422 1 83.19 451 PRO B C 1
ATOM 9930 O O . PRO B 1 451 ? 0.394 -31.391 15.758 1 83.19 451 PRO B O 1
ATOM 9933 N N . ASP B 1 452 ? 1.955 -32.656 16.641 1 80.44 452 ASP B N 1
ATOM 9934 C CA . ASP B 1 452 ? 1.422 -33.875 16.047 1 80.44 452 ASP B CA 1
ATOM 9935 C C . ASP B 1 452 ? 0.027 -34.188 16.578 1 80.44 452 ASP B C 1
ATOM 9937 O O . ASP B 1 452 ? -0.739 -34.906 15.945 1 80.44 452 ASP B O 1
ATOM 9941 N N . ASP B 1 453 ? -0.236 -33.594 17.734 1 83.38 453 ASP B N 1
ATOM 9942 C CA . ASP B 1 453 ? -1.53 -33.844 18.359 1 83.38 453 ASP B CA 1
ATOM 9943 C C . ASP B 1 453 ? -2.535 -32.75 18 1 83.38 453 ASP B C 1
ATOM 9945 O O . ASP B 1 453 ? -3.719 -32.875 18.328 1 83.38 453 ASP B O 1
ATOM 9949 N N . TRP B 1 454 ? -2.07 -31.75 17.359 1 88.19 454 TRP B N 1
ATOM 9950 C CA . TRP B 1 454 ? -2.979 -30.672 17.016 1 88.19 454 TRP B CA 1
ATOM 9951 C C . TRP B 1 454 ? -3.926 -31.094 15.891 1 88.19 454 TRP B C 1
ATOM 9953 O O . TRP B 1 454 ? -3.562 -31.906 15.039 1 88.19 454 TRP B O 1
ATOM 9963 N N . PRO B 1 455 ? -5.098 -30.578 15.914 1 89.75 455 PRO B N 1
ATOM 9964 C CA . PRO B 1 455 ? -6.086 -30.984 14.922 1 89.75 455 PRO B CA 1
ATOM 9965 C C . PRO B 1 455 ? -5.746 -30.5 13.508 1 89.75 455 PRO B C 1
ATOM 9967 O O . PRO B 1 455 ? -5.289 -29.375 13.344 1 89.75 455 PRO B O 1
ATOM 9970 N N . VAL B 1 456 ? -5.945 -31.406 12.539 1 93 456 VAL B N 1
ATOM 9971 C CA . VAL B 1 456 ? -5.855 -31.031 11.133 1 93 456 VAL B CA 1
ATOM 9972 C C . VAL B 1 456 ? -7.219 -30.562 10.625 1 93 456 VAL B C 1
ATOM 9974 O O . VAL B 1 456 ? -8.211 -31.297 10.75 1 93 456 VAL B O 1
ATOM 9977 N N . SER B 1 457 ? -7.273 -29.359 10.18 1 94.25 457 SER B N 1
ATOM 9978 C CA . SER B 1 457 ? -8.5 -28.734 9.695 1 94.25 457 SER B CA 1
ATOM 9979 C C . SER B 1 457 ? -8.219 -27.766 8.547 1 94.25 457 SER B C 1
ATOM 9981 O O . SER B 1 457 ? -7.129 -27.781 7.973 1 94.25 457 SER B O 1
ATOM 9983 N N . GLU B 1 458 ? -9.234 -27 8.188 1 95.88 458 GLU B N 1
ATOM 9984 C CA . GLU B 1 458 ? -9.062 -26 7.133 1 95.88 458 GLU B CA 1
ATOM 9985 C C . GLU B 1 458 ? -7.914 -25.047 7.465 1 95.88 458 GLU B C 1
ATOM 9987 O O . GLU B 1 458 ? -7.348 -24.406 6.57 1 95.88 458 GLU B O 1
ATOM 9992 N N . LYS B 1 459 ? -7.531 -25.016 8.75 1 96.88 459 LYS B N 1
ATOM 9993 C CA . LYS B 1 459 ? -6.438 -24.156 9.203 1 96.88 459 LYS B CA 1
ATOM 9994 C C . LYS B 1 459 ? -5.109 -24.594 8.586 1 96.88 459 LYS B C 1
ATOM 9996 O O . LYS B 1 459 ? -4.215 -23.766 8.375 1 96.88 459 LYS B O 1
ATOM 10001 N N . SER B 1 460 ? -5.031 -25.875 8.305 1 96.38 460 SER B N 1
ATOM 10002 C CA . SER B 1 460 ? -3.842 -26.391 7.641 1 96.38 460 SER B CA 1
ATOM 10003 C C . SER B 1 460 ? -3.727 -25.844 6.219 1 96.38 460 SER B C 1
ATOM 10005 O O . SER B 1 460 ? -2.635 -25.5 5.77 1 96.38 460 SER B O 1
ATOM 10007 N N . ASP B 1 461 ? -4.859 -25.766 5.566 1 97.81 461 ASP B N 1
ATOM 10008 C CA . ASP B 1 461 ? -4.879 -25.234 4.207 1 97.81 461 ASP B CA 1
ATOM 10009 C C . ASP B 1 461 ? -4.633 -23.734 4.199 1 97.81 461 ASP B C 1
ATOM 10011 O O . ASP B 1 461 ? -4.02 -23.203 3.273 1 97.81 461 ASP B O 1
ATOM 10015 N N . ILE B 1 462 ? -5.078 -23.094 5.234 1 98.38 462 ILE B N 1
ATOM 10016 C CA . ILE B 1 462 ? -4.844 -21.656 5.375 1 98.38 462 ILE B CA 1
ATOM 10017 C C . ILE B 1 462 ? -3.346 -21.391 5.473 1 98.38 462 ILE B C 1
ATOM 10019 O O . ILE B 1 462 ? -2.834 -20.469 4.848 1 98.38 462 ILE B O 1
ATOM 10023 N N . TRP B 1 463 ? -2.703 -22.219 6.215 1 97.38 463 TRP B N 1
ATOM 10024 C CA . TRP B 1 463 ? -1.251 -22.109 6.328 1 97.38 463 TRP B CA 1
ATOM 10025 C C . TRP B 1 463 ? -0.591 -22.234 4.957 1 97.38 463 TRP B C 1
ATOM 10027 O O . TRP B 1 463 ? 0.223 -21.375 4.582 1 97.38 463 TRP B O 1
ATOM 10037 N N . SER B 1 464 ? -0.95 -23.203 4.207 1 97.38 464 SER B N 1
ATOM 10038 C CA . SER B 1 464 ? -0.321 -23.453 2.916 1 97.38 464 SER B CA 1
ATOM 10039 C C . SER B 1 464 ? -0.632 -22.344 1.921 1 97.38 464 SER B C 1
ATOM 10041 O O . SER B 1 464 ? 0.212 -21.984 1.097 1 97.38 464 SER B O 1
ATOM 10043 N N . LEU B 1 465 ? -1.832 -21.844 2.002 1 98.5 465 LEU B N 1
ATOM 10044 C CA . LEU B 1 465 ? -2.201 -20.703 1.159 1 98.5 465 LEU B CA 1
ATOM 10045 C C . LEU B 1 465 ? -1.343 -19.484 1.479 1 98.5 465 LEU B C 1
ATOM 10047 O O . LEU B 1 465 ? -0.859 -18.812 0.57 1 98.5 465 LEU B O 1
ATOM 10051 N N . ALA B 1 466 ? -1.158 -19.25 2.748 1 98.56 466 ALA B N 1
ATOM 10052 C CA . ALA B 1 466 ? -0.358 -18.109 3.178 1 98.56 466 ALA B CA 1
ATOM 10053 C C . ALA B 1 466 ? 1.107 -18.281 2.791 1 98.56 466 ALA B C 1
ATOM 10055 O O . ALA B 1 466 ? 1.783 -17.312 2.43 1 98.56 466 ALA B O 1
ATOM 10056 N N . MET B 1 467 ? 1.581 -19.5 2.904 1 97.56 467 MET B N 1
ATOM 10057 C CA . MET B 1 467 ? 2.938 -19.797 2.447 1 97.56 467 MET B CA 1
ATOM 10058 C C . MET B 1 467 ? 3.09 -19.469 0.963 1 97.56 467 MET B C 1
ATOM 10060 O O . MET B 1 467 ? 4.105 -18.906 0.544 1 97.56 467 MET B O 1
ATOM 10064 N N . THR B 1 468 ? 2.096 -19.828 0.206 1 98.38 468 THR B N 1
ATOM 10065 C CA . THR B 1 468 ? 2.104 -19.578 -1.23 1 98.38 468 THR B CA 1
ATOM 10066 C C . THR B 1 468 ? 2.088 -18.078 -1.516 1 98.38 468 THR B C 1
ATOM 10068 O O . THR B 1 468 ? 2.818 -17.594 -2.387 1 98.38 468 THR B O 1
ATOM 10071 N N . ALA B 1 469 ? 1.279 -17.375 -0.792 1 98.69 469 ALA B N 1
ATOM 10072 C CA . ALA B 1 469 ? 1.234 -15.922 -0.928 1 98.69 469 ALA B CA 1
ATOM 10073 C C . ALA B 1 469 ? 2.576 -15.297 -0.556 1 98.69 469 ALA B C 1
ATOM 10075 O O . ALA B 1 469 ? 3.055 -14.383 -1.238 1 98.69 469 ALA B O 1
ATOM 10076 N N . TRP B 1 470 ? 3.109 -15.742 0.548 1 98.38 470 TRP B N 1
ATOM 10077 C CA . TRP B 1 470 ? 4.41 -15.25 0.988 1 98.38 470 TRP B CA 1
ATOM 10078 C C . TRP B 1 470 ? 5.477 -15.516 -0.071 1 98.38 470 TRP B C 1
ATOM 10080 O O . TRP B 1 470 ? 6.332 -14.664 -0.324 1 98.38 470 TRP B O 1
ATOM 10090 N N . ALA B 1 471 ? 5.441 -16.641 -0.705 1 98.19 471 ALA B N 1
ATOM 10091 C CA . ALA B 1 471 ? 6.363 -16.953 -1.795 1 98.19 471 ALA B CA 1
ATOM 10092 C C . ALA B 1 471 ? 6.258 -15.922 -2.916 1 98.19 471 ALA B C 1
ATOM 10094 O O . ALA B 1 471 ? 7.273 -15.445 -3.426 1 98.19 471 ALA B O 1
ATOM 10095 N N . LEU B 1 472 ? 5.062 -15.617 -3.256 1 98.56 472 LEU B N 1
ATOM 10096 C CA . LEU B 1 472 ? 4.859 -14.633 -4.312 1 98.56 472 LEU B CA 1
ATOM 10097 C C . LEU B 1 472 ? 5.414 -13.273 -3.904 1 98.56 472 LEU B C 1
ATOM 10099 O O . LEU B 1 472 ? 6.004 -12.57 -4.727 1 98.56 472 LEU B O 1
ATOM 10103 N N . MET B 1 473 ? 5.23 -12.906 -2.641 1 98.38 473 MET B N 1
ATOM 10104 C CA . MET B 1 473 ? 5.738 -11.633 -2.131 1 98.38 473 MET B CA 1
ATOM 10105 C C . MET B 1 473 ? 7.258 -11.562 -2.258 1 98.38 473 MET B C 1
ATOM 10107 O O . MET B 1 473 ? 7.824 -10.477 -2.41 1 98.38 473 MET B O 1
ATOM 10111 N N . MET B 1 474 ? 7.883 -12.68 -2.271 1 97.62 474 MET B N 1
ATOM 10112 C CA . MET B 1 474 ? 9.344 -12.727 -2.242 1 97.62 474 MET B CA 1
ATOM 10113 C C . MET B 1 474 ? 9.898 -13.125 -3.607 1 97.62 474 MET B C 1
ATOM 10115 O O . MET B 1 474 ? 11.117 -13.227 -3.777 1 97.62 474 MET B O 1
ATOM 10119 N N . ALA B 1 475 ? 9.086 -13.32 -4.586 1 97.75 475 ALA B N 1
ATOM 10120 C CA . ALA B 1 475 ? 9.469 -13.898 -5.871 1 97.75 475 ALA B CA 1
ATOM 10121 C C . ALA B 1 475 ? 10.586 -13.086 -6.523 1 97.75 475 ALA B C 1
ATOM 10123 O O . ALA B 1 475 ? 11.523 -13.656 -7.09 1 97.75 475 ALA B O 1
ATOM 10124 N N . HIS B 1 476 ? 10.523 -11.766 -6.402 1 96.56 476 HIS B N 1
ATOM 10125 C CA . HIS B 1 476 ? 11.445 -10.883 -7.105 1 96.56 476 HIS B CA 1
ATOM 10126 C C . HIS B 1 476 ? 12.805 -10.836 -6.414 1 96.56 476 HIS B C 1
ATOM 10128 O O . HIS B 1 476 ? 13.773 -10.32 -6.969 1 96.56 476 HIS B O 1
ATOM 10134 N N . LYS B 1 477 ? 12.914 -11.375 -5.215 1 95.06 477 LYS B N 1
ATOM 10135 C CA . LYS B 1 477 ? 14.172 -11.367 -4.484 1 95.06 477 LYS B CA 1
ATOM 10136 C C . LYS B 1 477 ? 15.18 -12.32 -5.117 1 95.06 477 LYS B C 1
ATOM 10138 O O . LYS B 1 477 ? 14.797 -13.281 -5.789 1 95.06 477 LYS B O 1
ATOM 10143 N N . GLU B 1 478 ? 16.406 -12.109 -4.883 1 90.81 478 GLU B N 1
ATOM 10144 C CA . GLU B 1 478 ? 17.484 -12.922 -5.457 1 90.81 478 GLU B CA 1
ATOM 10145 C C . GLU B 1 478 ? 17.453 -14.344 -4.895 1 90.81 478 GLU B C 1
ATOM 10147 O O . GLU B 1 478 ? 17.578 -15.312 -5.641 1 90.81 478 GLU B O 1
ATOM 10152 N N . GLU B 1 479 ? 17.234 -14.375 -3.604 1 90.62 479 GLU B N 1
ATOM 10153 C CA . GLU B 1 479 ? 17.188 -15.688 -2.971 1 90.62 479 GLU B CA 1
ATOM 10154 C C . GLU B 1 479 ? 15.875 -16.406 -3.275 1 90.62 479 GLU B C 1
ATOM 10156 O O . GLU B 1 479 ? 14.82 -15.766 -3.336 1 90.62 479 GLU B O 1
ATOM 10161 N N . SER B 1 480 ? 15.938 -17.719 -3.457 1 90.94 480 SER B N 1
ATOM 10162 C CA . SER B 1 480 ? 14.734 -18.516 -3.699 1 90.94 480 SER B CA 1
ATOM 10163 C C . SER B 1 480 ? 13.961 -18.75 -2.408 1 90.94 480 SER B C 1
ATOM 10165 O O . SER B 1 480 ? 14.516 -19.281 -1.438 1 90.94 480 SER B O 1
ATOM 10167 N N . PHE B 1 481 ? 12.719 -18.391 -2.459 1 94.81 481 PHE B N 1
ATOM 10168 C CA . PHE B 1 481 ? 11.852 -18.641 -1.31 1 94.81 481 PHE B CA 1
ATOM 10169 C C . PHE B 1 481 ? 11.758 -20.125 -1.006 1 94.81 481 PHE B C 1
ATOM 10171 O O . PHE B 1 481 ? 11.914 -20.547 0.144 1 94.81 481 PHE B O 1
ATOM 10178 N N . TYR B 1 482 ? 11.523 -20.922 -1.978 1 91.31 482 TYR B N 1
ATOM 10179 C CA . TYR B 1 482 ? 11.258 -22.344 -1.813 1 91.31 482 TYR B CA 1
ATOM 10180 C C . TYR B 1 482 ? 12.516 -23.094 -1.371 1 91.31 482 TYR B C 1
ATOM 10182 O O . TYR B 1 482 ? 12.445 -24 -0.55 1 91.31 482 TYR B O 1
ATOM 10190 N N . GLU B 1 483 ? 13.609 -22.672 -1.896 1 88.94 483 GLU B N 1
ATOM 10191 C CA . GLU B 1 483 ? 14.859 -23.266 -1.43 1 88.94 483 GLU B CA 1
ATOM 10192 C C . GLU B 1 483 ? 15.109 -22.938 0.04 1 88.94 483 GLU B C 1
ATOM 10194 O O . GLU B 1 483 ? 15.539 -23.797 0.809 1 88.94 483 GLU B O 1
ATOM 10199 N N . ASN B 1 484 ? 14.797 -21.734 0.394 1 89.38 484 ASN B N 1
ATOM 10200 C CA . ASN B 1 484 ? 15.008 -21.297 1.77 1 89.38 484 ASN B CA 1
ATOM 10201 C C . ASN B 1 484 ? 14.094 -22.031 2.742 1 89.38 484 ASN B C 1
ATOM 10203 O O . ASN B 1 484 ? 14.523 -22.422 3.83 1 89.38 484 ASN B O 1
ATOM 10207 N N . ILE B 1 485 ? 12.93 -22.156 2.338 1 86.94 485 ILE B N 1
ATOM 10208 C CA . ILE B 1 485 ? 11.969 -22.812 3.221 1 86.94 485 ILE B CA 1
ATOM 10209 C C . ILE B 1 485 ? 12.305 -24.297 3.338 1 86.94 485 ILE B C 1
ATOM 10211 O O . ILE B 1 485 ? 12.156 -24.891 4.41 1 86.94 485 ILE B O 1
ATOM 10215 N N . GLN B 1 486 ? 12.688 -24.906 2.264 1 82.38 486 GLN B N 1
ATOM 10216 C CA . GLN B 1 486 ? 13.102 -26.297 2.299 1 82.38 486 GLN B CA 1
ATOM 10217 C C . GLN B 1 486 ? 14.32 -26.5 3.191 1 82.38 486 GLN B C 1
ATOM 10219 O O . GLN B 1 486 ? 14.375 -27.422 3.996 1 82.38 486 GLN B O 1
ATOM 10224 N N . LYS B 1 487 ? 15.273 -25.609 3.088 1 82.06 487 LYS B N 1
ATOM 10225 C CA . LYS B 1 487 ? 16.469 -25.672 3.928 1 82.06 487 LYS B CA 1
ATOM 10226 C C . LYS B 1 487 ? 16.109 -25.484 5.402 1 82.06 487 LYS B C 1
ATOM 10228 O O . LYS B 1 487 ? 16.688 -26.156 6.27 1 82.06 487 LYS B O 1
ATOM 10233 N N . ARG B 1 488 ? 15.242 -24.641 5.594 1 79.62 488 ARG B N 1
ATOM 10234 C CA . ARG B 1 488 ? 14.812 -24.391 6.965 1 79.62 488 ARG B CA 1
ATOM 10235 C C . ARG B 1 488 ? 14.148 -25.625 7.566 1 79.62 488 ARG B C 1
ATOM 10237 O O . ARG B 1 488 ? 14.352 -25.938 8.742 1 79.62 488 ARG B O 1
ATOM 10244 N N . SER B 1 489 ? 13.422 -26.297 6.789 1 76.25 489 SER B N 1
ATOM 10245 C CA . SER B 1 489 ? 12.703 -27.484 7.254 1 76.25 489 SER B CA 1
ATOM 10246 C C . SER B 1 489 ? 13.664 -28.625 7.547 1 76.25 489 SER B C 1
ATOM 10248 O O . SER B 1 489 ? 13.336 -29.547 8.312 1 76.25 489 SER B O 1
ATOM 10250 N N . GLU B 1 490 ? 14.836 -28.469 6.977 1 76 490 GLU B N 1
ATOM 10251 C CA . GLU B 1 490 ? 15.844 -29.516 7.172 1 76 490 GLU B CA 1
ATOM 10252 C C . GLU B 1 490 ? 16.844 -29.109 8.25 1 76 490 GLU B C 1
ATOM 10254 O O . GLU B 1 490 ? 17.656 -29.922 8.688 1 76 490 GLU B O 1
ATOM 10259 N N . ASP B 1 491 ? 16.766 -27.875 8.617 1 76.31 491 ASP B N 1
ATOM 10260 C CA . ASP B 1 491 ? 17.688 -27.359 9.625 1 76.31 491 ASP B CA 1
ATOM 10261 C C . ASP B 1 491 ? 17.375 -27.938 11 1 76.31 491 ASP B C 1
ATOM 10263 O O . ASP B 1 491 ? 16.312 -27.672 11.57 1 76.31 491 ASP B O 1
ATOM 10267 N N . PRO B 1 492 ? 18.344 -28.703 11.508 1 74.31 492 PRO B N 1
ATOM 10268 C CA . PRO B 1 492 ? 18.094 -29.359 12.797 1 74.31 492 PRO B CA 1
ATOM 10269 C C . PRO B 1 492 ? 17.766 -28.375 13.914 1 74.31 492 PRO B C 1
ATOM 10271 O O . PRO B 1 492 ? 16.953 -28.672 14.789 1 74.31 492 PRO B O 1
ATOM 10274 N N . GLU B 1 493 ? 18.375 -27.219 13.852 1 75.06 493 GLU B N 1
ATOM 10275 C CA . GLU B 1 493 ? 18.109 -26.219 14.883 1 75.06 493 GLU B CA 1
ATOM 10276 C C . GLU B 1 493 ? 16.672 -25.703 14.812 1 75.06 493 GLU B C 1
ATOM 10278 O O . GLU B 1 493 ? 16 -25.562 15.836 1 75.06 493 GLU B O 1
ATOM 10283 N N . HIS B 1 494 ? 16.234 -25.469 13.625 1 74.69 494 HIS B N 1
ATOM 10284 C CA . HIS B 1 494 ? 14.867 -25 13.445 1 74.69 494 HIS B CA 1
ATOM 10285 C C . HIS B 1 494 ? 13.867 -26.078 13.875 1 74.69 494 HIS B C 1
ATOM 10287 O O . HIS B 1 494 ? 12.875 -25.766 14.539 1 74.69 494 HIS B O 1
ATOM 10293 N N . VAL B 1 495 ? 14.195 -27.188 13.461 1 70.94 495 VAL B N 1
ATOM 10294 C CA . VAL B 1 495 ? 13.344 -28.328 13.805 1 70.94 495 VAL B CA 1
ATOM 10295 C C . VAL B 1 495 ? 13.273 -28.469 15.32 1 70.94 495 VAL B C 1
ATOM 10297 O O . VAL B 1 495 ? 12.195 -28.672 15.891 1 70.94 495 VAL B O 1
ATOM 10300 N N . GLN B 1 496 ? 14.438 -28.281 15.938 1 72.31 496 GLN B N 1
ATOM 10301 C CA . GLN B 1 496 ? 14.492 -28.391 17.391 1 72.31 496 GLN B CA 1
ATOM 10302 C C . GLN B 1 496 ? 13.727 -27.234 18.047 1 72.31 496 GLN B C 1
ATOM 10304 O O . GLN B 1 496 ? 13 -27.453 19.031 1 72.31 496 GLN B O 1
ATOM 10309 N N . ASP B 1 497 ? 13.852 -26.094 17.438 1 73 497 ASP B N 1
ATOM 10310 C CA . ASP B 1 497 ? 13.133 -24.953 17.984 1 73 497 ASP B CA 1
ATOM 10311 C C . ASP B 1 497 ? 11.625 -25.141 17.875 1 73 497 ASP B C 1
ATOM 10313 O O . ASP B 1 497 ? 10.883 -24.75 18.781 1 73 497 ASP B O 1
ATOM 10317 N N . LEU B 1 498 ? 11.25 -25.641 16.812 1 72.94 498 LEU B N 1
ATOM 10318 C CA . LEU B 1 498 ? 9.828 -25.906 16.609 1 72.94 498 LEU B CA 1
ATOM 10319 C C . LEU B 1 498 ? 9.328 -26.969 17.562 1 72.94 498 LEU B C 1
ATOM 10321 O O . LEU B 1 498 ? 8.227 -26.844 18.109 1 72.94 498 LEU B O 1
ATOM 10325 N N . ARG B 1 499 ? 10.227 -27.812 17.797 1 67.5 499 ARG B N 1
ATOM 10326 C CA . ARG B 1 499 ? 9.883 -28.906 18.688 1 67.5 499 ARG B CA 1
ATOM 10327 C C . ARG B 1 499 ? 9.805 -28.438 20.125 1 67.5 499 ARG B C 1
ATOM 10329 O O . ARG B 1 499 ? 8.953 -28.906 20.891 1 67.5 499 ARG B O 1
ATOM 10336 N N . ASP B 1 500 ? 10.711 -27.516 20.375 1 69.75 500 ASP B N 1
ATOM 10337 C CA . ASP B 1 500 ? 10.805 -27.031 21.75 1 69.75 500 ASP B CA 1
ATOM 10338 C C . ASP B 1 500 ? 9.836 -25.875 22 1 69.75 500 ASP B C 1
ATOM 10340 O O . ASP B 1 500 ? 9.633 -25.453 23.141 1 69.75 500 ASP B O 1
ATOM 10344 N N . GLY B 1 501 ? 9.281 -25.516 20.953 1 65.69 501 GLY B N 1
ATOM 10345 C CA . GLY B 1 501 ? 8.406 -24.359 21.062 1 65.69 501 GLY B CA 1
ATOM 10346 C C . GLY B 1 501 ? 9.156 -23.062 21.266 1 65.69 501 GLY B C 1
ATOM 10347 O O . GLY B 1 501 ? 8.602 -22.094 21.797 1 65.69 501 GLY B O 1
ATOM 10348 N N . THR B 1 502 ? 10.438 -23.047 21.109 1 64.94 502 THR B N 1
ATOM 10349 C CA . THR B 1 502 ? 11.266 -21.875 21.297 1 64.94 502 THR B CA 1
ATOM 10350 C C . THR B 1 502 ? 11.492 -21.141 19.969 1 64.94 502 THR B C 1
ATOM 10352 O O . THR B 1 502 ? 12.578 -20.625 19.734 1 64.94 502 THR B O 1
ATOM 10355 N N . VAL B 1 503 ? 10.492 -21.156 19.172 1 61.56 503 VAL B N 1
ATOM 10356 C CA . VAL B 1 503 ? 10.633 -20.5 17.875 1 61.56 503 VAL B CA 1
ATOM 10357 C C . VAL B 1 503 ? 10.711 -18.984 18.047 1 61.56 503 VAL B C 1
ATOM 10359 O O . VAL B 1 503 ? 10.18 -18.438 19.016 1 61.56 503 VAL B O 1
ATOM 10362 N N . GLY B 1 504 ? 11.812 -18.312 17.516 1 55.5 504 GLY B N 1
ATOM 10363 C CA . GLY B 1 504 ? 12.102 -16.891 17.625 1 55.5 504 GLY B CA 1
ATOM 10364 C C . GLY B 1 504 ? 10.859 -16.031 17.609 1 55.5 504 GLY B C 1
ATOM 10365 O O . GLY B 1 504 ? 10.664 -15.18 18.484 1 55.5 504 GLY B O 1
ATOM 10366 N N . SER B 1 505 ? 10.203 -16.094 16.359 1 60.91 505 SER B N 1
ATOM 10367 C CA . SER B 1 505 ? 9.031 -15.227 16.328 1 60.91 505 SER B CA 1
ATOM 10368 C C . SER B 1 505 ? 7.848 -15.859 17.047 1 60.91 505 SER B C 1
ATOM 10370 O O . SER B 1 505 ? 7.359 -16.922 16.641 1 60.91 505 SER B O 1
ATOM 10372 N N . ARG B 1 506 ? 7.742 -15.688 18.281 1 59.25 506 ARG B N 1
ATOM 10373 C CA . ARG B 1 506 ? 6.977 -16.406 19.297 1 59.25 506 ARG B CA 1
ATOM 10374 C C . ARG B 1 506 ? 5.648 -16.891 18.734 1 59.25 506 ARG B C 1
ATOM 10376 O O . ARG B 1 506 ? 5.129 -17.922 19.172 1 59.25 506 ARG B O 1
ATOM 10383 N N . ASP B 1 507 ? 5.234 -16.281 17.578 1 80.31 507 ASP B N 1
ATOM 10384 C CA . ASP B 1 507 ? 3.865 -16.734 17.359 1 80.31 507 ASP B CA 1
ATOM 10385 C C . ASP B 1 507 ? 3.648 -17.109 15.898 1 80.31 507 ASP B C 1
ATOM 10387 O O . ASP B 1 507 ? 2.789 -17.938 15.586 1 80.31 507 ASP B O 1
ATOM 10391 N N . SER B 1 508 ? 4.609 -16.641 15.008 1 87.75 508 SER B N 1
ATOM 10392 C CA . SER B 1 508 ? 4.418 -16.844 13.57 1 87.75 508 SER B CA 1
ATOM 10393 C C . SER B 1 508 ? 5.754 -17.031 12.859 1 87.75 508 SER B C 1
ATOM 10395 O O . SER B 1 508 ? 6.77 -16.469 13.273 1 87.75 508 SER B O 1
ATOM 10397 N N . ILE B 1 509 ? 5.773 -17.797 11.867 1 90.19 509 ILE B N 1
ATOM 10398 C CA . ILE B 1 509 ? 7 -18.016 11.102 1 90.19 509 ILE B CA 1
ATOM 10399 C C . ILE B 1 509 ? 7.301 -16.797 10.242 1 90.19 509 ILE B C 1
ATOM 10401 O O . ILE B 1 509 ? 8.422 -16.641 9.75 1 90.19 509 ILE B O 1
ATOM 10405 N N . PHE B 1 510 ? 6.301 -15.938 9.961 1 93.38 510 PHE B N 1
ATOM 10406 C CA . PHE B 1 510 ? 6.465 -14.727 9.164 1 93.38 510 PHE B CA 1
ATOM 10407 C C . PHE B 1 510 ? 7.348 -13.719 9.891 1 93.38 510 PHE B C 1
ATOM 10409 O O . PHE B 1 510 ? 7.293 -13.609 11.117 1 93.38 510 PHE B O 1
ATOM 10416 N N . PRO B 1 511 ? 8.133 -12.93 9.156 1 90.94 511 PRO B N 1
ATOM 10417 C CA . PRO B 1 511 ? 8.977 -11.93 9.805 1 90.94 511 PRO B CA 1
ATOM 10418 C C . PRO B 1 511 ? 8.18 -10.938 10.656 1 90.94 511 PRO B C 1
ATOM 10420 O O . PRO B 1 511 ? 7.086 -10.531 10.266 1 90.94 511 PRO B O 1
ATOM 10423 N N . HIS B 1 512 ? 8.812 -10.492 11.742 1 89.12 512 HIS B N 1
ATOM 10424 C CA . HIS B 1 512 ? 8.086 -9.625 12.664 1 89.12 512 HIS B CA 1
ATOM 10425 C C . HIS B 1 512 ? 8.734 -8.25 12.758 1 89.12 512 HIS B C 1
ATOM 10427 O O . HIS B 1 512 ? 8.125 -7.297 13.242 1 89.12 512 HIS B O 1
ATOM 10433 N N . THR B 1 513 ? 9.945 -8.055 12.344 1 90.88 513 THR B N 1
ATOM 10434 C CA . THR B 1 513 ? 10.648 -6.785 12.469 1 90.88 513 THR B CA 1
ATOM 10435 C C . THR B 1 513 ? 10.5 -5.965 11.188 1 90.88 513 THR B C 1
ATOM 10437 O O . THR B 1 513 ? 10.547 -6.512 10.086 1 90.88 513 THR B O 1
ATOM 10440 N N . LEU B 1 514 ? 10.375 -4.715 11.328 1 92.38 514 LEU B N 1
ATOM 10441 C CA . LEU B 1 514 ? 10.102 -3.791 10.227 1 92.38 514 LEU B CA 1
ATOM 10442 C C . LEU B 1 514 ? 11.156 -3.924 9.133 1 92.38 514 LEU B C 1
ATOM 10444 O O . LEU B 1 514 ? 10.82 -3.918 7.945 1 92.38 514 LEU B O 1
ATOM 10448 N N . GLU B 1 515 ? 12.406 -4.117 9.43 1 89.94 515 GLU B N 1
ATOM 10449 C CA . GLU B 1 515 ? 13.492 -4.152 8.461 1 89.94 515 GLU B CA 1
ATOM 10450 C C . GLU B 1 515 ? 13.438 -5.418 7.617 1 89.94 515 GLU B C 1
ATOM 10452 O O . GLU B 1 515 ? 13.945 -5.441 6.492 1 89.94 515 GLU B O 1
ATOM 10457 N N . GLU B 1 516 ? 12.734 -6.449 8.117 1 91.94 516 GLU B N 1
ATOM 10458 C CA . GLU B 1 516 ? 12.688 -7.734 7.426 1 91.94 516 GLU B CA 1
ATOM 10459 C C . GLU B 1 516 ? 11.445 -7.84 6.547 1 91.94 516 GLU B C 1
ATOM 10461 O O . GLU B 1 516 ? 11.344 -8.742 5.711 1 91.94 516 GLU B O 1
ATOM 10466 N N . LEU B 1 517 ? 10.57 -6.934 6.738 1 94.56 517 LEU B N 1
ATOM 10467 C CA . LEU B 1 517 ? 9.32 -6.98 5.98 1 94.56 517 LEU B CA 1
ATOM 10468 C C . LEU B 1 517 ? 9.555 -6.566 4.531 1 94.56 517 LEU B C 1
ATOM 10470 O O . LEU B 1 517 ? 10.375 -5.691 4.254 1 94.56 517 LEU B O 1
ATOM 10474 N N . PRO B 1 518 ? 8.867 -7.23 3.607 1 94.62 518 PRO B N 1
ATOM 10475 C CA . PRO B 1 518 ? 8.969 -6.781 2.219 1 94.62 518 PRO B CA 1
ATOM 10476 C C . PRO B 1 518 ? 8.391 -5.383 2.008 1 94.62 518 PRO B C 1
ATOM 10478 O O . PRO B 1 518 ? 7.172 -5.203 2.08 1 94.62 518 PRO B O 1
ATOM 10481 N N . LYS B 1 519 ? 9.172 -4.48 1.593 1 94 519 LYS B N 1
ATOM 10482 C CA . LYS B 1 519 ? 8.852 -3.057 1.58 1 94 519 LYS B CA 1
ATOM 10483 C C . LYS B 1 519 ? 7.832 -2.732 0.494 1 94 519 LYS B C 1
ATOM 10485 O O . LYS B 1 519 ? 7.262 -1.638 0.475 1 94 519 LYS B O 1
ATOM 10490 N N . GLU B 1 520 ? 7.605 -3.678 -0.417 1 94.88 520 GLU B N 1
ATOM 10491 C CA . GLU B 1 520 ? 6.723 -3.443 -1.558 1 94.88 520 GLU B CA 1
ATOM 10492 C C . GLU B 1 520 ? 5.258 -3.6 -1.163 1 94.88 520 GLU B C 1
ATOM 10494 O O . GLU B 1 520 ? 4.359 -3.203 -1.912 1 94.88 520 GLU B O 1
ATOM 10499 N N . TYR B 1 521 ? 5.066 -4.043 0.035 1 97.94 521 TYR B N 1
ATOM 10500 C CA . TYR B 1 521 ? 3.701 -4.434 0.369 1 97.94 521 TYR B CA 1
ATOM 10501 C C . TYR B 1 521 ? 3.188 -3.646 1.569 1 97.94 521 TYR B C 1
ATOM 10503 O O . TYR B 1 521 ? 3.953 -2.939 2.229 1 97.94 521 TYR B O 1
ATOM 10511 N N . SER B 1 522 ? 1.905 -3.699 1.824 1 98 522 SER B N 1
ATOM 10512 C CA . SER B 1 522 ? 1.267 -2.994 2.93 1 98 522 SER B CA 1
ATOM 10513 C C . SER B 1 522 ? 1.461 -3.736 4.246 1 98 522 SER B C 1
ATOM 10515 O O . SER B 1 522 ? 1.646 -4.957 4.258 1 98 522 SER B O 1
ATOM 10517 N N . VAL B 1 523 ? 1.38 -3.045 5.254 1 98 523 VAL B N 1
ATOM 10518 C CA . VAL B 1 523 ? 1.45 -3.625 6.59 1 98 523 VAL B CA 1
ATOM 10519 C C . VAL B 1 523 ? 0.265 -4.562 6.809 1 98 523 VAL B C 1
ATOM 10521 O O . VAL B 1 523 ? 0.411 -5.625 7.418 1 98 523 VAL B O 1
ATOM 10524 N N . ARG B 1 524 ? -0.846 -4.199 6.285 1 97.5 524 ARG B N 1
ATOM 10525 C CA . ARG B 1 524 ? -2.049 -5.012 6.438 1 97.5 524 ARG B CA 1
ATOM 10526 C C . ARG B 1 524 ? -1.857 -6.395 5.82 1 97.5 524 ARG B C 1
ATOM 10528 O O . ARG B 1 524 ? -2.236 -7.406 6.422 1 97.5 524 ARG B O 1
ATOM 10535 N N . LEU B 1 525 ? -1.357 -6.43 4.613 1 98.44 525 LEU B N 1
ATOM 10536 C CA . LEU B 1 525 ? -1.114 -7.719 3.979 1 98.44 525 LEU B CA 1
ATOM 10537 C C . LEU B 1 525 ? -0.156 -8.562 4.812 1 98.44 525 LEU B C 1
ATOM 10539 O O . LEU B 1 525 ? -0.396 -9.758 5.023 1 98.44 525 LEU B O 1
ATOM 10543 N N . CYS B 1 526 ? 0.915 -7.91 5.273 1 98.19 526 CYS B N 1
ATOM 10544 C CA . CYS B 1 526 ? 1.891 -8.617 6.098 1 98.19 526 CYS B CA 1
ATOM 10545 C C . CYS B 1 526 ? 1.241 -9.164 7.363 1 98.19 526 CYS B C 1
ATOM 10547 O O . CYS B 1 526 ? 1.524 -10.289 7.777 1 98.19 526 CYS B O 1
ATOM 10549 N N . GLN B 1 527 ? 0.384 -8.391 7.941 1 97.31 527 GLN B N 1
ATOM 10550 C CA . GLN B 1 527 ? -0.278 -8.82 9.172 1 97.31 527 GLN B CA 1
ATOM 10551 C C . GLN B 1 527 ? -1.207 -10 8.906 1 97.31 527 GLN B C 1
ATOM 10553 O O . GLN B 1 527 ? -1.271 -10.93 9.711 1 97.31 527 GLN B O 1
ATOM 10558 N N . VAL B 1 528 ? -1.935 -9.93 7.832 1 98.06 528 VAL B N 1
ATOM 10559 C CA . VAL B 1 528 ? -2.85 -11.016 7.492 1 98.06 528 VAL B CA 1
ATOM 10560 C C . VAL B 1 528 ? -2.062 -12.297 7.246 1 98.06 528 VAL B C 1
ATOM 10562 O O . VAL B 1 528 ? -2.41 -13.359 7.77 1 98.06 528 VAL B O 1
ATOM 10565 N N . ILE B 1 529 ? -0.988 -12.234 6.465 1 98.19 529 ILE B N 1
ATOM 10566 C CA . ILE B 1 529 ? -0.159 -13.398 6.18 1 98.19 529 ILE B CA 1
ATOM 10567 C C . ILE B 1 529 ? 0.433 -13.938 7.48 1 98.19 529 ILE B C 1
ATOM 10569 O O . ILE B 1 529 ? 0.432 -15.148 7.715 1 98.19 529 ILE B O 1
ATOM 10573 N N . SER B 1 530 ? 0.903 -13.047 8.336 1 96.88 530 SER B N 1
ATOM 10574 C CA . SER B 1 530 ? 1.479 -13.438 9.617 1 96.88 530 SER B CA 1
ATOM 10575 C C . SER B 1 530 ? 0.46 -14.188 10.469 1 96.88 530 SER B C 1
ATOM 10577 O O . SER B 1 530 ? 0.789 -15.195 11.102 1 96.88 530 SER B O 1
ATOM 10579 N N . ARG B 1 531 ? -0.753 -13.734 10.5 1 96.69 531 ARG B N 1
ATOM 10580 C CA . ARG B 1 531 ? -1.802 -14.359 11.305 1 96.69 531 ARG B CA 1
ATOM 10581 C C . ARG B 1 531 ? -2.162 -15.734 10.75 1 96.69 531 ARG B C 1
ATOM 10583 O O . ARG B 1 531 ? -2.5 -16.641 11.516 1 96.69 531 ARG B O 1
ATOM 10590 N N . CYS B 1 532 ? -2.096 -15.891 9.469 1 98.19 532 CYS B N 1
ATOM 10591 C CA . CYS B 1 532 ? -2.381 -17.172 8.836 1 98.19 532 CYS B CA 1
ATOM 10592 C C . CYS B 1 532 ? -1.251 -18.156 9.078 1 98.19 532 CYS B C 1
ATOM 10594 O O . CYS B 1 532 ? -1.448 -19.375 8.969 1 98.19 532 CYS B O 1
ATOM 10596 N N . LEU B 1 533 ? -0.087 -17.672 9.453 1 96.38 533 LEU B N 1
ATOM 10597 C CA . LEU B 1 533 ? 1.097 -18.531 9.562 1 96.38 533 LEU B CA 1
ATOM 10598 C C . LEU B 1 533 ? 1.489 -18.719 11.023 1 96.38 533 LEU B C 1
ATOM 10600 O O . LEU B 1 533 ? 2.648 -19.016 11.328 1 96.38 533 LEU B O 1
ATOM 10604 N N . ARG B 1 534 ? 0.593 -18.422 11.844 1 93.69 534 ARG B N 1
ATOM 10605 C CA . ARG B 1 534 ? 0.835 -18.75 13.242 1 93.69 534 ARG B CA 1
ATOM 10606 C C . ARG B 1 534 ? 1.015 -20.25 13.43 1 93.69 534 ARG B C 1
ATOM 10608 O O . ARG B 1 534 ? 0.331 -21.047 12.789 1 93.69 534 ARG B O 1
ATOM 10615 N N . TYR B 1 535 ? 1.826 -20.688 14.336 1 89.69 535 TYR B N 1
ATOM 10616 C CA . TYR B 1 535 ? 2.197 -22.078 14.492 1 89.69 535 TYR B CA 1
ATOM 10617 C C . TYR B 1 535 ? 1.019 -22.906 15.008 1 89.69 535 TYR B C 1
ATOM 10619 O O . TYR B 1 535 ? 0.716 -23.969 14.461 1 89.69 535 TYR B O 1
ATOM 10627 N N . LYS B 1 536 ? 0.317 -22.422 16.016 1 88.75 536 LYS B N 1
ATOM 10628 C CA . LYS B 1 536 ? -0.821 -23.141 16.578 1 88.75 536 LYS B CA 1
ATOM 10629 C C . LYS B 1 536 ? -2.08 -22.906 15.75 1 88.75 536 LYS B C 1
ATOM 10631 O O . LYS B 1 536 ? -2.516 -21.781 15.562 1 88.75 536 LYS B O 1
ATOM 10636 N N . PRO B 1 537 ? -2.67 -23.969 15.281 1 93.62 537 PRO B N 1
ATOM 10637 C CA . PRO B 1 537 ? -3.844 -23.812 14.422 1 93.62 537 PRO B CA 1
ATOM 10638 C C . PRO B 1 537 ? -4.973 -23.031 15.094 1 93.62 537 PRO B C 1
ATOM 10640 O O . PRO B 1 537 ? -5.707 -22.297 14.43 1 93.62 537 PRO B O 1
ATOM 10643 N N . GLU B 1 538 ? -5.09 -23.141 16.375 1 93.12 538 GLU B N 1
ATOM 10644 C CA . GLU B 1 538 ? -6.172 -22.469 17.094 1 93.12 538 GLU B CA 1
ATOM 10645 C C . GLU B 1 538 ? -6.008 -20.953 17.047 1 93.12 538 GLU B C 1
ATOM 10647 O O . GLU B 1 538 ? -6.992 -20.219 17.141 1 93.12 538 GLU B O 1
ATOM 10652 N N . ARG B 1 539 ? -4.828 -20.531 16.875 1 93.56 539 ARG B N 1
ATOM 10653 C CA . ARG B 1 539 ? -4.539 -19.109 16.891 1 93.56 539 ARG B CA 1
ATOM 10654 C C . ARG B 1 539 ? -4.488 -18.547 15.469 1 93.56 539 ARG B C 1
ATOM 10656 O O . ARG B 1 539 ? -4.379 -17.344 15.273 1 93.56 539 ARG B O 1
ATOM 10663 N N . ARG B 1 540 ? -4.621 -19.391 14.492 1 96.25 540 ARG B N 1
ATOM 10664 C CA . ARG B 1 540 ? -4.582 -18.938 13.109 1 96.25 540 ARG B CA 1
ATOM 10665 C C . ARG B 1 540 ? -5.891 -18.266 12.711 1 96.25 540 ARG B C 1
ATOM 10667 O O . ARG B 1 540 ? -6.945 -18.562 13.273 1 96.25 540 ARG B O 1
ATOM 10674 N N . MET B 1 541 ? -5.699 -17.375 11.852 1 95.62 541 MET B N 1
ATOM 10675 C CA . MET B 1 541 ? -6.863 -16.688 11.305 1 95.62 541 MET B CA 1
ATOM 10676 C C . MET B 1 541 ? -7.867 -17.688 10.734 1 95.62 541 MET B C 1
ATOM 10678 O O . MET B 1 541 ? -7.484 -18.656 10.086 1 95.62 541 MET B O 1
ATOM 10682 N N . SER B 1 542 ? -9.156 -17.406 10.945 1 96.88 542 SER B N 1
ATOM 10683 C CA . SER B 1 542 ? -10.195 -18.281 10.406 1 96.88 542 SER B CA 1
ATOM 10684 C C . SER B 1 542 ? -10.469 -17.984 8.93 1 96.88 542 SER B C 1
ATOM 10686 O O . SER B 1 542 ? -10.102 -16.906 8.438 1 96.88 542 SER B O 1
ATOM 10688 N N . LEU B 1 543 ? -11.094 -18.922 8.312 1 96.69 543 LEU B N 1
ATOM 10689 C CA . LEU B 1 543 ? -11.422 -18.75 6.902 1 96.69 543 LEU B CA 1
ATOM 10690 C C . LEU B 1 543 ? -12.391 -17.594 6.707 1 96.69 543 LEU B C 1
ATOM 10692 O O . LEU B 1 543 ? -12.273 -16.844 5.738 1 96.69 543 LEU B O 1
ATOM 10696 N N . GLU B 1 544 ? -13.32 -17.438 7.574 1 96.12 544 GLU B N 1
ATOM 10697 C CA . GLU B 1 544 ? -14.281 -16.344 7.496 1 96.12 544 GLU B CA 1
ATOM 10698 C C . GLU B 1 544 ? -13.586 -14.992 7.613 1 96.12 544 GLU B C 1
ATOM 10700 O O . GLU B 1 544 ? -13.891 -14.062 6.859 1 96.12 544 GLU B O 1
ATOM 10705 N N . LYS B 1 545 ? -12.734 -14.945 8.578 1 97.5 545 LYS B N 1
ATOM 10706 C CA . LYS B 1 545 ? -12.008 -13.695 8.773 1 97.5 545 LYS B CA 1
ATOM 10707 C C . LYS B 1 545 ? -11.094 -13.398 7.594 1 97.5 545 LYS B C 1
ATOM 10709 O O . LYS B 1 545 ? -10.961 -12.242 7.18 1 97.5 545 LYS B O 1
ATOM 10714 N N . LEU B 1 546 ? -10.445 -14.422 7.102 1 98 546 LEU B N 1
ATOM 10715 C CA . LEU B 1 546 ? -9.586 -14.25 5.938 1 98 546 LEU B CA 1
ATOM 10716 C C . LEU B 1 546 ? -10.391 -13.766 4.734 1 98 546 LEU B C 1
ATOM 10718 O O . LEU B 1 546 ? -9.984 -12.828 4.043 1 98 546 LEU B O 1
ATOM 10722 N N . ARG B 1 547 ? -11.523 -14.359 4.516 1 96.06 547 ARG B N 1
ATOM 10723 C CA . ARG B 1 547 ? -12.383 -13.977 3.4 1 96.06 547 ARG B CA 1
ATOM 10724 C C . ARG B 1 547 ? -12.836 -12.523 3.529 1 96.06 547 ARG B C 1
ATOM 10726 O O . ARG B 1 547 ? -12.781 -11.766 2.561 1 96.06 547 ARG B O 1
ATOM 10733 N N . ARG B 1 548 ? -13.195 -12.18 4.672 1 96.31 548 ARG B N 1
ATOM 10734 C CA . ARG B 1 548 ? -13.656 -10.812 4.906 1 96.31 548 ARG B CA 1
ATOM 10735 C C . ARG B 1 548 ? -12.531 -9.812 4.688 1 96.31 548 ARG B C 1
ATOM 10737 O O . ARG B 1 548 ? -12.727 -8.781 4.035 1 96.31 548 ARG B O 1
ATOM 10744 N N . ALA B 1 549 ? -11.398 -10.102 5.273 1 96.94 549 ALA B N 1
ATOM 10745 C CA . ALA B 1 549 ? -10.242 -9.211 5.137 1 96.94 549 ALA B CA 1
ATOM 10746 C C . ALA B 1 549 ? -9.859 -9.039 3.67 1 96.94 549 ALA B C 1
ATOM 10748 O O . ALA B 1 549 ? -9.531 -7.934 3.232 1 96.94 549 ALA B O 1
ATOM 10749 N N . THR B 1 550 ? -9.891 -10.109 2.91 1 97.25 550 THR B N 1
ATOM 10750 C CA . THR B 1 550 ? -9.477 -10.086 1.512 1 97.25 550 THR B CA 1
ATOM 10751 C C . THR B 1 550 ? -10.5 -9.328 0.661 1 97.25 550 THR B C 1
ATOM 10753 O O . THR B 1 550 ? -10.125 -8.492 -0.164 1 97.25 550 THR B O 1
ATOM 10756 N N . ASP B 1 551 ? -11.734 -9.586 0.901 1 95.12 551 ASP B N 1
ATOM 10757 C CA . ASP B 1 551 ? -12.773 -8.922 0.12 1 95.12 551 ASP B CA 1
ATOM 10758 C C . ASP B 1 551 ? -12.836 -7.434 0.438 1 95.12 551 ASP B C 1
ATOM 10760 O O . ASP B 1 551 ? -12.992 -6.605 -0.463 1 95.12 551 ASP B O 1
ATOM 10764 N N . ASP B 1 552 ? -12.688 -7.113 1.7 1 96.25 552 ASP B N 1
ATOM 10765 C CA . ASP B 1 552 ? -12.695 -5.715 2.117 1 96.25 552 ASP B CA 1
ATOM 10766 C C . ASP B 1 552 ? -11.531 -4.953 1.503 1 96.25 552 ASP B C 1
ATOM 10768 O O . ASP B 1 552 ? -11.703 -3.836 1.007 1 96.25 552 ASP B O 1
ATOM 10772 N N . ASN B 1 553 ? -10.375 -5.52 1.563 1 96.88 553 ASN B N 1
ATOM 10773 C CA . ASN B 1 553 ? -9.195 -4.824 1.062 1 96.88 553 ASN B CA 1
ATOM 10774 C C . ASN B 1 553 ? -9.203 -4.738 -0.461 1 96.88 553 ASN B C 1
ATOM 10776 O O . ASN B 1 553 ? -8.719 -3.76 -1.033 1 96.88 553 ASN B O 1
ATOM 10780 N N . LEU B 1 554 ? -9.742 -5.801 -1.118 1 96.94 554 LEU B N 1
ATOM 10781 C CA . LEU B 1 554 ? -9.875 -5.73 -2.568 1 96.94 554 LEU B CA 1
ATOM 10782 C C . LEU B 1 554 ? -10.844 -4.621 -2.973 1 96.94 554 LEU B C 1
ATOM 10784 O O . LEU B 1 554 ? -10.578 -3.871 -3.912 1 96.94 554 LEU B O 1
ATOM 10788 N N . SER B 1 555 ? -11.914 -4.562 -2.26 1 97.06 555 SER B N 1
ATOM 10789 C CA . SER B 1 555 ? -12.898 -3.523 -2.541 1 97.06 555 SER B CA 1
ATOM 10790 C C . SER B 1 555 ? -12.305 -2.133 -2.338 1 97.06 555 SER B C 1
ATOM 10792 O O . SER B 1 555 ? -12.531 -1.231 -3.148 1 97.06 555 SER B O 1
ATOM 10794 N N . ARG B 1 556 ? -11.594 -1.947 -1.31 1 96.69 556 ARG B N 1
ATOM 10795 C CA . ARG B 1 556 ? -10.93 -0.68 -1.02 1 96.69 556 ARG B CA 1
ATOM 10796 C C . ARG B 1 556 ? -9.953 -0.31 -2.125 1 96.69 556 ARG B C 1
ATOM 10798 O O . ARG B 1 556 ? -9.961 0.817 -2.625 1 96.69 556 ARG B O 1
ATOM 10805 N N . LEU B 1 557 ? -9.086 -1.217 -2.484 1 97.75 557 LEU B N 1
ATOM 10806 C CA . LEU B 1 557 ? -8.086 -0.973 -3.516 1 97.75 557 LEU B CA 1
ATOM 10807 C C . LEU B 1 557 ? -8.75 -0.683 -4.859 1 97.75 557 LEU B C 1
ATOM 10809 O O . LEU B 1 557 ? -8.266 0.155 -5.625 1 97.75 557 LEU B O 1
ATOM 10813 N N . ASP B 1 558 ? -9.867 -1.42 -5.102 1 97.5 558 ASP B N 1
ATOM 10814 C CA . ASP B 1 558 ? -10.594 -1.186 -6.348 1 97.5 558 ASP B CA 1
ATOM 10815 C C . ASP B 1 558 ? -11.086 0.256 -6.43 1 97.5 558 ASP B C 1
ATOM 10817 O O . ASP B 1 558 ? -11.031 0.877 -7.492 1 97.5 558 ASP B O 1
ATOM 10821 N N . ARG B 1 559 ? -11.555 0.79 -5.336 1 96.25 559 ARG B N 1
ATOM 10822 C CA . ARG B 1 559 ? -12.016 2.176 -5.312 1 96.25 559 ARG B CA 1
ATOM 10823 C C . ARG B 1 559 ? -10.852 3.141 -5.512 1 96.25 559 ARG B C 1
ATOM 10825 O O . ARG B 1 559 ? -10.977 4.141 -6.219 1 96.25 559 ARG B O 1
ATOM 10832 N N . MET B 1 560 ? -9.75 2.834 -4.977 1 97.25 560 MET B N 1
ATOM 10833 C CA . MET B 1 560 ? -8.586 3.715 -5.039 1 97.25 560 MET B CA 1
ATOM 10834 C C . MET B 1 560 ? -7.965 3.695 -6.43 1 97.25 560 MET B C 1
ATOM 10836 O O . MET B 1 560 ? -7.551 4.734 -6.945 1 97.25 560 MET B O 1
ATOM 10840 N N . TYR B 1 561 ? -7.863 2.51 -7.012 1 97.56 561 TYR B N 1
ATOM 10841 C CA . TYR B 1 561 ? -7.223 2.375 -8.312 1 97.56 561 TYR B CA 1
ATOM 10842 C C . TYR B 1 561 ? -8.164 2.807 -9.43 1 97.56 561 TYR B C 1
ATOM 10844 O O . TYR B 1 561 ? -7.723 3.129 -10.539 1 97.56 561 TYR B O 1
ATOM 10852 N N . GLY B 1 562 ? -9.453 2.77 -9.188 1 94.31 562 GLY B N 1
ATOM 10853 C CA . GLY B 1 562 ? -10.438 3.197 -10.172 1 94.31 562 GLY B CA 1
ATOM 10854 C C . GLY B 1 562 ? -10.414 2.361 -11.438 1 94.31 562 GLY B C 1
ATOM 10855 O O . GLY B 1 562 ? -10.398 1.131 -11.375 1 94.31 562 GLY B O 1
ATOM 10856 N N . ASP B 1 563 ? -10.383 3.025 -12.578 1 94.38 563 ASP B N 1
ATOM 10857 C CA . ASP B 1 563 ? -10.461 2.354 -13.875 1 94.38 563 ASP B CA 1
ATOM 10858 C C . ASP B 1 563 ? -9.133 1.7 -14.234 1 94.38 563 ASP B C 1
ATOM 10860 O O . ASP B 1 563 ? -9.078 0.827 -15.102 1 94.38 563 ASP B O 1
ATOM 10864 N N . GLU B 1 564 ? -8.18 2.098 -13.578 1 96.12 564 GLU B N 1
ATOM 10865 C CA . GLU B 1 564 ? -6.855 1.593 -13.93 1 96.12 564 GLU B CA 1
ATOM 10866 C C . GLU B 1 564 ? -6.781 0.078 -13.758 1 96.12 564 GLU B C 1
ATOM 10868 O O . GLU B 1 564 ? -6.234 -0.62 -14.617 1 96.12 564 GLU B O 1
ATOM 10873 N N . ILE B 1 565 ? -7.438 -0.507 -12.711 1 97.06 565 ILE B N 1
ATOM 10874 C CA . ILE B 1 565 ? -7.301 -1.918 -12.367 1 97.06 565 ILE B CA 1
ATOM 10875 C C . ILE B 1 565 ? -8.211 -2.758 -13.266 1 97.06 565 ILE B C 1
ATOM 10877 O O . ILE B 1 565 ? -8.102 -3.986 -13.289 1 97.06 565 ILE B O 1
ATOM 10881 N N . ARG B 1 566 ? -9.023 -2.094 -14.07 1 96.12 566 ARG B N 1
ATOM 10882 C CA . ARG B 1 566 ? -9.961 -2.787 -14.953 1 96.12 566 ARG B CA 1
ATOM 10883 C C . ARG B 1 566 ? -9.453 -2.791 -16.391 1 96.12 566 ARG B C 1
ATOM 10885 O O . ARG B 1 566 ? -10.148 -3.26 -17.297 1 96.12 566 ARG B O 1
ATOM 10892 N N . LYS B 1 567 ? -8.25 -2.285 -16.594 1 96 567 LYS B N 1
ATOM 10893 C CA . LYS B 1 567 ? -7.66 -2.262 -17.922 1 96 567 LYS B CA 1
ATOM 10894 C C . LYS B 1 567 ? -7.066 -3.619 -18.297 1 96 567 LYS B C 1
ATOM 10896 O O . LYS B 1 567 ? -6.84 -4.457 -17.422 1 96 567 LYS B O 1
ATOM 10901 N N . ASP B 1 568 ? -6.82 -3.797 -19.578 1 94.75 568 ASP B N 1
ATOM 10902 C CA . ASP B 1 568 ? -6.23 -5.043 -20.062 1 94.75 568 ASP B CA 1
ATOM 10903 C C . ASP B 1 568 ? -4.715 -5.035 -19.891 1 94.75 568 ASP B C 1
ATOM 10905 O O . ASP B 1 568 ? -4.133 -4.023 -19.5 1 94.75 568 ASP B O 1
ATOM 10909 N N . LYS B 1 569 ? -4.102 -6.141 -20.172 1 92.31 569 LYS B N 1
ATOM 10910 C CA . LYS B 1 569 ? -2.689 -6.371 -19.891 1 92.31 569 LYS B CA 1
ATOM 10911 C C . LYS B 1 569 ? -1.809 -5.379 -20.641 1 92.31 569 LYS B C 1
ATOM 10913 O O . LYS B 1 569 ? -0.738 -5 -20.156 1 92.31 569 LYS B O 1
ATOM 10918 N N . ASP B 1 570 ? -2.219 -4.863 -21.703 1 93.12 570 ASP B N 1
ATOM 10919 C CA . ASP B 1 570 ? -1.395 -3.977 -22.531 1 93.12 570 ASP B CA 1
ATOM 10920 C C . ASP B 1 570 ? -1.538 -2.525 -22.078 1 93.12 570 ASP B C 1
ATOM 10922 O O . ASP B 1 570 ? -0.621 -1.722 -22.25 1 93.12 570 ASP B O 1
ATOM 10926 N N . ALA B 1 571 ? -2.654 -2.283 -21.453 1 95.12 571 ALA B N 1
ATOM 10927 C CA . ALA B 1 571 ? -2.969 -0.889 -21.156 1 95.12 571 ALA B CA 1
ATOM 10928 C C . ALA B 1 571 ? -2.742 -0.584 -19.672 1 95.12 571 ALA B C 1
ATOM 10930 O O . ALA B 1 571 ? -2.586 0.578 -19.297 1 95.12 571 ALA B O 1
ATOM 10931 N N . ILE B 1 572 ? -2.762 -1.536 -18.844 1 96.62 572 ILE B N 1
ATOM 10932 C CA . ILE B 1 572 ? -2.703 -1.355 -17.391 1 96.62 572 ILE B CA 1
ATOM 10933 C C . ILE B 1 572 ? -1.317 -0.855 -17 1 96.62 572 ILE B C 1
ATOM 10935 O O . ILE B 1 572 ? -0.344 -1.051 -17.719 1 96.62 572 ILE B O 1
ATOM 10939 N N . ALA B 1 573 ? -1.195 -0.188 -15.898 1 96.69 573 ALA B N 1
ATOM 10940 C CA . ALA B 1 573 ? 0.085 0.285 -15.383 1 96.69 573 ALA B CA 1
ATOM 10941 C C . ALA B 1 573 ? 1.059 -0.874 -15.18 1 96.69 573 ALA B C 1
ATOM 10943 O O . ALA B 1 573 ? 0.66 -1.965 -14.766 1 96.69 573 ALA B O 1
ATOM 10944 N N . ASP B 1 574 ? 2.309 -0.625 -15.375 1 95.94 574 ASP B N 1
ATOM 10945 C CA . ASP B 1 574 ? 3.348 -1.646 -15.305 1 95.94 574 ASP B CA 1
ATOM 10946 C C . ASP B 1 574 ? 3.391 -2.287 -13.922 1 95.94 574 ASP B C 1
ATOM 10948 O O . ASP B 1 574 ? 3.725 -3.467 -13.781 1 95.94 574 ASP B O 1
ATOM 10952 N N . GLU B 1 575 ? 2.992 -1.557 -12.922 1 96.38 575 GLU B N 1
ATOM 10953 C CA . GLU B 1 575 ? 3.047 -2.008 -11.539 1 96.38 575 GLU B CA 1
ATOM 10954 C C . GLU B 1 575 ? 2.047 -3.131 -11.281 1 96.38 575 GLU B C 1
ATOM 10956 O O . GLU B 1 575 ? 2.176 -3.875 -10.305 1 96.38 575 GLU B O 1
ATOM 10961 N N . PHE B 1 576 ? 1.062 -3.244 -12.188 1 98 576 PHE B N 1
ATOM 10962 C CA . PHE B 1 576 ? 0.019 -4.242 -11.992 1 98 576 PHE B CA 1
ATOM 10963 C C . PHE B 1 576 ? 0.267 -5.461 -12.875 1 98 576 PHE B C 1
ATOM 10965 O O . PHE B 1 576 ? -0.41 -6.484 -12.734 1 98 576 PHE B O 1
ATOM 10972 N N . LYS B 1 577 ? 1.169 -5.422 -13.719 1 96.94 577 LYS B N 1
ATOM 10973 C CA . LYS B 1 577 ? 1.405 -6.496 -14.68 1 96.94 577 LYS B CA 1
ATOM 10974 C C . LYS B 1 577 ? 2.068 -7.695 -14.008 1 96.94 577 LYS B C 1
ATOM 10976 O O . LYS B 1 577 ? 2.936 -7.535 -13.148 1 96.94 577 LYS B O 1
ATOM 10981 N N . LEU B 1 578 ? 1.634 -8.852 -14.406 1 97.19 578 LEU B N 1
ATOM 10982 C CA . LEU B 1 578 ? 2.252 -10.094 -13.961 1 97.19 578 LEU B CA 1
ATOM 10983 C C . LEU B 1 578 ? 3.303 -10.57 -14.961 1 97.19 578 LEU B C 1
ATOM 10985 O O . LEU B 1 578 ? 3.113 -10.453 -16.172 1 97.19 578 LEU B O 1
ATOM 10989 N N . GLU B 1 579 ? 4.395 -11.047 -14.398 1 95.88 579 GLU B N 1
ATOM 10990 C CA . GLU B 1 579 ? 5.426 -11.672 -15.219 1 95.88 579 GLU B CA 1
ATOM 10991 C C . GLU B 1 579 ? 5.258 -13.195 -15.25 1 95.88 579 GLU B C 1
ATOM 10993 O O . GLU B 1 579 ? 5.004 -13.812 -14.219 1 95.88 579 GLU B O 1
ATOM 10998 N N . TYR B 1 580 ? 5.336 -13.719 -16.438 1 92.75 580 TYR B N 1
ATOM 10999 C CA . TYR B 1 580 ? 5.223 -15.156 -16.625 1 92.75 580 TYR B CA 1
ATOM 11000 C C . TYR B 1 580 ? 6.5 -15.727 -17.234 1 92.75 580 TYR B C 1
ATOM 11002 O O . TYR B 1 580 ? 7.219 -15.031 -17.953 1 92.75 580 TYR B O 1
ATOM 11010 N N . THR B 1 581 ? 6.879 -16.875 -16.922 1 89.19 581 THR B N 1
ATOM 11011 C CA . THR B 1 581 ? 7.949 -17.531 -17.672 1 89.19 581 THR B CA 1
ATOM 11012 C C . THR B 1 581 ? 7.539 -17.766 -19.125 1 89.19 581 THR B C 1
ATOM 11014 O O . THR B 1 581 ? 6.352 -17.891 -19.422 1 89.19 581 THR B O 1
ATOM 11017 N N . THR B 1 582 ? 8.586 -17.484 -20.078 1 73.19 582 THR B N 1
ATOM 11018 C CA . THR B 1 582 ? 8.336 -17.656 -21.5 1 73.19 582 THR B CA 1
ATOM 11019 C C . THR B 1 582 ? 7.988 -19.109 -21.812 1 73.19 582 THR B C 1
ATOM 11021 O O . THR B 1 582 ? 8.781 -20.016 -21.547 1 73.19 582 THR B O 1
ATOM 11024 N N . GLU B 1 583 ? 7.285 -19.641 -21.188 1 57.53 583 GLU B N 1
ATOM 11025 C CA . GLU B 1 583 ? 7.137 -21.094 -21.188 1 57.53 583 GLU B CA 1
ATOM 11026 C C . GLU B 1 583 ? 6.199 -21.562 -22.297 1 57.53 583 GLU B C 1
ATOM 11028 O O . GLU B 1 583 ? 5.66 -20.734 -23.047 1 57.53 583 GLU B O 1
ATOM 11033 N N . ASP B 1 584 ? 5.645 -22.812 -22.062 1 62.56 584 ASP B N 1
ATOM 11034 C CA . ASP B 1 584 ? 4.887 -23.891 -22.688 1 62.56 584 ASP B CA 1
ATOM 11035 C C . ASP B 1 584 ? 3.51 -23.406 -23.125 1 62.56 584 ASP B C 1
ATOM 11037 O O . ASP B 1 584 ? 2.984 -23.859 -24.141 1 62.56 584 ASP B O 1
ATOM 11041 N N . SER B 1 585 ? 3.141 -22.188 -22.453 1 59.28 585 SER B N 1
ATOM 11042 C CA . SER B 1 585 ? 1.778 -21.766 -22.75 1 59.28 585 SER B CA 1
ATOM 11043 C C . SER B 1 585 ? 1.68 -21.172 -24.141 1 59.28 585 SER B C 1
ATOM 11045 O O . SER B 1 585 ? 0.633 -21.266 -24.797 1 59.28 585 SER B O 1
ATOM 11047 N N . ASP B 1 586 ? 2.812 -20.641 -24.531 1 63.97 586 ASP B N 1
ATOM 11048 C CA . ASP B 1 586 ? 2.803 -20.125 -25.891 1 63.97 586 ASP B CA 1
ATOM 11049 C C . ASP B 1 586 ? 2.668 -21.266 -26.906 1 63.97 586 ASP B C 1
ATOM 11051 O O . ASP B 1 586 ? 2 -21.125 -27.938 1 63.97 586 ASP B O 1
ATOM 11055 N N . GLU B 1 587 ? 3.156 -22.359 -26.422 1 76.31 587 GLU B N 1
ATOM 11056 C CA . GLU B 1 587 ? 3.039 -23.531 -27.281 1 76.31 587 GLU B CA 1
ATOM 11057 C C . GLU B 1 587 ? 1.629 -24.109 -27.234 1 76.31 587 GLU B C 1
ATOM 11059 O O . GLU B 1 587 ? 1.147 -24.672 -28.219 1 76.31 587 GLU B O 1
ATOM 11064 N N . TRP B 1 588 ? 1.002 -23.828 -26.094 1 86.38 588 TRP B N 1
ATOM 11065 C CA . TRP B 1 588 ? -0.339 -24.375 -25.922 1 86.38 588 TRP B CA 1
ATOM 11066 C C . TRP B 1 588 ? -1.359 -23.594 -26.734 1 86.38 588 TRP B C 1
ATOM 11068 O O . TRP B 1 588 ? -2.447 -24.094 -27.031 1 86.38 588 TRP B O 1
ATOM 11078 N N . ALA B 1 589 ? -0.904 -22.375 -27.109 1 83.25 589 ALA B N 1
ATOM 11079 C CA . ALA B 1 589 ? -1.821 -21.484 -27.812 1 83.25 589 ALA B CA 1
ATOM 11080 C C . ALA B 1 589 ? -2.215 -22.062 -29.172 1 83.25 589 ALA B C 1
ATOM 11082 O O . ALA B 1 589 ? -3.281 -21.734 -29.703 1 83.25 589 ALA B O 1
ATOM 11083 N N . ARG B 1 590 ? -1.4 -22.922 -29.688 1 85.62 590 ARG B N 1
ATOM 11084 C CA . ARG B 1 590 ? -1.707 -23.547 -30.969 1 85.62 590 ARG B CA 1
ATOM 11085 C C . ARG B 1 590 ? -2.924 -24.453 -30.859 1 85.62 590 ARG B C 1
ATOM 11087 O O . ARG B 1 590 ? -3.562 -24.781 -31.859 1 85.62 590 ARG B O 1
ATOM 11094 N N . TYR B 1 591 ? -3.246 -24.828 -29.609 1 91.38 591 TYR B N 1
ATOM 11095 C CA . TYR B 1 591 ? -4.383 -25.719 -29.391 1 91.38 591 TYR B CA 1
ATOM 11096 C C . TYR B 1 591 ? -5.535 -24.984 -28.734 1 91.38 591 TYR B C 1
ATOM 11098 O O . TYR B 1 591 ? -6.328 -25.578 -28 1 91.38 591 TYR B O 1
ATOM 11106 N N . ALA B 1 592 ? -5.535 -23.672 -28.938 1 91.56 592 ALA B N 1
ATOM 11107 C CA . ALA B 1 592 ? -6.629 -22.875 -28.391 1 91.56 592 ALA B CA 1
ATOM 11108 C C . ALA B 1 592 ? -7.938 -23.156 -29.125 1 91.56 592 ALA B C 1
ATOM 11110 O O . ALA B 1 592 ? -7.93 -23.594 -30.281 1 91.56 592 ALA B O 1
ATOM 11111 N N . ILE B 1 593 ? -9.023 -22.969 -28.406 1 92.94 593 ILE B N 1
ATOM 11112 C CA . ILE B 1 593 ? -10.344 -23.125 -29 1 92.94 593 ILE B CA 1
ATOM 11113 C C . ILE B 1 593 ? -10.477 -22.203 -30.219 1 92.94 593 ILE B C 1
ATOM 11115 O O . ILE B 1 593 ? -10.094 -21.031 -30.172 1 92.94 593 ILE B O 1
ATOM 11119 N N . GLY B 1 594 ? -10.922 -22.734 -31.297 1 92.62 594 GLY B N 1
ATOM 11120 C CA . GLY B 1 594 ? -11.086 -21.984 -32.531 1 92.62 594 GLY B CA 1
ATOM 11121 C C . GLY B 1 594 ? -9.969 -22.219 -33.531 1 92.62 594 GLY B C 1
ATOM 11122 O O . GLY B 1 594 ? -10.125 -21.953 -34.719 1 92.62 594 GLY B O 1
ATOM 11123 N N . GLN B 1 595 ? -8.867 -22.734 -33.094 1 92.19 595 GLN B N 1
ATOM 11124 C CA . GLN B 1 595 ? -7.746 -23.031 -33.969 1 92.19 595 GLN B CA 1
ATOM 11125 C C . GLN B 1 595 ? -7.965 -24.328 -34.719 1 92.19 595 GLN B C 1
ATOM 11127 O O . GLN B 1 595 ? -8.742 -25.188 -34.312 1 92.19 595 GLN B O 1
ATOM 11132 N N . ASP B 1 596 ? -7.301 -24.438 -35.781 1 91.75 596 ASP B N 1
ATOM 11133 C CA . ASP B 1 596 ? -7.312 -25.688 -36.531 1 91.75 596 ASP B CA 1
ATOM 11134 C C . ASP B 1 596 ? -6.359 -26.719 -35.906 1 91.75 596 ASP B C 1
ATOM 11136 O O . ASP B 1 596 ? -5.227 -26.375 -35.562 1 91.75 596 ASP B O 1
ATOM 11140 N N . PHE B 1 597 ? -6.914 -27.875 -35.781 1 90.25 597 PHE B N 1
ATOM 11141 C CA . PHE B 1 597 ? -6.062 -28.953 -35.281 1 90.25 597 PHE B CA 1
ATOM 11142 C C . PHE B 1 597 ? -5.316 -29.625 -36.438 1 90.25 597 PHE B C 1
ATOM 11144 O O . PHE B 1 597 ? -5.934 -30.094 -37.375 1 90.25 597 PHE B O 1
ATOM 11151 N N . VAL B 1 598 ? -4.055 -29.562 -36.344 1 77.62 598 VAL B N 1
ATOM 11152 C CA . VAL B 1 598 ? -3.234 -30.234 -37.344 1 77.62 598 VAL B CA 1
ATOM 11153 C C . VAL B 1 598 ? -2.629 -31.5 -36.75 1 77.62 598 VAL B C 1
ATOM 11155 O O . VAL B 1 598 ? -1.782 -31.422 -35.875 1 77.62 598 VAL B O 1
ATOM 11158 N N . PRO B 1 599 ? -3.209 -32.625 -37.156 1 68.75 599 PRO B N 1
ATOM 11159 C CA . PRO B 1 599 ? -2.662 -33.875 -36.625 1 68.75 599 PRO B CA 1
ATOM 11160 C C . PRO B 1 599 ? -1.184 -34.062 -36.938 1 68.75 599 PRO B C 1
ATOM 11162 O O . PRO B 1 599 ? -0.702 -33.562 -37.969 1 68.75 599 PRO B O 1
ATOM 11165 N N . PRO B 1 600 ? -0.522 -34.625 -35.969 1 59.53 600 PRO B N 1
ATOM 11166 C CA . PRO B 1 600 ? 0.863 -34.938 -36.344 1 59.53 600 PRO B CA 1
ATOM 11167 C C . PRO B 1 600 ? 0.968 -35.75 -37.625 1 59.53 600 PRO B C 1
ATOM 11169 O O . PRO B 1 600 ? -0.007 -36.375 -38.031 1 59.53 600 PRO B O 1
ATOM 11172 N N . ARG B 1 601 ? 2.143 -35.75 -38.281 1 52.91 601 ARG B N 1
ATOM 11173 C CA . ARG B 1 601 ? 2.369 -36.375 -39.562 1 52.91 601 ARG B CA 1
ATOM 11174 C C . ARG B 1 601 ? 1.89 -37.812 -39.594 1 52.91 601 ARG B C 1
ATOM 11176 O O . ARG B 1 601 ? 2.293 -38.625 -38.75 1 52.91 601 ARG B O 1
ATOM 11183 N N . LYS B 1 602 ? 0.673 -38.031 -40.062 1 52.03 602 LYS B N 1
ATOM 11184 C CA . LYS B 1 602 ? 0.173 -39.375 -40.344 1 52.03 602 LYS B CA 1
ATOM 11185 C C . LYS B 1 602 ? 1.192 -40.188 -41.156 1 52.03 602 LYS B C 1
ATOM 11187 O O . LYS B 1 602 ? 2.027 -39.625 -41.844 1 52.03 602 LYS B O 1
ATOM 11192 N N . ARG B 1 603 ? 1.284 -41.531 -40.781 1 54.53 603 ARG B N 1
ATOM 11193 C CA . ARG B 1 603 ? 1.979 -42.438 -41.688 1 54.53 603 ARG B CA 1
ATOM 11194 C C . ARG B 1 603 ? 1.738 -42.062 -43.125 1 54.53 603 ARG B C 1
ATOM 11196 O O . ARG B 1 603 ? 0.594 -41.875 -43.562 1 54.53 603 ARG B O 1
ATOM 11203 N N . ARG B 1 604 ? 2.77 -41.5 -43.688 1 54.62 604 ARG B N 1
ATOM 11204 C CA . ARG B 1 604 ? 2.686 -41 -45.062 1 54.62 604 ARG B CA 1
ATOM 11205 C C . ARG B 1 604 ? 2.219 -42.125 -46 1 54.62 604 ARG B C 1
ATOM 11207 O O . ARG B 1 604 ? 2.822 -43.188 -46.062 1 54.62 604 ARG B O 1
ATOM 11214 N N . LYS B 1 605 ? 0.942 -42.188 -46.25 1 61.47 605 LYS B N 1
ATOM 11215 C CA . LYS B 1 605 ? 0.517 -43 -47.406 1 61.47 605 LYS B CA 1
ATOM 11216 C C . LYS B 1 605 ? 0.687 -42.25 -48.719 1 61.47 605 LYS B C 1
ATOM 11218 O O . LYS B 1 605 ? 0.616 -41 -48.75 1 61.47 605 LYS B O 1
ATOM 11223 N N . THR B 1 606 ? 1.404 -42.938 -49.562 1 69.75 606 THR B N 1
ATOM 11224 C CA . THR B 1 606 ? 1.574 -42.344 -50.875 1 69.75 606 THR B CA 1
ATOM 11225 C C . THR B 1 606 ? 0.682 -43.031 -51.906 1 69.75 606 THR B C 1
ATOM 11227 O O . THR B 1 606 ? 0.334 -44.188 -51.75 1 69.75 606 THR B O 1
ATOM 11230 N N . ASP B 1 607 ? 0.187 -42.25 -52.75 1 69.69 607 ASP B N 1
ATOM 11231 C CA . ASP B 1 607 ? -0.722 -42.75 -53.781 1 69.69 607 ASP B CA 1
ATOM 11232 C C . ASP B 1 607 ? -0.022 -43.75 -54.688 1 69.69 607 ASP B C 1
ATOM 11234 O O . ASP B 1 607 ? -0.652 -44.688 -55.188 1 69.69 607 ASP B O 1
ATOM 11238 N N . SER B 1 608 ? 1.326 -43.469 -54.938 1 75.06 608 SER B N 1
ATOM 11239 C CA . SER B 1 608 ? 2.006 -44.344 -55.875 1 75.06 608 SER B CA 1
ATOM 11240 C C . SER B 1 608 ? 3.408 -44.688 -55.375 1 75.06 608 SER B C 1
ATOM 11242 O O . SER B 1 608 ? 4.008 -43.938 -54.625 1 75.06 608 SER B O 1
ATOM 11244 N N . ALA B 1 609 ? 3.865 -45.938 -55.781 1 78.12 609 ALA B N 1
ATOM 11245 C CA . ALA B 1 609 ? 5.203 -46.406 -55.469 1 78.12 609 ALA B CA 1
ATOM 11246 C C . ALA B 1 609 ? 6.254 -45.781 -56.375 1 78.12 609 ALA B C 1
ATOM 11248 O O . ALA B 1 609 ? 7.453 -46.031 -56.219 1 78.12 609 ALA B O 1
ATOM 11249 N N . GLY B 1 610 ? 5.809 -45 -57.344 1 77.62 610 GLY B N 1
ATOM 11250 C CA . GLY B 1 610 ? 6.711 -44.344 -58.25 1 77.62 610 GLY B CA 1
ATOM 11251 C C . GLY B 1 610 ? 7.605 -45.281 -59.031 1 77.62 610 GLY B C 1
ATOM 11252 O O . GLY B 1 610 ? 7.117 -46.25 -59.656 1 77.62 610 GLY B O 1
ATOM 11253 N N . LYS B 1 611 ? 8.945 -45.094 -58.875 1 81.38 611 LYS B N 1
ATOM 11254 C CA . LYS B 1 611 ? 9.914 -45.906 -59.656 1 81.38 611 LYS B CA 1
ATOM 11255 C C . LYS B 1 611 ? 10.055 -47.312 -59.062 1 81.38 611 LYS B C 1
ATOM 11257 O O . LYS B 1 611 ? 10.594 -48.188 -59.719 1 81.38 611 LYS B O 1
ATOM 11262 N N . PHE B 1 612 ? 9.414 -47.5 -57.938 1 85.75 612 PHE B N 1
ATOM 11263 C CA . PHE B 1 612 ? 9.562 -48.812 -57.281 1 85.75 612 PHE B CA 1
ATOM 11264 C C . PHE B 1 612 ? 8.328 -49.656 -57.5 1 85.75 612 PHE B C 1
ATOM 11266 O O . PHE B 1 612 ? 8.172 -50.719 -56.875 1 85.75 612 PHE B O 1
ATOM 11273 N N . GLU B 1 613 ? 7.477 -49.281 -58.375 1 87.38 613 GLU B N 1
ATOM 11274 C CA . GLU B 1 613 ? 6.207 -49.938 -58.625 1 87.38 613 GLU B CA 1
ATOM 11275 C C . GLU B 1 613 ? 6.422 -51.375 -59.094 1 87.38 613 GLU B C 1
ATOM 11277 O O . GLU B 1 613 ? 5.703 -52.281 -58.688 1 87.38 613 GLU B O 1
ATOM 11282 N N . GLU B 1 614 ? 7.375 -51.531 -59.969 1 84.88 614 GLU B N 1
ATOM 11283 C CA . GLU B 1 614 ? 7.633 -52.875 -60.5 1 84.88 614 GLU B CA 1
ATOM 11284 C C . GLU B 1 614 ? 8.102 -53.812 -59.406 1 84.88 614 GLU B C 1
ATOM 11286 O O . GLU B 1 614 ? 7.617 -54.969 -59.281 1 84.88 614 GLU B O 1
ATOM 11291 N N . GLY B 1 615 ? 9.086 -53.375 -58.656 1 85.06 615 GLY B N 1
ATOM 11292 C CA . GLY B 1 615 ? 9.594 -54.188 -57.562 1 85.06 615 GLY B CA 1
ATOM 11293 C C . GLY B 1 615 ? 8.523 -54.531 -56.531 1 85.06 615 GLY B C 1
ATOM 11294 O O . GLY B 1 615 ? 8.453 -55.656 -56.062 1 85.06 615 GLY B O 1
ATOM 11295 N N . LEU B 1 616 ? 7.691 -53.594 -56.25 1 90.44 616 LEU B N 1
ATOM 11296 C CA . LEU B 1 616 ? 6.625 -53.812 -55.281 1 90.44 616 LEU B CA 1
ATOM 11297 C C . LEU B 1 616 ? 5.57 -54.75 -55.812 1 90.44 616 LEU B C 1
ATOM 11299 O O . LEU B 1 616 ? 5.074 -55.625 -55.094 1 90.44 616 LEU B O 1
ATOM 11303 N N . SER B 1 617 ? 5.254 -54.531 -57.094 1 88.44 617 SER B N 1
ATOM 11304 C CA . SER B 1 617 ? 4.246 -55.375 -57.719 1 88.44 617 SER B CA 1
ATOM 11305 C C . SER B 1 617 ? 4.684 -56.844 -57.719 1 88.44 617 SER B C 1
ATOM 11307 O O . SER B 1 617 ? 3.861 -57.75 -57.531 1 88.44 617 SER B O 1
ATOM 11309 N N . ARG B 1 618 ? 5.926 -57.094 -57.969 1 89.88 618 ARG B N 1
ATOM 11310 C CA . ARG B 1 618 ? 6.465 -58.438 -57.938 1 89.88 618 ARG B CA 1
ATOM 11311 C C . ARG B 1 618 ? 6.301 -59.062 -56.562 1 89.88 618 ARG B C 1
ATOM 11313 O O . ARG B 1 618 ? 5.906 -60.25 -56.469 1 89.88 618 ARG B O 1
ATOM 11320 N N . LEU B 1 619 ? 6.566 -58.25 -55.594 1 90.56 619 LEU B N 1
ATOM 11321 C CA . LEU B 1 619 ? 6.461 -58.781 -54.25 1 90.56 619 LEU B CA 1
ATOM 11322 C C . LEU B 1 619 ? 5.008 -59.031 -53.875 1 90.56 619 LEU B C 1
ATOM 11324 O O . LEU B 1 619 ? 4.703 -60.031 -53.188 1 90.56 619 LEU B O 1
ATOM 11328 N N . VAL B 1 620 ? 4.133 -58.188 -54.281 1 90.69 620 VAL B N 1
ATOM 11329 C CA . VAL B 1 620 ? 2.711 -58.312 -54 1 90.69 620 VAL B CA 1
ATOM 11330 C C . VAL B 1 620 ? 2.133 -59.531 -54.688 1 90.69 620 VAL B C 1
ATOM 11332 O O . VAL B 1 620 ? 1.381 -60.312 -54.094 1 90.69 620 VAL B O 1
ATOM 11335 N N . THR B 1 621 ? 2.598 -59.656 -55.906 1 88.12 621 THR B N 1
ATOM 11336 C CA . THR B 1 621 ? 2.113 -60.781 -56.719 1 88.12 621 THR B CA 1
ATOM 11337 C C . THR B 1 621 ? 2.648 -62.094 -56.156 1 88.12 621 THR B C 1
ATOM 11339 O O . THR B 1 621 ? 1.933 -63.094 -56.156 1 88.12 621 THR B O 1
ATOM 11342 N N . ASN B 1 622 ? 3.887 -62.094 -55.875 1 88.56 622 ASN B N 1
ATOM 11343 C CA . ASN B 1 622 ? 4.52 -63.281 -55.312 1 88.56 622 ASN B CA 1
ATOM 11344 C C . ASN B 1 622 ? 3.855 -63.75 -54.031 1 88.56 622 ASN B C 1
ATOM 11346 O O . ASN B 1 622 ? 3.809 -64.938 -53.75 1 88.56 622 ASN B O 1
ATOM 11350 N N . TRP B 1 623 ? 3.322 -62.812 -53.25 1 90.19 623 TRP B N 1
ATOM 11351 C CA . TRP B 1 623 ? 2.764 -63.094 -51.938 1 90.19 623 TRP B CA 1
ATOM 11352 C C . TRP B 1 623 ? 1.305 -63.531 -52.031 1 90.19 623 TRP B C 1
ATOM 11354 O O . TRP B 1 623 ? 0.792 -64.25 -51.156 1 90.19 623 TRP B O 1
ATOM 11364 N N . ALA B 1 624 ? 0.679 -63.312 -53.094 1 83.31 624 ALA B N 1
ATOM 11365 C CA . ALA B 1 624 ? -0.766 -63.438 -53.25 1 83.31 624 ALA B CA 1
ATOM 11366 C C . ALA B 1 624 ? -1.207 -64.875 -53.156 1 83.31 624 ALA B C 1
ATOM 11368 O O . ALA B 1 624 ? -2.172 -65.188 -52.438 1 83.31 624 ALA B O 1
ATOM 11369 N N . PRO B 1 625 ? -0.392 -65.75 -53.719 1 80.31 625 PRO B N 1
ATOM 11370 C CA . PRO B 1 625 ? -0.885 -67.125 -53.656 1 80.31 625 PRO B CA 1
ATOM 11371 C C . PRO B 1 625 ? -0.664 -67.75 -52.312 1 80.31 625 PRO B C 1
ATOM 11373 O O . PRO B 1 625 ? 0.478 -68.062 -51.938 1 80.31 625 PRO B O 1
ATOM 11376 N N . GLU B 1 626 ? -1.695 -68.188 -51.688 1 84.62 626 GLU B N 1
ATOM 11377 C CA . GLU B 1 626 ? -1.627 -68.812 -50.344 1 84.62 626 GLU B CA 1
ATOM 11378 C C . GLU B 1 626 ? -1.066 -70.188 -50.375 1 84.62 626 GLU B C 1
ATOM 11380 O O . GLU B 1 626 ? -0.498 -70.688 -49.406 1 84.62 626 GLU B O 1
ATOM 11385 N N . ALA B 1 627 ? -1.256 -70.75 -51.531 1 79.75 627 ALA B N 1
ATOM 11386 C CA . ALA B 1 627 ? -0.76 -72.125 -51.688 1 79.75 627 ALA B CA 1
ATOM 11387 C C . ALA B 1 627 ? 0.766 -72.125 -51.688 1 79.75 627 ALA B C 1
ATOM 11389 O O . ALA B 1 627 ? 1.372 -73.062 -51.188 1 79.75 627 ALA B O 1
ATOM 11390 N N . VAL B 1 628 ? 1.391 -71.125 -52.156 1 79.81 628 VAL B N 1
ATOM 11391 C CA . VAL B 1 628 ? 2.844 -71.062 -52.281 1 79.81 628 VAL B CA 1
ATOM 11392 C C . VAL B 1 628 ? 3.412 -70.438 -50.969 1 79.81 628 VAL B C 1
ATOM 11394 O O . VAL B 1 628 ? 4.465 -70.875 -50.5 1 79.81 628 VAL B O 1
ATOM 11397 N N . HIS B 1 629 ? 2.637 -69.562 -50.469 1 86.44 629 HIS B N 1
ATOM 11398 C CA . HIS B 1 629 ? 3.057 -68.875 -49.219 1 86.44 629 HIS B CA 1
ATOM 11399 C C . HIS B 1 629 ? 1.971 -69 -48.156 1 86.44 629 HIS B C 1
ATOM 11401 O O . HIS B 1 629 ? 1.274 -68 -47.906 1 86.44 629 HIS B O 1
ATOM 11407 N N . PRO B 1 630 ? 1.879 -70.125 -47.562 1 87.81 630 PRO B N 1
ATOM 11408 C CA . PRO B 1 630 ? 0.896 -70.25 -46.469 1 87.81 630 PRO B CA 1
ATOM 11409 C C . PRO B 1 630 ? 1.146 -69.25 -45.344 1 87.81 630 PRO B C 1
ATOM 11411 O O . PRO B 1 630 ? 2.297 -69 -45 1 87.81 630 PRO B O 1
ATOM 11414 N N . ARG B 1 631 ? 0.093 -68.688 -44.906 1 88.88 631 ARG B N 1
ATOM 11415 C CA . ARG B 1 631 ? 0.219 -67.75 -43.844 1 88.88 631 ARG B CA 1
ATOM 11416 C C . ARG B 1 631 ? 0.436 -68.375 -42.5 1 88.88 631 ARG B C 1
ATOM 11418 O O . ARG B 1 631 ? -0.44 -69.125 -42 1 88.88 631 ARG B O 1
ATOM 11425 N N . PRO B 1 632 ? 1.614 -68.125 -41.938 1 90.31 632 PRO B N 1
ATOM 11426 C CA . PRO B 1 632 ? 1.873 -68.812 -40.656 1 90.31 632 PRO B CA 1
ATOM 11427 C C . PRO B 1 632 ? 1.031 -68.25 -39.5 1 90.31 632 PRO B C 1
ATOM 11429 O O . PRO B 1 632 ? 0.677 -67.062 -39.531 1 90.31 632 PRO B O 1
ATOM 11432 N N . SER B 1 633 ? 0.704 -69.062 -38.562 1 87.31 633 SER B N 1
ATOM 11433 C CA . SER B 1 633 ? 0.007 -68.625 -37.375 1 87.31 633 SER B CA 1
ATOM 11434 C C . SER B 1 633 ? 0.862 -67.625 -36.562 1 87.31 633 SER B C 1
ATOM 11436 O O . SER B 1 633 ? 2.074 -67.562 -36.781 1 87.31 633 SER B O 1
ATOM 11438 N N . THR B 1 634 ? 0.274 -66.938 -35.75 1 87.38 634 THR B N 1
ATOM 11439 C CA . THR B 1 634 ? 0.98 -66 -34.906 1 87.38 634 THR B CA 1
ATOM 11440 C C . THR B 1 634 ? 2.014 -66.688 -34.031 1 87.38 634 THR B C 1
ATOM 11442 O O . THR B 1 634 ? 3.08 -66.125 -33.75 1 87.38 634 THR B O 1
ATOM 11445 N N . GLU B 1 635 ? 1.689 -67.875 -33.656 1 84.88 635 GLU B N 1
ATOM 11446 C CA . GLU B 1 635 ? 2.604 -68.625 -32.812 1 84.88 635 GLU B CA 1
ATOM 11447 C C . GLU B 1 635 ? 3.875 -69 -33.562 1 84.88 635 GLU B C 1
ATOM 11449 O O . GLU B 1 635 ? 4.977 -68.938 -33 1 84.88 635 GLU B O 1
ATOM 11454 N N . VAL B 1 636 ? 3.662 -69.375 -34.781 1 88.94 636 VAL B N 1
ATOM 11455 C CA . VAL B 1 636 ? 4.805 -69.75 -35.625 1 88.94 636 VAL B CA 1
ATOM 11456 C C . VAL B 1 636 ? 5.641 -68.5 -35.906 1 88.94 636 VAL B C 1
ATOM 11458 O O . VAL B 1 636 ? 6.871 -68.562 -35.938 1 88.94 636 VAL B O 1
ATOM 11461 N N . GLN B 1 637 ? 4.98 -67.375 -36.094 1 90.88 637 GLN B N 1
ATOM 11462 C CA . GLN B 1 637 ? 5.688 -66.125 -36.344 1 90.88 637 GLN B CA 1
ATOM 11463 C C . GLN B 1 637 ? 6.555 -65.75 -35.125 1 90.88 637 GLN B C 1
ATOM 11465 O O . GLN B 1 637 ? 7.707 -65.375 -35.312 1 90.88 637 GLN B O 1
ATOM 11470 N N . ASP B 1 638 ? 5.988 -65.938 -34.031 1 88.56 638 ASP B N 1
ATOM 11471 C CA . ASP B 1 638 ? 6.711 -65.625 -32.812 1 88.56 638 ASP B CA 1
ATOM 11472 C C . ASP B 1 638 ? 7.902 -66.562 -32.625 1 88.56 638 ASP B C 1
ATOM 11474 O O . ASP B 1 638 ? 8.977 -66.125 -32.188 1 88.56 638 ASP B O 1
ATOM 11478 N N . ASP B 1 639 ? 7.598 -67.75 -32.906 1 88.88 639 ASP B N 1
ATOM 11479 C CA . ASP B 1 639 ? 8.648 -68.812 -32.781 1 88.88 639 ASP B CA 1
ATOM 11480 C C . ASP B 1 639 ? 9.82 -68.5 -33.719 1 88.88 639 ASP B C 1
ATOM 11482 O O . ASP B 1 639 ? 10.984 -68.625 -33.312 1 88.88 639 ASP B O 1
ATOM 11486 N N . VAL B 1 640 ? 9.516 -68.125 -34.906 1 92.19 640 VAL B N 1
ATOM 11487 C CA . VAL B 1 640 ? 10.555 -67.875 -35.875 1 92.19 640 VAL B CA 1
ATOM 11488 C C . VAL B 1 640 ? 11.312 -66.562 -35.469 1 92.19 640 VAL B C 1
ATOM 11490 O O . VAL B 1 640 ? 12.523 -66.5 -35.656 1 92.19 640 VAL B O 1
ATOM 11493 N N . LEU B 1 641 ? 10.57 -65.625 -34.969 1 91.62 641 LEU B N 1
ATOM 11494 C CA . LEU B 1 641 ? 11.219 -64.438 -34.5 1 91.62 641 LEU B CA 1
ATOM 11495 C C . LEU B 1 641 ? 12.195 -64.75 -33.344 1 91.62 641 LEU B C 1
ATOM 11497 O O . LEU B 1 641 ? 13.273 -64.125 -33.281 1 91.62 641 LEU B O 1
ATOM 11501 N N . ASN B 1 642 ? 11.836 -65.625 -32.469 1 89.5 642 ASN B N 1
ATOM 11502 C CA . ASN B 1 642 ? 12.727 -66.062 -31.391 1 89.5 642 ASN B CA 1
ATOM 11503 C C . ASN B 1 642 ? 14 -66.688 -31.938 1 89.5 642 ASN B C 1
ATOM 11505 O O . ASN B 1 642 ? 15.094 -66.438 -31.422 1 89.5 642 ASN B O 1
ATOM 11509 N N . LEU B 1 643 ? 13.758 -67.438 -32.906 1 91.56 643 LEU B N 1
ATOM 11510 C CA . LEU B 1 643 ? 14.891 -68.125 -33.531 1 91.56 643 LEU B CA 1
ATOM 11511 C C . LEU B 1 643 ? 15.859 -67.125 -34.125 1 91.56 643 LEU B C 1
ATOM 11513 O O . LEU B 1 643 ? 17.078 -67.25 -33.938 1 91.56 643 LEU B O 1
ATOM 11517 N N . VAL B 1 644 ? 15.336 -66.188 -34.781 1 93.75 644 VAL B N 1
ATOM 11518 C CA . VAL B 1 644 ? 16.156 -65.188 -35.438 1 93.75 644 VAL B CA 1
ATOM 11519 C C . VAL B 1 644 ? 16.844 -64.312 -34.375 1 93.75 644 VAL B C 1
ATOM 11521 O O . VAL B 1 644 ? 18.016 -64 -34.5 1 93.75 644 VAL B O 1
ATOM 11524 N N . ASP B 1 645 ? 16.125 -63.938 -33.375 1 91.62 645 ASP B N 1
ATOM 11525 C CA . ASP B 1 645 ? 16.672 -63.156 -32.281 1 91.62 645 ASP B CA 1
ATOM 11526 C C . ASP B 1 645 ? 17.812 -63.906 -31.578 1 91.62 645 ASP B C 1
ATOM 11528 O O . ASP B 1 645 ? 18.812 -63.281 -31.203 1 91.62 645 ASP B O 1
ATOM 11532 N N . ASP B 1 646 ? 17.641 -65.188 -31.422 1 90.69 646 ASP B N 1
ATOM 11533 C CA . ASP B 1 646 ? 18.672 -66 -30.812 1 90.69 646 ASP B CA 1
ATOM 11534 C C . ASP B 1 646 ? 19.922 -66.062 -31.703 1 90.69 646 ASP B C 1
ATOM 11536 O O . ASP B 1 646 ? 21.047 -66 -31.203 1 90.69 646 ASP B O 1
ATOM 11540 N N . LEU B 1 647 ? 19.688 -66.188 -32.969 1 92.06 647 LEU B N 1
ATOM 11541 C CA . LEU B 1 647 ? 20.797 -66.188 -33.906 1 92.06 647 LEU B CA 1
ATOM 11542 C C . LEU B 1 647 ? 21.594 -64.875 -33.844 1 92.06 647 LEU B C 1
ATOM 11544 O O . LEU B 1 647 ? 22.828 -64.875 -33.844 1 92.06 647 LEU B O 1
ATOM 11548 N N . ILE B 1 648 ? 20.859 -63.812 -33.812 1 93.06 648 ILE B N 1
ATOM 11549 C CA . ILE B 1 648 ? 21.516 -62.531 -33.781 1 93.06 648 ILE B CA 1
ATOM 11550 C C . ILE B 1 648 ? 22.25 -62.344 -32.438 1 93.06 648 ILE B C 1
ATOM 11552 O O . ILE B 1 648 ? 23.344 -61.75 -32.406 1 93.06 648 ILE B O 1
ATOM 11556 N N . SER B 1 649 ? 21.75 -62.875 -31.406 1 89.06 649 SER B N 1
ATOM 11557 C CA . SER B 1 649 ? 22.297 -62.688 -30.062 1 89.06 649 SER B CA 1
ATOM 11558 C C . SER B 1 649 ? 23.516 -63.594 -29.844 1 89.06 649 SER B C 1
ATOM 11560 O O . SER B 1 649 ? 24.391 -63.281 -29.031 1 89.06 649 SER B O 1
ATOM 11562 N N . SER B 1 650 ? 23.562 -64.688 -30.609 1 90 650 SER B N 1
ATOM 11563 C CA . SER B 1 650 ? 24.547 -65.688 -30.156 1 90 650 SER B CA 1
ATOM 11564 C C . SER B 1 650 ? 25.359 -66.25 -31.312 1 90 650 SER B C 1
ATOM 11566 O O . SER B 1 650 ? 26.391 -66.875 -31.109 1 90 650 SER B O 1
ATOM 11568 N N . SER B 1 651 ? 24.984 -66 -32.5 1 90.5 651 SER B N 1
ATOM 11569 C CA . SER B 1 651 ? 25.656 -66.625 -33.656 1 90.5 651 SER B CA 1
ATOM 11570 C C . SER B 1 651 ? 27.109 -66.188 -33.75 1 90.5 651 SER B C 1
ATOM 11572 O O . SER B 1 651 ? 27.422 -65 -33.469 1 90.5 651 SER B O 1
ATOM 11574 N N . LYS B 1 652 ? 27.953 -67.125 -34.156 1 89.69 652 LYS B N 1
ATOM 11575 C CA . LYS B 1 652 ? 29.375 -66.812 -34.281 1 89.69 652 LYS B CA 1
ATOM 11576 C C . LYS B 1 652 ? 29.719 -66.438 -35.719 1 89.69 652 LYS B C 1
ATOM 11578 O O . LYS B 1 652 ? 30.875 -66.188 -36.062 1 89.69 652 LYS B O 1
ATOM 11583 N N . GLU B 1 653 ? 28.688 -66.375 -36.562 1 89.25 653 GLU B N 1
ATOM 11584 C CA . GLU B 1 653 ? 28.906 -65.875 -37.938 1 89.25 653 GLU B CA 1
ATOM 11585 C C . GLU B 1 653 ? 29.5 -64.5 -37.938 1 89.25 653 GLU B C 1
ATOM 11587 O O . GLU B 1 653 ? 29 -63.594 -37.25 1 89.25 653 GLU B O 1
ATOM 11592 N N . GLU B 1 654 ? 30.531 -64.25 -38.625 1 88.75 654 GLU B N 1
ATOM 11593 C CA . GLU B 1 654 ? 31.328 -63 -38.594 1 88.75 654 GLU B CA 1
ATOM 11594 C C . GLU B 1 654 ? 30.453 -61.781 -38.875 1 88.75 654 GLU B C 1
ATOM 11596 O O . GLU B 1 654 ? 30.578 -60.781 -38.156 1 88.75 654 GLU B O 1
ATOM 11601 N N . ALA B 1 655 ? 29.609 -61.906 -39.844 1 88.5 655 ALA B N 1
ATOM 11602 C CA . ALA B 1 655 ? 28.766 -60.75 -40.219 1 88.5 655 ALA B CA 1
ATOM 11603 C C . ALA B 1 655 ? 27.812 -60.406 -39.062 1 88.5 655 ALA B C 1
ATOM 11605 O O . ALA B 1 655 ? 27.562 -59.25 -38.812 1 88.5 655 ALA B O 1
ATOM 11606 N N . ILE B 1 656 ? 27.312 -61.406 -38.344 1 92.94 656 ILE B N 1
ATOM 11607 C CA . ILE B 1 656 ? 26.391 -61.188 -37.219 1 92.94 656 ILE B CA 1
ATOM 11608 C C . ILE B 1 656 ? 27.141 -60.688 -36 1 92.94 656 ILE B C 1
ATOM 11610 O O . ILE B 1 656 ? 26.641 -59.781 -35.312 1 92.94 656 ILE B O 1
ATOM 11614 N N . GLU B 1 657 ? 28.297 -61.156 -35.812 1 91.69 657 GLU B N 1
ATOM 11615 C CA . GLU B 1 657 ? 29.125 -60.688 -34.688 1 91.69 657 GLU B CA 1
ATOM 11616 C C . GLU B 1 657 ? 29.516 -59.219 -34.875 1 91.69 657 GLU B C 1
ATOM 11618 O O . GLU B 1 657 ? 29.469 -58.469 -33.906 1 91.69 657 GLU B O 1
ATOM 11623 N N . THR B 1 658 ? 29.891 -58.938 -36.094 1 90.5 658 THR B N 1
ATOM 11624 C CA . THR B 1 658 ? 30.25 -57.531 -36.375 1 90.5 658 THR B CA 1
ATOM 11625 C C . THR B 1 658 ? 29.047 -56.625 -36.188 1 90.5 658 THR B C 1
ATOM 11627 O O . THR B 1 658 ? 29.172 -55.531 -35.656 1 90.5 658 THR B O 1
ATOM 11630 N N . PHE B 1 659 ? 27.922 -57.094 -36.531 1 90.5 659 PHE B N 1
ATOM 11631 C CA . PHE B 1 659 ? 26.672 -56.375 -36.406 1 90.5 659 PHE B CA 1
ATOM 11632 C C . PHE B 1 659 ? 26.328 -56.156 -34.906 1 90.5 659 PHE B C 1
ATOM 11634 O O . PHE B 1 659 ? 25.984 -55.031 -34.5 1 90.5 659 PHE B O 1
ATOM 11641 N N . ARG B 1 660 ? 26.516 -57.062 -34.125 1 89.38 660 ARG B N 1
ATOM 11642 C CA . ARG B 1 660 ? 26.172 -57.031 -32.719 1 89.38 660 ARG B CA 1
ATOM 11643 C C . ARG B 1 660 ? 27.078 -56.094 -31.953 1 89.38 660 ARG B C 1
ATOM 11645 O O . ARG B 1 660 ? 26.703 -55.594 -30.891 1 89.38 660 ARG B O 1
ATOM 11652 N N . GLN B 1 661 ? 28.234 -55.875 -32.5 1 89.5 661 GLN B N 1
ATOM 11653 C CA . GLN B 1 661 ? 29.188 -55 -31.812 1 89.5 661 GLN B CA 1
ATOM 11654 C C . GLN B 1 661 ? 28.828 -53.531 -32.031 1 89.5 661 GLN B C 1
ATOM 11656 O O . GLN B 1 661 ? 29.312 -52.656 -31.281 1 89.5 661 GLN B O 1
ATOM 11661 N N . ARG B 1 662 ? 28.031 -53.312 -32.938 1 91.19 662 ARG B N 1
ATOM 11662 C CA . ARG B 1 662 ? 27.562 -51.938 -33.156 1 91.19 662 ARG B CA 1
ATOM 11663 C C . ARG B 1 662 ? 26.281 -51.656 -32.375 1 91.19 662 ARG B C 1
ATOM 11665 O O . ARG B 1 662 ? 25.188 -52.062 -32.812 1 91.19 662 ARG B O 1
ATOM 11672 N N . GLU B 1 663 ? 26.375 -50.875 -31.484 1 89.19 663 GLU B N 1
ATOM 11673 C CA . GLU B 1 663 ? 25.297 -50.656 -30.516 1 89.19 663 GLU B CA 1
ATOM 11674 C C . GLU B 1 663 ? 24.047 -50.125 -31.203 1 89.19 663 GLU B C 1
ATOM 11676 O O . GLU B 1 663 ? 22.922 -50.531 -30.891 1 89.19 663 GLU B O 1
ATOM 11681 N N . ALA B 1 664 ? 24.25 -49.219 -32.094 1 90.5 664 ALA B N 1
ATOM 11682 C CA . ALA B 1 664 ? 23.109 -48.625 -32.781 1 90.5 664 ALA B CA 1
ATOM 11683 C C . ALA B 1 664 ? 22.375 -49.688 -33.625 1 90.5 664 ALA B C 1
ATOM 11685 O O . ALA B 1 664 ? 21.141 -49.656 -33.688 1 90.5 664 ALA B O 1
ATOM 11686 N N . TYR B 1 665 ? 23.094 -50.594 -34.219 1 92.38 665 TYR B N 1
ATOM 11687 C CA . TYR B 1 665 ? 22.484 -51.625 -35.062 1 92.38 665 TYR B CA 1
ATOM 11688 C C . TYR B 1 665 ? 21.734 -52.625 -34.188 1 92.38 665 TYR B C 1
ATOM 11690 O O . TYR B 1 665 ? 20.609 -53.031 -34.531 1 92.38 665 TYR B O 1
ATOM 11698 N N . LEU B 1 666 ? 22.406 -52.938 -33.125 1 91.31 666 LEU B N 1
ATOM 11699 C CA . LEU B 1 666 ? 21.734 -53.875 -32.219 1 91.31 666 LEU B CA 1
ATOM 11700 C C . LEU B 1 666 ? 20.453 -53.25 -31.672 1 91.31 666 LEU B C 1
ATOM 11702 O O . LEU B 1 666 ? 19.438 -53.969 -31.547 1 91.31 666 LEU B O 1
ATOM 11706 N N . THR B 1 667 ? 20.5 -52 -31.312 1 89.5 667 THR B N 1
ATOM 11707 C CA . THR B 1 667 ? 19.312 -51.344 -30.812 1 89.5 667 THR B CA 1
ATOM 11708 C C . THR B 1 667 ? 18.219 -51.25 -31.875 1 89.5 667 THR B C 1
ATOM 11710 O O . THR B 1 667 ? 17.047 -51.438 -31.562 1 89.5 667 THR B O 1
ATOM 11713 N N . ALA B 1 668 ? 18.625 -51.031 -33 1 91.69 668 ALA B N 1
ATOM 11714 C CA . ALA B 1 668 ? 17.672 -51 -34.094 1 91.69 668 ALA B CA 1
ATOM 11715 C C . ALA B 1 668 ? 17.016 -52.344 -34.312 1 91.69 668 ALA B C 1
ATOM 11717 O O . ALA B 1 668 ? 15.82 -52.438 -34.594 1 91.69 668 ALA B O 1
ATOM 11718 N N . TRP B 1 669 ? 17.781 -53.344 -34.188 1 93.75 669 TRP B N 1
ATOM 11719 C CA . TRP B 1 669 ? 17.219 -54.688 -34.281 1 93.75 669 TRP B CA 1
ATOM 11720 C C . TRP B 1 669 ? 16.203 -54.938 -33.188 1 93.75 669 TRP B C 1
ATOM 11722 O O . TRP B 1 669 ? 15.117 -55.438 -33.406 1 93.75 669 TRP B O 1
ATOM 11732 N N . ARG B 1 670 ? 16.594 -54.562 -32.031 1 89 670 ARG B N 1
ATOM 11733 C CA . ARG B 1 670 ? 15.703 -54.75 -30.891 1 89 670 ARG B CA 1
ATOM 11734 C C . ARG B 1 670 ? 14.406 -53.969 -31.078 1 89 670 ARG B C 1
ATOM 11736 O O . ARG B 1 670 ? 13.336 -54.438 -30.672 1 89 670 ARG B O 1
ATOM 11743 N N . TYR B 1 671 ? 14.523 -52.844 -31.625 1 88.81 671 TYR B N 1
ATOM 11744 C CA . TYR B 1 671 ? 13.328 -52.062 -31.953 1 88.81 671 TYR B CA 1
ATOM 11745 C C . TYR B 1 671 ? 12.461 -52.812 -32.969 1 88.81 671 TYR B C 1
ATOM 11747 O O . TYR B 1 671 ? 11.242 -52.875 -32.812 1 88.81 671 TYR B O 1
ATOM 11755 N N . LEU B 1 672 ? 13.102 -53.312 -33.969 1 92.25 672 LEU B N 1
ATOM 11756 C CA . LEU B 1 672 ? 12.359 -54.062 -34.969 1 92.25 672 LEU B CA 1
ATOM 11757 C C . LEU B 1 672 ? 11.695 -55.281 -34.344 1 92.25 672 LEU B C 1
ATOM 11759 O O . LEU B 1 672 ? 10.516 -55.562 -34.594 1 92.25 672 LEU B O 1
ATOM 11763 N N . CYS B 1 673 ? 12.508 -56 -33.625 1 89.56 673 CYS B N 1
ATOM 11764 C CA . CYS B 1 673 ? 11.984 -57.188 -32.938 1 89.56 673 CYS B CA 1
ATOM 11765 C C . CYS B 1 673 ? 10.773 -56.844 -32.094 1 89.56 673 CYS B C 1
ATOM 11767 O O . CYS B 1 673 ? 9.75 -57.5 -32.156 1 89.56 673 CYS B O 1
ATOM 11769 N N . SER B 1 674 ? 10.914 -55.75 -31.359 1 84.81 674 SER B N 1
ATOM 11770 C CA . SER B 1 674 ? 9.812 -55.312 -30.516 1 84.81 674 SER B CA 1
ATOM 11771 C C . SER B 1 674 ? 8.609 -54.906 -31.344 1 84.81 674 SER B C 1
ATOM 11773 O O . SER B 1 674 ? 7.465 -55.125 -30.953 1 84.81 674 SER B O 1
ATOM 11775 N N . SER B 1 675 ? 8.883 -54.219 -32.406 1 87.44 675 SER B N 1
ATOM 11776 C CA . SER B 1 675 ? 7.801 -53.781 -33.25 1 87.44 675 SER B CA 1
ATOM 11777 C C . SER B 1 675 ? 6.988 -54.938 -33.781 1 87.44 675 SER B C 1
ATOM 11779 O O . SER B 1 675 ? 5.762 -54.844 -33.906 1 87.44 675 SER B O 1
ATOM 11781 N N . ILE B 1 676 ? 7.656 -56 -34.125 1 89.56 676 ILE B N 1
ATOM 11782 C CA . ILE B 1 676 ? 6.965 -57.188 -34.625 1 89.56 676 ILE B CA 1
ATOM 11783 C C . ILE B 1 676 ? 6.234 -57.875 -33.469 1 89.56 676 ILE B C 1
ATOM 11785 O O . ILE B 1 676 ? 5.066 -58.25 -33.625 1 89.56 676 ILE B O 1
ATOM 11789 N N . ARG B 1 677 ? 6.891 -58 -32.438 1 85 677 ARG B N 1
ATOM 11790 C CA . ARG B 1 677 ? 6.336 -58.719 -31.281 1 85 677 ARG B CA 1
ATOM 11791 C C . ARG B 1 677 ? 5.051 -58.031 -30.797 1 85 677 ARG B C 1
ATOM 11793 O O . ARG B 1 677 ? 4.141 -58.719 -30.312 1 85 677 ARG B O 1
ATOM 11800 N N . LYS B 1 678 ? 4.965 -56.844 -30.906 1 80.75 678 LYS B N 1
ATOM 11801 C CA . LYS B 1 678 ? 3.779 -56.094 -30.453 1 80.75 678 LYS B CA 1
ATOM 11802 C C . LYS B 1 678 ? 2.541 -56.562 -31.234 1 80.75 678 LYS B C 1
ATOM 11804 O O . LYS B 1 678 ? 1.415 -56.375 -30.75 1 80.75 678 LYS B O 1
ATOM 11809 N N . TYR B 1 679 ? 2.801 -57.094 -32.406 1 81.06 679 TYR B N 1
ATOM 11810 C CA . TYR B 1 679 ? 1.678 -57.562 -33.219 1 81.06 679 TYR B CA 1
ATOM 11811 C C . TYR B 1 679 ? 1.439 -59.062 -33 1 81.06 679 TYR B C 1
ATOM 11813 O O . TYR B 1 679 ? 0.322 -59.531 -33.188 1 81.06 679 TYR B O 1
ATOM 11821 N N . THR B 1 680 ? 2.393 -59.812 -32.656 1 77.75 680 THR B N 1
ATOM 11822 C CA . THR B 1 680 ? 2.266 -61.281 -32.594 1 77.75 680 THR B CA 1
ATOM 11823 C C . THR B 1 680 ? 1.644 -61.688 -31.25 1 77.75 680 THR B C 1
ATOM 11825 O O . THR B 1 680 ? 0.917 -62.688 -31.188 1 77.75 680 THR B O 1
ATOM 11828 N N . SER B 1 681 ? 1.993 -61.094 -30.219 1 64.88 681 SER B N 1
ATOM 11829 C CA . SER B 1 681 ? 1.437 -61.5 -28.922 1 64.88 681 SER B CA 1
ATOM 11830 C C . SER B 1 681 ? 1.409 -60.312 -27.953 1 64.88 681 SER B C 1
ATOM 11832 O O . SER B 1 681 ? 2.367 -59.531 -27.891 1 64.88 681 SER B O 1
ATOM 11834 N N . SER B 1 682 ? 0.248 -60.281 -27.344 1 60.72 682 SER B N 1
ATOM 11835 C CA . SER B 1 682 ? 0.151 -59.25 -26.312 1 60.72 682 SER B CA 1
ATOM 11836 C C . SER B 1 682 ? 0.908 -59.656 -25.047 1 60.72 682 SER B C 1
ATOM 11838 O O . SER B 1 682 ? 1.165 -58.844 -24.172 1 60.72 682 SER B O 1
ATOM 11840 N N . GLN B 1 683 ? 1.369 -60.969 -25.031 1 59.38 683 GLN B N 1
ATOM 11841 C CA . GLN B 1 683 ? 1.941 -61.5 -23.797 1 59.38 683 GLN B CA 1
ATOM 11842 C C . GLN B 1 683 ? 3.457 -61.656 -23.922 1 59.38 683 GLN B C 1
ATOM 11844 O O . GLN B 1 683 ? 4.121 -62.031 -22.953 1 59.38 683 GLN B O 1
ATOM 11849 N N . ARG B 1 684 ? 3.941 -61.281 -25.047 1 62.03 684 ARG B N 1
ATOM 11850 C CA . ARG B 1 684 ? 5.367 -61.531 -25.219 1 62.03 684 ARG B CA 1
ATOM 11851 C C . ARG B 1 684 ? 6.199 -60.344 -24.734 1 62.03 684 ARG B C 1
ATOM 11853 O O . ARG B 1 684 ? 5.727 -59.188 -24.75 1 62.03 684 ARG B O 1
ATOM 11860 N N . ASP B 1 685 ? 7.43 -60.656 -24.344 1 67.31 685 ASP B N 1
ATOM 11861 C CA . ASP B 1 685 ? 8.391 -59.688 -23.875 1 67.31 685 ASP B CA 1
ATOM 11862 C C . ASP B 1 685 ? 8.945 -58.844 -25.016 1 67.31 685 ASP B C 1
ATOM 11864 O O . ASP B 1 685 ? 9.203 -59.375 -26.109 1 67.31 685 ASP B O 1
ATOM 11868 N N . VAL B 1 686 ? 8.867 -57.594 -24.875 1 74.69 686 VAL B N 1
ATOM 11869 C CA . VAL B 1 686 ? 9.461 -56.719 -25.859 1 74.69 686 VAL B CA 1
ATOM 11870 C C . VAL B 1 686 ? 10.727 -56.062 -25.281 1 74.69 686 VAL B C 1
ATOM 11872 O O . VAL B 1 686 ? 10.922 -56.062 -24.062 1 74.69 686 VAL B O 1
ATOM 11875 N N . TYR B 1 687 ? 11.656 -55.656 -26.156 1 74.62 687 TYR B N 1
ATOM 11876 C CA . TYR B 1 687 ? 12.82 -54.875 -25.734 1 74.62 687 TYR B CA 1
ATOM 11877 C C . TYR B 1 687 ? 12.438 -53.438 -25.391 1 74.62 687 TYR B C 1
ATOM 11879 O O . TYR B 1 687 ? 11.594 -52.844 -26.062 1 74.62 687 TYR B O 1
ATOM 11887 N N . VAL B 1 688 ? 12.914 -52.969 -24.297 1 67.94 688 VAL B N 1
ATOM 11888 C CA . VAL B 1 688 ? 12.797 -51.562 -23.969 1 67.94 688 VAL B CA 1
ATOM 11889 C C . VAL B 1 688 ? 14.18 -50.906 -24 1 67.94 688 VAL B C 1
ATOM 11891 O O . VAL B 1 688 ? 15.188 -51.562 -23.688 1 67.94 688 VAL B O 1
ATOM 11894 N N . ALA B 1 689 ? 14.266 -49.75 -24.656 1 69.12 689 ALA B N 1
ATOM 11895 C CA . ALA B 1 689 ? 15.555 -49.062 -24.766 1 69.12 689 ALA B CA 1
ATOM 11896 C C . ALA B 1 689 ? 16.078 -48.656 -23.375 1 69.12 689 ALA B C 1
ATOM 11898 O O . ALA B 1 689 ? 15.781 -47.562 -22.891 1 69.12 689 ALA B O 1
ATOM 11899 N N . ASP B 1 690 ? 16.625 -49.594 -22.672 1 62.03 690 ASP B N 1
ATOM 11900 C CA . ASP B 1 690 ? 17.219 -49.344 -21.359 1 62.03 690 ASP B CA 1
ATOM 11901 C C . ASP B 1 690 ? 18.719 -49.125 -21.453 1 62.03 690 ASP B C 1
ATOM 11903 O O . ASP B 1 690 ? 19.391 -49.781 -22.266 1 62.03 690 ASP B O 1
ATOM 11907 N N . ASP B 1 691 ? 19.234 -48.125 -20.844 1 62.44 691 ASP B N 1
ATOM 11908 C CA . ASP B 1 691 ? 20.672 -47.906 -20.672 1 62.44 691 ASP B CA 1
ATOM 11909 C C . ASP B 1 691 ? 21.328 -47.5 -21.984 1 62.44 691 ASP B C 1
ATOM 11911 O O . ASP B 1 691 ? 22.422 -47.938 -22.312 1 62.44 691 ASP B O 1
ATOM 11915 N N . ILE B 1 692 ? 20.484 -46.938 -22.812 1 72.06 692 ILE B N 1
ATOM 11916 C CA . ILE B 1 692 ? 21.062 -46.469 -24.047 1 72.06 692 ILE B CA 1
ATOM 11917 C C . ILE B 1 692 ? 21.094 -44.938 -24.031 1 72.06 692 ILE B C 1
ATOM 11919 O O . ILE B 1 692 ? 20.25 -44.281 -23.406 1 72.06 692 ILE B O 1
ATOM 11923 N N . THR B 1 693 ? 22.141 -44.344 -24.578 1 74.38 693 THR B N 1
ATOM 11924 C CA . THR B 1 693 ? 22.234 -42.906 -24.688 1 74.38 693 THR B CA 1
ATOM 11925 C C . THR B 1 693 ? 21.281 -42.375 -25.766 1 74.38 693 THR B C 1
ATOM 11927 O O . THR B 1 693 ? 20.844 -43.125 -26.641 1 74.38 693 THR B O 1
ATOM 11930 N N . ILE B 1 694 ? 20.984 -41.188 -25.625 1 75.06 694 ILE B N 1
ATOM 11931 C CA . ILE B 1 694 ? 20.109 -40.531 -26.594 1 75.06 694 ILE B CA 1
ATOM 11932 C C . ILE B 1 694 ? 20.734 -40.562 -27.984 1 75.06 694 ILE B C 1
ATOM 11934 O O . ILE B 1 694 ? 20.031 -40.688 -28.984 1 75.06 694 ILE B O 1
ATOM 11938 N N . GLU B 1 695 ? 22.062 -40.531 -28.016 1 79.69 695 GLU B N 1
ATOM 11939 C CA . GLU B 1 695 ? 22.766 -40.562 -29.297 1 79.69 695 GLU B CA 1
ATOM 11940 C C . GLU B 1 695 ? 22.625 -41.906 -29.969 1 79.69 695 GLU B C 1
ATOM 11942 O O . GLU B 1 695 ? 22.391 -41.969 -31.188 1 79.69 695 GLU B O 1
ATOM 11947 N N . VAL B 1 696 ? 22.781 -42.906 -29.188 1 82.88 696 VAL B N 1
ATOM 11948 C CA . VAL B 1 696 ? 22.656 -44.25 -29.719 1 82.88 696 VAL B CA 1
ATOM 11949 C C . VAL B 1 696 ? 21.219 -44.5 -30.203 1 82.88 696 VAL B C 1
ATOM 11951 O O . VAL B 1 696 ? 21 -45.094 -31.25 1 82.88 696 VAL B O 1
ATOM 11954 N N . LEU B 1 697 ? 20.312 -44.031 -29.453 1 81.31 697 LEU B N 1
ATOM 11955 C CA . LEU B 1 697 ? 18.922 -44.188 -29.828 1 81.31 697 LEU B CA 1
ATOM 11956 C C . LEU B 1 697 ? 18.625 -43.438 -31.141 1 81.31 697 LEU B C 1
ATOM 11958 O O . LEU B 1 697 ? 17.953 -44 -32.031 1 81.31 697 LEU B O 1
ATOM 11962 N N . ARG B 1 698 ? 19.172 -42.312 -31.203 1 83.12 698 ARG B N 1
ATOM 11963 C CA . ARG B 1 698 ? 18.969 -41.531 -32.406 1 83.12 698 ARG B CA 1
ATOM 11964 C C . ARG B 1 698 ? 19.562 -42.25 -33.625 1 83.12 698 ARG B C 1
ATOM 11966 O O . ARG B 1 698 ? 18.922 -42.312 -34.688 1 83.12 698 ARG B O 1
ATOM 11973 N N . ARG B 1 699 ? 20.672 -42.719 -33.469 1 86.81 699 ARG B N 1
ATOM 11974 C CA . ARG B 1 699 ? 21.359 -43.406 -34.562 1 86.81 699 ARG B CA 1
ATOM 11975 C C . ARG B 1 699 ? 20.609 -44.688 -34.969 1 86.81 699 ARG B C 1
ATOM 11977 O O . ARG B 1 699 ? 20.578 -45.062 -36.125 1 86.81 699 ARG B O 1
ATOM 11984 N N . SER B 1 700 ? 20.078 -45.312 -33.969 1 89.25 700 SER B N 1
ATOM 11985 C CA . SER B 1 700 ? 19.359 -46.562 -34.219 1 89.25 700 SER B CA 1
ATOM 11986 C C . SER B 1 700 ? 18.094 -46.344 -35.031 1 89.25 700 SER B C 1
ATOM 11988 O O . SER B 1 700 ? 17.609 -47.25 -35.719 1 89.25 700 SER B O 1
ATOM 11990 N N . LEU B 1 701 ? 17.594 -45.125 -35 1 87.38 701 LEU B N 1
ATOM 11991 C CA . LEU B 1 701 ? 16.328 -44.812 -35.656 1 87.38 701 LEU B CA 1
ATOM 11992 C C . LEU B 1 701 ? 16.547 -44.188 -37 1 87.38 701 LEU B C 1
ATOM 11994 O O . LEU B 1 701 ? 15.594 -43.875 -37.719 1 87.38 701 LEU B O 1
ATOM 11998 N N . GLU B 1 702 ? 17.781 -44 -37.281 1 89.12 702 GLU B N 1
ATOM 11999 C CA . GLU B 1 702 ? 18.109 -43.438 -38.594 1 89.12 702 GLU B CA 1
ATOM 12000 C C . GLU B 1 702 ? 17.719 -44.406 -39.719 1 89.12 702 GLU B C 1
ATOM 12002 O O . GLU B 1 702 ? 17.812 -45.625 -39.562 1 89.12 702 GLU B O 1
ATOM 12007 N N . ARG B 1 703 ? 17.422 -43.875 -40.875 1 90.31 703 ARG B N 1
ATOM 12008 C CA . ARG B 1 703 ? 16.984 -44.656 -42.031 1 90.31 703 ARG B CA 1
ATOM 12009 C C . ARG B 1 703 ? 18.062 -45.625 -42.469 1 90.31 703 ARG B C 1
ATOM 12011 O O . ARG B 1 703 ? 17.781 -46.781 -42.75 1 90.31 703 ARG B O 1
ATOM 12018 N N . ASN B 1 704 ? 19.219 -45.125 -42.531 1 92 704 ASN B N 1
ATOM 12019 C CA . ASN B 1 704 ? 20.312 -46 -42.969 1 92 704 ASN B CA 1
ATOM 12020 C C . ASN B 1 704 ? 20.547 -47.156 -42 1 92 704 ASN B C 1
ATOM 12022 O O . ASN B 1 704 ? 20.875 -48.25 -42.438 1 92 704 ASN B O 1
ATOM 12026 N N . THR B 1 705 ? 20.438 -46.906 -40.781 1 93.94 705 THR B N 1
ATOM 12027 C CA . THR B 1 705 ? 20.594 -47.969 -39.781 1 93.94 705 THR B CA 1
ATOM 12028 C C . THR B 1 705 ? 19.5 -49 -39.938 1 93.94 705 THR B C 1
ATOM 12030 O O . THR B 1 705 ? 19.781 -50.219 -39.844 1 93.94 705 THR B O 1
ATOM 12033 N N . LYS B 1 706 ? 18.328 -48.562 -40.125 1 94.38 706 LYS B N 1
ATOM 12034 C CA . LYS B 1 706 ? 17.203 -49.5 -40.312 1 94.38 706 LYS B CA 1
ATOM 12035 C C . LYS B 1 706 ? 17.391 -50.344 -41.562 1 94.38 706 LYS B C 1
ATOM 12037 O O . LYS B 1 706 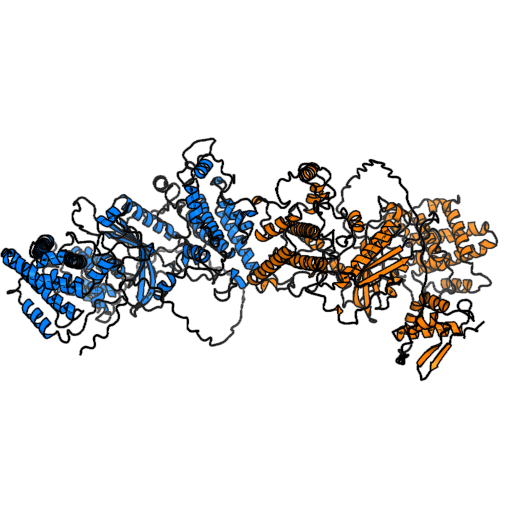? 17.078 -51.531 -41.531 1 94.38 706 LYS B O 1
ATOM 12042 N N . ARG B 1 707 ? 17.891 -49.719 -42.594 1 94.69 707 ARG B N 1
ATOM 12043 C CA . ARG B 1 707 ? 18.156 -50.5 -43.812 1 94.69 707 ARG B CA 1
ATOM 12044 C C . ARG B 1 707 ? 19.219 -51.562 -43.594 1 94.69 707 ARG B C 1
ATOM 12046 O O . ARG B 1 707 ? 19.094 -52.688 -44.094 1 94.69 707 ARG B O 1
ATOM 12053 N N . GLU B 1 708 ? 20.25 -51.219 -42.875 1 93.75 708 GLU B N 1
ATOM 12054 C CA . GLU B 1 708 ? 21.312 -52.188 -42.594 1 93.75 708 GLU B CA 1
ATOM 12055 C C . GLU B 1 708 ? 20.797 -53.375 -41.812 1 93.75 708 GLU B C 1
ATOM 12057 O O . GLU B 1 708 ? 21.25 -54.5 -42.031 1 93.75 708 GLU B O 1
ATOM 12062 N N . VAL B 1 709 ? 19.891 -53.156 -40.938 1 95.88 709 VAL B N 1
ATOM 12063 C CA . VAL B 1 709 ? 19.297 -54.25 -40.188 1 95.88 709 VAL B CA 1
ATOM 12064 C C . VAL B 1 709 ? 18.531 -55.188 -41.125 1 95.88 709 VAL B C 1
ATOM 12066 O O . VAL B 1 709 ? 18.688 -56.406 -41.031 1 95.88 709 VAL B O 1
ATOM 12069 N N . LEU B 1 710 ? 17.766 -54.594 -41.969 1 95.94 710 LEU B N 1
ATOM 12070 C CA . LEU B 1 710 ? 16.969 -55.375 -42.906 1 95.94 710 LEU B CA 1
ATOM 12071 C C . LEU B 1 710 ? 17.875 -56.156 -43.875 1 95.94 710 LEU B C 1
ATOM 12073 O O . LEU B 1 710 ? 17.594 -57.281 -44.219 1 95.94 710 LEU B O 1
ATOM 12077 N N . MET B 1 711 ? 18.938 -55.531 -44.25 1 93.62 711 MET B N 1
ATOM 12078 C CA . MET B 1 711 ? 19.891 -56.188 -45.188 1 93.62 711 MET B CA 1
ATOM 12079 C C . MET B 1 711 ? 20.578 -57.344 -44.5 1 93.62 711 MET B C 1
ATOM 12081 O O . MET B 1 711 ? 20.766 -58.406 -45.125 1 93.62 711 MET B O 1
ATOM 12085 N N . LEU B 1 712 ? 20.984 -57.156 -43.344 1 92.94 712 LEU B N 1
ATOM 12086 C CA . LEU B 1 712 ? 21.609 -58.25 -42.594 1 92.94 712 LEU B CA 1
ATOM 12087 C C . LEU B 1 712 ? 20.65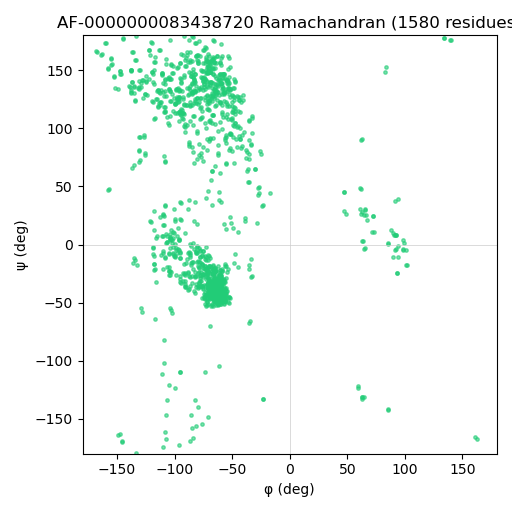6 -59.438 -42.5 1 92.94 712 LEU B C 1
ATOM 12089 O O . LEU B 1 712 ? 21.078 -60.594 -42.625 1 92.94 712 LEU B O 1
ATOM 12093 N N . LEU B 1 713 ? 19.422 -59.125 -42.156 1 94.56 713 LEU B N 1
ATOM 12094 C CA . LEU B 1 713 ? 18.422 -60.156 -42.031 1 94.56 713 LEU B CA 1
ATOM 12095 C C . LEU B 1 713 ? 18.266 -60.938 -43.344 1 94.56 713 LEU B C 1
ATOM 12097 O O . LEU B 1 713 ? 18.297 -62.156 -43.375 1 94.56 713 LEU B O 1
ATOM 12101 N N . HIS B 1 714 ? 18.141 -60.219 -44.375 1 92.5 714 HIS B N 1
ATOM 12102 C CA . HIS B 1 714 ? 17.859 -60.781 -45.688 1 92.5 714 HIS B CA 1
ATOM 12103 C C . HIS B 1 714 ? 19.062 -61.562 -46.188 1 92.5 714 HIS B C 1
ATOM 12105 O O . HIS B 1 714 ? 18.906 -62.688 -46.719 1 92.5 714 HIS B O 1
ATOM 12111 N N . GLU B 1 715 ? 20.234 -61.031 -46 1 90.31 715 GLU B N 1
ATOM 12112 C CA . GLU B 1 715 ? 21.391 -61.594 -46.688 1 90.31 715 GLU B CA 1
ATOM 12113 C C . GLU B 1 715 ? 22.078 -62.656 -45.875 1 90.31 715 GLU B C 1
ATOM 12115 O O . GLU B 1 715 ? 22.75 -63.562 -46.406 1 90.31 715 GLU B O 1
ATOM 12120 N N . THR B 1 716 ? 21.922 -62.594 -44.594 1 91.88 716 THR B N 1
ATOM 12121 C CA . THR B 1 716 ? 22.75 -63.469 -43.781 1 91.88 716 THR B CA 1
ATOM 12122 C C . THR B 1 716 ? 21.891 -64.25 -42.781 1 91.88 716 THR B C 1
ATOM 12124 O O . THR B 1 716 ? 21.844 -65.5 -42.844 1 91.88 716 THR B O 1
ATOM 12127 N N . VAL B 1 717 ? 21.125 -63.594 -42 1 93.69 717 VAL B N 1
ATOM 12128 C CA . VAL B 1 717 ? 20.5 -64.25 -40.844 1 93.69 717 VAL B CA 1
ATOM 12129 C C . VAL B 1 717 ? 19.422 -65.188 -41.312 1 93.69 717 VAL B C 1
ATOM 12131 O O . VAL B 1 717 ? 19.391 -66.375 -40.875 1 93.69 717 VAL B O 1
ATOM 12134 N N . LEU B 1 718 ? 18.578 -64.75 -42.188 1 93.62 718 LEU B N 1
ATOM 12135 C CA . LEU B 1 718 ? 17.453 -65.625 -42.594 1 93.62 718 LEU B CA 1
ATOM 12136 C C . LEU B 1 718 ? 17.938 -66.75 -43.469 1 93.62 718 LEU B C 1
ATOM 12138 O O . LEU B 1 718 ? 17.328 -67.812 -43.469 1 93.62 718 LEU B O 1
ATOM 12142 N N . GLU B 1 719 ? 19 -66.5 -44.219 1 90.06 719 GLU B N 1
ATOM 12143 C CA . GLU B 1 719 ? 19.594 -67.625 -44.969 1 90.06 719 GLU B CA 1
ATOM 12144 C C . GLU B 1 719 ? 20.125 -68.75 -44.031 1 90.06 719 GLU B C 1
ATOM 12146 O O . GLU B 1 719 ? 19.891 -69.938 -44.281 1 90.06 719 GLU B O 1
ATOM 12151 N N . LEU B 1 720 ? 20.812 -68.312 -43.062 1 90.75 720 LEU B N 1
ATOM 12152 C CA . LEU B 1 720 ? 21.359 -69.25 -42.094 1 90.75 720 LEU B CA 1
ATOM 12153 C C . LEU B 1 720 ? 20.219 -69.938 -41.344 1 90.75 720 LEU B C 1
ATOM 12155 O O . LEU B 1 720 ? 20.312 -71.125 -41.094 1 90.75 720 LEU B O 1
ATOM 12159 N N . ALA B 1 721 ? 19.141 -69.25 -41.062 1 92.94 721 ALA B N 1
ATOM 12160 C CA . ALA B 1 721 ? 18.016 -69.812 -40.312 1 92.94 721 ALA B CA 1
ATOM 12161 C C . ALA B 1 721 ? 17.25 -70.812 -41.156 1 92.94 721 ALA B C 1
ATOM 12163 O O . ALA B 1 721 ? 16.828 -71.875 -40.656 1 92.94 721 ALA B O 1
ATOM 12164 N N . LEU B 1 722 ? 17.078 -70.562 -42.375 1 90.88 722 LEU B N 1
ATOM 12165 C CA . LEU B 1 722 ? 16.328 -71.438 -43.281 1 90.88 722 LEU B CA 1
ATOM 12166 C C . LEU B 1 722 ? 17.094 -72.688 -43.531 1 90.88 722 LEU B C 1
ATOM 12168 O O . LEU B 1 722 ? 16.484 -73.75 -43.656 1 90.88 722 LEU B O 1
ATOM 12172 N N . GLU B 1 723 ? 18.375 -72.625 -43.5 1 86.38 723 GLU B N 1
ATOM 12173 C CA . GLU B 1 723 ? 19.203 -73.812 -43.719 1 86.38 723 GLU B CA 1
ATOM 12174 C C . GLU B 1 723 ? 19.094 -74.75 -42.5 1 86.38 723 GLU B C 1
ATOM 12176 O O . GLU B 1 723 ? 19.109 -76 -42.656 1 86.38 723 GLU B O 1
ATOM 12181 N N . ALA B 1 724 ? 18.938 -74.188 -41.406 1 82.88 724 ALA B N 1
ATOM 12182 C CA . ALA B 1 724 ? 18.969 -75 -40.156 1 82.88 724 ALA B CA 1
ATOM 12183 C C . ALA B 1 724 ? 17.562 -75.312 -39.719 1 82.88 724 ALA B C 1
ATOM 12185 O O . ALA B 1 724 ? 17.375 -76.125 -38.812 1 82.88 724 ALA B O 1
ATOM 12186 N N . ALA B 1 725 ? 16.5 -74.75 -40.344 1 83.88 725 ALA B N 1
ATOM 12187 C CA . ALA B 1 725 ? 15.156 -74.812 -39.781 1 83.88 725 ALA B CA 1
ATOM 12188 C C . ALA B 1 725 ? 14.445 -76.125 -40.125 1 83.88 725 ALA B C 1
ATOM 12190 O O . ALA B 1 725 ? 14.656 -76.688 -41.188 1 83.88 725 ALA B O 1
ATOM 12191 N N . SER B 1 726 ? 13.617 -76.5 -39.188 1 82.75 726 SER B N 1
ATOM 12192 C CA . SER B 1 726 ? 12.711 -77.625 -39.438 1 82.75 726 SER B CA 1
ATOM 12193 C C . SER B 1 726 ? 11.617 -77.25 -40.438 1 82.75 726 SER B C 1
ATOM 12195 O O . SER B 1 726 ? 11.391 -76.062 -40.688 1 82.75 726 SER B O 1
ATOM 12197 N N . GLU B 1 727 ? 10.984 -78.188 -40.969 1 76.06 727 GLU B N 1
ATOM 12198 C CA . GLU B 1 727 ? 9.977 -78 -42 1 76.06 727 GLU B CA 1
ATOM 12199 C C . GLU B 1 727 ? 8.844 -77.125 -41.5 1 76.06 727 GLU B C 1
ATOM 12201 O O . GLU B 1 727 ? 8.297 -76.312 -42.25 1 76.06 727 GLU B O 1
ATOM 12206 N N . ASP B 1 728 ? 8.602 -77.188 -40.188 1 78.31 728 ASP B N 1
ATOM 12207 C CA . ASP B 1 728 ? 7.488 -76.438 -39.656 1 78.31 728 ASP B CA 1
ATOM 12208 C C . ASP B 1 728 ? 7.832 -74.938 -39.562 1 78.31 728 ASP B C 1
ATOM 12210 O O . ASP B 1 728 ? 6.957 -74.125 -39.719 1 78.31 728 ASP B O 1
ATOM 12214 N N . ARG B 1 729 ? 9.109 -74.688 -39.438 1 89.81 729 ARG B N 1
ATOM 12215 C CA . ARG B 1 729 ? 9.555 -73.312 -39.281 1 89.81 729 ARG B CA 1
ATOM 12216 C C . ARG B 1 729 ? 9.852 -72.625 -40.594 1 89.81 729 ARG B C 1
ATOM 12218 O O . ARG B 1 729 ? 9.953 -71.375 -40.688 1 89.81 729 ARG B O 1
ATOM 12225 N N . LYS B 1 730 ? 9.992 -73.375 -41.594 1 90.62 730 LYS B N 1
ATOM 12226 C CA . LYS B 1 730 ? 10.43 -72.875 -42.875 1 90.62 730 LYS B CA 1
ATOM 12227 C C . LYS B 1 730 ? 9.406 -71.875 -43.469 1 90.62 730 LYS B C 1
ATOM 12229 O O . LYS B 1 730 ? 9.773 -70.875 -44 1 90.62 730 LYS B O 1
ATOM 12234 N N . ASN B 1 731 ? 8.141 -72.25 -43.219 1 90.5 731 ASN B N 1
ATOM 12235 C CA . ASN B 1 731 ? 7.102 -71.312 -43.688 1 90.5 731 ASN B CA 1
ATOM 12236 C C . ASN B 1 731 ? 7.16 -70 -43 1 90.5 731 ASN B C 1
ATOM 12238 O O . ASN B 1 731 ? 6.988 -68.938 -43.625 1 90.5 731 ASN B O 1
ATOM 12242 N N . GLY B 1 732 ? 7.359 -70.062 -41.719 1 93.62 732 GLY B N 1
ATOM 12243 C CA . GLY B 1 732 ? 7.484 -68.812 -40.969 1 93.62 732 GLY B CA 1
ATOM 12244 C C . GLY B 1 732 ? 8.688 -68 -41.344 1 93.62 732 GLY B C 1
ATOM 12245 O O . GLY B 1 732 ? 8.602 -66.75 -41.469 1 93.62 732 GLY B O 1
ATOM 12246 N N . LEU B 1 733 ? 9.797 -68.625 -41.562 1 94.75 733 LEU B N 1
ATOM 12247 C CA . LEU B 1 733 ? 11.031 -67.938 -41.969 1 94.75 733 LEU B CA 1
ATOM 12248 C C . LEU B 1 733 ? 10.891 -67.312 -43.344 1 94.75 733 LEU B C 1
ATOM 12250 O O . LEU B 1 733 ? 11.398 -66.25 -43.594 1 94.75 733 LEU B O 1
ATOM 12254 N N . GLN B 1 734 ? 10.219 -68 -44.188 1 92.94 734 GLN B N 1
ATOM 12255 C CA . GLN B 1 734 ? 9.977 -67.5 -45.531 1 92.94 734 GLN B CA 1
ATOM 12256 C C . GLN B 1 734 ? 9.062 -66.312 -45.5 1 92.94 734 GLN B C 1
ATOM 12258 O O . GLN B 1 734 ? 9.242 -65.375 -46.281 1 92.94 734 GLN B O 1
ATOM 12263 N N . THR B 1 735 ? 8.141 -66.375 -44.656 1 94.12 735 THR B N 1
ATOM 12264 C CA . THR B 1 735 ? 7.262 -65.25 -44.469 1 94.12 735 THR B CA 1
ATOM 12265 C C . THR B 1 735 ? 8.047 -64 -43.969 1 94.12 735 THR B C 1
ATOM 12267 O O . THR B 1 735 ? 7.855 -62.906 -44.469 1 94.12 735 THR B O 1
ATOM 12270 N N . LEU B 1 736 ? 8.898 -64.188 -42.969 1 95.62 736 LEU B N 1
ATOM 12271 C CA . LEU B 1 736 ? 9.727 -63.125 -42.5 1 95.62 736 LEU B CA 1
ATOM 12272 C C . LEU B 1 736 ? 10.633 -62.594 -43.594 1 95.62 736 LEU B C 1
ATOM 12274 O O . LEU B 1 736 ? 10.867 -61.375 -43.688 1 95.62 736 LEU B O 1
ATOM 12278 N N . GLN B 1 737 ? 11.141 -63.469 -44.344 1 94.12 737 GLN B N 1
ATOM 12279 C CA . GLN B 1 737 ? 11.969 -63.031 -45.5 1 94.12 737 GLN B CA 1
ATOM 12280 C C . GLN B 1 737 ? 11.18 -62.156 -46.438 1 94.12 737 GLN B C 1
ATOM 12282 O O . GLN B 1 737 ? 11.695 -61.125 -46.906 1 94.12 737 GLN B O 1
ATOM 12287 N N . HIS B 1 738 ? 9.992 -62.594 -46.719 1 94.25 738 HIS B N 1
ATOM 12288 C CA . HIS B 1 738 ? 9.156 -61.75 -47.594 1 94.25 738 HIS B CA 1
ATOM 12289 C C . HIS B 1 738 ? 8.883 -60.406 -46.969 1 94.25 738 HIS B C 1
ATOM 12291 O O . HIS B 1 738 ? 8.914 -59.375 -47.656 1 94.25 738 HIS B O 1
ATOM 12297 N N . ALA B 1 739 ? 8.539 -60.438 -45.688 1 95.88 739 ALA B N 1
ATOM 12298 C CA . ALA B 1 739 ? 8.258 -59.188 -44.969 1 95.88 739 ALA B CA 1
ATOM 12299 C C . ALA B 1 739 ? 9.453 -58.25 -45.031 1 95.88 739 ALA B C 1
ATOM 12301 O O . ALA B 1 739 ? 9.297 -57.031 -45.188 1 95.88 739 ALA B O 1
ATOM 12302 N N . VAL B 1 740 ? 10.656 -58.781 -44.844 1 96.31 740 VAL B N 1
ATOM 12303 C CA . VAL B 1 740 ? 11.883 -58 -44.875 1 96.31 740 VAL B CA 1
ATOM 12304 C C . VAL B 1 740 ? 12.102 -57.406 -46.281 1 96.31 740 VAL B C 1
ATOM 12306 O O . VAL B 1 740 ? 12.445 -56.219 -46.406 1 96.31 740 VAL B O 1
ATOM 12309 N N . MET B 1 741 ? 11.898 -58.219 -47.25 1 94.12 741 MET B N 1
ATOM 12310 C CA . MET B 1 741 ? 12.055 -57.719 -48.625 1 94.12 741 MET B CA 1
ATOM 12311 C C . MET B 1 741 ? 11.031 -56.656 -48.938 1 94.12 741 MET B C 1
ATOM 12313 O O . MET B 1 741 ? 11.367 -55.656 -49.562 1 94.12 741 MET B O 1
ATOM 12317 N N . TRP B 1 742 ? 9.836 -56.938 -48.531 1 94.38 742 TRP B N 1
ATOM 12318 C CA . TRP B 1 742 ? 8.797 -55.938 -48.688 1 94.38 742 TRP B CA 1
ATOM 12319 C C . TRP B 1 742 ? 9.172 -54.656 -47.906 1 94.38 742 TRP B C 1
ATOM 12321 O O . TRP B 1 742 ? 8.977 -53.562 -48.438 1 94.38 742 TRP B O 1
ATOM 12331 N N . GLY B 1 743 ? 9.703 -54.781 -46.75 1 94.06 743 GLY B N 1
ATOM 12332 C CA . GLY B 1 743 ? 10.156 -53.656 -45.938 1 94.06 743 GLY B CA 1
ATOM 12333 C C . GLY B 1 743 ? 11.242 -52.844 -46.625 1 94.06 743 GLY B C 1
ATOM 12334 O O . GLY B 1 743 ? 11.25 -51.625 -46.531 1 94.06 743 GLY B O 1
ATOM 12335 N N . LEU B 1 744 ? 12.148 -53.5 -47.281 1 93.38 744 LEU B N 1
ATOM 12336 C CA . LEU B 1 744 ? 13.211 -52.812 -48 1 93.38 744 LEU B CA 1
ATOM 12337 C C . LEU B 1 744 ? 12.641 -51.938 -49.125 1 93.38 744 LEU B C 1
ATOM 12339 O O . LEU B 1 744 ? 13.148 -50.844 -49.375 1 93.38 744 LEU B O 1
ATOM 12343 N N . VAL B 1 745 ? 11.594 -52.375 -49.625 1 90.81 745 VAL B N 1
ATOM 12344 C CA . VAL B 1 745 ? 10.953 -51.594 -50.656 1 90.81 745 VAL B CA 1
ATOM 12345 C C . VAL B 1 745 ? 10.234 -50.406 -50.031 1 90.81 745 VAL B C 1
ATOM 12347 O O . VAL B 1 745 ? 10.289 -49.281 -50.562 1 90.81 745 VAL B O 1
ATOM 12350 N N . LEU B 1 746 ? 9.523 -50.719 -48.969 1 90.19 746 LEU B N 1
ATOM 12351 C CA . LEU B 1 746 ? 8.891 -49.625 -48.25 1 90.19 746 LEU B CA 1
ATOM 12352 C C . LEU B 1 746 ? 9.922 -48.562 -47.844 1 90.19 746 LEU B C 1
ATOM 12354 O O . LEU B 1 746 ? 9.633 -47.375 -47.844 1 90.19 746 LEU B O 1
ATOM 12358 N N . TRP B 1 747 ? 11.047 -49.062 -47.438 1 90.12 747 TRP B N 1
ATOM 12359 C CA . TRP B 1 747 ? 12.141 -48.156 -47.062 1 90.12 747 TRP B CA 1
ATOM 12360 C C . TRP B 1 747 ? 12.547 -47.281 -48.219 1 90.12 747 TRP B C 1
ATOM 12362 O O . TRP B 1 747 ? 12.781 -46.062 -48.031 1 90.12 747 TRP B O 1
ATOM 12372 N N . ASP B 1 748 ? 12.578 -47.812 -49.344 1 88.19 748 ASP B N 1
ATOM 12373 C CA . ASP B 1 748 ? 12.938 -47.062 -50.531 1 88.19 748 ASP B CA 1
ATOM 12374 C C . ASP B 1 748 ? 11.883 -46 -50.844 1 88.19 748 ASP B C 1
ATOM 12376 O O . ASP B 1 748 ? 12.211 -44.875 -51.25 1 88.19 748 ASP B O 1
ATOM 12380 N N . ILE B 1 749 ? 10.664 -46.344 -50.656 1 85.38 749 ILE B N 1
ATOM 12381 C CA . ILE B 1 749 ? 9.547 -45.469 -50.969 1 85.38 749 ILE B CA 1
ATOM 12382 C C . ILE B 1 749 ? 9.391 -44.438 -49.844 1 85.38 749 ILE B C 1
ATOM 12384 O O . ILE B 1 749 ? 8.922 -43.312 -50.062 1 85.38 749 ILE B O 1
ATOM 12388 N N . ASN B 1 750 ? 9.688 -44.781 -48.656 1 81.88 750 ASN B N 1
ATOM 12389 C CA . ASN B 1 750 ? 9.508 -44.031 -47.438 1 81.88 750 ASN B CA 1
ATOM 12390 C C . ASN B 1 750 ? 8.031 -43.781 -47.125 1 81.88 750 ASN B C 1
ATOM 12392 O O . ASN B 1 750 ? 7.672 -42.719 -46.625 1 81.88 750 ASN B O 1
ATOM 12396 N N . ALA B 1 751 ? 7.207 -44.625 -47.625 1 83.12 751 ALA B N 1
ATOM 12397 C CA . ALA B 1 751 ? 5.766 -44.594 -47.375 1 83.12 751 ALA B CA 1
ATOM 12398 C C . ALA B 1 751 ? 5.145 -45.938 -47.781 1 83.12 751 ALA B C 1
ATOM 12400 O O . ALA B 1 751 ? 5.812 -46.812 -48.375 1 83.12 751 ALA B O 1
ATOM 12401 N N . GLU B 1 752 ? 3.98 -46.125 -47.281 1 80.69 752 GLU B N 1
ATOM 12402 C CA . GLU B 1 752 ? 3.24 -47.281 -47.75 1 80.69 752 GLU B CA 1
ATOM 12403 C C . GLU B 1 752 ? 2.293 -46.938 -48.906 1 80.69 752 GLU B C 1
ATOM 12405 O O . GLU B 1 752 ? 1.359 -46.156 -48.719 1 80.69 752 GLU B O 1
ATOM 12410 N N . PRO B 1 753 ? 2.574 -47.438 -49.969 1 78.56 753 PRO B N 1
ATOM 12411 C CA . PRO B 1 753 ? 1.713 -47.094 -51.125 1 78.56 753 PRO B CA 1
ATOM 12412 C C . PRO B 1 753 ? 0.328 -47.719 -51.031 1 78.56 753 PRO B C 1
ATOM 12414 O O . PRO B 1 753 ? 0.199 -48.875 -50.562 1 78.56 753 PRO B O 1
ATOM 12417 N N . VAL B 1 754 ? -0.651 -47.031 -51.594 1 78.38 754 VAL B N 1
ATOM 12418 C CA . VAL B 1 754 ? -2.029 -47.5 -51.625 1 78.38 754 VAL B CA 1
ATOM 12419 C C . VAL B 1 754 ? -2.186 -48.531 -52.75 1 78.38 754 VAL B C 1
ATOM 12421 O O . VAL B 1 754 ? -2.938 -49.5 -52.625 1 78.38 754 VAL B O 1
ATOM 12424 N N . THR B 1 755 ? -1.464 -48.219 -53.812 1 78.44 755 THR B N 1
ATOM 12425 C CA . THR B 1 755 ? -1.489 -49.156 -54.938 1 78.44 755 THR B CA 1
ATOM 12426 C C . THR B 1 755 ? -0.085 -49.375 -55.469 1 78.44 755 THR B C 1
ATOM 12428 O O . THR B 1 755 ? 0.621 -48.406 -55.781 1 78.44 755 THR B O 1
ATOM 12431 N N . PRO B 1 756 ? 0.285 -50.688 -55.625 1 81.25 756 PRO B N 1
ATOM 12432 C CA . PRO B 1 756 ? -0.36 -51.906 -55.156 1 81.25 756 PRO B CA 1
ATOM 12433 C C . PRO B 1 756 ? -0.273 -52.062 -53.625 1 81.25 756 PRO B C 1
ATOM 12435 O O . PRO B 1 756 ? 0.704 -51.625 -53.031 1 81.25 756 PRO B O 1
ATOM 12438 N N . ARG B 1 757 ? -1.217 -52.625 -53.188 1 84.56 757 ARG B N 1
ATOM 12439 C CA . ARG B 1 757 ? -1.28 -52.875 -51.719 1 84.56 757 ARG B CA 1
ATOM 12440 C C . ARG B 1 757 ? -1.063 -54.344 -51.406 1 84.56 757 ARG B C 1
ATOM 12442 O O . ARG B 1 757 ? -1.586 -55.219 -52.094 1 84.56 757 ARG B O 1
ATOM 12449 N N . LEU B 1 758 ? -0.141 -54.531 -50.531 1 86.94 758 LEU B N 1
ATOM 12450 C CA . LEU B 1 758 ? 0.032 -55.875 -50.062 1 86.94 758 LEU B CA 1
ATOM 12451 C C . LEU B 1 758 ? -1.181 -56.344 -49.25 1 86.94 758 LEU B C 1
ATOM 12453 O O . LEU B 1 758 ? -1.488 -55.75 -48.219 1 86.94 758 LEU B O 1
ATOM 12457 N N . SER B 1 759 ? -1.85 -57.25 -49.812 1 84.94 759 SER B N 1
ATOM 12458 C CA . SER B 1 759 ? -2.996 -57.781 -49.094 1 84.94 759 SER B CA 1
ATOM 12459 C C . SER B 1 759 ? -2.578 -58.938 -48.188 1 84.94 759 SER B C 1
ATOM 12461 O O . SER B 1 759 ? -1.484 -59.469 -48.312 1 84.94 759 SER B O 1
ATOM 12463 N N . ASP B 1 760 ? -3.311 -59.25 -47.156 1 86 760 ASP B N 1
ATOM 12464 C CA . ASP B 1 760 ? -3.129 -60.375 -46.219 1 86 760 ASP B CA 1
ATOM 12465 C C . ASP B 1 760 ? -1.78 -60.281 -45.5 1 86 760 ASP B C 1
ATOM 12467 O O . ASP B 1 760 ? -1.016 -61.25 -45.5 1 86 760 ASP B O 1
ATOM 12471 N N . LYS B 1 761 ? -1.494 -59.156 -45 1 91 761 LYS B N 1
ATOM 12472 C CA . LYS B 1 761 ? -0.276 -58.938 -44.219 1 91 761 LYS B CA 1
ATOM 12473 C C . LYS B 1 761 ? -0.294 -59.75 -42.938 1 91 761 LYS B C 1
ATOM 12475 O O . LYS B 1 761 ? -1.318 -59.844 -42.25 1 91 761 LYS B O 1
ATOM 12480 N N . THR B 1 762 ? 0.804 -60.375 -42.688 1 91.44 762 THR B N 1
ATOM 12481 C CA . THR B 1 762 ? 0.96 -61.031 -41.406 1 91.44 762 THR B CA 1
ATOM 12482 C C . THR B 1 762 ? 1.43 -60.031 -40.344 1 91.44 762 THR B C 1
ATOM 12484 O O . THR B 1 762 ? 1.653 -58.844 -40.656 1 91.44 762 THR B O 1
ATOM 12487 N N . GLU B 1 763 ? 1.595 -60.469 -39.125 1 90.62 763 GLU B N 1
ATOM 12488 C CA . GLU B 1 763 ? 2.086 -59.625 -38.031 1 90.62 763 GLU B CA 1
ATOM 12489 C C . GLU B 1 763 ? 3.521 -59.156 -38.312 1 90.62 763 GLU B C 1
ATOM 12491 O O . GLU B 1 763 ? 3.904 -58.062 -37.938 1 90.62 763 GLU B O 1
ATOM 12496 N N . MET B 1 764 ? 4.258 -59.969 -38.969 1 94.19 764 MET B N 1
ATOM 12497 C CA . MET B 1 764 ? 5.637 -59.625 -39.312 1 94.19 764 MET B CA 1
ATOM 12498 C C . MET B 1 764 ? 5.688 -58.469 -40.312 1 94.19 764 MET B C 1
ATOM 12500 O O . MET B 1 764 ? 6.516 -57.562 -40.219 1 94.19 764 MET B O 1
ATOM 12504 N N . HIS B 1 765 ? 4.734 -58.531 -41.25 1 94 765 HIS B N 1
ATOM 12505 C CA . HIS B 1 765 ? 4.664 -57.438 -42.219 1 94 765 HIS B CA 1
ATOM 12506 C C . HIS B 1 765 ? 4.305 -56.125 -41.562 1 94 765 HIS B C 1
ATOM 12508 O O . HIS B 1 765 ? 4.938 -55.094 -41.812 1 94 765 HIS B O 1
ATOM 12514 N N . ARG B 1 766 ? 3.414 -56.25 -40.656 1 90.06 766 ARG B N 1
ATOM 12515 C CA . ARG B 1 766 ? 2.965 -55.062 -39.938 1 90.06 766 ARG B CA 1
ATOM 12516 C C . ARG B 1 766 ? 4.074 -54.5 -39.031 1 90.06 766 ARG B C 1
ATOM 12518 O O . ARG B 1 766 ? 4.254 -53.281 -38.969 1 90.06 766 ARG B O 1
ATOM 12525 N N . GLY B 1 767 ? 4.703 -55.312 -38.344 1 90.31 767 GLY B N 1
ATOM 12526 C CA . GLY B 1 767 ? 5.812 -54.906 -37.5 1 90.31 767 GLY B CA 1
ATOM 12527 C C . GLY B 1 767 ? 6.938 -54.25 -38.281 1 90.31 767 GLY B C 1
ATOM 12528 O O . GLY B 1 767 ? 7.516 -53.25 -37.844 1 90.31 767 GLY B O 1
ATOM 12529 N N . VAL B 1 768 ? 7.227 -54.781 -39.406 1 93.25 768 VAL B N 1
ATOM 12530 C CA . VAL B 1 768 ? 8.281 -54.219 -40.25 1 93.25 768 VAL B CA 1
ATOM 12531 C C . VAL B 1 768 ? 7.863 -52.844 -40.781 1 93.25 768 VAL B C 1
ATOM 12533 O O . VAL B 1 768 ? 8.68 -51.938 -40.844 1 93.25 768 VAL B O 1
ATOM 12536 N N . ALA B 1 769 ? 6.621 -52.781 -41.125 1 89.5 769 ALA B N 1
ATOM 12537 C CA . ALA B 1 769 ? 6.117 -51.469 -41.562 1 89.5 769 ALA B CA 1
ATOM 12538 C C . ALA B 1 769 ? 6.242 -50.438 -40.438 1 89.5 769 ALA B C 1
ATOM 12540 O O . ALA B 1 769 ? 6.656 -49.312 -40.688 1 89.5 769 ALA B O 1
ATOM 12541 N N . SER B 1 770 ? 5.91 -50.812 -39.25 1 86.5 770 SER B N 1
ATOM 12542 C CA . SER B 1 770 ? 6.012 -49.906 -38.094 1 86.5 770 SER B CA 1
ATOM 12543 C C . SER B 1 770 ? 7.457 -49.5 -37.844 1 86.5 770 SER B C 1
ATOM 12545 O O . SER B 1 770 ? 7.734 -48.375 -37.5 1 86.5 770 SER B O 1
ATOM 12547 N N . PHE B 1 771 ? 8.312 -50.438 -37.938 1 89.25 771 PHE B N 1
ATOM 12548 C CA . PHE B 1 771 ? 9.734 -50.219 -37.781 1 89.25 771 PHE B CA 1
ATOM 12549 C C . PHE B 1 771 ? 10.227 -49.156 -38.75 1 89.25 771 PHE B C 1
ATOM 12551 O O . PHE B 1 771 ? 11.023 -48.281 -38.375 1 89.25 771 PHE B O 1
ATOM 12558 N N . ILE B 1 772 ? 9.688 -49.188 -39.844 1 88.69 772 ILE B N 1
ATOM 12559 C CA . ILE B 1 772 ? 10.188 -48.312 -40.906 1 88.69 772 ILE B CA 1
ATOM 12560 C C . ILE B 1 772 ? 9.492 -46.969 -40.844 1 88.69 772 ILE B C 1
ATOM 12562 O O . ILE B 1 772 ? 10.133 -45.938 -41.031 1 88.69 772 ILE B O 1
ATOM 12566 N N . LEU B 1 773 ? 8.266 -47 -40.562 1 81.62 773 LEU B N 1
ATOM 12567 C CA . LEU B 1 773 ? 7.473 -45.781 -40.812 1 81.62 773 LEU B CA 1
ATOM 12568 C C . LEU B 1 773 ? 7.16 -45.062 -39.5 1 81.62 773 LEU B C 1
ATOM 12570 O O . LEU B 1 773 ? 6.832 -43.875 -39.531 1 81.62 773 LEU B O 1
ATOM 12574 N N . ASP B 1 774 ? 7.242 -45.688 -38.438 1 78.56 774 ASP B N 1
ATOM 12575 C CA . ASP B 1 774 ? 6.863 -45.062 -37.156 1 78.56 774 ASP B CA 1
ATOM 12576 C C . ASP B 1 774 ? 8.086 -44.531 -36.438 1 78.56 774 ASP B C 1
ATOM 12578 O O . ASP B 1 774 ? 9.211 -44.969 -36.656 1 78.56 774 ASP B O 1
ATOM 12582 N N . GLN B 1 775 ? 7.805 -43.469 -35.594 1 75.38 775 GLN B N 1
ATOM 12583 C CA . GLN B 1 775 ? 8.812 -42.938 -34.688 1 75.38 775 GLN B CA 1
ATOM 12584 C C . GLN B 1 775 ? 8.383 -43.156 -33.219 1 75.38 775 GLN B C 1
ATOM 12586 O O . GLN B 1 775 ? 7.242 -42.875 -32.875 1 75.38 775 GLN B O 1
ATOM 12591 N N . PRO B 1 776 ? 9.336 -43.656 -32.531 1 74.94 776 PRO B N 1
ATOM 12592 C CA . PRO B 1 776 ? 8.977 -43.844 -31.125 1 74.94 776 PRO B CA 1
ATOM 12593 C C . PRO B 1 776 ? 8.766 -42.531 -30.391 1 74.94 776 PRO B C 1
ATOM 12595 O O . PRO B 1 776 ? 9.273 -41.5 -30.812 1 74.94 776 PRO B O 1
ATOM 12598 N N . SER B 1 777 ? 8.062 -42.594 -29.281 1 71.31 777 SER B N 1
ATOM 12599 C CA . SER B 1 777 ? 7.754 -41.406 -28.484 1 71.31 777 SER B CA 1
ATOM 12600 C C . SER B 1 777 ? 8.977 -40.938 -27.703 1 71.31 777 SER B C 1
ATOM 12602 O O . SER B 1 777 ? 9.797 -41.719 -27.266 1 71.31 777 SER B O 1
ATOM 12604 N N . GLY B 1 778 ? 9.148 -39.594 -27.562 1 68.88 778 GLY B N 1
ATOM 12605 C CA . GLY B 1 778 ? 10.148 -39 -26.688 1 68.88 778 GLY B CA 1
ATOM 12606 C C . GLY B 1 778 ? 11.461 -38.719 -27.391 1 68.88 778 GLY B C 1
ATOM 12607 O O . GLY B 1 778 ? 12.406 -38.219 -26.766 1 68.88 778 GLY B O 1
ATOM 12608 N N . VAL B 1 779 ? 11.578 -39.094 -28.625 1 68 779 VAL B N 1
ATOM 12609 C CA . VAL B 1 779 ? 12.844 -38.875 -29.312 1 68 779 VAL B CA 1
ATOM 12610 C C . VAL B 1 779 ? 12.805 -37.562 -30.078 1 68 779 VAL B C 1
ATOM 12612 O O . VAL B 1 779 ? 11.898 -37.312 -30.875 1 68 779 VAL B O 1
ATOM 12615 N N . PRO B 1 780 ? 13.625 -36.562 -29.578 1 59.69 780 PRO B N 1
ATOM 12616 C CA . PRO B 1 780 ? 13.672 -35.312 -30.312 1 59.69 780 PRO B CA 1
ATOM 12617 C C . PRO B 1 780 ? 14.117 -35.469 -31.766 1 59.69 780 PRO B C 1
ATOM 12619 O O . PRO B 1 780 ? 15.047 -36.25 -32.031 1 59.69 780 PRO B O 1
ATOM 12622 N N . MET B 1 781 ? 13.164 -35.281 -32.719 1 50.91 781 MET B N 1
ATOM 12623 C CA . MET B 1 781 ? 13.594 -35.406 -34.125 1 50.91 781 MET B CA 1
ATOM 12624 C C . MET B 1 781 ? 14.406 -34.188 -34.531 1 50.91 781 MET B C 1
ATOM 12626 O O . MET B 1 781 ? 14.102 -33.062 -34.156 1 50.91 781 MET B O 1
ATOM 12630 N N . HIS B 1 782 ? 15.633 -34.281 -34.625 1 45.16 782 HIS B N 1
ATOM 12631 C CA . HIS B 1 782 ? 16.359 -33.219 -35.281 1 45.16 782 HIS B CA 1
ATOM 12632 C C . HIS B 1 782 ? 15.664 -32.75 -36.562 1 45.16 782 HIS B C 1
ATOM 12634 O O . HIS B 1 782 ? 14.992 -33.562 -37.219 1 45.16 782 HIS B O 1
ATOM 12640 N N . GLU B 1 783 ? 15.383 -31.453 -36.75 1 40.28 783 GLU B N 1
ATOM 12641 C CA . GLU B 1 783 ? 15.062 -30.906 -38.062 1 40.28 783 GLU B CA 1
ATOM 12642 C C . GLU B 1 783 ? 15.891 -31.578 -39.156 1 40.28 783 GLU B C 1
ATOM 12644 O O . GLU B 1 783 ? 17.109 -31.422 -39.219 1 40.28 783 GLU B O 1
ATOM 12649 N N . ASP B 1 784 ? 15.82 -32.719 -39.469 1 34.72 784 ASP B N 1
ATOM 12650 C CA . ASP B 1 784 ? 16.484 -33.094 -40.688 1 34.72 784 ASP B CA 1
ATOM 12651 C C . ASP B 1 784 ? 16.203 -32.062 -41.812 1 34.72 784 ASP B C 1
ATOM 12653 O O . ASP B 1 784 ? 15.07 -31.562 -41.906 1 34.72 784 ASP B O 1
ATOM 12657 N N . ALA B 1 785 ? 17.312 -31.5 -42.406 1 34.09 785 ALA B N 1
ATOM 12658 C CA . ALA B 1 785 ? 17.516 -30.828 -43.688 1 34.09 785 ALA B CA 1
ATOM 12659 C C . ALA B 1 785 ? 16.75 -31.516 -44.781 1 34.09 785 ALA B C 1
ATOM 12661 O O . ALA B 1 785 ? 16.875 -32.719 -44.969 1 34.09 785 ALA B O 1
ATOM 12662 N N . ASP B 1 786 ? 15.609 -31.078 -45.125 1 30.75 786 ASP B N 1
ATOM 12663 C CA . ASP B 1 786 ? 15.117 -31.297 -46.469 1 30.75 786 ASP B CA 1
ATOM 12664 C C . ASP B 1 786 ? 16.266 -31.422 -47.469 1 30.75 786 ASP B C 1
ATOM 12666 O O . ASP B 1 786 ? 16.859 -30.422 -47.875 1 30.75 786 ASP B O 1
ATOM 12670 N N . SER B 1 787 ? 17.266 -32.219 -47.219 1 27.55 787 SER B N 1
ATOM 12671 C CA . SER B 1 787 ? 18.078 -32.438 -48.406 1 27.55 787 SER B CA 1
ATOM 12672 C C . SER B 1 787 ? 17.203 -32.781 -49.625 1 27.55 787 SER B C 1
ATOM 12674 O O . SER B 1 787 ? 16.344 -33.656 -49.531 1 27.55 787 SER B O 1
ATOM 12676 N N . ASP B 1 788 ? 17 -31.828 -50.562 1 26.75 788 ASP B N 1
ATOM 12677 C CA . ASP B 1 788 ? 16.578 -31.891 -51.969 1 26.75 788 ASP B CA 1
ATOM 12678 C C . ASP B 1 788 ? 17.141 -33.125 -52.656 1 26.75 788 ASP B C 1
ATOM 12680 O O . ASP B 1 788 ? 18.328 -33.188 -52.969 1 26.75 788 ASP B O 1
ATOM 12684 N N . VAL B 1 789 ? 17.016 -34.281 -52.25 1 25.12 789 VAL B N 1
ATOM 12685 C CA . VAL B 1 789 ? 17.344 -35.281 -53.25 1 25.12 789 VAL B CA 1
ATOM 12686 C C . VAL B 1 789 ? 16.562 -35.031 -54.531 1 25.12 789 VAL B C 1
ATOM 12688 O O . VAL B 1 789 ? 15.336 -35.062 -54.531 1 25.12 789 VAL B O 1
ATOM 12691 N N . SER B 1 790 ? 17.125 -34.062 -55.344 1 22.69 790 SER B N 1
ATOM 12692 C CA . SER B 1 790 ? 16.938 -34 -56.781 1 22.69 790 SER B CA 1
ATOM 12693 C C . SER B 1 790 ? 17.016 -35.406 -57.406 1 22.69 790 SER B C 1
ATOM 12695 O O . SER B 1 790 ? 18.016 -36.094 -57.25 1 22.69 790 SER B O 1
ATOM 12697 N N . ILE B 1 791 ? 15.984 -36.062 -57.406 1 20.69 791 ILE B N 1
ATOM 12698 C CA . ILE B 1 791 ? 15.852 -37.125 -58.438 1 20.69 791 ILE B CA 1
ATOM 12699 C C . ILE B 1 791 ? 16.469 -36.625 -59.75 1 20.69 791 ILE B C 1
ATOM 12701 O O . ILE B 1 791 ? 15.969 -35.688 -60.344 1 20.69 791 ILE B O 1
ATOM 12705 N N . ILE B 1 792 ? 17.875 -36.562 -59.844 1 19.45 792 ILE B N 1
ATOM 12706 C CA . ILE B 1 792 ? 18.359 -36.906 -61.188 1 19.45 792 ILE B CA 1
ATOM 12707 C C . ILE B 1 792 ? 18.094 -38.375 -61.469 1 19.45 792 ILE B C 1
ATOM 12709 O O . ILE B 1 792 ? 18.375 -39.219 -60.625 1 19.45 792 ILE B O 1
#

pLDDT: mean 77.01, std 23.11, range [14.2, 98.81]

Organism: NCBI:txid156630

Foldseek 3Di:
DPQQDDWDFDQDPQATDIDFSDVQLVVVLVVDDDLLLNQLLSVVSVVCSVCCDDQNHRSDHSVSSVVCCVVCSVVSSVVSVVDDDRRDHDDDPDPDDPDDDDDDDPPDDDDDDDDDDDDDDDDDDYDDDDDPDPPDPCDPFQPFFLECAAQPLFQDDKADQVVPQFFDDHNVVQVLVCPFPLARKGWDFWDGFDTQFCDDPNVVVNQLSHGGQWTKTKIFGADPVQFTAFIKIKIKGKAQDPVSVVLLVVQQVVLVLLLLQLALQAWHWQAKEKDFDLFQAPPDDPPGGTIMMMITMTGDQLQAWLVQLLQQQQPDPPHAAAFPLVLLVQLQSVLQSQVCLAPVHHPDHDPVVVPPSSNSHSDYPPPPPPVPPPPDRFRKAQQEDARNQWGFHADDQQFQQGTRIHGGDSSLMDGDPPVVSCVVRLQPYDQLLWALCRVPLQDDPPPNLGSVPADDDSLRVLSNSLLRSVSSRCSRPNDHSSVVSNVLSVDPVNSVCSNNCVHPVNFFPQDDDPVPDRPSYDPLSSVLSRQSGTRHSVRHDDSVRSNVSSVVVSVVVCVVCPCLSSDHNVRHDPNNHTGGDPPDSVSVVCSDRRHRDDRRDYQDADADLPPCQVVLVVLLVVCPDCVVQPDDALVLLLVLLVVLVCCLVDPPPPLSVVQCVQLLLVSLVLQLSQLLCSQSDSNYHGDHPRPDDLVSPVSNLDLVSNLVNLCCLQPPRLVVCCVVDDPSNNSSSVLLNSLSSSLNSCSVSLHQYPPPHRPPDDSSNRSSSCSRRPDTTSRPDDPPPPPPPPPD/DPQQDDWDFDQDPNATDIDFSDVQLVVVLVPPDDLLLNVLLSVVSVCCSVCCDPQNHRRDHSVSSVVCCVVCSVVSSVVSVVDDDRRPNPDDDDPDDDDDDDDDDDDDDDDDDDDDDDDDDDDDDDDPDDDDDDPPDPQDDQPFFLECAAFPLFQDDWADQVSPQFFDDHNVVQVLVCPFPLARKGWDFWDGFDTQFLDDPNVVVVQLSHHGQWTKTKIFGADPVQFTAFIKIKIKGKAQDDVSVVLLVVQQVVLVLLLLQLALQAWHWQAKEKDFALFFAPPDDPPGGTIMMMITMTGDQLQAWLVQLLQQQQPDPPHAAAFPLVLLVQLQSVLQSLVCLAPVHHPDHDPVVVPPSSNSRSDYPPPPPPVPPPPDRFRKAQQEDARNQWGFHADDQQFQQGTRIHGGDSSLMDGFPPPVSCVVRLQPYDQLLWALCRVPLADDPPPNLGSVPADDDSLRVLSNSLLRSVSSRCSRPNDHSSVVSNVLSVDPVNSVCSNVCVHPVNFFPQDDDPVPDRPSYDPLSSVLSRQSGTRHSVSHDDSVRSNVSSVVVSVVVCVVCPCLSSDHQVRHDPNNHTGGPPDCSVVVVCSDRRHRDDRRDYQDADQDLPPCQVVLVVLLVVCPDCVVQPDDALVLLLVLLVVLVCCLVDPPPPVSVVQCVQLLLVSLVLLLSQLLVSQSDSNDHGDHPPPDDLVSPVSNLDLVSNLVNLCCLQPPRLVVDCVPDDPSNNSSSVLLNSLSSSLNSCSVSLGQYPPPHRPPDDSSNRSSSCSRRPDTTSRPDPPPPPPPPPPD

Radius of gyration: 52.79 Å; Cα contacts (8 Å, |Δi|>4): 2554; chains: 2; bounding box: 77×162×112 Å

Solvent-accessible surface area (backbone atoms only — not comparable to full-atom values): 87934 Å² total; per-residue (Å²): 129,83,76,60,55,75,60,41,78,42,73,59,90,76,18,78,40,77,41,53,37,40,69,51,26,35,50,52,57,71,63,46,83,47,68,61,54,41,48,13,49,52,53,46,48,50,48,46,59,70,51,52,43,90,90,51,41,88,76,61,55,16,57,55,53,46,50,48,44,72,72,42,43,65,60,30,38,53,57,41,67,74,58,70,77,80,74,63,76,53,78,77,76,80,78,77,84,80,79,80,76,82,86,75,83,77,79,87,78,80,79,86,76,85,86,82,77,90,79,85,89,83,89,88,89,91,88,77,86,80,82,78,84,75,84,76,75,80,65,87,64,76,71,58,74,25,53,82,38,43,60,72,62,58,56,34,61,66,42,35,53,91,74,57,32,51,60,62,63,31,27,67,61,46,48,63,44,40,65,29,88,70,41,49,35,37,86,64,40,62,77,45,50,48,63,31,70,48,51,79,91,27,23,63,35,43,74,51,52,50,70,41,53,38,34,28,33,35,33,32,27,36,46,94,87,29,33,22,71,44,57,33,28,35,40,34,37,53,18,73,47,70,66,48,41,51,47,52,50,49,23,51,51,46,49,54,59,54,46,72,36,39,36,57,24,35,60,51,63,46,39,42,41,68,43,78,40,82,68,30,42,61,88,60,66,85,81,58,72,67,36,33,37,36,34,43,29,25,53,57,45,67,62,42,32,41,42,37,39,35,50,11,19,42,69,41,81,77,68,43,63,60,29,62,68,53,53,38,49,51,52,36,37,47,44,50,34,50,46,19,34,52,69,59,50,38,94,53,51,52,70,72,69,72,52,75,79,76,60,48,49,51,71,55,56,82,71,73,74,65,75,78,61,89,64,78,80,56,31,42,35,53,55,56,58,38,41,79,30,26,31,20,26,74,82,24,81,79,33,48,50,44,66,29,59,21,42,45,78,46,65,64,35,44,46,57,87,40,58,69,58,42,71,72,35,46,65,50,62,52,81,54,49,56,38,53,46,31,57,68,67,36,68,57,78,50,94,80,38,44,38,53,74,41,80,84,47,67,50,46,44,42,22,12,46,31,49,38,51,50,39,37,68,39,22,32,43,90,64,56,55,67,60,51,36,39,49,45,63,66,30,64,66,51,48,46,22,59,34,63,58,62,42,82,56,77,54,22,81,46,77,45,44,57,88,69,46,66,49,90,34,40,34,41,58,52,50,52,40,30,35,26,34,24,62,53,58,88,71,24,57,46,70,67,57,50,41,49,54,26,49,52,50,46,53,51,50,46,53,50,19,40,68,39,62,56,28,42,69,87,70,30,44,75,69,66,50,78,41,57,56,78,60,71,45,68,65,47,53,61,70,33,72,69,31,65,62,74,75,44,64,59,78,51,67,31,78,56,42,66,94,45,40,66,66,48,46,52,53,39,57,66,54,62,44,49,87,83,46,54,80,60,52,48,65,46,44,48,50,40,49,49,51,51,52,48,43,56,73,63,43,82,51,64,73,46,43,58,43,55,69,34,61,32,47,40,50,29,43,38,48,37,52,23,37,21,39,59,57,44,33,67,63,48,53,57,58,58,57,68,95,61,52,71,65,43,51,51,50,16,68,32,68,68,41,48,50,51,46,44,47,44,38,62,70,45,51,49,52,54,47,55,72,70,45,52,81,83,44,40,49,26,46,50,48,48,46,48,28,42,55,51,36,54,49,33,57,72,60,67,31,54,36,64,46,77,54,71,70,88,69,51,41,54,36,52,8,41,45,44,50,68,65,52,70,60,43,52,59,83,72,70,83,70,75,80,68,76,74,69,83,121,128,83,74,62,57,77,61,42,80,43,72,59,96,88,32,80,40,79,42,53,38,40,69,51,27,35,50,52,57,70,63,47,82,46,46,63,56,42,48,14,48,51,52,45,48,50,48,44,61,71,52,57,40,91,87,48,43,90,76,61,55,15,57,56,52,46,50,49,42,72,73,41,43,65,62,30,36,54,60,40,68,76,60,68,78,79,63,73,65,72,79,76,74,82,75,76,86,78,84,81,80,84,84,91,85,86,89,86,85,92,82,86,91,84,91,87,91,78,88,77,89,80,89,78,88,74,86,73,83,81,87,78,83,82,71,87,71,80,60,58,78,60,65,65,69,27,53,84,39,43,60,73,62,56,57,32,61,68,41,35,53,90,43,44,29,50,58,62,64,32,28,67,61,47,48,62,45,40,63,29,87,70,44,48,35,38,84,66,41,62,77,46,50,47,65,31,72,49,52,77,91,26,24,63,36,42,73,53,51,49,71,41,53,37,34,29,30,37,33,32,27,35,45,97,88,29,33,23,71,44,58,32,28,35,40,33,38,50,18,72,47,70,66,48,40,50,46,52,51,49,23,51,51,45,48,53,60,54,46,72,39,42,36,57,24,33,60,52,64,45,38,44,41,70,42,81,41,81,73,30,43,58,89,59,70,84,83,59,71,66,37,33,37,35,36,43,29,24,55,57,46,65,61,40,30,41,43,38,39,36,50,10,19,41,68,41,82,78,65,42,64,61,28,61,70,55,52,38,48,50,52,35,36,46,44,51,36,50,44,18,36,52,69,61,50,37,94,54,47,53,70,71,69,71,54,73,79,76,60,49,48,50,72,55,58,82,70,74,76,64,74,80,62,89,64,78,82,57,32,43,35,54,56,55,59,39,39,78,30,25,33,18,26,75,83,23,81,79,33,49,50,45,64,29,57,19,42,45,77,48,66,63,36,43,46,57,86,40,59,71,57,44,71,70,36,45,66,50,64,53,80,52,49,55,38,53,48,32,56,67,68,31,70,54,76,54,94,80,38,44,37,55,73,42,82,85,46,66,50,46,44,43,22,12,47,32,48,38,50,50,39,37,68,39,21,33,43,89,64,57,54,67,60,50,36,38,50,46,63,66,30,64,66,52,48,48,22,59,32,63,59,60,43,84,56,80,55,21,81,46,78,47,44,56,89,68,45,65,49,90,35,39,33,42,58,53,50,54,41,28,36,27,36,23,64,53,60,88,70,24,57,47,70,68,57,50,41,48,54,26,50,52,52,46,54,51,49,46,54,50,19,41,69,39,62,57,29,41,70,89,72,31,45,76,69,67,51,78,41,58,50,93,50,66,42,66,64,47,52,62,70,33,72,70,32,66,60,75,74,45,62,60,77,52,67,30,76,58,41,68,94,45,38,65,66,50,45,51,52,39,58,66,54,62,44,50,87,82,45,54,80,61,52,51,67,46,44,47,50,39,50,48,50,52,52,48,43,56,73,62,42,82,50,64,73,45,44,57,42,54,70,34,61,32,48,41,49,29,43,37,48,36,53,23,37,20,40,59,57,45,33,68,66,48,50,50,61,57,61,67,95,60,53,70,64,44,53,50,50,16,69,31,68,69,40,46,50,51,48,43,47,44,38,63,71,44,52,50,52,56,46,55,73,71,44,52,81,82,46,39,48,27,47,51,49,48,46,48,27,42,54,51,35,54,49,34,57,72,59,69,31,53,35,62,45,77,53,72,71,88,68,51,43,54,36,50,8,39,46,43,51,68,64,52,70,57,41,50,58,78,73,70,84,70,73,80,69,76,74,69,85,120